Protein 8EIZ (pdb70)

B-factor: mean 82.41, std 32.96, range [21.06, 171.72]

Structure (mmCIF, N/CA/C/O backbone):
data_8EIZ
#
_entry.id   8EIZ
#
_cell.length_a   1.00
_cell.length_b   1.00
_cell.length_c   1.00
_cell.angle_alpha   90.00
_cell.angle_beta   90.00
_cell.angle_gamma   90.00
#
_symmetry.space_group_name_H-M   'P 1'
#
loop_
_entity.id
_entity.type
_entity.pdbx_description
1 polymer 'Squid sensory receptor CRB1'
2 branched beta-D-mannopyranose-(1-4)-2-acetamido-2-deoxy-beta-D-glucopyranose-(1-4)-2-acetamido-2-deoxy-beta-D-glucopyranose
3 non-polymer N-benzyl-2-(2,6-dimethylanilino)-N,N-diethyl-2-oxoethan-1-aminium
4 water water
#
loop_
_atom_site.group_PDB
_atom_site.id
_atom_site.type_symbol
_atom_site.label_atom_id
_atom_site.label_alt_id
_atom_site.label_comp_id
_atom_site.label_asym_id
_atom_site.label_entity_id
_atom_site.label_seq_id
_atom_site.pdbx_PDB_ins_code
_atom_site.Cartn_x
_atom_site.Cartn_y
_atom_site.Cartn_z
_atom_site.occupancy
_atom_site.B_iso_or_equiv
_atom_site.auth_seq_id
_atom_site.auth_comp_id
_atom_site.auth_asym_id
_atom_site.auth_atom_id
_atom_site.pdbx_PDB_model_num
ATOM 1 N N . CYS A 1 1 ? 103.052 146.874 195.797 1.00 86.70 1 CYS A N 1
ATOM 2 C CA . CYS A 1 1 ? 103.732 148.202 195.810 1.00 88.92 1 CYS A CA 1
ATOM 3 C C . CYS A 1 1 ? 105.055 148.117 196.556 1.00 83.20 1 CYS A C 1
ATOM 4 O O . CYS A 1 1 ? 105.400 149.010 197.328 1.00 81.20 1 CYS A O 1
ATOM 14 N N . TRP A 1 2 ? 105.799 147.041 196.319 1.00 63.47 2 TRP A N 1
ATOM 15 C CA . TRP A 1 2 ? 107.002 146.797 197.096 1.00 62.80 2 TRP A CA 1
ATOM 16 C C . TRP A 1 2 ? 107.985 147.943 196.920 1.00 65.64 2 TRP A C 1
ATOM 17 O O . TRP A 1 2 ? 108.226 148.407 195.804 1.00 68.57 2 TRP A O 1
ATOM 38 N N . THR A 1 3 ? 108.537 148.409 198.034 1.00 68.05 3 THR A N 1
ATOM 39 C CA . THR A 1 3 ? 109.431 149.552 198.041 1.00 66.65 3 THR A CA 1
ATOM 40 C C . THR A 1 3 ? 110.867 149.099 197.803 1.00 65.48 3 THR A C 1
ATOM 41 O O . THR A 1 3 ? 111.160 147.911 197.665 1.00 73.34 3 THR A O 1
ATOM 52 N N . TYR A 1 4 ? 111.780 150.066 197.755 1.00 58.85 4 TYR A N 1
ATOM 53 C CA . TYR A 1 4 ? 113.186 149.742 197.550 1.00 50.93 4 TYR A CA 1
ATOM 54 C C . TYR A 1 4 ? 113.748 148.949 198.719 1.00 56.01 4 TYR A C 1
ATOM 55 O O . TYR A 1 4 ? 114.514 148.003 198.519 1.00 64.04 4 TYR A O 1
ATOM 73 N N . GLU A 1 5 ? 113.390 149.324 199.947 1.00 62.33 5 GLU A N 1
ATOM 74 C CA . GLU A 1 5 ? 113.988 148.687 201.112 1.00 65.55 5 GLU A CA 1
ATOM 75 C C . GLU A 1 5 ? 113.619 147.219 201.233 1.00 62.99 5 GLU A C 1
ATOM 76 O O . GLU A 1 5 ? 114.492 146.401 201.536 1.00 61.68 5 GLU A O 1
ATOM 88 N N . GLU A 1 6 ? 112.364 146.851 200.994 1.00 66.80 6 GLU A N 1
ATOM 89 C CA . GLU A 1 6 ? 112.001 145.448 201.111 1.00 68.57 6 GLU A CA 1
ATOM 90 C C . GLU A 1 6 ? 112.497 144.610 199.947 1.00 65.87 6 GLU A C 1
ATOM 91 O O . GLU A 1 6 ? 112.788 143.430 200.141 1.00 71.61 6 GLU A O 1
ATOM 103 N N . GLU A 1 7 ? 112.655 145.180 198.753 1.00 52.15 7 GLU A N 1
ATOM 104 C CA . GLU A 1 7 ? 113.322 144.429 197.697 1.00 49.07 7 GLU A CA 1
ATOM 105 C C . GLU A 1 7 ? 114.800 144.247 198.009 1.00 60.95 7 GLU A C 1
ATOM 106 O O . GLU A 1 7 ? 115.376 143.195 197.718 1.00 75.39 7 GLU A O 1
ATOM 118 N N . TYR A 1 8 ? 115.434 145.259 198.599 1.00 60.52 8 TYR A N 1
ATOM 119 C CA . TYR A 1 8 ? 116.813 145.106 199.051 1.00 55.46 8 TYR A CA 1
ATOM 120 C C . TYR A 1 8 ? 116.919 143.975 200.064 1.00 60.54 8 TYR A C 1
ATOM 121 O O . TYR A 1 8 ? 117.781 143.092 199.955 1.00 65.14 8 TYR A O 1
ATOM 139 N N . TYR A 1 9 ? 116.014 143.968 201.042 1.00 65.96 9 TYR A N 1
ATOM 140 C CA . TYR A 1 9 ? 116.029 142.928 202.061 1.00 65.26 9 TYR A CA 1
ATOM 141 C C . TYR A 1 9 ? 115.781 141.557 201.447 1.00 61.04 9 TYR A C 1
ATOM 142 O O . TYR A 1 9 ? 116.425 140.574 201.826 1.00 71.99 9 TYR A O 1
ATOM 160 N N . PHE A 1 10 ? 114.851 141.468 200.497 1.00 50.11 10 PHE A N 1
ATOM 161 C CA . PHE A 1 10 ? 114.587 140.194 199.842 1.00 54.37 10 PHE A CA 1
ATOM 162 C C . PHE A 1 10 ? 115.816 139.698 199.101 1.00 53.89 10 PHE A C 1
ATOM 163 O O . PHE A 1 10 ? 116.264 138.567 199.310 1.00 66.04 10 PHE A O 1
ATOM 180 N N . ARG A 1 11 ? 116.387 140.539 198.240 1.00 46.52 11 ARG A N 1
ATOM 181 C CA . ARG A 1 11 ? 117.567 140.133 197.490 1.00 49.07 11 ARG A CA 1
ATOM 182 C C . ARG A 1 11 ? 118.682 139.687 198.417 1.00 53.99 11 ARG A C 1
ATOM 183 O O . ARG A 1 11 ? 119.459 138.793 198.067 1.00 48.49 11 ARG A O 1
ATOM 204 N N . SER A 1 12 ? 118.779 140.289 199.600 1.00 64.21 12 SER A N 1
ATOM 205 C CA . SER A 1 12 ? 119.834 139.890 200.521 1.00 62.21 12 SER A CA 1
ATOM 206 C C . SER A 1 12 ? 119.621 138.492 201.088 1.00 69.87 12 SER A C 1
ATOM 207 O O . SER A 1 12 ? 120.600 137.790 201.359 1.00 72.70 12 SER A O 1
ATOM 215 N N . ASN A 1 13 ? 118.374 138.066 201.278 1.00 66.78 13 ASN A N 1
ATOM 216 C CA . ASN A 1 13 ? 118.060 136.845 202.019 1.00 62.22 13 ASN A CA 1
ATOM 217 C C . ASN A 1 13 ? 117.123 135.945 201.230 1.00 66.61 13 ASN A C 1
ATOM 218 O O . ASN A 1 13 ? 116.114 135.465 201.746 1.00 72.89 13 ASN A O 1
ATOM 229 N N . PHE A 1 14 ? 117.436 135.697 199.960 1.00 59.05 14 PHE A N 1
ATOM 230 C CA . PHE A 1 14 ? 116.669 134.742 199.175 1.00 55.93 14 PHE A CA 1
ATOM 231 C C . PHE A 1 14 ? 117.544 133.720 198.469 1.00 59.40 14 PHE A C 1
ATOM 232 O O . PHE A 1 14 ? 117.024 132.928 197.677 1.00 63.62 14 PHE A O 1
ATOM 249 N N . LEU A 1 15 ? 118.844 133.703 198.741 1.00 57.78 15 LEU A N 1
ATOM 250 C CA . LEU A 1 15 ? 119.757 132.672 198.269 1.00 53.82 15 LEU A CA 1
ATOM 251 C C . LEU A 1 15 ? 120.610 132.179 199.424 1.00 58.47 15 LEU A C 1
ATOM 252 O O . LEU A 1 15 ? 121.820 131.983 199.292 1.00 60.94 15 LEU A O 1
ATOM 268 N N . GLN A 1 16 ? 119.984 131.982 200.584 1.00 75.28 16 GLN A N 1
ATOM 269 C CA . GLN A 1 16 ? 120.744 131.708 201.798 1.00 80.91 16 GLN A CA 1
ATOM 270 C C . GLN A 1 16 ? 121.456 130.365 201.717 1.00 80.01 16 GLN A C 1
ATOM 271 O O . GLN A 1 16 ? 122.667 130.278 201.953 1.00 77.60 16 GLN A O 1
ATOM 285 N N . GLN A 1 17 ? 120.726 129.311 201.376 1.00 71.86 17 GLN A N 1
ATOM 286 C CA . GLN A 1 17 ? 121.260 127.959 201.310 1.00 70.67 17 GLN A CA 1
ATOM 287 C C . GLN A 1 17 ? 121.222 127.447 199.881 1.00 72.48 17 GLN A C 1
ATOM 288 O O . GLN A 1 17 ? 120.785 126.329 199.610 1.00 74.48 17 GLN A O 1
ATOM 302 N N . TYR A 1 18 ? 121.669 128.280 198.950 1.00 55.38 18 TYR A N 1
ATOM 303 C CA . TYR A 1 18 ? 121.561 128.014 197.528 1.00 47.36 18 TYR A CA 1
ATOM 304 C C . TYR A 1 18 ? 122.948 127.994 196.910 1.00 50.45 18 TYR A C 1
ATOM 305 O O . TYR A 1 18 ? 123.713 128.950 197.065 1.00 59.38 18 TYR A O 1
ATOM 323 N N . ASN A 1 19 ? 123.266 126.910 196.214 1.00 53.32 19 ASN A N 1
ATOM 324 C CA . ASN A 1 19 ? 124.495 126.791 195.444 1.00 50.09 19 ASN A CA 1
ATOM 325 C C . ASN A 1 19 ? 124.120 126.765 193.974 1.00 51.82 19 ASN A C 1
ATOM 326 O O . ASN A 1 19 ? 123.333 125.914 193.550 1.00 59.60 19 ASN A O 1
ATOM 337 N N . LYS A 1 20 ? 124.671 127.695 193.198 1.00 46.48 20 LYS A N 1
ATOM 338 C CA . LYS A 1 20 ? 124.322 127.767 191.788 1.00 49.15 20 LYS A CA 1
ATOM 339 C C . LYS A 1 20 ? 124.931 126.634 190.978 1.00 58.95 20 LYS A C 1
ATOM 340 O O . LYS A 1 20 ? 124.586 126.483 189.804 1.00 61.08 20 LYS A O 1
ATOM 359 N N . ASP A 1 21 ? 125.828 125.850 191.564 1.00 53.28 21 ASP A N 1
ATOM 360 C CA . ASP A 1 21 ? 126.456 124.740 190.866 1.00 46.22 21 ASP A CA 1
ATOM 361 C C . ASP A 1 21 ? 125.680 123.439 190.996 1.00 50.72 21 ASP A C 1
ATOM 362 O O . ASP A 1 21 ? 126.107 122.431 190.428 1.00 56.37 21 ASP A O 1
ATOM 371 N N . ILE A 1 22 ? 124.559 123.437 191.711 1.00 55.54 22 ILE A N 1
ATOM 372 C CA . ILE A 1 22 ? 123.733 122.254 191.911 1.00 50.74 22 ILE A CA 1
ATOM 373 C C . ILE A 1 22 ? 122.420 122.477 191.182 1.00 50.42 22 ILE A C 1
ATOM 374 O O . ILE A 1 22 ? 121.841 123.564 191.265 1.00 57.40 22 ILE A O 1
ATOM 390 N N . ARG A 1 23 ? 121.950 121.459 190.477 1.00 37.48 23 ARG A N 1
ATOM 391 C CA . ARG A 1 23 ? 120.671 121.578 189.796 1.00 45.62 23 ARG A CA 1
ATOM 392 C C . ARG A 1 23 ? 119.571 121.823 190.823 1.00 55.58 23 ARG A C 1
ATOM 393 O O . ARG A 1 23 ? 119.529 121.137 191.851 1.00 56.69 23 ARG A O 1
ATOM 414 N N . PRO A 1 24 ? 118.669 122.771 190.592 1.00 50.06 24 PRO A N 1
ATOM 415 C CA . PRO A 1 24 ? 117.671 123.107 191.623 1.00 48.40 24 PRO A CA 1
ATOM 416 C C . PRO A 1 24 ? 116.521 122.109 191.712 1.00 44.57 24 PRO A C 1
ATOM 417 O O . PRO A 1 24 ? 115.399 122.346 191.284 1.00 50.31 24 PRO A O 1
ATOM 428 N N . LEU A 1 25 ? 116.804 120.954 192.302 1.00 44.98 25 LEU A N 1
ATOM 429 C CA . LEU A 1 25 ? 115.813 119.907 192.486 1.00 54.44 25 LEU A CA 1
ATOM 430 C C . LEU A 1 25 ? 115.850 119.421 193.924 1.00 58.95 25 LEU A C 1
ATOM 431 O O . LEU A 1 25 ? 116.895 119.439 194.573 1.00 64.20 25 LEU A O 1
ATOM 447 N N . ASN A 1 26 ? 114.694 118.987 194.418 1.00 61.67 26 ASN A N 1
ATOM 448 C CA . ASN A 1 26 ? 114.633 118.361 195.730 1.00 60.81 26 ASN A CA 1
ATOM 449 C C . ASN A 1 26 ? 115.032 116.894 195.697 1.00 68.33 26 ASN A C 1
ATOM 450 O O . ASN A 1 26 ? 115.311 116.320 196.754 1.00 75.19 26 ASN A O 1
ATOM 461 N N . ASP A 1 27 ? 115.068 116.280 194.518 1.00 63.45 27 ASP A N 1
ATOM 462 C CA . ASP A 1 27 ? 115.501 114.894 194.372 1.00 59.64 27 ASP A CA 1
ATOM 463 C C . ASP A 1 27 ? 116.376 114.844 193.132 1.00 60.68 27 ASP A C 1
ATOM 464 O O . ASP A 1 27 ? 115.862 114.844 192.012 1.00 63.47 27 ASP A O 1
ATOM 473 N N . LEU A 1 28 ? 117.686 114.788 193.332 1.00 53.71 28 LEU A N 1
ATOM 474 C CA . LEU A 1 28 ? 118.629 115.004 192.247 1.00 51.46 28 LEU A CA 1
ATOM 475 C C . LEU A 1 28 ? 118.912 113.750 191.434 1.00 59.21 28 LEU A C 1
ATOM 476 O O . LEU A 1 28 ? 119.720 113.813 190.504 1.00 63.97 28 LEU A O 1
ATOM 492 N N . SER A 1 29 ? 118.287 112.620 191.754 1.00 63.39 29 SER A N 1
ATOM 493 C CA . SER A 1 29 ? 118.455 111.423 190.942 1.00 59.67 29 SER A CA 1
ATOM 494 C C . SER A 1 29 ? 117.707 111.490 189.620 1.00 61.72 29 SER A C 1
ATOM 495 O O . SER A 1 29 ? 118.003 110.696 188.723 1.00 65.34 29 SER A O 1
ATOM 503 N N . LYS A 1 30 ? 116.760 112.405 189.473 1.00 63.06 30 LYS A N 1
ATOM 504 C CA . LYS A 1 30 ? 115.952 112.527 188.274 1.00 61.60 30 LYS A CA 1
ATOM 505 C C . LYS A 1 30 ? 116.413 113.722 187.454 1.00 62.51 30 LYS A C 1
ATOM 506 O O . LYS A 1 30 ? 117.005 114.664 187.992 1.00 65.75 30 LYS A O 1
ATOM 525 N N . PRO A 1 31 ? 116.162 113.720 186.149 1.00 53.25 31 PRO A N 1
ATOM 526 C CA . PRO A 1 31 ? 116.594 114.844 185.319 1.00 45.40 31 PRO A CA 1
ATOM 527 C C . PRO A 1 31 ? 115.793 116.099 185.611 1.00 48.86 31 PRO A C 1
ATOM 528 O O . PRO A 1 31 ? 114.692 116.060 186.161 1.00 57.39 31 PRO A O 1
ATOM 539 N N . ILE A 1 32 ? 116.373 117.229 185.235 1.00 48.05 32 ILE A N 1
ATOM 540 C CA . ILE A 1 32 ? 115.677 118.507 185.267 1.00 49.87 32 ILE A CA 1
ATOM 541 C C . ILE A 1 32 ? 115.128 118.779 183.876 1.00 46.51 32 ILE A C 1
ATOM 542 O O . ILE A 1 32 ? 115.840 118.633 182.876 1.00 49.48 32 ILE A O 1
ATOM 558 N N . SER A 1 33 ? 113.858 119.154 183.807 1.00 43.41 33 SER A N 1
ATOM 559 C CA . SER A 1 33 ? 113.181 119.368 182.537 1.00 44.42 33 SER A CA 1
ATOM 560 C C . SER A 1 33 ? 113.314 120.827 182.131 1.00 43.51 33 SER A C 1
ATOM 561 O O . SER A 1 33 ? 112.785 121.713 182.808 1.00 45.46 33 SER A O 1
ATOM 569 N N . VAL A 1 34 ? 114.009 121.076 181.025 1.00 44.07 34 VAL A N 1
ATOM 570 C CA . VAL A 1 34 ? 114.167 122.414 180.472 1.00 40.34 34 VAL A CA 1
ATOM 571 C C . VAL A 1 34 ? 113.379 122.481 179.175 1.00 46.76 34 VAL A C 1
ATOM 572 O O . VAL A 1 34 ? 113.470 121.574 178.344 1.00 60.50 34 VAL A O 1
ATOM 585 N N . GLY A 1 35 ? 112.580 123.525 179.019 1.00 44.28 35 GLY A N 1
ATOM 586 C CA . GLY A 1 35 ? 111.817 123.737 177.808 1.00 45.64 35 GLY A CA 1
ATOM 587 C C . GLY A 1 35 ? 112.429 124.860 176.996 1.00 49.36 35 GLY A C 1
ATOM 588 O O . GLY A 1 35 ? 112.930 125.832 177.545 1.00 64.15 35 GLY A O 1
ATOM 592 N N . ILE A 1 36 ? 112.387 124.716 175.677 1.00 38.61 36 ILE A N 1
ATOM 593 C CA . ILE A 1 36 ? 113.025 125.664 174.776 1.00 42.57 36 ILE A CA 1
ATOM 594 C C . ILE A 1 36 ? 112.011 126.129 173.746 1.00 46.40 36 ILE A C 1
ATOM 595 O O . ILE A 1 36 ? 111.173 125.349 173.284 1.00 61.88 36 ILE A O 1
ATOM 611 N N . HIS A 1 37 ? 112.086 127.408 173.397 1.00 42.51 37 HIS A N 1
ATOM 612 C CA . HIS A 1 37 ? 111.262 127.996 172.349 1.00 45.71 37 HIS A CA 1
ATOM 613 C C . HIS A 1 37 ? 112.188 128.854 171.505 1.00 43.98 37 HIS A C 1
ATOM 614 O O . HIS A 1 37 ? 112.742 129.837 172.000 1.00 57.26 37 HIS A O 1
ATOM 628 N N . LEU A 1 38 ? 112.361 128.484 170.245 1.00 40.17 38 LEU A N 1
ATOM 629 C CA . LEU A 1 38 ? 113.366 129.074 169.379 1.00 39.90 38 LEU A CA 1
ATOM 630 C C . LEU A 1 38 ? 112.708 129.881 168.271 1.00 49.35 38 LEU A C 1
ATOM 631 O O . LEU A 1 38 ? 111.600 129.572 167.833 1.00 67.99 38 LEU A O 1
ATOM 647 N N . GLU A 1 39 ? 113.393 130.933 167.829 1.00 49.24 39 GLU A N 1
ATOM 648 C CA . GLU A 1 39 ? 112.962 131.729 166.686 1.00 51.00 39 GLU A CA 1
ATOM 649 C C . GLU A 1 39 ? 114.162 131.999 165.798 1.00 52.84 39 GLU A C 1
ATOM 650 O O . GLU A 1 39 ? 115.115 132.654 166.226 1.00 60.81 39 GLU A O 1
ATOM 662 N N . ILE A 1 40 ? 114.112 131.511 164.563 1.00 53.48 40 ILE A N 1
ATOM 663 C CA . ILE A 1 40 ? 115.135 131.835 163.576 1.00 49.59 40 ILE A CA 1
ATOM 664 C C . ILE A 1 40 ? 114.877 133.262 163.110 1.00 54.09 40 ILE A C 1
ATOM 665 O O . ILE A 1 40 ? 113.853 133.545 162.488 1.00 64.69 40 ILE A O 1
ATOM 681 N N . ALA A 1 41 ? 115.802 134.166 163.415 1.00 53.34 41 ALA A N 1
ATOM 682 C CA . ALA A 1 41 ? 115.603 135.573 163.102 1.00 56.80 41 ALA A CA 1
ATOM 683 C C . ALA A 1 41 ? 116.178 135.962 161.748 1.00 63.57 41 ALA A C 1
ATOM 684 O O . ALA A 1 41 ? 115.480 136.586 160.945 1.00 71.82 41 ALA A O 1
ATOM 691 N N . LYS A 1 42 ? 117.431 135.613 161.467 1.00 59.25 42 LYS A N 1
ATOM 692 C CA . LYS A 1 42 ? 118.077 136.075 160.249 1.00 58.51 42 LYS A CA 1
ATOM 693 C C . LYS A 1 42 ? 119.032 135.010 159.735 1.00 60.27 42 LYS A C 1
ATOM 694 O O . LYS A 1 42 ? 119.479 134.136 160.481 1.00 68.16 42 LYS A O 1
ATOM 713 N N . MET A 1 43 ? 119.350 135.110 158.444 1.00 61.79 43 MET A N 1
ATOM 714 C CA . MET A 1 43 ? 120.345 134.270 157.796 1.00 59.26 43 MET A CA 1
ATOM 715 C C . MET A 1 43 ? 121.321 135.156 157.035 1.00 58.95 43 MET A C 1
ATOM 716 O O . MET A 1 43 ? 120.968 136.256 156.607 1.00 68.36 43 MET A O 1
ATOM 730 N N . ASN A 1 44 ? 122.550 134.670 156.857 1.00 57.77 44 ASN A N 1
ATOM 731 C CA . ASN A 1 44 ? 123.591 135.470 156.217 1.00 61.64 44 ASN A CA 1
ATOM 732 C C . ASN A 1 44 ? 123.768 135.125 154.743 1.00 73.78 44 ASN A C 1
ATOM 733 O O . ASN A 1 44 ? 123.867 136.023 153.903 1.00 81.65 44 ASN A O 1
ATOM 744 N N . ASP A 1 45 ? 123.849 133.837 154.417 1.00 76.41 45 ASP A N 1
ATOM 745 C CA . ASP A 1 45 ? 123.825 133.315 153.055 1.00 71.24 45 ASP A CA 1
ATOM 746 C C . ASP A 1 45 ? 125.171 133.524 152.359 1.00 71.03 45 ASP A C 1
ATOM 747 O O . ASP A 1 45 ? 125.413 132.909 151.324 1.00 71.99 45 ASP A O 1
ATOM 756 N N . PHE A 1 46 ? 126.092 134.292 152.939 1.00 75.20 46 PHE A N 1
ATOM 757 C CA . PHE A 1 46 ? 127.283 134.702 152.200 1.00 72.80 46 PHE A CA 1
ATOM 758 C C . PHE A 1 46 ? 128.106 133.496 151.751 1.00 75.29 46 PHE A C 1
ATOM 759 O O . PHE A 1 46 ? 128.485 133.397 150.580 1.00 73.90 46 PHE A O 1
ATOM 776 N N . ASN A 1 47 ? 128.380 132.557 152.659 1.00 80.81 47 ASN A N 1
ATOM 777 C CA . ASN A 1 47 ? 129.158 131.368 152.331 1.00 78.36 47 ASN A CA 1
ATOM 778 C C . ASN A 1 47 ? 128.288 130.190 151.921 1.00 78.74 47 ASN A C 1
ATOM 779 O O . ASN A 1 47 ? 128.777 129.057 151.875 1.00 79.72 47 ASN A O 1
ATOM 790 N N . LEU A 1 48 ? 127.016 130.423 151.612 1.00 76.13 48 LEU A N 1
ATOM 791 C CA . LEU A 1 48 ? 126.137 129.300 151.325 1.00 72.70 48 LEU A CA 1
ATOM 792 C C . LEU A 1 48 ? 126.639 128.471 150.157 1.00 73.89 48 LEU A C 1
ATOM 793 O O . LEU A 1 48 ? 126.251 127.307 150.028 1.00 78.44 48 LEU A O 1
ATOM 809 N N . ALA A 1 49 ? 127.482 129.046 149.298 1.00 80.05 49 ALA A N 1
ATOM 810 C CA . ALA A 1 49 ? 128.113 128.259 148.244 1.00 76.94 49 ALA A CA 1
ATOM 811 C C . ALA A 1 49 ? 129.086 127.241 148.825 1.00 80.77 49 ALA A C 1
ATOM 812 O O . ALA A 1 49 ? 129.171 126.109 148.337 1.00 82.49 49 ALA A O 1
ATOM 819 N N . GLU A 1 50 ? 129.825 127.622 149.866 1.00 88.49 50 GLU A N 1
ATOM 820 C CA . GLU A 1 50 ? 130.773 126.719 150.507 1.00 83.87 50 GLU A CA 1
ATOM 821 C C . GLU A 1 50 ? 130.110 125.706 151.425 1.00 82.50 50 GLU A C 1
ATOM 822 O O . GLU A 1 50 ? 130.798 124.816 151.931 1.00 85.99 50 GLU A O 1
ATOM 834 N N . GLY A 1 51 ? 128.815 125.819 151.663 1.00 76.17 51 GLY A N 1
ATOM 835 C CA . GLY A 1 51 ? 128.100 124.883 152.492 1.00 75.71 51 GLY A CA 1
ATOM 836 C C . GLY A 1 51 ? 127.860 125.320 153.920 1.00 78.45 51 GLY A C 1
ATOM 837 O O . GLY A 1 51 ? 127.499 124.475 154.746 1.00 81.30 51 GLY A O 1
ATOM 841 N N . ARG A 1 52 ? 128.040 126.599 154.237 1.00 72.73 52 ARG A N 1
ATOM 842 C CA . ARG A 1 52 ? 127.824 127.114 155.580 1.00 68.26 52 ARG A CA 1
ATOM 843 C C . ARG A 1 52 ? 126.835 128.262 155.517 1.00 67.01 52 ARG A C 1
ATOM 844 O O . ARG A 1 52 ? 127.069 129.247 154.812 1.00 74.35 52 ARG A O 1
ATOM 865 N N . LEU A 1 53 ? 125.741 128.140 156.258 1.00 58.19 53 LEU A N 1
ATOM 866 C CA . LEU A 1 53 ? 124.738 129.188 156.373 1.00 57.11 53 LEU A CA 1
ATOM 867 C C . LEU A 1 53 ? 124.806 129.740 157.787 1.00 63.69 53 LEU A C 1
ATOM 868 O O . LEU A 1 53 ? 124.680 128.987 158.751 1.00 76.33 53 LEU A O 1
ATOM 884 N N . LYS A 1 54 ? 125.014 131.042 157.912 1.00 52.90 54 LYS A N 1
ATOM 885 C CA . LYS A 1 54 ? 125.172 131.671 159.217 1.00 53.08 54 LYS A CA 1
ATOM 886 C C . LYS A 1 54 ? 123.820 132.221 159.645 1.00 49.73 54 LYS A C 1
ATOM 887 O O . LYS A 1 54 ? 123.331 133.191 159.061 1.00 61.19 54 LYS A O 1
ATOM 906 N N . ILE A 1 55 ? 123.214 131.612 160.663 1.00 47.25 55 ILE A N 1
ATOM 907 C CA . ILE A 1 55 ? 121.884 132.011 161.104 1.00 48.56 55 ILE A CA 1
ATOM 908 C C . ILE A 1 55 ? 121.953 132.521 162.534 1.00 47.95 55 ILE A C 1
ATOM 909 O O . ILE A 1 55 ? 122.854 132.170 163.303 1.00 56.58 55 ILE A O 1
ATOM 925 N N . GLN A 1 56 ? 120.972 133.349 162.886 1.00 39.28 56 GLN A N 1
ATOM 926 C CA . GLN A 1 56 ? 120.809 133.860 164.239 1.00 35.73 56 GLN A CA 1
ATOM 927 C C . GLN A 1 56 ? 119.483 133.377 164.798 1.00 42.18 56 GLN A C 1
ATOM 928 O O . GLN A 1 56 ? 118.451 133.481 164.131 1.00 51.59 56 GLN A O 1
ATOM 942 N N . THR A 1 57 ? 119.511 132.865 166.026 1.00 42.14 57 THR A N 1
ATOM 943 C CA . THR A 1 57 ? 118.334 132.311 166.674 1.00 40.90 57 THR A CA 1
ATOM 944 C C . THR A 1 57 ? 118.186 132.882 168.074 1.00 40.19 57 THR A C 1
ATOM 945 O O . THR A 1 57 ? 119.173 133.129 168.769 1.00 54.52 57 THR A O 1
ATOM 956 N N . TYR A 1 58 ? 116.935 133.080 168.480 1.00 38.49 58 TYR A N 1
ATOM 957 C CA . TYR A 1 58 ? 116.588 133.580 169.802 1.00 42.80 58 TYR A CA 1
ATOM 958 C C . TYR A 1 58 ? 115.900 132.475 170.586 1.00 46.20 58 TYR A C 1
ATOM 959 O O . TYR A 1 58 ? 114.887 131.935 170.138 1.00 59.99 58 TYR A O 1
ATOM 977 N N . LEU A 1 59 ? 116.436 132.156 171.758 1.00 40.57 59 LEU A N 1
ATOM 978 C CA . LEU A 1 59 ? 115.938 131.079 172.598 1.00 39.47 59 LEU A CA 1
ATOM 979 C C . LEU A 1 59 ? 115.351 131.640 173.881 1.00 45.26 59 LEU A C 1
ATOM 980 O O . LEU A 1 59 ? 115.917 132.556 174.482 1.00 64.54 59 LEU A O 1
ATOM 996 N N . ILE A 1 60 ? 114.230 131.072 174.305 1.00 34.32 60 ILE A N 1
ATOM 997 C CA . ILE A 1 60 ? 113.620 131.380 175.595 1.00 29.42 60 ILE A CA 1
ATOM 998 C C . ILE A 1 60 ? 113.567 130.071 176.370 1.00 39.70 60 ILE A C 1
ATOM 999 O O . ILE A 1 60 ? 112.597 129.316 176.286 1.00 51.10 60 ILE A O 1
ATOM 1015 N N . LEU A 1 61 ? 114.605 129.803 177.152 1.00 38.92 61 LEU A N 1
ATOM 1016 C CA . LEU A 1 61 ? 114.620 128.621 177.996 1.00 35.01 61 LEU A CA 1
ATOM 1017 C C . LEU A 1 61 ? 113.709 128.832 179.191 1.00 31.36 61 LEU A C 1
ATOM 1018 O O . LEU A 1 61 ? 113.657 129.920 179.759 1.00 47.58 61 LEU A O 1
ATOM 1034 N N . GLN A 1 62 ? 112.982 127.790 179.566 1.00 21.06 62 GLN A N 1
ATOM 1035 C CA . GLN A 1 62 ? 112.063 127.849 180.690 1.00 25.51 62 GLN A CA 1
ATOM 1036 C C . GLN A 1 62 ? 112.245 126.606 181.535 1.00 36.77 62 GLN A C 1
ATOM 1037 O O . GLN A 1 62 ? 112.242 125.494 181.006 1.00 61.14 62 GLN A O 1
ATOM 1051 N N . TRP A 1 63 ? 112.399 126.788 182.840 1.00 31.32 63 TRP A N 1
ATOM 1052 C CA . TRP A 1 63 ? 112.470 125.640 183.735 1.00 38.14 63 TRP A CA 1
ATOM 1053 C C . TRP A 1 63 ? 111.885 126.043 185.078 1.00 42.09 63 TRP A C 1
ATOM 1054 O O . TRP A 1 63 ? 111.382 127.156 185.245 1.00 45.33 63 TRP A O 1
ATOM 1075 N N . TYR A 1 64 ? 111.921 125.120 186.033 1.00 46.51 64 TYR A N 1
ATOM 1076 C CA . TYR A 1 64 ? 111.360 125.342 187.357 1.00 44.01 64 TYR A CA 1
ATOM 1077 C C . TYR A 1 64 ? 112.452 125.177 188.397 1.00 41.75 64 TYR A C 1
ATOM 1078 O O . TYR A 1 64 ? 113.037 124.098 188.524 1.00 53.18 64 TYR A O 1
ATOM 1096 N N . ASP A 1 65 ? 112.716 126.245 189.135 1.00 44.40 65 ASP A N 1
ATOM 1097 C CA . ASP A 1 65 ? 113.661 126.227 190.241 1.00 45.91 65 ASP A CA 1
ATOM 1098 C C . ASP A 1 65 ? 112.890 125.873 191.503 1.00 53.02 65 ASP A C 1
ATOM 1099 O O . ASP A 1 65 ? 112.004 126.619 191.926 1.00 56.70 65 ASP A O 1
ATOM 1108 N N . GLU A 1 66 ? 113.214 124.732 192.096 1.00 58.74 66 GLU A N 1
ATOM 1109 C CA . GLU A 1 66 ? 112.465 124.204 193.223 1.00 55.27 66 GLU A CA 1
ATOM 1110 C C . GLU A 1 66 ? 113.002 124.682 194.560 1.00 57.93 66 GLU A C 1
ATOM 1111 O O . GLU A 1 66 ? 112.547 124.202 195.602 1.00 64.85 66 GLU A O 1
ATOM 1123 N N . LYS A 1 67 ? 113.956 125.609 194.556 1.00 52.28 67 LYS A N 1
ATOM 1124 C CA . LYS A 1 67 ? 114.565 126.100 195.779 1.00 55.71 67 LYS A CA 1
ATOM 1125 C C . LYS A 1 67 ? 114.412 127.599 195.983 1.00 59.85 67 LYS A C 1
ATOM 1126 O O . LYS A 1 67 ? 114.786 128.096 197.050 1.00 66.61 67 LYS A O 1
ATOM 1145 N N . ILE A 1 68 ? 113.871 128.332 195.012 1.00 56.36 68 ILE A N 1
ATOM 1146 C CA . ILE A 1 68 ? 113.773 129.783 195.117 1.00 55.44 68 ILE A CA 1
ATOM 1147 C C . ILE A 1 68 ? 112.302 130.176 195.067 1.00 57.59 68 ILE A C 1
ATOM 1148 O O . ILE A 1 68 ? 111.938 131.219 194.519 1.00 65.79 68 ILE A O 1
ATOM 1164 N N . PHE A 1 69 ? 111.440 129.338 195.625 1.00 58.80 69 PHE A N 1
ATOM 1165 C CA . PHE A 1 69 ? 110.020 129.647 195.709 1.00 60.97 69 PHE A CA 1
ATOM 1166 C C . PHE A 1 69 ? 109.749 130.504 196.939 1.00 55.47 69 PHE A C 1
ATOM 1167 O O . PHE A 1 69 ? 110.299 130.251 198.013 1.00 59.26 69 PHE A O 1
ATOM 1184 N N . TRP A 1 70 ? 108.907 131.521 196.776 1.00 46.94 70 TRP A N 1
ATOM 1185 C CA . TRP A 1 70 ? 108.457 132.354 197.882 1.00 50.35 70 TRP A CA 1
ATOM 1186 C C . TRP A 1 70 ? 106.999 132.729 197.657 1.00 61.19 70 TRP A C 1
ATOM 1187 O O . TRP A 1 70 ? 106.395 132.374 196.642 1.00 64.88 70 TRP A O 1
ATOM 1208 N N . ASN A 1 71 ? 106.424 133.447 198.621 1.00 75.84 71 ASN A N 1
ATOM 1209 C CA . ASN A 1 71 ? 105.048 133.914 198.526 1.00 78.01 71 ASN A CA 1
ATOM 1210 C C . ASN A 1 71 ? 104.966 135.369 198.965 1.00 78.76 71 ASN A C 1
ATOM 1211 O O . ASN A 1 71 ? 105.777 135.839 199.766 1.00 81.64 71 ASN A O 1
ATOM 1220 N N . GLU A 1 72 ? 103.960 136.074 198.443 1.00 79.32 72 GLU A N 1
ATOM 1221 C CA . GLU A 1 72 ? 103.872 137.514 198.650 1.00 80.21 72 GLU A CA 1
ATOM 1222 C C . GLU A 1 72 ? 103.484 137.883 200.073 1.00 83.59 72 GLU A C 1
ATOM 1223 O O . GLU A 1 72 ? 103.536 139.065 200.428 1.00 82.39 72 GLU A O 1
ATOM 1235 N N . SER A 1 73 ? 103.086 136.912 200.895 1.00 92.96 73 SER A N 1
ATOM 1236 C CA . SER A 1 73 ? 102.740 137.228 202.276 1.00 94.46 73 SER A CA 1
ATOM 1237 C C . SER A 1 73 ? 103.938 137.796 203.026 1.00 91.57 73 SER A C 1
ATOM 1238 O O . SER A 1 73 ? 103.794 138.721 203.831 1.00 91.53 73 SER A O 1
ATOM 1246 N N . THR A 1 74 ? 105.128 137.253 202.776 1.00 80.59 74 THR A N 1
ATOM 1247 C CA . THR A 1 74 ? 106.342 137.736 203.421 1.00 81.57 74 THR A CA 1
ATOM 1248 C C . THR A 1 74 ? 107.183 138.636 202.528 1.00 82.71 74 THR A C 1
ATOM 1249 O O . THR A 1 74 ? 107.894 139.505 203.043 1.00 84.66 74 THR A O 1
ATOM 1260 N N . TYR A 1 75 ? 107.130 138.453 201.211 1.00 74.40 75 TYR A N 1
ATOM 1261 C CA . TYR A 1 75 ? 107.900 139.263 200.266 1.00 72.66 75 TYR A CA 1
ATOM 1262 C C . TYR A 1 75 ? 106.964 139.770 199.177 1.00 74.24 75 TYR A C 1
ATOM 1263 O O . TYR A 1 75 ? 106.738 139.066 198.178 1.00 80.41 75 TYR A O 1
ATOM 1281 N N . PRO A 1 76 ? 106.420 140.978 199.306 1.00 71.96 76 PRO A N 1
ATOM 1282 C CA . PRO A 1 76 ? 105.402 141.427 198.345 1.00 71.28 76 PRO A CA 1
ATOM 1283 C C . PRO A 1 76 ? 105.935 141.706 196.948 1.00 71.46 76 PRO A C 1
ATOM 1284 O O . PRO A 1 76 ? 105.666 142.772 196.390 1.00 72.80 76 PRO A O 1
ATOM 1295 N N . ILE A 1 77 ? 106.654 140.757 196.357 1.00 71.80 77 ILE A N 1
ATOM 1296 C CA . ILE A 1 77 ? 107.224 140.899 195.024 1.00 64.40 77 ILE A CA 1
ATOM 1297 C C . ILE A 1 77 ? 106.685 139.761 194.171 1.00 63.29 77 ILE A C 1
ATOM 1298 O O . ILE A 1 77 ? 106.863 138.597 194.532 1.00 67.23 77 ILE A O 1
ATOM 1314 N N . PRO A 1 78 ? 106.034 140.033 193.036 1.00 59.27 78 PRO A N 1
ATOM 1315 C CA . PRO A 1 78 ? 105.521 138.932 192.215 1.00 59.56 78 PRO A CA 1
ATOM 1316 C C . PRO A 1 78 ? 106.567 138.268 191.340 1.00 61.06 78 PRO A C 1
ATOM 1317 O O . PRO A 1 78 ? 106.407 137.085 191.016 1.00 65.85 78 PRO A O 1
ATOM 1328 N N . LYS A 1 79 ? 107.618 138.975 190.943 1.00 53.03 79 LYS A N 1
ATOM 1329 C CA . LYS A 1 79 ? 108.651 138.393 190.098 1.00 48.71 79 LYS A CA 1
ATOM 1330 C C . LYS A 1 79 ? 109.878 139.289 190.144 1.00 47.35 79 LYS A C 1
ATOM 1331 O O . LYS A 1 79 ? 109.782 140.479 190.449 1.00 57.13 79 LYS A O 1
ATOM 1350 N N . LEU A 1 80 ? 111.030 138.706 189.823 1.00 46.65 80 LEU A N 1
ATOM 1351 C CA . LEU A 1 80 ? 112.296 139.416 189.902 1.00 43.85 80 LEU A CA 1
ATOM 1352 C C . LEU A 1 80 ? 113.148 139.127 188.681 1.00 56.01 80 LEU A C 1
ATOM 1353 O O . LEU A 1 80 ? 112.973 138.121 187.992 1.00 67.76 80 LEU A O 1
ATOM 1369 N N . MET A 1 81 ? 114.088 140.032 188.439 1.00 43.17 81 MET A N 1
ATOM 1370 C CA . MET A 1 81 ? 115.125 139.860 187.436 1.00 36.29 81 MET A CA 1
ATOM 1371 C C . MET A 1 81 ? 116.443 139.654 188.168 1.00 40.59 81 MET A C 1
ATOM 1372 O O . MET A 1 81 ? 116.914 140.559 188.860 1.00 52.88 81 MET A O 1
ATOM 1386 N N . VAL A 1 82 ? 117.029 138.472 188.022 1.00 46.82 82 VAL A N 1
ATOM 1387 C CA . VAL A 1 82 ? 118.214 138.076 188.771 1.00 39.28 82 VAL A CA 1
ATOM 1388 C C . VAL A 1 82 ? 119.289 137.642 187.786 1.00 43.89 82 VAL A C 1
ATOM 1389 O O . VAL A 1 82 ? 118.998 136.961 186.799 1.00 63.92 82 VAL A O 1
ATOM 1402 N N . SER A 1 83 ? 120.531 138.031 188.058 1.00 44.57 83 SER A N 1
ATOM 1403 C CA . SER A 1 83 ? 121.597 137.865 187.081 1.00 47.84 83 SER A CA 1
ATOM 1404 C C . SER A 1 83 ? 121.955 136.395 186.902 1.00 49.90 83 SER A C 1
ATOM 1405 O O . SER A 1 83 ? 121.696 135.549 187.758 1.00 47.48 83 SER A O 1
ATOM 1413 N N . SER A 1 84 ? 122.582 136.105 185.762 1.00 57.72 84 SER A N 1
ATOM 1414 C CA . SER A 1 84 ? 122.849 134.729 185.367 1.00 49.58 84 SER A CA 1
ATOM 1415 C C . SER A 1 84 ? 123.895 134.054 186.239 1.00 53.74 84 SER A C 1
ATOM 1416 O O . SER A 1 84 ? 124.004 132.826 186.211 1.00 55.87 84 SER A O 1
ATOM 1424 N N . LYS A 1 85 ? 124.662 134.820 187.007 1.00 57.41 85 LYS A N 1
ATOM 1425 C CA . LYS A 1 85 ? 125.703 134.275 187.863 1.00 49.79 85 LYS A CA 1
ATOM 1426 C C . LYS A 1 85 ? 125.303 134.266 189.328 1.00 53.38 85 LYS A C 1
ATOM 1427 O O . LYS A 1 85 ? 126.175 134.215 190.196 1.00 55.97 85 LYS A O 1
ATOM 1446 N N . LYS A 1 86 ? 124.008 134.331 189.621 1.00 55.78 86 LYS A N 1
ATOM 1447 C CA . LYS A 1 86 ? 123.508 134.174 190.977 1.00 53.07 86 LYS A CA 1
ATOM 1448 C C . LYS A 1 86 ? 122.794 132.852 191.191 1.00 58.12 86 LYS A C 1
ATOM 1449 O O . LYS A 1 86 ? 122.859 132.301 192.292 1.00 56.20 86 LYS A O 1
ATOM 1468 N N . ILE A 1 87 ? 122.127 132.325 190.163 1.00 45.59 87 ILE A N 1
ATOM 1469 C CA . ILE A 1 87 ? 121.339 131.105 190.271 1.00 44.39 87 ILE A CA 1
ATOM 1470 C C . ILE A 1 87 ? 121.729 130.157 189.143 1.00 49.91 87 ILE A C 1
ATOM 1471 O O . ILE A 1 87 ? 122.404 130.532 188.186 1.00 54.90 87 ILE A O 1
ATOM 1487 N N . TRP A 1 88 ? 121.285 128.911 189.272 1.00 40.40 88 TRP A N 1
ATOM 1488 C CA . TRP A 1 88 ? 121.632 127.875 188.311 1.00 39.51 88 TRP A CA 1
ATOM 1489 C C . TRP A 1 88 ? 120.915 128.100 186.991 1.00 39.55 88 TRP A C 1
ATOM 1490 O O . TRP A 1 88 ? 119.696 128.279 186.960 1.00 49.53 88 TRP A O 1
ATOM 1511 N N . SER A 1 89 ? 121.670 128.075 185.899 1.00 38.49 89 SER A N 1
ATOM 1512 C CA . SER A 1 89 ? 121.109 128.063 184.560 1.00 39.46 89 SER A CA 1
ATOM 1513 C C . SER A 1 89 ? 121.857 127.029 183.737 1.00 44.59 89 SER A C 1
ATOM 1514 O O . SER A 1 89 ? 123.047 126.793 183.972 1.00 52.17 89 SER A O 1
ATOM 1522 N N . PRO A 1 90 ? 121.195 126.399 182.773 1.00 36.74 90 PRO A N 1
ATOM 1523 C CA . PRO A 1 90 ? 121.867 125.395 181.951 1.00 29.69 90 PRO A CA 1
ATOM 1524 C C . PRO A 1 90 ? 122.633 126.021 180.801 1.00 45.69 90 PRO A C 1
ATOM 1525 O O . PRO A 1 90 ? 122.216 127.010 180.200 1.00 57.30 90 PRO A O 1
ATOM 1536 N N . ALA A 1 91 ? 123.775 125.419 180.500 1.00 46.36 91 ALA A N 1
ATOM 1537 C CA . ALA A 1 91 ? 124.618 125.851 179.397 1.00 43.76 91 ALA A CA 1
ATOM 1538 C C . ALA A 1 91 ? 124.263 125.026 178.171 1.00 48.13 91 ALA A C 1
ATOM 1539 O O . ALA A 1 91 ? 124.315 123.794 178.214 1.00 55.19 91 ALA A O 1
ATOM 1546 N N . ILE A 1 92 ? 123.896 125.702 177.090 1.00 44.18 92 ILE A N 1
ATOM 1547 C CA . ILE A 1 92 ? 123.484 125.055 175.854 1.00 38.74 92 ILE A CA 1
ATOM 1548 C C . ILE A 1 92 ? 124.512 125.364 174.781 1.00 47.21 92 ILE A C 1
ATOM 1549 O O . ILE A 1 92 ? 125.105 126.445 174.758 1.00 49.72 92 ILE A O 1
ATOM 1565 N N . SER A 1 93 ? 124.721 124.406 173.883 1.00 46.48 93 SER A N 1
ATOM 1566 C CA . SER A 1 93 ? 125.614 124.631 172.756 1.00 42.21 93 SER A CA 1
ATOM 1567 C C . SER A 1 93 ? 125.108 123.830 171.569 1.00 44.28 93 SER A C 1
ATOM 1568 O O . SER A 1 93 ? 124.227 122.983 171.707 1.00 50.44 93 SER A O 1
ATOM 1576 N N . VAL A 1 94 ? 125.655 124.128 170.395 1.00 45.92 94 VAL A N 1
ATOM 1577 C CA . VAL A 1 94 ? 125.247 123.472 169.162 1.00 43.69 94 VAL A CA 1
ATOM 1578 C C . VAL A 1 94 ? 126.449 122.764 168.559 1.00 47.16 94 VAL A C 1
ATOM 1579 O O . VAL A 1 94 ? 127.599 123.136 168.800 1.00 57.15 94 VAL A O 1
ATOM 1592 N N . TYR A 1 95 ? 126.171 121.738 167.760 1.00 47.12 95 TYR A N 1
ATOM 1593 C CA . TYR A 1 95 ? 127.232 120.942 167.165 1.00 48.64 95 TYR A CA 1
ATOM 1594 C C . TYR A 1 95 ? 128.086 121.777 166.225 1.00 60.00 95 TYR A C 1
ATOM 1595 O O . TYR A 1 95 ? 127.581 122.626 165.489 1.00 64.76 95 TYR A O 1
ATOM 1613 N N . TYR A 1 96 ? 129.388 121.511 166.239 1.00 58.70 96 TYR A N 1
ATOM 1614 C CA . TYR A 1 96 ? 130.325 122.018 165.242 1.00 51.90 96 TYR A CA 1
ATOM 1615 C C . TYR A 1 96 ? 130.471 123.530 165.285 1.00 54.54 96 TYR A C 1
ATOM 1616 O O . TYR A 1 96 ? 130.928 124.132 164.312 1.00 59.72 96 TYR A O 1
ATOM 1634 N N . THR A 1 97 ? 130.089 124.174 166.388 1.00 47.98 97 THR A N 1
ATOM 1635 C CA . THR A 1 97 ? 130.317 125.608 166.513 1.00 46.39 97 THR A CA 1
ATOM 1636 C C . THR A 1 97 ? 130.753 125.999 167.917 1.00 53.45 97 THR A C 1
ATOM 1637 O O . THR A 1 97 ? 130.570 127.155 168.308 1.00 56.02 97 THR A O 1
ATOM 1648 N N . GLU A 1 98 ? 131.314 125.071 168.691 1.00 57.27 98 GLU A N 1
ATOM 1649 C CA . GLU A 1 98 ? 131.666 125.390 170.069 1.00 53.90 98 GLU A CA 1
ATOM 1650 C C . GLU A 1 98 ? 132.755 126.447 170.130 1.00 65.06 98 GLU A C 1
ATOM 1651 O O . GLU A 1 98 ? 132.760 127.289 171.033 1.00 72.26 98 GLU A O 1
ATOM 1663 N N . ASN A 1 99 ? 133.686 126.420 169.187 1.00 63.20 99 ASN A N 1
ATOM 1664 C CA . ASN A 1 99 ? 134.856 127.281 169.239 1.00 55.55 99 ASN A CA 1
ATOM 1665 C C . ASN A 1 99 ? 134.680 128.587 168.484 1.00 62.38 99 ASN A C 1
ATOM 1666 O O . ASN A 1 99 ? 135.550 129.456 168.581 1.00 69.56 99 ASN A O 1
ATOM 1677 N N . GLU A 1 100 ? 133.589 128.755 167.746 1.00 68.70 100 GLU A N 1
ATOM 1678 C CA . GLU A 1 100 ? 133.337 129.966 166.974 1.00 67.68 100 GLU A CA 1
ATOM 1679 C C . GLU A 1 100 ? 131.980 130.541 167.340 1.00 63.53 100 GLU A C 1
ATOM 1680 O O . GLU A 1 100 ? 131.193 130.956 166.489 1.00 70.71 100 GLU A O 1
ATOM 1692 N N . MET A 1 101 ? 131.691 130.559 168.636 1.00 58.09 101 MET A N 1
ATOM 1693 C CA . MET A 1 101 ? 130.470 131.164 169.157 1.00 66.07 101 MET A CA 1
ATOM 1694 C C . MET A 1 101 ? 130.841 131.851 170.458 1.00 72.34 101 MET A C 1
ATOM 1695 O O . MET A 1 101 ? 131.251 131.188 171.414 1.00 74.17 101 MET A O 1
ATOM 1709 N N . ASP A 1 102 ? 130.699 133.176 170.487 1.00 88.73 102 ASP A N 1
ATOM 1710 C CA . ASP A 1 102 ? 131.150 133.952 171.638 1.00 89.88 102 ASP A CA 1
ATOM 1711 C C . ASP A 1 102 ? 130.466 133.503 172.922 1.00 89.25 102 ASP A C 1
ATOM 1712 O O . ASP A 1 102 ? 131.131 133.259 173.935 1.00 86.85 102 ASP A O 1
ATOM 1721 N N . SER A 1 103 ? 129.138 133.393 172.903 1.00 84.62 103 SER A N 1
ATOM 1722 C CA . SER A 1 103 ? 128.370 132.963 174.069 1.00 85.92 103 SER A CA 1
ATOM 1723 C C . SER A 1 103 ? 128.642 133.876 175.268 1.00 86.17 103 SER A C 1
ATOM 1724 O O . SER A 1 103 ? 129.218 133.472 176.280 1.00 84.83 103 SER A O 1
ATOM 1732 N N . LYS A 1 104 ? 128.231 135.131 175.122 1.00 80.06 104 LYS A N 1
ATOM 1733 C CA . LYS A 1 104 ? 128.285 136.112 176.197 1.00 74.63 104 LYS A CA 1
ATOM 1734 C C . LYS A 1 104 ? 126.903 136.198 176.829 1.00 76.13 104 LYS A C 1
ATOM 1735 O O . LYS A 1 104 ? 125.909 136.384 176.121 1.00 83.15 104 LYS A O 1
ATOM 1754 N N . ASP A 1 105 ? 126.835 136.046 178.147 1.00 72.07 105 ASP A N 1
ATOM 1755 C CA . ASP A 1 105 ? 125.565 136.183 178.847 1.00 70.93 105 ASP A CA 1
ATOM 1756 C C . ASP A 1 105 ? 125.344 137.653 179.178 1.00 71.38 105 ASP A C 1
ATOM 1757 O O . ASP A 1 105 ? 126.147 138.269 179.886 1.00 75.77 105 ASP A O 1
ATOM 1766 N N . GLN A 1 106 ? 124.276 138.222 178.635 1.00 52.47 106 GLN A N 1
ATOM 1767 C CA . GLN A 1 106 ? 123.942 139.618 178.863 1.00 45.61 106 GLN A CA 1
ATOM 1768 C C . GLN A 1 106 ? 122.507 139.831 179.291 1.00 46.96 106 GLN A C 1
ATOM 1769 O O . GLN A 1 106 ? 122.179 140.931 179.746 1.00 49.69 106 GLN A O 1
ATOM 1783 N N . PHE A 1 107 ? 121.645 138.832 179.162 1.00 46.82 107 PHE A N 1
ATOM 1784 C CA . PHE A 1 107 ? 120.253 138.941 179.558 1.00 47.58 107 PHE A CA 1
ATOM 1785 C C . PHE A 1 107 ? 120.079 138.259 180.907 1.00 48.66 107 PHE A C 1
ATOM 1786 O O . PHE A 1 107 ? 120.503 137.114 181.087 1.00 47.87 107 PHE A O 1
ATOM 1803 N N . GLN A 1 108 ? 119.470 138.964 181.853 1.00 53.07 108 GLN A N 1
ATOM 1804 C CA . GLN A 1 108 ? 119.199 138.385 183.155 1.00 41.33 108 GLN A CA 1
ATOM 1805 C C . GLN A 1 108 ? 118.069 137.367 183.062 1.00 44.28 108 GLN A C 1
ATOM 1806 O O . GLN A 1 108 ? 117.358 137.273 182.061 1.00 42.69 108 GLN A O 1
ATOM 1820 N N . MET A 1 109 ? 117.923 136.589 184.126 1.00 44.25 109 MET A N 1
ATOM 1821 C CA . MET A 1 109 ? 116.848 135.617 184.219 1.00 36.46 109 MET A CA 1
ATOM 1822 C C . MET A 1 109 ? 115.657 136.224 184.937 1.00 41.02 109 MET A C 1
ATOM 1823 O O . MET A 1 109 ? 115.806 137.084 185.802 1.00 54.04 109 MET A O 1
ATOM 1837 N N . GLU A 1 110 ? 114.463 135.765 184.577 1.00 48.64 110 GLU A N 1
ATOM 1838 C CA . GLU A 1 110 ? 113.232 136.235 185.196 1.00 40.66 110 GLU A CA 1
ATOM 1839 C C . GLU A 1 110 ? 112.645 135.103 186.018 1.00 45.45 110 GLU A C 1
ATOM 1840 O O . GLU A 1 110 ? 112.256 134.073 185.464 1.00 65.25 110 GLU A O 1
ATOM 1852 N N . ILE A 1 111 ? 112.570 135.302 187.330 1.00 34.55 111 ILE A N 1
ATOM 1853 C CA . ILE A 1 111 ? 112.148 134.269 188.265 1.00 40.84 111 ILE A CA 1
ATOM 1854 C C . ILE A 1 111 ? 110.852 134.712 188.921 1.00 45.36 111 ILE A C 1
ATOM 1855 O O . ILE A 1 111 ? 110.758 135.835 189.425 1.00 62.97 111 ILE A O 1
ATOM 1871 N N . TYR A 1 112 ? 109.854 133.833 188.910 1.00 48.09 112 TYR A N 1
ATOM 1872 C CA . TYR A 1 112 ? 108.546 134.128 189.468 1.00 48.03 112 TYR A CA 1
ATOM 1873 C C . TYR A 1 112 ? 108.464 133.625 190.905 1.00 56.10 112 TYR A C 1
ATOM 1874 O O . TYR A 1 112 ? 109.381 132.987 191.422 1.00 58.43 112 TYR A O 1
ATOM 1892 N N . LYS A 1 113 ? 107.339 133.914 191.561 1.00 59.87 113 LYS A N 1
ATOM 1893 C CA . LYS A 1 113 ? 107.220 133.597 192.979 1.00 56.25 113 LYS A CA 1
ATOM 1894 C C . LYS A 1 113 ? 107.309 132.097 193.220 1.00 59.07 113 LYS A C 1
ATOM 1895 O O . LYS A 1 113 ? 107.828 131.656 194.250 1.00 66.53 113 LYS A O 1
ATOM 1914 N N . ASN A 1 114 ? 106.804 131.296 192.289 1.00 49.41 114 ASN A N 1
ATOM 1915 C CA . ASN A 1 114 ? 106.744 129.855 192.463 1.00 49.65 114 ASN A CA 1
ATOM 1916 C C . ASN A 1 114 ? 107.931 129.137 191.849 1.00 58.03 114 ASN A C 1
ATOM 1917 O O . ASN A 1 114 ? 107.943 127.904 191.817 1.00 61.77 114 ASN A O 1
ATOM 1927 N N . GLY A 1 115 ? 108.917 129.870 191.351 1.00 62.03 115 GLY A N 1
ATOM 1928 C CA . GLY A 1 115 ? 110.147 129.285 190.874 1.00 56.79 115 GLY A CA 1
ATOM 1929 C C . GLY A 1 115 ? 110.312 129.275 189.373 1.00 53.24 115 GLY A C 1
ATOM 1930 O O . GLY A 1 115 ? 111.446 129.169 188.902 1.00 58.99 115 GLY A O 1
ATOM 1934 N N . SER A 1 116 ? 109.233 129.385 188.610 1.00 49.35 116 SER A N 1
ATOM 1935 C CA . SER A 1 116 ? 109.360 129.387 187.161 1.00 45.98 116 SER A CA 1
ATOM 1936 C C . SER A 1 116 ? 110.404 130.409 186.737 1.00 42.67 116 SER A C 1
ATOM 1937 O O . SER A 1 116 ? 110.297 131.593 187.065 1.00 61.43 116 SER A O 1
ATOM 1945 N N . VAL A 1 117 ? 111.425 129.944 186.020 1.00 30.57 117 VAL A N 1
ATOM 1946 C CA . VAL A 1 117 ? 112.521 130.782 185.552 1.00 31.75 117 VAL A CA 1
ATOM 1947 C C . VAL A 1 117 ? 112.510 130.785 184.035 1.00 38.16 117 VAL A C 1
ATOM 1948 O O . VAL A 1 117 ? 112.388 129.726 183.407 1.00 64.38 117 VAL A O 1
ATOM 1961 N N . HIS A 1 118 ? 112.632 131.975 183.457 1.00 36.97 118 HIS A N 1
ATOM 1962 C CA . HIS A 1 118 ? 112.764 132.169 182.021 1.00 37.05 118 HIS A CA 1
ATOM 1963 C C . HIS A 1 118 ? 114.101 132.837 181.746 1.00 41.61 118 HIS A C 1
ATOM 1964 O O . HIS A 1 118 ? 114.481 133.778 182.447 1.00 56.08 118 HIS A O 1
ATOM 1978 N N . GLN A 1 119 ? 114.809 132.357 180.732 1.00 36.62 119 GLN A N 1
ATOM 1979 C CA . GLN A 1 119 ? 116.087 132.928 180.340 1.00 38.36 119 GLN A CA 1
ATOM 1980 C C . GLN A 1 119 ? 116.087 133.192 178.847 1.00 42.90 119 GLN A C 1
ATOM 1981 O O . GLN A 1 119 ? 115.526 132.412 178.076 1.00 53.64 119 GLN A O 1
ATOM 1995 N N . TRP A 1 120 ? 116.719 134.289 178.452 1.00 48.44 120 TRP A N 1
ATOM 1996 C CA . TRP A 1 120 ? 116.853 134.661 177.056 1.00 38.59 120 TRP A CA 1
ATOM 1997 C C . TRP A 1 120 ? 118.270 134.360 176.594 1.00 39.20 120 TRP A C 1
ATOM 1998 O O . TRP A 1 120 ? 119.230 134.616 177.324 1.00 42.05 120 TRP A O 1
ATOM 2019 N N . LYS A 1 121 ? 118.400 133.821 175.387 1.00 37.15 121 LYS A N 1
ATOM 2020 C CA . LYS A 1 121 ? 119.708 133.594 174.794 1.00 36.60 121 LYS A CA 1
ATOM 2021 C C . LYS A 1 121 ? 119.625 133.896 173.309 1.00 36.93 121 LYS A C 1
ATOM 2022 O O . LYS A 1 121 ? 118.558 133.816 172.706 1.00 47.90 121 LYS A O 1
ATOM 2041 N N . SER A 1 122 ? 120.758 134.256 172.719 1.00 38.75 122 SER A N 1
ATOM 2042 C CA . SER A 1 122 ? 120.815 134.491 171.284 1.00 40.89 122 SER A CA 1
ATOM 2043 C C . SER A 1 122 ? 122.078 133.858 170.735 1.00 43.23 122 SER A C 1
ATOM 2044 O O . SER A 1 122 ? 123.180 134.182 171.181 1.00 50.97 122 SER A O 1
ATOM 2052 N N . PHE A 1 123 ? 121.906 132.923 169.790 1.00 39.66 123 PHE A N 1
ATOM 2053 C CA . PHE A 1 123 ? 123.024 132.255 169.145 1.00 37.96 123 PHE A CA 1
ATOM 2054 C C . PHE A 1 123 ? 123.173 132.794 167.732 1.00 41.73 123 PHE A C 1
ATOM 2055 O O . PHE A 1 123 ? 122.184 133.116 167.077 1.00 52.97 123 PHE A O 1
ATOM 2072 N N . TYR A 1 124 ? 124.417 132.898 167.273 1.00 38.81 124 TYR A N 1
ATOM 2073 C CA . TYR A 1 124 ? 124.748 133.363 165.925 1.00 42.63 124 TYR A CA 1
ATOM 2074 C C . TYR A 1 124 ? 125.800 132.412 165.367 1.00 53.94 124 TYR A C 1
ATOM 2075 O O . TYR A 1 124 ? 127.002 132.662 165.462 1.00 62.09 124 TYR A O 1
ATOM 2093 N N . PHE A 1 125 ? 125.426 131.294 164.793 1.00 48.16 125 PHE A N 1
ATOM 2094 C CA . PHE A 1 125 ? 126.306 130.182 164.486 1.00 46.36 125 PHE A CA 1
ATOM 2095 C C . PHE A 1 125 ? 126.147 129.749 163.038 1.00 53.94 125 PHE A C 1
ATOM 2096 O O . PHE A 1 125 ? 125.153 130.057 162.380 1.00 54.53 125 PHE A O 1
ATOM 2113 N N . ASN A 1 126 ? 127.157 129.035 162.548 1.00 62.28 126 ASN A N 1
ATOM 2114 C CA . ASN A 1 126 ? 127.115 128.424 161.228 1.00 53.80 126 ASN A CA 1
ATOM 2115 C C . ASN A 1 126 ? 126.460 127.057 161.322 1.00 58.56 126 ASN A C 1
ATOM 2116 O O . ASN A 1 126 ? 126.735 126.286 162.244 1.00 61.34 126 ASN A O 1
ATOM 2127 N N . ILE A 1 127 ? 125.603 126.753 160.358 1.00 55.02 127 ILE A N 1
ATOM 2128 C CA . ILE A 1 127 ? 124.899 125.482 160.308 1.00 54.00 127 ILE A CA 1
ATOM 2129 C C . ILE A 1 127 ? 125.256 124.886 158.957 1.00 56.03 127 ILE A C 1
ATOM 2130 O O . ILE A 1 127 ? 124.898 125.444 157.914 1.00 63.99 127 ILE A O 1
ATOM 2146 N N . LEU A 1 128 ? 125.981 123.772 158.967 1.00 58.03 128 LEU A N 1
ATOM 2147 C CA . LEU A 1 128 ? 126.461 123.199 157.720 1.00 55.51 128 LEU A CA 1
ATOM 2148 C C . LEU A 1 128 ? 125.294 122.711 156.878 1.00 60.60 128 LEU A C 1
ATOM 2149 O O . LEU A 1 128 ? 124.325 122.152 157.394 1.00 62.94 128 LEU A O 1
ATOM 2165 N N . CYS A 1 129 ? 125.405 122.899 155.568 1.00 71.43 129 CYS A N 1
ATOM 2166 C CA . CYS A 1 129 ? 124.336 122.565 154.644 1.00 73.64 129 CYS A CA 1
ATOM 2167 C C . CYS A 1 129 ? 124.851 121.695 153.511 1.00 77.21 129 CYS A C 1
ATOM 2168 O O . CYS A 1 129 ? 126.037 121.722 153.177 1.00 79.13 129 CYS A O 1
ATOM 2175 N N . ASP A 1 130 ? 123.945 120.919 152.926 1.00 78.18 130 ASP A N 1
ATOM 2176 C CA . ASP A 1 130 ? 124.262 120.073 151.790 1.00 75.22 130 ASP A CA 1
ATOM 2177 C C . ASP A 1 130 ? 123.532 120.654 150.594 1.00 77.44 130 ASP A C 1
ATOM 2178 O O . ASP A 1 130 ? 122.343 120.973 150.680 1.00 80.60 130 ASP A O 1
ATOM 2187 N N . VAL A 1 131 ? 124.230 120.770 149.484 1.00 81.46 131 VAL A N 1
ATOM 2188 C CA . VAL A 1 131 ? 123.698 121.427 148.299 1.00 82.21 131 VAL A CA 1
ATOM 2189 C C . VAL A 1 131 ? 123.300 120.397 147.260 1.00 86.15 131 VAL A C 1
ATOM 2190 O O . VAL A 1 131 ? 124.032 119.433 147.007 1.00 88.78 131 VAL A O 1
ATOM 2203 N N . ASN A 1 132 ? 122.125 120.587 146.674 1.00 90.81 132 ASN A N 1
ATOM 2204 C CA . ASN A 1 132 ? 121.681 119.795 145.538 1.00 91.80 132 ASN A CA 1
ATOM 2205 C C . ASN A 1 132 ? 121.529 120.794 144.406 1.00 89.63 132 ASN A C 1
ATOM 2206 O O . ASN A 1 132 ? 120.698 121.703 144.488 1.00 93.01 132 ASN A O 1
ATOM 2217 N N . ALA A 1 133 ? 122.316 120.622 143.348 1.00 91.09 133 ALA A N 1
ATOM 2218 C CA . ALA A 1 133 ? 122.303 121.558 142.232 1.00 91.16 133 ALA A CA 1
ATOM 2219 C C . ALA A 1 133 ? 121.846 120.914 140.935 1.00 97.42 133 ALA A C 1
ATOM 2220 O O . ALA A 1 133 ? 122.197 121.400 139.858 1.00 100.74 133 ALA A O 1
ATOM 2227 N N . ARG A 1 134 ? 121.080 119.828 141.001 1.00 101.64 134 ARG A N 1
ATOM 2228 C CA . ARG A 1 134 ? 120.706 119.171 139.759 1.00 99.74 134 ARG A CA 1
ATOM 2229 C C . ARG A 1 134 ? 119.919 120.137 138.888 1.00 100.47 134 ARG A C 1
ATOM 2230 O O . ARG A 1 134 ? 120.143 120.217 137.676 1.00 103.94 134 ARG A O 1
ATOM 2251 N N . ALA A 1 135 ? 119.002 120.885 139.491 1.00 102.95 135 ALA A N 1
ATOM 2252 C CA . ALA A 1 135 ? 118.259 121.922 138.798 1.00 106.30 135 ALA A CA 1
ATOM 2253 C C . ALA A 1 135 ? 118.978 123.236 139.072 1.00 104.73 135 ALA A C 1
ATOM 2254 O O . ALA A 1 135 ? 119.038 123.684 140.220 1.00 108.85 135 ALA A O 1
ATOM 2261 N N . PHE A 1 136 ? 119.496 123.860 138.023 1.00 97.02 136 PHE A N 1
ATOM 2262 C CA . PHE A 1 136 ? 120.209 125.120 138.133 1.00 97.44 136 PHE A CA 1
ATOM 2263 C C . PHE A 1 136 ? 119.567 126.114 137.174 1.00 102.95 136 PHE A C 1
ATOM 2264 O O . PHE A 1 136 ? 119.340 125.776 135.999 1.00 107.05 136 PHE A O 1
ATOM 2281 N N . PRO A 1 137 ? 119.239 127.335 137.616 1.00 104.51 137 PRO A N 1
ATOM 2282 C CA . PRO A 1 137 ? 119.703 128.008 138.835 1.00 101.06 137 PRO A CA 1
ATOM 2283 C C . PRO A 1 137 ? 118.911 127.732 140.106 1.00 101.99 137 PRO A C 1
ATOM 2284 O O . PRO A 1 137 ? 119.309 128.245 141.148 1.00 103.78 137 PRO A O 1
ATOM 2295 N N . PHE A 1 138 ? 117.834 126.951 140.051 1.00 107.35 138 PHE A N 1
ATOM 2296 C CA . PHE A 1 138 ? 116.989 126.756 141.228 1.00 107.05 138 PHE A CA 1
ATOM 2297 C C . PHE A 1 138 ? 117.557 125.665 142.138 1.00 107.75 138 PHE A C 1
ATOM 2298 O O . PHE A 1 138 ? 116.956 124.618 142.372 1.00 106.24 138 PHE A O 1
ATOM 2315 N N . ASP A 1 139 ? 118.748 125.943 142.656 1.00 99.81 139 ASP A N 1
ATOM 2316 C CA . ASP A 1 139 ? 119.430 125.020 143.551 1.00 95.32 139 ASP A CA 1
ATOM 2317 C C . ASP A 1 139 ? 118.719 124.951 144.902 1.00 95.16 139 ASP A C 1
ATOM 2318 O O . ASP A 1 139 ? 118.043 125.893 145.321 1.00 97.24 139 ASP A O 1
ATOM 2327 N N . LYS A 1 140 ? 118.877 123.815 145.581 1.00 90.53 140 LYS A N 1
ATOM 2328 C CA . LYS A 1 140 ? 118.219 123.545 146.853 1.00 85.00 140 LYS A CA 1
ATOM 2329 C C . LYS A 1 140 ? 119.241 123.092 147.886 1.00 84.61 140 LYS A C 1
ATOM 2330 O O . LYS A 1 140 ? 120.219 122.417 147.556 1.00 90.70 140 LYS A O 1
ATOM 2349 N N . TYR A 1 141 ? 118.997 123.455 149.148 1.00 71.92 141 TYR A N 1
ATOM 2350 C CA . TYR A 1 141 ? 119.909 123.155 150.243 1.00 71.01 141 TYR A CA 1
ATOM 2351 C C . TYR A 1 141 ? 119.152 122.582 151.430 1.00 72.24 141 TYR A C 1
ATOM 2352 O O . TYR A 1 141 ? 117.999 122.935 151.682 1.00 77.39 141 TYR A O 1
ATOM 2370 N N . THR A 1 142 ? 119.820 121.693 152.160 1.00 69.39 142 THR A N 1
ATOM 2371 C CA . THR A 1 142 ? 119.300 121.125 153.396 1.00 65.78 142 THR A CA 1
ATOM 2372 C C . THR A 1 142 ? 120.358 121.256 154.480 1.00 68.38 142 THR A C 1
ATOM 2373 O O . THR A 1 142 ? 121.525 120.930 154.248 1.00 73.69 142 THR A O 1
ATOM 2384 N N . CYS A 1 143 ? 119.953 121.729 155.657 1.00 64.21 143 CYS A N 1
ATOM 2385 C CA . CYS A 1 143 ? 120.876 121.975 156.754 1.00 61.56 143 CYS A CA 1
ATOM 2386 C C . CYS A 1 143 ? 120.337 121.328 158.020 1.00 60.47 143 CYS A C 1
ATOM 2387 O O . CYS A 1 143 ? 119.127 121.151 158.171 1.00 67.53 143 CYS A O 1
ATOM 2394 N N . GLU A 1 144 ? 121.236 120.971 158.935 1.00 52.98 144 GLU A N 1
ATOM 2395 C CA . GLU A 1 144 ? 120.798 120.426 160.211 1.00 55.24 144 GLU A CA 1
ATOM 2396 C C . GLU A 1 144 ? 121.831 120.710 161.291 1.00 59.88 144 GLU A C 1
ATOM 2397 O O . GLU A 1 144 ? 123.027 120.818 161.014 1.00 67.79 144 GLU A O 1
ATOM 2409 N N . THR A 1 145 ? 121.352 120.807 162.529 1.00 51.43 145 THR A N 1
ATOM 2410 C CA . THR A 1 145 ? 122.207 121.000 163.692 1.00 52.41 145 THR A CA 1
ATOM 2411 C C . THR A 1 145 ? 121.480 120.436 164.903 1.00 59.62 145 THR A C 1
ATOM 2412 O O . THR A 1 145 ? 120.288 120.137 164.843 1.00 72.36 145 THR A O 1
ATOM 2423 N N . MET A 1 146 ? 122.203 120.290 166.013 1.00 48.52 146 MET A N 1
ATOM 2424 C CA . MET A 1 146 ? 121.598 119.829 167.255 1.00 46.02 146 MET A CA 1
ATOM 2425 C C . MET A 1 146 ? 122.071 120.663 168.434 1.00 40.40 146 MET A C 1
ATOM 2426 O O . MET A 1 146 ? 123.250 121.006 168.526 1.00 48.18 146 MET A O 1
ATOM 2440 N N . PHE A 1 147 ? 121.145 120.983 169.333 1.00 36.87 147 PHE A N 1
ATOM 2441 C CA . PHE A 1 147 ? 121.452 121.656 170.588 1.00 38.47 147 PHE A CA 1
ATOM 2442 C C . PHE A 1 147 ? 121.577 120.623 171.697 1.00 43.84 147 PHE A C 1
ATOM 2443 O O . PHE A 1 147 ? 120.787 119.680 171.765 1.00 58.19 147 PHE A O 1
ATOM 2460 N N . TYR A 1 148 ? 122.544 120.828 172.585 1.00 43.59 148 TYR A N 1
ATOM 2461 C CA . TYR A 1 148 ? 122.786 119.885 173.663 1.00 41.35 148 TYR A CA 1
ATOM 2462 C C . TYR A 1 148 ? 123.295 120.628 174.886 1.00 44.86 148 TYR A C 1
ATOM 2463 O O . TYR A 1 148 ? 123.842 121.730 174.790 1.00 46.30 148 TYR A O 1
ATOM 2481 N N . PHE A 1 149 ? 123.102 120.002 176.043 1.00 46.37 149 PHE A N 1
ATOM 2482 C CA . PHE A 1 149 ? 123.607 120.539 177.296 1.00 39.46 149 PHE A CA 1
ATOM 2483 C C . PHE A 1 149 ? 125.118 120.393 177.356 1.00 35.91 149 PHE A C 1
ATOM 2484 O O . PHE A 1 149 ? 125.670 119.345 177.015 1.00 51.03 149 PHE A O 1
ATOM 2501 N N . ASN A 1 150 ? 125.790 121.446 177.809 1.00 38.12 150 ASN A N 1
ATOM 2502 C CA . ASN A 1 150 ? 127.235 121.380 177.947 1.00 42.55 150 ASN A CA 1
ATOM 2503 C C . ASN A 1 150 ? 127.665 120.372 178.998 1.00 49.50 150 ASN A C 1
ATOM 2504 O O . ASN A 1 150 ? 128.741 119.784 178.866 1.00 59.22 150 ASN A O 1
ATOM 2515 N N . ASP A 1 151 ? 126.852 120.147 180.031 1.00 43.70 151 ASP A N 1
ATOM 2516 C CA . ASP A 1 151 ? 127.329 119.464 181.222 1.00 36.79 151 ASP A CA 1
ATOM 2517 C C . ASP A 1 151 ? 126.447 118.328 181.715 1.00 49.71 151 ASP A C 1
ATOM 2518 O O . ASP A 1 151 ? 126.767 117.750 182.755 1.00 59.19 151 ASP A O 1
ATOM 2527 N N . TYR A 1 152 ? 125.362 117.985 181.029 1.00 47.63 152 TYR A N 1
ATOM 2528 C CA . TYR A 1 152 ? 124.389 117.043 181.565 1.00 45.61 152 TYR A CA 1
ATOM 2529 C C . TYR A 1 152 ? 124.021 115.995 180.529 1.00 46.10 152 TYR A C 1
ATOM 2530 O O . TYR A 1 152 ? 124.004 116.271 179.328 1.00 44.95 152 TYR A O 1
ATOM 2548 N N . ASP A 1 153 ? 123.730 114.792 181.007 1.00 58.14 153 ASP A N 1
ATOM 2549 C CA . ASP A 1 153 ? 123.304 113.684 180.175 1.00 50.59 153 ASP A CA 1
ATOM 2550 C C . ASP A 1 153 ? 121.811 113.443 180.376 1.00 51.53 153 ASP A C 1
ATOM 2551 O O . ASP A 1 153 ? 121.137 114.164 181.113 1.00 58.49 153 ASP A O 1
ATOM 2560 N N . ILE A 1 154 ? 121.279 112.415 179.716 1.00 53.75 154 ILE A N 1
ATOM 2561 C CA . ILE A 1 154 ? 119.836 112.197 179.734 1.00 53.51 154 ILE A CA 1
ATOM 2562 C C . ILE A 1 154 ? 119.344 111.927 181.144 1.00 57.41 154 ILE A C 1
ATOM 2563 O O . ILE A 1 154 ? 118.167 1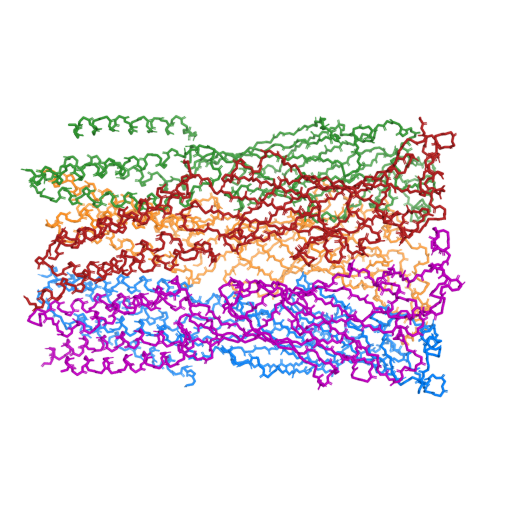12.147 181.449 1.00 62.76 154 ILE A O 1
ATOM 2579 N N . GLN A 1 155 ? 120.214 111.440 182.018 1.00 61.24 155 GLN A N 1
ATOM 2580 C CA . GLN A 1 155 ? 119.849 111.125 183.390 1.00 61.66 155 GLN A CA 1
ATOM 2581 C C . GLN A 1 155 ? 120.082 112.289 184.342 1.00 64.77 155 GLN A C 1
ATOM 2582 O O . GLN A 1 155 ? 119.951 112.113 185.556 1.00 66.91 155 GLN A O 1
ATOM 2596 N N . THR A 1 156 ? 120.433 113.454 183.829 1.00 59.59 156 THR A N 1
ATOM 2597 C CA . THR A 1 156 ? 120.689 114.626 184.655 1.00 46.08 156 THR A CA 1
ATOM 2598 C C . THR A 1 156 ? 119.953 115.864 184.172 1.00 45.89 156 THR A C 1
ATOM 2599 O O . THR A 1 156 ? 119.727 116.777 184.964 1.00 56.86 156 THR A O 1
ATOM 2610 N N . ALA A 1 157 ? 119.576 115.921 182.897 1.00 46.49 157 ALA A N 1
ATOM 2611 C CA . ALA A 1 157 ? 118.797 117.038 182.385 1.00 42.01 157 ALA A CA 1
ATOM 2612 C C . ALA A 1 157 ? 118.271 116.674 181.007 1.00 39.79 157 ALA A C 1
ATOM 2613 O O . ALA A 1 157 ? 118.994 116.081 180.208 1.00 53.68 157 ALA A O 1
ATOM 2620 N N . ILE A 1 158 ? 117.021 117.039 180.731 1.00 36.99 158 ILE A N 1
ATOM 2621 C CA . ILE A 1 158 ? 116.360 116.663 179.487 1.00 40.96 158 ILE A CA 1
ATOM 2622 C C . ILE A 1 158 ? 115.604 117.858 178.927 1.00 46.91 158 ILE A C 1
ATOM 2623 O O . ILE A 1 158 ? 115.124 118.712 179.679 1.00 54.56 158 ILE A O 1
ATOM 2639 N N . PHE A 1 159 ? 115.491 117.902 177.601 1.00 46.80 159 PHE A N 1
ATOM 2640 C CA . PHE A 1 159 ? 114.642 118.872 176.924 1.00 39.24 159 PHE A CA 1
ATOM 2641 C C . PHE A 1 159 ? 113.211 118.357 176.914 1.00 46.79 159 PHE A C 1
ATOM 2642 O O . PHE A 1 159 ? 112.908 117.370 176.238 1.00 55.62 159 PHE A O 1
ATOM 2659 N N . SER A 1 160 ? 112.332 119.020 177.654 1.00 46.21 160 SER A N 1
ATOM 2660 C CA . SER A 1 160 ? 110.938 118.607 177.692 1.00 46.04 160 SER A CA 1
ATOM 2661 C C . SER A 1 160 ? 110.172 119.030 176.450 1.00 53.42 160 SER A C 1
ATOM 2662 O O . SER A 1 160 ? 109.098 118.483 176.185 1.00 59.73 160 SER A O 1
ATOM 2670 N N . SER A 1 161 ? 110.690 119.988 175.690 1.00 54.25 161 SER A N 1
ATOM 2671 C CA . SER A 1 161 ? 110.047 120.409 174.457 1.00 53.56 161 SER A CA 1
ATOM 2672 C C . SER A 1 161 ? 111.056 121.186 173.632 1.00 53.99 161 SER A C 1
ATOM 2673 O O . SER A 1 161 ? 112.075 121.650 174.144 1.00 60.72 161 SER A O 1
ATOM 2681 N N . PHE A 1 162 ? 110.799 121.272 172.314 1.00 51.15 162 PHE A N 1
ATOM 2682 C CA . PHE A 1 162 ? 111.673 122.028 171.420 1.00 46.73 162 PHE A CA 1
ATOM 2683 C C . PHE A 1 162 ? 110.806 122.538 170.274 1.00 56.15 162 PHE A C 1
ATOM 2684 O O . PHE A 1 162 ? 110.566 121.811 169.308 1.00 66.90 162 PHE A O 1
ATOM 2701 N N . ARG A 1 163 ? 110.389 123.814 170.407 1.00 53.97 163 ARG A N 1
ATOM 2702 C CA . ARG A 1 163 ? 109.518 124.431 169.422 1.00 55.31 163 ARG A CA 1
ATOM 2703 C C . ARG A 1 163 ? 110.280 125.503 168.659 1.00 55.28 163 ARG A C 1
ATOM 2704 O O . ARG A 1 163 ? 111.224 126.101 169.177 1.00 63.61 163 ARG A O 1
ATOM 2714 N N . CYS A 1 164 ? 109.829 125.712 167.400 1.00 60.34 164 CYS A N 1
ATOM 2715 C CA . CYS A 1 164 ? 110.497 126.690 166.558 1.00 62.85 164 CYS A CA 1
ATOM 2716 C C . CYS A 1 164 ? 109.472 127.516 165.800 1.00 62.85 164 CYS A C 1
ATOM 2717 O O . CYS A 1 164 ? 108.355 127.065 165.538 1.00 66.66 164 CYS A O 1
ATOM 2724 N N . ILE A 1 165 ? 109.863 128.743 165.466 1.00 58.57 165 ILE A N 1
ATOM 2725 C CA . ILE A 1 165 ? 109.053 129.658 164.674 1.00 61.17 165 ILE A CA 1
ATOM 2726 C C . ILE A 1 165 ? 110.005 130.467 163.802 1.00 61.66 165 ILE A C 1
ATOM 2727 O O . ILE A 1 165 ? 111.223 130.412 163.965 1.00 66.12 165 ILE A O 1
ATOM 2743 N N . SER A 1 166 ? 109.446 131.220 162.863 1.00 70.02 166 SER A N 1
ATOM 2744 C CA . SER A 1 166 ? 110.222 132.087 161.989 1.00 66.86 166 SER A CA 1
ATOM 2745 C C . SER A 1 166 ? 109.917 133.547 162.293 1.00 68.99 166 SER A C 1
ATOM 2746 O O . SER A 1 166 ? 109.042 133.875 163.096 1.00 73.50 166 SER A O 1
ATOM 2754 N N . SER A 1 167 ? 110.659 134.427 161.633 1.00 69.94 167 SER A N 1
ATOM 2755 C CA . SER A 1 167 ? 110.572 135.857 161.884 1.00 74.52 167 SER A CA 1
ATOM 2756 C C . SER A 1 167 ? 109.556 136.559 160.994 1.00 82.70 167 SER A C 1
ATOM 2757 O O . SER A 1 167 ? 109.342 137.763 161.162 1.00 80.60 167 SER A O 1
ATOM 2765 N N . THR A 1 168 ? 108.931 135.849 160.057 1.00 94.45 168 THR A N 1
ATOM 2766 C CA . THR A 1 168 ? 107.950 136.372 159.108 1.00 93.79 168 THR A CA 1
ATOM 2767 C C . THR A 1 168 ? 108.596 137.241 158.039 1.00 87.24 168 THR A C 1
ATOM 2768 O O . THR A 1 168 ? 107.896 137.713 157.138 1.00 86.03 168 THR A O 1
ATOM 2779 N N . ASP A 1 169 ? 109.904 137.471 158.110 1.00 88.13 169 ASP A N 1
ATOM 2780 C CA . ASP A 1 169 ? 110.653 138.180 157.082 1.00 91.14 169 ASP A CA 1
ATOM 2781 C C . ASP A 1 169 ? 111.901 137.390 156.723 1.00 92.55 169 ASP A C 1
ATOM 2782 O O . ASP A 1 169 ? 112.935 137.962 156.371 1.00 88.83 169 ASP A O 1
ATOM 2791 N N . LEU A 1 170 ? 111.805 136.066 156.824 1.00 81.75 170 LEU A N 1
ATOM 2792 C CA . LEU A 1 170 ? 112.932 135.165 156.623 1.00 78.16 170 LEU A CA 1
ATOM 2793 C C . LEU A 1 170 ? 112.986 134.680 155.178 1.00 80.23 170 LEU A C 1
ATOM 2794 O O . LEU A 1 170 ? 113.983 134.890 154.480 1.00 76.70 170 LEU A O 1
ATOM 2810 N N . SER A 1 171 ? 111.910 134.045 154.715 1.00 84.99 171 SER A N 1
ATOM 2811 C CA . SER A 1 171 ? 111.791 133.591 153.337 1.00 87.18 171 SER A CA 1
ATOM 2812 C C . SER A 1 171 ? 111.272 134.681 152.412 1.00 88.45 171 SER A C 1
ATOM 2813 O O . SER A 1 171 ? 110.751 134.373 151.335 1.00 88.89 171 SER A O 1
ATOM 2821 N N . ARG A 1 172 ? 111.394 135.945 152.810 1.00 90.14 172 ARG A N 1
ATOM 2822 C CA . ARG A 1 172 ? 110.892 137.048 152.008 1.00 87.21 172 ARG A CA 1
ATOM 2823 C C . ARG A 1 172 ? 111.839 137.441 150.885 1.00 89.45 172 ARG A C 1
ATOM 2824 O O . ARG A 1 172 ? 111.479 138.293 150.068 1.00 91.04 172 ARG A O 1
ATOM 2845 N N . LYS A 1 173 ? 113.029 136.851 150.813 1.00 92.89 173 LYS A N 1
ATOM 2846 C CA . LYS A 1 173 ? 114.000 137.253 149.799 1.00 96.65 173 LYS A CA 1
ATOM 2847 C C . LYS A 1 173 ? 114.829 136.046 149.381 1.00 97.18 173 LYS A C 1
ATOM 2848 O O . LYS A 1 173 ? 115.640 135.541 150.159 1.00 98.87 173 LYS A O 1
ATOM 2867 N N . ALA A 1 174 ? 114.606 135.578 148.155 1.00 90.15 174 ALA A N 1
ATOM 2868 C CA . ALA A 1 174 ? 115.479 134.652 147.442 1.00 87.17 174 ALA A CA 1
ATOM 2869 C C . ALA A 1 174 ? 115.517 133.251 148.032 1.00 89.53 174 ALA A C 1
ATOM 2870 O O . ALA A 1 174 ? 116.349 132.445 147.608 1.00 92.63 174 ALA A O 1
ATOM 2877 N N . TRP A 1 175 ? 114.650 132.921 148.985 1.00 81.32 175 TRP A N 1
ATOM 2878 C CA . TRP A 1 175 ? 114.665 131.581 149.554 1.00 74.95 175 TRP A CA 1
ATOM 2879 C C . TRP A 1 175 ? 113.273 131.206 150.029 1.00 75.82 175 TRP A C 1
ATOM 2880 O O . TRP A 1 175 ? 112.531 132.051 150.532 1.00 85.56 175 TRP A O 1
ATOM 2901 N N . TYR A 1 176 ? 112.931 129.934 149.863 1.00 76.12 176 TYR A N 1
ATOM 2902 C CA . TYR A 1 176 ? 111.740 129.341 150.465 1.00 80.82 176 TYR A CA 1
ATOM 2903 C C . TYR A 1 176 ? 112.216 128.562 151.683 1.00 82.12 176 TYR A C 1
ATOM 2904 O O . TYR A 1 176 ? 112.490 127.366 151.608 1.00 85.64 176 TYR A O 1
ATOM 2922 N N . VAL A 1 177 ? 112.310 129.243 152.814 1.00 73.60 177 VAL A N 1
ATOM 2923 C CA . VAL A 1 177 ? 112.885 128.641 154.009 1.00 70.15 177 VAL A CA 1
ATOM 2924 C C . VAL A 1 177 ? 111.819 127.816 154.712 1.00 68.84 177 VAL A C 1
ATOM 2925 O O . VAL A 1 177 ? 110.722 128.308 154.999 1.00 72.10 177 VAL A O 1
ATOM 2938 N N . SER A 1 178 ? 112.140 126.560 154.990 1.00 67.34 178 SER A N 1
ATOM 2939 C CA . SER A 1 178 ? 111.283 125.683 155.772 1.00 68.13 178 SER A CA 1
ATOM 2940 C C . SER A 1 178 ? 112.095 125.133 156.931 1.00 74.12 178 SER A C 1
ATOM 2941 O O . SER A 1 178 ? 113.310 124.980 156.827 1.00 77.63 178 SER A O 1
ATOM 2949 N N . PHE A 1 179 ? 111.423 124.846 158.042 1.00 77.29 179 PHE A N 1
ATOM 2950 C CA . PHE A 1 179 ? 112.115 124.437 159.253 1.00 71.60 179 PHE A CA 1
ATOM 2951 C C . PHE A 1 179 ? 111.367 123.299 159.931 1.00 74.16 179 PHE A C 1
ATOM 2952 O O . PHE A 1 179 ? 110.172 123.092 159.716 1.00 80.90 179 PHE A O 1
ATOM 2969 N N . SER A 1 180 ? 112.100 122.564 160.759 1.00 72.01 180 SER A N 1
ATOM 2970 C CA . SER A 1 180 ? 111.537 121.492 161.564 1.00 72.77 180 SER A CA 1
ATOM 2971 C C . SER A 1 180 ? 112.373 121.354 162.826 1.00 71.13 180 SER A C 1
ATOM 2972 O O . SER A 1 180 ? 113.574 121.631 162.819 1.00 69.45 180 SER A O 1
ATOM 2980 N N . CYS A 1 181 ? 111.733 120.928 163.911 1.00 66.48 181 CYS A N 1
ATOM 2981 C CA . CYS A 1 181 ? 112.400 120.889 165.205 1.00 61.68 181 CYS A CA 1
ATOM 2982 C C . CYS A 1 181 ? 111.828 119.765 166.049 1.00 62.31 181 CYS A C 1
ATOM 2983 O O . CYS A 1 181 ? 110.606 119.624 166.140 1.00 72.19 181 CYS A O 1
ATOM 2990 N N . ASP A 1 182 ? 112.703 118.981 166.674 1.00 57.61 182 ASP A N 1
ATOM 2991 C CA . ASP A 1 182 ? 112.221 117.883 167.509 1.00 59.69 182 ASP A CA 1
ATOM 2992 C C . ASP A 1 182 ? 113.283 117.496 168.525 1.00 61.94 182 ASP A C 1
ATOM 2993 O O . ASP A 1 182 ? 114.464 117.760 168.337 1.00 69.41 182 ASP A O 1
ATOM 3002 N N . THR A 1 183 ? 112.858 116.831 169.594 1.00 56.72 183 THR A N 1
ATOM 3003 C CA . THR A 1 183 ? 113.774 116.404 170.649 1.00 59.31 183 THR A CA 1
ATOM 3004 C C . THR A 1 183 ? 114.168 114.949 170.426 1.00 64.70 183 THR A C 1
ATOM 3005 O O . THR A 1 183 ? 113.375 114.039 170.679 1.00 71.85 183 THR A O 1
ATOM 3016 N N . LYS A 1 184 ? 115.396 114.735 169.964 1.00 62.34 184 LYS A N 1
ATOM 3017 C CA . LYS A 1 184 ? 115.948 113.400 169.838 1.00 58.21 184 LYS A CA 1
ATOM 3018 C C . LYS A 1 184 ? 116.613 112.978 171.146 1.00 59.88 184 LYS A C 1
ATOM 3019 O O . LYS A 1 184 ? 116.750 113.758 172.094 1.00 59.58 184 LYS A O 1
ATOM 3038 N N . ILE A 1 185 ? 117.146 111.759 171.147 1.00 63.94 185 ILE A N 1
ATOM 3039 C CA . ILE A 1 185 ? 117.841 111.215 172.306 1.00 63.35 185 ILE A CA 1
ATOM 3040 C C . ILE A 1 185 ? 119.104 110.493 171.855 1.00 63.25 185 ILE A C 1
ATOM 3041 O O . ILE A 1 185 ? 119.057 109.338 171.424 1.00 69.84 185 ILE A O 1
ATOM 3057 N N . GLY A 1 186 ? 120.242 111.173 171.951 1.00 59.64 186 GLY A N 1
ATOM 3058 C CA . GLY A 1 186 ? 121.502 110.638 171.486 1.00 63.67 186 GLY A CA 1
ATOM 3059 C C . GLY A 1 186 ? 122.224 109.874 172.575 1.00 68.40 186 GLY A C 1
ATOM 3060 O O . GLY A 1 186 ? 121.678 109.573 173.637 1.00 68.97 186 GLY A O 1
ATOM 3064 N N . GLU A 1 187 ? 123.486 109.555 172.297 1.00 76.33 187 GLU A N 1
ATOM 3065 C CA . GLU A 1 187 ? 124.277 108.782 173.243 1.00 77.04 187 GLU A CA 1
ATOM 3066 C C . GLU A 1 187 ? 124.872 109.640 174.349 1.00 81.93 187 GLU A C 1
ATOM 3067 O O . GLU A 1 187 ? 125.321 109.092 175.360 1.00 81.06 187 GLU A O 1
ATOM 3079 N N . GLU A 1 188 ? 124.882 110.958 174.186 1.00 76.47 188 GLU A N 1
ATOM 3080 C CA . GLU A 1 188 ? 125.352 111.892 175.199 1.00 73.80 188 GLU A CA 1
ATOM 3081 C C . GLU A 1 188 ? 124.209 112.776 175.682 1.00 69.03 188 GLU A C 1
ATOM 3082 O O . GLU A 1 188 ? 124.356 113.988 175.849 1.00 69.15 188 GLU A O 1
ATOM 3094 N N . GLY A 1 189 ? 123.053 112.169 175.905 1.00 57.96 189 GLY A N 1
ATOM 3095 C CA . GLY A 1 189 ? 121.919 112.834 176.508 1.00 61.42 189 GLY A CA 1
ATOM 3096 C C . GLY A 1 189 ? 120.931 113.364 175.491 1.00 61.10 189 GLY A C 1
ATOM 3097 O O . GLY A 1 189 ? 120.987 113.072 174.295 1.00 62.32 189 GLY A O 1
ATOM 3101 N N . SER A 1 190 ? 120.006 114.171 175.998 1.00 54.39 190 SER A N 1
ATOM 3102 C CA . SER A 1 190 ? 118.926 114.692 175.175 1.00 51.10 190 SER A CA 1
ATOM 3103 C C . SER A 1 190 ? 119.471 115.670 174.148 1.00 54.58 190 SER A C 1
ATOM 3104 O O . SER A 1 190 ? 120.427 116.402 174.408 1.00 51.10 190 SER A O 1
ATOM 3112 N N . LEU A 1 191 ? 118.850 115.691 172.970 1.00 57.44 191 LEU A N 1
ATOM 3113 C CA . LEU A 1 191 ? 119.324 116.523 171.877 1.00 43.87 191 LEU A CA 1
ATOM 3114 C C . LEU A 1 191 ? 118.151 117.244 171.247 1.00 42.66 191 LEU A C 1
ATOM 3115 O O . LEU A 1 191 ? 117.051 116.701 171.179 1.00 51.47 191 LEU A O 1
ATOM 3131 N N . GLY A 1 192 ? 118.378 118.472 170.809 1.00 43.77 192 GLY A N 1
ATOM 3132 C CA . GLY A 1 192 ? 117.331 119.202 170.131 1.00 50.79 192 GLY A CA 1
ATOM 3133 C C . GLY A 1 192 ? 117.702 119.409 168.684 1.00 55.48 192 GLY A C 1
ATOM 3134 O O . GLY A 1 192 ? 118.629 120.155 168.389 1.00 64.12 192 GLY A O 1
ATOM 3138 N N . GLN A 1 193 ? 116.978 118.779 167.773 1.00 50.45 193 GLN A N 1
ATOM 3139 C CA . GLN A 1 193 ? 117.316 118.780 166.365 1.00 48.82 193 GLN A CA 1
ATOM 3140 C C . GLN A 1 193 ? 116.610 119.932 165.680 1.00 53.82 193 GLN A C 1
ATOM 3141 O O . GLN A 1 193 ? 115.393 120.098 165.836 1.00 63.91 193 GLN A O 1
ATOM 3155 N N . LEU A 1 194 ? 117.376 120.701 164.907 1.00 52.33 194 LEU A N 1
ATOM 3156 C CA . LEU A 1 194 ? 116.863 121.773 164.070 1.00 51.35 194 LEU A CA 1
ATOM 3157 C C . LEU A 1 194 ? 117.251 121.480 162.631 1.00 54.92 194 LEU A C 1
ATOM 3158 O O . LEU A 1 194 ? 118.428 121.238 162.340 1.00 60.01 194 LEU A O 1
ATOM 3174 N N . SER A 1 195 ? 116.273 121.448 161.718 1.00 60.83 195 SER A N 1
ATOM 3175 C CA . SER A 1 195 ? 116.500 121.170 160.309 1.00 64.28 195 SER A CA 1
ATOM 3176 C C . SER A 1 195 ? 115.933 122.309 159.479 1.00 62.40 195 SER A C 1
ATOM 3177 O O . SER A 1 195 ? 114.808 122.756 159.723 1.00 68.08 195 SER A O 1
ATOM 3185 N N . LEU A 1 196 ? 116.706 122.764 158.500 1.00 61.58 196 LEU A N 1
ATOM 3186 C CA . LEU A 1 196 ? 116.316 123.825 157.591 1.00 61.60 196 LEU A CA 1
ATOM 3187 C C . LEU A 1 196 ? 116.373 123.313 156.160 1.00 65.57 196 LEU A C 1
ATOM 3188 O O . LEU A 1 196 ? 117.197 122.463 155.817 1.00 72.09 196 LEU A O 1
ATOM 3204 N N . LYS A 1 197 ? 115.496 123.854 155.317 1.00 70.90 197 LYS A N 1
ATOM 3205 C CA . LYS A 1 197 ? 115.475 123.534 153.889 1.00 68.49 197 LYS A CA 1
ATOM 3206 C C . LYS A 1 197 ? 115.323 124.857 153.147 1.00 66.83 197 LYS A C 1
ATOM 3207 O O . LYS A 1 197 ? 114.288 125.522 153.250 1.00 75.77 197 LYS A O 1
ATOM 3226 N N . LEU A 1 198 ? 116.375 125.241 152.435 1.00 62.73 198 LEU A N 1
ATOM 3227 C CA . LEU A 1 198 ? 116.366 126.441 151.618 1.00 65.67 198 LEU A CA 1
ATOM 3228 C C . LEU A 1 198 ? 116.209 126.074 150.150 1.00 73.82 198 LEU A C 1
ATOM 3229 O O . LEU A 1 198 ? 116.827 125.130 149.657 1.00 82.16 198 LEU A O 1
ATOM 3245 N N . VAL A 1 199 ? 115.382 126.842 149.469 1.00 86.63 199 VAL A N 1
ATOM 3246 C CA . VAL A 1 199 ? 115.163 126.673 148.038 1.00 85.07 199 VAL A CA 1
ATOM 3247 C C . VAL A 1 199 ? 115.228 128.048 147.398 1.00 87.13 199 VAL A C 1
ATOM 3248 O O . VAL A 1 199 ? 114.456 128.938 147.764 1.00 92.52 199 VAL A O 1
ATOM 3261 N N . ARG A 1 200 ? 116.132 128.221 146.440 1.00 90.20 200 ARG A N 1
ATOM 3262 C CA . ARG A 1 200 ? 116.296 129.523 145.811 1.00 90.56 200 ARG A CA 1
ATOM 3263 C C . ARG A 1 200 ? 115.019 129.927 145.086 1.00 88.74 200 ARG A C 1
ATOM 3264 O O . ARG A 1 200 ? 114.285 129.089 144.559 1.00 90.46 200 ARG A O 1
ATOM 3285 N N . LYS A 1 201 ? 114.755 131.229 145.071 1.00 87.88 201 LYS A N 1
ATOM 3286 C CA . LYS A 1 201 ? 113.567 131.767 144.425 1.00 88.24 201 LYS A CA 1
ATOM 3287 C C . LYS A 1 201 ? 113.802 131.829 142.916 1.00 93.90 201 LYS A C 1
ATOM 3288 O O . LYS A 1 201 ? 114.814 131.348 142.400 1.00 97.19 201 LYS A O 1
ATOM 3307 N N . VAL A 1 202 ? 112.868 132.435 142.187 1.00 107.18 202 VAL A N 1
ATOM 3308 C CA . VAL A 1 202 ? 112.896 132.429 140.729 1.00 106.57 202 VAL A CA 1
ATOM 3309 C C . VAL A 1 202 ? 113.297 133.804 140.218 1.00 104.97 202 VAL A C 1
ATOM 3310 O O . VAL A 1 202 ? 112.897 134.210 139.122 1.00 104.56 202 VAL A O 1
ATOM 3323 N N . SER A 1 203 ? 114.086 134.526 141.006 1.00 110.77 203 SER A N 1
ATOM 3324 C CA . SER A 1 203 ? 114.517 135.867 140.639 1.00 112.41 203 SER A CA 1
ATOM 3325 C C . SER A 1 203 ? 114.956 135.916 139.184 1.00 110.92 203 SER A C 1
ATOM 3326 O O . SER A 1 203 ? 115.842 135.166 138.763 1.00 112.76 203 SER A O 1
ATOM 3334 N N . LEU A 1 204 ? 114.329 136.807 138.414 1.00 110.82 204 LEU A N 1
ATOM 3335 C CA . LEU A 1 204 ? 114.581 136.855 136.978 1.00 111.86 204 LEU A CA 1
ATOM 3336 C C . LEU A 1 204 ? 116.054 137.079 136.669 1.00 111.30 204 LEU A C 1
ATOM 3337 O O . LEU A 1 204 ? 116.542 136.636 135.623 1.00 111.81 204 LEU A O 1
ATOM 3353 N N . GLN A 1 205 ? 116.784 137.724 137.527 1.00 108.47 205 GLN A N 1
ATOM 3354 C CA . GLN A 1 205 ? 118.217 137.900 137.329 1.00 107.34 205 GLN A CA 1
ATOM 3355 C C . GLN A 1 205 ? 118.915 136.554 137.201 1.00 110.29 205 GLN A C 1
ATOM 3356 O O . GLN A 1 205 ? 119.864 136.411 136.423 1.00 110.02 205 GLN A O 1
ATOM 3370 N N . CYS A 1 206 ? 118.463 135.578 137.990 1.00 113.92 206 CYS A N 1
ATOM 3371 C CA . CYS A 1 206 ? 119.038 134.245 137.851 1.00 114.90 206 CYS A CA 1
ATOM 3372 C C . CYS A 1 206 ? 118.676 133.632 136.504 1.00 111.29 206 CYS A C 1
ATOM 3373 O O . CYS A 1 206 ? 119.515 132.983 135.862 1.00 112.31 206 CYS A O 1
ATOM 3381 N N . LEU A 1 207 ? 117.467 133.908 136.011 1.00 109.03 207 LEU A N 1
ATOM 3382 C CA . LEU A 1 207 ? 117.057 133.327 134.741 1.00 110.68 207 LEU A CA 1
ATOM 3383 C C . LEU A 1 207 ? 117.900 133.845 133.589 1.00 110.63 207 LEU A C 1
ATOM 3384 O O . LEU A 1 207 ? 117.864 133.260 132.500 1.00 111.23 207 LEU A O 1
ATOM 3400 N N . SER A 1 208 ? 118.686 134.898 133.818 1.00 108.48 208 SER A N 1
ATOM 3401 C CA . SER A 1 208 ? 119.575 135.386 132.776 1.00 110.17 208 SER A CA 1
ATOM 3402 C C . SER A 1 208 ? 120.502 134.280 132.307 1.00 110.45 208 SER A C 1
ATOM 3403 O O . SER A 1 208 ? 120.905 134.259 131.139 1.00 110.20 208 SER A O 1
ATOM 3411 N N . VAL A 1 209 ? 120.819 133.331 133.191 1.00 110.68 209 VAL A N 1
ATOM 3412 C CA . VAL A 1 209 ? 121.753 132.278 132.815 1.00 109.01 209 VAL A CA 1
ATOM 3413 C C . VAL A 1 209 ? 121.209 131.501 131.629 1.00 106.16 209 VAL A C 1
ATOM 3414 O O . VAL A 1 209 ? 121.973 131.023 130.783 1.00 106.79 209 VAL A O 1
ATOM 3427 N N . LEU A 1 210 ? 119.888 131.358 131.549 1.00 107.78 210 LEU A N 1
ATOM 3428 C CA . LEU A 1 210 ? 119.284 130.603 130.461 1.00 109.71 210 LEU A CA 1
ATOM 3429 C C . LEU A 1 210 ? 119.438 131.272 129.108 1.00 110.48 210 LEU A C 1
ATOM 3430 O O . LEU A 1 210 ? 119.308 130.593 128.084 1.00 109.16 210 LEU A O 1
ATOM 3446 N N . LEU A 1 211 ? 119.702 132.572 129.065 1.00 111.86 211 LEU A N 1
ATOM 3447 C CA . LEU A 1 211 ? 119.853 133.219 127.765 1.00 111.37 211 LEU A CA 1
ATOM 3448 C C . LEU A 1 211 ? 120.984 132.604 126.955 1.00 110.94 211 LEU A C 1
ATOM 3449 O O . LEU A 1 211 ? 120.748 132.223 125.795 1.00 112.31 211 LEU A O 1
ATOM 3465 N N . PRO A 1 212 ? 122.202 132.470 127.475 1.00 101.71 212 PRO A N 1
ATOM 3466 C CA . PRO A 1 212 ? 123.247 131.776 126.708 1.00 99.36 212 PRO A CA 1
ATOM 3467 C C . PRO A 1 212 ? 122.852 130.400 126.201 1.00 104.19 212 PRO A C 1
ATOM 3468 O O . PRO A 1 212 ? 123.034 130.111 125.010 1.00 107.80 212 PRO A O 1
ATOM 3479 N N . LEU A 1 213 ? 122.157 129.615 127.030 1.00 109.31 213 LEU A N 1
ATOM 3480 C CA . LEU A 1 213 ? 121.679 128.303 126.602 1.00 109.90 213 LEU A CA 1
ATOM 3481 C C . LEU A 1 213 ? 120.856 128.369 125.334 1.00 110.05 213 LEU A C 1
ATOM 3482 O O . LEU A 1 213 ? 120.869 127.418 124.546 1.00 112.57 213 LEU A O 1
ATOM 3498 N N . PHE A 1 214 ? 120.140 129.457 125.106 1.00 114.34 214 PHE A N 1
ATOM 3499 C CA . PHE A 1 214 ? 119.417 129.515 123.850 1.00 116.10 214 PHE A CA 1
ATOM 3500 C C . PHE A 1 214 ? 120.277 130.059 122.719 1.00 114.79 214 PHE A C 1
ATOM 3501 O O . PHE A 1 214 ? 120.309 129.463 121.635 1.00 116.55 214 PHE A O 1
ATOM 3518 N N . ILE A 1 215 ? 121.103 131.098 123.074 1.00 110.78 215 ILE A N 1
ATOM 3519 C CA . ILE A 1 215 ? 121.979 131.694 122.068 1.00 111.32 215 ILE A CA 1
ATOM 3520 C C . ILE A 1 215 ? 122.813 130.607 121.409 1.00 111.24 215 ILE A C 1
ATOM 3521 O O . ILE A 1 215 ? 122.716 130.362 120.201 1.00 111.67 215 ILE A O 1
ATOM 3537 N N . PHE A 1 216 ? 123.624 129.915 122.208 1.00 112.51 216 PHE A N 1
ATOM 3538 C CA . PHE A 1 216 ? 124.467 128.867 121.654 1.00 111.95 216 PHE A CA 1
ATOM 3539 C C . PHE A 1 216 ? 123.632 127.778 121.007 1.00 114.89 216 PHE A C 1
ATOM 3540 O O . PHE A 1 216 ? 124.099 127.110 120.082 1.00 119.10 216 PHE A O 1
ATOM 3557 N N . PHE A 1 217 ? 122.398 127.583 121.468 1.00 119.03 217 PHE A N 1
ATOM 3558 C CA . PHE A 1 217 ? 121.477 126.732 120.727 1.00 118.68 217 PHE A CA 1
ATOM 3559 C C . PHE A 1 217 ? 121.202 127.334 119.355 1.00 120.90 217 PHE A C 1
ATOM 3560 O O . PHE A 1 217 ? 121.541 126.748 118.320 1.00 120.73 217 PHE A O 1
ATOM 3577 N N . ILE A 1 218 ? 120.672 128.553 119.276 1.00 125.20 218 ILE A N 1
ATOM 3578 C CA . ILE A 1 218 ? 120.445 129.216 117.991 1.00 124.16 218 ILE A CA 1
ATOM 3579 C C . ILE A 1 218 ? 121.671 129.100 117.100 1.00 124.29 218 ILE A C 1
ATOM 3580 O O . ILE A 1 218 ? 121.538 128.768 115.935 1.00 123.32 218 ILE A O 1
ATOM 3596 N N . LEU A 1 219 ? 122.859 129.354 117.640 1.00 122.04 219 LEU A N 1
ATOM 3597 C CA . LEU A 1 219 ? 124.070 129.341 116.823 1.00 120.71 219 LEU A CA 1
ATOM 3598 C C . LEU A 1 219 ? 124.335 127.971 116.211 1.00 122.98 219 LEU A C 1
ATOM 3599 O O . LEU A 1 219 ? 124.702 127.882 115.044 1.00 122.65 219 LEU A O 1
ATOM 3615 N N . ASN A 1 220 ? 124.142 126.907 116.986 1.00 128.90 220 ASN A N 1
ATOM 3616 C CA . ASN A 1 220 ? 124.339 125.552 116.459 1.00 129.60 220 ASN A CA 1
ATOM 3617 C C . ASN A 1 220 ? 123.369 125.234 115.335 1.00 130.66 220 ASN A C 1
ATOM 3618 O O . ASN A 1 220 ? 123.769 124.677 114.313 1.00 130.87 220 ASN A O 1
ATOM 3629 N N . ILE A 1 221 ? 122.101 125.589 115.513 1.00 133.62 221 ILE A N 1
ATOM 3630 C CA . ILE A 1 221 ? 121.098 125.369 114.467 1.00 134.53 221 ILE A CA 1
ATOM 3631 C C . ILE A 1 221 ? 121.461 126.235 113.282 1.00 134.17 221 ILE A C 1
ATOM 3632 O O . ILE A 1 221 ? 121.368 125.798 112.135 1.00 133.52 221 ILE A O 1
ATOM 3648 N N . MET A 1 222 ? 121.913 127.451 113.557 1.00 133.30 222 MET A N 1
ATOM 3649 C CA . MET A 1 222 ? 122.242 128.400 112.500 1.00 133.38 222 MET A CA 1
ATOM 3650 C C . MET A 1 222 ? 123.373 127.931 111.616 1.00 134.21 222 MET A C 1
ATOM 3651 O O . MET A 1 222 ? 123.376 128.273 110.451 1.00 135.01 222 MET A O 1
ATOM 3665 N N . ILE A 1 223 ? 124.287 127.103 112.116 1.00 138.51 223 ILE A N 1
ATOM 3666 C CA . ILE A 1 223 ? 125.463 126.747 111.315 1.00 140.53 223 ILE A CA 1
ATOM 3667 C C . ILE A 1 223 ? 125.017 126.170 109.972 1.00 140.83 223 ILE A C 1
ATOM 3668 O O . ILE A 1 223 ? 125.530 126.575 108.946 1.00 140.26 223 ILE A O 1
ATOM 3684 N N . GLY A 1 224 ? 124.022 125.299 109.951 1.00 138.71 224 GLY A N 1
ATOM 3685 C CA . GLY A 1 224 ? 123.609 124.703 108.698 1.00 138.42 224 GLY A CA 1
ATOM 3686 C C . GLY A 1 224 ? 123.027 125.675 107.681 1.00 141.04 224 GLY A C 1
ATOM 3687 O O . GLY A 1 224 ? 123.343 125.547 106.508 1.00 140.78 224 GLY A O 1
ATOM 3691 N N . TYR A 1 225 ? 122.212 126.645 108.098 1.00 144.68 225 TYR A N 1
ATOM 3692 C CA . TYR A 1 225 ? 121.518 127.542 107.176 1.00 143.41 225 TYR A CA 1
ATOM 3693 C C . TYR A 1 225 ? 122.362 128.790 106.907 1.00 142.75 225 TYR A C 1
ATOM 3694 O O . TYR A 1 225 ? 122.035 129.908 107.303 1.00 142.95 225 TYR A O 1
ATOM 3712 N N . LEU A 1 226 ? 123.472 128.569 106.211 1.00 141.50 226 LEU A N 1
ATOM 3713 C CA . LEU A 1 226 ? 124.436 129.615 105.897 1.00 143.89 226 LEU A CA 1
ATOM 3714 C C . LEU A 1 226 ? 124.973 129.396 104.489 1.00 143.97 226 LEU A C 1
ATOM 3715 O O . LEU A 1 226 ? 124.652 128.380 103.859 1.00 140.98 226 LEU A O 1
ATOM 3731 N N . PRO A 1 227 ? 125.788 130.310 103.954 1.00 146.45 227 PRO A N 1
ATOM 3732 C CA . PRO A 1 227 ? 126.403 130.046 102.648 1.00 144.51 227 PRO A CA 1
ATOM 3733 C C . PRO A 1 227 ? 127.411 128.913 102.730 1.00 143.82 227 PRO A C 1
ATOM 3734 O O . PRO A 1 227 ? 128.622 129.137 102.815 1.00 141.36 227 PRO A O 1
ATOM 3745 N N . ILE A 1 228 ? 126.900 127.678 102.712 1.00 151.37 228 ILE A N 1
ATOM 3746 C CA . ILE A 1 228 ? 127.757 126.505 102.815 1.00 152.86 228 ILE A CA 1
ATOM 3747 C C . ILE A 1 228 ? 128.759 126.462 101.674 1.00 152.89 228 ILE A C 1
ATOM 3748 O O . ILE A 1 228 ? 129.809 125.822 101.797 1.00 152.22 228 ILE A O 1
ATOM 3764 N N . GLU A 1 229 ? 128.461 127.131 100.557 1.00 153.41 229 GLU A N 1
ATOM 3765 C CA . GLU A 1 229 ? 129.426 127.210 99.467 1.00 153.75 229 GLU A CA 1
ATOM 3766 C C . GLU A 1 229 ? 130.778 127.678 99.981 1.00 154.36 229 GLU A C 1
ATOM 3767 O O . GLU A 1 229 ? 131.824 127.157 99.575 1.00 152.58 229 GLU A O 1
ATOM 3779 N N . SER A 1 230 ? 130.777 128.659 100.876 1.00 150.24 230 SER A N 1
ATOM 3780 C CA . SER A 1 230 ? 132.015 129.096 101.499 1.00 150.32 230 SER A CA 1
ATOM 3781 C C . SER A 1 230 ? 132.475 128.057 102.512 1.00 150.93 230 SER A C 1
ATOM 3782 O O . SER A 1 230 ? 131.697 127.617 103.364 1.00 148.40 230 SER A O 1
ATOM 3790 N N . GLY A 1 231 ? 133.743 127.662 102.419 1.00 150.74 231 GLY A N 1
ATOM 3791 C CA . GLY A 1 231 ? 134.315 126.795 103.429 1.00 148.20 231 GLY A CA 1
ATOM 3792 C C . GLY A 1 231 ? 134.437 127.441 104.790 1.00 148.06 231 GLY A C 1
ATOM 3793 O O . GLY A 1 231 ? 134.743 126.744 105.764 1.00 147.62 231 GLY A O 1
ATOM 3797 N N . GLU A 1 232 ? 134.200 128.752 104.878 1.00 146.42 232 GLU A N 1
ATOM 3798 C CA . GLU A 1 232 ? 134.248 129.448 106.157 1.00 147.09 232 GLU A CA 1
ATOM 3799 C C . GLU A 1 232 ? 133.363 128.784 107.201 1.00 147.15 232 GLU A C 1
ATOM 3800 O O . GLU A 1 232 ? 133.565 129.008 108.399 1.00 144.45 232 GLU A O 1
ATOM 3812 N N . LYS A 1 233 ? 132.392 127.972 106.778 1.00 145.16 233 LYS A N 1
ATOM 3813 C CA . LYS A 1 233 ? 131.554 127.225 107.708 1.00 144.56 233 LYS A CA 1
ATOM 3814 C C . LYS A 1 233 ? 132.404 126.573 108.789 1.00 143.58 233 LYS A C 1
ATOM 3815 O O . LYS A 1 233 ? 132.014 126.547 109.960 1.00 141.61 233 LYS A O 1
ATOM 3834 N N . VAL A 1 234 ? 133.561 126.035 108.404 1.00 140.81 234 VAL A N 1
ATOM 3835 C CA . VAL A 1 234 ? 134.480 125.486 109.394 1.00 139.92 234 VAL A CA 1
ATOM 3836 C C . VAL A 1 234 ? 134.880 126.565 110.387 1.00 138.65 234 VAL A C 1
ATOM 3837 O O . VAL A 1 234 ? 134.901 126.334 111.601 1.00 139.11 234 VAL A O 1
ATOM 3850 N N . THR A 1 235 ? 135.206 127.757 109.889 1.00 133.31 235 THR A N 1
ATOM 3851 C CA . THR A 1 235 ? 135.611 128.838 110.779 1.00 133.61 235 THR A CA 1
ATOM 3852 C C . THR A 1 235 ? 134.493 129.197 111.748 1.00 135.84 235 THR A C 1
ATOM 3853 O O . THR A 1 235 ? 134.732 129.376 112.947 1.00 136.75 235 THR A O 1
ATOM 3864 N N . PHE A 1 236 ? 133.261 129.295 111.249 1.00 133.49 236 PHE A N 1
ATOM 3865 C CA . PHE A 1 236 ? 132.155 129.687 112.115 1.00 133.74 236 PHE A CA 1
ATOM 3866 C C . PHE A 1 236 ? 131.864 128.609 113.149 1.00 133.22 236 PHE A C 1
ATOM 3867 O O . PHE A 1 236 ? 131.621 128.915 114.323 1.00 131.28 236 PHE A O 1
ATOM 3884 N N . ALA A 1 237 ? 131.869 127.343 112.731 1.00 131.74 237 ALA A N 1
ATOM 3885 C CA . ALA A 1 237 ? 131.643 126.260 113.679 1.00 131.90 237 ALA A CA 1
ATOM 3886 C C . ALA A 1 237 ? 132.736 126.229 114.735 1.00 131.13 237 ALA A C 1
ATOM 3887 O O . ALA A 1 237 ? 132.459 126.012 115.919 1.00 131.69 237 ALA A O 1
ATOM 3894 N N . THR A 1 238 ? 133.985 126.453 114.334 1.00 127.88 238 THR A N 1
ATOM 3895 C CA . THR A 1 238 ? 135.056 126.529 115.315 1.00 128.03 238 THR A CA 1
ATOM 3896 C C . THR A 1 238 ? 134.832 127.692 116.266 1.00 126.39 238 THR A C 1
ATOM 3897 O O . THR A 1 238 ? 135.098 127.581 117.466 1.00 125.20 238 THR A O 1
ATOM 3908 N N . THR A 1 239 ? 134.352 128.822 115.748 1.00 124.40 239 THR A N 1
ATOM 3909 C CA . THR A 1 239 ? 134.098 129.970 116.610 1.00 125.70 239 THR A CA 1
ATOM 3910 C C . THR A 1 239 ? 133.040 129.646 117.654 1.00 127.25 239 THR A C 1
ATOM 3911 O O . THR A 1 239 ? 133.217 129.942 118.843 1.00 129.19 239 THR A O 1
ATOM 3922 N N . VAL A 1 240 ? 131.932 129.036 117.233 1.00 124.07 240 VAL A N 1
ATOM 3923 C CA . VAL A 1 240 ? 130.888 128.711 118.200 1.00 125.07 240 VAL A CA 1
ATOM 3924 C C . VAL A 1 240 ? 131.390 127.658 119.180 1.00 125.13 240 VAL A C 1
ATOM 3925 O O . VAL A 1 240 ? 131.049 127.688 120.364 1.00 124.89 240 VAL A O 1
ATOM 3938 N N . PHE A 1 241 ? 132.217 126.722 118.712 1.00 115.15 241 PHE A N 1
ATOM 3939 C CA . PHE A 1 241 ? 132.801 125.733 119.612 1.00 112.23 241 PHE A CA 1
ATOM 3940 C C . PHE A 1 241 ? 133.652 126.397 120.686 1.00 111.37 241 PHE A C 1
ATOM 3941 O O . PHE A 1 241 ? 133.500 126.115 121.881 1.00 115.55 241 PHE A O 1
ATOM 3958 N N . LEU A 1 242 ? 134.568 127.272 120.275 1.00 102.25 242 LEU A N 1
ATOM 3959 C CA . LEU A 1 242 ? 135.423 127.943 121.245 1.00 102.39 242 LEU A CA 1
ATOM 3960 C C . LEU A 1 242 ? 134.596 128.764 122.219 1.00 106.34 242 LEU A C 1
ATOM 3961 O O . LEU A 1 242 ? 134.849 128.743 123.428 1.00 108.84 242 LEU A O 1
ATOM 3977 N N . SER A 1 243 ? 133.604 129.498 121.715 1.00 106.88 243 SER A N 1
ATOM 3978 C CA . SER A 1 243 ? 132.775 130.302 122.603 1.00 106.06 243 SER A CA 1
ATOM 3979 C C . SER A 1 243 ? 132.010 129.423 123.580 1.00 108.72 243 SER A C 1
ATOM 3980 O O . SER A 1 243 ? 131.888 129.758 124.761 1.00 111.70 243 SER A O 1
ATOM 3988 N N . ASN A 1 244 ? 131.491 128.290 123.108 1.00 106.14 244 ASN A N 1
ATOM 3989 C CA . ASN A 1 244 ? 130.734 127.405 123.983 1.00 107.06 244 ASN A CA 1
ATOM 3990 C C . ASN A 1 244 ? 131.615 126.823 125.076 1.00 106.57 244 ASN A C 1
ATOM 3991 O O . ASN A 1 244 ? 131.196 126.733 126.232 1.00 110.57 244 ASN A O 1
ATOM 4002 N N . VAL A 1 245 ? 132.837 126.416 124.736 1.00 96.46 245 VAL A N 1
ATOM 4003 C CA . VAL A 1 245 ? 133.716 125.857 125.760 1.00 95.24 245 VAL A CA 1
ATOM 4004 C C . VAL A 1 245 ? 134.159 126.939 126.738 1.00 95.20 245 VAL A C 1
ATOM 4005 O O . VAL A 1 245 ? 134.235 126.705 127.953 1.00 99.68 245 VAL A O 1
ATOM 4018 N N . ILE A 1 246 ? 134.455 128.139 126.237 1.00 89.62 246 ILE A N 1
ATOM 4019 C CA . ILE A 1 246 ? 134.795 129.236 127.134 1.00 92.30 246 ILE A CA 1
ATOM 4020 C C . ILE A 1 246 ? 133.644 129.500 128.092 1.00 98.06 246 ILE A C 1
ATOM 4021 O O . ILE A 1 246 ? 133.846 129.694 129.300 1.00 98.57 246 ILE A O 1
ATOM 4037 N N . TYR A 1 247 ? 132.416 129.506 127.576 1.00 100.65 247 TYR A N 1
ATOM 4038 C CA . TYR A 1 247 ? 131.270 129.665 128.456 1.00 98.43 247 TYR A CA 1
ATOM 4039 C C . TYR A 1 247 ? 131.234 128.545 129.482 1.00 104.33 247 TYR A C 1
ATOM 4040 O O . TYR A 1 247 ? 131.280 128.800 130.683 1.00 107.61 247 TYR A O 1
ATOM 4058 N N . ILE A 1 248 ? 131.261 127.292 129.023 1.00 99.84 248 ILE A N 1
ATOM 4059 C CA . ILE A 1 248 ? 131.236 126.155 129.941 1.00 95.00 248 ILE A CA 1
ATOM 4060 C C . ILE A 1 248 ? 132.191 126.395 131.099 1.00 96.97 248 ILE A C 1
ATOM 4061 O O . ILE A 1 248 ? 131.844 126.187 132.265 1.00 99.69 248 ILE A O 1
ATOM 4077 N N . ASP A 1 249 ? 133.409 126.836 130.796 1.00 97.06 249 ASP A N 1
ATOM 4078 C CA . ASP A 1 249 ? 134.364 127.114 131.865 1.00 98.28 249 ASP A CA 1
ATOM 4079 C C . ASP A 1 249 ? 133.844 128.212 132.790 1.00 101.88 249 ASP A C 1
ATOM 4080 O O . ASP A 1 249 ? 133.838 128.063 134.022 1.00 104.27 249 ASP A O 1
ATOM 4089 N N . ASN A 1 250 ? 133.388 129.323 132.208 1.00 98.59 250 ASN A N 1
ATOM 4090 C CA . ASN A 1 250 ? 132.941 130.449 133.024 1.00 97.08 250 ASN A CA 1
ATOM 4091 C C . ASN A 1 250 ? 131.774 130.051 133.920 1.00 99.56 250 ASN A C 1
ATOM 4092 O O . ASN A 1 250 ? 131.732 130.413 135.101 1.00 101.42 250 ASN A O 1
ATOM 4103 N N . LEU A 1 251 ? 130.818 129.308 133.369 1.00 98.10 251 LEU A N 1
ATOM 4104 C CA . LEU A 1 251 ? 129.676 128.836 134.141 1.00 98.48 251 LEU A CA 1
ATOM 4105 C C . LEU A 1 251 ? 130.113 127.870 135.230 1.00 97.53 251 LEU A C 1
ATOM 4106 O O . LEU A 1 251 ? 129.696 127.996 136.386 1.00 101.40 251 LEU A O 1
ATOM 4122 N N . SER A 1 252 ? 130.966 126.902 134.888 1.00 92.81 252 SER A N 1
ATOM 4123 C CA . SER A 1 252 ? 131.457 125.974 135.895 1.00 94.40 252 SER A CA 1
ATOM 4124 C C . SER A 1 252 ? 132.064 126.717 137.064 1.00 93.75 252 SER A C 1
ATOM 4125 O O . SER A 1 252 ? 131.965 126.267 138.210 1.00 94.75 252 SER A O 1
ATOM 4133 N N . LYS A 1 253 ? 132.690 127.862 136.801 1.00 90.78 253 LYS A N 1
ATOM 4134 C CA . LYS A 1 253 ? 133.192 128.664 137.908 1.00 91.68 253 LYS A CA 1
ATOM 4135 C C . LYS A 1 253 ? 132.066 129.155 138.813 1.00 93.52 253 LYS A C 1
ATOM 4136 O O . LYS A 1 253 ? 132.339 129.593 139.935 1.00 92.37 253 LYS A O 1
ATOM 4155 N N . GLN A 1 254 ? 130.813 129.090 138.359 1.00 94.73 254 GLN A N 1
ATOM 4156 C CA . GLN A 1 254 ? 129.673 129.551 139.146 1.00 95.07 254 GLN A CA 1
ATOM 4157 C C . GLN A 1 254 ? 128.956 128.440 139.898 1.00 94.88 254 GLN A C 1
ATOM 4158 O O . GLN A 1 254 ? 128.283 128.721 140.894 1.00 92.50 254 GLN A O 1
ATOM 4172 N N . LEU A 1 255 ? 129.065 127.196 139.451 1.00 95.26 255 LEU A N 1
ATOM 4173 C CA . LEU A 1 255 ? 128.279 126.130 140.047 1.00 95.25 255 LEU A CA 1
ATOM 4174 C C . LEU A 1 255 ? 128.713 125.878 141.490 1.00 97.73 255 LEU A C 1
ATOM 4175 O O . LEU A 1 255 ? 129.877 126.086 141.842 1.00 98.19 255 LEU A O 1
ATOM 4191 N N . PRO A 1 256 ? 127.794 125.435 142.347 1.00 92.94 256 PRO A N 1
ATOM 4192 C CA . PRO A 1 256 ? 128.155 125.200 143.747 1.00 92.78 256 PRO A CA 1
ATOM 4193 C C . PRO A 1 256 ? 129.060 123.992 143.899 1.00 91.88 256 PRO A C 1
ATOM 4194 O O . PRO A 1 256 ? 128.964 123.013 143.157 1.00 89.97 256 PRO A O 1
ATOM 4205 N N . LYS A 1 257 ? 129.943 124.071 144.886 1.00 91.87 257 LYS A N 1
ATOM 4206 C CA . LYS A 1 257 ? 130.863 122.987 145.169 1.00 88.66 257 LYS A CA 1
ATOM 4207 C C . LYS A 1 257 ? 130.146 121.867 145.917 1.00 89.68 257 LYS A C 1
ATOM 4208 O O . LYS A 1 257 ? 129.039 122.034 146.433 1.00 91.16 257 LYS A O 1
ATOM 4227 N N . GLU A 1 258 ? 130.791 120.703 145.958 1.00 90.28 258 GLU A N 1
ATOM 4228 C CA . GLU A 1 258 ? 130.302 119.560 146.729 1.00 92.76 258 GLU A CA 1
ATOM 4229 C C . GLU A 1 258 ? 128.847 119.234 146.401 1.00 92.14 258 GLU A C 1
ATOM 4230 O O . GLU A 1 258 ? 128.125 118.662 147.218 1.00 93.11 258 GLU A O 1
ATOM 4242 N N . SER A 1 259 ? 128.412 119.567 145.191 1.00 86.55 259 SER A N 1
ATOM 4243 C CA . SER A 1 259 ? 127.028 119.325 144.816 1.00 88.80 259 SER A CA 1
ATOM 4244 C C . SER A 1 259 ? 126.722 117.834 144.838 1.00 89.33 259 SER A C 1
ATOM 4245 O O . SER A 1 259 ? 127.598 116.992 144.624 1.00 90.77 259 SER A O 1
ATOM 4253 N N . SER A 1 260 ? 125.458 117.509 145.110 1.00 90.72 260 SER A N 1
ATOM 4254 C CA . SER A 1 260 ? 125.058 116.109 145.169 1.00 96.21 260 SER A CA 1
ATOM 4255 C C . SER A 1 260 ? 125.231 115.427 143.820 1.00 98.25 260 SER A C 1
ATOM 4256 O O . SER A 1 260 ? 125.716 114.293 143.747 1.00 95.01 260 SER A O 1
ATOM 4264 N N . GLU A 1 261 ? 124.842 116.101 142.739 1.00 100.80 261 GLU A N 1
ATOM 4265 C CA . GLU A 1 261 ? 124.962 115.540 141.402 1.00 100.21 261 GLU A CA 1
ATOM 4266 C C . GLU A 1 261 ? 125.242 116.662 140.416 1.00 99.68 261 GLU A C 1
ATOM 4267 O O . GLU A 1 261 ? 125.003 117.837 140.698 1.00 101.81 261 GLU A O 1
ATOM 4279 N N . ILE A 1 262 ? 125.745 116.283 139.251 1.00 95.61 262 ILE A N 1
ATOM 4280 C CA . ILE A 1 262 ? 126.178 117.283 138.270 1.00 93.30 262 ILE A CA 1
ATOM 4281 C C . ILE A 1 262 ? 124.955 118.019 137.734 1.00 92.03 262 ILE A C 1
ATOM 4282 O O . ILE A 1 262 ? 123.977 117.371 137.325 1.00 93.23 262 ILE A O 1
ATOM 4298 N N . PRO A 1 263 ? 124.954 119.351 137.711 1.00 92.41 263 PRO A N 1
ATOM 4299 C CA . PRO A 1 263 ? 123.751 120.076 137.293 1.00 93.24 263 PRO A CA 1
ATOM 4300 C C . PRO A 1 263 ? 123.397 119.827 135.835 1.00 97.01 263 PRO A C 1
ATOM 4301 O O . PRO A 1 263 ? 124.257 119.555 134.997 1.00 97.97 263 PRO A O 1
ATOM 4312 N N . LEU A 1 264 ? 122.098 119.926 135.544 1.00 109.52 264 LEU A N 1
ATOM 4313 C CA . LEU A 1 264 ? 121.607 119.632 134.202 1.00 107.62 264 LEU A CA 1
ATOM 4314 C C . LEU A 1 264 ? 122.145 120.619 133.178 1.00 106.00 264 LEU A C 1
ATOM 4315 O O . LEU A 1 264 ? 122.538 120.223 132.076 1.00 108.09 264 LEU A O 1
ATOM 4331 N N . ILE A 1 265 ? 122.160 121.909 133.513 1.00 100.59 265 ILE A N 1
ATOM 4332 C CA . ILE A 1 265 ? 122.586 122.915 132.545 1.00 102.78 265 ILE A CA 1
ATOM 4333 C C . ILE A 1 265 ? 124.005 122.629 132.081 1.00 103.27 265 ILE A C 1
ATOM 4334 O O . ILE A 1 265 ? 124.356 122.854 130.915 1.00 107.09 265 ILE A O 1
ATOM 4350 N N . PHE A 1 266 ? 124.845 122.138 132.988 1.00 93.90 266 PHE A N 1
ATOM 4351 C CA . PHE A 1 266 ? 126.201 121.770 132.609 1.00 95.33 266 PHE A CA 1
ATOM 4352 C C . PHE A 1 266 ? 126.186 120.702 131.526 1.00 102.36 266 PHE A C 1
ATOM 4353 O O . PHE A 1 266 ? 126.917 120.795 130.535 1.00 106.60 266 PHE A O 1
ATOM 4370 N N . LEU A 1 267 ? 125.349 119.678 131.693 1.00 110.30 267 LEU A N 1
ATOM 4371 C CA . LEU A 1 267 ? 125.259 118.634 130.680 1.00 109.87 267 LEU A CA 1
ATOM 4372 C C . LEU A 1 267 ? 124.711 119.189 129.373 1.00 111.73 267 LEU A C 1
ATOM 4373 O O . LEU A 1 267 ? 125.169 118.813 128.288 1.00 111.43 267 LEU A O 1
ATOM 4389 N N . CYS A 1 268 ? 123.723 120.079 129.455 1.00 113.36 268 CYS A N 1
ATOM 4390 C CA . CYS A 1 268 ? 123.180 120.694 128.250 1.00 110.39 268 CYS A CA 1
ATOM 4391 C C . CYS A 1 268 ? 124.279 121.384 127.458 1.00 110.48 268 CYS A C 1
ATOM 4392 O O . CYS A 1 268 ? 124.431 121.162 126.251 1.00 112.93 268 CYS A O 1
ATOM 4400 N N . HIS A 1 269 ? 125.058 122.230 128.128 1.00 104.48 269 HIS A N 1
ATOM 4401 C CA . HIS A 1 269 ? 126.097 122.965 127.421 1.00 103.83 269 HIS A CA 1
ATOM 4402 C C . HIS A 1 269 ? 127.213 122.043 126.954 1.00 104.24 269 HIS A C 1
ATOM 4403 O O . HIS A 1 269 ? 127.794 122.273 125.889 1.00 106.90 269 HIS A O 1
ATOM 4417 N N . ILE A 1 270 ? 127.519 120.991 127.714 1.00 105.46 270 ILE A N 1
ATOM 4418 C CA . ILE A 1 270 ? 128.521 120.032 127.262 1.00 108.37 270 ILE A CA 1
ATOM 4419 C C . ILE A 1 270 ? 128.071 119.374 125.966 1.00 108.55 270 ILE A C 1
ATOM 4420 O O . ILE A 1 270 ? 128.857 119.213 125.026 1.00 111.03 270 ILE A O 1
ATOM 4436 N N . PHE A 1 271 ? 126.798 118.988 125.892 1.00 113.90 271 PHE A N 1
ATOM 4437 C CA . PHE A 1 271 ? 126.302 118.339 124.684 1.00 112.99 271 PHE A CA 1
ATOM 4438 C C . PHE A 1 271 ? 126.240 119.317 123.519 1.00 113.89 271 PHE A C 1
ATOM 4439 O O . PHE A 1 271 ? 126.499 118.939 122.372 1.00 115.62 271 PHE A O 1
ATOM 4456 N N . LEU A 1 272 ? 125.893 120.575 123.788 1.00 114.80 272 LEU A N 1
ATOM 4457 C CA . LEU A 1 272 ? 125.938 121.580 122.731 1.00 116.40 272 LEU A CA 1
ATOM 4458 C C . LEU A 1 272 ? 127.355 121.744 122.199 1.00 115.67 272 LEU A C 1
ATOM 4459 O O . LEU A 1 272 ? 127.567 121.847 120.984 1.00 113.19 272 LEU A O 1
ATOM 4475 N N . ALA A 1 273 ? 128.340 121.776 123.098 1.00 114.81 273 ALA A N 1
ATOM 4476 C CA . ALA A 1 273 ? 129.731 121.825 122.668 1.00 115.56 273 ALA A CA 1
ATOM 4477 C C . ALA A 1 273 ? 130.073 120.618 121.813 1.00 118.80 273 ALA A C 1
ATOM 4478 O O . ALA A 1 273 ? 130.736 120.745 120.779 1.00 123.26 273 ALA A O 1
ATOM 4485 N N . PHE A 1 274 ? 129.640 119.433 122.241 1.00 124.29 274 PHE A N 1
ATOM 4486 C CA . PHE A 1 274 ? 129.939 118.227 121.479 1.00 123.74 274 PHE A CA 1
ATOM 4487 C C . PHE A 1 274 ? 129.344 118.312 120.083 1.00 123.62 274 PHE A C 1
ATOM 4488 O O . PHE A 1 274 ? 129.997 117.955 119.098 1.00 124.26 274 PHE A O 1
ATOM 4505 N N . LEU A 1 275 ? 128.107 118.795 119.979 1.00 130.81 275 LEU A N 1
ATOM 4506 C CA . LEU A 1 275 ? 127.471 118.926 118.674 1.00 131.34 275 LEU A CA 1
ATOM 4507 C C . LEU A 1 275 ? 128.232 119.911 117.799 1.00 131.68 275 LEU A C 1
ATOM 4508 O O . LEU A 1 275 ? 128.461 119.659 116.611 1.00 134.08 275 LEU A O 1
ATOM 4524 N N . SER A 1 276 ? 128.610 121.056 118.367 1.00 123.78 276 SER A N 1
ATOM 4525 C CA . SER A 1 276 ? 129.335 122.056 117.592 1.00 123.75 276 SER A CA 1
ATOM 4526 C C . SER A 1 276 ? 130.655 121.496 117.085 1.00 123.88 276 SER A C 1
ATOM 4527 O O . SER A 1 276 ? 131.014 121.675 115.915 1.00 125.12 276 SER A O 1
ATOM 4535 N N . GLY A 1 277 ? 131.394 120.813 117.957 1.00 125.86 277 GLY A N 1
ATOM 4536 C CA . GLY A 1 277 ? 132.652 120.223 117.539 1.00 126.29 277 GLY A CA 1
ATOM 4537 C C . GLY A 1 277 ? 132.462 119.155 116.481 1.00 128.78 277 GLY A C 1
ATOM 4538 O O . GLY A 1 277 ? 133.254 119.049 115.540 1.00 130.99 277 GLY A O 1
ATOM 4542 N N . LEU A 1 278 ? 131.413 118.345 116.622 1.00 132.39 278 LEU A N 1
ATOM 4543 C CA . LEU A 1 278 ? 131.139 117.321 115.626 1.00 132.31 278 LEU A CA 1
ATOM 4544 C C . LEU A 1 278 ? 130.835 117.952 114.277 1.00 130.70 278 LEU A C 1
ATOM 4545 O O . LEU A 1 278 ? 131.321 117.489 113.240 1.00 131.03 278 LEU A O 1
ATOM 4561 N N . SER A 1 279 ? 130.042 119.023 114.273 1.00 130.51 279 SER A N 1
ATOM 4562 C CA . SER A 1 279 ? 129.751 119.720 113.027 1.00 131.35 279 SER A CA 1
ATOM 4563 C C . SER A 1 279 ? 131.017 120.307 112.420 1.00 133.61 279 SER A C 1
ATOM 4564 O O . SER A 1 279 ? 131.222 120.242 111.203 1.00 135.34 279 SER A O 1
ATOM 4572 N N . ALA A 1 280 ? 131.879 120.889 113.255 1.00 137.66 280 ALA A N 1
ATOM 4573 C CA . ALA A 1 280 ? 133.111 121.482 112.748 1.00 137.65 280 ALA A CA 1
ATOM 4574 C C . ALA A 1 280 ? 134.006 120.426 112.113 1.00 137.28 280 ALA A C 1
ATOM 4575 O O . ALA A 1 280 ? 134.537 120.623 111.013 1.00 138.94 280 ALA A O 1
ATOM 4582 N N . VAL A 1 281 ? 134.184 119.292 112.790 1.00 133.67 281 VAL A N 1
ATOM 4583 C CA . VAL A 1 281 ? 135.040 118.247 112.239 1.00 133.29 281 VAL A CA 1
ATOM 4584 C C . VAL A 1 281 ? 134.413 117.654 110.984 1.00 135.35 281 VAL A C 1
ATOM 4585 O O . VAL A 1 281 ? 135.117 117.296 110.034 1.00 134.82 281 VAL A O 1
ATOM 4598 N N . GLY A 1 282 ? 133.084 117.538 110.953 1.00 137.70 282 GLY A N 1
ATOM 4599 C CA . GLY A 1 282 ? 132.429 117.056 109.750 1.00 136.39 282 GLY A CA 1
ATOM 4600 C C . GLY A 1 282 ? 132.641 117.983 108.570 1.00 137.12 282 GLY A C 1
ATOM 4601 O O . GLY A 1 282 ? 132.884 117.534 107.448 1.00 136.59 282 GLY A O 1
ATOM 4605 N N . THR A 1 283 ? 132.559 119.292 108.806 1.00 143.21 283 THR A N 1
ATOM 4606 C CA . THR A 1 283 ? 132.815 120.246 107.732 1.00 143.21 283 THR A CA 1
ATOM 4607 C C . THR A 1 283 ? 134.275 120.203 107.299 1.00 144.16 283 THR A C 1
ATOM 4608 O O . THR A 1 283 ? 134.583 120.365 106.112 1.00 144.29 283 THR A O 1
ATOM 4619 N N . ILE A 1 284 ? 135.192 119.991 108.245 1.00 145.02 284 ILE A N 1
ATOM 4620 C CA . ILE A 1 284 ? 136.598 119.836 107.881 1.00 144.22 284 ILE A CA 1
ATOM 4621 C C . ILE A 1 284 ? 136.780 118.609 106.999 1.00 144.48 284 ILE A C 1
ATOM 4622 O O . ILE A 1 284 ? 137.532 118.634 106.018 1.00 144.95 284 ILE A O 1
ATOM 4638 N N . ILE A 1 285 ? 136.098 117.513 107.334 1.00 144.60 285 ILE A N 1
ATOM 4639 C CA . ILE A 1 285 ? 136.155 116.319 106.496 1.00 146.03 285 ILE A CA 1
ATOM 4640 C C . ILE A 1 285 ? 135.586 116.618 105.115 1.00 145.92 285 ILE A C 1
ATOM 4641 O O . ILE A 1 285 ? 136.119 116.166 104.095 1.00 145.21 285 ILE A O 1
ATOM 4657 N N . THR A 1 286 ? 134.492 117.377 105.062 1.00 146.39 286 THR A N 1
ATOM 4658 C CA . THR A 1 286 ? 133.905 117.737 103.775 1.00 145.00 286 THR A CA 1
ATOM 4659 C C . THR A 1 286 ? 134.893 118.530 102.928 1.00 145.11 286 THR A C 1
ATOM 4660 O O . THR A 1 286 ? 135.017 118.297 101.720 1.00 145.49 286 THR A O 1
ATOM 4671 N N . SER A 1 287 ? 135.602 119.475 103.546 1.00 146.54 287 SER A N 1
ATOM 4672 C CA . SER A 1 287 ? 136.644 120.202 102.827 1.00 147.24 287 SER A CA 1
ATOM 4673 C C . SER A 1 287 ? 137.746 119.256 102.368 1.00 148.18 287 SER A C 1
ATOM 4674 O O . SER A 1 287 ? 138.286 119.404 101.265 1.00 145.48 287 SER A O 1
ATOM 4682 N N . LYS A 1 288 ? 138.098 118.279 103.207 1.00 151.06 288 LYS A N 1
ATOM 4683 C CA . LYS A 1 288 ? 139.083 117.278 102.811 1.00 149.33 288 LYS A CA 1
ATOM 4684 C C . LYS A 1 288 ? 138.634 116.539 101.558 1.00 148.98 288 LYS A C 1
ATOM 4685 O O . LYS A 1 288 ? 139.449 116.233 100.681 1.00 148.21 288 LYS A O 1
ATOM 4704 N N . ILE A 1 289 ? 137.338 116.237 101.459 1.00 145.59 289 ILE A N 1
ATOM 4705 C CA . ILE A 1 289 ? 136.815 115.632 100.238 1.00 145.71 289 ILE A CA 1
ATOM 4706 C C . ILE A 1 289 ? 137.059 116.553 99.051 1.00 144.01 289 ILE A C 1
ATOM 4707 O O . ILE A 1 289 ? 137.447 116.104 97.965 1.00 143.03 289 ILE A O 1
ATOM 4723 N N . ILE A 1 367 ? 125.723 111.337 108.022 1.00 163.68 367 ILE A N 1
ATOM 4724 C CA . ILE A 1 367 ? 126.189 111.612 109.375 1.00 166.27 367 ILE A CA 1
ATOM 4725 C C . ILE A 1 367 ? 125.650 112.959 109.843 1.00 167.27 367 ILE A C 1
ATOM 4726 O O . ILE A 1 367 ? 125.460 113.179 111.038 1.00 168.02 367 ILE A O 1
ATOM 4741 N N . LEU A 1 368 ? 125.407 113.861 108.890 1.00 170.47 368 LEU A N 1
ATOM 4742 C CA . LEU A 1 368 ? 124.871 115.175 109.228 1.00 171.24 368 LEU A CA 1
ATOM 4743 C C . LEU A 1 368 ? 123.519 115.046 109.920 1.00 171.72 368 LEU A C 1
ATOM 4744 O O . LEU A 1 368 ? 123.352 115.450 111.078 1.00 171.52 368 LEU A O 1
ATOM 4760 N N . TYR A 1 369 ? 122.539 114.473 109.219 1.00 170.87 369 TYR A N 1
ATOM 4761 C CA . TYR A 1 369 ? 121.197 114.367 109.777 1.00 169.74 369 TYR A CA 1
ATOM 4762 C C . TYR A 1 369 ? 121.195 113.529 111.048 1.00 169.78 369 TYR A C 1
ATOM 4763 O O . TYR A 1 369 ? 120.444 113.814 111.986 1.00 169.83 369 TYR A O 1
ATOM 4781 N N . ILE A 1 370 ? 122.034 112.492 111.101 1.00 171.08 370 ILE A N 1
ATOM 4782 C CA . ILE A 1 370 ? 122.138 111.689 112.315 1.00 170.50 370 ILE A CA 1
ATOM 4783 C C . ILE A 1 370 ? 122.610 112.549 113.480 1.00 169.21 370 ILE A C 1
ATOM 4784 O O . ILE A 1 370 ? 122.073 112.465 114.592 1.00 168.66 370 ILE A O 1
ATOM 4800 N N . MET A 1 371 ? 123.626 113.384 113.247 1.00 164.87 371 MET A N 1
ATOM 4801 C CA . MET A 1 371 ? 124.122 114.248 114.312 1.00 164.23 371 MET A CA 1
ATOM 4802 C C . MET A 1 371 ? 123.043 115.224 114.760 1.00 164.95 371 MET A C 1
ATOM 4803 O O . MET A 1 371 ? 122.860 115.448 115.963 1.00 165.89 371 MET A O 1
ATOM 4817 N N . THR A 1 372 ? 122.318 115.815 113.807 1.00 166.51 372 THR A N 1
ATOM 4818 C CA . THR A 1 372 ? 121.256 116.745 114.179 1.00 166.07 372 THR A CA 1
ATOM 4819 C C . THR A 1 372 ? 120.190 116.049 115.014 1.00 165.99 372 THR A C 1
ATOM 4820 O O . THR A 1 372 ? 119.725 116.596 116.021 1.00 164.98 372 THR A O 1
ATOM 4831 N N . PHE A 1 373 ? 119.792 114.839 114.616 1.00 169.41 373 PHE A N 1
ATOM 4832 C CA . PHE A 1 373 ? 118.777 114.110 115.369 1.00 168.53 373 PHE A CA 1
ATOM 4833 C C . PHE A 1 373 ? 119.266 113.791 116.776 1.00 168.01 373 PHE A C 1
ATOM 4834 O O . PHE A 1 373 ? 118.531 113.962 117.755 1.00 166.99 373 PHE A O 1
ATOM 4851 N N . ILE A 1 374 ? 120.512 113.326 116.896 1.00 163.52 374 ILE A N 1
ATOM 4852 C CA . ILE A 1 374 ? 121.054 112.988 118.210 1.00 162.47 374 ILE A CA 1
ATOM 4853 C C . ILE A 1 374 ? 121.052 114.217 119.106 1.00 161.63 374 ILE A C 1
ATOM 4854 O O . ILE A 1 374 ? 120.626 114.169 120.269 1.00 160.54 374 ILE A O 1
ATOM 4870 N N . SER A 1 375 ? 121.539 115.339 118.574 1.00 159.95 375 SER A N 1
ATOM 4871 C CA . SER A 1 375 ? 121.622 116.554 119.370 1.00 158.55 375 SER A CA 1
ATOM 4872 C C . SER A 1 375 ? 120.241 117.032 119.787 1.00 158.69 375 SER A C 1
ATOM 4873 O O . SER A 1 375 ? 120.029 117.405 120.946 1.00 159.83 375 SER A O 1
ATOM 4881 N N . ILE A 1 376 ? 119.288 117.033 118.853 1.00 158.26 376 ILE A N 1
ATOM 4882 C CA . ILE A 1 376 ? 117.940 117.474 119.186 1.00 157.71 376 ILE A CA 1
ATOM 4883 C C . ILE A 1 376 ? 117.356 116.585 120.271 1.00 157.00 376 ILE A C 1
ATOM 4884 O O . ILE A 1 376 ? 116.763 117.072 121.239 1.00 155.98 376 ILE A O 1
ATOM 4900 N N . LEU A 1 377 ? 117.529 115.269 120.140 1.00 160.08 377 LEU A N 1
ATOM 4901 C CA . LEU A 1 377 ? 116.982 114.349 121.130 1.00 160.78 377 LEU A CA 1
ATOM 4902 C C . LEU A 1 377 ? 117.558 114.626 122.512 1.00 161.07 377 LEU A C 1
ATOM 4903 O O . LEU A 1 377 ? 116.814 114.787 123.488 1.00 160.32 377 LEU A O 1
ATOM 4919 N N . CYS A 1 378 ? 118.888 114.684 122.618 1.00 156.88 378 CYS A N 1
ATOM 4920 C CA . CYS A 1 378 ? 119.505 114.878 123.927 1.00 154.81 378 CYS A CA 1
ATOM 4921 C C . CYS A 1 378 ? 119.123 116.226 124.527 1.00 153.50 378 CYS A C 1
ATOM 4922 O O . CYS A 1 378 ? 118.778 116.314 125.715 1.00 151.38 378 CYS A O 1
ATOM 4930 N N . ALA A 1 379 ? 119.178 117.293 123.725 1.00 154.96 379 ALA A N 1
ATOM 4931 C CA . ALA A 1 379 ? 118.853 118.616 124.240 1.00 153.98 379 ALA A CA 1
ATOM 4932 C C . ALA A 1 379 ? 117.402 118.688 124.688 1.00 153.77 379 ALA A C 1
ATOM 4933 O O . ALA A 1 379 ? 117.098 119.274 125.733 1.00 152.98 379 ALA A O 1
ATOM 4940 N N . LEU A 1 380 ? 116.488 118.101 123.913 1.00 154.64 380 LEU A N 1
ATOM 4941 C CA . LEU A 1 380 ? 115.083 118.130 124.291 1.00 153.72 380 LEU A CA 1
ATOM 4942 C C . LEU A 1 380 ? 114.836 117.314 125.552 1.00 151.58 380 LEU A C 1
ATOM 4943 O O . LEU A 1 380 ? 114.029 117.707 126.397 1.00 149.73 380 LEU A O 1
ATOM 4959 N N . VAL A 1 381 ? 115.525 116.182 125.705 1.00 145.50 381 VAL A N 1
ATOM 4960 C CA . VAL A 1 381 ? 115.376 115.389 126.923 1.00 145.01 381 VAL A CA 1
ATOM 4961 C C . VAL A 1 381 ? 115.838 116.193 128.132 1.00 145.41 381 VAL A C 1
ATOM 4962 O O . VAL A 1 381 ? 115.170 116.231 129.176 1.00 144.58 381 VAL A O 1
ATOM 4975 N N . PHE A 1 382 ? 116.994 116.847 128.010 1.00 142.89 382 PHE A N 1
ATOM 4976 C CA . PHE A 1 382 ? 117.509 117.626 129.130 1.00 142.06 382 PHE A CA 1
ATOM 4977 C C . PHE A 1 382 ? 116.590 118.797 129.456 1.00 140.95 382 PHE A C 1
ATOM 4978 O O . PHE A 1 382 ? 116.326 119.081 130.630 1.00 139.45 382 PHE A O 1
ATOM 4995 N N . THR A 1 383 ? 116.094 119.493 128.431 1.00 150.75 383 THR A N 1
ATOM 4996 C CA . THR A 1 383 ? 115.168 120.592 128.676 1.00 150.92 383 THR A CA 1
ATOM 4997 C C . THR A 1 383 ? 113.867 120.096 129.290 1.00 151.09 383 THR A C 1
ATOM 4998 O O . THR A 1 383 ? 113.272 120.793 130.115 1.00 149.80 383 THR A O 1
ATOM 5009 N N . SER A 1 384 ? 113.387 118.936 128.872 1.00 148.38 384 SER A N 1
ATOM 5010 C CA . SER A 1 384 ? 112.141 118.471 129.416 1.00 146.29 384 SER A CA 1
ATOM 5011 C C . SER A 1 384 ? 112.415 118.264 130.880 1.00 146.47 384 SER A C 1
ATOM 5012 O O . SER A 1 384 ? 111.640 118.685 131.719 1.00 145.18 384 SER A O 1
ATOM 5020 N N . LEU A 1 385 ? 113.537 117.641 131.192 1.00 143.27 385 LEU A N 1
ATOM 5021 C CA . LEU A 1 385 ? 113.856 117.359 132.573 1.00 142.96 385 LEU A CA 1
ATOM 5022 C C . LEU A 1 385 ? 114.014 118.634 133.352 1.00 141.51 385 LEU A C 1
ATOM 5023 O O . LEU A 1 385 ? 113.574 118.738 134.495 1.00 140.24 385 LEU A O 1
ATOM 5039 N N . PHE A 1 386 ? 114.665 119.607 132.749 1.00 133.58 386 PHE A N 1
ATOM 5040 C CA . PHE A 1 386 ? 114.930 120.827 133.469 1.00 134.21 386 PHE A CA 1
ATOM 5041 C C . PHE A 1 386 ? 113.612 121.465 133.811 1.00 136.19 386 PHE A C 1
ATOM 5042 O O . PHE A 1 386 ? 113.400 121.876 134.954 1.00 135.28 386 PHE A O 1
ATOM 5059 N N . PHE A 1 387 ? 112.708 121.512 132.835 1.00 148.14 387 PHE A N 1
ATOM 5060 C CA . PHE A 1 387 ? 111.407 122.129 133.045 1.00 147.17 387 PHE A CA 1
ATOM 5061 C C . PHE A 1 387 ? 110.537 121.282 133.958 1.00 147.39 387 PHE A C 1
ATOM 5062 O O . PHE A 1 387 ? 109.594 121.782 134.557 1.00 147.25 387 PHE A O 1
ATOM 5079 N N . GLU A 1 388 ? 110.805 119.988 134.035 1.00 147.13 388 GLU A N 1
ATOM 5080 C CA . GLU A 1 388 ? 110.068 119.143 134.956 1.00 147.76 388 GLU A CA 1
ATOM 5081 C C . GLU A 1 388 ? 110.364 119.598 136.375 1.00 146.92 388 GLU A C 1
ATOM 5082 O O . GLU A 1 388 ? 109.449 119.750 137.180 1.00 144.61 388 GLU A O 1
ATOM 5094 N N . SER A 1 389 ? 111.633 119.864 136.672 1.00 138.25 389 SER A N 1
ATOM 5095 C CA . SER A 1 389 ? 112.031 120.275 138.027 1.00 137.00 389 SER A CA 1
ATOM 5096 C C . SER A 1 389 ? 111.850 121.753 138.234 1.00 135.49 389 SER A C 1
ATOM 5097 O O . SER A 1 389 ? 111.967 122.237 139.352 1.00 132.44 389 SER A O 1
ATOM 5105 N N . PHE A 1 390 ? 111.553 122.469 137.158 1.00 136.78 390 PHE A N 1
ATOM 5106 C CA . PHE A 1 390 ? 111.392 123.910 137.241 1.00 136.18 390 PHE A CA 1
ATOM 5107 C C . PHE A 1 390 ? 110.322 124.231 138.266 1.00 136.05 390 PHE A C 1
ATOM 5108 O O . PHE A 1 390 ? 109.205 123.716 138.194 1.00 134.44 390 PHE A O 1
ATOM 5125 N N . LEU A 1 391 ? 110.656 125.109 139.198 1.00 130.91 391 LEU A N 1
ATOM 5126 C CA . LEU A 1 391 ? 109.741 125.480 140.251 1.00 129.87 391 LEU A CA 1
ATOM 5127 C C . LEU A 1 391 ? 108.918 126.620 139.722 1.00 131.11 391 LEU A C 1
ATOM 5128 O O . LEU A 1 391 ? 109.340 127.296 138.793 1.00 130.83 391 LEU A O 1
ATOM 5144 N N . ASP A 1 392 ? 107.756 126.857 140.307 1.00 139.03 392 ASP A N 1
ATOM 5145 C CA . ASP A 1 392 ? 106.871 127.896 139.812 1.00 138.88 392 ASP A CA 1
ATOM 5146 C C . ASP A 1 392 ? 106.637 127.707 138.316 1.00 135.85 392 ASP A C 1
ATOM 5147 O O . ASP A 1 392 ? 106.319 126.605 137.858 1.00 134.14 392 ASP A O 1
ATOM 5156 N N . CYS B 1 1 ? 119.332 108.557 195.707 1.00 84.21 1 CYS B N 1
ATOM 5157 C CA . CYS B 1 1 ? 118.232 109.554 195.847 1.00 86.46 1 CYS B CA 1
ATOM 5158 C C . CYS B 1 1 ? 118.706 110.770 196.629 1.00 79.72 1 CYS B C 1
ATOM 5159 O O . CYS B 1 1 ? 117.950 111.348 197.407 1.00 79.29 1 CYS B O 1
ATOM 5169 N N . TRP B 1 2 ? 119.959 111.159 196.419 1.00 64.46 2 TRP B N 1
ATOM 5170 C CA . TRP B 1 2 ? 120.532 112.227 197.222 1.00 64.56 2 TRP B CA 1
ATOM 5171 C C . TRP B 1 2 ? 119.743 113.512 197.028 1.00 64.14 2 TRP B C 1
ATOM 5172 O O . TRP B 1 2 ? 119.344 113.853 195.913 1.00 63.72 2 TRP B O 1
ATOM 5193 N N . THR B 1 3 ? 119.497 114.210 198.130 1.00 66.42 3 THR B N 1
ATOM 5194 C CA . THR B 1 3 ? 118.708 115.427 198.107 1.00 63.33 3 THR B CA 1
ATOM 5195 C C . THR B 1 3 ? 119.616 116.635 197.912 1.00 60.45 3 THR B C 1
ATOM 5196 O O . THR B 1 3 ? 120.842 116.532 197.900 1.00 63.62 3 THR B O 1
ATOM 5207 N N . TYR B 1 4 ? 118.992 117.802 197.762 1.00 58.23 4 TYR B N 1
ATOM 5208 C CA . TYR B 1 4 ? 119.763 119.017 197.530 1.00 57.34 4 TYR B CA 1
ATOM 5209 C C . TYR B 1 4 ? 120.667 119.335 198.709 1.00 64.03 4 TYR B C 1
ATOM 5210 O O . TYR B 1 4 ? 121.814 119.748 198.524 1.00 72.80 4 TYR B O 1
ATOM 5228 N N . GLU B 1 5 ? 120.166 119.167 199.930 1.00 60.77 5 GLU B N 1
ATOM 5229 C CA . GLU B 1 5 ? 120.943 119.564 201.098 1.00 61.81 5 GLU B CA 1
ATOM 5230 C C . GLU B 1 5 ? 122.195 118.714 201.266 1.00 60.70 5 GLU B C 1
ATOM 5231 O O . GLU B 1 5 ? 123.254 119.235 201.628 1.00 65.24 5 GLU B O 1
ATOM 5243 N N . GLU B 1 6 ? 122.112 117.412 201.001 1.00 63.34 6 GLU B N 1
ATOM 5244 C CA . GLU B 1 6 ? 123.309 116.590 201.141 1.00 66.87 6 GLU B CA 1
ATOM 5245 C C . GLU B 1 6 ? 124.297 116.788 199.998 1.00 72.19 6 GLU B C 1
ATOM 5246 O O . GLU B 1 6 ? 125.507 116.724 200.229 1.00 74.15 6 GLU B O 1
ATOM 5258 N N . GLU B 1 7 ? 123.833 117.079 198.783 1.00 60.78 7 GLU B N 1
ATOM 5259 C CA . GLU B 1 7 ? 124.779 117.472 197.744 1.00 53.53 7 GLU B CA 1
ATOM 5260 C C . GLU B 1 7 ? 125.434 118.805 198.076 1.00 53.93 7 GLU B C 1
ATOM 5261 O O . GLU B 1 7 ? 126.622 119.000 197.810 1.00 66.17 7 GLU B O 1
ATOM 5273 N N . TYR B 1 8 ? 124.677 119.732 198.657 1.00 56.48 8 TYR B N 1
ATOM 5274 C CA . TYR B 1 8 ? 125.248 120.998 199.102 1.00 56.91 8 TYR B CA 1
ATOM 5275 C C . TYR B 1 8 ? 126.329 120.764 200.147 1.00 62.21 8 TYR B C 1
ATOM 5276 O O . TYR B 1 8 ? 127.446 121.290 200.044 1.00 68.50 8 TYR B O 1
ATOM 5294 N N . TYR B 1 9 ? 126.018 119.948 201.152 1.00 69.09 9 TYR B N 1
ATOM 5295 C CA . TYR B 1 9 ? 126.983 119.662 202.205 1.00 68.06 9 TYR B CA 1
ATOM 5296 C C . TYR B 1 9 ? 128.223 118.988 201.638 1.00 64.47 9 TYR B C 1
ATOM 5297 O O . TYR B 1 9 ? 129.347 119.302 202.041 1.00 67.59 9 TYR B O 1
ATOM 5315 N N . PHE B 1 10 ? 128.042 118.063 200.695 1.00 56.74 10 PHE B N 1
ATOM 5316 C CA . PHE B 1 10 ? 129.190 117.427 200.062 1.00 62.24 10 PHE B CA 1
ATOM 5317 C C . PHE B 1 10 ? 130.042 118.445 199.319 1.00 61.48 10 PHE B C 1
ATOM 5318 O O . PHE B 1 10 ? 131.253 118.534 199.538 1.00 68.06 10 PHE B O 1
ATOM 5335 N N . ARG B 1 11 ? 129.423 119.237 198.443 1.00 52.88 11 ARG B N 1
ATOM 5336 C CA . ARG B 1 11 ? 130.184 120.209 197.670 1.00 49.59 11 ARG B CA 1
ATOM 5337 C C . ARG B 1 11 ? 130.921 121.181 198.572 1.00 49.70 11 ARG B C 1
ATOM 5338 O O . ARG B 1 11 ? 131.943 121.744 198.169 1.00 51.58 11 ARG B O 1
ATOM 5359 N N . SER B 1 12 ? 130.421 121.403 199.787 1.00 63.76 12 SER B N 1
ATOM 5360 C CA . SER B 1 12 ? 131.128 122.292 200.702 1.00 64.12 12 SER B CA 1
ATOM 5361 C C . SER B 1 12 ? 132.372 121.650 201.304 1.00 69.18 12 SER B C 1
ATOM 5362 O O . SER B 1 12 ? 133.340 122.358 201.596 1.00 70.49 12 SER B O 1
ATOM 5370 N N . ASN B 1 13 ? 132.376 120.334 201.503 1.00 67.81 13 ASN B N 1
ATOM 5371 C CA . ASN B 1 13 ? 133.410 119.655 202.281 1.00 65.68 13 ASN B CA 1
ATOM 5372 C C . ASN B 1 13 ? 133.974 118.462 201.528 1.00 67.93 13 ASN B C 1
ATOM 5373 O O . ASN B 1 13 ? 134.067 117.357 202.064 1.00 72.72 13 ASN B O 1
ATOM 5384 N N . PHE B 1 14 ? 134.359 118.654 200.269 1.00 63.37 14 PHE B N 1
ATOM 5385 C CA . PHE B 1 14 ? 135.048 117.602 199.536 1.00 62.76 14 PHE B CA 1
ATOM 5386 C C . PHE B 1 14 ? 136.318 118.079 198.851 1.00 60.34 14 PHE B C 1
ATOM 5387 O O . PHE B 1 14 ? 136.975 117.275 198.184 1.00 63.81 14 PHE B O 1
ATOM 5404 N N . LEU B 1 15 ? 136.691 119.343 199.009 1.00 57.01 15 LEU B N 1
ATOM 5405 C CA . LEU B 1 15 ? 137.988 119.860 198.590 1.00 55.62 15 LEU B CA 1
ATOM 5406 C C . LEU B 1 15 ? 138.672 120.541 199.763 1.00 64.24 15 LEU B C 1
ATOM 5407 O O . LEU B 1 15 ? 139.209 121.644 199.654 1.00 65.24 15 LEU B O 1
ATOM 5423 N N . GLN B 1 16 ? 138.646 119.879 200.919 1.00 78.61 16 GLN B N 1
ATOM 5424 C CA . GLN B 1 16 ? 139.119 120.513 202.144 1.00 81.47 16 GLN B CA 1
ATOM 5425 C C . GLN B 1 16 ? 140.611 120.806 202.075 1.00 78.58 16 GLN B C 1
ATOM 5426 O O . GLN B 1 16 ? 141.041 121.945 202.289 1.00 80.04 16 GLN B O 1
ATOM 5440 N N . GLN B 1 17 ? 141.415 119.796 201.763 1.00 69.18 17 GLN B N 1
ATOM 5441 C CA . GLN B 1 17 ? 142.869 119.907 201.744 1.00 72.20 17 GLN B CA 1
ATOM 5442 C C . GLN B 1 17 ? 143.403 119.727 200.330 1.00 74.16 17 GLN B C 1
ATOM 5443 O O . GLN B 1 17 ? 144.401 119.045 200.103 1.00 76.49 17 GLN B O 1
ATOM 5457 N N . TYR B 1 18 ? 142.734 120.347 199.365 1.00 55.13 18 TYR B N 1
ATOM 5458 C CA . TYR B 1 18 ? 143.016 120.154 197.954 1.00 50.04 18 TYR B CA 1
ATOM 5459 C C . TYR B 1 18 ? 143.491 121.464 197.348 1.00 54.04 18 TYR B C 1
ATOM 5460 O O . TYR B 1 18 ? 142.872 122.511 197.558 1.00 59.10 18 TYR B O 1
ATOM 5478 N N . ASN B 1 19 ? 144.592 121.400 196.608 1.00 53.76 19 ASN B N 1
ATOM 5479 C CA . ASN B 1 19 ? 145.127 122.532 195.867 1.00 50.05 19 ASN B CA 1
ATOM 5480 C C . ASN B 1 19 ? 145.115 122.166 194.394 1.00 57.00 19 ASN B C 1
ATOM 5481 O O . ASN B 1 19 ? 145.764 121.198 193.989 1.00 63.14 19 ASN B O 1
ATOM 5492 N N . LYS B 1 20 ? 144.382 122.936 193.593 1.00 50.22 20 LYS B N 1
ATOM 5493 C CA . LYS B 1 20 ? 144.236 122.594 192.186 1.00 51.27 20 LYS B CA 1
ATOM 5494 C C . LYS B 1 20 ? 145.518 122.796 191.396 1.00 59.53 20 LYS B C 1
ATOM 5495 O O . LYS B 1 20 ? 145.573 122.389 190.232 1.00 66.50 20 LYS B O 1
ATOM 5514 N N . ASP B 1 21 ? 146.539 123.406 191.986 1.00 54.41 21 ASP B N 1
ATOM 5515 C CA . ASP B 1 21 ? 147.811 123.622 191.317 1.00 53.08 21 ASP B CA 1
ATOM 5516 C C . ASP B 1 21 ? 148.755 122.438 191.436 1.00 54.95 21 ASP B C 1
ATOM 5517 O O . ASP B 1 21 ? 149.830 122.462 190.831 1.00 62.71 21 ASP B O 1
ATOM 5526 N N . ILE B 1 22 ? 148.385 121.409 192.190 1.00 58.92 22 ILE B N 1
ATOM 5527 C CA . ILE B 1 22 ? 149.229 120.247 192.430 1.00 53.95 22 ILE B CA 1
ATOM 5528 C C . ILE B 1 22 ? 148.620 119.060 191.705 1.00 54.86 22 ILE B C 1
ATOM 5529 O O . ILE B 1 22 ? 147.400 118.871 191.727 1.00 65.83 22 ILE B O 1
ATOM 5545 N N . ARG B 1 23 ? 149.462 118.264 191.066 1.00 41.06 23 ARG B N 1
ATOM 5546 C CA . ARG B 1 23 ? 148.973 117.059 190.419 1.00 50.53 23 ARG B CA 1
ATOM 5547 C C . ARG B 1 23 ? 148.348 116.146 191.467 1.00 50.42 23 ARG B C 1
ATOM 5548 O O . ARG B 1 23 ? 148.929 115.961 192.542 1.00 59.51 23 ARG B O 1
ATOM 5569 N N . PRO B 1 24 ? 147.186 115.571 191.211 1.00 38.26 24 PRO B N 1
ATOM 5570 C CA . PRO B 1 24 ? 146.513 114.790 192.262 1.00 48.45 24 PRO B CA 1
ATOM 5571 C C . PRO B 1 24 ? 147.102 113.395 192.425 1.00 54.43 24 PRO B C 1
ATOM 5572 O O . PRO B 1 24 ? 146.487 112.377 192.111 1.00 59.86 24 PRO B O 1
ATOM 5583 N N . LEU B 1 25 ? 148.327 113.334 192.940 1.00 50.30 25 LEU B N 1
ATOM 5584 C CA . LEU B 1 25 ? 149.015 112.073 193.162 1.00 52.27 25 LEU B CA 1
ATOM 5585 C C . LEU B 1 25 ? 149.473 111.987 194.607 1.00 63.15 25 LEU B C 1
ATOM 5586 O O . LEU B 1 25 ? 149.791 112.997 195.236 1.00 68.48 25 LEU B O 1
ATOM 5602 N N . ASN B 1 26 ? 149.498 110.762 195.130 1.00 62.89 26 ASN B N 1
ATOM 5603 C CA . ASN B 1 26 ? 150.037 110.527 196.461 1.00 60.19 26 ASN B CA 1
ATOM 5604 C C . ASN B 1 26 ? 151.556 110.484 196.476 1.00 67.46 26 ASN B C 1
ATOM 5605 O O . ASN B 1 26 ? 152.155 110.615 197.547 1.00 72.53 26 ASN B O 1
ATOM 5616 N N . ASP B 1 27 ? 152.188 110.309 195.318 1.00 70.86 27 ASP B N 1
ATOM 5617 C CA . ASP B 1 27 ? 153.646 110.305 195.201 1.00 70.17 27 ASP B CA 1
ATOM 5618 C C . ASP B 1 27 ? 153.976 111.088 193.938 1.00 67.12 27 ASP B C 1
ATOM 5619 O O . ASP B 1 27 ? 153.864 110.560 192.830 1.00 68.39 27 ASP B O 1
ATOM 5628 N N . LEU B 1 28 ? 154.394 112.337 194.109 1.00 54.70 28 LEU B N 1
ATOM 5629 C CA . LEU B 1 28 ? 154.498 113.263 192.992 1.00 54.88 28 LEU B CA 1
ATOM 5630 C C . LEU B 1 28 ? 155.792 113.115 192.203 1.00 66.20 28 LEU B C 1
ATOM 5631 O O . LEU B 1 28 ? 155.989 113.853 191.233 1.00 68.14 28 LEU B O 1
ATOM 5647 N N . SER B 1 29 ? 156.674 112.193 192.582 1.00 71.70 29 SER B N 1
ATOM 5648 C CA . SER B 1 29 ? 157.880 111.958 191.800 1.00 66.39 29 SER B CA 1
ATOM 5649 C C . SER B 1 29 ? 157.610 111.208 190.505 1.00 66.98 29 SER B C 1
ATOM 5650 O O . SER B 1 29 ? 158.490 111.176 189.641 1.00 74.66 29 SER B O 1
ATOM 5658 N N . LYS B 1 30 ? 156.439 110.608 190.349 1.00 64.91 30 LYS B N 1
ATOM 5659 C CA . LYS B 1 30 ? 156.111 109.815 189.179 1.00 64.95 30 LYS B CA 1
ATOM 5660 C C . LYS B 1 30 ? 155.113 110.549 188.298 1.00 69.58 30 LYS B C 1
ATOM 5661 O O . LYS B 1 30 ? 154.379 111.423 188.769 1.00 74.17 30 LYS B O 1
ATOM 5680 N N . PRO B 1 31 ? 155.059 110.226 187.010 1.00 62.25 31 PRO B N 1
ATOM 5681 C CA . PRO B 1 31 ? 154.150 110.940 186.112 1.00 56.15 31 PRO B CA 1
ATOM 5682 C C . PRO B 1 31 ? 152.696 110.617 186.407 1.00 53.12 31 PRO B C 1
ATOM 5683 O O . PRO B 1 31 ? 152.360 109.575 186.971 1.00 61.55 31 PRO B O 1
ATOM 5694 N N . ILE B 1 32 ? 151.823 111.535 186.008 1.00 46.41 32 ILE B N 1
ATOM 5695 C CA . ILE B 1 32 ? 150.383 111.313 186.031 1.00 51.65 32 ILE B CA 1
ATOM 5696 C C . ILE B 1 32 ? 149.946 110.900 184.636 1.00 49.47 32 ILE B C 1
ATOM 5697 O O . ILE B 1 32 ? 150.217 111.604 183.658 1.00 57.16 32 ILE B O 1
ATOM 5713 N N . SER B 1 33 ? 149.280 109.757 184.540 1.00 44.06 33 SER B N 1
ATOM 5714 C CA . SER B 1 33 ? 148.875 109.220 183.250 1.00 46.25 33 SER B CA 1
ATOM 5715 C C . SER B 1 33 ? 147.560 109.854 182.826 1.00 45.32 33 SER B C 1
ATOM 5716 O O . SER B 1 33 ? 146.568 109.784 183.557 1.00 55.39 33 SER B O 1
ATOM 5724 N N . VAL B 1 34 ? 147.551 110.470 181.650 1.00 38.48 34 VAL B N 1
ATOM 5725 C CA . VAL B 1 34 ? 146.358 111.076 181.077 1.00 37.79 34 VAL B CA 1
ATOM 5726 C C . VAL B 1 34 ? 146.083 110.378 179.757 1.00 42.75 34 VAL B C 1
ATOM 5727 O O . VAL B 1 34 ? 146.951 110.336 178.881 1.00 58.64 34 VAL B O 1
ATOM 5740 N N . GLY B 1 35 ? 144.884 109.830 179.614 1.00 38.50 35 GLY B N 1
ATOM 5741 C CA . GLY B 1 35 ? 144.466 109.197 178.377 1.00 40.83 35 GLY B CA 1
ATOM 5742 C C . GLY B 1 35 ? 143.613 110.153 177.565 1.00 42.35 35 GLY B C 1
ATOM 5743 O O . GLY B 1 35 ? 142.822 110.914 178.118 1.00 61.13 35 GLY B O 1
ATOM 5747 N N . ILE B 1 36 ? 143.780 110.107 176.250 1.00 35.33 36 ILE B N 1
ATOM 5748 C CA . ILE B 1 36 ? 143.068 110.988 175.338 1.00 41.10 36 ILE B CA 1
ATOM 5749 C C . ILE B 1 36 ? 142.314 110.140 174.331 1.00 46.92 36 ILE B C 1
ATOM 5750 O O . ILE B 1 36 ? 142.819 109.114 173.867 1.00 63.50 36 ILE B O 1
ATOM 5766 N N . HIS B 1 37 ? 141.101 110.567 174.002 1.00 47.27 37 HIS B N 1
ATOM 5767 C CA . HIS B 1 37 ? 140.301 109.945 172.956 1.00 51.33 37 HIS B CA 1
ATOM 5768 C C . HIS B 1 37 ? 139.793 111.069 172.069 1.00 55.18 37 HIS B C 1
ATOM 5769 O O . HIS B 1 37 ? 138.971 111.879 172.502 1.00 70.03 37 HIS B O 1
ATOM 5783 N N . LEU B 1 38 ? 140.276 111.119 170.838 1.00 47.22 38 LEU B N 1
ATOM 5784 C CA . LEU B 1 38 ? 140.058 112.255 169.962 1.00 42.81 38 LEU B CA 1
ATOM 5785 C C . LEU B 1 38 ? 139.111 111.874 168.836 1.00 45.14 38 LEU B C 1
ATOM 5786 O O . LEU B 1 38 ? 138.964 110.702 168.489 1.00 62.19 38 LEU B O 1
ATOM 5802 N N . GLU B 1 39 ? 138.450 112.883 168.278 1.00 49.55 39 GLU B N 1
ATOM 5803 C CA . GLU B 1 39 ? 137.560 112.693 167.141 1.00 45.52 39 GLU B CA 1
ATOM 5804 C C . GLU B 1 39 ? 137.666 113.907 166.240 1.00 51.51 39 GLU B C 1
ATOM 5805 O O . GLU B 1 39 ? 137.412 115.027 166.684 1.00 60.72 39 GLU B O 1
ATOM 5817 N N . ILE B 1 40 ? 138.028 113.689 164.982 1.00 55.99 40 ILE B N 1
ATOM 5818 C CA . ILE B 1 40 ? 138.064 114.769 164.003 1.00 52.46 40 ILE B CA 1
ATOM 5819 C C . ILE B 1 40 ? 136.645 114.990 163.503 1.00 52.07 40 ILE B C 1
ATOM 5820 O O . ILE B 1 40 ? 136.044 114.098 162.899 1.00 66.55 40 ILE B O 1
ATOM 5836 N N . ALA B 1 41 ? 136.106 116.180 163.749 1.00 51.60 41 ALA B N 1
ATOM 5837 C CA . ALA B 1 41 ? 134.699 116.437 163.479 1.00 55.24 41 ALA B CA 1
ATOM 5838 C C . ALA B 1 41 ? 134.471 117.041 162.101 1.00 61.47 41 ALA B C 1
ATOM 5839 O O . ALA B 1 41 ? 133.588 116.590 161.367 1.00 68.13 41 ALA B O 1
ATOM 5846 N N . LYS B 1 42 ? 135.243 118.058 161.734 1.00 60.63 42 LYS B N 1
ATOM 5847 C CA . LYS B 1 42 ? 135.020 118.754 160.477 1.00 59.99 42 LYS B CA 1
ATOM 5848 C C . LYS B 1 42 ? 136.324 119.364 159.993 1.00 57.70 42 LYS B C 1
ATOM 5849 O O . LYS B 1 42 ? 137.240 119.620 160.773 1.00 63.90 42 LYS B O 1
ATOM 5868 N N . MET B 1 43 ? 136.384 119.605 158.688 1.00 63.24 43 MET B N 1
ATOM 5869 C CA . MET B 1 43 ? 137.519 120.241 158.040 1.00 55.90 43 MET B CA 1
ATOM 5870 C C . MET B 1 43 ? 137.039 121.473 157.293 1.00 61.56 43 MET B C 1
ATOM 5871 O O . MET B 1 43 ? 135.912 121.512 156.795 1.00 70.61 43 MET B O 1
ATOM 5885 N N . ASN B 1 44 ? 137.901 122.482 157.206 1.00 60.41 44 ASN B N 1
ATOM 5886 C CA . ASN B 1 44 ? 137.539 123.700 156.493 1.00 63.60 44 ASN B CA 1
ATOM 5887 C C . ASN B 1 44 ? 137.960 123.635 155.029 1.00 71.16 44 ASN B C 1
ATOM 5888 O O . ASN B 1 44 ? 137.120 123.757 154.135 1.00 80.87 44 ASN B O 1
ATOM 5899 N N . ASP B 1 45 ? 139.253 123.444 154.775 1.00 70.66 45 ASP B N 1
ATOM 5900 C CA . ASP B 1 45 ? 139.865 123.302 153.455 1.00 68.22 45 ASP B CA 1
ATOM 5901 C C . ASP B 1 45 ? 139.923 124.610 152.684 1.00 60.43 45 ASP B C 1
ATOM 5902 O O . ASP B 1 45 ? 140.356 124.605 151.531 1.00 60.34 45 ASP B O 1
ATOM 5911 N N . PHE B 1 46 ? 139.489 125.726 153.266 1.00 60.01 46 PHE B N 1
ATOM 5912 C CA . PHE B 1 46 ? 139.461 126.977 152.518 1.00 67.06 46 PHE B CA 1
ATOM 5913 C C . PHE B 1 46 ? 140.850 127.362 152.037 1.00 69.58 46 PHE B C 1
ATOM 5914 O O . PHE B 1 46 ? 141.062 127.610 150.846 1.00 74.92 46 PHE B O 1
ATOM 5931 N N . ASN B 1 47 ? 141.815 127.409 152.951 1.00 70.74 47 ASN B N 1
ATOM 5932 C CA . ASN B 1 47 ? 143.162 127.862 152.644 1.00 70.62 47 ASN B CA 1
ATOM 5933 C C . ASN B 1 47 ? 144.104 126.702 152.372 1.00 71.25 47 ASN B C 1
ATOM 5934 O O . ASN B 1 47 ? 145.324 126.872 152.430 1.00 77.88 47 ASN B O 1
ATOM 5945 N N . LEU B 1 48 ? 143.558 125.527 152.066 1.00 68.22 48 LEU B N 1
ATOM 5946 C CA . LEU B 1 48 ? 144.398 124.360 151.839 1.00 65.20 48 LEU B CA 1
ATOM 5947 C C . LEU B 1 48 ? 145.390 124.594 150.713 1.00 71.26 48 LEU B C 1
ATOM 5948 O O . LEU B 1 48 ? 146.453 123.966 150.685 1.00 70.01 48 LEU B O 1
ATOM 5964 N N . ALA B 1 49 ? 145.069 125.489 149.779 1.00 75.24 49 ALA B N 1
ATOM 5965 C CA . ALA B 1 49 ? 146.022 125.814 148.724 1.00 74.78 49 ALA B CA 1
ATOM 5966 C C . ALA B 1 49 ? 147.266 126.476 149.298 1.00 76.95 49 ALA B C 1
ATOM 5967 O O . ALA B 1 49 ? 148.383 126.216 148.841 1.00 77.50 49 ALA B O 1
ATOM 5974 N N . GLU B 1 50 ? 147.094 127.335 150.300 1.00 77.01 50 GLU B N 1
ATOM 5975 C CA . GLU B 1 50 ? 148.221 128.004 150.932 1.00 71.83 50 GLU B CA 1
ATOM 5976 C C . GLU B 1 50 ? 148.984 127.105 151.890 1.00 76.87 50 GLU B C 1
ATOM 5977 O O . GLU B 1 50 ? 150.041 127.511 152.379 1.00 79.01 50 GLU B O 1
ATOM 5989 N N . GLY B 1 51 ? 148.479 125.915 152.179 1.00 75.33 51 GLY B N 1
ATOM 5990 C CA . GLY B 1 51 ? 149.158 124.984 153.044 1.00 74.91 51 GLY B CA 1
ATOM 5991 C C . GLY B 1 51 ? 148.678 124.960 154.474 1.00 74.13 51 GLY B C 1
ATOM 5992 O O . GLY B 1 51 ? 149.488 124.711 155.372 1.00 75.28 51 GLY B O 1
ATOM 5996 N N . ARG B 1 52 ? 147.398 125.220 154.720 1.00 65.05 52 ARG B N 1
ATOM 5997 C CA . ARG B 1 52 ? 146.838 125.172 156.061 1.00 60.18 52 ARG B CA 1
ATOM 5998 C C . ARG B 1 52 ? 145.443 124.579 155.990 1.00 65.71 52 ARG B C 1
ATOM 5999 O O . ARG B 1 52 ? 144.598 125.071 155.240 1.00 71.10 52 ARG B O 1
ATOM 6020 N N . LEU B 1 53 ? 145.206 123.528 156.764 1.00 58.15 53 LEU B N 1
ATOM 6021 C CA . LEU B 1 53 ? 143.892 122.917 156.880 1.00 51.20 53 LEU B CA 1
ATOM 6022 C C . LEU B 1 53 ? 143.363 123.195 158.275 1.00 64.51 53 LEU B C 1
ATOM 6023 O O . LEU B 1 53 ? 144.051 122.935 159.265 1.00 70.12 53 LEU B O 1
ATOM 6039 N N . LYS B 1 54 ? 142.156 123.734 158.350 1.00 61.08 54 LYS B N 1
ATOM 6040 C CA . LYS B 1 54 ? 141.536 124.115 159.610 1.00 57.22 54 LYS B CA 1
ATOM 6041 C C . LYS B 1 54 ? 140.557 123.017 160.004 1.00 55.21 54 LYS B C 1
ATOM 6042 O O . LYS B 1 54 ? 139.534 122.830 159.342 1.00 70.06 54 LYS B O 1
ATOM 6061 N N . ILE B 1 55 ? 140.868 122.291 161.075 1.00 48.06 55 ILE B N 1
ATOM 6062 C CA . ILE B 1 55 ? 140.063 121.154 161.501 1.00 48.45 55 ILE B CA 1
ATOM 6063 C C . ILE B 1 55 ? 139.580 121.380 162.923 1.00 49.90 55 ILE B C 1
ATOM 6064 O O . ILE B 1 55 ? 140.210 122.094 163.708 1.00 64.42 55 ILE B O 1
ATOM 6080 N N . GLN B 1 56 ? 138.456 120.753 163.255 1.00 44.27 56 GLN B N 1
ATOM 6081 C CA . GLN B 1 56 ? 137.901 120.773 164.600 1.00 42.44 56 GLN B CA 1
ATOM 6082 C C . GLN B 1 56 ? 137.895 119.363 165.157 1.00 49.62 56 GLN B C 1
ATOM 6083 O O . GLN B 1 56 ? 137.354 118.450 164.531 1.00 58.96 56 GLN B O 1
ATOM 6097 N N . THR B 1 57 ? 138.461 119.198 166.344 1.00 45.98 57 THR B N 1
ATOM 6098 C CA . THR B 1 57 ? 138.568 117.905 166.993 1.00 40.47 57 THR B CA 1
ATOM 6099 C C . THR B 1 57 ? 137.915 117.963 168.363 1.00 45.57 57 THR B C 1
ATOM 6100 O O . THR B 1 57 ? 137.906 119.005 169.018 1.00 57.69 57 THR B O 1
ATOM 6111 N N . TYR B 1 58 ? 137.363 116.832 168.785 1.00 41.89 58 TYR B N 1
ATOM 6112 C CA . TYR B 1 58 ? 136.768 116.681 170.103 1.00 36.71 58 TYR B CA 1
ATOM 6113 C C . TYR B 1 58 ? 137.631 115.744 170.930 1.00 40.18 58 TYR B C 1
ATOM 6114 O O . TYR B 1 58 ? 137.956 114.643 170.482 1.00 58.24 58 TYR B O 1
ATOM 6132 N N . LEU B 1 59 ? 137.994 116.176 172.130 1.00 37.75 59 LEU B N 1
ATOM 6133 C CA . LEU B 1 59 ? 138.841 115.399 173.017 1.00 37.55 59 LEU B CA 1
ATOM 6134 C C . LEU B 1 59 ? 138.056 114.972 174.247 1.00 44.73 59 LEU B C 1
ATOM 6135 O O . LEU B 1 59 ? 137.178 115.692 174.722 1.00 68.25 59 LEU B O 1
ATOM 6151 N N . ILE B 1 60 ? 138.377 113.787 174.752 1.00 34.38 60 ILE B N 1
ATOM 6152 C CA . ILE B 1 60 ? 137.870 113.308 176.036 1.00 35.39 60 ILE B CA 1
ATOM 6153 C C . ILE B 1 60 ? 139.090 112.876 176.841 1.00 39.04 60 ILE B C 1
ATOM 6154 O O . ILE B 1 60 ? 139.569 111.747 176.715 1.00 47.68 60 ILE B O 1
ATOM 6170 N N . LEU B 1 61 ? 139.602 113.776 177.669 1.00 35.72 61 LEU B N 1
ATOM 6171 C CA . LEU B 1 61 ? 140.714 113.455 178.546 1.00 37.17 61 LEU B CA 1
ATOM 6172 C C . LEU B 1 61 ? 140.216 112.689 179.760 1.00 32.98 61 LEU B C 1
ATOM 6173 O O . LEU B 1 61 ? 139.183 113.024 180.338 1.00 49.72 61 LEU B O 1
ATOM 6189 N N . GLN B 1 62 ? 140.961 111.660 180.148 1.00 27.33 62 GLN B N 1
ATOM 6190 C CA . GLN B 1 62 ? 140.564 110.797 181.250 1.00 31.89 62 GLN B CA 1
ATOM 6191 C C . GLN B 1 62 ? 141.783 110.490 182.100 1.00 41.03 62 GLN B C 1
ATOM 6192 O O . GLN B 1 62 ? 142.761 109.931 181.599 1.00 59.01 62 GLN B O 1
ATOM 6206 N N . TRP B 1 63 ? 141.721 110.840 183.380 1.00 30.63 63 TRP B N 1
ATOM 6207 C CA . TRP B 1 63 ? 142.785 110.546 184.324 1.00 35.30 63 TRP B CA 1
ATOM 6208 C C . TRP B 1 63 ? 142.145 110.195 185.658 1.00 42.78 63 TRP B C 1
ATOM 6209 O O . TRP B 1 63 ? 140.922 110.106 185.772 1.00 46.46 63 TRP B O 1
ATOM 6230 N N . TYR B 1 64 ? 142.976 109.978 186.672 1.00 50.32 64 TYR B N 1
ATOM 6231 C CA . TYR B 1 64 ? 142.513 109.573 187.993 1.00 40.32 64 TYR B CA 1
ATOM 6232 C C . TYR B 1 64 ? 142.948 110.601 189.023 1.00 46.35 64 TYR B C 1
ATOM 6233 O O . TYR B 1 64 ? 144.141 110.879 189.161 1.00 58.19 64 TYR B O 1
ATOM 6251 N N . ASP B 1 65 ? 141.982 111.151 189.747 1.00 52.93 65 ASP B N 1
ATOM 6252 C CA . ASP B 1 65 ? 142.255 112.062 190.850 1.00 57.05 65 ASP B CA 1
ATOM 6253 C C . ASP B 1 65 ? 142.403 111.226 192.113 1.00 57.69 65 ASP B C 1
ATOM 6254 O O . ASP B 1 65 ? 141.426 110.662 192.610 1.00 66.66 65 ASP B O 1
ATOM 6263 N N . GLU B 1 66 ? 143.620 111.142 192.630 1.00 57.95 66 GLU B N 1
ATOM 6264 C CA . GLU B 1 66 ? 143.910 110.294 193.776 1.00 63.68 66 GLU B CA 1
ATOM 6265 C C . GLU B 1 66 ? 143.610 110.972 195.102 1.00 67.06 66 GLU B C 1
ATOM 6266 O O . GLU B 1 66 ? 144.045 110.473 196.144 1.00 67.70 66 GLU B O 1
ATOM 6278 N N . LYS B 1 67 ? 142.885 112.090 195.091 1.00 60.72 67 LYS B N 1
ATOM 6279 C CA . LYS B 1 67 ? 142.595 112.836 196.303 1.00 65.90 67 LYS B CA 1
ATOM 6280 C C . LYS B 1 67 ? 141.123 113.177 196.489 1.00 68.85 67 LYS B C 1
ATOM 6281 O O . LYS B 1 67 ? 140.776 113.770 197.515 1.00 72.77 67 LYS B O 1
ATOM 6300 N N . ILE B 1 68 ? 140.252 112.827 195.544 1.00 61.05 68 ILE B N 1
ATOM 6301 C CA . ILE B 1 68 ? 138.840 113.182 195.639 1.00 62.32 68 ILE B CA 1
ATOM 6302 C C . ILE B 1 68 ? 138.008 111.904 195.603 1.00 61.43 68 ILE B C 1
ATOM 6303 O O . ILE B 1 68 ? 136.897 111.879 195.068 1.00 68.36 68 ILE B O 1
ATOM 6319 N N . PHE B 1 69 ? 138.541 110.828 196.164 1.00 61.37 69 PHE B N 1
ATOM 6320 C CA . PHE B 1 69 ? 137.783 109.592 196.274 1.00 65.89 69 PHE B CA 1
ATOM 6321 C C . PHE B 1 69 ? 136.888 109.634 197.505 1.00 64.97 69 PHE B C 1
ATOM 6322 O O . PHE B 1 69 ? 137.302 110.088 198.573 1.00 74.46 69 PHE B O 1
ATOM 6339 N N . TRP B 1 70 ? 135.650 109.173 197.346 1.00 49.81 70 TRP B N 1
ATOM 6340 C CA . TRP B 1 70 ? 134.715 109.041 198.455 1.00 52.53 70 TRP B CA 1
ATOM 6341 C C . TRP B 1 70 ? 133.884 107.786 198.234 1.00 62.77 70 TRP B C 1
ATOM 6342 O O . TRP B 1 70 ? 134.037 107.086 197.229 1.00 67.70 70 TRP B O 1
ATOM 6363 N N . ASN B 1 71 ? 133.002 107.491 199.187 1.00 76.76 71 ASN B N 1
ATOM 6364 C CA . ASN B 1 71 ? 132.160 106.305 199.128 1.00 78.25 71 ASN B CA 1
ATOM 6365 C C . ASN B 1 71 ? 130.727 106.663 199.486 1.00 76.90 71 ASN B C 1
ATOM 6366 O O . ASN B 1 71 ? 130.478 107.543 200.313 1.00 77.25 71 ASN B O 1
ATOM 6376 N N . GLU B 1 72 ? 129.782 105.951 198.867 1.00 79.64 72 GLU B N 1
ATOM 6377 C CA . GLU B 1 72 ? 128.371 106.272 199.051 1.00 82.54 72 GLU B CA 1
ATOM 6378 C C . GLU B 1 72 ? 127.908 106.052 200.482 1.00 83.97 72 GLU B C 1
ATOM 6379 O O . GLU B 1 72 ? 126.847 106.557 200.861 1.00 83.79 72 GLU B O 1
ATOM 6391 N N . SER B 1 73 ? 128.667 105.306 201.284 1.00 93.61 73 SER B N 1
ATOM 6392 C CA . SER B 1 73 ? 128.252 105.067 202.660 1.00 94.10 73 SER B CA 1
ATOM 6393 C C . SER B 1 73 ? 128.013 106.381 203.391 1.00 93.82 73 SER B C 1
ATOM 6394 O O . SER B 1 73 ? 127.102 106.482 204.220 1.00 93.50 73 SER B O 1
ATOM 6402 N N . THR B 1 74 ? 128.820 107.398 203.096 1.00 85.53 74 THR B N 1
ATOM 6403 C CA . THR B 1 74 ? 128.691 108.704 203.728 1.00 85.77 74 THR B CA 1
ATOM 6404 C C . THR B 1 74 ? 128.087 109.766 202.824 1.00 84.78 74 THR B C 1
ATOM 6405 O O . THR B 1 74 ? 127.377 110.642 203.319 1.00 85.15 74 THR B O 1
ATOM 6416 N N . TYR B 1 75 ? 128.344 109.710 201.520 1.00 76.30 75 TYR B N 1
ATOM 6417 C CA . TYR B 1 75 ? 127.835 110.694 200.564 1.00 75.36 75 TYR B CA 1
ATOM 6418 C C . TYR B 1 75 ? 127.107 109.962 199.445 1.00 78.10 75 TYR B C 1
ATOM 6419 O O . TYR B 1 75 ? 127.750 109.497 198.488 1.00 80.77 75 TYR B O 1
ATOM 6437 N N . PRO B 1 76 ? 125.783 109.839 199.511 1.00 74.64 76 PRO B N 1
ATOM 6438 C CA . PRO B 1 76 ? 125.081 109.010 198.522 1.00 72.07 76 PRO B CA 1
ATOM 6439 C C . PRO B 1 76 ? 125.069 109.594 197.118 1.00 70.62 76 PRO B C 1
ATOM 6440 O O . PRO B 1 76 ? 124.004 109.708 196.505 1.00 71.97 76 PRO B O 1
ATOM 6451 N N . ILE B 1 77 ? 126.237 109.940 196.587 1.00 63.26 77 ILE B N 1
ATOM 6452 C CA . ILE B 1 77 ? 126.379 110.464 195.236 1.00 64.18 77 ILE B CA 1
ATOM 6453 C C . ILE B 1 77 ? 127.287 109.512 194.471 1.00 64.68 77 ILE B C 1
ATOM 6454 O O . ILE B 1 77 ? 128.390 109.223 194.935 1.00 70.03 77 ILE B O 1
ATOM 6470 N N . PRO B 1 78 ? 126.876 108.998 193.311 1.00 56.41 78 PRO B N 1
ATOM 6471 C CA . PRO B 1 78 ? 127.788 108.168 192.518 1.00 58.56 78 PRO B CA 1
ATOM 6472 C C . PRO B 1 78 ? 128.760 108.969 191.669 1.00 59.14 78 PRO B C 1
ATOM 6473 O O . PRO B 1 78 ? 129.847 108.481 191.351 1.00 61.45 78 PRO B O 1
ATOM 6484 N N . LYS B 1 79 ? 128.388 110.188 191.288 1.00 51.90 79 LYS B N 1
ATOM 6485 C CA . LYS B 1 79 ? 129.259 111.020 190.469 1.00 47.59 79 LYS B CA 1
ATOM 6486 C C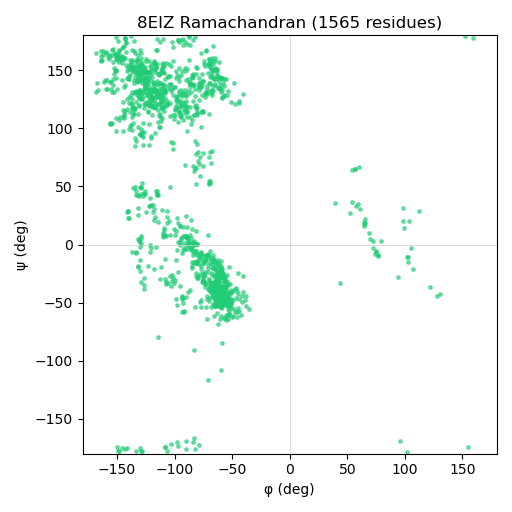 . LYS B 1 79 ? 128.769 112.456 190.535 1.00 50.76 79 LYS B C 1
ATOM 6487 O O . LYS B 1 79 ? 127.660 112.735 190.991 1.00 64.24 79 LYS B O 1
ATOM 6506 N N . LEU B 1 80 ? 129.615 113.368 190.065 1.00 51.24 80 LEU B N 1
ATOM 6507 C CA . LEU B 1 80 ? 129.346 114.793 190.140 1.00 45.86 80 LEU B CA 1
ATOM 6508 C C . LEU B 1 80 ? 129.894 115.485 188.907 1.00 48.36 80 LEU B C 1
ATOM 6509 O O . LEU B 1 80 ? 130.769 114.968 188.215 1.00 64.17 80 LEU B O 1
ATOM 6525 N N . MET B 1 81 ? 129.368 116.673 188.645 1.00 33.92 81 MET B N 1
ATOM 6526 C CA . MET B 1 81 ? 129.924 117.584 187.658 1.00 37.23 81 MET B CA 1
ATOM 6527 C C . MET B 1 81 ? 130.540 118.753 188.410 1.00 37.96 81 MET B C 1
ATOM 6528 O O . MET B 1 81 ? 129.841 119.456 189.144 1.00 45.07 81 MET B O 1
ATOM 6542 N N . VAL B 1 82 ? 131.842 118.953 188.240 1.00 45.38 82 VAL B N 1
ATOM 6543 C CA . VAL B 1 82 ? 132.591 119.962 188.978 1.00 43.25 82 VAL B CA 1
ATOM 6544 C C . VAL B 1 82 ? 133.310 120.850 187.976 1.00 49.13 82 VAL B C 1
ATOM 6545 O O . VAL B 1 82 ? 133.916 120.350 187.024 1.00 59.68 82 VAL B O 1
ATOM 6558 N N . SER B 1 83 ? 133.242 122.161 188.185 1.00 46.02 83 SER B N 1
ATOM 6559 C CA . SER B 1 83 ? 133.755 123.099 187.199 1.00 52.05 83 SER B CA 1
ATOM 6560 C C . SER B 1 83 ? 135.263 122.954 187.045 1.00 54.87 83 SER B C 1
ATOM 6561 O O . SER B 1 83 ? 135.965 122.462 187.929 1.00 53.58 83 SER B O 1
ATOM 6569 N N . SER B 1 84 ? 135.760 123.408 185.894 1.00 64.71 84 SER B N 1
ATOM 6570 C CA . SER B 1 84 ? 137.157 123.200 185.536 1.00 63.62 84 SER B CA 1
ATOM 6571 C C . SER B 1 84 ? 138.118 123.938 186.456 1.00 64.27 84 SER B C 1
ATOM 6572 O O . SER B 1 84 ? 139.294 123.570 186.523 1.00 52.47 84 SER B O 1
ATOM 6580 N N . LYS B 1 85 ? 137.651 124.962 187.164 1.00 67.16 85 LYS B N 1
ATOM 6581 C CA . LYS B 1 85 ? 138.507 125.786 188.003 1.00 61.18 85 LYS B CA 1
ATOM 6582 C C . LYS B 1 85 ? 138.443 125.391 189.469 1.00 57.93 85 LYS B C 1
ATOM 6583 O O . LYS B 1 85 ? 138.945 126.130 190.320 1.00 59.58 85 LYS B O 1
ATOM 6602 N N . LYS B 1 86 ? 137.836 124.249 189.784 1.00 57.72 86 LYS B N 1
ATOM 6603 C CA . LYS B 1 86 ? 137.786 123.739 191.147 1.00 59.29 86 LYS B CA 1
ATOM 6604 C C . LYS B 1 86 ? 138.807 122.646 191.410 1.00 64.90 86 LYS B C 1
ATOM 6605 O O . LYS B 1 86 ? 139.318 122.554 192.529 1.00 66.03 86 LYS B O 1
ATOM 6624 N N . ILE B 1 87 ? 139.120 121.821 190.411 1.00 50.43 87 ILE B N 1
ATOM 6625 C CA . ILE B 1 87 ? 140.024 120.694 190.579 1.00 40.14 87 ILE B CA 1
ATOM 6626 C C . ILE B 1 87 ? 141.088 120.741 189.492 1.00 46.97 87 ILE B C 1
ATOM 6627 O O . ILE B 1 87 ? 140.964 121.453 188.495 1.00 55.20 87 ILE B O 1
ATOM 6643 N N . TRP B 1 88 ? 142.149 119.969 189.704 1.00 48.34 88 TRP B N 1
ATOM 6644 C CA . TRP B 1 88 ? 143.276 119.971 188.785 1.00 48.30 88 TRP B CA 1
ATOM 6645 C C . TRP B 1 88 ? 142.874 119.381 187.444 1.00 42.33 88 TRP B C 1
ATOM 6646 O O . TRP B 1 88 ? 142.246 118.323 187.383 1.00 49.26 88 TRP B O 1
ATOM 6667 N N . SER B 1 89 ? 143.246 120.064 186.370 1.00 40.32 89 SER B N 1
ATOM 6668 C CA . SER B 1 89 ? 143.094 119.554 185.021 1.00 38.36 89 SER B CA 1
ATOM 6669 C C . SER B 1 89 ? 144.370 119.848 184.254 1.00 42.94 89 SER B C 1
ATOM 6670 O O . SER B 1 89 ? 145.053 120.836 184.541 1.00 49.77 89 SER B O 1
ATOM 6678 N N . PRO B 1 90 ? 144.718 119.016 183.277 1.00 37.99 90 PRO B N 1
ATOM 6679 C CA . PRO B 1 90 ? 145.896 119.306 182.464 1.00 40.26 90 PRO B CA 1
ATOM 6680 C C . PRO B 1 90 ? 145.553 120.246 181.326 1.00 46.84 90 PRO B C 1
ATOM 6681 O O . PRO B 1 90 ? 144.470 120.182 180.742 1.00 51.97 90 PRO B O 1
ATOM 6692 N N . ALA B 1 91 ? 146.490 121.128 181.015 1.00 42.82 91 ALA B N 1
ATOM 6693 C CA . ALA B 1 91 ? 146.347 122.063 179.913 1.00 41.79 91 ALA B CA 1
ATOM 6694 C C . ALA B 1 91 ? 147.025 121.465 178.691 1.00 48.69 91 ALA B C 1
ATOM 6695 O O . ALA B 1 91 ? 148.219 121.158 178.730 1.00 55.77 91 ALA B O 1
ATOM 6702 N N . ILE B 1 92 ? 146.264 121.288 177.619 1.00 45.97 92 ILE B N 1
ATOM 6703 C CA . ILE B 1 92 ? 146.768 120.706 176.385 1.00 39.78 92 ILE B CA 1
ATOM 6704 C C . ILE B 1 92 ? 146.805 121.783 175.316 1.00 47.19 92 ILE B C 1
ATOM 6705 O O . ILE B 1 92 ? 145.982 122.703 175.301 1.00 53.72 92 ILE B O 1
ATOM 6721 N N . SER B 1 93 ? 147.773 121.662 174.416 1.00 41.00 93 SER B N 1
ATOM 6722 C CA . SER B 1 93 ? 147.873 122.552 173.273 1.00 38.99 93 SER B CA 1
ATOM 6723 C C . SER B 1 93 ? 148.590 121.810 172.161 1.00 39.70 93 SER B C 1
ATOM 6724 O O . SER B 1 93 ? 149.153 120.735 172.370 1.00 51.32 93 SER B O 1
ATOM 6732 N N . VAL B 1 94 ? 148.556 122.387 170.965 1.00 39.46 94 VAL B N 1
ATOM 6733 C CA . VAL B 1 94 ? 149.111 121.753 169.782 1.00 33.45 94 VAL B CA 1
ATOM 6734 C C . VAL B 1 94 ? 150.162 122.675 169.180 1.00 43.94 94 VAL B C 1
ATOM 6735 O O . VAL B 1 94 ? 150.165 123.885 169.405 1.00 60.68 94 VAL B O 1
ATOM 6748 N N . TYR B 1 95 ? 151.063 122.083 168.404 1.00 41.36 95 TYR B N 1
ATOM 6749 C CA . TYR B 1 95 ? 152.152 122.847 167.815 1.00 43.55 95 TYR B CA 1
ATOM 6750 C C . TYR B 1 95 ? 151.622 123.901 166.855 1.00 51.30 95 TYR B C 1
ATOM 6751 O O . TYR B 1 95 ? 150.627 123.697 166.159 1.00 61.80 95 TYR B O 1
ATOM 6769 N N . TYR B 1 96 ? 152.305 125.041 166.823 1.00 46.70 96 TYR B N 1
ATOM 6770 C CA . TYR B 1 96 ? 152.141 126.052 165.783 1.00 46.29 96 TYR B CA 1
ATOM 6771 C C . TYR B 1 96 ? 150.755 126.677 165.776 1.00 51.17 96 TYR B C 1
ATOM 6772 O O . TYR B 1 96 ? 150.369 127.308 164.791 1.00 52.73 96 TYR B O 1
ATOM 6790 N N . THR B 1 97 ? 149.986 126.516 166.852 1.00 50.71 97 THR B N 1
ATOM 6791 C CA . THR B 1 97 ? 148.700 127.189 166.971 1.00 45.67 97 THR B CA 1
ATOM 6792 C C . THR B 1 97 ? 148.453 127.678 168.387 1.00 45.66 97 THR B C 1
ATOM 6793 O O . THR B 1 97 ? 147.301 127.753 168.823 1.00 57.72 97 THR B O 1
ATOM 6804 N N . GLU B 1 98 ? 149.511 127.988 169.134 1.00 49.49 98 GLU B N 1
ATOM 6805 C CA . GLU B 1 98 ? 149.316 128.421 170.511 1.00 55.78 98 GLU B CA 1
ATOM 6806 C C . GLU B 1 98 ? 148.677 129.798 170.579 1.00 58.40 98 GLU B C 1
ATOM 6807 O O . GLU B 1 98 ? 147.961 130.101 171.538 1.00 59.62 98 GLU B O 1
ATOM 6819 N N . ASN B 1 99 ? 148.924 130.641 169.583 1.00 61.60 99 ASN B N 1
ATOM 6820 C CA . ASN B 1 99 ? 148.514 132.034 169.615 1.00 59.04 99 ASN B CA 1
ATOM 6821 C C . ASN B 1 99 ? 147.217 132.304 168.870 1.00 56.94 99 ASN B C 1
ATOM 6822 O O . ASN B 1 99 ? 146.728 133.436 168.903 1.00 63.02 99 ASN B O 1
ATOM 6833 N N . GLU B 1 100 ? 146.648 131.309 168.203 1.00 58.75 100 GLU B N 1
ATOM 6834 C CA . GLU B 1 100 ? 145.427 131.484 167.429 1.00 63.35 100 GLU B CA 1
ATOM 6835 C C . GLU B 1 100 ? 144.421 130.403 167.775 1.00 62.83 100 GLU B C 1
ATOM 6836 O O . GLU B 1 100 ? 143.738 129.857 166.907 1.00 64.20 100 GLU B O 1
ATOM 6848 N N . MET B 1 101 ? 144.267 130.055 169.077 1.00 63.20 101 MET B N 1
ATOM 6849 C CA . MET B 1 101 ? 143.300 129.074 169.555 1.00 64.57 101 MET B CA 1
ATOM 6850 C C . MET B 1 101 ? 142.780 129.564 170.899 1.00 69.26 101 MET B C 1
ATOM 6851 O O . MET B 1 101 ? 143.525 129.581 171.882 1.00 65.04 101 MET B O 1
ATOM 6865 N N . ASP B 1 102 ? 141.505 129.953 170.947 1.00 94.77 102 ASP B N 1
ATOM 6866 C CA . ASP B 1 102 ? 140.944 130.602 172.129 1.00 94.65 102 ASP B CA 1
ATOM 6867 C C . ASP B 1 102 ? 140.521 129.550 173.145 1.00 95.27 102 ASP B C 1
ATOM 6868 O O . ASP B 1 102 ? 139.555 128.815 172.925 1.00 98.04 102 ASP B O 1
ATOM 6877 N N . SER B 1 103 ? 141.236 129.492 174.264 1.00 87.60 103 SER B N 1
ATOM 6878 C CA . SER B 1 103 ? 141.035 128.465 175.284 1.00 86.61 103 SER B CA 1
ATOM 6879 C C . SER B 1 103 ? 139.850 128.856 176.157 1.00 86.82 103 SER B C 1
ATOM 6880 O O . SER B 1 103 ? 140.013 129.484 177.203 1.00 89.04 103 SER B O 1
ATOM 6888 N N . LYS B 1 104 ? 138.640 128.491 175.738 1.00 81.16 104 LYS B N 1
ATOM 6889 C CA . LYS B 1 104 ? 137.447 128.729 176.546 1.00 73.96 104 LYS B CA 1
ATOM 6890 C C . LYS B 1 104 ? 137.072 127.416 177.218 1.00 78.54 104 LYS B C 1
ATOM 6891 O O . LYS B 1 104 ? 136.681 126.459 176.544 1.00 87.73 104 LYS B O 1
ATOM 6910 N N . ASP B 1 105 ? 137.214 127.353 178.536 1.00 80.73 105 ASP B N 1
ATOM 6911 C CA . ASP B 1 105 ? 136.831 126.163 179.283 1.00 79.67 105 ASP B CA 1
ATOM 6912 C C . ASP B 1 105 ? 135.349 126.332 179.602 1.00 82.04 105 ASP B C 1
ATOM 6913 O O . ASP B 1 105 ? 134.964 127.228 180.359 1.00 87.21 105 ASP B O 1
ATOM 6922 N N . GLN B 1 106 ? 134.511 125.524 178.959 1.00 63.00 106 GLN B N 1
ATOM 6923 C CA . GLN B 1 106 ? 133.073 125.608 179.137 1.00 60.10 106 GLN B CA 1
ATOM 6924 C C . GLN B 1 106 ? 132.430 124.317 179.602 1.00 57.17 106 GLN B C 1
ATOM 6925 O O . GLN B 1 106 ? 131.299 124.359 180.096 1.00 58.60 106 GLN B O 1
ATOM 6939 N N . PHE B 1 107 ? 133.090 123.175 179.446 1.00 50.67 107 PHE B N 1
ATOM 6940 C CA . PHE B 1 107 ? 132.534 121.890 179.832 1.00 48.67 107 PHE B CA 1
ATOM 6941 C C . PHE B 1 107 ? 133.067 121.515 181.205 1.00 52.85 107 PHE B C 1
ATOM 6942 O O . PHE B 1 107 ? 134.280 121.536 181.430 1.00 50.77 107 PHE B O 1
ATOM 6959 N N . GLN B 1 108 ? 132.164 121.184 182.118 1.00 47.63 108 GLN B N 1
ATOM 6960 C CA . GLN B 1 108 ? 132.581 120.797 183.451 1.00 40.82 108 GLN B CA 1
ATOM 6961 C C . GLN B 1 108 ? 133.169 119.392 183.438 1.00 44.05 108 GLN B C 1
ATOM 6962 O O . GLN B 1 108 ? 132.878 118.573 182.566 1.00 49.19 108 GLN B O 1
ATOM 6976 N N . MET B 1 109 ? 134.021 119.126 184.419 1.00 46.09 109 MET B N 1
ATOM 6977 C CA . MET B 1 109 ? 134.600 117.806 184.580 1.00 39.10 109 MET B CA 1
ATOM 6978 C C . MET B 1 109 ? 133.618 116.896 185.296 1.00 44.04 109 MET B C 1
ATOM 6979 O O . MET B 1 109 ? 132.863 117.332 186.164 1.00 64.19 109 MET B O 1
ATOM 6993 N N . GLU B 1 110 ? 133.642 115.620 184.937 1.00 35.73 110 GLU B N 1
ATOM 6994 C CA . GLU B 1 110 ? 132.780 114.617 185.544 1.00 35.15 110 GLU B CA 1
ATOM 6995 C C . GLU B 1 110 ? 133.640 113.695 186.391 1.00 41.69 110 GLU B C 1
ATOM 6996 O O . GLU B 1 110 ? 134.522 113.014 185.865 1.00 64.85 110 GLU B O 1
ATOM 7008 N N . ILE B 1 111 ? 133.378 113.665 187.692 1.00 37.92 111 ILE B N 1
ATOM 7009 C CA . ILE B 1 111 ? 134.218 112.958 188.649 1.00 41.56 111 ILE B CA 1
ATOM 7010 C C . ILE B 1 111 ? 133.384 111.887 189.338 1.00 48.54 111 ILE B C 1
ATOM 7011 O O . ILE B 1 111 ? 132.314 112.179 189.880 1.00 58.28 111 ILE B O 1
ATOM 7027 N N . TYR B 1 112 ? 133.877 110.653 189.314 1.00 49.50 112 TYR B N 1
ATOM 7028 C CA . TYR B 1 112 ? 133.190 109.515 189.899 1.00 44.52 112 TYR B CA 1
ATOM 7029 C C . TYR B 1 112 ? 133.648 109.301 191.336 1.00 48.58 112 TYR B C 1
ATOM 7030 O O . TYR B 1 112 ? 134.531 109.992 191.843 1.00 60.66 112 TYR B O 1
ATOM 7048 N N . LYS B 1 113 ? 133.046 108.319 192.006 1.00 51.71 113 LYS B N 1
ATOM 7049 C CA . LYS B 1 113 ? 133.352 108.104 193.414 1.00 54.06 113 LYS B CA 1
ATOM 7050 C C . LYS B 1 113 ? 134.793 107.657 193.611 1.00 61.09 113 LYS B C 1
ATOM 7051 O O . LYS B 1 113 ? 135.397 107.969 194.641 1.00 69.04 113 LYS B O 1
ATOM 7070 N N . ASN B 1 114 ? 135.356 106.925 192.654 1.00 57.27 114 ASN B N 1
ATOM 7071 C CA . ASN B 1 114 ? 136.685 106.352 192.803 1.00 53.25 114 ASN B CA 1
ATOM 7072 C C . ASN B 1 114 ? 137.780 107.244 192.239 1.00 56.88 114 ASN B C 1
ATOM 7073 O O . ASN B 1 114 ? 138.935 106.816 192.175 1.00 61.81 114 ASN B O 1
ATOM 7083 N N . GLY B 1 115 ? 137.451 108.466 191.831 1.00 53.99 115 GLY B N 1
ATOM 7084 C CA . GLY B 1 115 ? 138.424 109.422 191.364 1.00 49.32 115 GLY B CA 1
ATOM 7085 C C . GLY B 1 115 ? 138.483 109.596 189.862 1.00 56.95 115 GLY B C 1
ATOM 7086 O O . GLY B 1 115 ? 139.067 110.574 189.394 1.00 65.17 115 GLY B O 1
ATOM 7090 N N . SER B 1 116 ? 137.896 108.685 189.096 1.00 50.69 116 SER B N 1
ATOM 7091 C CA . SER B 1 116 ? 137.956 108.793 187.646 1.00 48.37 116 SER B CA 1
ATOM 7092 C C . SER B 1 116 ? 137.383 110.126 187.193 1.00 46.87 116 SER B C 1
ATOM 7093 O O . SER B 1 116 ? 136.262 110.485 187.556 1.00 60.30 116 SER B O 1
ATOM 7101 N N . VAL B 1 117 ? 138.150 110.857 186.390 1.00 33.48 117 VAL B N 1
ATOM 7102 C CA . VAL B 1 117 ? 137.762 112.175 185.902 1.00 23.46 117 VAL B CA 1
ATOM 7103 C C . VAL B 1 117 ? 137.745 112.152 184.385 1.00 33.31 117 VAL B C 1
ATOM 7104 O O . VAL B 1 117 ? 138.690 111.667 183.758 1.00 58.21 117 VAL B O 1
ATOM 7117 N N . HIS B 1 118 ? 136.671 112.665 183.802 1.00 37.80 118 HIS B N 1
ATOM 7118 C CA . HIS B 1 118 ? 136.557 112.862 182.367 1.00 39.39 118 HIS B CA 1
ATOM 7119 C C . HIS B 1 118 ? 136.371 114.342 182.096 1.00 39.04 118 HIS B C 1
ATOM 7120 O O . HIS B 1 118 ? 135.637 115.021 182.816 1.00 58.50 118 HIS B O 1
ATOM 7134 N N . GLN B 1 119 ? 137.033 114.844 181.066 1.00 30.68 119 GLN B N 1
ATOM 7135 C CA . GLN B 1 119 ? 136.899 116.235 180.673 1.00 35.20 119 GLN B CA 1
ATOM 7136 C C . GLN B 1 119 ? 136.677 116.313 179.176 1.00 40.98 119 GLN B C 1
ATOM 7137 O O . GLN B 1 119 ? 137.265 115.544 178.415 1.00 50.28 119 GLN B O 1
ATOM 7151 N N . TRP B 1 120 ? 135.822 117.237 178.760 1.00 45.23 120 TRP B N 1
ATOM 7152 C CA . TRP B 1 120 ? 135.528 117.459 177.355 1.00 39.96 120 TRP B CA 1
ATOM 7153 C C . TRP B 1 120 ? 136.248 118.710 176.878 1.00 44.51 120 TRP B C 1
ATOM 7154 O O . TRP B 1 120 ? 136.192 119.751 177.536 1.00 49.91 120 TRP B O 1
ATOM 7175 N N . LYS B 1 121 ? 136.916 118.607 175.736 1.00 37.75 121 LYS B N 1
ATOM 7176 C CA . LYS B 1 121 ? 137.558 119.750 175.113 1.00 36.79 121 LYS B CA 1
ATOM 7177 C C . LYS B 1 121 ? 137.275 119.703 173.623 1.00 40.55 121 LYS B C 1
ATOM 7178 O O . LYS B 1 121 ? 137.045 118.633 173.060 1.00 51.39 121 LYS B O 1
ATOM 7197 N N . SER B 1 122 ? 137.277 120.870 172.990 1.00 41.16 122 SER B N 1
ATOM 7198 C CA . SER B 1 122 ? 137.131 120.960 171.544 1.00 38.85 122 SER B CA 1
ATOM 7199 C C . SER B 1 122 ? 138.122 121.987 171.035 1.00 41.64 122 SER B C 1
ATOM 7200 O O . SER B 1 122 ? 138.117 123.133 171.491 1.00 51.71 122 SER B O 1
ATOM 7208 N N . PHE B 1 123 ? 138.961 121.582 170.090 1.00 42.15 123 PHE B N 1
ATOM 7209 C CA . PHE B 1 123 ? 139.976 122.446 169.518 1.00 46.37 123 PHE B CA 1
ATOM 7210 C C . PHE B 1 123 ? 139.597 122.771 168.081 1.00 53.28 123 PHE B C 1
ATOM 7211 O O . PHE B 1 123 ? 138.968 121.967 167.392 1.00 56.98 123 PHE B O 1
ATOM 7228 N N . TYR B 1 124 ? 139.976 123.965 167.640 1.00 48.11 124 TYR B N 1
ATOM 7229 C CA . TYR B 1 124 ? 139.695 124.429 166.283 1.00 41.84 124 TYR B CA 1
ATOM 7230 C C . TYR B 1 124 ? 140.940 125.159 165.799 1.00 52.44 124 TYR B C 1
ATOM 7231 O O . TYR B 1 124 ? 141.150 126.322 166.147 1.00 64.31 124 TYR B O 1
ATOM 7249 N N . PHE B 1 125 ? 141.758 124.495 165.009 1.00 45.96 125 PHE B N 1
ATOM 7250 C CA . PHE B 1 125 ? 143.104 124.975 164.752 1.00 51.35 125 PHE B CA 1
ATOM 7251 C C . PHE B 1 125 ? 143.510 124.645 163.328 1.00 52.36 125 PHE B C 1
ATOM 7252 O O . PHE B 1 125 ? 142.917 123.789 162.673 1.00 49.18 125 PHE B O 1
ATOM 7269 N N . ASN B 1 126 ? 144.525 125.356 162.854 1.00 58.10 126 ASN B N 1
ATOM 7270 C CA . ASN B 1 126 ? 145.121 125.081 161.560 1.00 52.25 126 ASN B CA 1
ATOM 7271 C C . ASN B 1 126 ? 146.188 124.013 161.724 1.00 52.58 126 ASN B C 1
ATOM 7272 O O . ASN B 1 126 ? 146.961 124.033 162.684 1.00 51.89 126 ASN B O 1
ATOM 7283 N N . ILE B 1 127 ? 146.246 123.098 160.768 1.00 48.91 127 ILE B N 1
ATOM 7284 C CA . ILE B 1 127 ? 147.273 122.071 160.727 1.00 50.51 127 ILE B CA 1
ATOM 7285 C C . ILE B 1 127 ? 147.958 122.195 159.377 1.00 55.48 127 ILE B C 1
ATOM 7286 O O . ILE B 1 127 ? 147.300 122.116 158.334 1.00 58.68 127 ILE B O 1
ATOM 7302 N N . LEU B 1 128 ? 149.268 122.408 159.392 1.00 60.08 128 LEU B N 1
ATOM 7303 C CA . LEU B 1 128 ? 149.980 122.693 158.160 1.00 54.18 128 LEU B CA 1
ATOM 7304 C C . LEU B 1 128 ? 150.164 121.415 157.361 1.00 58.47 128 LEU B C 1
ATOM 7305 O O . LEU B 1 128 ? 150.343 120.331 157.920 1.00 56.01 128 LEU B O 1
ATOM 7321 N N . CYS B 1 129 ? 150.141 121.553 156.039 1.00 61.42 129 CYS B N 1
ATOM 7322 C CA . CYS B 1 129 ? 150.198 120.411 155.146 1.00 60.73 129 CYS B CA 1
ATOM 7323 C C . CYS B 1 129 ? 151.258 120.598 154.074 1.00 62.27 129 CYS B C 1
ATOM 7324 O O . CYS B 1 129 ? 151.630 121.719 153.723 1.00 71.20 129 CYS B O 1
ATOM 7331 N N . ASP B 1 130 ? 151.742 119.472 153.559 1.00 65.51 130 ASP B N 1
ATOM 7332 C CA . ASP B 1 130 ? 152.717 119.440 152.480 1.00 70.38 130 ASP B CA 1
ATOM 7333 C C . ASP B 1 130 ? 151.967 118.942 151.260 1.00 71.25 130 ASP B C 1
ATOM 7334 O O . ASP B 1 130 ? 151.249 117.941 151.340 1.00 75.30 130 ASP B O 1
ATOM 7343 N N . VAL B 1 131 ? 152.143 119.616 150.134 1.00 72.10 131 VAL B N 1
ATOM 7344 C CA . VAL B 1 131 ? 151.364 119.331 148.940 1.00 72.11 131 VAL B CA 1
ATOM 7345 C C . VAL B 1 131 ? 152.217 118.660 147.884 1.00 75.92 131 VAL B C 1
ATOM 7346 O O . VAL B 1 131 ? 153.395 118.989 147.713 1.00 78.86 131 VAL B O 1
ATOM 7359 N N . ASN B 1 132 ? 151.613 117.715 147.177 1.00 85.64 132 ASN B N 1
ATOM 7360 C CA . ASN B 1 132 ? 152.222 117.112 146.006 1.00 88.63 132 ASN B CA 1
ATOM 7361 C C . ASN B 1 132 ? 151.234 117.388 144.890 1.00 88.27 132 ASN B C 1
ATOM 7362 O O . ASN B 1 132 ? 150.083 116.944 144.954 1.00 87.31 132 ASN B O 1
ATOM 7373 N N . ALA B 1 133 ? 151.684 118.096 143.864 1.00 84.86 133 ALA B N 1
ATOM 7374 C CA . ALA B 1 133 ? 150.823 118.480 142.757 1.00 84.84 133 ALA B CA 1
ATOM 7375 C C . ALA B 1 133 ? 151.296 117.889 141.444 1.00 92.37 133 ALA B C 1
ATOM 7376 O O . ALA B 1 133 ? 150.932 118.398 140.382 1.00 95.21 133 ALA B O 1
ATOM 7383 N N . ARG B 1 134 ? 152.084 116.815 141.483 1.00 101.25 134 ARG B N 1
ATOM 7384 C CA . ARG B 1 134 ? 152.630 116.314 140.234 1.00 101.19 134 ARG B CA 1
ATOM 7385 C C . ARG B 1 134 ? 151.476 116.015 139.295 1.00 98.41 134 ARG B C 1
ATOM 7386 O O . ARG B 1 134 ? 151.523 116.344 138.106 1.00 100.95 134 ARG B O 1
ATOM 7407 N N . ALA B 1 135 ? 150.416 115.423 139.829 1.00 97.95 135 ALA B N 1
ATOM 7408 C CA . ALA B 1 135 ? 149.171 115.227 139.110 1.00 100.70 135 ALA B CA 1
ATOM 7409 C C . ALA B 1 135 ? 148.265 116.350 139.591 1.00 99.41 135 ALA B C 1
ATOM 7410 O O . ALA B 1 135 ? 147.901 116.388 140.769 1.00 106.44 135 ALA B O 1
ATOM 7417 N N . PHE B 1 136 ? 147.893 117.250 138.691 1.00 90.31 136 PHE B N 1
ATOM 7418 C CA . PHE B 1 136 ? 146.987 118.334 139.025 1.00 89.58 136 PHE B CA 1
ATOM 7419 C C . PHE B 1 136 ? 145.887 118.387 137.975 1.00 97.00 136 PHE B C 1
ATOM 7420 O O . PHE B 1 136 ? 146.181 118.338 136.769 1.00 102.06 136 PHE B O 1
ATOM 7437 N N . PRO B 1 137 ? 144.615 118.488 138.378 1.00 97.73 137 PRO B N 1
ATOM 7438 C CA . PRO B 1 137 ? 144.049 119.009 139.623 1.00 91.38 137 PRO B CA 1
ATOM 7439 C C . PRO B 1 137 ? 143.974 118.008 140.775 1.00 92.64 137 PRO B C 1
ATOM 7440 O O . PRO B 1 137 ? 143.549 118.403 141.857 1.00 93.41 137 PRO B O 1
ATOM 7451 N N . PHE B 1 138 ? 144.352 116.746 140.563 1.00 95.02 138 PHE B N 1
ATOM 7452 C CA . PHE B 1 138 ? 144.207 115.728 141.606 1.00 94.04 138 PHE B CA 1
ATOM 7453 C C . PHE B 1 138 ? 145.406 115.791 142.552 1.00 95.10 138 PHE B C 1
ATOM 7454 O O . PHE B 1 138 ? 146.243 114.891 142.627 1.00 95.61 138 PHE B O 1
ATOM 7471 N N . ASP B 1 139 ? 145.473 116.894 143.289 1.00 90.21 139 ASP B N 1
ATOM 7472 C CA . ASP B 1 139 ? 146.550 117.122 144.240 1.00 88.87 139 ASP B CA 1
ATOM 7473 C C . ASP B 1 139 ? 146.375 116.263 145.496 1.00 86.59 139 ASP B C 1
ATOM 7474 O O . ASP B 1 139 ? 145.279 115.806 145.822 1.00 87.57 139 ASP B O 1
ATOM 7483 N N . LYS B 1 140 ? 147.489 116.037 146.197 1.00 87.67 140 LYS B N 1
ATOM 7484 C CA . LYS B 1 140 ? 147.538 115.215 147.403 1.00 84.62 140 LYS B CA 1
ATOM 7485 C C . LYS B 1 140 ? 148.164 116.020 148.531 1.00 85.00 140 LYS B C 1
ATOM 7486 O O . LYS B 1 140 ? 149.098 116.791 148.297 1.00 88.86 140 LYS B O 1
ATOM 7505 N N . TYR B 1 141 ? 147.667 115.839 149.754 1.00 69.55 141 TYR B N 1
ATOM 7506 C CA . TYR B 1 141 ? 148.170 116.582 150.901 1.00 62.33 141 TYR B CA 1
ATOM 7507 C C . TYR B 1 141 ? 148.501 115.650 152.053 1.00 64.59 141 TYR B C 1
ATOM 7508 O O . TYR B 1 141 ? 147.844 114.627 152.256 1.00 72.29 141 TYR B O 1
ATOM 7526 N N . THR B 1 142 ? 149.528 116.022 152.810 1.00 61.71 142 THR B N 1
ATOM 7527 C CA . THR B 1 142 ? 149.908 115.328 154.031 1.00 59.18 142 THR B CA 1
ATOM 7528 C C . THR B 1 142 ? 150.035 116.371 155.127 1.00 62.79 142 THR B C 1
ATOM 7529 O O . THR B 1 142 ? 150.741 117.367 154.952 1.00 71.16 142 THR B O 1
ATOM 7540 N N . CYS B 1 143 ? 149.368 116.143 156.254 1.00 55.60 143 CYS B N 1
ATOM 7541 C CA . CYS B 1 143 ? 149.335 117.109 157.339 1.00 54.69 143 CYS B CA 1
ATOM 7542 C C . CYS B 1 143 ? 149.729 116.425 158.638 1.00 59.45 143 CYS B C 1
ATOM 7543 O O . CYS B 1 143 ? 149.606 115.209 158.782 1.00 64.17 143 CYS B O 1
ATOM 7550 N N . GLU B 1 144 ? 150.212 117.219 159.591 1.00 59.64 144 GLU B N 1
ATOM 7551 C CA . GLU B 1 144 ? 150.713 116.645 160.832 1.00 55.84 144 GLU B CA 1
ATOM 7552 C C . GLU B 1 144 ? 150.929 117.654 161.953 1.00 59.72 144 GLU B C 1
ATOM 7553 O O . GLU B 1 144 ? 151.515 118.717 161.730 1.00 66.97 144 GLU B O 1
ATOM 7565 N N . THR B 1 145 ? 150.459 117.334 163.157 1.00 51.94 145 THR B N 1
ATOM 7566 C CA . THR B 1 145 ? 150.679 118.158 164.338 1.00 54.93 145 THR B CA 1
ATOM 7567 C C . THR B 1 145 ? 150.864 117.248 165.540 1.00 52.78 145 THR B C 1
ATOM 7568 O O . THR B 1 145 ? 150.651 116.037 165.466 1.00 60.85 145 THR B O 1
ATOM 7579 N N . MET B 1 146 ? 151.262 117.845 166.659 1.00 44.78 146 MET B N 1
ATOM 7580 C CA . MET B 1 146 ? 151.502 117.115 167.893 1.00 42.52 146 MET B CA 1
ATOM 7581 C C . MET B 1 146 ? 150.811 117.830 169.043 1.00 42.05 146 MET B C 1
ATOM 7582 O O . MET B 1 146 ? 150.801 119.060 169.099 1.00 54.82 146 MET B O 1
ATOM 7596 N N . PHE B 1 147 ? 150.229 117.054 169.950 1.00 38.74 147 PHE B N 1
ATOM 7597 C CA . PHE B 1 147 ? 149.685 117.574 171.194 1.00 42.75 147 PHE B CA 1
ATOM 7598 C C . PHE B 1 147 ? 150.729 117.449 172.290 1.00 46.22 147 PHE B C 1
ATOM 7599 O O . PHE B 1 147 ? 151.512 116.500 172.312 1.00 64.96 147 PHE B O 1
ATOM 7616 N N . TYR B 1 148 ? 150.744 118.411 173.207 1.00 33.96 148 TYR B N 1
ATOM 7617 C CA . TYR B 1 148 ? 151.691 118.363 174.308 1.00 38.42 148 TYR B CA 1
ATOM 7618 C C . TYR B 1 148 ? 151.091 119.051 175.520 1.00 47.27 148 TYR B C 1
ATOM 7619 O O . TYR B 1 148 ? 150.132 119.814 175.412 1.00 55.11 148 TYR B O 1
ATOM 7637 N N . PHE B 1 149 ? 151.655 118.753 176.684 1.00 44.67 149 PHE B N 1
ATOM 7638 C CA . PHE B 1 149 ? 151.245 119.416 177.910 1.00 36.62 149 PHE B CA 1
ATOM 7639 C C . PHE B 1 149 ? 151.843 120.810 177.974 1.00 35.94 149 PHE B C 1
ATOM 7640 O O . PHE B 1 149 ? 153.003 121.021 177.618 1.00 47.75 149 PHE B O 1
ATOM 7657 N N . ASN B 1 150 ? 151.044 121.767 178.437 1.00 38.12 150 ASN B N 1
ATOM 7658 C CA . ASN B 1 150 ? 151.550 123.122 178.595 1.00 42.42 150 ASN B CA 1
ATOM 7659 C C . ASN B 1 150 ? 152.625 123.204 179.666 1.00 45.66 150 ASN B C 1
ATOM 7660 O O . ASN B 1 150 ? 153.558 124.003 179.542 1.00 49.68 150 ASN B O 1
ATOM 7671 N N . ASP B 1 151 ? 152.521 122.392 180.717 1.00 45.20 151 ASP B N 1
ATOM 7672 C CA . ASP B 1 151 ? 153.298 122.613 181.923 1.00 41.29 151 ASP B CA 1
ATOM 7673 C C . ASP B 1 151 ? 154.067 121.402 182.421 1.00 48.51 151 ASP B C 1
ATOM 7674 O O . ASP B 1 151 ? 154.731 121.508 183.454 1.00 59.86 151 ASP B O 1
ATOM 7683 N N . TYR B 1 152 ? 154.000 120.263 181.745 1.00 42.38 152 TYR B N 1
ATOM 7684 C CA . TYR B 1 152 ? 154.547 119.032 182.287 1.00 34.84 152 TYR B CA 1
ATOM 7685 C C . TYR B 1 152 ? 155.411 118.334 181.251 1.00 43.78 152 TYR B C 1
ATOM 7686 O O . TYR B 1 152 ? 155.133 118.383 180.052 1.00 54.29 152 TYR B O 1
ATOM 7704 N N . ASP B 1 153 ? 156.472 117.696 181.730 1.00 55.92 153 ASP B N 1
ATOM 7705 C CA . ASP B 1 153 ? 157.390 116.931 180.906 1.00 55.92 153 ASP B CA 1
ATOM 7706 C C . ASP B 1 153 ? 157.200 115.442 181.183 1.00 57.18 153 ASP B C 1
ATOM 7707 O O . ASP B 1 153 ? 156.296 115.036 181.918 1.00 58.28 153 ASP B O 1
ATOM 7716 N N . ILE B 1 154 ? 158.062 114.617 180.586 1.00 55.82 154 ILE B N 1
ATOM 7717 C CA . ILE B 1 154 ? 157.863 113.172 180.641 1.00 53.09 154 ILE B CA 1
ATOM 7718 C C . ILE B 1 154 ? 157.927 112.665 182.070 1.00 51.92 154 ILE B C 1
ATOM 7719 O O . ILE B 1 154 ? 157.319 111.642 182.400 1.00 54.77 154 ILE B O 1
ATOM 7735 N N . GLN B 1 155 ? 158.660 113.353 182.936 1.00 58.48 155 GLN B N 1
ATOM 7736 C CA . GLN B 1 155 ? 158.805 112.941 184.324 1.00 64.21 155 GLN B CA 1
ATOM 7737 C C . GLN B 1 155 ? 157.717 113.509 185.219 1.00 66.22 155 GLN B C 1
ATOM 7738 O O . GLN B 1 155 ? 157.772 113.310 186.436 1.00 69.25 155 GLN B O 1
ATOM 7752 N N . THR B 1 156 ? 156.749 114.210 184.657 1.00 63.29 156 THR B N 1
ATOM 7753 C CA . THR B 1 156 ? 155.686 114.840 185.428 1.00 55.88 156 THR B CA 1
ATOM 7754 C C . THR B 1 156 ? 154.297 114.467 184.937 1.00 50.47 156 THR B C 1
ATOM 7755 O O . THR B 1 156 ? 153.395 114.290 185.755 1.00 53.74 156 THR B O 1
ATOM 7766 N N . ALA B 1 157 ? 154.101 114.343 183.628 1.00 50.77 157 ALA B N 1
ATOM 7767 C CA . ALA B 1 157 ? 152.826 113.911 183.078 1.00 47.32 157 ALA B CA 1
ATOM 7768 C C . ALA B 1 157 ? 153.076 113.251 181.735 1.00 47.17 157 ALA B C 1
ATOM 7769 O O . ALA B 1 157 ? 153.936 113.694 180.973 1.00 58.29 157 ALA B O 1
ATOM 7776 N N . ILE B 1 158 ? 152.320 112.197 181.448 1.00 37.53 158 ILE B N 1
ATOM 7777 C CA . ILE B 1 158 ? 152.535 111.384 180.258 1.00 39.68 158 ILE B CA 1
ATOM 7778 C C . ILE B 1 158 ? 151.182 111.000 179.681 1.00 44.10 158 ILE B C 1
ATOM 7779 O O . ILE B 1 158 ? 150.237 110.725 180.425 1.00 54.37 158 ILE B O 1
ATOM 7795 N N . PHE B 1 159 ? 151.089 110.979 178.355 1.00 48.25 159 PHE B N 1
ATOM 7796 C CA . PHE B 1 159 ? 149.908 110.462 177.675 1.00 36.74 159 PHE B CA 1
ATOM 7797 C C . PHE B 1 159 ? 149.956 108.943 177.731 1.00 47.86 159 PHE B C 1
ATOM 7798 O O . PHE B 1 159 ? 150.849 108.325 177.147 1.00 58.28 159 PHE B O 1
ATOM 7815 N N . SER B 1 160 ? 149.007 108.330 178.433 1.00 49.71 160 SER B N 1
ATOM 7816 C CA . SER B 1 160 ? 148.976 106.878 178.496 1.00 43.38 160 SER B CA 1
ATOM 7817 C C . SER B 1 160 ? 148.340 106.258 177.265 1.00 45.11 160 SER B C 1
ATOM 7818 O O . SER B 1 160 ? 148.506 105.058 177.037 1.00 56.67 160 SER B O 1
ATOM 7826 N N . SER B 1 161 ? 147.619 107.042 176.471 1.00 48.47 161 SER B N 1
ATOM 7827 C CA . SER B 1 161 ? 147.016 106.540 175.248 1.00 52.66 161 SER B CA 1
ATOM 7828 C C . SER B 1 161 ? 146.612 107.726 174.390 1.00 51.34 161 SER B C 1
ATOM 7829 O O . SER B 1 161 ? 146.454 108.844 174.880 1.00 59.31 161 SER B O 1
ATOM 7837 N N . PHE B 1 162 ? 146.452 107.466 173.097 1.00 51.14 162 PHE B N 1
ATOM 7838 C CA . PHE B 1 162 ? 146.063 108.507 172.149 1.00 52.47 162 PHE B CA 1
ATOM 7839 C C . PHE B 1 162 ? 145.364 107.813 170.985 1.00 60.18 162 PHE B C 1
ATOM 7840 O O . PHE B 1 162 ? 146.027 107.231 170.124 1.00 66.75 162 PHE B O 1
ATOM 7857 N N . ARG B 1 163 ? 144.069 107.961 171.001 1.00 47.03 163 ARG B N 1
ATOM 7858 C CA . ARG B 1 163 ? 143.241 107.282 170.020 1.00 44.98 163 ARG B CA 1
ATOM 7859 C C . ARG B 1 163 ? 142.366 108.289 169.287 1.00 43.24 163 ARG B C 1
ATOM 7860 O O . ARG B 1 163 ? 141.857 109.232 169.894 1.00 57.94 163 ARG B O 1
ATOM 7870 N N . CYS B 1 164 ? 142.207 108.087 167.938 1.00 50.91 164 CYS B N 1
ATOM 7871 C CA . CYS B 1 164 ? 141.402 108.993 167.133 1.00 56.42 164 CYS B CA 1
ATOM 7872 C C . CYS B 1 164 ? 140.364 108.211 166.347 1.00 56.62 164 CYS B C 1
ATOM 7873 O O . CYS B 1 164 ? 140.594 107.069 165.947 1.00 61.59 164 CYS B O 1
ATOM 7880 N N . ILE B 1 165 ? 139.212 108.840 166.135 1.00 58.92 165 ILE B N 1
ATOM 7881 C CA . ILE B 1 165 ? 138.177 108.328 165.258 1.00 64.99 165 ILE B CA 1
ATOM 7882 C C . ILE B 1 165 ? 137.693 109.473 164.374 1.00 64.04 165 ILE B C 1
ATOM 7883 O O . ILE B 1 165 ? 138.202 110.589 164.442 1.00 63.47 165 ILE B O 1
ATOM 7899 N N . SER B 1 166 ? 136.703 109.182 163.537 1.00 66.74 166 SER B N 1
ATOM 7900 C CA . SER B 1 166 ? 136.154 110.159 162.610 1.00 66.04 166 SER B CA 1
ATOM 7901 C C . SER B 1 166 ? 134.634 110.125 162.651 1.00 70.16 166 SER B C 1
ATOM 7902 O O . SER B 1 166 ? 134.023 109.129 163.043 1.00 71.89 166 SER B O 1
ATOM 7910 N N . SER B 1 167 ? 134.026 111.234 162.233 1.00 71.87 167 SER B N 1
ATOM 7911 C CA . SER B 1 167 ? 132.574 111.365 162.239 1.00 78.88 167 SER B CA 1
ATOM 7912 C C . SER B 1 167 ? 131.917 110.699 161.036 1.00 84.63 167 SER B C 1
ATOM 7913 O O . SER B 1 167 ? 130.690 110.755 160.910 1.00 79.50 167 SER B O 1
ATOM 7921 N N . THR B 1 168 ? 132.704 110.090 160.150 1.00 89.84 168 THR B N 1
ATOM 7922 C CA . THR B 1 168 ? 132.232 109.386 158.959 1.00 86.30 168 THR B CA 1
ATOM 7923 C C . THR B 1 168 ? 131.775 110.345 157.868 1.00 82.91 168 THR B C 1
ATOM 7924 O O . THR B 1 168 ? 131.515 109.917 156.740 1.00 86.97 168 THR B O 1
ATOM 7935 N N . ASP B 1 169 ? 131.693 111.638 158.171 1.00 84.14 169 ASP B N 1
ATOM 7936 C CA . ASP B 1 169 ? 131.294 112.627 157.184 1.00 89.10 169 ASP B CA 1
ATOM 7937 C C . ASP B 1 169 ? 132.476 113.434 156.672 1.00 94.22 169 ASP B C 1
ATOM 7938 O O . ASP B 1 169 ? 132.282 114.412 155.945 1.00 95.82 169 ASP B O 1
ATOM 7947 N N . LEU B 1 170 ? 133.697 113.048 157.043 1.00 79.16 170 LEU B N 1
ATOM 7948 C CA . LEU B 1 170 ? 134.873 113.786 156.602 1.00 73.47 170 LEU B CA 1
ATOM 7949 C C . LEU B 1 170 ? 135.110 113.598 155.111 1.00 78.99 170 LEU B C 1
ATOM 7950 O O . LEU B 1 170 ? 135.308 114.570 154.372 1.00 73.76 170 LEU B O 1
ATOM 7966 N N . SER B 1 171 ? 135.076 112.351 154.651 1.00 89.26 171 SER B N 1
ATOM 7967 C CA . SER B 1 171 ? 135.385 112.004 153.273 1.00 91.96 171 SER B CA 1
ATOM 7968 C C . SER B 1 171 ? 134.179 112.110 152.353 1.00 89.64 171 SER B C 1
ATOM 7969 O O . SER B 1 171 ? 134.259 111.687 151.197 1.00 90.43 171 SER B O 1
ATOM 7977 N N . ARG B 1 172 ? 133.068 112.652 152.838 1.00 96.34 172 ARG B N 1
ATOM 7978 C CA . ARG B 1 172 ? 131.863 112.752 152.031 1.00 99.15 172 ARG B CA 1
ATOM 7979 C C . ARG B 1 172 ? 131.904 113.903 151.036 1.00 99.03 172 ARG B C 1
ATOM 7980 O O . ARG B 1 172 ? 131.038 113.966 150.158 1.00 97.10 172 ARG B O 1
ATOM 8001 N N . LYS B 1 173 ? 132.878 114.806 151.139 1.00 98.40 173 LYS B N 1
ATOM 8002 C CA . LYS B 1 173 ? 132.910 116.022 150.325 1.00 99.58 173 LYS B CA 1
ATOM 8003 C C . LYS B 1 173 ? 134.310 116.221 149.750 1.00 100.15 173 LYS B C 1
ATOM 8004 O O . LYS B 1 173 ? 135.155 116.889 150.351 1.00 98.53 173 LYS B O 1
ATOM 8023 N N . ALA B 1 174 ? 134.548 115.643 148.577 1.00 90.28 174 ALA B N 1
ATOM 8024 C CA . ALA B 1 174 ? 135.688 116.004 147.738 1.00 88.42 174 ALA B CA 1
ATOM 8025 C C . ALA B 1 174 ? 137.028 115.761 148.423 1.00 85.15 174 ALA B C 1
ATOM 8026 O O . ALA B 1 174 ? 138.000 116.464 148.150 1.00 85.31 174 ALA B O 1
ATOM 8033 N N . TRP B 1 175 ? 137.110 114.771 149.305 1.00 78.17 175 TRP B N 1
ATOM 8034 C CA . TRP B 1 175 ? 138.394 114.398 149.881 1.00 72.24 175 TRP B CA 1
ATOM 8035 C C . TRP B 1 175 ? 138.333 112.948 150.325 1.00 77.37 175 TRP B C 1
ATOM 8036 O O . TRP B 1 175 ? 137.314 112.500 150.851 1.00 83.86 175 TRP B O 1
ATOM 8057 N N . TYR B 1 176 ? 139.421 112.221 150.100 1.00 82.89 176 TYR B N 1
ATOM 8058 C CA . TYR B 1 176 ? 139.670 110.952 150.771 1.00 81.68 176 TYR B CA 1
ATOM 8059 C C . TYR B 1 176 ? 140.571 111.244 151.961 1.00 84.44 176 TYR B C 1
ATOM 8060 O O . TYR B 1 176 ? 141.723 111.649 151.785 1.00 90.81 176 TYR B O 1
ATOM 8078 N N . VAL B 1 177 ? 140.054 111.041 153.167 1.00 73.50 177 VAL B N 1
ATOM 8079 C CA . VAL B 1 177 ? 140.760 111.383 154.394 1.00 69.74 177 VAL B CA 1
ATOM 8080 C C . VAL B 1 177 ? 141.162 110.098 155.096 1.00 69.62 177 VAL B C 1
ATOM 8081 O O . VAL B 1 177 ? 140.314 109.240 155.367 1.00 75.39 177 VAL B O 1
ATOM 8094 N N . SER B 1 178 ? 142.451 109.962 155.385 1.00 59.71 178 SER B N 1
ATOM 8095 C CA . SER B 1 178 ? 142.960 108.860 156.187 1.00 64.95 178 SER B CA 1
ATOM 8096 C C . SER B 1 178 ? 143.843 109.436 157.278 1.00 66.34 178 SER B C 1
ATOM 8097 O O . SER B 1 178 ? 144.725 110.251 156.998 1.00 67.97 178 SER B O 1
ATOM 8105 N N . PHE B 1 179 ? 143.606 109.016 158.515 1.00 68.71 179 PHE B N 1
ATOM 8106 C CA . PHE B 1 179 ? 144.300 109.550 159.672 1.00 64.05 179 PHE B CA 1
ATOM 8107 C C . PHE B 1 179 ? 144.955 108.425 160.459 1.00 62.84 179 PHE B C 1
ATOM 8108 O O . PHE B 1 179 ? 144.585 107.256 160.342 1.00 67.94 179 PHE B O 1
ATOM 8125 N N . SER B 1 180 ? 145.939 108.800 161.269 1.00 69.28 180 SER B N 1
ATOM 8126 C CA . SER B 1 180 ? 146.597 107.860 162.166 1.00 75.31 180 SER B CA 1
ATOM 8127 C C . SER B 1 180 ? 147.271 108.661 163.265 1.00 71.21 180 SER B C 1
ATOM 8128 O O . SER B 1 180 ? 147.943 109.654 162.979 1.00 70.50 180 SER B O 1
ATOM 8136 N N . CYS B 1 181 ? 147.097 108.232 164.509 1.00 63.58 181 CYS B N 1
ATOM 8137 C CA . CYS B 1 181 ? 147.625 108.967 165.644 1.00 63.66 181 CYS B CA 1
ATOM 8138 C C . CYS B 1 181 ? 148.118 107.998 166.702 1.00 64.48 181 CYS B C 1
ATOM 8139 O O . CYS B 1 181 ? 147.453 107.007 167.007 1.00 70.13 181 CYS B O 1
ATOM 8146 N N . ASP B 1 182 ? 149.283 108.305 167.264 1.00 59.22 182 ASP B N 1
ATOM 8147 C CA . ASP B 1 182 ? 149.886 107.493 168.306 1.00 63.17 182 ASP B CA 1
ATOM 8148 C C . ASP B 1 182 ? 150.742 108.392 169.180 1.00 63.32 182 ASP B C 1
ATOM 8149 O O . ASP B 1 182 ? 151.073 109.518 168.806 1.00 63.98 182 ASP B O 1
ATOM 8158 N N . THR B 1 183 ? 151.099 107.880 170.350 1.00 57.66 183 THR B N 1
ATOM 8159 C CA . THR B 1 183 ? 151.841 108.652 171.334 1.00 54.11 183 THR B CA 1
ATOM 8160 C C . THR B 1 183 ? 153.339 108.467 171.127 1.00 55.09 183 THR B C 1
ATOM 8161 O O . THR B 1 183 ? 153.825 107.337 171.040 1.00 63.44 183 THR B O 1
ATOM 8172 N N . LYS B 1 184 ? 154.060 109.579 171.045 1.00 55.06 184 LYS B N 1
ATOM 8173 C CA . LYS B 1 184 ? 155.509 109.598 170.915 1.00 58.14 184 LYS B CA 1
ATOM 8174 C C . LYS B 1 184 ? 156.130 110.121 172.204 1.00 56.67 184 LYS B C 1
ATOM 8175 O O . LYS B 1 184 ? 155.435 110.500 173.149 1.00 59.48 184 LYS B O 1
ATOM 8194 N N . ILE B 1 185 ? 157.457 110.132 172.240 1.00 56.74 185 ILE B N 1
ATOM 8195 C CA . ILE B 1 185 ? 158.218 110.647 173.372 1.00 57.57 185 ILE B CA 1
ATOM 8196 C C . ILE B 1 185 ? 159.114 111.749 172.827 1.00 61.02 185 ILE B C 1
ATOM 8197 O O . ILE B 1 185 ? 160.133 111.473 172.184 1.00 61.31 185 ILE B O 1
ATOM 8213 N N . GLY B 1 186 ? 158.744 112.999 173.079 1.00 71.83 186 GLY B N 1
ATOM 8214 C CA . GLY B 1 186 ? 159.488 114.122 172.560 1.00 68.33 186 GLY B CA 1
ATOM 8215 C C . GLY B 1 186 ? 160.667 114.498 173.425 1.00 67.25 186 GLY B C 1
ATOM 8216 O O . GLY B 1 186 ? 160.909 113.944 174.496 1.00 65.72 186 GLY B O 1
ATOM 8220 N N . GLU B 1 187 ? 161.420 115.482 172.935 1.00 85.53 187 GLU B N 1
ATOM 8221 C CA . GLU B 1 187 ? 162.560 115.986 173.688 1.00 88.58 187 GLU B CA 1
ATOM 8222 C C . GLU B 1 187 ? 162.113 116.651 174.981 1.00 91.66 187 GLU B C 1
ATOM 8223 O O . GLU B 1 187 ? 162.774 116.522 176.017 1.00 91.54 187 GLU B O 1
ATOM 8235 N N . GLU B 1 188 ? 160.993 117.370 174.940 1.00 90.61 188 GLU B N 1
ATOM 8236 C CA . GLU B 1 188 ? 160.530 118.169 176.066 1.00 84.80 188 GLU B CA 1
ATOM 8237 C C . GLU B 1 188 ? 159.309 117.580 176.760 1.00 77.84 188 GLU B C 1
ATOM 8238 O O . GLU B 1 188 ? 158.730 118.239 177.626 1.00 82.31 188 GLU B O 1
ATOM 8250 N N . GLY B 1 189 ? 158.904 116.368 176.414 1.00 56.76 189 GLY B N 1
ATOM 8251 C CA . GLY B 1 189 ? 157.789 115.745 177.093 1.00 59.69 189 GLY B CA 1
ATOM 8252 C C . GLY B 1 189 ? 157.124 114.712 176.207 1.00 62.31 189 GLY B C 1
ATOM 8253 O O . GLY B 1 189 ? 157.598 114.400 175.118 1.00 67.52 189 GLY B O 1
ATOM 8257 N N . SER B 1 190 ? 156.017 114.182 176.715 1.00 53.11 190 SER B N 1
ATOM 8258 C CA . SER B 1 190 ? 155.225 113.224 175.962 1.00 50.88 190 SER B CA 1
ATOM 8259 C C . SER B 1 190 ? 154.369 113.953 174.941 1.00 50.86 190 SER B C 1
ATOM 8260 O O . SER B 1 190 ? 153.751 114.974 175.247 1.00 50.26 190 SER B O 1
ATOM 8268 N N . LEU B 1 191 ? 154.335 113.424 173.724 1.00 48.62 191 LEU B N 1
ATOM 8269 C CA . LEU B 1 191 ? 153.620 114.044 172.624 1.00 41.83 191 LEU B CA 1
ATOM 8270 C C . LEU B 1 191 ? 152.570 113.094 172.078 1.00 45.49 191 LEU B C 1
ATOM 8271 O O . LEU B 1 191 ? 152.735 111.873 172.109 1.00 57.00 191 LEU B O 1
ATOM 8287 N N . GLY B 1 192 ? 151.487 113.671 171.577 1.00 38.32 192 GLY B N 1
ATOM 8288 C CA . GLY B 1 192 ? 150.481 112.917 170.867 1.00 48.28 192 GLY B CA 1
ATOM 8289 C C . GLY B 1 192 ? 150.461 113.313 169.410 1.00 52.07 192 GLY B C 1
ATOM 8290 O O . GLY B 1 192 ? 150.045 114.422 169.072 1.00 58.49 192 GLY B O 1
ATOM 8294 N N . GLN B 1 193 ? 150.908 112.420 168.537 1.00 52.11 193 GLN B N 1
ATOM 8295 C CA . GLN B 1 193 ? 151.022 112.722 167.121 1.00 46.45 193 GLN B CA 1
ATOM 8296 C C . GLN B 1 193 ? 149.696 112.483 166.418 1.00 51.16 193 GLN B C 1
ATOM 8297 O O . GLN B 1 193 ? 148.968 111.546 166.744 1.00 66.79 193 GLN B O 1
ATOM 8311 N N . LEU B 1 194 ? 149.392 113.338 165.446 1.00 44.57 194 LEU B N 1
ATOM 8312 C CA . LEU B 1 194 ? 148.176 113.223 164.651 1.00 52.65 194 LEU B CA 1
ATOM 8313 C C . LEU B 1 194 ? 148.544 113.472 163.200 1.00 61.55 194 LEU B C 1
ATOM 8314 O O . LEU B 1 194 ? 148.979 114.573 162.858 1.00 68.89 194 LEU B O 1
ATOM 8330 N N . SER B 1 195 ? 148.371 112.463 162.353 1.00 62.11 195 SER B N 1
ATOM 8331 C CA . SER B 1 195 ? 148.743 112.541 160.948 1.00 59.50 195 SER B CA 1
ATOM 8332 C C . SER B 1 195 ? 147.503 112.390 160.086 1.00 60.65 195 SER B C 1
ATOM 8333 O O . SER B 1 195 ? 146.683 111.500 160.324 1.00 68.77 195 SER B O 1
ATOM 8341 N N . LEU B 1 196 ? 147.367 113.263 159.093 1.00 62.77 196 LEU B N 1
ATOM 8342 C CA . LEU B 1 196 ? 146.266 113.229 158.145 1.00 61.74 196 LEU B CA 1
ATOM 8343 C C . LEU B 1 196 ? 146.818 113.068 156.738 1.00 57.17 196 LEU B C 1
ATOM 8344 O O . LEU B 1 196 ? 147.947 113.468 156.450 1.00 65.98 196 LEU B O 1
ATOM 8360 N N . LYS B 1 197 ? 146.019 112.466 155.864 1.00 58.84 197 LYS B N 1
ATOM 8361 C CA . LYS B 1 197 ? 146.378 112.325 154.456 1.00 59.03 197 LYS B CA 1
ATOM 8362 C C . LYS B 1 197 ? 145.136 112.604 153.627 1.00 61.33 197 LYS B C 1
ATOM 8363 O O . LYS B 1 197 ? 144.171 111.838 153.680 1.00 66.54 197 LYS B O 1
ATOM 8382 N N . LEU B 1 198 ? 145.160 113.688 152.861 1.00 59.61 198 LEU B N 1
ATOM 8383 C CA . LEU B 1 198 ? 144.032 114.105 152.042 1.00 61.21 198 LEU B CA 1
ATOM 8384 C C . LEU B 1 198 ? 144.353 113.866 150.576 1.00 71.61 198 LEU B C 1
ATOM 8385 O O . LEU B 1 198 ? 145.428 114.249 150.104 1.00 82.34 198 LEU B O 1
ATOM 8401 N N . VAL B 1 199 ? 143.428 113.234 149.862 1.00 77.21 199 VAL B N 1
ATOM 8402 C CA . VAL B 1 199 ? 143.550 113.016 148.427 1.00 75.01 199 VAL B CA 1
ATOM 8403 C C . VAL B 1 199 ? 142.274 113.514 147.770 1.00 76.93 199 VAL B C 1
ATOM 8404 O O . VAL B 1 199 ? 141.175 113.089 148.140 1.00 85.55 199 VAL B O 1
ATOM 8417 N N . ARG B 1 200 ? 142.418 114.406 146.799 1.00 80.15 200 ARG B N 1
ATOM 8418 C CA . ARG B 1 200 ? 141.259 115.022 146.174 1.00 83.83 200 ARG B CA 1
ATOM 8419 C C . ARG B 1 200 ? 140.467 113.992 145.379 1.00 83.94 200 ARG B C 1
ATOM 8420 O O . ARG B 1 200 ? 141.012 113.011 144.871 1.00 83.23 200 ARG B O 1
ATOM 8441 N N . LYS B 1 201 ? 139.163 114.223 145.282 1.00 84.08 201 LYS B N 1
ATOM 8442 C CA . LYS B 1 201 ? 138.278 113.340 144.537 1.00 87.01 201 LYS B CA 1
ATOM 8443 C C . LYS B 1 201 ? 138.338 113.703 143.053 1.00 91.03 201 LYS B C 1
ATOM 8444 O O . LYS B 1 201 ? 139.219 114.439 142.603 1.00 88.96 201 LYS B O 1
ATOM 8462 N N . VAL B 1 202 ? 137.395 113.184 142.271 1.00 100.49 202 VAL B N 1
ATOM 8463 C CA . VAL B 1 202 ? 137.399 113.363 140.823 1.00 98.66 202 VAL B CA 1
ATOM 8464 C C . VAL B 1 202 ? 136.243 114.265 140.415 1.00 95.08 202 VAL B C 1
ATOM 8465 O O . VAL B 1 202 ? 135.706 114.137 139.310 1.00 93.69 202 VAL B O 1
ATOM 8478 N N . SER B 1 203 ? 135.848 115.172 141.304 1.00 103.40 203 SER B N 1
ATOM 8479 C CA . SER B 1 203 ? 134.733 116.075 141.052 1.00 107.41 203 SER B CA 1
ATOM 8480 C C . SER B 1 203 ? 134.795 116.651 139.647 1.00 107.93 203 SER B C 1
ATOM 8481 O O . SER B 1 203 ? 135.776 117.301 139.271 1.00 106.97 203 SER B O 1
ATOM 8489 N N . LEU B 1 204 ? 133.737 116.417 138.868 1.00 107.67 204 LEU B N 1
ATOM 8490 C CA . LEU B 1 204 ? 133.711 116.911 137.495 1.00 105.02 204 LEU B CA 1
ATOM 8491 C C . LEU B 1 204 ? 133.804 118.428 137.448 1.00 101.92 204 LEU B C 1
ATOM 8492 O O . LEU B 1 204 ? 134.253 118.989 136.443 1.00 104.18 204 LEU B O 1
ATOM 8508 N N . GLN B 1 205 ? 133.388 119.109 138.515 1.00 97.51 205 GLN B N 1
ATOM 8509 C CA . GLN B 1 205 ? 133.585 120.552 138.574 1.00 101.88 205 GLN B CA 1
ATOM 8510 C C . GLN B 1 205 ? 135.068 120.891 138.549 1.00 104.22 205 GLN B C 1
ATOM 8511 O O . GLN B 1 205 ? 135.484 121.848 137.887 1.00 102.62 205 GLN B O 1
ATOM 8525 N N . CYS B 1 206 ? 135.882 120.121 139.270 1.00 102.06 206 CYS B N 1
ATOM 8526 C CA . CYS B 1 206 ? 137.318 120.374 139.270 1.00 103.46 206 CYS B CA 1
ATOM 8527 C C . CYS B 1 206 ? 137.908 120.176 137.881 1.00 103.69 206 CYS B C 1
ATOM 8528 O O . CYS B 1 206 ? 138.813 120.911 137.471 1.00 103.45 206 CYS B O 1
ATOM 8536 N N . LEU B 1 207 ? 137.395 119.198 137.134 1.00 100.90 207 LEU B N 1
ATOM 8537 C CA . LEU B 1 207 ? 137.947 118.895 135.819 1.00 100.21 207 LEU B CA 1
ATOM 8538 C C . LEU B 1 207 ? 137.880 120.084 134.872 1.00 100.93 207 LEU B C 1
ATOM 8539 O O . LEU B 1 207 ? 138.617 120.114 133.882 1.00 101.44 207 LEU B O 1
ATOM 8555 N N . SER B 1 208 ? 137.012 121.059 135.141 1.00 98.90 208 SER B N 1
ATOM 8556 C CA . SER B 1 208 ? 136.954 122.241 134.292 1.00 100.12 208 SER B CA 1
ATOM 8557 C C . SER B 1 208 ? 138.261 123.019 134.298 1.00 100.52 208 SER B C 1
ATOM 8558 O O . SER B 1 208 ? 138.492 123.825 133.392 1.00 99.77 208 SER B O 1
ATOM 8566 N N . VAL B 1 209 ? 139.118 122.806 135.297 1.00 99.04 209 VAL B N 1
ATOM 8567 C CA . VAL B 1 209 ? 140.427 123.450 135.295 1.00 96.52 209 VAL B CA 1
ATOM 8568 C C . VAL B 1 209 ? 141.249 122.983 134.105 1.00 95.54 209 VAL B C 1
ATOM 8569 O O . VAL B 1 209 ? 142.159 123.687 133.653 1.00 93.84 209 VAL B O 1
ATOM 8582 N N . LEU B 1 210 ? 140.961 121.789 133.589 1.00 95.65 210 LEU B N 1
ATOM 8583 C CA . LEU B 1 210 ? 141.623 121.310 132.386 1.00 94.34 210 LEU B CA 1
ATOM 8584 C C . LEU B 1 210 ? 141.011 121.880 131.117 1.00 95.67 210 LEU B C 1
ATOM 8585 O O . LEU B 1 210 ? 141.628 121.787 130.051 1.00 97.23 210 LEU B O 1
ATOM 8601 N N . LEU B 1 211 ? 139.816 122.458 131.201 1.00 96.84 211 LEU B N 1
ATOM 8602 C CA . LEU B 1 211 ? 139.167 122.987 130.004 1.00 94.90 211 LEU B CA 1
ATOM 8603 C C . LEU B 1 211 ? 139.954 124.119 129.362 1.00 95.27 211 LEU B C 1
ATOM 8604 O O . LEU B 1 211 ? 140.135 124.095 128.133 1.00 97.58 211 LEU B O 1
ATOM 8620 N N . PRO B 1 212 ? 140.440 125.120 130.098 1.00 92.43 212 PRO B N 1
ATOM 8621 C CA . PRO B 1 212 ? 141.227 126.182 129.451 1.00 92.16 212 PRO B CA 1
ATOM 8622 C C . PRO B 1 212 ? 142.382 125.665 128.620 1.00 91.73 212 PRO B C 1
ATOM 8623 O O . PRO B 1 212 ? 142.541 126.070 127.461 1.00 96.40 212 PRO B O 1
ATOM 8634 N N . LEU B 1 213 ? 143.139 124.709 129.150 1.00 90.62 213 LEU B N 1
ATOM 8635 C CA . LEU B 1 213 ? 144.220 124.114 128.378 1.00 93.66 213 LEU B CA 1
ATOM 8636 C C . LEU B 1 213 ? 143.723 123.620 127.034 1.00 91.72 213 LEU B C 1
ATOM 8637 O O . LEU B 1 213 ? 144.307 123.940 125.989 1.00 92.98 213 LEU B O 1
ATOM 8653 N N . PHE B 1 214 ? 142.541 123.020 127.019 1.00 92.96 214 PHE B N 1
ATOM 8654 C CA . PHE B 1 214 ? 142.046 122.479 125.768 1.00 93.77 214 PHE B CA 1
ATOM 8655 C C . PHE B 1 214 ? 141.764 123.602 124.784 1.00 96.54 214 PHE B C 1
ATOM 8656 O O . PHE B 1 214 ? 142.229 123.551 123.637 1.00 97.78 214 PHE B O 1
ATOM 8673 N N . ILE B 1 215 ? 141.128 124.680 125.247 1.00 95.74 215 ILE B N 1
ATOM 8674 C CA . ILE B 1 215 ? 140.922 125.851 124.403 1.00 93.04 215 ILE B CA 1
ATOM 8675 C C . ILE B 1 215 ? 142.214 126.145 123.663 1.00 94.65 215 ILE B C 1
ATOM 8676 O O . ILE B 1 215 ? 142.263 126.073 122.428 1.00 97.04 215 ILE B O 1
ATOM 8692 N N . PHE B 1 216 ? 143.304 126.347 124.404 1.00 96.21 216 PHE B N 1
ATOM 8693 C CA . PHE B 1 216 ? 144.535 126.736 123.732 1.00 95.32 216 PHE B CA 1
ATOM 8694 C C . PHE B 1 216 ? 144.980 125.656 122.772 1.00 97.36 216 PHE B C 1
ATOM 8695 O O . PHE B 1 216 ? 145.267 125.946 121.605 1.00 102.67 216 PHE B O 1
ATOM 8712 N N . PHE B 1 217 ? 145.088 124.415 123.246 1.00 98.45 217 PHE B N 1
ATOM 8713 C CA . PHE B 1 217 ? 145.546 123.365 122.351 1.00 98.03 217 PHE B CA 1
ATOM 8714 C C . PHE B 1 217 ? 144.873 123.579 121.000 1.00 102.73 217 PHE B C 1
ATOM 8715 O O . PHE B 1 217 ? 145.548 123.714 119.973 1.00 106.31 217 PHE B O 1
ATOM 8732 N N . ILE B 1 218 ? 143.547 123.763 120.999 1.00 104.84 218 ILE B N 1
ATOM 8733 C CA . ILE B 1 218 ? 142.849 123.907 119.724 1.00 104.51 218 ILE B CA 1
ATOM 8734 C C . ILE B 1 218 ? 143.391 125.123 118.996 1.00 105.79 218 ILE B C 1
ATOM 8735 O O . ILE B 1 218 ? 144.035 125.005 117.945 1.00 107.07 218 ILE B O 1
ATOM 8751 N N . LEU B 1 219 ? 143.194 126.309 119.582 1.00 105.11 219 LEU B N 1
ATOM 8752 C CA . LEU B 1 219 ? 143.655 127.519 118.923 1.00 102.81 219 LEU B CA 1
ATOM 8753 C C . LEU B 1 219 ? 145.071 127.322 118.441 1.00 106.55 219 LEU B C 1
ATOM 8754 O O . LEU B 1 219 ? 145.406 127.676 117.308 1.00 109.50 219 LEU B O 1
ATOM 8770 N N . ASN B 1 220 ? 145.868 126.611 119.232 1.00 108.62 220 ASN B N 1
ATOM 8771 C CA . ASN B 1 220 ? 147.275 126.475 118.927 1.00 106.77 220 ASN B CA 1
ATOM 8772 C C . ASN B 1 220 ? 147.316 125.753 117.593 1.00 110.01 220 ASN B C 1
ATOM 8773 O O . ASN B 1 220 ? 147.709 126.344 116.584 1.00 114.41 220 ASN B O 1
ATOM 8784 N N . ILE B 1 221 ? 146.920 124.479 117.560 1.00 114.11 221 ILE B N 1
ATOM 8785 C CA . ILE B 1 221 ? 146.995 123.747 116.303 1.00 118.53 221 ILE B CA 1
ATOM 8786 C C . ILE B 1 221 ? 146.047 124.343 115.278 1.00 118.19 221 ILE B C 1
ATOM 8787 O O . ILE B 1 221 ? 146.179 124.060 114.083 1.00 116.75 221 ILE B O 1
ATOM 8803 N N . MET B 1 222 ? 145.111 125.186 115.713 1.00 116.12 222 MET B N 1
ATOM 8804 C CA . MET B 1 222 ? 144.212 125.863 114.792 1.00 112.98 222 MET B CA 1
ATOM 8805 C C . MET B 1 222 ? 144.860 127.085 114.161 1.00 113.76 222 MET B C 1
ATOM 8806 O O . MET B 1 222 ? 144.162 127.881 113.528 1.00 116.89 222 MET B O 1
ATOM 8820 N N . ILE B 1 223 ? 146.174 127.240 114.314 1.00 115.60 223 ILE B N 1
ATOM 8821 C CA . ILE B 1 223 ? 146.901 128.330 113.673 1.00 117.98 223 ILE B CA 1
ATOM 8822 C C . ILE B 1 223 ? 147.361 127.924 112.283 1.00 120.42 223 ILE B C 1
ATOM 8823 O O . ILE B 1 223 ? 147.306 128.722 111.346 1.00 122.21 223 ILE B O 1
ATOM 8839 N N . GLY B 1 224 ? 147.830 126.689 112.130 1.00 123.69 224 GLY B N 1
ATOM 8840 C CA . GLY B 1 224 ? 148.335 126.266 110.837 1.00 125.12 224 GLY B CA 1
ATOM 8841 C C . GLY B 1 224 ? 147.254 126.217 109.773 1.00 128.08 224 GLY B C 1
ATOM 8842 O O . GLY B 1 224 ? 147.399 126.802 108.696 1.00 126.35 224 GLY B O 1
ATOM 8846 N N . TYR B 1 225 ? 146.150 125.528 110.062 1.00 138.00 225 TYR B N 1
ATOM 8847 C CA . TYR B 1 225 ? 145.054 125.369 109.103 1.00 138.12 225 TYR B CA 1
ATOM 8848 C C . TYR B 1 225 ? 144.162 126.614 109.057 1.00 136.06 225 TYR B C 1
ATOM 8849 O O . TYR B 1 225 ? 143.025 126.630 109.533 1.00 135.10 225 TYR B O 1
ATOM 8867 N N . LEU B 1 226 ? 144.703 127.679 108.466 1.00 131.98 226 LEU B N 1
ATOM 8868 C CA . LEU B 1 226 ? 144.009 128.964 108.418 1.00 134.18 226 LEU B CA 1
ATOM 8869 C C . LEU B 1 226 ? 144.247 129.635 107.066 1.00 134.14 226 LEU B C 1
ATOM 8870 O O . LEU B 1 226 ? 144.869 129.022 106.188 1.00 131.37 226 LEU B O 1
ATOM 8886 N N . PRO B 1 227 ? 143.779 130.890 106.833 1.00 141.73 227 PRO B N 1
ATOM 8887 C CA . PRO B 1 227 ? 144.126 131.551 105.570 1.00 139.80 227 PRO B CA 1
ATOM 8888 C C . PRO B 1 227 ? 145.566 132.032 105.572 1.00 139.40 227 PRO B C 1
ATOM 8889 O O . PRO B 1 227 ? 145.838 133.237 105.593 1.00 138.34 227 PRO B O 1
ATOM 8900 N N . ILE B 1 228 ? 146.493 131.070 105.573 1.00 143.87 228 ILE B N 1
ATOM 8901 C CA . ILE B 1 228 ? 147.919 131.382 105.656 1.00 145.57 228 ILE B CA 1
ATOM 8902 C C . ILE B 1 228 ? 148.281 132.480 104.666 1.00 144.89 228 ILE B C 1
ATOM 8903 O O . ILE B 1 228 ? 149.120 133.342 104.955 1.00 142.38 228 ILE B O 1
ATOM 8919 N N . GLU B 1 229 ? 147.680 132.445 103.473 1.00 156.56 229 GLU B N 1
ATOM 8920 C CA . GLU B 1 229 ? 147.871 133.484 102.466 1.00 157.25 229 GLU B CA 1
ATOM 8921 C C . GLU B 1 229 ? 147.949 134.835 103.164 1.00 157.87 229 GLU B C 1
ATOM 8922 O O . GLU B 1 229 ? 148.813 135.663 102.856 1.00 157.40 229 GLU B O 1
ATOM 8934 N N . SER B 1 230 ? 147.047 135.048 104.117 1.00 147.01 230 SER B N 1
ATOM 8935 C CA . SER B 1 230 ? 146.999 136.267 104.917 1.00 144.52 230 SER B CA 1
ATOM 8936 C C . SER B 1 230 ? 148.096 136.180 105.968 1.00 144.15 230 SER B C 1
ATOM 8937 O O . SER B 1 230 ? 147.948 135.496 106.982 1.00 144.08 230 SER B O 1
ATOM 8945 N N . GLY B 1 231 ? 149.209 136.868 105.721 1.00 132.79 231 GLY B N 1
ATOM 8946 C CA . GLY B 1 231 ? 150.301 136.925 106.673 1.00 130.95 231 GLY B CA 1
ATOM 8947 C C . GLY B 1 231 ? 149.835 137.168 108.094 1.00 131.25 231 GLY B C 1
ATOM 8948 O O . GLY B 1 231 ? 150.536 136.816 109.047 1.00 130.15 231 GLY B O 1
ATOM 8952 N N . GLU B 1 232 ? 148.656 137.772 108.249 1.00 128.32 232 GLU B N 1
ATOM 8953 C CA . GLU B 1 232 ? 148.042 137.985 109.555 1.00 126.89 232 GLU B CA 1
ATOM 8954 C C . GLU B 1 232 ? 148.207 136.778 110.467 1.00 126.67 232 GLU B C 1
ATOM 8955 O O . GLU B 1 232 ? 148.192 136.935 111.689 1.00 126.02 232 GLU B O 1
ATOM 8967 N N . LYS B 1 233 ? 148.329 135.576 109.894 1.00 124.82 233 LYS B N 1
ATOM 8968 C CA . LYS B 1 233 ? 148.615 134.385 110.684 1.00 123.53 233 LYS B CA 1
ATOM 8969 C C . LYS B 1 233 ? 149.547 134.768 111.825 1.00 122.13 233 LYS B C 1
ATOM 8970 O O . LYS B 1 233 ? 149.301 134.425 112.984 1.00 120.10 233 LYS B O 1
ATOM 8989 N N . VAL B 1 234 ? 150.684 135.369 111.483 1.00 123.27 234 VAL B N 1
ATOM 8990 C CA . VAL B 1 234 ? 151.664 135.828 112.460 1.00 124.01 234 VAL B CA 1
ATOM 8991 C C . VAL B 1 234 ? 150.915 136.540 113.582 1.00 123.33 234 VAL B C 1
ATOM 8992 O O . VAL B 1 234 ? 151.180 136.324 114.771 1.00 124.23 234 VAL B O 1
ATOM 9005 N N . THR B 1 235 ? 149.932 137.360 113.200 1.00 117.87 235 THR B N 1
ATOM 9006 C CA . THR B 1 235 ? 149.217 138.188 114.164 1.00 118.95 235 THR B CA 1
ATOM 9007 C C . THR B 1 235 ? 148.278 137.373 115.040 1.00 118.89 235 THR B C 1
ATOM 9008 O O . THR B 1 235 ? 148.283 137.514 116.271 1.00 118.63 235 THR B O 1
ATOM 9019 N N . PHE B 1 236 ? 147.396 136.590 114.421 1.00 112.03 236 PHE B N 1
ATOM 9020 C CA . PHE B 1 236 ? 146.550 135.687 115.187 1.00 109.93 236 PHE B CA 1
ATOM 9021 C C . PHE B 1 236 ? 147.422 134.979 116.216 1.00 112.33 236 PHE B C 1
ATOM 9022 O O . PHE B 1 236 ? 147.120 134.962 117.413 1.00 112.23 236 PHE B O 1
ATOM 9039 N N . ALA B 1 237 ? 148.496 134.342 115.737 1.00 109.56 237 ALA B N 1
ATOM 9040 C CA . ALA B 1 237 ? 149.373 133.581 116.616 1.00 106.08 237 ALA B CA 1
ATOM 9041 C C . ALA B 1 237 ? 149.879 134.438 117.764 1.00 105.53 237 ALA B C 1
ATOM 9042 O O . ALA B 1 237 ? 149.986 133.963 118.898 1.00 106.54 237 ALA B O 1
ATOM 9049 N N . THR B 1 238 ? 150.281 135.679 117.480 1.00 101.70 238 THR B N 1
ATOM 9050 C CA . THR B 1 238 ? 150.826 136.495 118.556 1.00 100.93 238 THR B CA 1
ATOM 9051 C C . THR B 1 238 ? 149.755 136.737 119.606 1.00 101.25 238 THR B C 1
ATOM 9052 O O . THR B 1 238 ? 150.031 136.729 120.811 1.00 102.31 238 THR B O 1
ATOM 9063 N N . THR B 1 239 ? 148.521 136.958 119.152 1.00 97.32 239 THR B N 1
ATOM 9064 C CA . THR B 1 239 ? 147.384 137.022 120.063 1.00 96.50 239 THR B CA 1
ATOM 9065 C C . THR B 1 239 ? 147.324 135.769 120.923 1.00 97.40 239 THR B C 1
ATOM 9066 O O . THR B 1 239 ? 147.122 135.836 122.140 1.00 100.52 239 THR B O 1
ATOM 9077 N N . VAL B 1 240 ? 147.448 134.608 120.281 1.00 97.00 240 VAL B N 1
ATOM 9078 C CA . VAL B 1 240 ? 147.360 133.341 121.002 1.00 97.14 240 VAL B CA 1
ATOM 9079 C C . VAL B 1 240 ? 148.416 133.302 122.094 1.00 99.04 240 VAL B C 1
ATOM 9080 O O . VAL B 1 240 ? 148.145 132.918 123.238 1.00 100.11 240 VAL B O 1
ATOM 9093 N N . PHE B 1 241 ? 149.649 133.661 121.742 1.00 93.01 241 PHE B N 1
ATOM 9094 C CA . PHE B 1 241 ? 150.730 133.596 122.713 1.00 90.50 241 PHE B CA 1
ATOM 9095 C C . PHE B 1 241 ? 150.440 134.537 123.867 1.00 93.46 241 PHE B C 1
ATOM 9096 O O . PHE B 1 241 ? 150.660 134.194 125.035 1.00 97.32 241 PHE B O 1
ATOM 9113 N N . LEU B 1 242 ? 149.970 135.744 123.556 1.00 89.29 242 LEU B N 1
ATOM 9114 C CA . LEU B 1 242 ? 149.677 136.703 124.607 1.00 87.96 242 LEU B CA 1
ATOM 9115 C C . LEU B 1 242 ? 148.649 136.099 125.553 1.00 92.37 242 LEU B C 1
ATOM 9116 O O . LEU B 1 242 ? 148.779 136.173 126.779 1.00 95.28 242 LEU B O 1
ATOM 9132 N N . SER B 1 243 ? 147.609 135.494 124.981 1.00 90.29 243 SER B N 1
ATOM 9133 C CA . SER B 1 243 ? 146.550 134.898 125.784 1.00 84.73 243 SER B CA 1
ATOM 9134 C C . SER B 1 243 ? 147.122 133.824 126.693 1.00 86.26 243 SER B C 1
ATOM 9135 O O . SER B 1 243 ? 146.781 133.742 127.877 1.00 90.41 243 SER B O 1
ATOM 9143 N N . ASN B 1 244 ? 147.978 132.966 126.139 1.00 86.02 244 ASN B N 1
ATOM 9144 C CA . ASN B 1 244 ? 148.544 131.886 126.935 1.00 86.49 244 ASN B CA 1
ATOM 9145 C C . ASN B 1 244 ? 149.360 132.439 128.091 1.00 90.81 244 ASN B C 1
ATOM 9146 O O . ASN B 1 244 ? 149.298 131.913 129.208 1.00 93.12 244 ASN B O 1
ATOM 9157 N N . VAL B 1 245 ? 150.136 133.497 127.849 1.00 86.38 245 VAL B N 1
ATOM 9158 C CA . VAL B 1 245 ? 150.995 133.994 128.918 1.00 81.31 245 VAL B CA 1
ATOM 9159 C C . VAL B 1 245 ? 150.187 134.787 129.932 1.00 82.25 245 VAL B C 1
ATOM 9160 O O . VAL B 1 245 ? 150.630 134.951 131.074 1.00 85.00 245 VAL B O 1
ATOM 9173 N N . ILE B 1 246 ? 149.008 135.280 129.551 1.00 82.07 246 ILE B N 1
ATOM 9174 C CA . ILE B 1 246 ? 148.155 135.943 130.530 1.00 83.28 246 ILE B CA 1
ATOM 9175 C C . ILE B 1 246 ? 147.406 134.903 131.343 1.00 86.22 246 ILE B C 1
ATOM 9176 O O . ILE B 1 246 ? 147.069 135.144 132.506 1.00 87.37 246 ILE B O 1
ATOM 9192 N N . TYR B 1 247 ? 147.137 133.737 130.756 1.00 85.94 247 TYR B N 1
ATOM 9193 C CA . TYR B 1 247 ? 146.541 132.655 131.526 1.00 84.60 247 TYR B CA 1
ATOM 9194 C C . TYR B 1 247 ? 147.541 132.137 132.541 1.00 86.98 247 TYR B C 1
ATOM 9195 O O . TYR B 1 247 ? 147.245 132.050 133.737 1.00 90.11 247 TYR B O 1
ATOM 9213 N N . ILE B 1 248 ? 148.727 131.764 132.067 1.00 85.71 248 ILE B N 1
ATOM 9214 C CA . ILE B 1 248 ? 149.678 131.041 132.896 1.00 85.98 248 ILE B CA 1
ATOM 9215 C C . ILE B 1 248 ? 149.893 131.769 134.210 1.00 91.10 248 ILE B C 1
ATOM 9216 O O . ILE B 1 248 ? 150.118 131.140 135.246 1.00 95.57 248 ILE B O 1
ATOM 9232 N N . ASP B 1 249 ? 149.848 133.100 134.193 1.00 86.92 249 ASP B N 1
ATOM 9233 C CA . ASP B 1 249 ? 150.019 133.858 135.428 1.00 85.98 249 ASP B CA 1
ATOM 9234 C C . ASP B 1 249 ? 148.891 133.557 136.410 1.00 90.25 249 ASP B C 1
ATOM 9235 O O . ASP B 1 249 ? 149.132 133.259 137.588 1.00 90.84 249 ASP B O 1
ATOM 9244 N N . ASN B 1 250 ? 147.647 133.612 135.934 1.00 96.88 250 ASN B N 1
ATOM 9245 C CA . ASN B 1 250 ? 146.514 133.298 136.797 1.00 96.53 250 ASN B CA 1
ATOM 9246 C C . ASN B 1 250 ? 146.593 131.862 137.288 1.00 96.23 250 ASN B C 1
ATOM 9247 O O . ASN B 1 250 ? 146.307 131.574 138.455 1.00 96.86 250 ASN B O 1
ATOM 9258 N N . LEU B 1 251 ? 146.977 130.945 136.404 1.00 87.61 251 LEU B N 1
ATOM 9259 C CA . LEU B 1 251 ? 147.112 129.549 136.801 1.00 85.36 251 LEU B CA 1
ATOM 9260 C C . LEU B 1 251 ? 148.156 129.397 137.897 1.00 87.79 251 LEU B C 1
ATOM 9261 O O . LEU B 1 251 ? 147.929 128.695 138.888 1.00 95.50 251 LEU B O 1
ATOM 9277 N N . SER B 1 252 ? 149.301 130.059 137.743 1.00 87.15 252 SER B N 1
ATOM 9278 C CA . SER B 1 252 ? 150.323 130.030 138.780 1.00 90.04 252 SER B CA 1
ATOM 9279 C C . SER B 1 252 ? 149.768 130.561 140.090 1.00 90.76 252 SER B C 1
ATOM 9280 O O . SER B 1 252 ? 150.121 130.076 141.170 1.00 88.98 252 SER B O 1
ATOM 9288 N N . LYS B 1 253 ? 148.901 131.569 140.011 1.00 87.94 253 LYS B N 1
ATOM 9289 C CA . LYS B 1 253 ? 148.200 132.018 141.208 1.00 88.17 253 LYS B CA 1
ATOM 9290 C C . LYS B 1 253 ? 147.335 130.901 141.781 1.00 91.70 253 LYS B C 1
ATOM 9291 O O . LYS B 1 253 ? 147.229 130.751 143.003 1.00 93.41 253 LYS B O 1
ATOM 9310 N N . GLN B 1 254 ? 146.710 130.107 140.909 1.00 89.44 254 GLN B N 1
ATOM 9311 C CA . GLN B 1 254 ? 145.788 129.070 141.363 1.00 85.00 254 GLN B CA 1
ATOM 9312 C C . GLN B 1 254 ? 146.523 127.892 141.990 1.00 84.97 254 GLN B C 1
ATOM 9313 O O . GLN B 1 254 ? 146.042 127.302 142.963 1.00 86.74 254 GLN B O 1
ATOM 9327 N N . LEU B 1 255 ? 147.685 127.532 141.447 1.00 85.99 255 LEU B N 1
ATOM 9328 C CA . LEU B 1 255 ? 148.355 126.310 141.856 1.00 85.26 255 LEU B CA 1
ATOM 9329 C C . LEU B 1 255 ? 148.702 126.371 143.340 1.00 86.61 255 LEU B C 1
ATOM 9330 O O . LEU B 1 255 ? 148.814 127.454 143.916 1.00 91.92 255 LEU B O 1
ATOM 9346 N N . PRO B 1 256 ? 148.872 125.218 143.982 1.00 77.30 256 PRO B N 1
ATOM 9347 C CA . PRO B 1 256 ? 149.335 125.225 145.371 1.00 85.02 256 PRO B CA 1
ATOM 9348 C C . PRO B 1 256 ? 150.643 125.986 145.497 1.00 87.07 256 PRO B C 1
ATOM 9349 O O . PRO B 1 256 ? 151.511 125.911 144.626 1.00 85.50 256 PRO B O 1
ATOM 9360 N N . LYS B 1 257 ? 150.778 126.727 146.600 1.00 84.88 257 LYS B N 1
ATOM 9361 C CA . LYS B 1 257 ? 151.890 127.663 146.731 1.00 80.66 257 LYS B CA 1
ATOM 9362 C C . LYS B 1 257 ? 153.218 126.983 146.441 1.00 81.46 257 LYS B C 1
ATOM 9363 O O . LYS B 1 257 ? 154.106 127.574 145.817 1.00 80.11 257 LYS B O 1
ATOM 9382 N N . GLU B 1 258 ? 153.373 125.740 146.884 1.00 81.29 258 GLU B N 1
ATOM 9383 C CA . GLU B 1 258 ? 154.608 125.007 146.649 1.00 83.73 258 GLU B CA 1
ATOM 9384 C C . GLU B 1 258 ? 154.306 123.521 146.689 1.00 86.64 258 GLU B C 1
ATOM 9385 O O . GLU B 1 258 ? 153.616 123.051 147.596 1.00 89.52 258 GLU B O 1
ATOM 9397 N N . SER B 1 259 ? 154.833 122.794 145.716 1.00 86.07 259 SER B N 1
ATOM 9398 C CA . SER B 1 259 ? 154.653 121.359 145.616 1.00 83.88 259 SER B CA 1
ATOM 9399 C C . SER B 1 259 ? 156.007 120.670 145.635 1.00 83.33 259 SER B C 1
ATOM 9400 O O . SER B 1 259 ? 157.006 121.220 145.166 1.00 84.37 259 SER B O 1
ATOM 9408 N N . SER B 1 260 ? 156.040 119.461 146.191 1.00 94.46 260 SER B N 1
ATOM 9409 C CA . SER B 1 260 ? 157.262 118.674 146.127 1.00 98.52 260 SER B CA 1
ATOM 9410 C C . SER B 1 260 ? 157.687 118.394 144.692 1.00 97.19 260 SER B C 1
ATOM 9411 O O . SER B 1 260 ? 158.868 118.123 144.449 1.00 100.02 260 SER B O 1
ATOM 9419 N N . GLU B 1 261 ? 156.757 118.454 143.742 1.00 97.05 261 GLU B N 1
ATOM 9420 C CA . GLU B 1 261 ? 157.052 118.258 142.331 1.00 99.44 261 GLU B CA 1
ATOM 9421 C C . GLU B 1 261 ? 156.285 119.285 141.512 1.00 98.36 261 GLU B C 1
ATOM 9422 O O . GLU B 1 261 ? 155.219 119.751 141.915 1.00 96.40 261 GLU B O 1
ATOM 9434 N N . ILE B 1 262 ? 156.820 119.608 140.344 1.00 93.78 262 ILE B N 1
ATOM 9435 C CA . ILE B 1 262 ? 156.192 120.617 139.484 1.00 92.04 262 ILE B CA 1
ATOM 9436 C C . ILE B 1 262 ? 154.939 120.034 138.839 1.00 92.54 262 ILE B C 1
ATOM 9437 O O . ILE B 1 262 ? 155.010 118.963 138.213 1.00 93.58 262 ILE B O 1
ATOM 9453 N N . PRO B 1 263 ? 153.783 120.686 138.957 1.00 86.56 263 PRO B N 1
ATOM 9454 C CA . PRO B 1 263 ? 152.560 120.136 138.362 1.00 85.32 263 PRO B CA 1
ATOM 9455 C C . PRO B 1 263 ? 152.666 120.028 136.849 1.00 88.32 263 PRO B C 1
ATOM 9456 O O . PRO B 1 263 ? 153.275 120.870 136.189 1.00 93.17 263 PRO B O 1
ATOM 9467 N N . LEU B 1 264 ? 152.060 118.974 136.298 1.00 96.70 264 LEU B N 1
ATOM 9468 C CA . LEU B 1 264 ? 152.153 118.741 134.861 1.00 98.34 264 LEU B CA 1
ATOM 9469 C C . LEU B 1 264 ? 151.368 119.769 134.062 1.00 96.73 264 LEU B C 1
ATOM 9470 O O . LEU B 1 264 ? 151.742 120.079 132.927 1.00 97.80 264 LEU B O 1
ATOM 9486 N N . ILE B 1 265 ? 150.279 120.297 134.617 1.00 89.06 265 ILE B N 1
ATOM 9487 C CA . ILE B 1 265 ? 149.480 121.264 133.871 1.00 87.21 265 ILE B CA 1
ATOM 9488 C C . ILE B 1 265 ? 150.313 122.491 133.537 1.00 88.38 265 ILE B C 1
ATOM 9489 O O . ILE B 1 265 ? 150.254 123.017 132.419 1.00 92.81 265 ILE B O 1
ATOM 9505 N N . PHE B 1 266 ? 151.098 122.971 134.500 1.00 88.85 266 PHE B N 1
ATOM 9506 C CA . PHE B 1 266 ? 151.942 124.130 134.246 1.00 87.76 266 PHE B CA 1
ATOM 9507 C C . PHE B 1 266 ? 152.957 123.847 133.149 1.00 90.40 266 PHE B C 1
ATOM 9508 O O . PHE B 1 266 ? 153.167 124.677 132.258 1.00 94.89 266 PHE B O 1
ATOM 9525 N N . LEU B 1 267 ? 153.600 122.680 133.195 1.00 92.94 267 LEU B N 1
ATOM 9526 C CA . LEU B 1 267 ? 154.579 122.349 132.168 1.00 95.85 267 LEU B CA 1
ATOM 9527 C C . LEU B 1 267 ? 153.926 122.267 130.798 1.00 100.32 267 LEU B C 1
ATOM 9528 O O . LEU B 1 267 ? 154.478 122.756 129.806 1.00 101.99 267 LEU B O 1
ATOM 9544 N N . CYS B 1 268 ? 152.749 121.648 130.720 1.00 102.68 268 CYS B N 1
ATOM 9545 C CA . CYS B 1 268 ? 152.064 121.540 129.439 1.00 96.70 268 CYS B CA 1
ATOM 9546 C C . CYS B 1 268 ? 151.691 122.914 128.902 1.00 95.66 268 CYS B C 1
ATOM 9547 O O . CYS B 1 268 ? 151.834 123.181 127.704 1.00 102.15 268 CYS B O 1
ATOM 9555 N N . HIS B 1 269 ? 151.198 123.799 129.770 1.00 90.89 269 HIS B N 1
ATOM 9556 C CA . HIS B 1 269 ? 150.864 125.145 129.321 1.00 93.03 269 HIS B CA 1
ATOM 9557 C C . HIS B 1 269 ? 152.101 125.883 128.831 1.00 95.07 269 HIS B C 1
ATOM 9558 O O . HIS B 1 269 ? 152.053 126.592 127.820 1.00 99.82 269 HIS B O 1
ATOM 9572 N N . ILE B 1 270 ? 153.217 125.735 129.542 1.00 92.31 270 ILE B N 1
ATOM 9573 C CA . ILE B 1 270 ? 154.452 126.372 129.106 1.00 94.00 270 ILE B CA 1
ATOM 9574 C C . ILE B 1 270 ? 154.850 125.856 127.736 1.00 94.72 270 ILE B C 1
ATOM 9575 O O . ILE B 1 270 ? 155.242 126.628 126.853 1.00 97.44 270 ILE B O 1
ATOM 9591 N N . PHE B 1 271 ? 154.758 124.542 127.536 1.00 100.95 271 PHE B N 1
ATOM 9592 C CA . PHE B 1 271 ? 155.115 123.974 126.243 1.00 100.44 271 PHE B CA 1
ATOM 9593 C C . PHE B 1 271 ? 154.207 124.502 125.144 1.00 101.76 271 PHE B C 1
ATOM 9594 O O . PHE B 1 271 ? 154.673 124.807 124.042 1.00 103.35 271 PHE B O 1
ATOM 9611 N N . LEU B 1 272 ? 152.905 124.602 125.414 1.00 100.28 272 LEU B N 1
ATOM 9612 C CA . LEU B 1 272 ? 151.985 125.108 124.400 1.00 100.15 272 LEU B CA 1
ATOM 9613 C C . LEU B 1 272 ? 152.300 126.553 124.040 1.00 98.34 272 LEU B C 1
ATOM 9614 O O . LEU B 1 272 ? 152.319 126.918 122.858 1.00 100.00 272 LEU B O 1
ATOM 9630 N N . ALA B 1 273 ? 152.544 127.393 125.046 1.00 93.38 273 ALA B N 1
ATOM 9631 C CA . ALA B 1 273 ? 152.881 128.786 124.770 1.00 94.15 273 ALA B CA 1
ATOM 9632 C C . ALA B 1 273 ? 154.172 128.881 123.972 1.00 95.86 273 ALA B C 1
ATOM 9633 O O . ALA B 1 273 ? 154.277 129.668 123.022 1.00 98.51 273 ALA B O 1
ATOM 9640 N N . PHE B 1 274 ? 155.169 128.088 124.354 1.00 99.57 274 PHE B N 1
ATOM 9641 C CA . PHE B 1 274 ? 156.421 128.057 123.617 1.00 99.91 274 PHE B CA 1
ATOM 9642 C C . PHE B 1 274 ? 156.191 127.653 122.171 1.00 102.36 274 PHE B C 1
ATOM 9643 O O . PHE B 1 274 ? 156.703 128.298 121.252 1.00 106.13 274 PHE B O 1
ATOM 9660 N N . LEU B 1 275 ? 155.359 126.640 121.945 1.00 108.82 275 LEU B N 1
ATOM 9661 C CA . LEU B 1 275 ? 155.121 126.198 120.578 1.00 108.26 275 LEU B CA 1
ATOM 9662 C C . LEU B 1 275 ? 154.421 127.289 119.782 1.00 107.60 275 LEU B C 1
ATOM 9663 O O . LEU B 1 275 ? 154.718 127.484 118.603 1.00 110.72 275 LEU B O 1
ATOM 9679 N N . SER B 1 276 ? 153.476 127.996 120.400 1.00 101.19 276 SER B N 1
ATOM 9680 C CA . SER B 1 276 ? 152.804 129.087 119.700 1.00 101.50 276 SER B CA 1
ATOM 9681 C C . SER B 1 276 ? 153.794 130.180 119.306 1.00 103.60 276 SER B C 1
ATOM 9682 O O . SER B 1 276 ? 153.768 130.686 118.174 1.00 108.33 276 SER B O 1
ATOM 9690 N N . GLY B 1 277 ? 154.677 130.562 120.230 1.00 98.92 277 GLY B N 1
ATOM 9691 C CA . GLY B 1 277 ? 155.661 131.585 119.900 1.00 102.01 277 GLY B CA 1
ATOM 9692 C C . GLY B 1 277 ? 156.572 131.167 118.762 1.00 104.59 277 GLY B C 1
ATOM 9693 O O . GLY B 1 277 ? 156.815 131.936 117.825 1.00 104.36 277 GLY B O 1
ATOM 9697 N N . LEU B 1 278 ? 157.092 129.939 118.825 1.00 112.18 278 LEU B N 1
ATOM 9698 C CA . LEU B 1 278 ? 157.906 129.447 117.718 1.00 109.01 278 LEU B CA 1
ATOM 9699 C C . LEU B 1 278 ? 157.105 129.331 116.435 1.00 109.88 278 LEU B C 1
ATOM 9700 O O . LEU B 1 278 ? 157.667 129.487 115.354 1.00 111.48 278 LEU B O 1
ATOM 9716 N N . SER B 1 279 ? 155.807 129.046 116.514 1.00 112.82 279 SER B N 1
ATOM 9717 C CA . SER B 1 279 ? 155.014 129.017 115.292 1.00 112.49 279 SER B CA 1
ATOM 9718 C C . SER B 1 279 ? 154.969 130.396 114.658 1.00 111.99 279 SER B C 1
ATOM 9719 O O . SER B 1 279 ? 155.102 130.533 113.435 1.00 115.43 279 SER B O 1
ATOM 9727 N N . ALA B 1 280 ? 154.804 131.432 115.478 1.00 111.25 280 ALA B N 1
ATOM 9728 C CA . ALA B 1 280 ? 154.842 132.793 114.954 1.00 113.29 280 ALA B CA 1
ATOM 9729 C C . ALA B 1 280 ? 156.193 133.086 114.313 1.00 114.51 280 ALA B C 1
ATOM 9730 O O . ALA B 1 280 ? 156.272 133.586 113.182 1.00 113.03 280 ALA B O 1
ATOM 9737 N N . VAL B 1 281 ? 157.273 132.790 115.032 1.00 116.25 281 VAL B N 1
ATOM 9738 C CA . VAL B 1 281 ? 158.607 133.052 114.497 1.00 114.35 281 VAL B CA 1
ATOM 9739 C C . VAL B 1 281 ? 158.831 132.280 113.205 1.00 115.74 281 VAL B C 1
ATOM 9740 O O . VAL B 1 281 ? 159.455 132.782 112.262 1.00 115.99 281 VAL B O 1
ATOM 9753 N N . GLY B 1 282 ? 158.341 131.043 113.148 1.00 122.01 282 GLY B N 1
ATOM 9754 C CA . GLY B 1 282 ? 158.543 130.221 111.971 1.00 121.48 282 GLY B CA 1
ATOM 9755 C C . GLY B 1 282 ? 157.807 130.747 110.760 1.00 122.69 282 GLY B C 1
ATOM 9756 O O . GLY B 1 282 ? 158.364 130.802 109.662 1.00 125.32 282 GLY B O 1
ATOM 9760 N N . THR B 1 283 ? 156.545 131.138 110.934 1.00 125.62 283 THR B N 1
ATOM 9761 C CA . THR B 1 283 ? 155.839 131.753 109.817 1.00 126.33 283 THR B CA 1
ATOM 9762 C C . THR B 1 283 ? 156.547 133.030 109.379 1.00 127.27 283 THR B C 1
ATOM 9763 O O . THR B 1 283 ? 156.645 133.315 108.179 1.00 126.80 283 THR B O 1
ATOM 9774 N N . ILE B 1 284 ? 157.080 133.796 110.334 1.00 127.92 284 ILE B N 1
ATOM 9775 C CA . ILE B 1 284 ? 157.738 135.055 109.988 1.00 128.61 284 ILE B CA 1
ATOM 9776 C C . ILE B 1 284 ? 158.970 134.780 109.131 1.00 127.55 284 ILE B C 1
ATOM 9777 O O . ILE B 1 284 ? 159.170 135.387 108.071 1.00 125.75 284 ILE B O 1
ATOM 9793 N N . ILE B 1 285 ? 159.811 133.845 109.578 1.00 129.18 285 ILE B N 1
ATOM 9794 C CA . ILE B 1 285 ? 161.045 133.550 108.857 1.00 128.22 285 ILE B CA 1
ATOM 9795 C C . ILE B 1 285 ? 160.741 132.902 107.512 1.00 129.49 285 ILE B C 1
ATOM 9796 O O . ILE B 1 285 ? 161.459 133.122 106.531 1.00 129.41 285 ILE B O 1
ATOM 9812 N N . THR B 1 286 ? 159.692 132.080 107.440 1.00 135.42 286 THR B N 1
ATOM 9813 C CA . THR B 1 286 ? 159.318 131.491 106.159 1.00 135.46 286 THR B CA 1
ATOM 9814 C C . THR B 1 286 ? 158.880 132.565 105.174 1.00 135.26 286 THR B C 1
ATOM 9815 O O . THR B 1 286 ? 159.264 132.534 103.998 1.00 134.99 286 THR B O 1
ATOM 9826 N N . SER B 1 287 ? 158.078 133.529 105.633 1.00 137.74 287 SER B N 1
ATOM 9827 C CA . SER B 1 287 ? 157.709 134.640 104.764 1.00 138.24 287 SER B CA 1
ATOM 9828 C C . SER B 1 287 ? 158.934 135.441 104.348 1.00 137.31 287 SER B C 1
ATOM 9829 O O . SER B 1 287 ? 158.976 135.981 103.237 1.00 134.63 287 SER B O 1
ATOM 9837 N N . LYS B 1 288 ? 159.931 135.540 105.228 1.00 140.19 288 LYS B N 1
ATOM 9838 C CA . LYS B 1 288 ? 161.183 136.185 104.846 1.00 138.79 288 LYS B CA 1
ATOM 9839 C C . LYS B 1 288 ? 161.892 135.408 103.741 1.00 138.94 288 LYS B C 1
ATOM 9840 O O . LYS B 1 288 ? 162.406 136.001 102.786 1.00 137.22 288 LYS B O 1
ATOM 9859 N N . ILE B 1 289 ? 161.929 134.080 103.855 1.00 139.11 289 ILE B N 1
ATOM 9860 C CA . ILE B 1 289 ? 162.662 133.258 102.893 1.00 138.30 289 ILE B CA 1
ATOM 9861 C C . ILE B 1 289 ? 161.815 132.992 101.655 1.00 136.71 289 ILE B C 1
ATOM 9862 O O . ILE B 1 289 ? 162.179 133.381 100.539 1.00 134.09 289 ILE B O 1
ATOM 9878 N N . ILE B 1 367 ? 156.741 121.257 107.600 1.00 160.38 367 ILE B N 1
ATOM 9879 C CA . ILE B 1 367 ? 156.798 121.799 108.951 1.00 161.57 367 ILE B CA 1
ATOM 9880 C C . ILE B 1 367 ? 155.462 121.571 109.645 1.00 161.72 367 ILE B C 1
ATOM 9881 O O . ILE B 1 367 ? 155.413 121.200 110.817 1.00 161.88 367 ILE B O 1
ATOM 9896 N N . LEU B 1 368 ? 154.378 121.799 108.901 1.00 162.14 368 LEU B N 1
ATOM 9897 C CA . LEU B 1 368 ? 153.034 121.626 109.442 1.00 162.53 368 LEU B CA 1
ATOM 9898 C C . LEU B 1 368 ? 152.866 120.239 110.053 1.00 163.37 368 LEU B C 1
ATOM 9899 O O . LEU B 1 368 ? 152.594 120.095 111.252 1.00 161.85 368 LEU B O 1
ATOM 9915 N N . TYR B 1 369 ? 153.035 119.198 109.233 1.00 169.94 369 TYR B N 1
ATOM 9916 C CA . TYR B 1 369 ? 152.902 117.836 109.735 1.00 169.39 369 TYR B CA 1
ATOM 9917 C C . TYR B 1 369 ? 153.950 117.544 110.800 1.00 169.77 369 TYR B C 1
ATOM 9918 O O . TYR B 1 369 ? 153.675 116.837 111.776 1.00 170.31 369 TYR B O 1
ATOM 9936 N N . ILE B 1 370 ? 155.161 118.078 110.628 1.00 167.31 370 ILE B N 1
ATOM 9937 C CA . ILE B 1 370 ? 156.200 117.901 111.639 1.00 167.12 370 ILE B CA 1
ATOM 9938 C C . ILE B 1 370 ? 155.765 118.526 112.959 1.00 167.72 370 ILE B C 1
ATOM 9939 O O . ILE B 1 370 ? 155.944 117.936 114.033 1.00 166.41 370 ILE B O 1
ATOM 9955 N N . MET B 1 371 ? 155.197 119.733 112.901 1.00 162.33 371 MET B N 1
ATOM 9956 C CA . MET B 1 371 ? 154.723 120.384 114.117 1.00 159.87 371 MET B CA 1
ATOM 9957 C C . MET B 1 371 ? 153.630 119.561 114.785 1.00 159.32 371 MET B C 1
ATOM 9958 O O . MET B 1 371 ? 153.628 119.394 116.012 1.00 158.60 371 MET B O 1
ATOM 9972 N N . THR B 1 372 ? 152.690 119.039 113.994 1.00 161.34 372 THR B N 1
ATOM 9973 C CA . THR B 1 372 ? 151.629 118.219 114.570 1.00 161.57 372 THR B CA 1
ATOM 9974 C C . THR B 1 372 ? 152.197 116.964 115.219 1.00 162.45 372 THR B C 1
ATOM 9975 O O . THR B 1 372 ? 151.761 116.567 116.305 1.00 161.01 372 THR B O 1
ATOM 9986 N N . PHE B 1 373 ? 153.171 116.323 114.568 1.00 168.25 373 PHE B N 1
ATOM 9987 C CA . PHE B 1 373 ? 153.774 115.124 115.142 1.00 166.48 373 PHE B CA 1
ATOM 9988 C C . PHE B 1 373 ? 154.478 115.436 116.455 1.00 166.21 373 PHE B C 1
ATOM 9989 O O . PHE B 1 373 ? 154.363 114.675 117.422 1.00 166.20 373 PHE B O 1
ATOM 10006 N N . ILE B 1 374 ? 155.218 116.545 116.509 1.00 162.58 374 ILE B N 1
ATOM 10007 C CA . ILE B 1 374 ? 155.914 116.909 117.742 1.00 162.72 374 ILE B CA 1
ATOM 10008 C C . ILE B 1 374 ? 154.909 117.176 118.856 1.00 162.30 374 ILE B C 1
ATOM 10009 O O . ILE B 1 374 ? 155.074 116.717 119.996 1.00 162.01 374 ILE B O 1
ATOM 10025 N N . SER B 1 375 ? 153.852 117.930 118.542 1.00 151.68 375 SER B N 1
ATOM 10026 C CA . SER B 1 375 ? 152.830 118.217 119.542 1.00 149.83 375 SER B CA 1
ATOM 10027 C C . SER B 1 375 ? 152.202 116.929 120.055 1.00 150.91 375 SER B C 1
ATOM 10028 O O . SER B 1 375 ? 152.042 116.739 121.267 1.00 149.38 375 SER B O 1
ATOM 10036 N N . ILE B 1 376 ? 151.848 116.025 119.140 1.00 161.16 376 ILE B N 1
ATOM 10037 C CA . ILE B 1 376 ? 151.216 114.771 119.536 1.00 159.83 376 ILE B CA 1
ATOM 10038 C C . ILE B 1 376 ? 152.155 113.961 120.416 1.00 161.05 376 ILE B C 1
ATOM 10039 O O . ILE B 1 376 ? 151.742 113.414 121.444 1.00 161.19 376 ILE B O 1
ATOM 10055 N N . LEU B 1 377 ? 153.430 113.870 120.033 1.00 165.35 377 LEU B N 1
ATOM 10056 C CA . LEU B 1 377 ? 154.379 113.077 120.807 1.00 164.34 377 LEU B CA 1
ATOM 10057 C C . LEU B 1 377 ? 154.523 113.620 122.223 1.00 163.38 377 LEU B C 1
ATOM 10058 O O . LEU B 1 377 ? 154.425 112.869 123.201 1.00 164.16 377 LEU B O 1
ATOM 10074 N N . CYS B 1 378 ? 154.756 114.929 122.356 1.00 155.15 378 CYS B N 1
ATOM 10075 C CA . CYS B 1 378 ? 154.941 115.502 123.687 1.00 155.07 378 CYS B CA 1
ATOM 10076 C C . CYS B 1 378 ? 153.678 115.354 124.529 1.00 155.01 378 CYS B C 1
ATOM 10077 O O . CYS B 1 378 ? 153.740 114.966 125.706 1.00 153.41 378 CYS B O 1
ATOM 10085 N N . ALA B 1 379 ? 152.517 115.656 123.943 1.00 154.72 379 ALA B N 1
ATOM 10086 C CA . ALA B 1 379 ? 151.273 115.563 124.696 1.00 152.72 379 ALA B CA 1
ATOM 10087 C C . ALA B 1 379 ? 151.008 114.132 125.138 1.00 152.87 379 ALA B C 1
ATOM 10088 O O . ALA B 1 379 ? 150.587 113.897 126.276 1.00 151.84 379 ALA B O 1
ATOM 10095 N N . LEU B 1 380 ? 151.245 113.160 124.254 1.00 158.78 380 LEU B N 1
ATOM 10096 C CA . LEU B 1 380 ? 151.016 111.767 124.614 1.00 158.74 380 LEU B CA 1
ATOM 10097 C C . LEU B 1 380 ? 151.988 111.309 125.692 1.00 158.96 380 LEU B C 1
ATOM 10098 O O . LEU B 1 380 ? 151.608 110.550 126.586 1.00 159.51 380 LEU B O 1
ATOM 10114 N N . VAL B 1 381 ? 153.243 111.759 125.634 1.00 153.75 381 VAL B N 1
ATOM 10115 C CA . VAL B 1 381 ? 154.196 111.399 126.683 1.00 152.64 381 VAL B CA 1
ATOM 10116 C C . VAL B 1 381 ? 153.719 111.928 128.030 1.00 152.38 381 VAL B C 1
ATOM 10117 O O . VAL B 1 381 ? 153.708 111.207 129.039 1.00 151.46 381 VAL B O 1
ATOM 10130 N N . PHE B 1 382 ? 153.309 113.199 128.066 1.00 143.22 382 PHE B N 1
ATOM 10131 C CA . PHE B 1 382 ? 152.861 113.780 129.328 1.00 141.25 382 PHE B CA 1
ATOM 10132 C C . PHE B 1 382 ? 151.599 113.095 129.838 1.00 141.68 382 PHE B C 1
ATOM 10133 O O . PHE B 1 382 ? 151.479 112.812 131.035 1.00 140.13 382 PHE B O 1
ATOM 10150 N N . THR B 1 383 ? 150.646 112.817 128.947 1.00 152.36 383 THR B N 1
ATOM 10151 C CA . THR B 1 383 ? 149.422 112.146 129.371 1.00 152.14 383 THR B CA 1
ATOM 10152 C C . THR B 1 383 ? 149.706 110.725 129.840 1.00 152.80 383 THR B C 1
ATOM 10153 O O . THR B 1 383 ? 149.049 110.232 130.760 1.00 151.19 383 THR B O 1
ATOM 10164 N N . SER B 1 384 ? 150.668 110.044 129.213 1.00 155.23 384 SER B N 1
ATOM 10165 C CA . SER B 1 384 ? 151.042 108.709 129.664 1.00 153.77 384 SER B CA 1
ATOM 10166 C C . SER B 1 384 ? 151.647 108.753 131.060 1.00 153.92 384 SER B C 1
ATOM 10167 O O . SER B 1 384 ? 151.341 107.904 131.903 1.00 153.44 384 SER B O 1
ATOM 10175 N N . LEU B 1 385 ? 152.509 109.738 131.324 1.00 148.02 385 LEU B N 1
ATOM 10176 C CA . LEU B 1 385 ? 153.031 109.900 132.679 1.00 146.46 385 LEU B CA 1
ATOM 10177 C C . LEU B 1 385 ? 151.901 110.182 133.664 1.00 146.74 385 LEU B C 1
ATOM 10178 O O . LEU B 1 385 ? 151.873 109.634 134.776 1.00 146.85 385 LEU B O 1
ATOM 10194 N N . PHE B 1 386 ? 150.957 111.036 133.265 1.00 140.85 386 PHE B N 1
ATOM 10195 C CA . PHE B 1 386 ? 149.816 111.342 134.119 1.00 140.51 386 PHE B CA 1
ATOM 10196 C C . PHE B 1 386 ? 149.001 110.090 134.420 1.00 140.91 386 PHE B C 1
ATOM 10197 O O . PHE B 1 386 ? 148.586 109.871 135.561 1.00 139.56 386 PHE B O 1
ATOM 10214 N N . PHE B 1 387 ? 148.762 109.257 133.409 1.00 148.23 387 PHE B N 1
ATOM 10215 C CA . PHE B 1 387 ? 148.009 108.026 133.622 1.00 148.38 387 PHE B CA 1
ATOM 10216 C C . PHE B 1 387 ? 148.783 107.042 134.487 1.00 148.68 387 PHE B C 1
ATOM 10217 O O . PHE B 1 387 ? 148.181 106.305 135.276 1.00 148.16 387 PHE B O 1
ATOM 10234 N N . GLU B 1 388 ? 150.110 107.008 134.350 1.00 148.15 388 GLU B N 1
ATOM 10235 C CA . GLU B 1 388 ? 150.921 106.176 135.231 1.00 148.07 388 GLU B CA 1
ATOM 10236 C C . GLU B 1 388 ? 150.760 106.611 136.681 1.00 149.47 388 GLU B C 1
ATOM 10237 O O . GLU B 1 388 ? 150.621 105.772 137.579 1.00 147.40 388 GLU B O 1
ATOM 10249 N N . SER B 1 389 ? 150.776 107.922 136.928 1.00 149.20 389 SER B N 1
ATOM 10250 C CA . SER B 1 389 ? 150.589 108.423 138.285 1.00 146.16 389 SER B CA 1
ATOM 10251 C C . SER B 1 389 ? 149.137 108.351 138.743 1.00 145.65 389 SER B C 1
ATOM 10252 O O . SER B 1 389 ? 148.875 108.473 139.943 1.00 143.53 389 SER B O 1
ATOM 10260 N N . PHE B 1 390 ? 148.202 108.167 137.814 1.00 148.38 390 PHE B N 1
ATOM 10261 C CA . PHE B 1 390 ? 146.780 108.135 138.137 1.00 147.99 390 PHE B CA 1
ATOM 10262 C C . PHE B 1 390 ? 146.492 107.220 139.319 1.00 147.01 390 PHE B C 1
ATOM 10263 O O . PHE B 1 390 ? 147.055 106.129 139.437 1.00 145.35 390 PHE B O 1
ATOM 10280 N N . LEU B 1 391 ? 145.595 107.678 140.192 1.00 143.99 391 LEU B N 1
ATOM 10281 C CA . LEU B 1 391 ? 145.068 106.889 141.297 1.00 144.49 391 LEU B CA 1
ATOM 10282 C C . LEU B 1 391 ? 143.550 106.871 141.205 1.00 141.82 391 LEU B C 1
ATOM 10283 O O . LEU B 1 391 ? 142.923 107.923 141.041 1.00 140.89 391 LEU B O 1
ATOM 10299 N N . ASP B 1 392 ? 142.969 105.679 141.311 1.00 140.62 392 ASP B N 1
ATOM 10300 C CA . ASP B 1 392 ? 141.518 105.513 141.344 1.00 141.50 392 ASP B CA 1
ATOM 10301 C C . ASP B 1 392 ? 140.812 106.396 140.318 1.00 140.73 392 ASP B C 1
ATOM 10302 O O . ASP B 1 392 ? 140.994 106.233 139.112 1.00 141.15 392 ASP B O 1
ATOM 10311 N N . CYS C 1 1 ? 161.051 112.060 197.055 1.00 89.37 1 CYS C N 1
ATOM 10312 C CA . CYS C 1 1 ? 159.774 111.294 196.991 1.00 91.67 1 CYS C CA 1
ATOM 10313 C C . CYS C 1 1 ? 158.655 112.084 197.654 1.00 86.87 1 CYS C C 1
ATOM 10314 O O . CYS C 1 1 ? 157.840 111.524 198.385 1.00 86.00 1 CYS C O 1
ATOM 10324 N N . TRP C 1 2 ? 158.611 113.386 197.391 1.00 71.48 2 TRP C N 1
ATOM 10325 C CA . TRP C 1 2 ? 157.725 114.253 198.150 1.00 71.25 2 TRP C CA 1
ATOM 10326 C C . TRP C 1 2 ? 156.271 113.862 197.937 1.00 72.80 2 TRP C C 1
ATOM 10327 O O . TRP C 1 2 ? 155.838 113.609 196.811 1.00 70.91 2 TRP C O 1
ATOM 10348 N N . THR C 1 3 ? 155.528 113.799 199.034 1.00 75.23 3 THR C N 1
ATOM 10349 C CA . THR C 1 3 ? 154.128 113.416 199.018 1.00 69.29 3 THR C CA 1
ATOM 10350 C C . THR C 1 3 ? 153.254 114.648 198.816 1.00 68.00 3 THR C C 1
ATOM 10351 O O . THR C 1 3 ? 153.721 115.786 198.833 1.00 73.09 3 THR C O 1
ATOM 10362 N N . TYR C 1 4 ? 151.958 114.410 198.630 1.00 56.14 4 TYR C N 1
ATOM 10363 C CA . TYR C 1 4 ? 151.049 115.512 198.340 1.00 50.78 4 TYR C CA 1
ATOM 10364 C C . TYR C 1 4 ? 150.979 116.497 199.496 1.00 57.63 4 TYR C C 1
ATOM 10365 O O . TYR C 1 4 ? 150.929 117.711 199.281 1.00 68.38 4 TYR C O 1
ATOM 10383 N N . GLU C 1 5 ? 150.958 115.996 200.729 1.00 64.53 5 GLU C N 1
ATOM 10384 C CA . GLU C 1 5 ? 150.795 116.881 201.877 1.00 63.93 5 GLU C CA 1
ATOM 10385 C C . GLU C 1 5 ? 151.954 117.858 202.018 1.00 63.17 5 GLU C C 1
ATOM 10386 O O . GLU C 1 5 ? 151.740 119.045 202.291 1.00 68.06 5 GLU C O 1
ATOM 10398 N N . GLU C 1 6 ? 153.190 117.393 201.833 1.00 65.05 6 GLU C N 1
ATOM 10399 C CA . GLU C 1 6 ? 154.315 118.306 202.000 1.00 71.20 6 GLU C CA 1
ATOM 10400 C C . GLU C 1 6 ? 154.437 119.298 200.851 1.00 74.49 6 GLU C C 1
ATOM 10401 O O . GLU C 1 6 ? 154.836 120.445 201.079 1.00 76.36 6 GLU C O 1
ATOM 10413 N N . GLU C 1 7 ? 154.070 118.917 199.627 1.00 68.54 7 GLU C N 1
ATOM 10414 C CA . GLU C 1 7 ? 154.025 119.920 198.566 1.00 62.00 7 GLU C CA 1
ATOM 10415 C C . GLU C 1 7 ? 152.904 120.922 198.802 1.00 60.72 7 GLU C C 1
ATOM 10416 O O . GLU C 1 7 ? 153.054 122.110 198.498 1.00 68.08 7 GLU C O 1
ATOM 10428 N N . TYR C 1 8 ? 151.774 120.468 199.339 1.00 58.00 8 TYR C N 1
ATOM 10429 C CA . TYR C 1 8 ? 150.710 121.394 199.704 1.00 61.37 8 TYR C CA 1
ATOM 10430 C C . TYR C 1 8 ? 151.207 122.402 200.729 1.00 69.67 8 TYR C C 1
ATOM 10431 O O . TYR C 1 8 ? 151.006 123.614 200.581 1.00 75.27 8 TYR C O 1
ATOM 10449 N N . TYR C 1 9 ? 151.885 121.917 201.767 1.00 70.47 9 TYR C N 1
ATOM 10450 C CA . TYR C 1 9 ? 152.418 122.820 202.778 1.00 70.47 9 TYR C CA 1
ATOM 10451 C C . TYR C 1 9 ? 153.427 123.786 202.173 1.00 72.22 9 TYR C C 1
ATOM 10452 O O . TYR C 1 9 ? 153.414 124.985 202.479 1.00 77.40 9 TYR C O 1
ATOM 10470 N N . PHE C 1 10 ? 154.307 123.288 201.304 1.00 62.55 10 PHE C N 1
ATOM 10471 C CA . PHE C 1 10 ? 155.300 124.164 200.697 1.00 64.28 10 PHE C CA 1
ATOM 10472 C C . PHE C 1 10 ? 154.628 125.272 199.903 1.00 66.29 10 PHE C C 1
ATOM 10473 O O . PHE C 1 10 ? 154.915 126.456 200.103 1.00 75.73 10 PHE C O 1
ATOM 10490 N N . ARG C 1 11 ? 153.717 124.908 199.002 1.00 50.64 11 ARG C N 1
ATOM 10491 C CA . ARG C 1 11 ? 152.999 125.923 198.243 1.00 50.25 11 ARG C CA 1
ATOM 10492 C C . ARG C 1 11 ? 152.310 126.913 199.168 1.00 55.82 11 ARG C C 1
ATOM 10493 O O . ARG C 1 11 ? 152.220 128.105 198.857 1.00 56.43 11 ARG C O 1
ATOM 10514 N N . SER C 1 12 ? 151.819 126.441 200.313 1.00 63.24 12 SER C N 1
ATOM 10515 C CA . SER C 1 12 ? 151.195 127.354 201.263 1.00 65.43 12 SER C CA 1
ATOM 10516 C C . SER C 1 12 ? 152.200 128.342 201.838 1.00 61.98 12 SER C C 1
ATOM 10517 O O . SER C 1 12 ? 151.863 129.508 202.070 1.00 63.76 12 SER C O 1
ATOM 10525 N N . ASN C 1 13 ? 153.437 127.910 202.063 1.00 66.64 13 ASN C N 1
ATOM 10526 C CA . ASN C 1 13 ? 154.399 128.695 202.831 1.00 68.52 13 ASN C CA 1
ATOM 10527 C C . ASN C 1 13 ? 155.713 128.854 202.081 1.00 72.30 13 ASN C C 1
ATOM 10528 O O . ASN C 1 13 ? 156.789 128.555 202.602 1.00 73.49 13 ASN C O 1
ATOM 10539 N N . PHE C 1 14 ? 155.650 129.320 200.835 1.00 62.17 14 PHE C N 1
ATOM 10540 C CA . PHE C 1 14 ? 156.859 129.662 200.102 1.00 57.30 14 PHE C CA 1
ATOM 10541 C C . PHE C 1 14 ? 156.792 131.026 199.433 1.00 59.20 14 PHE C C 1
ATOM 10542 O O . PHE C 1 14 ? 157.733 131.391 198.725 1.00 63.54 14 PHE C O 1
ATOM 10559 N N . LEU C 1 15 ? 155.725 131.791 199.643 1.00 56.52 15 LEU C N 1
ATOM 10560 C CA . LEU C 1 15 ? 155.624 133.170 199.184 1.00 58.88 15 LEU C CA 1
ATOM 10561 C C . LEU C 1 15 ? 155.193 134.072 200.327 1.00 63.80 15 LEU C C 1
ATOM 10562 O O . LEU C 1 15 ? 154.335 134.943 200.168 1.00 67.59 15 LEU C O 1
ATOM 10578 N N . GLN C 1 16 ? 155.778 133.872 201.507 1.00 72.93 16 GLN C N 1
ATOM 10579 C CA . GLN C 1 16 ? 155.299 134.574 202.693 1.00 75.27 16 GLN C CA 1
ATOM 10580 C C . GLN C 1 16 ? 155.517 136.078 202.579 1.00 74.58 16 GLN C C 1
ATOM 10581 O O . GLN C 1 16 ? 154.582 136.865 202.755 1.00 75.97 16 GLN C O 1
ATOM 10595 N N . GLN C 1 17 ? 156.744 136.494 202.276 1.00 69.00 17 GLN C N 1
ATOM 10596 C CA . GLN C 1 17 ? 157.092 137.909 202.246 1.00 70.40 17 GLN C CA 1
ATOM 10597 C C . GLN C 1 17 ? 157.492 138.331 200.843 1.00 70.61 17 GLN C C 1
ATOM 10598 O O . GLN C 1 17 ? 158.504 139.011 200.654 1.00 69.74 17 GLN C O 1
ATOM 10612 N N . TYR C 1 18 ? 156.701 137.925 199.858 1.00 56.39 18 TYR C N 1
ATOM 10613 C CA . TYR C 1 18 ? 157.019 138.106 198.453 1.00 49.15 18 TYR C CA 1
ATOM 10614 C C . TYR C 1 18 ? 155.917 138.911 197.784 1.00 57.47 18 TYR C C 1
ATOM 10615 O O . TYR C 1 18 ? 154.732 138.605 197.946 1.00 62.94 18 TYR C O 1
ATOM 10633 N N . ASN C 1 19 ? 156.310 139.945 197.045 1.00 55.59 19 ASN C N 1
ATOM 10634 C CA . ASN C 1 19 ? 155.397 140.767 196.262 1.00 48.47 19 ASN C CA 1
ATOM 10635 C C . ASN C 1 19 ? 155.780 140.631 194.799 1.00 54.91 19 ASN C C 1
ATOM 10636 O O . ASN C 1 19 ? 156.894 140.994 194.413 1.00 60.78 19 ASN C O 1
ATOM 10647 N N . LYS C 1 20 ? 154.860 140.118 193.983 1.00 44.66 20 LYS C N 1
ATOM 10648 C CA . LYS C 1 20 ? 155.179 139.875 192.585 1.00 40.87 20 LYS C CA 1
ATOM 10649 C C . LYS C 1 20 ? 155.405 141.159 191.809 1.00 51.19 20 LYS C C 1
ATOM 10650 O O . LYS C 1 20 ? 155.887 141.097 190.676 1.00 64.24 20 LYS C O 1
ATOM 10669 N N . ASP C 1 21 ? 155.068 142.311 192.380 1.00 47.40 21 ASP C N 1
ATOM 10670 C CA . ASP C 1 21 ? 155.272 143.580 191.702 1.00 48.58 21 ASP C CA 1
ATOM 10671 C C . ASP C 1 21 ? 156.697 144.092 191.823 1.00 51.31 21 ASP C C 1
ATOM 10672 O O . ASP C 1 21 ? 157.028 145.098 191.191 1.00 58.07 21 ASP C O 1
ATOM 10681 N N . ILE C 1 22 ? 157.545 143.424 192.598 1.00 43.11 22 ILE C N 1
ATOM 10682 C CA . ILE C 1 22 ? 158.906 143.867 192.863 1.00 44.93 22 ILE C CA 1
ATOM 10683 C C . ILE C 1 22 ? 159.857 142.915 192.162 1.00 48.62 22 ILE C C 1
ATOM 10684 O O . ILE C 1 22 ? 159.706 141.693 192.266 1.00 58.33 22 ILE C O 1
ATOM 10700 N N . ARG C 1 23 ? 160.834 143.466 191.453 1.00 41.80 23 ARG C N 1
ATOM 10701 C CA . ARG C 1 23 ? 161.843 142.622 190.840 1.00 43.06 23 ARG C CA 1
ATOM 10702 C C . ARG C 1 23 ? 162.522 141.787 191.919 1.00 49.72 23 ARG C C 1
ATOM 10703 O O . ARG C 1 23 ? 162.842 142.307 192.991 1.00 56.26 23 ARG C O 1
ATOM 10724 N N . PRO C 1 24 ? 162.749 140.503 191.683 1.00 46.76 24 PRO C N 1
ATOM 10725 C CA . PRO C 1 24 ? 163.299 139.656 192.753 1.00 51.59 24 PRO C CA 1
ATOM 10726 C C . PRO C 1 24 ? 164.812 139.785 192.906 1.00 53.11 24 PRO C C 1
ATOM 10727 O O . PRO C 1 24 ? 165.601 138.953 192.478 1.00 60.55 24 PRO C O 1
ATOM 10738 N N . LEU C 1 25 ? 165.229 140.874 193.539 1.00 47.25 25 LEU C N 1
ATOM 10739 C CA . LEU C 1 25 ? 166.632 141.135 193.809 1.00 52.99 25 LEU C CA 1
ATOM 10740 C C . LEU C 1 25 ? 166.783 141.574 195.254 1.00 58.89 25 LEU C C 1
ATOM 10741 O O . LEU C 1 25 ? 165.860 142.133 195.847 1.00 65.06 25 LEU C O 1
ATOM 10757 N N . ASN C 1 26 ? 167.958 141.312 195.820 1.00 58.85 26 ASN C N 1
ATOM 10758 C CA . ASN C 1 26 ? 168.268 141.806 197.153 1.00 55.35 26 ASN C CA 1
ATOM 10759 C C . ASN C 1 26 ? 168.784 143.236 197.143 1.00 66.29 26 ASN C C 1
ATOM 10760 O O . ASN C 1 26 ? 168.800 143.882 198.196 1.00 67.83 26 ASN C O 1
ATOM 10771 N N . ASP C 1 27 ? 169.201 143.743 195.987 1.00 75.15 27 ASP C N 1
ATOM 10772 C CA . ASP C 1 27 ? 169.622 145.133 195.838 1.00 71.30 27 ASP C CA 1
ATOM 10773 C C . ASP C 1 27 ? 169.014 145.632 194.540 1.00 67.78 27 ASP C C 1
ATOM 10774 O O . ASP C 1 27 ? 169.426 145.207 193.458 1.00 68.84 27 ASP C O 1
ATOM 10783 N N . LEU C 1 28 ? 168.041 146.524 194.644 1.00 53.01 28 LEU C N 1
ATOM 10784 C CA . LEU C 1 28 ? 167.224 146.904 193.507 1.00 53.88 28 LEU C CA 1
ATOM 10785 C C . LEU C 1 28 ? 167.803 148.060 192.706 1.00 60.39 28 LEU C C 1
ATOM 10786 O O . LEU C 1 28 ? 167.178 148.492 191.734 1.00 60.93 28 LEU C O 1
ATOM 10802 N N . SER C 1 29 ? 168.972 148.570 193.079 1.00 68.80 29 SER C N 1
ATOM 10803 C CA . SER C 1 29 ? 169.599 149.635 192.311 1.00 68.22 29 SER C CA 1
ATOM 10804 C C . SER C 1 29 ? 170.269 149.136 191.040 1.00 71.19 29 SER C C 1
ATOM 10805 O O . SER C 1 29 ? 170.732 149.959 190.245 1.00 74.71 29 SER C O 1
ATOM 10813 N N . LYS C 1 30 ? 170.341 147.824 190.832 1.00 70.83 30 LYS C N 1
ATOM 10814 C CA . LYS C 1 30 ? 170.997 147.246 189.675 1.00 59.71 30 LYS C CA 1
ATOM 10815 C C . LYS C 1 30 ? 169.989 146.501 188.809 1.00 62.10 30 LYS C C 1
ATOM 10816 O O . LYS C 1 30 ? 168.974 146.015 189.313 1.00 67.72 30 LYS C O 1
ATOM 10835 N N . PRO C 1 31 ? 170.237 146.394 187.507 1.00 56.15 31 PRO C N 1
ATOM 10836 C CA . PRO C 1 31 ? 169.278 145.712 186.634 1.00 49.99 31 PRO C CA 1
ATOM 10837 C C . PRO C 1 31 ? 169.221 144.222 186.915 1.00 52.41 31 PRO C C 1
ATOM 10838 O O . PRO C 1 31 ? 170.200 143.606 187.339 1.00 57.28 31 PRO C O 1
ATOM 10849 N N . ILE C 1 32 ? 168.056 143.644 186.659 1.00 48.65 32 ILE C N 1
ATOM 10850 C CA . ILE C 1 32 ? 167.886 142.199 186.684 1.00 44.37 32 ILE C CA 1
ATOM 10851 C C . ILE C 1 32 ? 168.207 141.665 185.300 1.00 47.71 32 ILE C C 1
ATOM 10852 O O . ILE C 1 32 ? 167.732 142.198 184.291 1.00 54.45 32 ILE C O 1
ATOM 10868 N N . SER C 1 33 ? 169.030 140.627 185.247 1.00 40.71 33 SER C N 1
ATOM 10869 C CA . SER C 1 33 ? 169.482 140.061 183.987 1.00 43.77 33 SER C CA 1
ATOM 10870 C C . SER C 1 33 ? 168.519 138.971 183.548 1.00 48.93 33 SER C C 1
ATOM 10871 O O . SER C 1 33 ? 168.357 137.962 184.242 1.00 51.62 33 SER C O 1
ATOM 10879 N N . VAL C 1 34 ? 167.887 139.171 182.399 1.00 44.00 34 VAL C N 1
ATOM 10880 C CA . VAL C 1 34 ? 167.008 138.185 181.790 1.00 38.13 34 VAL C CA 1
ATOM 10881 C C . VAL C 1 34 ? 167.676 137.710 180.512 1.00 42.02 34 VAL C C 1
ATOM 10882 O O . VAL C 1 34 ? 168.123 138.526 179.703 1.00 60.67 34 VAL C O 1
ATOM 10895 N N . GLY C 1 35 ? 167.791 136.399 180.349 1.00 37.35 35 GLY C N 1
ATOM 10896 C CA . GLY C 1 35 ? 168.327 135.813 179.135 1.00 32.27 35 GLY C CA 1
ATOM 10897 C C . GLY C 1 35 ? 167.185 135.251 178.310 1.00 40.80 35 GLY C C 1
ATOM 10898 O O . GLY C 1 35 ? 166.204 134.758 178.853 1.00 61.50 35 GLY C O 1
ATOM 10902 N N . ILE C 1 36 ? 167.310 135.346 176.997 1.00 41.01 36 ILE C N 1
ATOM 10903 C CA . ILE C 1 36 ? 166.266 134.900 176.089 1.00 42.25 36 ILE C CA 1
ATOM 10904 C C . ILE C 1 36 ? 166.867 133.920 175.102 1.00 42.98 36 ILE C C 1
ATOM 10905 O O . ILE C 1 36 ? 167.964 134.144 174.583 1.00 55.93 36 ILE C O 1
ATOM 10921 N N . HIS C 1 37 ? 166.153 132.827 174.849 1.00 50.66 37 HIS C N 1
ATOM 10922 C CA . HIS C 1 37 ? 166.549 131.871 173.823 1.00 52.01 37 HIS C CA 1
ATOM 10923 C C . HIS C 1 37 ? 165.358 131.691 172.901 1.00 50.73 37 HIS C C 1
ATOM 10924 O O . HIS C 1 37 ? 164.302 131.231 173.337 1.00 66.24 37 HIS C O 1
ATOM 10938 N N . LEU C 1 38 ? 165.522 132.053 171.635 1.00 43.57 38 LEU C N 1
ATOM 10939 C CA . LEU C 1 38 ? 164.410 132.175 170.708 1.00 41.72 38 LEU C CA 1
ATOM 10940 C C . LEU C 1 38 ? 164.536 131.166 169.576 1.00 50.99 38 LEU C C 1
ATOM 10941 O O . LEU C 1 38 ? 165.636 130.743 169.220 1.00 67.53 38 LEU C O 1
ATOM 10957 N N . GLU C 1 39 ? 163.391 130.775 169.021 1.00 45.53 39 GLU C N 1
ATOM 10958 C CA . GLU C 1 39 ? 163.338 129.871 167.877 1.00 48.35 39 GLU C CA 1
ATOM 10959 C C . GLU C 1 39 ? 162.254 130.347 166.929 1.00 50.22 39 GLU C C 1
ATOM 10960 O O . GLU C 1 39 ? 161.088 130.430 167.320 1.00 63.09 39 GLU C O 1
ATOM 10972 N N . ILE C 1 40 ? 162.626 130.638 165.687 1.00 44.80 40 ILE C N 1
ATOM 10973 C CA . ILE C 1 40 ? 161.655 131.017 164.667 1.00 48.89 40 ILE C CA 1
ATOM 10974 C C . ILE C 1 40 ? 161.037 129.729 164.142 1.00 57.03 40 ILE C C 1
ATOM 10975 O O . ILE C 1 40 ? 161.718 128.911 163.524 1.00 70.19 40 ILE C O 1
ATOM 10991 N N . ALA C 1 41 ? 159.744 129.542 164.389 1.00 47.59 41 ALA C N 1
ATOM 10992 C CA . ALA C 1 41 ? 159.110 128.264 164.105 1.00 47.26 41 ALA C CA 1
ATOM 10993 C C . ALA C 1 41 ? 158.487 128.206 162.717 1.00 55.29 41 ALA C C 1
ATOM 10994 O O . ALA C 1 41 ? 158.670 127.220 162.000 1.00 63.39 41 ALA C O 1
ATOM 11001 N N . LYS C 1 42 ? 157.749 129.236 162.317 1.00 57.55 42 LYS C N 1
ATOM 11002 C CA . LYS C 1 42 ? 157.025 129.188 161.056 1.00 58.52 42 LYS C CA 1
ATOM 11003 C C . LYS C 1 42 ? 156.938 130.583 160.461 1.00 59.04 42 LYS C C 1
ATOM 11004 O O . LYS C 1 42 ? 157.215 131.585 161.122 1.00 66.59 42 LYS C O 1
ATOM 11023 N N . MET C 1 43 ? 156.553 130.630 159.190 1.00 67.01 43 MET C N 1
ATOM 11024 C CA . MET C 1 43 ? 156.284 131.868 158.478 1.00 60.27 43 MET C CA 1
ATOM 11025 C C . MET C 1 43 ? 154.957 131.733 157.750 1.00 65.71 43 MET C C 1
ATOM 11026 O O . MET C 1 43 ? 154.514 130.629 157.435 1.00 71.55 43 MET C O 1
ATOM 11040 N N . ASN C 1 44 ? 154.316 132.868 157.487 1.00 67.29 44 ASN C N 1
ATOM 11041 C CA . ASN C 1 44 ? 153.046 132.867 156.775 1.00 68.66 44 ASN C CA 1
ATOM 11042 C C . ASN C 1 44 ? 153.216 133.168 155.295 1.00 77.75 44 ASN C C 1
ATOM 11043 O O . ASN C 1 44 ? 152.721 132.413 154.455 1.00 85.61 44 ASN C O 1
ATOM 11054 N N . ASP C 1 45 ? 153.895 134.260 154.953 1.00 78.07 45 ASP C N 1
ATOM 11055 C CA . ASP C 1 45 ? 154.280 134.628 153.599 1.00 75.53 45 ASP C CA 1
ATOM 11056 C C . ASP C 1 45 ? 153.081 135.195 152.837 1.00 72.00 45 ASP C C 1
ATOM 11057 O O . ASP C 1 45 ? 153.265 135.763 151.767 1.00 74.35 45 ASP C O 1
ATOM 11066 N N . PHE C 1 46 ? 151.866 135.118 153.378 1.00 68.46 46 PHE C N 1
ATOM 11067 C CA . PHE C 1 46 ? 150.694 135.513 152.605 1.00 69.15 46 PHE C CA 1
ATOM 11068 C C . PHE C 1 46 ? 150.794 136.958 152.138 1.00 73.78 46 PHE C C 1
ATOM 11069 O O . PHE C 1 46 ? 150.633 137.250 150.949 1.00 76.57 46 PHE C O 1
ATOM 11086 N N . ASN C 1 47 ? 151.067 137.879 153.060 1.00 74.05 47 ASN C N 1
ATOM 11087 C CA . ASN C 1 47 ? 151.097 139.301 152.754 1.00 72.19 47 ASN C CA 1
ATOM 11088 C C . ASN C 1 47 ? 152.498 139.806 152.457 1.00 68.64 47 ASN C C 1
ATOM 11089 O O . ASN C 1 47 ? 152.727 141.018 152.468 1.00 70.17 47 ASN C O 1
ATOM 11100 N N . LEU C 1 48 ? 153.441 138.910 152.180 1.00 65.71 48 LEU C N 1
ATOM 11101 C CA . LEU C 1 48 ? 154.799 139.359 151.927 1.00 66.33 48 LEU C CA 1
ATOM 11102 C C . LEU C 1 48 ? 154.853 140.304 150.740 1.00 69.23 48 LEU C C 1
ATOM 11103 O O . LEU C 1 48 ? 155.805 141.081 150.619 1.00 67.12 48 LEU C O 1
ATOM 11119 N N . ALA C 1 49 ? 153.851 140.251 149.862 1.00 78.13 49 ALA C N 1
ATOM 11120 C CA . ALA C 1 49 ? 153.792 141.183 148.744 1.00 74.76 49 ALA C CA 1
ATOM 11121 C C . ALA C 1 49 ? 153.552 142.604 149.231 1.00 72.46 49 ALA C C 1
ATOM 11122 O O . ALA C 1 49 ? 154.130 143.555 148.694 1.00 70.61 49 ALA C O 1
ATOM 11129 N N . GLU C 1 50 ? 152.696 142.775 150.240 1.00 74.78 50 GLU C N 1
ATOM 11130 C CA . GLU C 1 50 ? 152.448 144.109 150.763 1.00 76.33 50 GLU C CA 1
ATOM 11131 C C . GLU C 1 50 ? 153.616 144.621 151.589 1.00 78.87 50 GLU C C 1
ATOM 11132 O O . GLU C 1 50 ? 153.788 145.838 151.709 1.00 80.12 50 GLU C O 1
ATOM 11144 N N . GLY C 1 51 ? 154.437 143.731 152.133 1.00 76.30 51 GLY C N 1
ATOM 11145 C CA . GLY C 1 51 ? 155.542 144.147 152.968 1.00 72.75 51 GLY C CA 1
ATOM 11146 C C . GLY C 1 51 ? 155.383 143.759 154.419 1.00 72.40 51 GLY C C 1
ATOM 11147 O O . GLY C 1 51 ? 155.893 144.451 155.302 1.00 73.57 51 GLY C O 1
ATOM 11151 N N . ARG C 1 52 ? 154.667 142.670 154.685 1.00 66.70 52 ARG C N 1
ATOM 11152 C CA . ARG C 1 52 ? 154.524 142.146 156.034 1.00 59.46 52 ARG C CA 1
ATOM 11153 C C . ARG C 1 52 ? 154.743 140.646 156.006 1.00 62.69 52 ARG C C 1
ATOM 11154 O O . ARG C 1 52 ? 154.170 139.951 155.165 1.00 71.32 52 ARG C O 1
ATOM 11175 N N . LEU C 1 53 ? 155.570 140.152 156.919 1.00 58.94 53 LEU C N 1
ATOM 11176 C CA . LEU C 1 53 ? 155.784 138.726 157.104 1.00 55.74 53 LEU C CA 1
ATOM 11177 C C . LEU C 1 53 ? 155.310 138.344 158.496 1.00 65.24 53 LEU C C 1
ATOM 11178 O O . LEU C 1 53 ? 155.726 138.955 159.484 1.00 78.99 53 LEU C O 1
ATOM 11194 N N . LYS C 1 54 ? 154.434 137.351 158.571 1.00 56.83 54 LYS C N 1
ATOM 11195 C CA . LYS C 1 54 ? 153.832 136.918 159.825 1.00 52.76 54 LYS C CA 1
ATOM 11196 C C . LYS C 1 54 ? 154.551 135.662 160.302 1.00 52.24 54 LYS C C 1
ATOM 11197 O O . LYS C 1 54 ? 154.380 134.588 159.722 1.00 65.62 54 LYS C O 1
ATOM 11216 N N . ILE C 1 55 ? 155.348 135.793 161.361 1.00 44.42 55 ILE C N 1
ATOM 11217 C CA . ILE C 1 55 ? 156.186 134.707 161.850 1.00 48.38 55 ILE C CA 1
ATOM 11218 C C . ILE C 1 55 ? 155.763 134.349 163.265 1.00 44.93 55 ILE C C 1
ATOM 11219 O O . ILE C 1 55 ? 155.184 135.158 163.990 1.00 60.23 55 ILE C O 1
ATOM 11235 N N . GLN C 1 56 ? 156.068 133.115 163.657 1.00 39.10 56 GLN C N 1
ATOM 11236 C CA . GLN C 1 56 ? 155.827 132.636 165.009 1.00 35.32 56 GLN C CA 1
ATOM 11237 C C . GLN C 1 56 ? 157.155 132.274 165.650 1.00 45.88 56 GLN C C 1
ATOM 11238 O O . GLN C 1 56 ? 157.971 131.579 165.041 1.00 54.53 56 GLN C O 1
ATOM 11252 N N . THR C 1 57 ? 157.359 132.733 166.880 1.00 45.84 57 THR C N 1
ATOM 11253 C CA . THR C 1 57 ? 158.596 132.508 167.604 1.00 42.46 57 THR C CA 1
ATOM 11254 C C . THR C 1 57 ? 158.293 131.943 168.981 1.00 42.17 57 THR C C 1
ATOM 11255 O O . THR C 1 57 ? 157.288 132.289 169.606 1.00 54.22 57 THR C O 1
ATOM 11266 N N . TYR C 1 58 ? 159.185 131.076 169.448 1.00 39.18 58 TYR C N 1
ATOM 11267 C CA . TYR C 1 58 ? 159.114 130.486 170.775 1.00 36.88 58 TYR C CA 1
ATOM 11268 C C . TYR C 1 58 ? 160.273 131.011 171.606 1.00 41.52 58 TYR C C 1
ATOM 11269 O O . TYR C 1 58 ? 161.430 130.903 171.192 1.00 63.58 58 TYR C O 1
ATOM 11287 N N . LEU C 1 59 ? 159.968 131.560 172.774 1.00 32.93 59 LEU C N 1
ATOM 11288 C CA . LEU C 1 59 ? 160.961 132.159 173.646 1.00 32.28 59 LEU C CA 1
ATOM 11289 C C . LEU C 1 59 ? 161.063 131.374 174.938 1.00 42.37 59 LEU C C 1
ATOM 11290 O O . LEU C 1 59 ? 160.048 130.982 175.518 1.00 67.20 59 LEU C O 1
ATOM 11306 N N . ILE C 1 60 ? 162.294 131.173 175.388 1.00 37.00 60 ILE C N 1
ATOM 11307 C CA . ILE C 1 60 ? 162.595 130.596 176.688 1.00 36.83 60 ILE C CA 1
ATOM 11308 C C . ILE C 1 60 ? 163.327 131.671 177.474 1.00 42.67 60 ILE C C 1
ATOM 11309 O O . ILE C 1 60 ? 164.514 131.924 177.227 1.00 54.50 60 ILE C O 1
ATOM 11325 N N . LEU C 1 61 ? 162.581 132.414 178.286 1.00 29.16 61 LEU C N 1
ATOM 11326 C CA . LEU C 1 61 ? 163.171 133.401 179.173 1.00 32.29 61 LEU C CA 1
ATOM 11327 C C . LEU C 1 61 ? 163.743 132.701 180.394 1.00 40.03 61 LEU C C 1
ATOM 11328 O O . LEU C 1 61 ? 163.114 131.806 180.956 1.00 56.22 61 LEU C O 1
ATOM 11344 N N . GLN C 1 62 ? 164.935 133.107 180.805 1.00 37.60 62 GLN C N 1
ATOM 11345 C CA . GLN C 1 6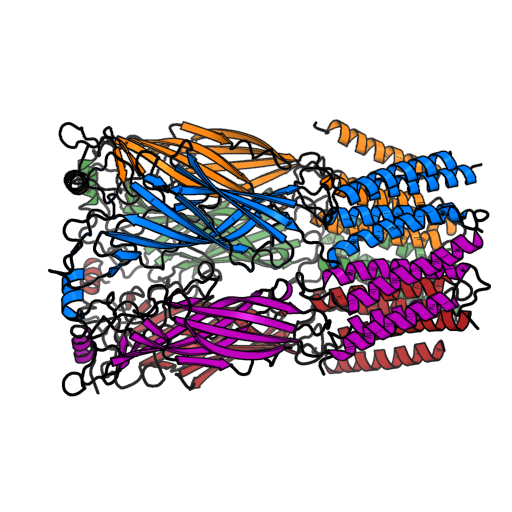2 ? 165.598 132.530 181.963 1.00 26.84 62 GLN C CA 1
ATOM 11346 C C . GLN C 1 62 ? 166.113 133.656 182.838 1.00 29.46 62 GLN C C 1
ATOM 11347 O O . GLN C 1 62 ? 166.801 134.554 182.349 1.00 58.10 62 GLN C O 1
ATOM 11361 N N . TRP C 1 63 ? 165.784 133.619 184.123 1.00 32.45 63 TRP C N 1
ATOM 11362 C CA . TRP C 1 63 ? 166.364 134.580 185.052 1.00 40.33 63 TRP C CA 1
ATOM 11363 C C . TRP C 1 63 ? 166.550 133.893 186.395 1.00 40.47 63 TRP C C 1
ATOM 11364 O O . TRP C 1 63 ? 166.341 132.686 186.528 1.00 47.62 63 TRP C O 1
ATOM 11385 N N . TYR C 1 64 ? 166.974 134.662 187.391 1.00 38.69 64 TYR C N 1
ATOM 11386 C CA . TYR C 1 64 ? 167.224 134.146 188.727 1.00 42.66 64 TYR C CA 1
ATOM 11387 C C . TYR C 1 64 ? 166.375 134.917 189.719 1.00 45.94 64 TYR C C 1
ATOM 11388 O O . TYR C 1 64 ? 166.506 136.137 189.840 1.00 55.06 64 TYR C O 1
ATOM 11406 N N . ASP C 1 65 ? 165.512 134.203 190.427 1.00 41.42 65 ASP C N 1
ATOM 11407 C CA . ASP C 1 65 ? 164.720 134.783 191.497 1.00 44.89 65 ASP C CA 1
ATOM 11408 C C . ASP C 1 65 ? 165.515 134.653 192.786 1.00 48.97 65 ASP C C 1
ATOM 11409 O O . ASP C 1 65 ? 165.831 133.539 193.214 1.00 59.26 65 ASP C O 1
ATOM 11418 N N . GLU C 1 66 ? 165.855 135.782 193.393 1.00 47.76 66 GLU C N 1
ATOM 11419 C CA . GLU C 1 66 ? 166.705 135.795 194.572 1.00 54.86 66 GLU C CA 1
ATOM 11420 C C . GLU C 1 66 ? 165.918 135.708 195.867 1.00 59.87 66 GLU C C 1
ATOM 11421 O O . GLU C 1 66 ? 166.506 135.844 196.943 1.00 64.90 66 GLU C O 1
ATOM 11433 N N . LYS C 1 67 ? 164.610 135.485 195.793 1.00 51.20 67 LYS C N 1
ATOM 11434 C CA . LYS C 1 67 ? 163.771 135.419 196.978 1.00 58.77 67 LYS C CA 1
ATOM 11435 C C . LYS C 1 67 ? 163.038 134.097 197.132 1.00 61.26 67 LYS C C 1
ATOM 11436 O O . LYS C 1 67 ? 162.311 133.930 198.116 1.00 68.91 67 LYS C O 1
ATOM 11455 N N . ILE C 1 68 ? 163.209 133.153 196.210 1.00 53.41 68 ILE C N 1
ATOM 11456 C CA . ILE C 1 68 ? 162.448 131.911 196.251 1.00 53.43 68 ILE C CA 1
ATOM 11457 C C . ILE C 1 68 ? 163.429 130.742 196.253 1.00 60.93 68 ILE C C 1
ATOM 11458 O O . ILE C 1 68 ? 163.113 129.632 195.817 1.00 71.32 68 ILE C O 1
ATOM 11474 N N . PHE C 1 69 ? 164.625 130.973 196.774 1.00 59.68 69 PHE C N 1
ATOM 11475 C CA . PHE C 1 69 ? 165.584 129.895 196.956 1.00 56.67 69 PHE C CA 1
ATOM 11476 C C . PHE C 1 69 ? 165.215 129.076 198.184 1.00 57.68 69 PHE C C 1
ATOM 11477 O O . PHE C 1 69 ? 164.862 129.626 199.229 1.00 66.44 69 PHE C O 1
ATOM 11494 N N . TRP C 1 70 ? 165.281 127.755 198.051 1.00 58.19 70 TRP C N 1
ATOM 11495 C CA . TRP C 1 70 ? 165.077 126.845 199.170 1.00 56.05 70 TRP C CA 1
ATOM 11496 C C . TRP C 1 70 ? 166.022 125.661 199.010 1.00 63.25 70 TRP C C 1
ATOM 11497 O O . TRP C 1 70 ? 166.772 125.569 198.034 1.00 68.57 70 TRP C O 1
ATOM 11518 N N . ASN C 1 71 ? 165.997 124.748 199.981 1.00 74.19 71 ASN C N 1
ATOM 11519 C CA . ASN C 1 71 ? 166.860 123.576 199.947 1.00 79.41 71 ASN C CA 1
ATOM 11520 C C . ASN C 1 71 ? 166.068 122.342 200.349 1.00 79.23 71 ASN C C 1
ATOM 11521 O O . ASN C 1 71 ? 165.102 122.426 201.110 1.00 78.48 71 ASN C O 1
ATOM 11531 N N . GLU C 1 72 ? 166.509 121.188 199.845 1.00 81.36 72 GLU C N 1
ATOM 11532 C CA . GLU C 1 72 ? 165.755 119.950 199.996 1.00 84.09 72 GLU C CA 1
ATOM 11533 C C . GLU C 1 72 ? 165.748 119.422 201.424 1.00 82.47 72 GLU C C 1
ATOM 11534 O O . GLU C 1 72 ? 164.978 118.503 201.718 1.00 82.63 72 GLU C O 1
ATOM 11546 N N . SER C 1 73 ? 166.581 119.963 202.312 1.00 85.09 73 SER C N 1
ATOM 11547 C CA . SER C 1 73 ? 166.601 119.472 203.685 1.00 86.26 73 SER C CA 1
ATOM 11548 C C . SER C 1 73 ? 165.248 119.666 204.353 1.00 86.92 73 SER C C 1
ATOM 11549 O O . SER C 1 73 ? 164.777 118.788 205.085 1.00 85.07 73 SER C O 1
ATOM 11557 N N . THR C 1 74 ? 164.607 120.808 204.112 1.00 87.76 74 THR C N 1
ATOM 11558 C CA . THR C 1 74 ? 163.309 121.103 204.703 1.00 87.47 74 THR C CA 1
ATOM 11559 C C . THR C 1 74 ? 162.152 120.908 203.736 1.00 86.55 74 THR C C 1
ATOM 11560 O O . THR C 1 74 ? 161.032 120.643 204.182 1.00 89.61 74 THR C O 1
ATOM 11571 N N . TYR C 1 75 ? 162.384 121.038 202.432 1.00 77.80 75 TYR C N 1
ATOM 11572 C CA . TYR C 1 75 ? 161.339 120.851 201.426 1.00 75.48 75 TYR C CA 1
ATOM 11573 C C . TYR C 1 75 ? 161.841 119.909 200.340 1.00 75.97 75 TYR C C 1
ATOM 11574 O O . TYR C 1 75 ? 162.503 120.358 199.389 1.00 77.39 75 TYR C O 1
ATOM 11592 N N . PRO C 1 76 ? 161.546 118.613 200.426 1.00 76.43 76 PRO C N 1
ATOM 11593 C CA . PRO C 1 76 ? 162.116 117.668 199.455 1.00 75.56 76 PRO C CA 1
ATOM 11594 C C . PRO C 1 76 ? 161.542 117.808 198.055 1.00 76.78 76 PRO C C 1
ATOM 11595 O O . PRO C 1 76 ? 161.096 116.819 197.471 1.00 77.94 76 PRO C O 1
ATOM 11606 N N . ILE C 1 77 ? 161.568 119.012 197.495 1.00 71.78 77 ILE C N 1
ATOM 11607 C CA . ILE C 1 77 ? 161.088 119.275 196.145 1.00 68.58 77 ILE C CA 1
ATOM 11608 C C . ILE C 1 77 ? 162.252 119.872 195.361 1.00 68.42 77 ILE C C 1
ATOM 11609 O O . ILE C 1 77 ? 162.765 120.929 195.734 1.00 71.71 77 ILE C O 1
ATOM 11625 N N . PRO C 1 78 ? 162.702 119.250 194.272 1.00 64.82 78 PRO C N 1
ATOM 11626 C CA . PRO C 1 78 ? 163.832 119.814 193.527 1.00 68.30 78 PRO C CA 1
ATOM 11627 C C . PRO C 1 78 ? 163.447 120.957 192.606 1.00 65.74 78 PRO C C 1
ATOM 11628 O O . PRO C 1 78 ? 164.266 121.836 192.328 1.00 70.05 78 PRO C O 1
ATOM 11639 N N . LYS C 1 79 ? 162.211 120.955 192.120 1.00 51.02 79 LYS C N 1
ATOM 11640 C CA . LYS C 1 79 ? 161.739 122.026 191.254 1.00 50.30 79 LYS C CA 1
ATOM 11641 C C . LYS C 1 79 ? 160.221 122.028 191.278 1.00 53.91 79 LYS C C 1
ATOM 11642 O O . LYS C 1 79 ? 159.586 121.072 191.723 1.00 70.16 79 LYS C O 1
ATOM 11661 N N . LEU C 1 80 ? 159.645 123.121 190.787 1.00 50.79 80 LEU C N 1
ATOM 11662 C CA . LEU C 1 80 ? 158.206 123.312 190.833 1.00 50.97 80 LEU C CA 1
ATOM 11663 C C . LEU C 1 80 ? 157.734 124.036 189.587 1.00 56.67 80 LEU C C 1
ATOM 11664 O O . LEU C 1 80 ? 158.509 124.697 188.895 1.00 72.40 80 LEU C O 1
ATOM 11680 N N . MET C 1 81 ? 156.442 123.904 189.316 1.00 39.28 81 MET C N 1
ATOM 11681 C CA . MET C 1 81 ? 155.750 124.693 188.309 1.00 43.35 81 MET C CA 1
ATOM 11682 C C . MET C 1 81 ? 154.783 125.620 189.028 1.00 45.04 81 MET C C 1
ATOM 11683 O O . MET C 1 81 ? 153.869 125.154 189.713 1.00 43.20 81 MET C O 1
ATOM 11697 N N . VAL C 1 82 ? 154.982 126.922 188.867 1.00 46.50 82 VAL C N 1
ATOM 11698 C CA . VAL C 1 82 ? 154.198 127.932 189.562 1.00 43.37 82 VAL C CA 1
ATOM 11699 C C . VAL C 1 82 ? 153.609 128.886 188.536 1.00 49.39 82 VAL C C 1
ATOM 11700 O O . VAL C 1 82 ? 154.280 129.266 187.572 1.00 60.41 82 VAL C O 1
ATOM 11713 N N . SER C 1 83 ? 152.357 129.274 188.747 1.00 42.97 83 SER C N 1
ATOM 11714 C CA . SER C 1 83 ? 151.618 130.023 187.746 1.00 41.52 83 SER C CA 1
ATOM 11715 C C . SER C 1 83 ? 152.215 131.409 187.541 1.00 44.25 83 SER C C 1
ATOM 11716 O O . SER C 1 83 ? 152.866 131.977 188.419 1.00 44.54 83 SER C O 1
ATOM 11724 N N . SER C 1 84 ? 151.974 131.957 186.351 1.00 55.97 84 SER C N 1
ATOM 11725 C CA . SER C 1 84 ? 152.594 133.211 185.949 1.00 56.88 84 SER C CA 1
ATOM 11726 C C . SER C 1 84 ? 152.142 134.392 186.789 1.00 59.82 84 SER C C 1
ATOM 11727 O O . SER C 1 84 ? 152.776 135.449 186.724 1.00 57.93 84 SER C O 1
ATOM 11735 N N . LYS C 1 85 ? 151.068 134.247 187.561 1.00 65.86 85 LYS C N 1
ATOM 11736 C CA . LYS C 1 85 ? 150.517 135.333 188.357 1.00 63.02 85 LYS C CA 1
ATOM 11737 C C . LYS C 1 85 ? 150.807 135.171 189.843 1.00 59.50 85 LYS C C 1
ATOM 11738 O O . LYS C 1 85 ? 150.124 135.776 190.671 1.00 62.29 85 LYS C O 1
ATOM 11757 N N . LYS C 1 86 ? 151.789 134.347 190.201 1.00 46.45 86 LYS C N 1
ATOM 11758 C CA . LYS C 1 86 ? 152.199 134.196 191.588 1.00 46.58 86 LYS C CA 1
ATOM 11759 C C . LYS C 1 86 ? 153.551 134.815 191.878 1.00 56.13 86 LYS C C 1
ATOM 11760 O O . LYS C 1 86 ? 153.781 135.257 193.003 1.00 63.55 86 LYS C O 1
ATOM 11779 N N . ILE C 1 87 ? 154.445 134.863 190.891 1.00 49.09 87 ILE C N 1
ATOM 11780 C CA . ILE C 1 87 ? 155.793 135.376 191.075 1.00 40.80 87 ILE C CA 1
ATOM 11781 C C . ILE C 1 87 ? 156.108 136.357 189.955 1.00 37.47 87 ILE C C 1
ATOM 11782 O O . ILE C 1 87 ? 155.436 136.400 188.924 1.00 47.54 87 ILE C O 1
ATOM 11798 N N . TRP C 1 88 ? 157.144 137.157 190.178 1.00 40.14 88 TRP C N 1
ATOM 11799 C CA . TRP C 1 88 ? 157.517 138.188 189.222 1.00 42.24 88 TRP C CA 1
ATOM 11800 C C . TRP C 1 88 ? 158.020 137.566 187.931 1.00 44.41 88 TRP C C 1
ATOM 11801 O O . TRP C 1 88 ? 158.855 136.660 187.951 1.00 53.21 88 TRP C O 1
ATOM 11822 N N . SER C 1 89 ? 157.514 138.058 186.808 1.00 36.09 89 SER C N 1
ATOM 11823 C CA . SER C 1 89 ? 158.018 137.711 185.494 1.00 27.77 89 SER C CA 1
ATOM 11824 C C . SER C 1 89 ? 158.051 138.975 184.656 1.00 39.13 89 SER C C 1
ATOM 11825 O O . SER C 1 89 ? 157.244 139.884 184.875 1.00 53.25 89 SER C O 1
ATOM 11833 N N . PRO C 1 90 ? 158.964 139.064 183.692 1.00 37.24 90 PRO C N 1
ATOM 11834 C CA . PRO C 1 90 ? 159.032 140.262 182.858 1.00 39.42 90 PRO C CA 1
ATOM 11835 C C . PRO C 1 90 ? 158.113 140.174 181.654 1.00 47.02 90 PRO C C 1
ATOM 11836 O O . PRO C 1 90 ? 157.994 139.139 180.998 1.00 54.06 90 PRO C O 1
ATOM 11847 N N . ALA C 1 91 ? 157.462 141.291 181.360 1.00 46.99 91 ALA C N 1
ATOM 11848 C CA . ALA C 1 91 ? 156.588 141.394 180.203 1.00 43.31 91 ALA C CA 1
ATOM 11849 C C . ALA C 1 91 ? 157.406 141.897 179.024 1.00 48.51 91 ALA C C 1
ATOM 11850 O O . ALA C 1 91 ? 158.010 142.971 179.095 1.00 55.47 91 ALA C O 1
ATOM 11857 N N . ILE C 1 92 ? 157.433 141.117 177.952 1.00 46.24 92 ILE C N 1
ATOM 11858 C CA . ILE C 1 92 ? 158.197 141.435 176.756 1.00 33.99 92 ILE C CA 1
ATOM 11859 C C . ILE C 1 92 ? 157.223 141.773 175.641 1.00 47.61 92 ILE C C 1
ATOM 11860 O O . ILE C 1 92 ? 156.109 141.242 175.580 1.00 51.88 92 ILE C O 1
ATOM 11876 N N . SER C 1 93 ? 157.651 142.658 174.749 1.00 47.98 93 SER C N 1
ATOM 11877 C CA . SER C 1 93 ? 156.845 143.010 173.592 1.00 43.89 93 SER C CA 1
ATOM 11878 C C . SER C 1 93 ? 157.778 143.286 172.428 1.00 35.72 93 SER C C 1
ATOM 11879 O O . SER C 1 93 ? 158.993 143.369 172.593 1.00 47.62 93 SER C O 1
ATOM 11887 N N . VAL C 1 94 ? 157.200 143.402 171.238 1.00 30.58 94 VAL C N 1
ATOM 11888 C CA . VAL C 1 94 ? 157.966 143.649 170.026 1.00 34.70 94 VAL C CA 1
ATOM 11889 C C . VAL C 1 94 ? 157.422 144.892 169.342 1.00 40.98 94 VAL C C 1
ATOM 11890 O O . VAL C 1 94 ? 156.225 145.185 169.404 1.00 54.91 94 VAL C O 1
ATOM 11903 N N . TYR C 1 95 ? 158.311 145.613 168.667 1.00 41.33 95 TYR C N 1
ATOM 11904 C CA . TYR C 1 95 ? 157.933 146.861 168.024 1.00 47.44 95 TYR C CA 1
ATOM 11905 C C . TYR C 1 95 ? 156.801 146.647 167.031 1.00 55.16 95 TYR C C 1
ATOM 11906 O O . TYR C 1 95 ? 156.748 145.635 166.331 1.00 64.39 95 TYR C O 1
ATOM 11924 N N . TYR C 1 96 ? 155.893 147.616 166.975 1.00 46.71 96 TYR C N 1
ATOM 11925 C CA . TYR C 1 96 ? 154.894 147.725 165.917 1.00 46.14 96 TYR C CA 1
ATOM 11926 C C . TYR C 1 96 ? 153.908 146.571 165.910 1.00 51.53 96 TYR C C 1
ATOM 11927 O O . TYR C 1 96 ? 153.225 146.351 164.910 1.00 55.77 96 TYR C O 1
ATOM 11945 N N . THR C 1 97 ? 153.811 145.815 167.002 1.00 54.00 97 THR C N 1
ATOM 11946 C CA . THR C 1 97 ? 152.755 144.818 167.123 1.00 50.81 97 THR C CA 1
ATOM 11947 C C . THR C 1 97 ? 152.185 144.781 168.533 1.00 50.52 97 THR C C 1
ATOM 11948 O O . THR C 1 97 ? 151.720 143.733 168.987 1.00 58.41 97 THR C O 1
ATOM 11959 N N . GLU C 1 98 ? 152.220 145.906 169.244 1.00 51.54 98 GLU C N 1
ATOM 11960 C CA . GLU C 1 98 ? 151.684 145.929 170.599 1.00 52.57 98 GLU C CA 1
ATOM 11961 C C . GLU C 1 98 ? 150.180 145.701 170.608 1.00 60.71 98 GLU C C 1
ATOM 11962 O O . GLU C 1 98 ? 149.654 145.036 171.506 1.00 65.52 98 GLU C O 1
ATOM 11974 N N . ASN C 1 99 ? 149.471 146.248 169.628 1.00 56.31 99 ASN C N 1
ATOM 11975 C CA . ASN C 1 99 ? 148.017 146.261 169.631 1.00 46.85 99 ASN C CA 1
ATOM 11976 C C . ASN C 1 99 ? 147.392 145.116 168.855 1.00 57.50 99 ASN C C 1
ATOM 11977 O O . ASN C 1 99 ? 146.163 145.031 168.799 1.00 57.17 99 ASN C O 1
ATOM 11988 N N . GLU C 1 100 ? 148.191 144.241 168.253 1.00 70.74 100 GLU C N 1
ATOM 11989 C CA . GLU C 1 100 ? 147.684 143.098 167.503 1.00 67.72 100 GLU C CA 1
ATOM 11990 C C . GLU C 1 100 ? 148.451 141.846 167.883 1.00 66.97 100 GLU C C 1
ATOM 11991 O O . GLU C 1 100 ? 148.885 141.062 167.040 1.00 76.04 100 GLU C O 1
ATOM 12003 N N . MET C 1 101 ? 148.636 141.650 169.182 1.00 61.27 101 MET C N 1
ATOM 12004 C CA . MET C 1 101 ? 149.321 140.473 169.701 1.00 70.55 101 MET C CA 1
ATOM 12005 C C . MET C 1 101 ? 148.618 140.098 170.995 1.00 77.64 101 MET C C 1
ATOM 12006 O O . MET C 1 101 ? 148.741 140.807 171.997 1.00 82.05 101 MET C O 1
ATOM 12020 N N . ASP C 1 102 ? 147.881 138.988 170.969 1.00 92.15 102 ASP C N 1
ATOM 12021 C CA . ASP C 1 102 ? 146.953 138.693 172.055 1.00 92.32 102 ASP C CA 1
ATOM 12022 C C . ASP C 1 102 ? 147.677 138.575 173.387 1.00 91.81 102 ASP C C 1
ATOM 12023 O O . ASP C 1 102 ? 147.195 139.078 174.408 1.00 89.49 102 ASP C O 1
ATOM 12032 N N . SER C 1 103 ? 148.831 137.916 173.402 1.00 93.61 103 SER C N 1
ATOM 12033 C CA . SER C 1 103 ? 149.640 137.787 174.609 1.00 95.18 103 SER C CA 1
ATOM 12034 C C . SER C 1 103 ? 148.813 137.205 175.755 1.00 93.01 103 SER C C 1
ATOM 12035 O O . SER C 1 103 ? 148.569 137.843 176.780 1.00 84.80 103 SER C O 1
ATOM 12043 N N . LYS C 1 104 ? 148.377 135.967 175.553 1.00 83.65 104 LYS C N 1
ATOM 12044 C CA . LYS C 1 104 ? 147.681 135.209 176.582 1.00 73.20 104 LYS C CA 1
ATOM 12045 C C . LYS C 1 104 ? 148.702 134.350 177.314 1.00 77.43 104 LYS C C 1
ATOM 12046 O O . LYS C 1 104 ? 149.373 133.518 176.696 1.00 84.35 104 LYS C O 1
ATOM 12065 N N . ASP C 1 105 ? 148.833 134.556 178.620 1.00 72.04 105 ASP C N 1
ATOM 12066 C CA . ASP C 1 105 ? 149.762 133.758 179.408 1.00 76.22 105 ASP C CA 1
ATOM 12067 C C . ASP C 1 105 ? 149.103 132.427 179.738 1.00 73.39 105 ASP C C 1
ATOM 12068 O O . ASP C 1 105 ? 148.058 132.386 180.395 1.00 77.61 105 ASP C O 1
ATOM 12077 N N . GLN C 1 106 ? 149.696 131.341 179.255 1.00 54.10 106 GLN C N 1
ATOM 12078 C CA . GLN C 1 106 ? 149.148 130.011 179.457 1.00 58.08 106 GLN C CA 1
ATOM 12079 C C . GLN C 1 106 ? 150.167 128.999 179.934 1.00 61.44 106 GLN C C 1
ATOM 12080 O O . GLN C 1 106 ? 149.765 127.955 180.460 1.00 61.88 106 GLN C O 1
ATOM 12094 N N . PHE C 1 107 ? 151.457 129.259 179.774 1.00 52.08 107 PHE C N 1
ATOM 12095 C CA . PHE C 1 107 ? 152.492 128.367 180.265 1.00 49.46 107 PHE C CA 1
ATOM 12096 C C . PHE C 1 107 ? 152.941 128.843 181.637 1.00 49.59 107 PHE C C 1
ATOM 12097 O O . PHE C 1 107 ? 153.265 130.020 181.815 1.00 54.01 107 PHE C O 1
ATOM 12114 N N . GLN C 1 108 ? 152.953 127.934 182.604 1.00 54.36 108 GLN C N 1
ATOM 12115 C CA . GLN C 1 108 ? 153.453 128.274 183.922 1.00 45.44 108 GLN C CA 1
ATOM 12116 C C . GLN C 1 108 ? 154.971 128.416 183.890 1.00 45.93 108 GLN C C 1
ATOM 12117 O O . GLN C 1 108 ? 155.643 128.031 182.931 1.00 51.13 108 GLN C O 1
ATOM 12131 N N . MET C 1 109 ? 155.511 128.994 184.953 1.00 45.49 109 MET C N 1
ATOM 12132 C CA . MET C 1 109 ? 156.947 129.124 185.116 1.00 41.47 109 MET C CA 1
ATOM 12133 C C . MET C 1 109 ? 157.496 127.916 185.853 1.00 42.49 109 MET C C 1
ATOM 12134 O O . MET C 1 109 ? 156.798 127.286 186.645 1.00 59.05 109 MET C O 1
ATOM 12148 N N . GLU C 1 110 ? 158.758 127.598 185.592 1.00 46.04 110 GLU C N 1
ATOM 12149 C CA . GLU C 1 110 ? 159.437 126.485 186.241 1.00 40.50 110 GLU C CA 1
ATOM 12150 C C . GLU C 1 110 ? 160.558 127.040 187.099 1.00 37.68 110 GLU C C 1
ATOM 12151 O O . GLU C 1 110 ? 161.469 127.690 186.581 1.00 57.16 110 GLU C O 1
ATOM 12163 N N . ILE C 1 111 ? 160.509 126.758 188.396 1.00 33.91 111 ILE C N 1
ATOM 12164 C CA . ILE C 1 111 ? 161.419 127.359 189.362 1.00 46.60 111 ILE C CA 1
ATOM 12165 C C . ILE C 1 111 ? 162.169 126.254 190.092 1.00 48.92 111 ILE C C 1
ATOM 12166 O O . ILE C 1 111 ? 161.557 125.301 190.584 1.00 61.25 111 ILE C O 1
ATOM 12182 N N . TYR C 1 112 ? 163.490 126.386 190.157 1.00 46.29 112 TYR C N 1
ATOM 12183 C CA . TYR C 1 112 ? 164.363 125.407 190.786 1.00 51.69 112 TYR C CA 1
ATOM 12184 C C . TYR C 1 112 ? 164.676 125.808 192.222 1.00 57.27 112 TYR C C 1
ATOM 12185 O O . TYR C 1 112 ? 164.329 126.894 192.682 1.00 63.24 112 TYR C O 1
ATOM 12203 N N . LYS C 1 113 ? 165.367 124.911 192.929 1.00 62.37 113 LYS C N 1
ATOM 12204 C CA . LYS C 1 113 ? 165.587 125.114 194.356 1.00 59.98 113 LYS C CA 1
ATOM 12205 C C . LYS C 1 113 ? 166.415 126.359 194.627 1.00 62.13 113 LYS C C 1
ATOM 12206 O O . LYS C 1 113 ? 166.284 126.966 195.694 1.00 72.88 113 LYS C O 1
ATOM 12225 N N . ASN C 1 114 ? 167.279 126.748 193.695 1.00 52.77 114 ASN C N 1
ATOM 12226 C CA . ASN C 1 114 ? 168.196 127.856 193.907 1.00 57.67 114 ASN C CA 1
ATOM 12227 C C . ASN C 1 114 ? 167.718 129.150 193.269 1.00 62.59 114 ASN C C 1
ATOM 12228 O O . ASN C 1 114 ? 168.477 130.121 193.228 1.00 64.93 114 ASN C O 1
ATOM 12238 N N . GLY C 1 115 ? 166.490 129.186 192.763 1.00 59.49 115 GLY C N 1
ATOM 12239 C CA . GLY C 1 115 ? 165.907 130.397 192.236 1.00 56.09 115 GLY C CA 1
ATOM 12240 C C . GLY C 1 115 ? 165.892 130.498 190.728 1.00 54.49 115 GLY C C 1
ATOM 12241 O O . GLY C 1 115 ? 165.236 131.398 190.198 1.00 62.85 115 GLY C O 1
ATOM 12245 N N . SER C 1 116 ? 166.590 129.618 190.021 1.00 44.23 116 SER C N 1
ATOM 12246 C CA . SER C 1 116 ? 166.558 129.653 188.567 1.00 46.15 116 SER C CA 1
ATOM 12247 C C . SER C 1 116 ? 165.130 129.489 188.072 1.00 47.90 116 SER C C 1
ATOM 12248 O O . SER C 1 116 ? 164.443 128.533 188.437 1.00 63.64 116 SER C O 1
ATOM 12256 N N . VAL C 1 117 ? 164.680 130.418 187.231 1.00 35.86 117 VAL C N 1
ATOM 12257 C CA . VAL C 1 117 ? 163.316 130.431 186.719 1.00 29.50 117 VAL C CA 1
ATOM 12258 C C . VAL C 1 117 ? 163.363 130.424 185.202 1.00 37.43 117 VAL C C 1
ATOM 12259 O O . VAL C 1 117 ? 164.050 131.253 184.594 1.00 58.60 117 VAL C O 1
ATOM 12272 N N . HIS C 1 118 ? 162.622 129.499 184.600 1.00 40.20 118 HIS C N 1
ATOM 12273 C CA . HIS C 1 118 ? 162.446 129.416 183.159 1.00 41.09 118 HIS C CA 1
ATOM 12274 C C . HIS C 1 118 ? 160.982 129.642 182.825 1.00 40.89 118 HIS C C 1
ATOM 12275 O O . HIS C 1 118 ? 160.095 129.122 183.504 1.00 57.68 118 HIS C O 1
ATOM 12289 N N . GLN C 1 119 ? 160.732 130.418 181.780 1.00 40.29 119 GLN C N 1
ATOM 12290 C CA . GLN C 1 119 ? 159.381 130.703 181.329 1.00 36.09 119 GLN C CA 1
ATOM 12291 C C . GLN C 1 119 ? 159.293 130.524 179.824 1.00 41.25 119 GLN C C 1
ATOM 12292 O O . GLN C 1 119 ? 160.204 130.908 179.089 1.00 59.27 119 GLN C O 1
ATOM 12306 N N . TRP C 1 120 ? 158.190 129.941 179.376 1.00 41.83 120 TRP C N 1
ATOM 12307 C CA . TRP C 1 120 ? 157.915 129.734 177.964 1.00 36.07 120 TRP C CA 1
ATOM 12308 C C . TRP C 1 120 ? 156.948 130.798 177.471 1.00 36.22 120 TRP C C 1
ATOM 12309 O O . TRP C 1 120 ? 155.955 131.101 178.135 1.00 41.75 120 TRP C O 1
ATOM 12330 N N . LYS C 1 121 ? 157.237 131.361 176.306 1.00 26.01 121 LYS C N 1
ATOM 12331 C CA . LYS C 1 121 ? 156.330 132.302 175.671 1.00 30.03 121 LYS C CA 1
ATOM 12332 C C . LYS C 1 121 ? 156.295 132.005 174.186 1.00 36.89 121 LYS C C 1
ATOM 12333 O O . LYS C 1 121 ? 157.242 131.448 173.635 1.00 51.67 121 LYS C O 1
ATOM 12352 N N . SER C 1 122 ? 155.196 132.364 173.538 1.00 40.15 122 SER C N 1
ATOM 12353 C CA . SER C 1 122 ? 155.091 132.239 172.094 1.00 42.46 122 SER C CA 1
ATOM 12354 C C . SER C 1 122 ? 154.506 133.524 171.544 1.00 46.26 122 SER C C 1
ATOM 12355 O O . SER C 1 122 ? 153.503 134.022 172.060 1.00 57.51 122 SER C O 1
ATOM 12363 N N . PHE C 1 123 ? 155.142 134.062 170.510 1.00 44.47 123 PHE C N 1
ATOM 12364 C CA . PHE C 1 123 ? 154.695 135.282 169.861 1.00 41.45 123 PHE C CA 1
ATOM 12365 C C . PHE C 1 123 ? 154.337 134.971 168.419 1.00 41.41 123 PHE C C 1
ATOM 12366 O O . PHE C 1 123 ? 155.028 134.200 167.755 1.00 48.40 123 PHE C O 1
ATOM 12383 N N . TYR C 1 124 ? 153.252 135.570 167.943 1.00 44.63 124 TYR C N 1
ATOM 12384 C CA . TYR C 1 124 ? 152.812 135.442 166.556 1.00 43.30 124 TYR C CA 1
ATOM 12385 C C . TYR C 1 124 ? 152.529 136.853 166.067 1.00 51.24 124 TYR C C 1
ATOM 12386 O O . TYR C 1 124 ? 151.480 137.418 166.384 1.00 63.64 124 TYR C O 1
ATOM 12404 N N . PHE C 1 125 ? 153.477 137.448 165.287 1.00 44.01 125 PHE C N 1
ATOM 12405 C CA . PHE C 1 125 ? 153.429 138.869 164.995 1.00 49.72 125 PHE C CA 1
ATOM 12406 C C . PHE C 1 125 ? 153.859 139.133 163.561 1.00 51.50 125 PHE C C 1
ATOM 12407 O O . PHE C 1 125 ? 154.422 138.272 162.886 1.00 54.38 125 PHE C O 1
ATOM 12424 N N . ASN C 1 126 ? 153.568 140.347 163.100 1.00 53.54 126 ASN C N 1
ATOM 12425 C CA . ASN C 1 126 ? 153.917 140.805 161.760 1.00 50.84 126 ASN C CA 1
ATOM 12426 C C . ASN C 1 126 ? 155.232 141.567 161.825 1.00 54.74 126 ASN C C 1
ATOM 12427 O O . ASN C 1 126 ? 155.301 142.640 162.431 1.00 68.03 126 ASN C O 1
ATOM 12438 N N . ILE C 1 127 ? 156.272 141.020 161.214 1.00 47.39 127 ILE C N 1
ATOM 12439 C CA . ILE C 1 127 ? 157.568 141.681 161.128 1.00 50.65 127 ILE C CA 1
ATOM 12440 C C . ILE C 1 127 ? 157.613 142.386 159.777 1.00 51.89 127 ILE C C 1
ATOM 12441 O O . ILE C 1 127 ? 157.577 141.734 158.730 1.00 61.05 127 ILE C O 1
ATOM 12457 N N . LEU C 1 128 ? 157.656 143.716 159.779 1.00 56.20 128 LEU C N 1
ATOM 12458 C CA . LEU C 1 128 ? 157.610 144.455 158.524 1.00 58.43 128 LEU C CA 1
ATOM 12459 C C . LEU C 1 128 ? 158.865 144.184 157.708 1.00 60.21 128 LEU C C 1
ATOM 12460 O O . LEU C 1 128 ? 159.968 144.094 158.251 1.00 58.96 128 LEU C O 1
ATOM 12476 N N . CYS C 1 129 ? 158.701 144.088 156.391 1.00 70.61 129 CYS C N 1
ATOM 12477 C CA . CYS C 1 129 ? 159.799 143.750 155.501 1.00 67.86 129 CYS C CA 1
ATOM 12478 C C . CYS C 1 129 ? 159.932 144.741 154.354 1.00 73.75 129 CYS C C 1
ATOM 12479 O O . CYS C 1 129 ? 158.944 145.315 153.888 1.00 74.96 129 CYS C O 1
ATOM 12486 N N . ASP C 1 130 ? 161.169 144.930 153.902 1.00 73.25 130 ASP C N 1
ATOM 12487 C CA . ASP C 1 130 ? 161.488 145.813 152.793 1.00 70.09 130 ASP C CA 1
ATOM 12488 C C . ASP C 1 130 ? 161.895 144.924 151.631 1.00 70.14 130 ASP C C 1
ATOM 12489 O O . ASP C 1 130 ? 162.652 143.965 151.812 1.00 75.95 130 ASP C O 1
ATOM 12498 N N . VAL C 1 131 ? 161.407 145.252 150.443 1.00 69.21 131 VAL C N 1
ATOM 12499 C CA . VAL C 1 131 ? 161.588 144.420 149.263 1.00 70.92 131 VAL C CA 1
ATOM 12500 C C . VAL C 1 131 ? 162.534 145.068 148.268 1.00 71.18 131 VAL C C 1
ATOM 12501 O O . VAL C 1 131 ? 162.478 146.278 148.030 1.00 76.57 131 VAL C O 1
ATOM 12514 N N . ASN C 1 132 ? 163.423 144.254 147.715 1.00 76.04 132 ASN C N 1
ATOM 12515 C CA . ASN C 1 132 ? 164.306 144.631 146.626 1.00 79.06 132 ASN C CA 1
ATOM 12516 C C . ASN C 1 132 ? 163.939 143.670 145.511 1.00 78.47 132 ASN C C 1
ATOM 12517 O O . ASN C 1 132 ? 164.064 142.452 145.679 1.00 81.11 132 ASN C O 1
ATOM 12528 N N . ALA C 1 133 ? 163.490 144.203 144.382 1.00 80.37 133 ALA C N 1
ATOM 12529 C CA . ALA C 1 133 ? 163.028 143.367 143.283 1.00 83.35 133 ALA C CA 1
ATOM 12530 C C . ALA C 1 133 ? 163.854 143.578 142.025 1.00 88.88 133 ALA C C 1
ATOM 12531 O O . ALA C 1 133 ? 163.360 143.388 140.915 1.00 93.61 133 ALA C O 1
ATOM 12538 N N . ARG C 1 134 ? 165.118 143.963 142.180 1.00 93.12 134 ARG C N 1
ATOM 12539 C CA . ARG C 1 134 ? 165.930 144.232 141.005 1.00 88.04 134 ARG C CA 1
ATOM 12540 C C . ARG C 1 134 ? 166.053 142.983 140.152 1.00 88.53 134 ARG C C 1
ATOM 12541 O O . ARG C 1 134 ? 166.029 143.054 138.919 1.00 94.52 134 ARG C O 1
ATOM 12562 N N . ALA C 1 135 ? 166.177 141.826 140.795 1.00 85.22 135 ALA C N 1
ATOM 12563 C CA . ALA C 1 135 ? 166.360 140.555 140.114 1.00 87.79 135 ALA C CA 1
ATOM 12564 C C . ALA C 1 135 ? 165.056 139.796 139.907 1.00 86.75 135 ALA C C 1
ATOM 12565 O O . ALA C 1 135 ? 165.092 138.593 139.637 1.00 90.40 135 ALA C O 1
ATOM 12572 N N . PHE C 1 136 ? 163.910 140.454 140.046 1.00 73.00 136 PHE C N 1
ATOM 12573 C CA . PHE C 1 136 ? 162.647 139.745 139.933 1.00 76.25 136 PHE C CA 1
ATOM 12574 C C . PHE C 1 136 ? 162.617 138.990 138.606 1.00 83.25 136 PHE C C 1
ATOM 12575 O O . PHE C 1 136 ? 162.942 139.576 137.565 1.00 90.60 136 PHE C O 1
ATOM 12592 N N . PRO C 1 137 ? 162.246 137.699 138.590 1.00 82.84 137 PRO C N 1
ATOM 12593 C CA . PRO C 1 137 ? 161.441 136.874 139.501 1.00 79.13 137 PRO C CA 1
ATOM 12594 C C . PRO C 1 137 ? 162.029 136.721 140.893 1.00 81.15 137 PRO C C 1
ATOM 12595 O O . PRO C 1 137 ? 161.265 136.674 141.852 1.00 80.65 137 PRO C O 1
ATOM 12606 N N . PHE C 1 138 ? 163.347 136.620 141.017 1.00 86.93 138 PHE C N 1
ATOM 12607 C CA . PHE C 1 138 ? 163.941 136.444 142.331 1.00 84.47 138 PHE C CA 1
ATOM 12608 C C . PHE C 1 138 ? 163.983 137.790 143.039 1.00 86.54 138 PHE C C 1
ATOM 12609 O O . PHE C 1 138 ? 164.541 138.757 142.516 1.00 91.66 138 PHE C O 1
ATOM 12626 N N . ASP C 1 139 ? 163.395 137.846 144.230 1.00 82.76 139 ASP C N 1
ATOM 12627 C CA . ASP C 1 139 ? 163.361 139.046 145.048 1.00 78.92 139 ASP C CA 1
ATOM 12628 C C . ASP C 1 139 ? 164.085 138.797 146.362 1.00 81.49 139 ASP C C 1
ATOM 12629 O O . ASP C 1 139 ? 164.244 137.656 146.798 1.00 86.17 139 ASP C O 1
ATOM 12638 N N . LYS C 1 140 ? 164.530 139.880 146.989 1.00 72.10 140 LYS C N 1
ATOM 12639 C CA . LYS C 1 140 ? 165.196 139.820 148.281 1.00 67.05 140 LYS C CA 1
ATOM 12640 C C . LYS C 1 140 ? 164.416 140.655 149.283 1.00 71.28 140 LYS C C 1
ATOM 12641 O O . LYS C 1 140 ? 164.028 141.784 148.984 1.00 80.73 140 LYS C O 1
ATOM 12660 N N . TYR C 1 141 ? 164.179 140.106 150.466 1.00 62.20 141 TYR C N 1
ATOM 12661 C CA . TYR C 1 141 ? 163.424 140.788 151.501 1.00 57.15 141 TYR C CA 1
ATOM 12662 C C . TYR C 1 141 ? 164.273 140.884 152.753 1.00 59.06 141 TYR C C 1
ATOM 12663 O O . TYR C 1 141 ? 164.927 139.914 153.140 1.00 67.94 141 TYR C O 1
ATOM 12681 N N . THR C 1 142 ? 164.246 142.046 153.394 1.00 60.37 142 THR C N 1
ATOM 12682 C CA . THR C 1 142 ? 164.924 142.248 154.666 1.00 56.55 142 THR C CA 1
ATOM 12683 C C . THR C 1 142 ? 163.898 142.674 155.700 1.00 64.96 142 THR C C 1
ATOM 12684 O O . THR C 1 142 ? 163.149 143.624 155.472 1.00 70.25 142 THR C O 1
ATOM 12695 N N . CYS C 1 143 ? 163.881 141.996 156.840 1.00 65.17 143 CYS C N 1
ATOM 12696 C CA . CYS C 1 143 ? 162.900 142.264 157.876 1.00 60.94 143 CYS C CA 1
ATOM 12697 C C . CYS C 1 143 ? 163.623 142.486 159.193 1.00 62.22 143 CYS C C 1
ATOM 12698 O O . CYS C 1 143 ? 164.686 141.913 159.432 1.00 68.30 143 CYS C O 1
ATOM 12705 N N . GLU C 1 144 ? 163.027 143.298 160.061 1.00 61.49 144 GLU C N 1
ATOM 12706 C CA . GLU C 1 144 ? 163.650 143.589 161.340 1.00 51.83 144 GLU C CA 1
ATOM 12707 C C . GLU C 1 144 ? 162.593 143.896 162.389 1.00 59.30 144 GLU C C 1
ATOM 12708 O O . GLU C 1 144 ? 161.520 144.418 162.080 1.00 66.93 144 GLU C O 1
ATOM 12720 N N . THR C 1 145 ? 162.921 143.579 163.637 1.00 57.58 145 THR C N 1
ATOM 12721 C CA . THR C 1 145 ? 162.047 143.846 164.770 1.00 59.13 145 THR C CA 1
ATOM 12722 C C . THR C 1 145 ? 162.919 143.871 166.012 1.00 54.83 145 THR C C 1
ATOM 12723 O O . THR C 1 145 ? 164.037 143.356 166.006 1.00 71.28 145 THR C O 1
ATOM 12734 N N . MET C 1 146 ? 162.402 144.464 167.080 1.00 41.93 146 MET C N 1
ATOM 12735 C CA . MET C 1 146 ? 163.116 144.495 168.345 1.00 46.58 146 MET C CA 1
ATOM 12736 C C . MET C 1 146 ? 162.200 144.092 169.486 1.00 39.19 146 MET C C 1
ATOM 12737 O O . MET C 1 146 ? 161.026 144.462 169.511 1.00 54.40 146 MET C O 1
ATOM 12751 N N . PHE C 1 147 ? 162.748 143.333 170.427 1.00 28.62 147 PHE C N 1
ATOM 12752 C CA . PHE C 1 147 ? 162.061 142.974 171.655 1.00 33.23 147 PHE C CA 1
ATOM 12753 C C . PHE C 1 147 ? 162.479 143.932 172.758 1.00 36.87 147 PHE C C 1
ATOM 12754 O O . PHE C 1 147 ? 163.633 144.359 172.814 1.00 59.97 147 PHE C O 1
ATOM 12771 N N . TYR C 1 148 ? 161.547 144.264 173.623 1.00 32.67 148 TYR C N 1
ATOM 12772 C CA . TYR C 1 148 ? 161.837 145.183 174.711 1.00 35.13 148 TYR C CA 1
ATOM 12773 C C . TYR C 1 148 ? 160.944 144.874 175.901 1.00 42.33 148 TYR C C 1
ATOM 12774 O O . TYR C 1 148 ? 159.904 144.225 175.773 1.00 50.55 148 TYR C O 1
ATOM 12792 N N . PHE C 1 149 ? 161.374 145.336 177.072 1.00 40.59 149 PHE C N 1
ATOM 12793 C CA . PHE C 1 149 ? 160.580 145.194 178.282 1.00 32.03 149 PHE C CA 1
ATOM 12794 C C . PHE C 1 149 ? 159.451 146.211 178.289 1.00 33.21 149 PHE C C 1
ATOM 12795 O O . PHE C 1 149 ? 159.650 147.386 177.978 1.00 52.73 149 PHE C O 1
ATOM 12812 N N . ASN C 1 150 ? 158.260 145.756 178.664 1.00 34.25 150 ASN C N 1
ATOM 12813 C CA . ASN C 1 150 ? 157.126 146.665 178.744 1.00 43.08 150 ASN C CA 1
ATOM 12814 C C . ASN C 1 150 ? 157.352 147.760 179.775 1.00 46.47 150 ASN C C 1
ATOM 12815 O O . ASN C 1 150 ? 156.813 148.862 179.632 1.00 52.84 150 ASN C O 1
ATOM 12826 N N . ASP C 1 151 ? 158.147 147.490 180.811 1.00 41.61 151 ASP C N 1
ATOM 12827 C CA . ASP C 1 151 ? 158.122 148.301 182.018 1.00 36.79 151 ASP C CA 1
ATOM 12828 C C . ASP C 1 151 ? 159.484 148.707 182.554 1.00 47.42 151 ASP C C 1
ATOM 12829 O O . ASP C 1 151 ? 159.528 149.503 183.495 1.00 55.33 151 ASP C O 1
ATOM 12838 N N . TYR C 1 152 ? 160.582 148.202 182.007 1.00 39.07 152 TYR C N 1
ATOM 12839 C CA . TYR C 1 152 ? 161.894 148.381 182.609 1.00 35.36 152 TYR C CA 1
ATOM 12840 C C . TYR C 1 152 ? 162.866 148.943 181.589 1.00 41.85 152 TYR C C 1
ATOM 12841 O O . TYR C 1 152 ? 162.817 148.590 180.409 1.00 45.45 152 TYR C O 1
ATOM 12859 N N . ASP C 1 153 ? 163.736 149.827 182.047 1.00 52.57 153 ASP C N 1
ATOM 12860 C CA . ASP C 1 153 ? 164.758 150.431 181.214 1.00 53.39 153 ASP C CA 1
ATOM 12861 C C . ASP C 1 153 ? 166.101 149.766 181.505 1.00 56.66 153 ASP C C 1
ATOM 12862 O O . ASP C 1 153 ? 166.182 148.765 182.219 1.00 61.00 153 ASP C O 1
ATOM 12871 N N . ILE C 1 154 ? 167.174 150.322 180.942 1.00 53.14 154 ILE C N 1
ATOM 12872 C CA . ILE C 1 154 ? 168.487 149.704 181.065 1.00 48.64 154 ILE C CA 1
ATOM 12873 C C . ILE C 1 154 ? 168.946 149.660 182.509 1.00 49.56 154 ILE C C 1
ATOM 12874 O O . ILE C 1 154 ? 169.782 148.825 182.865 1.00 51.07 154 ILE C O 1
ATOM 12890 N N . GLN C 1 155 ? 168.439 150.551 183.350 1.00 62.16 155 GLN C N 1
ATOM 12891 C CA . GLN C 1 155 ? 168.850 150.631 184.742 1.00 64.80 155 GLN C CA 1
ATOM 12892 C C . GLN C 1 155 ? 167.983 149.788 185.663 1.00 66.15 155 GLN C C 1
ATOM 12893 O O . GLN C 1 155 ? 168.217 149.785 186.875 1.00 66.71 155 GLN C O 1
ATOM 12907 N N . THR C 1 156 ? 166.995 149.075 185.126 1.00 55.09 156 THR C N 1
ATOM 12908 C CA . THR C 1 156 ? 166.083 148.299 185.953 1.00 41.76 156 THR C CA 1
ATOM 12909 C C . THR C 1 156 ? 166.014 146.846 185.504 1.00 43.84 156 THR C C 1
ATOM 12910 O O . THR C 1 156 ? 165.751 145.959 186.319 1.00 55.39 156 THR C O 1
ATOM 12921 N N . ALA C 1 157 ? 166.236 146.586 184.218 1.00 49.45 157 ALA C N 1
ATOM 12922 C CA . ALA C 1 157 ? 166.255 145.221 183.711 1.00 46.02 157 ALA C CA 1
ATOM 12923 C C . ALA C 1 157 ? 166.959 145.206 182.366 1.00 40.67 157 ALA C C 1
ATOM 12924 O O . ALA C 1 157 ? 166.762 146.108 181.553 1.00 49.97 157 ALA C O 1
ATOM 12931 N N . ILE C 1 158 ? 167.775 144.178 182.138 1.00 39.99 158 ILE C N 1
ATOM 12932 C CA . ILE C 1 158 ? 168.647 144.125 180.972 1.00 44.51 158 ILE C CA 1
ATOM 12933 C C . ILE C 1 158 ? 168.652 142.714 180.401 1.00 50.07 158 ILE C C 1
ATOM 12934 O O . ILE C 1 158 ? 168.566 141.726 181.135 1.00 51.81 158 ILE C O 1
ATOM 12950 N N . PHE C 1 159 ? 168.761 142.627 179.075 1.00 44.23 159 PHE C N 1
ATOM 12951 C CA . PHE C 1 159 ? 168.922 141.348 178.390 1.00 37.86 159 PHE C CA 1
ATOM 12952 C C . PHE C 1 159 ? 170.379 140.919 178.468 1.00 48.23 159 PHE C C 1
ATOM 12953 O O . PHE C 1 159 ? 171.254 141.553 177.873 1.00 53.71 159 PHE C O 1
ATOM 12970 N N . SER C 1 160 ? 170.642 139.837 179.190 1.00 47.71 160 SER C N 1
ATOM 12971 C CA . SER C 1 160 ? 172.000 139.334 179.312 1.00 44.48 160 SER C CA 1
ATOM 12972 C C . SER C 1 160 ? 172.425 138.500 178.115 1.00 47.44 160 SER C C 1
ATOM 12973 O O . SER C 1 160 ? 173.623 138.254 177.945 1.00 56.86 160 SER C O 1
ATOM 12981 N N . SER C 1 161 ? 171.483 138.059 177.289 1.00 46.64 161 SER C N 1
ATOM 12982 C CA . SER C 1 161 ? 171.819 137.309 176.089 1.00 52.81 161 SER C CA 1
ATOM 12983 C C . SER C 1 161 ? 170.619 137.326 175.160 1.00 47.97 161 SER C C 1
ATOM 12984 O O . SER C 1 161 ? 169.500 137.633 175.570 1.00 54.41 161 SER C O 1
ATOM 12992 N N . PHE C 1 162 ? 170.871 136.999 173.895 1.00 52.57 162 PHE C N 1
ATOM 12993 C CA . PHE C 1 162 ? 169.797 136.926 172.909 1.00 53.79 162 PHE C CA 1
ATOM 12994 C C . PHE C 1 162 ? 170.280 135.992 171.801 1.00 51.19 162 PHE C C 1
ATOM 12995 O O . PHE C 1 162 ? 171.109 136.389 170.980 1.00 56.31 162 PHE C O 1
ATOM 13012 N N . ARG C 1 163 ? 169.749 134.761 171.797 1.00 39.78 163 ARG C N 1
ATOM 13013 C CA . ARG C 1 163 ? 170.150 133.759 170.823 1.00 48.92 163 ARG C CA 1
ATOM 13014 C C . ARG C 1 163 ? 168.931 133.276 170.056 1.00 55.51 163 ARG C C 1
ATOM 13015 O O . ARG C 1 163 ? 167.835 133.183 170.613 1.00 61.64 163 ARG C O 1
ATOM 13025 N N . CYS C 1 164 ? 169.143 132.975 168.786 1.00 61.13 164 CYS C N 1
ATOM 13026 C CA . CYS C 1 164 ? 168.075 132.504 167.920 1.00 55.90 164 CYS C CA 1
ATOM 13027 C C . CYS C 1 164 ? 168.522 131.264 167.165 1.00 62.28 164 CYS C C 1
ATOM 13028 O O . CYS C 1 164 ? 169.679 131.163 166.753 1.00 72.00 164 CYS C O 1
ATOM 13035 N N . ILE C 1 165 ? 167.601 130.321 167.001 1.00 57.80 165 ILE C N 1
ATOM 13036 C CA . ILE C 1 165 ? 167.784 129.154 166.160 1.00 58.05 165 ILE C CA 1
ATOM 13037 C C . ILE C 1 165 ? 166.566 129.035 165.251 1.00 66.37 165 ILE C C 1
ATOM 13038 O O . ILE C 1 165 ? 165.693 129.899 165.244 1.00 73.57 165 ILE C O 1
ATOM 13054 N N . SER C 1 166 ? 166.516 127.958 164.472 1.00 69.13 166 SER C N 1
ATOM 13055 C CA . SER C 1 166 ? 165.402 127.725 163.566 1.00 66.58 166 SER C CA 1
ATOM 13056 C C . SER C 1 166 ? 164.976 126.267 163.630 1.00 69.76 166 SER C C 1
ATOM 13057 O O . SER C 1 166 ? 165.669 125.413 164.186 1.00 69.98 166 SER C O 1
ATOM 13065 N N . SER C 1 167 ? 163.812 125.994 163.049 1.00 75.31 167 SER C N 1
ATOM 13066 C CA . SER C 1 167 ? 163.224 124.664 163.049 1.00 80.76 167 SER C CA 1
ATOM 13067 C C . SER C 1 167 ? 163.709 123.793 161.897 1.00 86.96 167 SER C C 1
ATOM 13068 O O . SER C 1 167 ? 163.256 122.652 161.769 1.00 79.78 167 SER C O 1
ATOM 13076 N N . THR C 1 168 ? 164.610 124.298 161.057 1.00 90.92 168 THR C N 1
ATOM 13077 C CA . THR C 1 168 ? 165.144 123.606 159.890 1.00 85.11 168 THR C CA 1
ATOM 13078 C C . THR C 1 168 ? 164.107 123.448 158.788 1.00 79.38 168 THR C C 1
ATOM 13079 O O . THR C 1 168 ? 164.444 122.948 157.713 1.00 81.13 168 THR C O 1
ATOM 13090 N N . ASP C 1 169 ? 162.907 124.008 158.932 1.00 80.97 169 ASP C N 1
ATOM 13091 C CA . ASP C 1 169 ? 161.855 123.954 157.906 1.00 85.87 169 ASP C CA 1
ATOM 13092 C C . ASP C 1 169 ? 161.624 125.306 157.207 1.00 84.43 169 ASP C C 1
ATOM 13093 O O . ASP C 1 169 ? 160.955 125.359 156.175 1.00 87.30 169 ASP C O 1
ATOM 13102 N N . LEU C 1 170 ? 162.170 126.395 157.750 1.00 74.37 170 LEU C N 1
ATOM 13103 C CA . LEU C 1 170 ? 161.994 127.720 157.151 1.00 76.23 170 LEU C CA 1
ATOM 13104 C C . LEU C 1 170 ? 162.628 127.711 155.773 1.00 82.66 170 LEU C C 1
ATOM 13105 O O . LEU C 1 170 ? 162.083 128.289 154.831 1.00 79.15 170 LEU C O 1
ATOM 13121 N N . SER C 1 171 ? 163.780 127.061 155.653 1.00 93.47 171 SER C N 1
ATOM 13122 C CA . SER C 1 171 ? 164.473 126.959 154.371 1.00 92.72 171 SER C CA 1
ATOM 13123 C C . SER C 1 171 ? 163.667 126.194 153.332 1.00 95.78 171 SER C C 1
ATOM 13124 O O . SER C 1 171 ? 163.682 126.546 152.159 1.00 94.41 171 SER C O 1
ATOM 13132 N N . ARG C 1 172 ? 162.946 125.161 153.750 1.00 94.52 172 ARG C N 1
ATOM 13133 C CA . ARG C 1 172 ? 162.227 124.302 152.801 1.00 91.96 172 ARG C CA 1
ATOM 13134 C C . ARG C 1 172 ? 161.191 125.010 151.939 1.00 90.45 172 ARG C C 1
ATOM 13135 O O . ARG C 1 172 ? 161.082 124.697 150.752 1.00 84.05 172 ARG C O 1
ATOM 13156 N N . LYS C 1 173 ? 160.458 125.972 152.490 1.00 87.94 173 LYS C N 1
ATOM 13157 C CA . LYS C 1 173 ? 159.340 126.584 151.743 1.00 94.86 173 LYS C CA 1
ATOM 13158 C C . LYS C 1 173 ? 159.658 127.694 150.720 1.00 97.50 173 LYS C C 1
ATOM 13159 O O . LYS C 1 173 ? 159.185 128.798 150.863 1.00 93.54 173 LYS C O 1
ATOM 13178 N N . ALA C 1 174 ? 160.370 127.384 149.637 1.00 89.43 174 ALA C N 1
ATOM 13179 C CA . ALA C 1 174 ? 160.645 128.377 148.575 1.00 84.93 174 ALA C CA 1
ATOM 13180 C C . ALA C 1 174 ? 161.286 129.673 149.091 1.00 84.83 174 ALA C C 1
ATOM 13181 O O . ALA C 1 174 ? 161.002 130.746 148.554 1.00 84.71 174 ALA C O 1
ATOM 13188 N N . TRP C 1 175 ? 162.168 129.578 150.087 1.00 79.06 175 TRP C N 1
ATOM 13189 C CA . TRP C 1 175 ? 162.837 130.734 150.670 1.00 72.22 175 TRP C CA 1
ATOM 13190 C C . TRP C 1 175 ? 164.183 130.315 151.233 1.00 73.81 175 TRP C C 1
ATOM 13191 O O . TRP C 1 175 ? 164.271 129.327 151.964 1.00 81.77 175 TRP C O 1
ATOM 13212 N N . TYR C 1 176 ? 165.223 131.062 150.884 1.00 70.71 176 TYR C N 1
ATOM 13213 C CA . TYR C 1 176 ? 166.485 131.043 151.610 1.00 74.19 176 TYR C CA 1
ATOM 13214 C C . TYR C 1 176 ? 166.349 132.021 152.767 1.00 74.98 176 TYR C C 1
ATOM 13215 O O . TYR C 1 176 ? 166.345 133.237 152.552 1.00 76.11 176 TYR C O 1
ATOM 13233 N N . VAL C 1 177 ? 166.231 131.501 153.984 1.00 70.46 177 VAL C N 1
ATOM 13234 C CA . VAL C 1 177 ? 166.004 132.309 155.176 1.00 66.23 177 VAL C CA 1
ATOM 13235 C C . VAL C 1 177 ? 167.295 132.346 155.978 1.00 64.47 177 VAL C C 1
ATOM 13236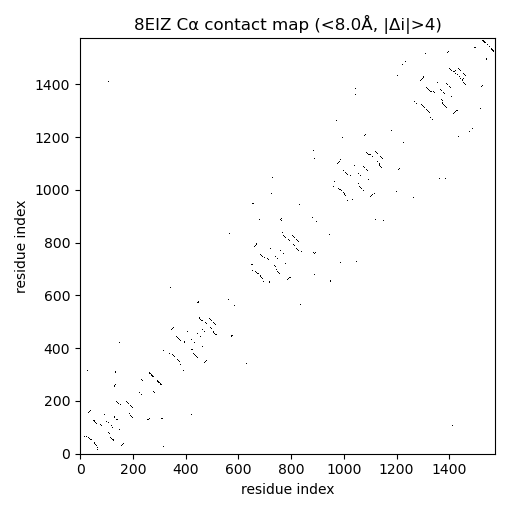 O O . VAL C 1 177 ? 167.831 131.296 156.348 1.00 72.07 177 VAL C O 1
ATOM 13249 N N . SER C 1 178 ? 167.796 133.547 156.250 1.00 57.72 178 SER C N 1
ATOM 13250 C CA . SER C 1 178 ? 168.977 133.718 157.086 1.00 58.58 178 SER C CA 1
ATOM 13251 C C . SER C 1 178 ? 168.692 134.785 158.129 1.00 66.21 178 SER C C 1
ATOM 13252 O O . SER C 1 178 ? 168.241 135.879 157.789 1.00 73.02 178 SER C O 1
ATOM 13260 N N . PHE C 1 179 ? 168.967 134.476 159.391 1.00 67.88 179 PHE C N 1
ATOM 13261 C CA . PHE C 1 179 ? 168.594 135.342 160.496 1.00 62.58 179 PHE C CA 1
ATOM 13262 C C . PHE C 1 179 ? 169.819 135.668 161.332 1.00 67.11 179 PHE C C 1
ATOM 13263 O O . PHE C 1 179 ? 170.817 134.946 161.322 1.00 71.75 179 PHE C O 1
ATOM 13280 N N . SER C 1 180 ? 169.725 136.773 162.059 1.00 65.20 180 SER C N 1
ATOM 13281 C CA . SER C 1 180 ? 170.778 137.169 162.982 1.00 65.32 180 SER C CA 1
ATOM 13282 C C . SER C 1 180 ? 170.164 138.038 164.063 1.00 62.96 180 SER C C 1
ATOM 13283 O O . SER C 1 180 ? 169.424 138.973 163.757 1.00 67.41 180 SER C O 1
ATOM 13291 N N . CYS C 1 181 ? 170.464 137.732 165.320 1.00 59.26 181 CYS C N 1
ATOM 13292 C CA . CYS C 1 181 ? 169.882 138.472 166.425 1.00 60.45 181 CYS C CA 1
ATOM 13293 C C . CYS C 1 181 ? 170.920 138.705 167.504 1.00 60.72 181 CYS C C 1
ATOM 13294 O O . CYS C 1 181 ? 171.777 137.854 167.754 1.00 59.83 181 CYS C O 1
ATOM 13301 N N . ASP C 1 182 ? 170.824 139.864 168.146 1.00 64.59 182 ASP C N 1
ATOM 13302 C CA . ASP C 1 182 ? 171.730 140.198 169.236 1.00 58.53 182 ASP C CA 1
ATOM 13303 C C . ASP C 1 182 ? 171.101 141.288 170.085 1.00 57.08 182 ASP C C 1
ATOM 13304 O O . ASP C 1 182 ? 170.153 141.952 169.672 1.00 63.88 182 ASP C O 1
ATOM 13313 N N . THR C 1 183 ? 171.654 141.473 171.276 1.00 48.61 183 THR C N 1
ATOM 13314 C CA . THR C 1 183 ? 171.132 142.448 172.220 1.00 51.63 183 THR C CA 1
ATOM 13315 C C . THR C 1 183 ? 171.777 143.806 171.975 1.00 59.29 183 THR C C 1
ATOM 13316 O O . THR C 1 183 ? 173.003 143.912 171.885 1.00 70.00 183 THR C O 1
ATOM 13327 N N . LYS C 1 184 ? 170.946 144.834 171.858 1.00 52.48 184 LYS C N 1
ATOM 13328 C CA . LYS C 1 184 ? 171.373 146.211 171.673 1.00 53.02 184 LYS C CA 1
ATOM 13329 C C . LYS C 1 184 ? 170.973 147.044 172.882 1.00 53.56 184 LYS C C 1
ATOM 13330 O O . LYS C 1 184 ? 170.172 146.628 173.721 1.00 60.58 184 LYS C O 1
ATOM 13349 N N . ILE C 1 185 ? 171.531 148.245 172.952 1.00 55.22 185 ILE C N 1
ATOM 13350 C CA . ILE C 1 185 ? 171.213 149.207 173.998 1.00 60.97 185 ILE C CA 1
ATOM 13351 C C . ILE C 1 185 ? 170.514 150.376 173.319 1.00 61.24 185 ILE C C 1
ATOM 13352 O O . ILE C 1 185 ? 171.161 151.235 172.712 1.00 63.22 185 ILE C O 1
ATOM 13368 N N . GLY C 1 186 ? 169.191 150.414 173.421 1.00 66.53 186 GLY C N 1
ATOM 13369 C CA . GLY C 1 186 ? 168.419 151.481 172.833 1.00 65.25 186 GLY C CA 1
ATOM 13370 C C . GLY C 1 186 ? 168.387 152.713 173.701 1.00 66.59 186 GLY C C 1
ATOM 13371 O O . GLY C 1 186 ? 169.017 152.796 174.754 1.00 72.59 186 GLY C O 1
ATOM 13375 N N . GLU C 1 187 ? 167.622 153.698 173.238 1.00 84.85 187 GLU C N 1
ATOM 13376 C CA . GLU C 1 187 ? 167.494 154.942 173.986 1.00 87.19 187 GLU C CA 1
ATOM 13377 C C . GLU C 1 187 ? 166.649 154.762 175.237 1.00 87.05 187 GLU C C 1
ATOM 13378 O O . GLU C 1 187 ? 166.904 155.418 176.253 1.00 88.64 187 GLU C O 1
ATOM 13390 N N . GLU C 1 188 ? 165.642 153.893 175.186 1.00 85.48 188 GLU C N 1
ATOM 13391 C CA . GLU C 1 188 ? 164.693 153.736 176.280 1.00 84.85 188 GLU C CA 1
ATOM 13392 C C . GLU C 1 188 ? 164.831 152.405 177.012 1.00 78.76 188 GLU C C 1
ATOM 13393 O O . GLU C 1 188 ? 163.990 152.092 177.860 1.00 80.38 188 GLU C O 1
ATOM 13405 N N . GLY C 1 189 ? 165.860 151.628 176.725 1.00 59.50 189 GLY C N 1
ATOM 13406 C CA . GLY C 1 189 ? 166.096 150.399 177.458 1.00 63.95 189 GLY C CA 1
ATOM 13407 C C . GLY C 1 189 ? 166.827 149.384 176.605 1.00 63.22 189 GLY C C 1
ATOM 13408 O O . GLY C 1 189 ? 167.153 149.626 175.449 1.00 66.60 189 GLY C O 1
ATOM 13412 N N . SER C 1 190 ? 167.082 148.232 177.216 1.00 47.52 190 SER C N 1
ATOM 13413 C CA . SER C 1 190 ? 167.726 147.136 176.509 1.00 48.96 190 SER C CA 1
ATOM 13414 C C . SER C 1 190 ? 166.786 146.563 175.461 1.00 53.90 190 SER C C 1
ATOM 13415 O O . SER C 1 190 ? 165.588 146.403 175.706 1.00 60.28 190 SER C O 1
ATOM 13423 N N . LEU C 1 191 ? 167.330 146.255 174.286 1.00 50.24 191 LEU C N 1
ATOM 13424 C CA . LEU C 1 191 ? 166.543 145.748 173.176 1.00 41.49 191 LEU C CA 1
ATOM 13425 C C . LEU C 1 191 ? 167.131 144.438 172.683 1.00 42.59 191 LEU C C 1
ATOM 13426 O O . LEU C 1 191 ? 168.326 144.190 172.824 1.00 55.00 191 LEU C O 1
ATOM 13442 N N . GLY C 1 192 ? 166.281 143.599 172.109 1.00 30.53 192 GLY C N 1
ATOM 13443 C CA . GLY C 1 192 ? 166.756 142.425 171.414 1.00 42.89 192 GLY C CA 1
ATOM 13444 C C . GLY C 1 192 ? 166.453 142.525 169.937 1.00 46.76 192 GLY C C 1
ATOM 13445 O O . GLY C 1 192 ? 165.303 142.365 169.530 1.00 48.68 192 GLY C O 1
ATOM 13449 N N . GLN C 1 193 ? 167.467 142.787 169.123 1.00 54.16 193 GLN C N 1
ATOM 13450 C CA . GLN C 1 193 ? 167.274 142.930 167.692 1.00 50.18 193 GLN C CA 1
ATOM 13451 C C . GLN C 1 193 ? 167.250 141.566 167.026 1.00 49.78 193 GLN C C 1
ATOM 13452 O O . GLN C 1 193 ? 168.105 140.718 167.302 1.00 64.12 193 GLN C O 1
ATOM 13466 N N . LEU C 1 194 ? 166.274 141.370 166.142 1.00 45.20 194 LEU C N 1
ATOM 13467 C CA . LEU C 1 194 ? 166.137 140.170 165.330 1.00 54.09 194 LEU C CA 1
ATOM 13468 C C . LEU C 1 194 ? 166.015 140.604 163.879 1.00 56.07 194 LEU C C 1
ATOM 13469 O O . LEU C 1 194 ? 165.165 141.437 163.555 1.00 61.11 194 LEU C O 1
ATOM 13485 N N . SER C 1 195 ? 166.853 140.044 163.008 1.00 59.57 195 SER C N 1
ATOM 13486 C CA . SER C 1 195 ? 166.879 140.409 161.600 1.00 59.08 195 SER C CA 1
ATOM 13487 C C . SER C 1 195 ? 166.714 139.161 160.753 1.00 60.95 195 SER C C 1
ATOM 13488 O O . SER C 1 195 ? 167.368 138.147 161.011 1.00 68.91 195 SER C O 1
ATOM 13496 N N . LEU C 1 196 ? 165.849 139.243 159.746 1.00 60.28 196 LEU C N 1
ATOM 13497 C CA . LEU C 1 196 ? 165.599 138.166 158.804 1.00 58.82 196 LEU C CA 1
ATOM 13498 C C . LEU C 1 196 ? 165.923 138.634 157.394 1.00 57.71 196 LEU C C 1
ATOM 13499 O O . LEU C 1 196 ? 165.718 139.800 157.050 1.00 69.60 196 LEU C O 1
ATOM 13515 N N . LYS C 1 197 ? 166.410 137.709 156.572 1.00 54.94 197 LYS C N 1
ATOM 13516 C CA . LYS C 1 197 ? 166.686 137.977 155.167 1.00 56.15 197 LYS C CA 1
ATOM 13517 C C . LYS C 1 197 ? 166.182 136.794 154.364 1.00 58.96 197 LYS C C 1
ATOM 13518 O O . LYS C 1 197 ? 166.654 135.668 154.554 1.00 70.42 197 LYS C O 1
ATOM 13537 N N . LEU C 1 198 ? 165.222 137.048 153.485 1.00 53.94 198 LEU C N 1
A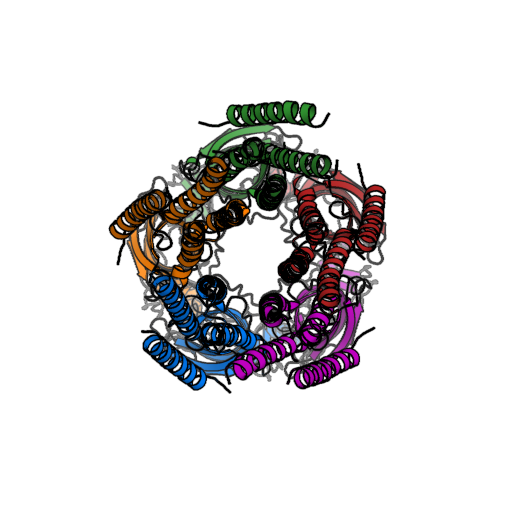TOM 13538 C CA . LEU C 1 198 ? 164.583 136.021 152.677 1.00 56.19 198 LEU C CA 1
ATOM 13539 C C . LEU C 1 198 ? 164.924 136.255 151.216 1.00 62.60 198 LEU C C 1
ATOM 13540 O O . LEU C 1 198 ? 164.532 137.274 150.644 1.00 72.34 198 LEU C O 1
ATOM 13556 N N . VAL C 1 199 ? 165.645 135.325 150.616 1.00 67.96 199 VAL C N 1
ATOM 13557 C CA . VAL C 1 199 ? 165.797 135.301 149.174 1.00 69.72 199 VAL C CA 1
ATOM 13558 C C . VAL C 1 199 ? 164.848 134.241 148.639 1.00 72.69 199 VAL C C 1
ATOM 13559 O O . VAL C 1 199 ? 164.430 133.333 149.354 1.00 80.75 199 VAL C O 1
ATOM 13572 N N . ARG C 1 200 ? 164.493 134.351 147.367 1.00 72.10 200 ARG C N 1
ATOM 13573 C CA . ARG C 1 200 ? 163.569 133.412 146.748 1.00 74.80 200 ARG C CA 1
ATOM 13574 C C . ARG C 1 200 ? 164.357 132.335 146.017 1.00 76.64 200 ARG C C 1
ATOM 13575 O O . ARG C 1 200 ? 165.265 132.643 145.241 1.00 76.60 200 ARG C O 1
ATOM 13596 N N . LYS C 1 201 ? 164.007 131.076 146.267 1.00 80.77 201 LYS C N 1
ATOM 13597 C CA . LYS C 1 201 ? 164.685 129.965 145.620 1.00 79.61 201 LYS C CA 1
ATOM 13598 C C . LYS C 1 201 ? 164.383 129.945 144.127 1.00 85.20 201 LYS C C 1
ATOM 13599 O O . LYS C 1 201 ? 163.405 130.525 143.653 1.00 86.03 201 LYS C O 1
ATOM 13617 N N . VAL C 1 202 ? 165.238 129.253 143.386 1.00 97.57 202 VAL C N 1
ATOM 13618 C CA . VAL C 1 202 ? 165.049 129.103 141.949 1.00 96.67 202 VAL C CA 1
ATOM 13619 C C . VAL C 1 202 ? 163.949 128.085 141.702 1.00 94.56 202 VAL C C 1
ATOM 13620 O O . VAL C 1 202 ? 163.978 126.973 142.241 1.00 93.03 202 VAL C O 1
ATOM 13633 N N . SER C 1 203 ? 162.977 128.464 140.883 1.00 90.66 203 SER C N 1
ATOM 13634 C CA . SER C 1 203 ? 161.847 127.615 140.554 1.00 89.47 203 SER C CA 1
ATOM 13635 C C . SER C 1 203 ? 161.680 127.542 139.047 1.00 91.34 203 SER C C 1
ATOM 13636 O O . SER C 1 203 ? 161.841 128.545 138.347 1.00 95.28 203 SER C O 1
ATOM 13644 N N . LEU C 1 204 ? 161.350 126.351 138.551 1.00 95.15 204 LEU C N 1
ATOM 13645 C CA . LEU C 1 204 ? 160.916 126.235 137.166 1.00 96.94 204 LEU C CA 1
ATOM 13646 C C . LEU C 1 204 ? 159.644 127.024 136.917 1.00 96.81 204 LEU C C 1
ATOM 13647 O O . LEU C 1 204 ? 159.283 127.244 135.757 1.00 95.41 204 LEU C O 1
ATOM 13663 N N . GLN C 1 205 ? 158.967 127.457 137.974 1.00 92.62 205 GLN C N 1
ATOM 13664 C CA . GLN C 1 205 ? 157.817 128.341 137.899 1.00 89.73 205 GLN C CA 1
ATOM 13665 C C . GLN C 1 205 ? 158.187 129.752 137.492 1.00 88.37 205 GLN C C 1
ATOM 13666 O O . GLN C 1 205 ? 157.319 130.628 137.552 1.00 90.20 205 GLN C O 1
ATOM 13680 N N . CYS C 1 206 ? 159.432 130.014 137.098 1.00 87.54 206 CYS C N 1
ATOM 13681 C CA . CYS C 1 206 ? 159.834 131.322 136.602 1.00 88.81 206 CYS C CA 1
ATOM 13682 C C . CYS C 1 206 ? 160.130 131.264 135.113 1.00 92.73 206 CYS C C 1
ATOM 13683 O O . CYS C 1 206 ? 160.543 132.267 134.510 1.00 94.48 206 CYS C O 1
ATOM 13691 N N . LEU C 1 207 ? 159.796 130.146 134.473 1.00 93.86 207 LEU C N 1
ATOM 13692 C CA . LEU C 1 207 ? 159.666 130.190 133.033 1.00 92.84 207 LEU C CA 1
ATOM 13693 C C . LEU C 1 207 ? 158.472 131.036 132.645 1.00 95.65 207 LEU C C 1
ATOM 13694 O O . LEU C 1 207 ? 158.456 131.592 131.548 1.00 97.13 207 LEU C O 1
ATOM 13710 N N . SER C 1 208 ? 157.488 131.175 133.537 1.00 93.00 208 SER C N 1
ATOM 13711 C CA . SER C 1 208 ? 156.371 132.055 133.237 1.00 91.92 208 SER C CA 1
ATOM 13712 C C . SER C 1 208 ? 156.860 133.474 133.003 1.00 90.03 208 SER C C 1
ATOM 13713 O O . SER C 1 208 ? 156.232 134.237 132.261 1.00 91.30 208 SER C O 1
ATOM 13721 N N . VAL C 1 209 ? 157.980 133.846 133.631 1.00 87.35 209 VAL C N 1
ATOM 13722 C CA . VAL C 1 209 ? 158.544 135.181 133.479 1.00 87.98 209 VAL C CA 1
ATOM 13723 C C . VAL C 1 209 ? 159.681 135.204 132.475 1.00 86.34 209 VAL C C 1
ATOM 13724 O O . VAL C 1 209 ? 160.090 136.294 132.046 1.00 86.66 209 VAL C O 1
ATOM 13737 N N . LEU C 1 210 ? 160.199 134.044 132.078 1.00 88.29 210 LEU C N 1
ATOM 13738 C CA . LEU C 1 210 ? 161.284 134.035 131.104 1.00 90.58 210 LEU C CA 1
ATOM 13739 C C . LEU C 1 210 ? 160.760 133.890 129.681 1.00 90.40 210 LEU C C 1
ATOM 13740 O O . LEU C 1 210 ? 161.206 134.606 128.779 1.00 89.90 210 LEU C O 1
ATOM 13756 N N . LEU C 1 211 ? 159.812 132.984 129.468 1.00 91.95 211 LEU C N 1
ATOM 13757 C CA . LEU C 1 211 ? 159.273 132.719 128.137 1.00 92.66 211 LEU C CA 1
ATOM 13758 C C . LEU C 1 211 ? 158.762 133.965 127.431 1.00 92.72 211 LEU C C 1
ATOM 13759 O O . LEU C 1 211 ? 159.153 134.198 126.275 1.00 93.97 211 LEU C O 1
ATOM 13775 N N . PRO C 1 212 ? 157.905 134.788 128.037 1.00 89.28 212 PRO C N 1
ATOM 13776 C CA . PRO C 1 212 ? 157.441 135.992 127.333 1.00 89.23 212 PRO C CA 1
ATOM 13777 C C . PRO C 1 212 ? 158.574 136.872 126.856 1.00 90.53 212 PRO C C 1
ATOM 13778 O O . PRO C 1 212 ? 158.540 137.351 125.718 1.00 97.01 212 PRO C O 1
ATOM 13789 N N . LEU C 1 213 ? 159.592 137.088 127.686 1.00 91.01 213 LEU C N 1
ATOM 13790 C CA . LEU C 1 213 ? 160.691 137.953 127.278 1.00 92.51 213 LEU C CA 1
ATOM 13791 C C . LEU C 1 213 ? 161.436 137.368 126.089 1.00 93.56 213 LEU C C 1
ATOM 13792 O O . LEU C 1 213 ? 161.735 138.081 125.128 1.00 96.19 213 LEU C O 1
ATOM 13808 N N . PHE C 1 214 ? 161.725 136.068 126.119 1.00 96.40 214 PHE C N 1
ATOM 13809 C CA . PHE C 1 214 ? 162.443 135.451 125.009 1.00 98.32 214 PHE C CA 1
ATOM 13810 C C . PHE C 1 214 ? 161.636 135.556 123.721 1.00 99.87 214 PHE C C 1
ATOM 13811 O O . PHE C 1 214 ? 162.149 135.988 122.678 1.00 101.77 214 PHE C O 1
ATOM 13828 N N . ILE C 1 215 ? 160.361 135.168 123.778 1.00 97.16 215 ILE C N 1
ATOM 13829 C CA . ILE C 1 215 ? 159.542 135.154 122.571 1.00 97.51 215 ILE C CA 1
ATOM 13830 C C . ILE C 1 215 ? 159.382 136.563 122.022 1.00 97.46 215 ILE C C 1
ATOM 13831 O O . ILE C 1 215 ? 159.456 136.781 120.807 1.00 99.95 215 ILE C O 1
ATOM 13847 N N . PHE C 1 216 ? 159.149 137.541 122.896 1.00 96.19 216 PHE C N 1
ATOM 13848 C CA . PHE C 1 216 ? 158.958 138.901 122.417 1.00 94.58 216 PHE C CA 1
ATOM 13849 C C . PHE C 1 216 ? 160.254 139.467 121.866 1.00 95.73 216 PHE C C 1
ATOM 13850 O O . PHE C 1 216 ? 160.239 140.214 120.886 1.00 99.28 216 PHE C O 1
ATOM 13867 N N . PHE C 1 217 ? 161.387 139.114 122.470 1.00 100.03 217 PHE C N 1
ATOM 13868 C CA . PHE C 1 217 ? 162.672 139.530 121.929 1.00 101.19 217 PHE C CA 1
ATOM 13869 C C . PHE C 1 217 ? 162.819 139.027 120.500 1.00 102.55 217 PHE C C 1
ATOM 13870 O O . PHE C 1 217 ? 163.148 139.793 119.584 1.00 101.73 217 PHE C O 1
ATOM 13887 N N . ILE C 1 218 ? 162.561 137.737 120.291 1.00 104.89 218 ILE C N 1
ATOM 13888 C CA . ILE C 1 218 ? 162.721 137.168 118.956 1.00 106.18 218 ILE C CA 1
ATOM 13889 C C . ILE C 1 218 ? 161.763 137.835 117.980 1.00 107.55 218 ILE C C 1
ATOM 13890 O O . ILE C 1 218 ? 162.158 138.256 116.888 1.00 109.50 218 ILE C O 1
ATOM 13906 N N . LEU C 1 219 ? 160.488 137.941 118.355 1.00 106.32 219 LEU C N 1
ATOM 13907 C CA . LEU C 1 219 ? 159.515 138.559 117.462 1.00 103.07 219 LEU C CA 1
ATOM 13908 C C . LEU C 1 219 ? 159.944 139.969 117.096 1.00 105.72 219 LEU C C 1
ATOM 13909 O O . LEU C 1 219 ? 159.930 140.353 115.922 1.00 109.77 219 LEU C O 1
ATOM 13925 N N . ASN C 1 220 ? 160.353 140.750 118.093 1.00 106.87 220 ASN C N 1
ATOM 13926 C CA . ASN C 1 220 ? 160.722 142.137 117.858 1.00 107.17 220 ASN C CA 1
ATOM 13927 C C . ASN C 1 220 ? 161.896 142.229 116.897 1.00 109.42 220 ASN C C 1
ATOM 13928 O O . ASN C 1 220 ? 161.865 143.002 115.933 1.00 110.67 220 ASN C O 1
ATOM 13939 N N . ILE C 1 221 ? 162.945 141.445 117.142 1.00 110.14 221 ILE C N 1
ATOM 13940 C CA . ILE C 1 221 ? 164.109 141.521 116.267 1.00 111.92 221 ILE C CA 1
ATOM 13941 C C . ILE C 1 221 ? 163.783 140.991 114.879 1.00 113.17 221 ILE C C 1
ATOM 13942 O O . ILE C 1 221 ? 164.408 141.396 113.892 1.00 111.93 221 ILE C O 1
ATOM 13958 N N . MET C 1 222 ? 162.807 140.096 114.768 1.00 120.71 222 MET C N 1
ATOM 13959 C CA . MET C 1 222 ? 162.451 139.545 113.470 1.00 120.59 222 MET C CA 1
ATOM 13960 C C . MET C 1 222 ? 161.629 140.506 112.625 1.00 121.26 222 MET C C 1
ATOM 13961 O O . MET C 1 222 ? 161.415 140.231 111.440 1.00 124.01 222 MET C O 1
ATOM 13975 N N . ILE C 1 223 ? 161.171 141.623 113.191 1.00 121.28 223 ILE C N 1
ATOM 13976 C CA . ILE C 1 223 ? 160.423 142.587 112.393 1.00 121.49 223 ILE C CA 1
ATOM 13977 C C . ILE C 1 223 ? 161.306 143.201 111.316 1.00 125.13 223 ILE C C 1
ATOM 13978 O O . ILE C 1 223 ? 160.808 143.631 110.269 1.00 127.73 223 ILE C O 1
ATOM 13994 N N . GLY C 1 224 ? 162.618 143.260 111.541 1.00 125.05 224 GLY C N 1
ATOM 13995 C CA . GLY C 1 224 ? 163.499 143.813 110.525 1.00 124.34 224 GLY C CA 1
ATOM 13996 C C . GLY C 1 224 ? 163.514 142.988 109.252 1.00 125.77 224 GLY C C 1
ATOM 13997 O O . GLY C 1 224 ? 163.580 143.533 108.148 1.00 123.33 224 GLY C O 1
ATOM 14001 N N . TYR C 1 225 ? 163.453 141.665 109.388 1.00 134.41 225 TYR C N 1
ATOM 14002 C CA . TYR C 1 225 ? 163.552 140.738 108.260 1.00 134.60 225 TYR C CA 1
ATOM 14003 C C . TYR C 1 225 ? 162.154 140.227 107.928 1.00 135.42 225 TYR C C 1
ATOM 14004 O O . TYR C 1 225 ? 161.714 139.194 108.432 1.00 135.36 225 TYR C O 1
ATOM 14022 N N . LEU C 1 226 ? 161.453 140.958 107.063 1.00 140.35 226 LEU C N 1
ATOM 14023 C CA . LEU C 1 226 ? 160.069 140.636 106.742 1.00 141.80 226 LEU C CA 1
ATOM 14024 C C . LEU C 1 226 ? 159.835 140.720 105.240 1.00 142.91 226 LEU C C 1
ATOM 14025 O O . LEU C 1 226 ? 160.742 141.107 104.492 1.00 141.00 226 LEU C O 1
ATOM 14041 N N . PRO C 1 227 ? 158.641 140.362 104.755 1.00 150.70 227 PRO C N 1
ATOM 14042 C CA . PRO C 1 227 ? 158.268 140.756 103.392 1.00 148.09 227 PRO C CA 1
ATOM 14043 C C . PRO C 1 227 ? 158.071 142.260 103.322 1.00 146.89 227 PRO C C 1
ATOM 14044 O O . PRO C 1 227 ? 156.949 142.754 103.175 1.00 146.56 227 PRO C O 1
ATOM 14055 N N . ILE C 1 228 ? 159.181 142.993 103.438 1.00 143.03 228 ILE C N 1
ATOM 14056 C CA . ILE C 1 228 ? 159.112 144.446 103.554 1.00 143.27 228 ILE C CA 1
ATOM 14057 C C . ILE C 1 228 ? 158.396 145.043 102.354 1.00 144.66 228 ILE C C 1
ATOM 14058 O O . ILE C 1 228 ? 157.827 146.139 102.442 1.00 141.97 228 ILE C O 1
ATOM 14074 N N . GLU C 1 229 ? 158.412 144.344 101.218 1.00 160.34 229 GLU C N 1
ATOM 14075 C CA . GLU C 1 229 ? 157.587 144.749 100.086 1.00 160.34 229 GLU C CA 1
ATOM 14076 C C . GLU C 1 229 ? 156.131 144.888 100.509 1.00 161.16 229 GLU C C 1
ATOM 14077 O O . GLU C 1 229 ? 155.464 145.875 100.179 1.00 159.30 229 GLU C O 1
ATOM 14089 N N . SER C 1 230 ? 155.623 143.903 101.244 1.00 156.76 230 SER C N 1
ATOM 14090 C CA . SER C 1 230 ? 154.266 143.984 101.758 1.00 154.84 230 SER C CA 1
ATOM 14091 C C . SER C 1 230 ? 154.179 145.046 102.846 1.00 153.14 230 SER C C 1
ATOM 14092 O O . SER C 1 230 ? 155.067 145.165 103.695 1.00 150.84 230 SER C O 1
ATOM 14100 N N . GLY C 1 231 ? 153.095 145.818 102.820 1.00 145.21 231 GLY C N 1
ATOM 14101 C CA . GLY C 1 231 ? 152.819 146.742 103.901 1.00 143.60 231 GLY C CA 1
ATOM 14102 C C . GLY C 1 231 ? 152.445 146.077 105.206 1.00 143.59 231 GLY C C 1
ATOM 14103 O O . GLY C 1 231 ? 152.293 146.774 106.214 1.00 145.51 231 GLY C O 1
ATOM 14107 N N . GLU C 1 232 ? 152.292 144.752 105.214 1.00 138.18 232 GLU C N 1
ATOM 14108 C CA . GLU C 1 232 ? 151.973 144.050 106.449 1.00 138.90 232 GLU C CA 1
ATOM 14109 C C . GLU C 1 232 ? 153.062 144.203 107.501 1.00 138.07 232 GLU C C 1
ATOM 14110 O O . GLU C 1 232 ? 152.787 144.005 108.690 1.00 137.60 232 GLU C O 1
ATOM 14122 N N . LYS C 1 233 ? 154.285 144.556 107.101 1.00 132.98 233 LYS C N 1
ATOM 14123 C CA . LYS C 1 233 ? 155.355 144.734 108.077 1.00 132.80 233 LYS C CA 1
ATOM 14124 C C . LYS C 1 233 ? 154.930 145.677 109.193 1.00 132.55 233 LYS C C 1
ATOM 14125 O O . LYS C 1 233 ? 155.069 145.358 110.379 1.00 134.66 233 LYS C O 1
ATOM 14144 N N . VAL C 1 234 ? 154.407 146.849 108.833 1.00 126.54 234 VAL C N 1
ATOM 14145 C CA . VAL C 1 234 ? 153.935 147.764 109.864 1.00 127.40 234 VAL C CA 1
ATOM 14146 C C . VAL C 1 234 ? 152.812 147.116 110.658 1.00 127.55 234 VAL C C 1
ATOM 14147 O O . VAL C 1 234 ? 152.641 147.399 111.849 1.00 129.51 234 VAL C O 1
ATOM 14160 N N . THR C 1 235 ? 152.031 146.239 110.026 1.00 121.17 235 THR C N 1
ATOM 14161 C CA . THR C 1 235 ? 150.982 145.540 110.759 1.00 122.23 235 THR C CA 1
ATOM 14162 C C . THR C 1 235 ? 151.579 144.642 111.837 1.00 122.48 235 THR C C 1
ATOM 14163 O O . THR C 1 235 ? 151.115 144.633 112.985 1.00 122.25 235 THR C O 1
ATOM 14174 N N . PHE C 1 236 ? 152.618 143.877 111.486 1.00 122.33 236 PHE C N 1
ATOM 14175 C CA . PHE C 1 236 ? 153.287 143.062 112.493 1.00 122.39 236 PHE C CA 1
ATOM 14176 C C . PHE C 1 236 ? 153.884 143.931 113.586 1.00 122.67 236 PHE C C 1
ATOM 14177 O O . PHE C 1 236 ? 153.811 143.589 114.772 1.00 124.34 236 PHE C O 1
ATOM 14194 N N . ALA C 1 237 ? 154.476 145.062 113.212 1.00 115.14 237 ALA C N 1
ATOM 14195 C CA . ALA C 1 237 ? 155.080 145.928 114.215 1.00 114.63 237 ALA C CA 1
ATOM 14196 C C . ALA C 1 237 ? 154.030 146.436 115.191 1.00 115.02 237 ALA C C 1
ATOM 14197 O O . ALA C 1 237 ? 154.228 146.399 116.410 1.00 115.95 237 ALA C O 1
ATOM 14204 N N . THR C 1 238 ? 152.888 146.893 114.676 1.00 115.36 238 THR C N 1
ATOM 14205 C CA . THR C 1 238 ? 151.832 147.383 115.558 1.00 117.01 238 THR C CA 1
ATOM 14206 C C . THR C 1 238 ? 151.294 146.276 116.454 1.00 116.93 238 THR C C 1
ATOM 14207 O O . THR C 1 238 ? 151.102 146.482 117.656 1.00 117.12 238 THR C O 1
ATOM 14218 N N . THR C 1 239 ? 151.024 145.094 115.893 1.00 110.94 239 THR C N 1
ATOM 14219 C CA . THR C 1 239 ? 150.459 144.040 116.731 1.00 112.40 239 THR C CA 1
ATOM 14220 C C . THR C 1 239 ? 151.444 143.615 117.808 1.00 113.46 239 THR C C 1
ATOM 14221 O O . THR C 1 239 ? 151.053 143.367 118.954 1.00 115.82 239 THR C O 1
ATOM 14232 N N . VAL C 1 240 ? 152.730 143.539 117.468 1.00 104.46 240 VAL C N 1
ATOM 14233 C CA . VAL C 1 240 ? 153.730 143.196 118.470 1.00 103.92 240 VAL C CA 1
ATOM 14234 C C . VAL C 1 240 ? 153.792 144.281 119.531 1.00 103.60 240 VAL C C 1
ATOM 14235 O O . VAL C 1 240 ? 153.932 143.995 120.723 1.00 106.31 240 VAL C O 1
ATOM 14248 N N . PHE C 1 241 ? 153.699 145.544 119.117 1.00 98.69 241 PHE C N 1
ATOM 14249 C CA . PHE C 1 241 ? 153.736 146.637 120.078 1.00 98.57 241 PHE C CA 1
ATOM 14250 C C . PHE C 1 241 ? 152.573 146.544 121.057 1.00 100.25 241 PHE C C 1
ATOM 14251 O O . PHE C 1 241 ? 152.756 146.668 122.274 1.00 104.55 241 PHE C O 1
ATOM 14268 N N . LEU C 1 242 ? 151.362 146.327 120.542 1.00 95.84 242 LEU C N 1
ATOM 14269 C CA . LEU C 1 242 ? 150.215 146.189 121.434 1.00 95.36 242 LEU C CA 1
ATOM 14270 C C . LEU C 1 242 ? 150.367 144.981 122.343 1.00 98.19 242 LEU C C 1
ATOM 14271 O O . LEU C 1 242 ? 150.063 145.056 123.537 1.00 103.90 242 LEU C O 1
ATOM 14287 N N . SER C 1 243 ? 150.826 143.852 121.804 1.00 89.77 243 SER C N 1
ATOM 14288 C CA . SER C 1 243 ? 151.013 142.684 122.652 1.00 90.35 243 SER C CA 1
ATOM 14289 C C . SER C 1 243 ? 151.990 142.992 123.773 1.00 91.39 243 SER C C 1
ATOM 14290 O O . SER C 1 243 ? 151.754 142.635 124.933 1.00 94.02 243 SER C O 1
ATOM 14298 N N . ASN C 1 244 ? 153.083 143.676 123.449 1.00 92.64 244 ASN C N 1
ATOM 14299 C CA . ASN C 1 244 ? 154.069 144.013 124.464 1.00 90.54 244 ASN C CA 1
ATOM 14300 C C . ASN C 1 244 ? 153.479 144.922 125.526 1.00 92.44 244 ASN C C 1
ATOM 14301 O O . ASN C 1 244 ? 153.721 144.726 126.719 1.00 95.75 244 ASN C O 1
ATOM 14312 N N . VAL C 1 245 ? 152.712 145.932 125.120 1.00 87.82 245 VAL C N 1
ATOM 14313 C CA . VAL C 1 245 ? 152.198 146.865 126.115 1.00 84.90 245 VAL C CA 1
ATOM 14314 C C . VAL C 1 245 ? 151.162 146.180 126.999 1.00 86.60 245 VAL C C 1
ATOM 14315 O O . VAL C 1 245 ? 151.101 146.425 128.209 1.00 91.96 245 VAL C O 1
ATOM 14328 N N . ILE C 1 246 ? 150.326 145.320 126.416 1.00 81.69 246 ILE C N 1
ATOM 14329 C CA . ILE C 1 246 ? 149.383 144.561 127.233 1.00 82.26 246 ILE C CA 1
ATOM 14330 C C . ILE C 1 246 ? 150.136 143.668 128.207 1.00 87.66 246 ILE C C 1
ATOM 14331 O O . ILE C 1 246 ? 149.728 143.499 129.365 1.00 90.66 246 ILE C O 1
ATOM 14347 N N . TYR C 1 247 ? 151.241 143.072 127.759 1.00 88.84 247 TYR C N 1
ATOM 14348 C CA . TYR C 1 247 ? 152.032 142.266 128.677 1.00 87.66 247 TYR C CA 1
ATOM 14349 C C . TYR C 1 247 ? 152.603 143.122 129.794 1.00 87.67 247 TYR C C 1
ATOM 14350 O O . TYR C 1 247 ? 152.682 142.678 130.940 1.00 92.28 247 TYR C O 1
ATOM 14368 N N . ILE C 1 248 ? 153.031 144.343 129.478 1.00 82.02 248 ILE C N 1
ATOM 14369 C CA . ILE C 1 248 ? 153.504 145.246 130.523 1.00 80.79 248 ILE C CA 1
ATOM 14370 C C . ILE C 1 248 ? 152.400 145.476 131.540 1.00 85.05 248 ILE C C 1
ATOM 14371 O O . ILE C 1 248 ? 152.622 145.429 132.756 1.00 88.91 248 ILE C O 1
ATOM 14387 N N . ASP C 1 249 ? 151.197 145.762 131.050 1.00 84.62 249 ASP C N 1
ATOM 14388 C CA . ASP C 1 249 ? 150.078 146.021 131.946 1.00 86.86 249 ASP C CA 1
ATOM 14389 C C . ASP C 1 249 ? 149.856 144.839 132.875 1.00 90.29 249 ASP C C 1
ATOM 14390 O O . ASP C 1 249 ? 149.730 145.004 134.093 1.00 93.36 249 ASP C O 1
ATOM 14399 N N . ASN C 1 250 ? 149.815 143.630 132.315 1.00 86.70 250 ASN C N 1
ATOM 14400 C CA . ASN C 1 250 ? 149.602 142.447 133.142 1.00 82.45 250 ASN C CA 1
ATOM 14401 C C . ASN C 1 250 ? 150.742 142.259 134.134 1.00 86.09 250 ASN C C 1
ATOM 14402 O O . ASN C 1 250 ? 150.515 142.002 135.321 1.00 88.29 250 ASN C O 1
ATOM 14413 N N . LEU C 1 251 ? 151.980 142.398 133.664 1.00 83.82 251 LEU C N 1
ATOM 14414 C CA . LEU C 1 251 ? 153.139 142.109 134.497 1.00 78.44 251 LEU C CA 1
ATOM 14415 C C . LEU C 1 251 ? 153.221 143.061 135.676 1.00 78.42 251 LEU C C 1
ATOM 14416 O O . LEU C 1 251 ? 153.519 142.644 136.800 1.00 83.96 251 LEU C O 1
ATOM 14432 N N . SER C 1 252 ? 152.946 144.344 135.448 1.00 81.69 252 SER C N 1
ATOM 14433 C CA . SER C 1 252 ? 153.137 145.328 136.502 1.00 83.22 252 SER C CA 1
ATOM 14434 C C . SER C 1 252 ? 152.296 145.017 137.729 1.00 85.33 252 SER C C 1
ATOM 14435 O O . SER C 1 252 ? 152.588 145.532 138.812 1.00 86.31 252 SER C O 1
ATOM 14443 N N . LYS C 1 253 ? 151.259 144.194 137.587 1.00 80.67 253 LYS C N 1
ATOM 14444 C CA . LYS C 1 253 ? 150.418 143.845 138.721 1.00 84.55 253 LYS C CA 1
ATOM 14445 C C . LYS C 1 253 ? 151.028 142.776 139.617 1.00 86.90 253 LYS C C 1
ATOM 14446 O O . LYS C 1 253 ? 150.539 142.586 140.735 1.00 86.93 253 LYS C O 1
ATOM 14465 N N . GLN C 1 254 ? 152.070 142.075 139.170 1.00 80.32 254 GLN C N 1
ATOM 14466 C CA . GLN C 1 254 ? 152.704 141.041 139.979 1.00 76.61 254 GLN C CA 1
ATOM 14467 C C . GLN C 1 254 ? 154.089 141.441 140.468 1.00 73.48 254 GLN C C 1
ATOM 14468 O O . GLN C 1 254 ? 154.830 140.584 140.958 1.00 75.42 254 GLN C O 1
ATOM 14482 N N . LEU C 1 255 ? 154.451 142.683 140.347 1.00 71.02 255 LEU C N 1
ATOM 14483 C CA . LEU C 1 255 ? 155.682 143.130 140.975 1.00 74.92 255 LEU C CA 1
ATOM 14484 C C . LEU C 1 255 ? 155.405 143.611 142.396 1.00 77.94 255 LEU C C 1
ATOM 14485 O O . LEU C 1 255 ? 154.305 144.081 142.694 1.00 82.91 255 LEU C O 1
ATOM 14501 N N . PRO C 1 256 ? 156.373 143.506 143.302 1.00 72.57 256 PRO C N 1
ATOM 14502 C CA . PRO C 1 256 ? 156.160 144.028 144.655 1.00 74.23 256 PRO C CA 1
ATOM 14503 C C . PRO C 1 256 ? 155.965 145.535 144.642 1.00 79.05 256 PRO C C 1
ATOM 14504 O O . PRO C 1 256 ? 156.519 146.249 143.805 1.00 79.34 256 PRO C O 1
ATOM 14515 N N . LYS C 1 257 ? 155.170 146.019 145.596 1.00 78.66 257 LYS C N 1
ATOM 14516 C CA . LYS C 1 257 ? 154.817 147.434 145.623 1.00 79.23 257 LYS C CA 1
ATOM 14517 C C . LYS C 1 257 ? 156.002 148.292 146.048 1.00 77.60 257 LYS C C 1
ATOM 14518 O O . LYS C 1 257 ? 156.509 149.107 145.269 1.00 75.65 257 LYS C O 1
ATOM 14537 N N . GLU C 1 258 ? 156.463 148.115 147.281 1.00 89.13 258 GLU C N 1
ATOM 14538 C CA . GLU C 1 258 ? 157.493 148.976 147.846 1.00 89.61 258 GLU C CA 1
ATOM 14539 C C . GLU C 1 258 ? 158.876 148.546 147.379 1.00 91.99 258 GLU C C 1
ATOM 14540 O O . GLU C 1 258 ? 159.779 148.348 148.197 1.00 97.47 258 GLU C O 1
ATOM 14552 N N . SER C 1 259 ? 159.059 148.402 146.073 1.00 82.41 259 SER C N 1
ATOM 14553 C CA . SER C 1 259 ? 160.342 147.953 145.554 1.00 82.33 259 SER C CA 1
ATOM 14554 C C . SER C 1 259 ? 161.375 149.060 145.690 1.00 83.65 259 SER C C 1
ATOM 14555 O O . SER C 1 259 ? 161.108 150.219 145.363 1.00 86.95 259 SER C O 1
ATOM 14563 N N . SER C 1 260 ? 162.558 148.703 146.187 1.00 84.71 260 SER C N 1
ATOM 14564 C CA . SER C 1 260 ? 163.610 149.696 146.372 1.00 87.26 260 SER C CA 1
ATOM 14565 C C . SER C 1 260 ? 164.087 150.248 145.033 1.00 91.08 260 SER C C 1
ATOM 14566 O O . SER C 1 260 ? 164.245 151.464 144.875 1.00 89.09 260 SER C O 1
ATOM 14574 N N . GLU C 1 261 ? 164.327 149.373 144.058 1.00 94.92 261 GLU C N 1
ATOM 14575 C CA . GLU C 1 261 ? 164.672 149.787 142.705 1.00 91.24 261 GLU C CA 1
ATOM 14576 C C . GLU C 1 261 ? 163.792 149.050 141.707 1.00 92.06 261 GLU C C 1
ATOM 14577 O O . GLU C 1 261 ? 163.254 147.979 141.991 1.00 96.72 261 GLU C O 1
ATOM 14589 N N . ILE C 1 262 ? 163.662 149.640 140.524 1.00 87.83 262 ILE C N 1
ATOM 14590 C CA . ILE C 1 262 ? 162.751 149.083 139.520 1.00 87.16 262 ILE C CA 1
ATOM 14591 C C . ILE C 1 262 ? 163.256 147.713 139.091 1.00 88.37 262 ILE C C 1
ATOM 14592 O O . ILE C 1 262 ? 164.471 147.546 138.867 1.00 92.26 262 ILE C O 1
ATOM 14608 N N . PRO C 1 263 ? 162.399 146.705 138.956 1.00 80.53 263 PRO C N 1
ATOM 14609 C CA . PRO C 1 263 ? 162.879 145.395 138.508 1.00 84.44 263 PRO C CA 1
ATOM 14610 C C . PRO C 1 263 ? 163.403 145.453 137.084 1.00 86.40 263 PRO C C 1
ATOM 14611 O O . PRO C 1 263 ? 162.964 146.264 136.267 1.00 88.36 263 PRO C O 1
ATOM 14622 N N . LEU C 1 264 ? 164.363 144.575 136.793 1.00 97.13 264 LEU C N 1
ATOM 14623 C CA . LEU C 1 264 ? 165.004 144.596 135.483 1.00 93.02 264 LEU C CA 1
ATOM 14624 C C . LEU C 1 264 ? 164.093 144.056 134.391 1.00 94.95 264 LEU C C 1
ATOM 14625 O O . LEU C 1 264 ? 164.160 144.522 133.249 1.00 99.74 264 LEU C O 1
ATOM 14641 N N . ILE C 1 265 ? 163.250 143.074 134.708 1.00 85.35 265 ILE C N 1
ATOM 14642 C CA . ILE C 1 265 ? 162.342 142.534 133.701 1.00 85.40 265 ILE C CA 1
ATOM 14643 C C . ILE C 1 265 ? 161.435 143.631 133.171 1.00 86.95 265 ILE C C 1
ATOM 14644 O O . ILE C 1 265 ? 161.166 143.712 131.965 1.00 92.96 265 ILE C O 1
ATOM 14660 N N . PHE C 1 266 ? 160.931 144.479 134.064 1.00 80.12 266 PHE C N 1
ATOM 14661 C CA . PHE C 1 266 ? 160.071 145.571 133.638 1.00 79.55 266 PHE C CA 1
ATOM 14662 C C . PHE C 1 266 ? 160.795 146.477 132.657 1.00 86.57 266 PHE C C 1
ATOM 14663 O O . PHE C 1 266 ? 160.240 146.865 131.626 1.00 92.50 266 PHE C O 1
ATOM 14680 N N . LEU C 1 267 ? 162.043 146.831 132.964 1.00 93.62 267 LEU C N 1
ATOM 14681 C CA . LEU C 1 267 ? 162.793 147.697 132.064 1.00 95.25 267 LEU C CA 1
ATOM 14682 C C . LEU C 1 267 ? 163.020 147.022 130.720 1.00 95.18 267 LEU C C 1
ATOM 14683 O O . LEU C 1 267 ? 162.847 147.645 129.668 1.00 96.18 267 LEU C O 1
ATOM 14699 N N . CYS C 1 268 ? 163.397 145.745 130.731 1.00 96.53 268 CYS C N 1
ATOM 14700 C CA . CYS C 1 268 ? 163.605 145.039 129.473 1.00 94.25 268 CYS C CA 1
ATOM 14701 C C . CYS C 1 268 ? 162.349 145.078 128.617 1.00 95.32 268 CYS C C 1
ATOM 14702 O O . CYS C 1 268 ? 162.392 145.461 127.442 1.00 98.96 268 CYS C O 1
ATOM 14710 N N . HIS C 1 269 ? 161.210 144.701 129.196 1.00 91.50 269 HIS C N 1
ATOM 14711 C CA . HIS C 1 269 ? 159.992 144.610 128.399 1.00 89.72 269 HIS C CA 1
ATOM 14712 C C . HIS C 1 269 ? 159.518 145.983 127.942 1.00 94.40 269 HIS C C 1
ATOM 14713 O O . HIS C 1 269 ? 159.076 146.140 126.799 1.00 100.56 269 HIS C O 1
ATOM 14727 N N . ILE C 1 270 ? 159.585 146.990 128.816 1.00 96.77 270 ILE C N 1
ATOM 14728 C CA . ILE C 1 270 ? 159.122 148.315 128.425 1.00 96.98 270 ILE C CA 1
ATOM 14729 C C . ILE C 1 270 ? 160.007 148.873 127.324 1.00 95.78 270 ILE C C 1
ATOM 14730 O O . ILE C 1 270 ? 159.525 149.518 126.384 1.00 99.68 270 ILE C O 1
ATOM 14746 N N . PHE C 1 271 ? 161.311 148.617 127.400 1.00 104.57 271 PHE C N 1
ATOM 14747 C CA . PHE C 1 271 ? 162.180 149.052 126.321 1.00 106.81 271 PHE C CA 1
ATOM 14748 C C . PHE C 1 271 ? 161.861 148.318 125.027 1.00 104.44 271 PHE C C 1
ATOM 14749 O O . PHE C 1 271 ? 161.929 148.906 123.944 1.00 107.14 271 PHE C O 1
ATOM 14766 N N . LEU C 1 272 ? 161.569 147.020 125.107 1.00 93.56 272 LEU C N 1
ATOM 14767 C CA . LEU C 1 272 ? 161.207 146.286 123.899 1.00 95.59 272 LEU C CA 1
ATOM 14768 C C . LEU C 1 272 ? 159.954 146.873 123.270 1.00 97.93 272 LEU C C 1
ATOM 14769 O O . LEU C 1 272 ? 159.855 146.990 122.042 1.00 100.07 272 LEU C O 1
ATOM 14785 N N . ALA C 1 273 ? 158.977 147.233 124.100 1.00 103.43 273 ALA C N 1
ATOM 14786 C CA . ALA C 1 273 ? 157.779 147.882 123.586 1.00 104.47 273 ALA C CA 1
ATOM 14787 C C . ALA C 1 273 ? 158.130 149.198 122.910 1.00 105.97 273 ALA C C 1
ATOM 14788 O O . ALA C 1 273 ? 157.602 149.517 121.838 1.00 107.34 273 ALA C O 1
ATOM 14795 N N . PHE C 1 274 ? 159.019 149.977 123.526 1.00 114.73 274 PHE C N 1
ATOM 14796 C CA . PHE C 1 274 ? 159.464 151.220 122.907 1.00 114.41 274 PHE C CA 1
ATOM 14797 C C . PHE C 1 274 ? 160.090 150.956 121.546 1.00 113.10 274 PHE C C 1
ATOM 14798 O O . PHE C 1 274 ? 159.813 151.668 120.573 1.00 115.25 274 PHE C O 1
ATOM 14815 N N . LEU C 1 275 ? 160.933 149.931 121.460 1.00 111.43 275 LEU C N 1
ATOM 14816 C CA . LEU C 1 275 ? 161.586 149.599 120.200 1.00 112.92 275 LEU C CA 1
ATOM 14817 C C . LEU C 1 275 ? 160.563 149.249 119.130 1.00 111.75 275 LEU C C 1
ATOM 14818 O O . LEU C 1 275 ? 160.632 149.742 117.999 1.00 113.73 275 LEU C O 1
ATOM 14834 N N . SER C 1 276 ? 159.615 148.377 119.467 1.00 107.34 276 SER C N 1
ATOM 14835 C CA . SER C 1 276 ? 158.628 147.956 118.479 1.00 106.77 276 SER C CA 1
ATOM 14836 C C . SER C 1 276 ? 157.770 149.130 118.030 1.00 110.03 276 SER C C 1
ATOM 14837 O O . SER C 1 276 ? 157.476 149.276 116.837 1.00 111.30 276 SER C O 1
ATOM 14845 N N . GLY C 1 277 ? 157.354 149.976 118.973 1.00 116.14 277 GLY C N 1
ATOM 14846 C CA . GLY C 1 277 ? 156.569 151.140 118.604 1.00 116.19 277 GLY C CA 1
ATOM 14847 C C . GLY C 1 277 ? 157.331 152.085 117.699 1.00 117.74 277 GLY C C 1
ATOM 14848 O O . GLY C 1 277 ? 156.777 152.621 116.737 1.00 119.66 277 GLY C O 1
ATOM 14852 N N . LEU C 1 278 ? 158.614 152.305 117.994 1.00 123.05 278 LEU C N 1
ATOM 14853 C CA . LEU C 1 278 ? 159.423 153.159 117.134 1.00 122.36 278 LEU C CA 1
ATOM 14854 C C . LEU C 1 278 ? 159.561 152.553 115.747 1.00 121.58 278 LEU C C 1
ATOM 14855 O O . LEU C 1 278 ? 159.521 153.268 114.741 1.00 122.66 278 LEU C O 1
ATOM 14871 N N . SER C 1 279 ? 159.728 151.233 115.673 1.00 115.62 279 SER C N 1
ATOM 14872 C CA . SER C 1 279 ? 159.819 150.578 114.374 1.00 114.91 279 SER C CA 1
ATOM 14873 C C . SER C 1 279 ? 158.539 150.780 113.576 1.00 114.67 279 SER C C 1
ATOM 14874 O O . SER C 1 279 ? 158.579 151.097 112.382 1.00 116.83 279 SER C O 1
ATOM 14882 N N . ALA C 1 280 ? 157.387 150.604 114.224 1.00 117.66 280 ALA C N 1
ATOM 14883 C CA . ALA C 1 280 ? 156.116 150.791 113.529 1.00 121.16 280 ALA C CA 1
ATOM 14884 C C . ALA C 1 280 ? 155.946 152.233 113.069 1.00 121.84 280 ALA C C 1
ATOM 14885 O O . ALA C 1 280 ? 155.488 152.489 111.947 1.00 122.83 280 ALA C O 1
ATOM 14892 N N . VAL C 1 281 ? 156.295 153.192 113.928 1.00 127.85 281 VAL C N 1
ATOM 14893 C CA . VAL C 1 281 ? 156.154 154.598 113.566 1.00 127.69 281 VAL C CA 1
ATOM 14894 C C . VAL C 1 281 ? 157.052 154.930 112.384 1.00 127.34 281 VAL C C 1
ATOM 14895 O O . VAL C 1 281 ? 156.643 155.627 111.449 1.00 128.09 281 VAL C O 1
ATOM 14908 N N . GLY C 1 282 ? 158.291 154.441 112.406 1.00 131.61 282 GLY C N 1
ATOM 14909 C CA . GLY C 1 282 ? 159.177 154.666 111.279 1.00 132.52 282 GLY C CA 1
ATOM 14910 C C . GLY C 1 282 ? 158.654 154.035 110.004 1.00 132.71 282 GLY C C 1
ATOM 14911 O O . GLY C 1 282 ? 158.737 154.628 108.927 1.00 132.83 282 GLY C O 1
ATOM 14915 N N . THR C 1 283 ? 158.103 152.827 110.108 1.00 133.78 283 THR C N 1
ATOM 14916 C CA . THR C 1 283 ? 157.562 152.172 108.924 1.00 134.59 283 THR C CA 1
ATOM 14917 C C . THR C 1 283 ? 156.415 152.976 108.329 1.00 135.56 283 THR C C 1
ATOM 14918 O O . THR C 1 283 ? 156.352 153.170 107.111 1.00 135.76 283 THR C O 1
ATOM 14929 N N . ILE C 1 284 ? 155.502 153.465 109.171 1.00 136.94 284 ILE C N 1
ATOM 14930 C CA . ILE C 1 284 ? 154.364 154.217 108.648 1.00 135.99 284 ILE C CA 1
ATOM 14931 C C . ILE C 1 284 ? 154.823 155.556 108.078 1.00 135.51 284 ILE C C 1
ATOM 14932 O O . ILE C 1 284 ? 154.303 156.019 107.054 1.00 135.11 284 ILE C O 1
ATOM 14948 N N . ILE C 1 285 ? 155.798 156.202 108.722 1.00 138.98 285 ILE C N 1
ATOM 14949 C CA . ILE C 1 285 ? 156.280 157.477 108.204 1.00 139.16 285 ILE C CA 1
ATOM 14950 C C . ILE C 1 285 ? 156.958 157.275 106.855 1.00 138.66 285 ILE C C 1
ATOM 14951 O O . ILE C 1 285 ? 156.795 158.084 105.936 1.00 138.54 285 ILE C O 1
ATOM 14967 N N . THR C 1 286 ? 157.719 156.187 106.708 1.00 139.05 286 THR C N 1
ATOM 14968 C CA . THR C 1 286 ? 158.326 155.883 105.418 1.00 139.34 286 THR C CA 1
ATOM 14969 C C . THR C 1 286 ? 157.264 155.570 104.372 1.00 139.56 286 THR C C 1
ATOM 14970 O O . THR C 1 286 ? 157.382 155.989 103.215 1.00 139.46 286 THR C O 1
ATOM 14981 N N . SER C 1 287 ? 156.223 154.830 104.759 1.00 140.78 287 SER C N 1
ATOM 14982 C CA . SER C 1 287 ? 155.165 154.489 103.814 1.00 141.61 287 SER C CA 1
ATOM 14983 C C . SER C 1 287 ? 154.473 155.741 103.294 1.00 141.52 287 SER C C 1
ATOM 14984 O O . SER C 1 287 ? 154.257 155.889 102.086 1.00 138.54 287 SER C O 1
ATOM 14992 N N . LYS C 1 288 ? 154.117 156.661 104.194 1.00 147.34 288 LYS C N 1
ATOM 14993 C CA . LYS C 1 288 ? 153.486 157.898 103.743 1.00 146.80 288 LYS C CA 1
ATOM 14994 C C . LYS C 1 288 ? 154.461 158.760 102.952 1.00 146.76 288 LYS C C 1
ATOM 14995 O O . LYS C 1 288 ? 154.052 159.453 102.013 1.00 144.85 288 LYS C O 1
ATOM 15014 N N . ILE C 1 289 ? 155.744 158.739 103.317 1.00 146.06 289 ILE C N 1
ATOM 15015 C CA . ILE C 1 289 ? 156.754 159.433 102.525 1.00 145.03 289 ILE C CA 1
ATOM 15016 C C . ILE C 1 289 ? 156.981 158.713 101.202 1.00 143.26 289 ILE C C 1
ATOM 15017 O O . ILE C 1 289 ? 157.082 159.347 100.145 1.00 140.14 289 ILE C O 1
ATOM 15033 N N . ILE C 1 367 ? 167.759 160.073 111.629 1.00 153.25 367 ILE C N 1
ATOM 15034 C CA . ILE C 1 367 ? 167.813 159.856 113.070 1.00 155.02 367 ILE C CA 1
ATOM 15035 C C . ILE C 1 367 ? 167.111 158.576 113.514 1.00 156.21 367 ILE C C 1
ATOM 15036 O O . ILE C 1 367 ? 167.580 157.931 114.441 1.00 156.95 367 ILE C O 1
ATOM 15051 N N . LEU C 1 368 ? 166.035 158.152 112.847 1.00 154.83 368 LEU C N 1
ATOM 15052 C CA . LEU C 1 368 ? 165.332 156.972 113.342 1.00 154.22 368 LEU C CA 1
ATOM 15053 C C . LEU C 1 368 ? 166.263 155.765 113.365 1.00 154.55 368 LEU C C 1
ATOM 15054 O O . LEU C 1 368 ? 166.322 155.030 114.363 1.00 154.43 368 LEU C O 1
ATOM 15070 N N . TYR C 1 369 ? 167.038 155.572 112.299 1.00 155.36 369 TYR C N 1
ATOM 15071 C CA . TYR C 1 369 ? 167.893 154.394 112.234 1.00 154.11 369 TYR C CA 1
ATOM 15072 C C . TYR C 1 369 ? 168.972 154.452 113.312 1.00 155.38 369 TYR C C 1
ATOM 15073 O O . TYR C 1 369 ? 169.275 153.434 113.950 1.00 154.97 369 TYR C O 1
ATOM 15091 N N . ILE C 1 370 ? 169.561 155.632 113.537 1.00 155.25 370 ILE C N 1
ATOM 15092 C CA . ILE C 1 370 ? 170.615 155.733 114.543 1.00 154.42 370 ILE C CA 1
ATOM 15093 C C . ILE C 1 370 ? 170.048 155.379 115.910 1.00 153.28 370 ILE C C 1
ATOM 15094 O O . ILE C 1 370 ? 170.676 154.655 116.697 1.00 153.30 370 ILE C O 1
ATOM 15110 N N . MET C 1 371 ? 168.851 155.892 116.220 1.00 145.41 371 MET C N 1
ATOM 15111 C CA . MET C 1 371 ? 168.260 155.608 117.521 1.00 143.68 371 MET C CA 1
ATOM 15112 C C . MET C 1 371 ? 168.019 154.117 117.661 1.00 144.19 371 MET C C 1
ATOM 15113 O O . MET C 1 371 ? 168.230 153.555 118.737 1.00 144.34 371 MET C O 1
ATOM 15127 N N . THR C 1 372 ? 167.528 153.465 116.604 1.00 147.06 372 THR C N 1
ATOM 15128 C CA . THR C 1 372 ? 167.248 152.037 116.729 1.00 146.65 372 THR C CA 1
ATOM 15129 C C . THR C 1 372 ? 168.548 151.280 116.984 1.00 148.14 372 THR C C 1
ATOM 15130 O O . THR C 1 372 ? 168.591 150.331 117.789 1.00 147.43 372 THR C O 1
ATOM 15141 N N . PHE C 1 373 ? 169.626 151.695 116.309 1.00 150.44 373 PHE C N 1
ATOM 15142 C CA . PHE C 1 373 ? 170.898 151.010 116.492 1.00 148.94 373 PHE C CA 1
ATOM 15143 C C . PHE C 1 373 ? 171.344 151.154 117.938 1.00 149.48 373 PHE C C 1
ATOM 15144 O O . PHE C 1 373 ? 171.826 150.196 118.553 1.00 148.47 373 PHE C O 1
ATOM 15161 N N . ILE C 1 374 ? 171.185 152.358 118.495 1.00 149.21 374 ILE C N 1
ATOM 15162 C CA . ILE C 1 374 ? 171.534 152.596 119.894 1.00 148.05 374 ILE C CA 1
ATOM 15163 C C . ILE C 1 374 ? 170.640 151.757 120.798 1.00 146.72 374 ILE C C 1
ATOM 15164 O O . ILE C 1 374 ? 171.071 151.250 121.846 1.00 145.54 374 ILE C O 1
ATOM 15180 N N . SER C 1 375 ? 169.369 151.628 120.420 1.00 139.39 375 SER C N 1
ATOM 15181 C CA . SER C 1 375 ? 168.416 150.914 121.253 1.00 137.69 375 SER C CA 1
ATOM 15182 C C . SER C 1 375 ? 168.849 149.473 121.430 1.00 137.83 375 SER C C 1
ATOM 15183 O O . SER C 1 375 ? 168.765 148.924 122.535 1.00 139.35 375 SER C O 1
ATOM 15191 N N . ILE C 1 376 ? 169.295 148.827 120.352 1.00 139.94 376 ILE C N 1
ATOM 15192 C CA . ILE C 1 376 ? 169.645 147.419 120.514 1.00 141.19 376 ILE C CA 1
ATOM 15193 C C . ILE C 1 376 ? 170.743 147.301 121.566 1.00 141.52 376 ILE C C 1
ATOM 15194 O O . ILE C 1 376 ? 170.749 146.375 122.388 1.00 140.08 376 ILE C O 1
ATOM 15210 N N . LEU C 1 377 ? 171.681 148.253 121.564 1.00 144.11 377 LEU C N 1
ATOM 15211 C CA . LEU C 1 377 ? 172.745 148.250 122.562 1.00 141.74 377 LEU C CA 1
ATOM 15212 C C . LEU C 1 377 ? 172.166 148.436 123.958 1.00 141.20 377 LEU C C 1
ATOM 15213 O O . LEU C 1 377 ? 172.648 147.843 124.930 1.00 139.27 377 LEU C O 1
ATOM 15229 N N . CYS C 1 378 ? 171.145 149.288 124.075 1.00 140.64 378 CYS C N 1
ATOM 15230 C CA . CYS C 1 378 ? 170.503 149.486 125.372 1.00 138.89 378 CYS C CA 1
ATOM 15231 C C . CYS C 1 378 ? 169.895 148.186 125.881 1.00 137.63 378 CYS C C 1
ATOM 15232 O O . CYS C 1 378 ? 169.987 147.864 127.074 1.00 136.11 378 CYS C O 1
ATOM 15240 N N . ALA C 1 379 ? 169.258 147.429 124.988 1.00 133.67 379 ALA C N 1
ATOM 15241 C CA . ALA C 1 379 ? 168.724 146.132 125.387 1.00 132.34 379 ALA C CA 1
ATOM 15242 C C . ALA C 1 379 ? 169.842 145.197 125.814 1.00 134.12 379 ALA C C 1
ATOM 15243 O O . ALA C 1 379 ? 169.685 144.420 126.760 1.00 133.36 379 ALA C O 1
ATOM 15250 N N . LEU C 1 380 ? 170.960 145.218 125.090 1.00 135.60 380 LEU C N 1
ATOM 15251 C CA . LEU C 1 380 ? 172.109 144.417 125.499 1.00 135.05 380 LEU C CA 1
ATOM 15252 C C . LEU C 1 380 ? 172.574 144.783 126.905 1.00 134.44 380 LEU C C 1
ATOM 15253 O O . LEU C 1 380 ? 172.902 143.903 127.709 1.00 131.92 380 LEU C O 1
ATOM 15269 N N . VAL C 1 381 ? 172.567 146.078 127.231 1.00 134.97 381 VAL C N 1
ATOM 15270 C CA . VAL C 1 381 ? 172.934 146.524 128.576 1.00 135.67 381 VAL C CA 1
ATOM 15271 C C . VAL C 1 381 ? 171.962 145.977 129.615 1.00 134.38 381 VAL C C 1
ATOM 15272 O O . VAL C 1 381 ? 172.369 145.454 130.662 1.00 133.16 381 VAL C O 1
ATOM 15285 N N . PHE C 1 382 ? 170.662 146.095 129.346 1.00 126.75 382 PHE C N 1
ATOM 15286 C CA . PHE C 1 382 ? 169.680 145.610 130.313 1.00 125.30 382 PHE C CA 1
ATOM 15287 C C . PHE C 1 382 ? 169.791 144.102 130.498 1.00 124.47 382 PHE C C 1
ATOM 15288 O O . PHE C 1 382 ? 169.711 143.600 131.623 1.00 122.81 382 PHE C O 1
ATOM 15305 N N . THR C 1 383 ? 169.975 143.363 129.406 1.00 125.84 383 THR C N 1
ATOM 15306 C CA . THR C 1 383 ? 170.116 141.915 129.506 1.00 126.01 383 THR C CA 1
ATOM 15307 C C . THR C 1 383 ? 171.373 141.537 130.280 1.00 126.42 383 THR C C 1
ATOM 15308 O O . THR C 1 383 ? 171.359 140.592 131.079 1.00 126.68 383 THR C O 1
ATOM 15319 N N . SER C 1 384 ? 172.473 142.236 130.124 1.00 126.36 384 SER C N 1
ATOM 15320 C CA . SER C 1 384 ? 173.694 141.954 130.868 1.00 126.91 384 SER C CA 1
ATOM 15321 C C . SER C 1 384 ? 173.492 142.199 132.355 1.00 126.83 384 SER C C 1
ATOM 15322 O O . SER C 1 384 ? 173.954 141.414 133.189 1.00 127.04 384 SER C O 1
ATOM 15330 N N . LEU C 1 385 ? 172.808 143.287 132.707 1.00 121.21 385 LEU C N 1
ATOM 15331 C CA . LEU C 1 385 ? 172.509 143.539 134.111 1.00 122.19 385 LEU C CA 1
ATOM 15332 C C . LEU C 1 385 ? 171.626 142.436 134.682 1.00 123.39 385 LEU C C 1
ATOM 15333 O O . LEU C 1 385 ? 171.831 141.986 135.815 1.00 124.57 385 LEU C O 1
ATOM 15349 N N . PHE C 1 386 ? 170.642 141.984 133.902 1.00 119.26 386 PHE C N 1
ATOM 15350 C CA . PHE C 1 386 ? 169.747 140.923 134.353 1.00 118.61 386 PHE C CA 1
ATOM 15351 C C . PHE C 1 386 ? 170.513 139.638 134.632 1.00 117.98 386 PHE C C 1
ATOM 15352 O O . PHE C 1 386 ? 170.260 138.957 135.633 1.00 117.80 386 PHE C O 1
ATOM 15369 N N . PHE C 1 387 ? 171.456 139.292 133.758 1.00 124.08 387 PHE C N 1
ATOM 15370 C CA . PHE C 1 387 ? 172.222 138.066 133.953 1.00 123.84 387 PHE C CA 1
ATOM 15371 C C . PHE C 1 387 ? 173.248 138.213 135.070 1.00 122.49 387 PHE C C 1
ATOM 15372 O 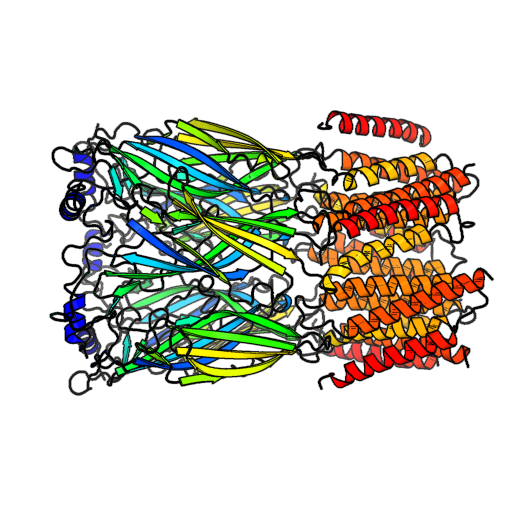O . PHE C 1 387 ? 173.545 137.237 135.768 1.00 121.33 387 PHE C O 1
ATOM 15389 N N . GLU C 1 388 ? 173.799 139.414 135.257 1.00 123.52 388 GLU C N 1
ATOM 15390 C CA . GLU C 1 388 ? 174.745 139.625 136.347 1.00 126.25 388 GLU C CA 1
ATOM 15391 C C . GLU C 1 388 ? 174.075 139.408 137.696 1.00 128.30 388 GLU C C 1
ATOM 15392 O O . GLU C 1 388 ? 174.694 138.884 138.629 1.00 126.40 388 GLU C O 1
ATOM 15404 N N . SER C 1 389 ? 172.812 139.809 137.820 1.00 124.71 389 SER C N 1
ATOM 15405 C CA . SER C 1 389 ? 172.056 139.613 139.049 1.00 122.17 389 SER C CA 1
ATOM 15406 C C . SER C 1 389 ? 171.447 138.221 139.149 1.00 122.16 389 SER C C 1
ATOM 15407 O O . SER C 1 389 ? 170.786 137.924 140.148 1.00 120.81 389 SER C O 1
ATOM 15415 N N . PHE C 1 390 ? 171.648 137.372 138.145 1.00 126.22 390 PHE C N 1
ATOM 15416 C CA . PHE C 1 390 ? 171.141 136.007 138.193 1.00 126.76 390 PHE C CA 1
ATOM 15417 C C . PHE C 1 390 ? 171.699 135.276 139.410 1.00 124.59 390 PHE C C 1
ATOM 15418 O O . PHE C 1 390 ? 172.874 135.418 139.758 1.00 121.90 390 PHE C O 1
ATOM 15435 N N . LEU C 1 391 ? 170.844 134.492 140.062 1.00 117.59 391 LEU C N 1
ATOM 15436 C CA . LEU C 1 391 ? 171.230 133.679 141.209 1.00 118.88 391 LEU C CA 1
ATOM 15437 C C . LEU C 1 391 ? 171.237 132.212 140.799 1.00 120.41 391 LEU C C 1
ATOM 15438 O O . LEU C 1 391 ? 170.209 131.682 140.363 1.00 119.83 391 LEU C O 1
ATOM 15453 N N . ASP C 1 392 ? 172.389 131.564 140.952 1.00 122.89 392 ASP C N 1
ATOM 15454 C CA . ASP C 1 392 ? 172.548 130.155 140.605 1.00 123.38 392 ASP C CA 1
ATOM 15455 C C . ASP C 1 392 ? 171.927 129.837 139.250 1.00 121.49 392 ASP C C 1
ATOM 15456 O O . ASP C 1 392 ? 170.933 129.116 139.166 1.00 119.85 392 ASP C O 1
ATOM 15465 N N . CYS D 1 1 ? 170.431 152.546 197.324 1.00 88.67 1 CYS D N 1
ATOM 15466 C CA . CYS D 1 1 ? 170.604 151.067 197.422 1.00 90.13 1 CYS D CA 1
ATOM 15467 C C . CYS D 1 1 ? 169.473 150.451 198.230 1.00 87.38 1 CYS D C 1
ATOM 15468 O O . CYS D 1 1 ? 169.714 149.751 199.212 1.00 88.14 1 CYS D O 1
ATOM 15478 N N . TRP D 1 2 ? 168.237 150.713 197.818 1.00 64.57 2 TRP D N 1
ATOM 15479 C CA . TRP D 1 2 ? 167.097 150.226 198.576 1.00 62.93 2 TRP D CA 1
ATOM 15480 C C . TRP D 1 2 ? 166.948 148.726 198.388 1.00 59.83 2 TRP D C 1
ATOM 15481 O O . TRP D 1 2 ? 166.984 148.224 197.263 1.00 64.23 2 TRP D O 1
ATOM 15502 N N . THR D 1 3 ? 166.787 148.014 199.493 1.00 62.08 3 THR D N 1
ATOM 15503 C CA . THR D 1 3 ? 166.700 146.566 199.470 1.00 65.06 3 THR D CA 1
ATOM 15504 C C . THR D 1 3 ? 165.259 146.129 199.238 1.00 66.08 3 THR D C 1
ATOM 15505 O O . THR D 1 3 ? 164.325 146.930 199.262 1.00 74.08 3 THR D O 1
ATOM 15516 N N . TYR D 1 4 ? 165.083 144.828 199.026 1.00 52.05 4 TYR D N 1
ATOM 15517 C CA . TYR D 1 4 ? 163.753 144.302 198.749 1.00 43.29 4 TYR D CA 1
ATOM 15518 C C . TYR D 1 4 ? 162.798 144.586 199.894 1.00 47.23 4 TYR D C 1
ATOM 15519 O O . TYR D 1 4 ? 161.639 144.945 199.670 1.00 65.00 4 TYR D O 1
ATOM 15537 N N . GLU D 1 5 ? 163.262 144.428 201.131 1.00 58.80 5 GLU D N 1
ATOM 15538 C CA . GLU D 1 5 ? 162.363 144.557 202.271 1.00 64.43 5 GLU D CA 1
ATOM 15539 C C . GLU D 1 5 ? 161.779 145.960 202.377 1.00 65.39 5 GLU D C 1
ATOM 15540 O O . GLU D 1 5 ? 160.586 146.119 202.657 1.00 67.08 5 GLU D O 1
ATOM 15552 N N . GLU D 1 6 ? 162.590 146.993 202.152 1.00 62.31 6 GLU D N 1
ATOM 15553 C CA . GLU D 1 6 ? 162.054 148.343 202.280 1.00 66.84 6 GLU D CA 1
ATOM 15554 C C . GLU D 1 6 ? 161.197 148.758 201.092 1.00 68.61 6 GLU D C 1
ATOM 15555 O O . GLU D 1 6 ? 160.228 149.497 201.278 1.00 74.43 6 GLU D O 1
ATOM 15567 N N . GLU D 1 7 ? 161.488 148.286 199.880 1.00 57.84 7 GLU D N 1
ATOM 15568 C CA . GLU D 1 7 ? 160.546 148.528 198.791 1.00 55.47 7 GLU D CA 1
ATOM 15569 C C . GLU D 1 7 ? 159.227 147.813 199.040 1.00 55.34 7 GLU D C 1
ATOM 15570 O O . GLU D 1 7 ? 158.159 148.339 198.714 1.00 65.18 7 GLU D O 1
ATOM 15582 N N . TYR D 1 8 ? 159.278 146.613 199.613 1.00 54.69 8 TYR D N 1
ATOM 15583 C CA . TYR D 1 8 ? 158.056 145.915 199.994 1.00 54.02 8 TYR D CA 1
ATOM 15584 C C . TYR D 1 8 ? 157.266 146.724 201.015 1.00 60.75 8 TYR D C 1
ATOM 15585 O O . TYR D 1 8 ? 156.062 146.967 200.848 1.00 68.03 8 TYR D O 1
ATOM 15603 N N . TYR D 1 9 ? 157.940 147.166 202.076 1.00 62.70 9 TYR D N 1
ATOM 15604 C CA . TYR D 1 9 ? 157.274 147.961 203.100 1.00 65.99 9 TYR D CA 1
ATOM 15605 C C . TYR D 1 9 ? 156.690 149.235 202.511 1.00 65.30 9 TYR D C 1
ATOM 15606 O O . TYR D 1 9 ? 155.614 149.680 202.923 1.00 70.83 9 TYR D O 1
ATOM 15624 N N . PHE D 1 10 ? 157.386 149.843 201.551 1.00 54.70 10 PHE D N 1
ATOM 15625 C CA . PHE D 1 10 ? 156.855 151.041 200.914 1.00 59.35 10 PHE D CA 1
ATOM 15626 C C . PHE D 1 10 ? 155.600 150.726 200.118 1.00 62.14 10 PHE D C 1
ATOM 15627 O O . PHE D 1 10 ? 154.561 151.369 200.296 1.00 70.59 10 PHE D O 1
ATOM 15644 N N . ARG D 1 11 ? 155.670 149.725 199.242 1.00 51.28 11 ARG D N 1
ATOM 15645 C CA . ARG D 1 11 ? 154.516 149.389 198.420 1.00 53.83 11 ARG D CA 1
ATOM 15646 C C . ARG D 1 11 ? 153.317 149.020 199.275 1.00 56.63 11 ARG D C 1
ATOM 15647 O O . ARG D 1 11 ? 152.173 149.153 198.829 1.00 55.11 11 ARG D O 1
ATOM 15668 N N . SER D 1 12 ? 153.550 148.550 200.499 1.00 61.55 12 SER D N 1
ATOM 15669 C CA . SER D 1 12 ? 152.426 148.268 201.381 1.00 64.43 12 SER D CA 1
ATOM 15670 C C . SER D 1 12 ? 151.805 149.534 201.958 1.00 67.99 12 SER D C 1
ATOM 15671 O O . SER D 1 12 ? 150.614 149.534 202.284 1.00 67.74 12 SER D O 1
ATOM 15679 N N . ASN D 1 13 ? 152.574 150.613 202.090 1.00 69.21 13 ASN D N 1
ATOM 15680 C CA . ASN D 1 13 ? 152.149 151.800 202.827 1.00 64.57 13 ASN D CA 1
ATOM 15681 C C . ASN D 1 13 ? 152.454 153.074 202.054 1.00 66.04 13 ASN D C 1
ATOM 15682 O O . ASN D 1 13 ? 153.041 154.017 202.586 1.00 70.50 13 ASN D O 1
ATOM 15693 N N . PHE D 1 14 ? 152.069 153.129 200.780 1.00 62.42 14 PHE D N 1
ATOM 15694 C CA . PHE D 1 14 ? 152.154 154.374 200.031 1.00 64.19 14 PHE D CA 1
ATOM 15695 C C . PHE D 1 14 ? 150.870 154.710 199.290 1.00 61.71 14 PHE D C 1
ATOM 15696 O O . PHE D 1 14 ? 150.838 155.711 198.569 1.00 66.77 14 PHE D O 1
ATOM 15713 N N . LEU D 1 15 ? 149.816 153.920 199.459 1.00 58.43 15 LEU D N 1
ATOM 15714 C CA . LEU D 1 15 ? 148.478 154.241 198.982 1.00 59.57 15 LEU D CA 1
ATOM 15715 C C . LEU D 1 15 ? 147.487 154.134 200.127 1.00 67.13 15 LEU D C 1
ATOM 15716 O O . LEU D 1 15 ? 146.400 153.569 199.986 1.00 66.65 15 LEU D O 1
ATOM 15732 N N . GLN D 1 16 ? 147.857 154.677 201.287 1.00 78.28 16 GLN D N 1
ATOM 15733 C CA . GLN D 1 16 ? 147.069 154.459 202.495 1.00 81.16 16 GLN D CA 1
ATOM 15734 C C . GLN D 1 16 ? 145.684 155.084 202.383 1.00 83.22 16 GLN D C 1
ATOM 15735 O O . GLN D 1 16 ? 144.670 154.409 202.590 1.00 87.06 16 GLN D O 1
ATOM 15749 N N . GLN D 1 17 ? 145.619 156.368 202.050 1.00 73.98 17 GLN D N 1
ATOM 15750 C CA . GLN D 1 17 ? 144.366 157.109 201.988 1.00 74.58 17 GLN D CA 1
ATOM 15751 C C . GLN D 1 17 ? 144.087 157.559 200.564 1.00 74.44 17 GLN D C 1
ATOM 15752 O O . GLN D 1 17 ? 143.670 158.690 200.317 1.00 77.86 17 GLN D O 1
ATOM 15766 N N . TYR D 1 18 ? 144.317 156.665 199.611 1.00 54.72 18 TYR D N 1
ATOM 15767 C CA . TYR D 1 18 ? 144.278 156.982 198.194 1.00 53.58 18 TYR D CA 1
ATOM 15768 C C . TYR D 1 18 ? 143.140 156.214 197.544 1.00 59.91 18 TYR D C 1
ATOM 15769 O O . TYR D 1 18 ? 142.995 155.009 197.765 1.00 60.77 18 TYR D O 1
ATOM 15787 N N . ASN D 1 19 ? 142.330 156.916 196.758 1.00 60.07 19 ASN D N 1
ATOM 15788 C CA . ASN D 1 19 ? 141.252 156.312 195.988 1.00 52.16 19 ASN D CA 1
ATOM 15789 C C . ASN D 1 19 ? 141.522 156.587 194.519 1.00 53.69 19 ASN D C 1
ATOM 15790 O O . ASN D 1 19 ? 141.569 157.748 194.103 1.00 58.51 19 ASN D O 1
ATOM 15801 N N . LYS D 1 20 ? 141.704 155.525 193.737 1.00 49.28 20 LYS D N 1
ATOM 15802 C CA . LYS D 1 20 ? 142.058 155.702 192.337 1.00 50.79 20 LYS D CA 1
ATOM 15803 C C . LYS D 1 20 ? 140.909 156.251 191.510 1.00 54.25 20 LYS D C 1
ATOM 15804 O O . LYS D 1 20 ? 141.115 156.583 190.340 1.00 59.84 20 LYS D O 1
ATOM 15823 N N . ASP D 1 21 ? 139.713 156.344 192.075 1.00 47.09 21 ASP D N 1
ATOM 15824 C CA . ASP D 1 21 ? 138.574 156.908 191.369 1.00 49.42 21 ASP D CA 1
ATOM 15825 C C . ASP D 1 21 ? 138.526 158.425 191.446 1.00 53.18 21 ASP D C 1
ATOM 15826 O O . ASP D 1 21 ? 137.656 159.029 190.815 1.00 59.19 21 ASP D O 1
ATOM 15835 N N . ILE D 1 22 ? 139.429 159.049 192.195 1.00 53.06 22 ILE D N 1
ATOM 15836 C CA . ILE D 1 22 ? 139.410 160.483 192.450 1.00 51.39 22 ILE D CA 1
ATOM 15837 C C . ILE D 1 22 ? 140.629 161.098 191.784 1.00 58.83 22 ILE D C 1
ATOM 15838 O O . ILE D 1 22 ? 141.744 160.584 191.929 1.00 63.72 22 ILE D O 1
ATOM 15854 N N . ARG D 1 23 ? 140.426 162.193 191.067 1.00 52.65 23 ARG D N 1
ATOM 15855 C CA . ARG D 1 23 ? 141.546 162.874 190.439 1.00 47.92 23 ARG D CA 1
ATOM 15856 C C . ARG D 1 23 ? 142.540 163.305 191.511 1.00 52.75 23 ARG D C 1
ATOM 15857 O O . ARG D 1 23 ? 142.136 163.905 192.514 1.00 60.44 23 ARG D O 1
ATOM 15878 N N . PRO D 1 24 ? 143.828 163.033 191.344 1.00 44.13 24 PRO D N 1
ATOM 15879 C CA . PRO D 1 24 ? 144.791 163.317 192.420 1.00 46.37 24 PRO D CA 1
ATOM 15880 C C . PRO D 1 24 ? 145.127 164.798 192.552 1.00 49.45 24 PRO D C 1
ATOM 15881 O O . PRO D 1 24 ? 146.157 165.291 192.109 1.00 56.99 24 PRO D O 1
ATOM 15892 N N . LEU D 1 25 ? 144.228 165.538 193.188 1.00 47.98 25 LEU D N 1
ATOM 15893 C CA . LEU D 1 25 ? 144.409 166.962 193.413 1.00 51.67 25 LEU D CA 1
ATOM 15894 C C . LEU D 1 25 ? 144.072 167.297 194.855 1.00 58.12 25 LEU D C 1
ATOM 15895 O O . LEU D 1 25 ? 143.232 166.648 195.477 1.00 63.22 25 LEU D O 1
ATOM 15911 N N . ASN D 1 26 ? 144.737 168.322 195.379 1.00 60.79 26 ASN D N 1
ATOM 15912 C CA . ASN D 1 26 ? 144.387 168.860 196.685 1.00 59.30 26 ASN D CA 1
ATOM 15913 C C . ASN D 1 26 ? 143.214 169.826 196.619 1.00 65.35 26 ASN D C 1
ATOM 15914 O O . ASN D 1 26 ? 142.731 170.261 197.668 1.00 72.93 26 ASN D O 1
ATOM 15925 N N . ASP D 1 27 ? 142.760 170.175 195.419 1.00 67.63 27 ASP D N 1
ATOM 15926 C CA . ASP D 1 27 ? 141.612 171.058 195.236 1.00 63.63 27 ASP D CA 1
ATOM 15927 C C . ASP D 1 27 ? 140.921 170.615 193.958 1.00 64.92 27 ASP D C 1
ATOM 15928 O O . ASP D 1 27 ? 141.429 170.868 192.863 1.00 67.75 27 ASP D O 1
ATOM 15937 N N . LEU D 1 28 ? 139.768 169.972 194.092 1.00 58.80 28 LEU D N 1
ATOM 15938 C CA . LEU D 1 28 ? 139.137 169.283 192.978 1.00 57.47 28 LEU D CA 1
ATOM 15939 C C . LEU D 1 28 ? 138.228 170.176 192.147 1.00 64.35 28 LEU D C 1
ATOM 15940 O O . LEU D 1 28 ? 137.616 169.688 191.193 1.00 62.32 28 LEU D O 1
ATOM 15956 N N . SER D 1 29 ? 138.120 171.461 192.471 1.00 67.65 29 SER D N 1
ATOM 15957 C CA . SER D 1 29 ? 137.325 172.369 191.657 1.00 64.57 29 SER D CA 1
ATOM 15958 C C . SER D 1 29 ? 138.039 172.811 190.389 1.00 63.52 29 SER D C 1
ATOM 15959 O O . SER D 1 29 ? 137.397 173.397 189.513 1.00 67.94 29 SER D O 1
ATOM 15967 N N . LYS D 1 30 ? 139.332 172.550 190.267 1.00 59.98 30 LYS D N 1
ATOM 15968 C CA . LYS D 1 30 ? 140.119 172.960 189.119 1.00 58.62 30 LYS D CA 1
ATOM 15969 C C . LYS D 1 30 ? 140.525 171.749 188.293 1.00 63.65 30 LYS D C 1
ATOM 15970 O O . LYS D 1 30 ? 140.601 170.631 188.809 1.00 70.62 30 LYS D O 1
ATOM 15989 N N . PRO D 1 31 ? 140.792 171.929 187.004 1.00 53.28 31 PRO D N 1
ATOM 15990 C CA . PRO D 1 31 ? 141.138 170.782 186.163 1.00 46.66 31 PRO D CA 1
ATOM 15991 C C . PRO D 1 31 ? 142.512 170.227 186.496 1.00 49.98 31 PRO D C 1
ATOM 15992 O O . PRO D 1 31 ? 143.390 170.919 187.014 1.00 53.87 31 PRO D O 1
ATOM 16003 N N . ILE D 1 32 ? 142.688 168.949 186.183 1.00 48.69 32 ILE D N 1
ATOM 16004 C CA . ILE D 1 32 ? 143.995 168.308 186.228 1.00 41.19 32 ILE D CA 1
ATOM 16005 C C . ILE D 1 32 ? 144.617 168.422 184.846 1.00 48.01 32 ILE D C 1
ATOM 16006 O O . ILE D 1 32 ? 143.971 168.119 183.835 1.00 51.39 32 ILE D O 1
ATOM 16022 N N . SER D 1 33 ? 145.858 168.886 184.795 1.00 38.95 33 SER D N 1
ATOM 16023 C CA . SER D 1 33 ? 146.532 169.153 183.534 1.00 40.82 33 SER D CA 1
ATOM 16024 C C . SER D 1 33 ? 147.338 167.931 183.120 1.00 44.50 33 SER D C 1
ATOM 16025 O O . SER D 1 33 ? 148.256 167.518 183.833 1.00 45.54 33 SER D O 1
ATOM 16033 N N . VAL D 1 34 ? 146.998 167.364 181.968 1.00 51.15 34 VAL D N 1
ATOM 16034 C CA . VAL D 1 34 ? 147.659 166.186 181.427 1.00 39.25 34 VAL D CA 1
ATOM 16035 C C . VAL D 1 34 ? 148.357 166.592 180.141 1.00 40.84 34 VAL D C 1
ATOM 16036 O O . VAL D 1 34 ? 147.749 167.228 179.278 1.00 57.06 34 VAL D O 1
ATOM 16049 N N . GLY D 1 35 ? 149.632 166.255 180.021 1.00 38.01 35 GLY D N 1
ATOM 16050 C CA . GLY D 1 35 ? 150.377 166.491 178.803 1.00 45.00 35 GLY D CA 1
ATOM 16051 C C . GLY D 1 35 ? 150.441 165.222 177.978 1.00 48.97 35 GLY D C 1
ATOM 16052 O O . GLY D 1 35 ? 150.423 164.122 178.513 1.00 66.58 35 GLY D O 1
ATOM 16056 N N . ILE D 1 36 ? 150.505 165.382 176.662 1.00 34.86 36 ILE D N 1
ATOM 16057 C CA . ILE D 1 36 ? 150.598 164.255 175.746 1.00 35.49 36 ILE D CA 1
ATOM 16058 C C . ILE D 1 36 ? 151.722 164.514 174.759 1.00 43.65 36 ILE D C 1
ATOM 16059 O O . ILE D 1 36 ? 151.933 165.650 174.323 1.00 61.51 36 ILE D O 1
ATOM 16075 N N . HIS D 1 37 ? 152.445 163.455 174.415 1.00 39.86 37 HIS D N 1
ATOM 16076 C CA . HIS D 1 37 ? 153.516 163.507 173.427 1.00 43.70 37 HIS D CA 1
ATOM 16077 C C . HIS D 1 37 ? 153.356 162.279 172.547 1.00 40.61 37 HIS D C 1
ATOM 16078 O O . HIS D 1 37 ? 153.552 161.155 173.012 1.00 57.25 37 HIS D O 1
ATOM 16092 N N . LEU D 1 38 ? 153.003 162.489 171.286 1.00 37.66 38 LEU D N 1
ATOM 16093 C CA . LEU D 1 38 ? 152.545 161.428 170.405 1.00 43.59 38 LEU D CA 1
ATOM 16094 C C . LEU D 1 38 ? 153.550 161.186 169.288 1.00 49.70 38 LEU D C 1
ATOM 16095 O O . LEU D 1 38 ? 154.234 162.105 168.839 1.00 65.46 38 LEU D O 1
ATOM 16111 N N . GLU D 1 39 ? 153.643 159.932 168.851 1.00 46.62 39 GLU D N 1
ATOM 16112 C CA . GLU D 1 39 ? 154.515 159.553 167.745 1.00 47.29 39 GLU D CA 1
ATOM 16113 C C . GLU D 1 39 ? 153.752 158.631 166.813 1.00 53.04 39 GLU D C 1
ATOM 16114 O O . GLU D 1 39 ? 153.356 157.536 167.218 1.00 67.66 39 GLU D O 1
ATOM 16126 N N . ILE D 1 40 ? 153.558 159.058 165.571 1.00 52.55 40 ILE D N 1
ATOM 16127 C CA . ILE D 1 40 ? 152.941 158.207 164.561 1.00 54.28 40 ILE D CA 1
ATOM 16128 C C . ILE D 1 40 ? 154.002 157.220 164.092 1.00 59.64 40 ILE D C 1
ATOM 16129 O O . ILE D 1 40 ? 154.997 157.611 163.481 1.00 70.35 40 ILE D O 1
ATOM 16145 N N . ALA D 1 41 ? 153.798 155.937 164.382 1.00 52.12 41 ALA D N 1
ATOM 16146 C CA . ALA D 1 41 ? 154.813 154.932 164.098 1.00 48.52 41 ALA D CA 1
ATOM 16147 C C . ALA D 1 41 ? 154.619 154.261 162.745 1.00 59.43 41 ALA D C 1
ATOM 16148 O O . ALA D 1 41 ? 155.589 154.092 162.001 1.00 66.40 41 ALA D O 1
ATOM 16155 N N . LYS D 1 42 ? 153.395 153.871 162.403 1.00 63.99 42 LYS D N 1
ATOM 16156 C CA . LYS D 1 42 ? 153.162 153.137 161.169 1.00 59.49 42 LYS D CA 1
ATOM 16157 C C . LYS D 1 42 ? 151.772 153.439 160.636 1.00 59.78 42 LYS D C 1
ATOM 16158 O O . LYS D 1 42 ? 150.877 153.865 161.370 1.00 65.76 42 LYS D O 1
ATOM 16177 N N . MET D 1 43 ? 151.609 153.191 159.337 1.00 64.50 43 MET D N 1
ATOM 16178 C CA . MET D 1 43 ? 150.335 153.283 158.641 1.00 57.90 43 MET D CA 1
ATOM 16179 C C . MET D 1 43 ? 150.093 151.983 157.896 1.00 60.19 43 MET D C 1
ATOM 16180 O O . MET D 1 43 ? 151.038 151.317 157.469 1.00 65.47 43 MET D O 1
ATOM 16194 N N . ASN D 1 44 ? 148.823 151.627 157.724 1.00 61.45 44 ASN D N 1
ATOM 16195 C CA . ASN D 1 44 ? 148.495 150.401 157.005 1.00 64.39 44 ASN D CA 1
ATOM 16196 C C . ASN D 1 44 ? 148.288 150.668 155.518 1.00 75.20 44 ASN D C 1
ATOM 16197 O O . ASN D 1 44 ? 148.966 150.070 154.678 1.00 82.16 44 ASN D O 1
ATOM 16208 N N . ASP D 1 45 ? 147.357 151.555 155.180 1.00 71.92 45 ASP D N 1
ATOM 16209 C CA . ASP D 1 45 ? 147.084 152.006 153.819 1.00 69.57 45 ASP D CA 1
ATOM 16210 C C . ASP D 1 45 ? 146.240 151.019 153.021 1.00 65.81 45 ASP D C 1
ATOM 16211 O O . ASP D 1 45 ? 145.995 151.267 151.839 1.00 68.93 45 ASP D O 1
ATOM 16220 N N . PHE D 1 46 ? 145.787 149.915 153.612 1.00 66.50 46 PHE D N 1
ATOM 16221 C CA . PHE D 1 46 ? 145.053 148.923 152.836 1.00 67.50 46 PHE D CA 1
ATOM 16222 C C . PHE D 1 46 ? 143.751 149.500 152.293 1.00 72.97 46 PHE D C 1
ATOM 16223 O O . PHE D 1 46 ? 143.480 149.423 151.091 1.00 73.45 46 PHE D O 1
ATOM 16240 N N . ASN D 1 47 ? 142.935 150.092 153.165 1.00 77.85 47 ASN D N 1
ATOM 16241 C CA . ASN D 1 47 ? 141.617 150.589 152.795 1.00 69.26 47 ASN D CA 1
ATOM 16242 C C . ASN D 1 47 ? 141.615 152.081 152.510 1.00 70.01 47 ASN D C 1
ATOM 16243 O O . ASN D 1 47 ? 140.563 152.720 152.602 1.00 77.14 47 ASN D O 1
ATOM 16254 N N . LEU D 1 48 ? 142.764 152.656 152.165 1.00 62.63 48 LEU D N 1
ATOM 16255 C CA . LEU D 1 48 ? 142.800 154.090 151.919 1.00 63.24 48 LEU D CA 1
ATOM 16256 C C . LEU D 1 48 ? 141.957 154.477 150.718 1.00 67.35 48 LEU D C 1
ATOM 16257 O O . LEU D 1 48 ? 141.568 155.641 150.597 1.00 71.41 48 LEU D O 1
ATOM 16273 N N . ALA D 1 49 ? 141.670 153.530 149.825 1.00 76.54 49 ALA D N 1
ATOM 16274 C CA . ALA D 1 49 ? 140.770 153.817 148.716 1.00 75.72 49 ALA D CA 1
ATOM 16275 C C . ALA D 1 49 ? 139.352 154.053 149.212 1.00 77.62 49 ALA D C 1
ATOM 16276 O O . ALA D 1 49 ? 138.643 154.919 148.691 1.00 83.88 49 ALA D O 1
ATOM 16283 N N . GLU D 1 50 ? 138.918 153.291 150.214 1.00 78.36 50 GLU D N 1
ATOM 16284 C CA . GLU D 1 50 ? 137.591 153.466 150.785 1.00 73.51 50 GLU D CA 1
ATOM 16285 C C . GLU D 1 50 ? 137.516 154.630 151.759 1.00 75.94 50 GLU D C 1
ATOM 16286 O O . GLU D 1 50 ? 136.417 154.969 152.205 1.00 81.90 50 GLU D O 1
ATOM 16298 N N . GLY D 1 51 ? 138.643 155.237 152.105 1.00 73.15 51 GLY D N 1
ATOM 16299 C CA . GLY D 1 51 ? 138.653 156.424 152.930 1.00 71.09 51 GLY D CA 1
ATOM 16300 C C . GLY D 1 51 ? 139.058 156.221 154.370 1.00 72.80 51 GLY D C 1
ATOM 16301 O O . GLY D 1 51 ? 138.732 157.072 155.202 1.00 72.57 51 GLY D O 1
ATOM 16305 N N . ARG D 1 52 ? 139.754 155.134 154.691 1.00 67.55 52 ARG D N 1
ATOM 16306 C CA . ARG D 1 52 ? 140.172 154.843 156.055 1.00 60.01 52 ARG D CA 1
ATOM 16307 C C . ARG D 1 52 ? 141.648 154.490 156.062 1.00 59.68 52 ARG D C 1
ATOM 16308 O O . ARG D 1 52 ? 142.073 153.591 155.333 1.00 66.37 52 ARG D O 1
ATOM 16329 N N . LEU D 1 53 ? 142.423 155.185 156.887 1.00 48.79 53 LEU D N 1
ATOM 16330 C CA . LEU D 1 53 ? 143.845 154.924 157.041 1.00 44.15 53 LEU D CA 1
ATOM 16331 C C . LEU D 1 53 ? 144.071 154.384 158.442 1.00 58.84 53 LEU D C 1
ATOM 16332 O O . LEU D 1 53 ? 143.750 155.055 159.422 1.00 70.69 53 LEU D O 1
ATOM 16348 N N . LYS D 1 54 ? 144.615 153.182 158.541 1.00 57.31 54 LYS D N 1
ATOM 16349 C CA . LYS D 1 54 ? 144.802 152.524 159.827 1.00 49.19 54 LYS D CA 1
ATOM 16350 C C . LYS D 1 54 ? 146.202 152.851 160.327 1.00 48.05 54 LYS D C 1
ATOM 16351 O O . LYS D 1 54 ? 147.188 152.336 159.795 1.00 66.69 54 LYS D O 1
ATOM 16370 N N . ILE D 1 55 ? 146.296 153.703 161.346 1.00 39.84 55 ILE D N 1
ATOM 16371 C CA . ILE D 1 55 ? 147.588 154.159 161.838 1.00 50.49 55 ILE D CA 1
ATOM 16372 C C . ILE D 1 55 ? 147.785 153.709 163.276 1.00 49.63 55 ILE D C 1
ATOM 16373 O O . ILE D 1 55 ? 146.826 153.493 164.027 1.00 60.68 55 ILE D O 1
ATOM 16389 N N . GLN D 1 56 ? 149.056 153.578 163.654 1.00 37.35 56 GLN D N 1
ATOM 16390 C CA . GLN D 1 56 ? 149.461 153.249 165.013 1.00 37.02 56 GLN D CA 1
ATOM 16391 C C . GLN D 1 56 ? 150.253 154.408 165.593 1.00 41.89 56 GLN D C 1
ATOM 16392 O O . GLN D 1 56 ? 151.164 154.927 164.944 1.00 41.57 56 GLN D O 1
ATOM 16406 N N . THR D 1 57 ? 149.914 154.798 166.819 1.00 48.17 57 THR D N 1
ATOM 16407 C CA . THR D 1 57 ? 150.561 155.904 167.504 1.00 39.25 57 THR D CA 1
ATOM 16408 C C . THR D 1 57 ? 150.983 155.472 168.898 1.00 44.60 57 THR D C 1
ATOM 16409 O O . THR D 1 57 ? 150.354 154.612 169.517 1.00 56.36 57 THR D O 1
ATOM 16420 N N . TYR D 1 58 ? 152.054 156.090 169.384 1.00 40.17 58 TYR D N 1
ATOM 16421 C CA . TYR D 1 58 ? 152.566 155.882 170.729 1.00 35.78 58 TYR D CA 1
ATOM 16422 C C . TYR D 1 58 ? 152.416 157.171 171.523 1.00 47.12 58 TYR D C 1
ATOM 16423 O O . TYR D 1 58 ? 152.867 158.228 171.077 1.00 62.89 58 TYR D O 1
ATOM 16441 N N . LEU D 1 59 ? 151.798 157.081 172.694 1.00 37.00 59 LEU D N 1
ATOM 16442 C CA . LEU D 1 59 ? 151.540 158.229 173.548 1.00 32.09 59 LEU D CA 1
ATOM 16443 C C . LEU D 1 59 ? 152.315 158.098 174.847 1.00 43.04 59 LEU D C 1
ATOM 16444 O O . LEU D 1 59 ? 152.415 157.004 175.411 1.00 66.36 59 LEU D O 1
ATOM 16460 N N . ILE D 1 60 ? 152.844 159.216 175.325 1.00 34.69 60 ILE D N 1
ATOM 16461 C CA . ILE D 1 60 ? 153.462 159.300 176.644 1.00 35.57 60 ILE D CA 1
ATOM 16462 C C . ILE D 1 60 ? 152.684 160.361 177.410 1.00 42.37 60 ILE D C 1
ATOM 16463 O O . ILE D 1 60 ? 152.988 161.552 177.335 1.00 51.18 60 ILE D O 1
ATOM 16479 N N . LEU D 1 61 ? 151.676 159.938 178.163 1.00 38.67 61 LEU D N 1
ATOM 16480 C CA . LEU D 1 61 ? 150.930 160.865 178.996 1.00 35.93 61 LEU D CA 1
ATOM 16481 C C . LEU D 1 61 ? 151.736 161.209 180.235 1.00 38.97 61 LEU D C 1
ATOM 16482 O O . LEU D 1 61 ? 152.346 160.337 180.852 1.00 55.16 61 LEU D O 1
ATOM 16498 N N . GLN D 1 62 ? 151.736 162.483 180.602 1.00 30.75 62 GLN D N 1
ATOM 16499 C CA . GLN D 1 62 ? 152.481 162.955 181.758 1.00 34.85 62 GLN D CA 1
ATOM 16500 C C . GLN D 1 62 ? 151.578 163.844 182.591 1.00 38.92 62 GLN D C 1
ATOM 16501 O O . GLN D 1 62 ? 150.930 164.744 182.052 1.00 58.94 62 GLN D O 1
ATOM 16515 N N . TRP D 1 63 ? 151.528 163.596 183.895 1.00 35.29 63 TRP D N 1
ATOM 16516 C CA . TRP D 1 63 ? 150.788 164.482 184.788 1.00 38.47 63 TRP D CA 1
ATOM 16517 C C . TRP D 1 63 ? 151.449 164.449 186.158 1.00 41.89 63 TRP D C 1
ATOM 16518 O O . TRP D 1 63 ? 152.513 163.853 186.336 1.00 52.62 63 TRP D O 1
ATOM 16539 N N . TYR D 1 64 ? 150.831 165.115 187.127 1.00 47.75 64 TYR D N 1
ATOM 16540 C CA . TYR D 1 64 ? 151.367 165.214 188.478 1.00 47.96 64 TYR D CA 1
ATOM 16541 C C . TYR D 1 64 ? 150.343 164.671 189.456 1.00 49.53 64 TYR D C 1
ATOM 16542 O O . TYR D 1 64 ? 149.223 165.182 189.532 1.00 59.78 64 TYR D O 1
ATOM 16560 N N . ASP D 1 65 ? 150.729 163.648 190.206 1.00 46.76 65 ASP D N 1
ATOM 16561 C CA . ASP D 1 65 ? 149.897 163.105 191.268 1.00 48.17 65 ASP D CA 1
ATOM 16562 C C . ASP D 1 65 ? 150.261 163.830 192.554 1.00 52.14 65 ASP D C 1
ATOM 16563 O O . ASP D 1 65 ? 151.378 163.690 193.059 1.00 59.74 65 ASP D O 1
ATOM 16572 N N . GLU D 1 66 ? 149.326 164.609 193.080 1.00 56.38 66 GLU D N 1
ATOM 16573 C CA . GLU D 1 66 ? 149.583 165.455 194.232 1.00 57.36 66 GLU D CA 1
ATOM 16574 C C . GLU D 1 66 ? 149.405 164.722 195.550 1.00 65.01 66 GLU D C 1
ATOM 16575 O O . GLU D 1 66 ? 149.495 165.349 196.608 1.00 65.04 66 GLU D O 1
ATOM 16587 N N . LYS D 1 67 ? 149.161 163.415 195.511 1.00 59.74 67 LYS D N 1
ATOM 16588 C CA . LYS D 1 67 ? 148.924 162.632 196.711 1.00 55.14 67 LYS D CA 1
ATOM 16589 C C . LYS D 1 67 ? 149.915 161.496 196.907 1.00 60.15 67 LYS D C 1
ATOM 16590 O O . LYS D 1 67 ? 149.844 160.813 197.933 1.00 62.92 67 LYS D O 1
ATOM 16609 N N . ILE D 1 68 ? 150.836 161.277 195.971 1.00 57.34 68 ILE D N 1
ATOM 16610 C CA . ILE D 1 68 ? 151.763 160.155 196.056 1.00 57.72 68 ILE D CA 1
ATOM 16611 C C . ILE D 1 68 ? 153.185 160.702 196.067 1.00 61.34 68 ILE D C 1
ATOM 16612 O O . ILE D 1 68 ? 154.108 160.091 195.522 1.00 68.88 68 ILE D O 1
ATOM 16628 N N . PHE D 1 69 ? 153.373 161.862 196.681 1.00 62.30 69 PHE D N 1
ATOM 16629 C CA . PHE D 1 69 ? 154.701 162.437 196.836 1.00 62.24 69 PHE D CA 1
ATOM 16630 C C . PHE D 1 69 ? 155.361 161.890 198.092 1.00 59.45 69 PHE D C 1
ATOM 16631 O O . PHE D 1 69 ? 154.730 161.793 199.146 1.00 64.01 69 PHE D O 1
ATOM 16648 N N . TRP D 1 70 ? 156.634 161.525 197.973 1.00 52.29 70 TRP D N 1
ATOM 16649 C CA . TRP D 1 70 ? 157.426 161.098 199.116 1.00 58.85 70 TRP D CA 1
ATOM 16650 C C . TRP D 1 70 ? 158.845 161.622 198.950 1.00 65.78 70 TRP D C 1
ATOM 16651 O O . TRP D 1 70 ? 159.198 162.207 197.924 1.00 63.95 70 TRP D O 1
ATOM 16672 N N . ASN D 1 71 ? 159.662 161.424 199.984 1.00 77.82 71 ASN D N 1
ATOM 16673 C CA . ASN D 1 71 ? 161.045 161.878 199.979 1.00 78.57 71 ASN D CA 1
ATOM 16674 C C . ASN D 1 71 ? 161.966 160.746 200.409 1.00 75.41 71 ASN D C 1
ATOM 16675 O O . ASN D 1 71 ? 161.586 159.881 201.198 1.00 73.00 71 ASN D O 1
ATOM 16685 N N . GLU D 1 72 ? 163.194 160.773 199.885 1.00 82.65 72 GLU D N 1
ATOM 16686 C CA . GLU D 1 72 ? 164.121 159.665 200.085 1.00 86.81 72 GLU D CA 1
ATOM 16687 C C . GLU D 1 72 ? 164.578 159.531 201.529 1.00 87.25 72 GLU D C 1
ATOM 16688 O O . GLU D 1 72 ? 165.110 158.480 201.897 1.00 86.17 72 GLU D O 1
ATOM 16700 N N . SER D 1 73 ? 164.403 160.565 202.350 1.00 88.70 73 SER D N 1
ATOM 16701 C CA . SER D 1 73 ? 164.831 160.466 203.740 1.00 90.85 73 SER D CA 1
ATOM 16702 C C . SER D 1 73 ? 164.176 159.278 204.429 1.00 88.22 73 SER D C 1
ATOM 16703 O O . SER D 1 73 ? 164.822 158.571 205.210 1.00 86.76 73 SER D O 1
ATOM 16711 N N . THR D 1 74 ? 162.896 159.040 204.152 1.00 83.97 74 THR D N 1
ATOM 16712 C CA . THR D 1 74 ? 162.169 157.932 204.760 1.00 85.71 74 THR D CA 1
ATOM 16713 C C . THR D 1 74 ? 162.042 156.718 203.850 1.00 85.81 74 THR D C 1
ATOM 16714 O O . THR D 1 74 ? 161.980 155.592 204.352 1.00 86.11 74 THR D O 1
ATOM 16725 N N . TYR D 1 75 ? 161.997 156.911 202.533 1.00 76.36 75 TYR D N 1
ATOM 16726 C CA . TYR D 1 75 ? 161.901 155.813 201.572 1.00 71.79 75 TYR D CA 1
ATOM 16727 C C . TYR D 1 75 ? 162.974 155.995 200.508 1.00 76.26 75 TYR D C 1
ATOM 16728 O O . TYR D 1 75 ? 162.758 156.702 199.516 1.00 82.11 75 TYR D O 1
ATOM 16746 N N . PRO D 1 76 ? 164.133 155.360 200.662 1.00 72.86 76 PRO D N 1
ATOM 16747 C CA . PRO D 1 76 ? 165.234 155.620 199.724 1.00 69.94 76 PRO D CA 1
ATOM 16748 C C . PRO D 1 76 ? 164.994 155.078 198.322 1.00 75.24 76 PRO D C 1
ATOM 16749 O O . PRO D 1 76 ? 165.828 154.338 197.795 1.00 78.06 76 PRO D O 1
ATOM 16760 N N . ILE D 1 77 ? 163.881 155.451 197.699 1.00 65.81 77 ILE D N 1
ATOM 16761 C CA . ILE D 1 77 ? 163.548 155.042 196.341 1.00 60.77 77 ILE D CA 1
ATOM 16762 C C . ILE D 1 77 ? 163.359 156.305 195.512 1.00 65.28 77 ILE D C 1
ATOM 16763 O O . ILE D 1 77 ? 162.575 157.171 195.900 1.00 69.48 77 ILE D O 1
ATOM 16779 N N . PRO D 1 78 ? 164.042 156.457 194.374 1.00 59.46 78 PRO D N 1
ATOM 16780 C CA . PRO D 1 78 ? 163.861 157.671 193.570 1.00 59.40 78 PRO D CA 1
ATOM 16781 C C . PRO D 1 78 ? 162.684 157.605 192.612 1.00 60.41 78 PRO D C 1
ATOM 16782 O O . PRO D 1 78 ? 162.204 158.644 192.153 1.00 68.24 78 PRO D O 1
ATOM 16793 N N . LYS D 1 79 ? 162.218 156.404 192.289 1.00 52.54 79 LYS D N 1
ATOM 16794 C CA . LYS D 1 79 ? 161.071 156.247 191.406 1.00 50.60 79 LYS D CA 1
ATOM 16795 C C . LYS D 1 79 ? 160.613 154.800 191.464 1.00 56.10 79 LYS D C 1
ATOM 16796 O O . LYS D 1 79 ? 161.339 153.923 191.937 1.00 64.72 79 LYS D O 1
ATOM 16815 N N . LEU D 1 80 ? 159.401 154.559 190.974 1.00 58.83 80 LEU D N 1
ATOM 16816 C CA . LEU D 1 80 ? 158.847 153.214 190.946 1.00 55.09 80 LEU D CA 1
ATOM 16817 C C . LEU D 1 80 ? 158.028 153.000 189.690 1.00 55.44 80 LEU D C 1
ATOM 16818 O O . LEU D 1 80 ? 157.587 153.945 189.035 1.00 71.77 80 LEU D O 1
ATOM 16834 N N . MET D 1 81 ? 157.823 151.727 189.380 1.00 33.84 81 MET D N 1
ATOM 16835 C CA . MET D 1 81 ? 156.856 151.292 188.387 1.00 37.68 81 MET D CA 1
ATOM 16836 C C . MET D 1 81 ? 155.654 150.729 189.131 1.00 46.60 81 MET D C 1
ATOM 16837 O O . MET D 1 81 ? 155.793 149.784 189.911 1.00 58.67 81 MET D O 1
ATOM 16851 N N . VAL D 1 82 ? 154.484 151.308 188.893 1.00 48.26 82 VAL D N 1
ATOM 16852 C CA . VAL D 1 82 ? 153.254 150.914 189.564 1.00 45.02 82 VAL D CA 1
ATOM 16853 C C . VAL D 1 82 ? 152.210 150.587 188.507 1.00 47.40 82 VAL D C 1
ATOM 16854 O O . VAL D 1 82 ? 152.092 151.293 187.502 1.00 56.02 82 VAL D O 1
ATOM 16867 N N . SER D 1 83 ? 151.455 149.516 188.731 1.00 48.08 83 SER D N 1
ATOM 16868 C CA . SER D 1 83 ? 150.516 149.046 187.726 1.00 50.95 83 SER D CA 1
ATOM 16869 C C . SER D 1 83 ? 149.418 150.075 187.492 1.00 55.96 83 SER D C 1
ATOM 16870 O O . SER D 1 83 ? 149.168 150.958 188.312 1.00 56.74 83 SER D O 1
ATOM 16878 N N . SER D 1 84 ? 148.754 149.944 186.343 1.00 62.42 84 SER D N 1
ATOM 16879 C CA . SER D 1 84 ? 147.779 150.940 185.921 1.00 54.73 84 SER D CA 1
ATOM 16880 C C . SER D 1 84 ? 146.509 150.913 186.755 1.00 56.87 84 SER D C 1
ATOM 16881 O O . SER D 1 84 ? 145.746 151.881 186.725 1.00 58.18 84 SER D O 1
ATOM 16889 N N . LYS D 1 85 ? 146.262 149.834 187.489 1.00 65.07 85 LYS D N 1
ATOM 16890 C CA . LYS D 1 85 ? 145.043 149.678 188.265 1.00 61.67 85 LYS D CA 1
ATOM 16891 C C . LYS D 1 85 ? 145.246 149.982 189.740 1.00 62.87 85 LYS D C 1
ATOM 16892 O O . LYS D 1 85 ? 144.374 149.660 190.550 1.00 62.14 85 LYS D O 1
ATOM 16911 N N . LYS D 1 86 ? 146.372 150.588 190.107 1.00 53.82 86 LYS D N 1
ATOM 16912 C CA . LYS D 1 86 ? 146.639 150.939 191.494 1.00 49.11 86 LYS D CA 1
ATOM 16913 C C . LYS D 1 86 ? 146.461 152.418 191.778 1.00 50.66 86 LYS D C 1
ATOM 16914 O O . LYS D 1 86 ? 146.169 152.781 192.920 1.00 55.91 86 LYS D O 1
ATOM 16933 N N . ILE D 1 87 ? 146.637 153.280 190.778 1.00 46.54 87 ILE D N 1
ATOM 16934 C CA . ILE D 1 87 ? 146.550 154.720 190.958 1.00 47.21 87 ILE D CA 1
ATOM 16935 C C . ILE D 1 87 ? 145.720 155.315 189.827 1.00 53.24 87 ILE D C 1
ATOM 16936 O O . ILE D 1 87 ? 145.429 154.662 188.827 1.00 60.02 87 ILE D O 1
ATOM 16952 N N . TRP D 1 88 ? 145.331 156.573 190.007 1.00 43.79 88 TRP D N 1
ATOM 16953 C CA . TRP D 1 88 ? 144.494 157.247 189.025 1.00 44.35 88 TRP D CA 1
ATOM 16954 C C . TRP D 1 88 ? 145.263 157.466 187.732 1.00 47.00 88 TRP D C 1
ATOM 16955 O O . TRP D 1 88 ? 146.406 157.929 187.748 1.00 47.95 88 TRP D O 1
ATOM 16976 N N . SER D 1 89 ? 144.630 157.142 186.613 1.00 43.10 89 SER D N 1
ATOM 16977 C CA . SER D 1 89 ? 145.149 157.436 185.291 1.00 35.51 89 SER D CA 1
ATOM 16978 C C . SER D 1 89 ? 143.984 157.856 184.413 1.00 44.84 89 SER D C 1
ATOM 16979 O O . SER D 1 89 ? 142.858 157.389 184.614 1.00 50.42 89 SER D O 1
ATOM 16987 N N . PRO D 1 90 ? 144.216 158.726 183.435 1.00 43.56 90 PRO D N 1
ATOM 16988 C CA . PRO D 1 90 ? 143.122 159.183 182.582 1.00 40.95 90 PRO D CA 1
ATOM 16989 C C . PRO D 1 90 ? 142.868 158.236 181.424 1.00 50.19 90 PRO D C 1
ATOM 16990 O O . PRO D 1 90 ? 143.779 157.621 180.869 1.00 62.86 90 PRO D O 1
ATOM 17001 N N . ALA D 1 91 ? 141.599 158.127 181.059 1.00 44.59 91 ALA D N 1
ATOM 17002 C CA . ALA D 1 91 ? 141.182 157.300 179.938 1.00 44.76 91 ALA D CA 1
ATOM 17003 C C . ALA D 1 91 ? 140.996 158.193 178.722 1.00 49.65 91 ALA D C 1
ATOM 17004 O O . ALA D 1 91 ? 140.166 159.106 178.741 1.00 58.21 91 ALA D O 1
ATOM 17011 N N . ILE D 1 92 ? 141.766 157.927 177.673 1.00 39.46 92 ILE D N 1
ATOM 17012 C CA . ILE D 1 92 ? 141.751 158.717 176.450 1.00 37.20 92 ILE D CA 1
ATOM 17013 C C . ILE D 1 92 ? 141.149 157.870 175.343 1.00 46.26 92 ILE D C 1
ATOM 17014 O O . ILE D 1 92 ? 141.246 156.640 175.358 1.00 54.42 92 ILE D O 1
ATOM 17030 N N . SER D 1 93 ? 140.517 158.533 174.378 1.00 44.91 93 SER D N 1
ATOM 17031 C CA . SER D 1 93 ? 139.963 157.832 173.230 1.00 39.39 93 SER D CA 1
ATOM 17032 C C . SER D 1 93 ? 139.896 158.784 172.050 1.00 35.97 93 SER D C 1
ATOM 17033 O O . SER D 1 93 ? 139.983 159.999 172.208 1.00 49.95 93 SER D O 1
ATOM 17041 N N . VAL D 1 94 ? 139.744 158.220 170.856 1.00 40.14 94 VAL D N 1
ATOM 17042 C CA . VAL D 1 94 ? 139.731 159.006 169.630 1.00 45.12 94 VAL D CA 1
ATOM 17043 C C . VAL D 1 94 ? 138.374 158.856 168.960 1.00 48.78 94 VAL D C 1
ATOM 17044 O O . VAL D 1 94 ? 137.715 157.819 169.076 1.00 58.90 94 VAL D O 1
ATOM 17057 N N . TYR D 1 95 ? 137.967 159.896 168.238 1.00 42.27 95 TYR D N 1
ATOM 17058 C CA . TYR D 1 95 ? 136.653 159.910 167.611 1.00 44.25 95 TYR D CA 1
ATOM 17059 C C . TYR D 1 95 ? 136.484 158.741 166.654 1.00 52.76 95 TYR D C 1
ATOM 17060 O O . TYR D 1 95 ? 137.418 158.347 165.954 1.00 60.49 95 TYR D O 1
ATOM 17078 N N . TYR D 1 96 ? 135.274 158.193 166.621 1.00 51.60 96 TYR D N 1
ATOM 17079 C CA . TYR D 1 96 ? 134.845 157.240 165.603 1.00 50.44 96 TYR D CA 1
ATOM 17080 C C . TYR D 1 96 ? 135.626 155.935 165.642 1.00 53.93 96 TYR D C 1
ATOM 17081 O O . TYR D 1 96 ? 135.639 155.196 164.657 1.00 56.10 96 TYR D O 1
ATOM 17099 N N . THR D 1 97 ? 136.290 155.623 166.754 1.00 52.98 97 THR D N 1
ATOM 17100 C CA . THR D 1 97 ? 136.929 154.319 166.887 1.00 50.49 97 THR D CA 1
ATOM 17101 C C . THR D 1 97 ? 136.752 153.744 168.284 1.00 53.73 97 THR D C 1
ATOM 17102 O O . THR D 1 97 ? 137.548 152.898 168.699 1.00 60.63 97 THR D O 1
ATOM 17113 N N . GLU D 1 98 ? 135.733 154.180 169.020 1.00 53.74 98 GLU D N 1
ATOM 17114 C CA . GLU D 1 98 ? 135.560 153.701 170.384 1.00 57.70 98 GLU D CA 1
ATOM 17115 C C . GLU D 1 98 ? 135.302 152.205 170.410 1.00 62.78 98 GLU D C 1
ATOM 17116 O O . GLU D 1 98 ? 135.762 151.503 171.315 1.00 66.50 98 GLU D O 1
ATOM 17128 N N . ASN D 1 99 ? 134.563 151.700 169.431 1.00 63.57 99 ASN D N 1
ATOM 17129 C CA . ASN D 1 99 ? 134.127 150.315 169.436 1.00 60.95 99 ASN D CA 1
ATOM 17130 C C . ASN D 1 99 ? 135.071 149.383 168.695 1.00 64.92 99 ASN D C 1
ATOM 17131 O O . ASN D 1 99 ? 134.857 148.168 168.718 1.00 67.30 99 ASN D O 1
ATOM 17142 N N . GLU D 1 100 ? 136.104 149.910 168.050 1.00 68.23 100 GLU D N 1
ATOM 17143 C CA . GLU D 1 100 ? 137.063 149.112 167.297 1.00 68.02 100 GLU D CA 1
ATOM 17144 C C . GLU D 1 100 ? 138.483 149.469 167.712 1.00 67.96 100 GLU D C 1
ATOM 17145 O O . GLU D 1 100 ? 139.360 149.727 166.888 1.00 72.78 100 GLU D O 1
ATOM 17157 N N . MET D 1 101 ? 138.720 149.490 169.019 1.00 63.74 101 MET D N 1
ATOM 17158 C CA . MET D 1 101 ? 140.039 149.802 169.558 1.00 67.36 101 MET D CA 1
ATOM 17159 C C . MET D 1 101 ? 140.160 149.074 170.888 1.00 75.94 101 MET D C 1
ATOM 17160 O O . MET D 1 101 ? 139.520 149.464 171.867 1.00 70.44 101 MET D O 1
ATOM 17174 N N . ASP D 1 102 ? 140.990 148.028 170.917 1.00 95.74 102 ASP D N 1
ATOM 17175 C CA . ASP D 1 102 ? 140.971 147.083 172.031 1.00 93.44 102 ASP D CA 1
ATOM 17176 C C . ASP D 1 102 ? 141.291 147.769 173.352 1.00 91.70 102 ASP D C 1
ATOM 17177 O O . ASP D 1 102 ? 140.618 147.536 174.362 1.00 91.86 102 ASP D O 1
ATOM 17186 N N . SER D 1 103 ? 142.317 148.615 173.369 1.00 90.10 103 SER D N 1
ATOM 17187 C CA . SER D 1 103 ? 142.678 149.385 174.558 1.00 90.47 103 SER D CA 1
ATOM 17188 C C . SER D 1 103 ? 142.940 148.461 175.749 1.00 87.16 103 SER D C 1
ATOM 17189 O O . SER D 1 103 ? 142.222 148.467 176.751 1.00 82.43 103 SER D O 1
ATOM 17197 N N . LYS D 1 104 ? 143.985 147.652 175.613 1.00 78.54 104 LYS D N 1
ATOM 17198 C CA . LYS D 1 104 ? 144.452 146.777 176.680 1.00 70.26 104 LYS D CA 1
ATOM 17199 C C . LYS D 1 104 ? 145.614 147.464 177.384 1.00 73.52 104 LYS D C 1
ATOM 17200 O O . LYS D 1 104 ? 146.610 147.812 176.744 1.00 80.80 104 LYS D O 1
ATOM 17219 N N . ASP D 1 105 ? 145.485 147.671 178.690 1.00 74.70 105 ASP D N 1
ATOM 17220 C CA . ASP D 1 105 ? 146.544 148.325 179.448 1.00 75.80 105 ASP D CA 1
ATOM 17221 C C . ASP D 1 105 ? 147.604 147.293 179.809 1.00 78.46 105 ASP D C 1
ATOM 17222 O O . ASP D 1 105 ? 147.315 146.303 180.487 1.00 83.71 105 ASP D O 1
ATOM 17231 N N . GLN D 1 106 ? 148.823 147.512 179.331 1.00 50.54 106 GLN D N 1
ATOM 17232 C CA . GLN D 1 106 ? 149.926 146.601 179.585 1.00 45.13 106 GLN D CA 1
ATOM 17233 C C . GLN D 1 106 ? 151.192 147.293 180.046 1.00 59.14 106 GLN D C 1
ATOM 17234 O O . GLN D 1 106 ? 152.052 146.628 180.633 1.00 59.55 106 GLN D O 1
ATOM 17248 N N . PHE D 1 107 ? 151.338 148.592 179.810 1.00 50.74 107 PHE D N 1
ATOM 17249 C CA . PHE D 1 107 ? 152.518 149.332 180.224 1.00 45.72 107 PHE D CA 1
ATOM 17250 C C . PHE D 1 107 ? 152.249 149.976 181.575 1.00 50.56 107 PHE D C 1
ATOM 17251 O O . PHE D 1 107 ? 151.336 150.795 181.706 1.00 54.76 107 PHE D O 1
ATOM 17268 N N . GLN D 1 108 ? 153.043 149.613 182.575 1.00 51.32 108 GLN D N 1
ATOM 17269 C CA . GLN D 1 108 ? 152.866 150.180 183.897 1.00 44.34 108 GLN D CA 1
ATOM 17270 C C . GLN D 1 108 ? 153.198 151.666 183.885 1.00 47.24 108 GLN D C 1
ATOM 17271 O O . GLN D 1 108 ? 153.893 152.170 183.001 1.00 50.03 108 GLN D O 1
ATOM 17285 N N . MET D 1 109 ? 152.678 152.369 184.882 1.00 47.82 109 MET D N 1
ATOM 17286 C CA . MET D 1 109 ? 153.011 153.768 185.078 1.00 42.65 109 MET D CA 1
ATOM 17287 C C . MET D 1 109 ? 154.335 153.893 185.811 1.00 37.60 109 MET D C 1
ATOM 17288 O O . MET D 1 109 ? 154.732 153.009 186.568 1.00 50.82 109 MET D O 1
ATOM 17302 N N . GLU D 1 110 ? 155.019 155.007 185.582 1.00 39.74 110 GLU D N 1
ATOM 17303 C CA . GLU D 1 110 ? 156.263 155.322 186.267 1.00 43.19 110 GLU D CA 1
ATOM 17304 C C . GLU D 1 110 ? 156.042 156.575 187.092 1.00 49.54 110 GLU D C 1
ATOM 17305 O O . GLU D 1 110 ? 155.692 157.624 186.543 1.00 64.43 110 GLU D O 1
ATOM 17317 N N . ILE D 1 111 ? 156.255 156.472 188.399 1.00 44.59 111 ILE D N 1
ATOM 17318 C CA . ILE D 1 111 ? 155.954 157.547 189.334 1.00 45.16 111 ILE D CA 1
ATOM 17319 C C . ILE D 1 111 ? 157.232 157.941 190.057 1.00 48.79 111 ILE D C 1
ATOM 17320 O O . ILE D 1 111 ? 157.955 157.077 190.565 1.00 59.85 111 ILE D O 1
ATOM 17336 N N . TYR D 1 112 ? 157.510 159.242 190.093 1.00 50.15 112 TYR D N 1
ATOM 17337 C CA . TYR D 1 112 ? 158.703 159.780 190.723 1.00 50.03 112 TYR D CA 1
ATOM 17338 C C . TYR D 1 112 ? 158.390 160.248 192.140 1.00 54.98 112 TYR D C 1
ATOM 17339 O O . TYR D 1 112 ? 157.247 160.227 192.594 1.00 63.11 112 TYR D O 1
ATOM 17357 N N . LYS D 1 113 ? 159.431 160.685 192.849 1.00 60.45 113 LYS D N 1
ATOM 17358 C CA . LYS D 1 113 ? 159.264 161.045 194.252 1.00 63.38 113 LYS D CA 1
ATOM 17359 C C . LYS D 1 113 ? 158.347 162.250 194.411 1.00 62.38 113 LYS D C 1
ATOM 17360 O O . LYS D 1 113 ? 157.590 162.334 195.382 1.00 66.28 113 LYS D O 1
ATOM 17379 N N . ASN D 1 114 ? 158.406 163.195 193.481 1.00 55.20 114 ASN D N 1
ATOM 17380 C CA . ASN D 1 114 ? 157.643 164.428 193.590 1.00 57.93 114 ASN D CA 1
ATOM 17381 C C . ASN D 1 114 ? 156.260 164.317 192.970 1.00 66.15 114 ASN D C 1
ATOM 17382 O O . ASN D 1 114 ? 155.552 165.323 192.884 1.00 70.92 114 ASN D O 1
ATOM 17392 N N . GLY D 1 115 ? 155.861 163.127 192.538 1.00 60.34 115 GLY D N 1
ATOM 17393 C CA . GLY D 1 115 ? 154.531 162.898 192.029 1.00 50.01 115 GLY D CA 1
ATOM 17394 C C . GLY D 1 115 ? 154.426 162.826 190.525 1.00 50.90 115 GLY D C 1
ATOM 17395 O O . GLY D 1 115 ? 153.372 162.434 190.019 1.00 68.62 115 GLY D O 1
ATOM 17399 N N . SER D 1 116 ? 155.472 163.189 189.794 1.00 46.25 116 SER D N 1
ATOM 17400 C CA . SER D 1 116 ? 155.412 163.131 188.342 1.00 48.21 116 SER D CA 1
ATOM 17401 C C . SER D 1 116 ? 155.121 161.710 187.885 1.00 48.97 116 SER D C 1
ATOM 17402 O O . SER D 1 116 ? 155.831 160.772 188.253 1.00 63.23 116 SER D O 1
ATOM 17410 N N . VAL D 1 117 ? 154.083 161.552 187.067 1.00 30.87 117 VAL D N 1
ATOM 17411 C CA . VAL D 1 117 ? 153.634 160.252 186.589 1.00 30.13 117 VAL D CA 1
ATOM 17412 C C . VAL D 1 117 ? 153.690 160.248 185.073 1.00 35.66 117 VAL D C 1
ATOM 17413 O O . VAL D 1 117 ? 153.164 161.162 184.426 1.00 64.22 117 VAL D O 1
ATOM 17426 N N . HIS D 1 118 ? 154.323 159.220 184.515 1.00 31.26 118 HIS D N 1
ATOM 17427 C CA . HIS D 1 118 ? 154.385 158.987 183.079 1.00 37.74 118 HIS D CA 1
ATOM 17428 C C . HIS D 1 118 ? 153.705 157.665 182.772 1.00 41.62 118 HIS D C 1
ATOM 17429 O O . HIS D 1 118 ? 153.956 156.666 183.448 1.00 58.86 118 HIS D O 1
ATOM 17443 N N . GLN D 1 119 ? 152.850 157.656 181.755 1.00 30.45 119 GLN D N 1
ATOM 17444 C CA . GLN D 1 119 ? 152.147 156.451 181.344 1.00 28.04 119 GLN D CA 1
ATOM 17445 C C . GLN D 1 119 ? 152.313 156.256 179.848 1.00 37.82 119 GLN D C 1
ATOM 17446 O O . GLN D 1 119 ? 152.099 157.187 179.069 1.00 51.49 119 GLN D O 1
ATOM 17460 N N . TRP D 1 120 ? 152.685 155.044 179.455 1.00 43.60 120 TRP D N 1
ATOM 17461 C CA . TRP D 1 120 ? 152.861 154.691 178.056 1.00 37.30 120 TRP D CA 1
ATOM 17462 C C . TRP D 1 120 ? 151.577 154.075 177.523 1.00 38.33 120 TRP D C 1
ATOM 17463 O O . TRP D 1 120 ? 150.993 153.202 178.168 1.00 48.58 120 TRP D O 1
ATOM 17484 N N . LYS D 1 121 ? 151.142 154.524 176.351 1.00 34.30 121 LYS D N 1
ATOM 17485 C CA . LYS D 1 121 ? 149.997 153.923 175.686 1.00 36.26 121 LYS D CA 1
ATOM 17486 C C . LYS D 1 121 ? 150.306 153.779 174.208 1.00 41.82 121 LYS D C 1
ATOM 17487 O O . LYS D 1 121 ? 151.159 154.477 173.666 1.00 58.58 121 LYS D O 1
ATOM 17506 N N . SER D 1 122 ? 149.615 152.853 173.557 1.00 41.40 122 SER D N 1
ATOM 17507 C CA . SER D 1 122 ? 149.710 152.715 172.113 1.00 43.06 122 SER D CA 1
ATOM 17508 C C . SER D 1 122 ? 148.318 152.491 171.556 1.00 41.51 122 SER D C 1
ATOM 17509 O O . SER D 1 122 ? 147.577 151.642 172.056 1.00 56.03 122 SER D O 1
ATOM 17517 N N . PHE D 1 123 ? 147.974 153.250 170.525 1.00 36.79 123 PHE D N 1
ATOM 17518 C CA . PHE D 1 123 ? 146.683 153.153 169.864 1.00 37.86 123 PHE D CA 1
ATOM 17519 C C . PHE D 1 123 ? 146.888 152.637 168.449 1.00 40.38 123 PHE D C 1
ATOM 17520 O O . PHE D 1 123 ? 147.844 153.020 167.775 1.00 51.64 123 PHE D O 1
ATOM 17537 N N . TYR D 1 124 ? 146.000 151.752 168.014 1.00 40.43 124 TYR D N 1
ATOM 17538 C CA . TYR D 1 124 ? 145.959 151.266 166.639 1.00 42.92 124 TYR D CA 1
ATOM 17539 C C . TYR D 1 124 ? 144.538 151.462 166.139 1.00 48.37 124 TYR D C 1
ATOM 17540 O O . TYR D 1 124 ? 143.638 150.714 166.529 1.00 62.76 124 TYR D O 1
ATOM 17558 N N . PHE D 1 125 ? 144.245 152.459 165.281 1.00 38.79 125 PHE D N 1
ATOM 17559 C CA . PHE D 1 125 ? 142.886 152.848 164.932 1.00 42.62 125 PHE D CA 1
ATOM 17560 C C . PHE D 1 125 ? 142.829 153.377 163.508 1.00 50.50 125 PHE D C 1
ATOM 17561 O O . PHE D 1 125 ? 143.850 153.708 162.906 1.00 52.73 125 PHE D O 1
ATOM 17578 N N . ASN D 1 126 ? 141.608 153.454 162.977 1.00 50.92 126 ASN D N 1
ATOM 17579 C CA . ASN D 1 126 ? 141.364 154.027 161.659 1.00 45.71 126 ASN D CA 1
ATOM 17580 C C . ASN D 1 126 ? 141.086 155.517 161.768 1.00 48.87 126 ASN D C 1
ATOM 17581 O O . ASN D 1 126 ? 140.220 155.937 162.540 1.00 56.49 126 ASN D O 1
ATOM 17592 N N . ILE D 1 127 ? 141.811 156.313 160.993 1.00 50.31 127 ILE D N 1
ATOM 17593 C CA . ILE D 1 127 ? 141.593 157.751 160.921 1.00 52.31 127 ILE D CA 1
ATOM 17594 C C . ILE D 1 127 ? 140.943 158.007 159.570 1.00 51.44 127 ILE D C 1
ATOM 17595 O O . ILE D 1 127 ? 141.530 157.693 158.530 1.00 57.75 127 ILE D O 1
ATOM 17611 N N . LEU D 1 128 ? 139.730 158.551 159.574 1.00 59.90 128 LEU D N 1
ATOM 17612 C CA . LEU D 1 128 ? 139.016 158.728 158.317 1.00 58.40 128 LEU D CA 1
ATOM 17613 C C . LEU D 1 128 ? 139.691 159.806 157.485 1.00 62.96 128 LEU D C 1
ATOM 17614 O O . LEU D 1 128 ? 140.182 160.806 158.012 1.00 64.18 128 LEU D O 1
ATOM 17630 N N . CYS D 1 129 ? 139.688 159.611 156.172 1.00 66.48 129 CYS D N 1
ATOM 17631 C CA . CYS D 1 129 ? 140.364 160.506 155.250 1.00 62.11 129 CYS D CA 1
ATOM 17632 C C . CYS D 1 129 ? 139.435 160.940 154.129 1.00 64.76 129 CYS D C 1
ATOM 17633 O O . CYS D 1 129 ? 138.545 160.194 153.716 1.00 73.47 129 CYS D O 1
ATOM 17640 N N . ASP D 1 130 ? 139.650 162.156 153.640 1.00 63.18 130 ASP D N 1
ATOM 17641 C CA . ASP D 1 130 ? 138.877 162.708 152.538 1.00 66.22 130 ASP D CA 1
ATOM 17642 C C . ASP D 1 130 ? 139.797 162.702 151.332 1.00 69.66 130 ASP D C 1
ATOM 17643 O O . ASP D 1 130 ? 140.954 163.120 151.434 1.00 75.81 130 ASP D O 1
ATOM 17652 N N . VAL D 1 131 ? 139.292 162.246 150.192 1.00 72.78 131 VAL D N 1
ATOM 17653 C CA . VAL D 1 131 ? 140.116 162.048 149.010 1.00 73.51 131 VAL D CA 1
ATOM 17654 C C . VAL D 1 131 ? 139.813 163.089 147.952 1.00 77.27 131 VAL D C 1
ATOM 17655 O O . VAL D 1 131 ? 138.647 163.352 147.640 1.00 83.64 131 VAL D O 1
ATOM 17668 N N . ASN D 1 132 ? 140.866 163.681 147.412 1.00 81.84 132 ASN D N 1
ATOM 17669 C CA . ASN D 1 132 ? 140.787 164.560 146.257 1.00 81.38 132 ASN D CA 1
ATOM 17670 C C . ASN D 1 132 ? 141.486 163.756 145.175 1.00 78.52 132 ASN D C 1
ATOM 17671 O O . ASN D 1 132 ? 142.714 163.634 145.189 1.00 81.42 132 ASN D O 1
ATOM 17682 N N . ALA D 1 133 ? 140.721 163.217 144.235 1.00 82.06 133 ALA D N 1
ATOM 17683 C CA . ALA D 1 133 ? 141.291 162.367 143.200 1.00 81.52 133 ALA D CA 1
ATOM 17684 C C . ALA D 1 133 ? 141.109 162.941 141.807 1.00 88.65 133 ALA D C 1
ATOM 17685 O O . ALA D 1 133 ? 141.015 162.187 140.838 1.00 93.04 133 ALA D O 1
ATOM 17692 N N . ARG D 1 134 ? 141.069 164.265 141.668 1.00 100.68 134 ARG D N 1
ATOM 17693 C CA . ARG D 1 134 ? 140.859 164.806 140.333 1.00 101.52 134 ARG D CA 1
ATOM 17694 C C . ARG D 1 134 ? 141.993 164.347 139.437 1.00 97.43 134 ARG D C 1
ATOM 17695 O O . ARG D 1 134 ? 141.773 163.957 138.286 1.00 97.96 134 ARG D O 1
ATOM 17716 N N . ALA D 1 135 ? 143.212 164.376 139.956 1.00 94.55 135 ALA D N 1
ATOM 17717 C CA . ALA D 1 135 ? 144.369 163.843 139.262 1.00 95.93 135 ALA D CA 1
ATOM 17718 C C . ALA D 1 135 ? 144.607 162.470 139.872 1.00 95.83 135 ALA D C 1
ATOM 17719 O O . ALA D 1 135 ? 144.906 162.364 141.065 1.00 102.57 135 ALA D O 1
ATOM 17726 N N . PHE D 1 136 ? 144.481 161.429 139.061 1.00 84.49 136 PHE D N 1
ATOM 17727 C CA . PHE D 1 136 ? 144.724 160.066 139.497 1.00 87.03 136 PHE D CA 1
ATOM 17728 C C . PHE D 1 136 ? 145.727 159.470 138.520 1.00 89.87 136 PHE D C 1
ATOM 17729 O O . PHE D 1 136 ? 145.551 159.616 137.300 1.00 98.11 136 PHE D O 1
ATOM 17746 N N . PRO D 1 137 ? 146.776 158.789 138.988 1.00 89.68 137 PRO D N 1
ATOM 17747 C CA . PRO D 1 137 ? 147.238 158.315 140.297 1.00 91.66 137 PRO D CA 1
ATOM 17748 C C . PRO D 1 137 ? 147.560 159.338 141.385 1.00 93.45 137 PRO D C 1
ATOM 17749 O O . PRO D 1 137 ? 147.498 158.948 142.543 1.00 93.15 137 PRO D O 1
ATOM 17760 N N . PHE D 1 138 ? 147.912 160.584 141.072 1.00 99.37 138 PHE D N 1
ATOM 17761 C CA . PHE D 1 138 ? 148.402 161.491 142.110 1.00 99.98 138 PHE D CA 1
ATOM 17762 C C . PHE D 1 138 ? 147.264 162.059 142.964 1.00 101.92 138 PHE D C 1
ATOM 17763 O O . PHE D 1 138 ? 147.048 163.266 143.051 1.00 103.75 138 PHE D O 1
ATOM 17780 N N . ASP D 1 139 ? 146.526 161.153 143.600 1.00 89.18 139 ASP D N 1
ATOM 17781 C CA . ASP D 1 139 ? 145.470 161.546 144.522 1.00 87.52 139 ASP D CA 1
ATOM 17782 C C . ASP D 1 139 ? 146.065 162.155 145.793 1.00 83.25 139 ASP D C 1
ATOM 17783 O O . ASP D 1 139 ? 147.205 161.876 146.170 1.00 81.57 139 ASP D O 1
ATOM 17792 N N . LYS D 1 140 ? 145.272 162.993 146.461 1.00 77.94 140 LYS D N 1
ATOM 17793 C CA . LYS D 1 140 ? 145.668 163.647 147.702 1.00 74.97 140 LYS D CA 1
ATOM 17794 C C . LYS D 1 140 ? 144.640 163.366 148.789 1.00 77.55 140 LYS D C 1
ATOM 17795 O O . LYS D 1 140 ? 143.435 163.468 148.545 1.00 84.44 140 LYS D O 1
ATOM 17814 N N . TYR D 1 141 ? 145.110 163.026 149.989 1.00 64.61 141 TYR D N 1
ATOM 17815 C CA . TYR D 1 141 ? 144.237 162.690 151.106 1.00 58.88 141 TYR D CA 1
ATOM 17816 C C . TYR D 1 141 ? 144.475 163.627 152.277 1.00 62.84 141 TYR D C 1
ATOM 17817 O O . TYR D 1 141 ? 145.617 163.993 152.564 1.00 72.99 141 TYR D O 1
ATOM 17835 N N . THR D 1 142 ? 143.398 164.012 152.952 1.00 59.73 142 THR D N 1
ATOM 17836 C CA . THR D 1 142 ? 143.477 164.792 154.178 1.00 56.79 142 THR D CA 1
ATOM 17837 C C . THR D 1 142 ? 142.726 164.031 155.256 1.00 64.79 142 THR D C 1
ATOM 17838 O O . THR D 1 142 ? 141.571 163.647 155.050 1.00 77.91 142 THR D O 1
ATOM 17849 N N . CYS D 1 143 ? 143.363 163.827 156.405 1.00 58.39 143 CYS D N 1
ATOM 17850 C CA . CYS D 1 143 ? 142.778 163.027 157.469 1.00 56.41 143 CYS D CA 1
ATOM 17851 C C . CYS D 1 143 ? 142.791 163.824 158.763 1.00 61.28 143 CYS D C 1
ATOM 17852 O O . CYS D 1 143 ? 143.642 164.692 158.960 1.00 71.00 143 CYS D O 1
ATOM 17859 N N . GLU D 1 144 ? 141.846 163.523 159.650 1.00 61.59 144 GLU D N 1
ATOM 17860 C CA . GLU D 1 144 ? 141.779 164.220 160.924 1.00 56.00 144 GLU D CA 1
ATOM 17861 C C . GLU D 1 144 ? 141.132 163.331 161.977 1.00 65.18 144 GLU D C 1
ATOM 17862 O O . GLU D 1 144 ? 140.245 162.531 161.672 1.00 72.78 144 GLU D O 1
ATOM 17874 N N . THR D 1 145 ? 141.580 163.486 163.222 1.00 57.03 145 THR D N 1
ATOM 17875 C CA . THR D 1 145 ? 141.002 162.781 164.359 1.00 51.79 145 THR D CA 1
ATOM 17876 C C . THR D 1 145 ? 141.171 163.669 165.580 1.00 50.75 145 THR D C 1
ATOM 17877 O O . THR D 1 145 ? 142.015 164.566 165.595 1.00 65.36 145 THR D O 1
ATOM 17888 N N . MET D 1 146 ? 140.370 163.418 166.612 1.00 45.82 146 MET D N 1
ATOM 17889 C CA . MET D 1 146 ? 140.480 164.166 167.857 1.00 42.22 146 MET D CA 1
ATOM 17890 C C . MET D 1 146 ? 140.534 163.239 169.061 1.00 44.84 146 MET D C 1
ATOM 17891 O O . MET D 1 146 ? 139.718 162.323 169.176 1.00 53.09 146 MET D O 1
ATOM 17905 N N . PHE D 1 147 ? 141.517 163.459 169.934 1.00 36.12 147 PHE D N 1
ATOM 17906 C CA . PHE D 1 147 ? 141.646 162.708 171.176 1.00 36.67 147 PHE D CA 1
ATOM 17907 C C . PHE D 1 147 ? 140.878 163.437 172.269 1.00 40.56 147 PHE D C 1
ATOM 17908 O O . PHE D 1 147 ? 140.899 164.667 172.330 1.00 52.63 147 PHE D O 1
ATOM 17925 N N . TYR D 1 148 ? 140.212 162.691 173.156 1.00 33.62 148 TYR D N 1
ATOM 17926 C CA . TYR D 1 148 ? 139.431 163.300 174.218 1.00 36.73 148 TYR D CA 1
ATOM 17927 C C . TYR D 1 148 ? 139.427 162.387 175.433 1.00 41.25 148 TYR D C 1
ATOM 17928 O O . TYR D 1 148 ? 139.766 161.204 175.350 1.00 46.75 148 TYR D O 1
ATOM 17946 N N . PHE D 1 149 ? 139.058 162.964 176.573 1.00 42.47 149 PHE D N 1
ATOM 17947 C CA . PHE D 1 149 ? 138.944 162.216 177.815 1.00 39.69 149 PHE D CA 1
ATOM 17948 C C . PHE D 1 149 ? 137.646 161.427 177.838 1.00 35.12 149 PHE D C 1
ATOM 17949 O O . PHE D 1 149 ? 136.595 161.926 177.434 1.00 46.32 149 PHE D O 1
ATOM 17966 N N . ASN D 1 150 ? 137.716 160.196 178.337 1.00 31.58 150 ASN D N 1
ATOM 17967 C CA . ASN D 1 150 ? 136.519 159.373 178.413 1.00 38.98 150 ASN D CA 1
ATOM 17968 C C . ASN D 1 150 ? 135.548 159.856 179.478 1.00 42.93 150 ASN D C 1
ATOM 17969 O O . ASN D 1 150 ? 134.365 159.516 179.410 1.00 53.01 150 ASN D O 1
ATOM 17980 N N . ASP D 1 151 ? 136.010 160.631 180.458 1.00 36.96 151 ASP D N 1
ATOM 17981 C CA . ASP D 1 151 ? 135.187 160.922 181.625 1.00 35.63 151 ASP D CA 1
ATOM 17982 C C . ASP D 1 151 ? 135.203 162.366 182.093 1.00 48.63 151 ASP D C 1
ATOM 17983 O O . ASP D 1 151 ? 134.433 162.687 182.999 1.00 57.63 151 ASP D O 1
ATOM 17992 N N . TYR D 1 152 ? 136.033 163.242 181.540 1.00 41.19 152 TYR D N 1
ATOM 17993 C CA . TYR D 1 152 ? 136.267 164.555 182.123 1.00 35.83 152 TYR D CA 1
ATOM 17994 C C . TYR D 1 152 ? 136.080 165.644 181.081 1.00 43.80 152 TYR D C 1
ATOM 17995 O O . TYR D 1 152 ? 136.495 165.495 179.931 1.00 42.87 152 TYR D O 1
ATOM 18013 N N . ASP D 1 153 ? 135.454 166.737 181.493 1.00 49.63 153 ASP D N 1
ATOM 18014 C CA . ASP D 1 153 ? 135.215 167.883 180.635 1.00 45.11 153 ASP D CA 1
ATOM 18015 C C . ASP D 1 153 ? 136.286 168.943 180.879 1.00 50.36 153 ASP D C 1
ATOM 18016 O O . ASP D 1 153 ? 137.286 168.704 181.557 1.00 56.91 153 ASP D O 1
ATOM 18025 N N . ILE D 1 154 ? 136.081 170.134 180.315 1.00 55.00 154 ILE D N 1
ATOM 18026 C CA . ILE D 1 154 ? 137.099 171.176 180.394 1.00 53.41 154 ILE D CA 1
ATOM 18027 C C . ILE D 1 154 ? 137.299 171.638 181.826 1.00 53.25 154 ILE D C 1
ATOM 18028 O O . ILE D 1 154 ? 138.383 172.110 182.186 1.00 57.45 154 ILE D O 1
ATOM 18044 N N . GLN D 1 155 ? 136.274 171.529 182.660 1.00 56.26 155 GLN D N 1
ATOM 18045 C CA . GLN D 1 155 ? 136.346 171.966 184.045 1.00 58.68 155 GLN D CA 1
ATOM 18046 C C . GLN D 1 155 ? 136.830 170.871 184.982 1.00 60.73 155 GLN D C 1
ATOM 18047 O O . GLN D 1 155 ? 136.828 171.071 186.199 1.00 63.11 155 GLN D O 1
ATOM 18061 N N . THR D 1 156 ? 137.237 169.723 184.448 1.00 58.05 156 THR D N 1
ATOM 18062 C CA . THR D 1 156 ? 137.659 168.607 185.280 1.00 47.73 156 THR D CA 1
ATOM 18063 C C . THR D 1 156 ? 139.041 168.092 184.900 1.00 45.69 156 THR D C 1
ATOM 18064 O O . THR D 1 156 ? 139.802 167.660 185.769 1.00 56.73 156 THR D O 1
ATOM 18075 N N . ALA D 1 157 ? 139.378 168.130 183.615 1.00 43.14 157 ALA D N 1
ATOM 18076 C CA . ALA D 1 157 ? 140.696 167.714 183.161 1.00 41.10 157 ALA D CA 1
ATOM 18077 C C . ALA D 1 157 ? 140.963 168.335 181.802 1.00 43.29 157 ALA D C 1
ATOM 18078 O O . ALA D 1 157 ? 140.059 168.419 180.972 1.00 48.23 157 ALA D O 1
ATOM 18085 N N . ILE D 1 158 ? 142.204 168.762 181.579 1.00 44.12 158 ILE D N 1
ATOM 18086 C CA . ILE D 1 158 ? 142.555 169.526 180.387 1.00 43.04 158 ILE D CA 1
ATOM 18087 C C . ILE D 1 158 ? 143.901 169.060 179.849 1.00 48.95 158 ILE D C 1
ATOM 18088 O O . ILE D 1 158 ? 144.816 168.752 180.618 1.00 49.54 158 ILE D O 1
ATOM 18104 N N . PHE D 1 159 ? 144.020 169.021 178.522 1.00 45.74 159 PHE D N 1
ATOM 18105 C CA . PHE D 1 159 ? 145.297 168.785 177.857 1.00 37.78 159 PHE D CA 1
ATOM 18106 C C . PHE D 1 159 ? 146.136 170.050 177.945 1.00 47.87 159 PHE D C 1
ATOM 18107 O O . PHE D 1 159 ? 145.778 171.081 177.369 1.00 57.19 159 PHE D O 1
ATOM 18124 N N . SER D 1 160 ? 147.253 169.980 178.656 1.00 40.04 160 SER D N 1
ATOM 18125 C CA . SER D 1 160 ? 148.149 171.122 178.757 1.00 38.80 160 SER D CA 1
ATOM 18126 C C . SER D 1 160 ? 149.085 171.237 177.567 1.00 41.96 160 SER D C 1
ATOM 18127 O O . SER D 1 160 ? 149.700 172.290 177.383 1.00 54.89 160 SER D O 1
ATOM 18135 N N . SER D 1 161 ? 149.211 170.188 176.764 1.00 47.07 161 SER D N 1
ATOM 18136 C CA . SER D 1 161 ? 150.028 170.243 175.564 1.00 54.24 161 SER D CA 1
ATOM 18137 C C . SER D 1 161 ? 149.662 169.063 174.684 1.00 51.25 161 SER D C 1
ATOM 18138 O O . SER D 1 161 ? 149.049 168.094 175.135 1.00 55.99 161 SER D O 1
ATOM 18146 N N . PHE D 1 162 ? 150.040 169.163 173.414 1.00 50.99 162 PHE D N 1
ATOM 18147 C CA . PHE D 1 162 ? 149.788 168.086 172.463 1.00 49.07 162 PHE D CA 1
ATOM 18148 C C . PHE D 1 162 ? 150.818 168.236 171.346 1.00 56.44 162 PHE D C 1
ATOM 18149 O O . PHE D 1 162 ? 150.679 169.115 170.494 1.00 65.33 162 PHE D O 1
ATOM 18166 N N . ARG D 1 163 ? 151.829 167.373 171.372 1.00 46.10 163 ARG D N 1
ATOM 18167 C CA . ARG D 1 163 ? 152.908 167.413 170.402 1.00 44.39 163 ARG D CA 1
ATOM 18168 C C . ARG D 1 163 ? 153.004 166.074 169.695 1.00 49.06 163 ARG D C 1
ATOM 18169 O O . ARG D 1 163 ? 152.850 165.024 170.322 1.00 63.63 163 ARG D O 1
ATOM 18179 N N . CYS D 1 164 ? 153.264 166.120 168.392 1.00 53.67 164 CYS D N 1
ATOM 18180 C CA . CYS D 1 164 ? 153.417 164.907 167.607 1.00 51.73 164 CYS D CA 1
ATOM 18181 C C . CYS D 1 164 ? 154.744 164.932 166.873 1.00 53.26 164 CYS D C 1
ATOM 18182 O O . CYS D 1 164 ? 155.197 165.986 166.421 1.00 56.30 164 CYS D O 1
ATOM 18189 N N . ILE D 1 165 ? 155.361 163.764 166.764 1.00 56.59 165 ILE D N 1
ATOM 18190 C CA . ILE D 1 165 ? 156.547 163.560 165.962 1.00 61.40 165 ILE D CA 1
ATOM 18191 C C . ILE D 1 165 ? 156.296 162.362 165.054 1.00 63.81 165 ILE D C 1
ATOM 18192 O O . ILE D 1 165 ? 155.214 161.779 165.052 1.00 63.23 165 ILE D O 1
ATOM 18208 N N . SER D 1 166 ? 157.307 162.000 164.275 1.00 72.66 166 SER D N 1
ATOM 18209 C CA . SER D 1 166 ? 157.208 160.874 163.365 1.00 69.53 166 SER D CA 1
ATOM 18210 C C . SER D 1 166 ? 158.437 159.994 163.509 1.00 67.78 166 SER D C 1
ATOM 18211 O O . SER D 1 166 ? 159.490 160.429 163.978 1.00 70.37 166 SER D O 1
ATOM 18219 N N . SER D 1 167 ? 158.287 158.742 163.094 1.00 68.69 167 SER D N 1
ATOM 18220 C CA . SER D 1 167 ? 159.363 157.770 163.198 1.00 75.57 167 SER D CA 1
ATOM 18221 C C . SER D 1 167 ? 160.376 157.888 162.069 1.00 82.96 167 SER D C 1
ATOM 18222 O O . SER D 1 167 ? 161.333 157.107 162.033 1.00 79.47 167 SER D O 1
ATOM 18230 N N . THR D 1 168 ? 160.191 158.834 161.151 1.00 89.05 168 THR D N 1
ATOM 18231 C CA . THR D 1 168 ? 161.055 159.125 160.015 1.00 87.51 168 THR D CA 1
ATOM 18232 C C . THR D 1 168 ? 160.900 158.090 158.907 1.00 82.04 168 THR D C 1
ATOM 18233 O O . THR D 1 168 ? 161.481 158.268 157.839 1.00 84.22 168 THR D O 1
ATOM 18244 N N . ASP D 1 169 ? 160.134 157.021 159.116 1.00 84.71 169 ASP D N 1
ATOM 18245 C CA . ASP D 1 169 ? 159.900 156.008 158.098 1.00 86.51 169 ASP D CA 1
ATOM 18246 C C . ASP D 1 169 ? 158.442 155.976 157.658 1.00 87.06 169 ASP D C 1
ATOM 18247 O O . ASP D 1 169 ? 157.987 154.976 157.094 1.00 89.80 169 ASP D O 1
ATOM 18256 N N . LEU D 1 170 ? 157.696 157.049 157.918 1.00 75.50 170 LEU D N 1
ATOM 18257 C CA . LEU D 1 170 ? 156.335 157.140 157.406 1.00 75.27 170 LEU D CA 1
ATOM 18258 C C . LEU D 1 170 ? 156.333 157.381 155.902 1.00 81.08 170 LEU D C 1
ATOM 18259 O O . LEU D 1 170 ? 155.612 156.710 155.154 1.00 78.24 170 LEU D O 1
ATOM 18275 N N . SER D 1 171 ? 157.143 158.329 155.442 1.00 86.13 171 SER D N 1
ATOM 18276 C CA . SER D 1 171 ? 157.144 158.751 154.051 1.00 85.15 171 SER D CA 1
ATOM 18277 C C . SER D 1 171 ? 158.120 157.957 153.196 1.00 85.03 171 SER D C 1
ATOM 18278 O O . SER D 1 171 ? 158.311 158.291 152.023 1.00 88.04 171 SER D O 1
ATOM 18286 N N . ARG D 1 172 ? 158.742 156.919 153.753 1.00 89.18 172 ARG D N 1
ATOM 18287 C CA . ARG D 1 172 ? 159.702 156.128 152.999 1.00 90.34 172 ARG D CA 1
ATOM 18288 C C . ARG D 1 172 ? 159.055 155.239 151.949 1.00 91.89 172 ARG D C 1
ATOM 18289 O O . ARG D 1 172 ? 159.771 154.702 151.099 1.00 92.11 172 ARG D O 1
ATOM 18310 N N . LYS D 1 173 ? 157.735 155.075 151.969 1.00 94.34 173 LYS D N 1
ATOM 18311 C CA . LYS D 1 173 ? 157.052 154.149 151.067 1.00 94.97 173 LYS D CA 1
ATOM 18312 C C . LYS D 1 173 ? 155.822 154.814 150.454 1.00 93.90 173 LYS D C 1
ATOM 18313 O O . LYS D 1 173 ? 154.722 154.757 151.007 1.00 94.77 173 LYS D O 1
ATOM 18332 N N . ALA D 1 174 ? 156.023 155.433 149.294 1.00 84.20 174 ALA D N 1
ATOM 18333 C CA . ALA D 1 174 ? 154.936 155.813 148.393 1.00 84.10 174 ALA D CA 1
ATOM 18334 C C . ALA D 1 174 ? 153.925 156.753 149.044 1.00 84.32 174 ALA D C 1
ATOM 18335 O O . ALA D 1 174 ? 152.731 156.686 148.758 1.00 84.51 174 ALA D O 1
ATOM 18342 N N . TRP D 1 175 ? 154.397 157.645 149.915 1.00 79.49 175 TRP D N 1
ATOM 18343 C CA . TRP D 1 175 ? 153.532 158.673 150.483 1.00 69.08 175 TRP D CA 1
ATOM 18344 C C . TRP D 1 175 ? 154.385 159.823 150.993 1.00 70.62 175 TRP D C 1
ATOM 18345 O O . TRP D 1 175 ? 155.393 159.593 151.664 1.00 78.50 175 TRP D O 1
ATOM 18366 N N . TYR D 1 176 ? 153.985 161.049 150.675 1.00 73.84 176 TYR D N 1
ATOM 18367 C CA . TYR D 1 176 ? 154.436 162.226 151.401 1.00 73.94 176 TYR D CA 1
ATOM 18368 C C . TYR D 1 176 ? 153.463 162.441 152.548 1.00 76.85 176 TYR D C 1
ATOM 18369 O O . TYR D 1 176 ? 152.282 162.712 152.311 1.00 80.58 176 TYR D O 1
ATOM 18387 N N . VAL D 1 177 ? 153.947 162.309 153.777 1.00 70.40 177 VAL D N 1
ATOM 18388 C CA . VAL D 1 177 ? 153.117 162.417 154.968 1.00 64.23 177 VAL D CA 1
ATOM 18389 C C . VAL D 1 177 ? 153.526 163.675 155.712 1.00 66.52 177 VAL D C 1
ATOM 18390 O O . VAL D 1 177 ? 154.696 163.838 156.074 1.00 72.42 177 VAL D O 1
ATOM 18403 N N . SER D 1 178 ? 152.567 164.567 155.936 1.00 65.84 178 SER D N 1
ATOM 18404 C CA . SER D 1 178 ? 152.799 165.765 156.730 1.00 68.05 178 SER D CA 1
ATOM 18405 C C . SER D 1 178 ? 151.716 165.863 157.789 1.00 72.21 178 SER D C 1
ATOM 18406 O O . SER D 1 178 ? 150.528 165.852 157.463 1.00 76.17 178 SER D O 1
ATOM 18414 N N . PHE D 1 179 ? 152.120 165.976 159.048 1.00 70.88 179 PHE D N 1
ATOM 18415 C CA . PHE D 1 179 ? 151.192 165.963 160.166 1.00 68.31 179 PHE D CA 1
ATOM 18416 C C . PHE D 1 179 ? 151.256 167.280 160.924 1.00 67.17 179 PHE D C 1
ATOM 18417 O O . PHE D 1 179 ? 152.255 168.001 160.881 1.00 73.47 179 PHE D O 1
ATOM 18434 N N . SER D 1 180 ? 150.167 167.585 161.622 1.00 64.06 180 SER D N 1
ATOM 18435 C CA . SER D 1 180 ? 150.128 168.732 162.517 1.00 67.66 180 SER D CA 1
ATOM 18436 C C . SER D 1 180 ? 149.106 168.461 163.607 1.00 64.68 180 SER D C 1
ATOM 18437 O O . SER D 1 180 ? 148.016 167.957 163.330 1.00 64.90 180 SER D O 1
ATOM 18445 N N . CYS D 1 181 ? 149.454 168.804 164.842 1.00 60.41 181 CYS D N 1
ATOM 18446 C CA . CYS D 1 181 ? 148.546 168.566 165.952 1.00 60.67 181 CYS D CA 1
ATOM 18447 C C . CYS D 1 181 ? 148.674 169.671 166.983 1.00 62.61 181 CYS D C 1
ATOM 18448 O O . CYS D 1 181 ? 149.775 170.147 167.267 1.00 65.01 181 CYS D O 1
ATOM 18455 N N . ASP D 1 182 ? 147.535 170.059 167.545 1.00 57.00 182 ASP D N 1
ATOM 18456 C CA . ASP D 1 182 ? 147.477 171.072 168.583 1.00 60.19 182 ASP D CA 1
ATOM 18457 C C . ASP D 1 182 ? 146.190 170.862 169.360 1.00 60.65 182 ASP D C 1
ATOM 18458 O O . ASP D 1 182 ? 145.277 170.175 168.901 1.00 60.51 182 ASP D O 1
ATOM 18467 N N . THR D 1 183 ? 146.129 171.458 170.543 1.00 52.70 183 THR D N 1
ATOM 18468 C CA . THR D 1 183 ? 145.009 171.250 171.448 1.00 57.09 183 THR D CA 1
ATOM 18469 C C . THR D 1 183 ? 143.924 172.289 171.195 1.00 60.14 183 THR D C 1
ATOM 18470 O O . THR D 1 183 ? 144.211 173.485 171.084 1.00 63.21 183 THR D O 1
ATOM 18481 N N . LYS D 1 184 ? 142.682 171.824 171.099 1.00 59.36 184 LYS D N 1
ATOM 18482 C CA . LYS D 1 184 ? 141.505 172.651 170.899 1.00 55.99 184 LYS D CA 1
ATOM 18483 C C . LYS D 1 184 ? 140.591 172.535 172.112 1.00 54.18 184 LYS D C 1
ATOM 18484 O O . LYS D 1 184 ? 140.748 171.651 172.959 1.00 58.67 184 LYS D O 1
ATOM 18503 N N . ILE D 1 185 ? 139.610 173.427 172.178 1.00 57.27 185 ILE D N 1
ATOM 18504 C CA . ILE D 1 185 ? 138.605 173.424 173.235 1.00 59.44 185 ILE D CA 1
ATOM 18505 C C . ILE D 1 185 ? 137.276 173.078 172.579 1.00 61.83 185 ILE D C 1
ATOM 18506 O O . ILE D 1 185 ? 136.630 173.934 171.968 1.00 70.77 185 ILE D O 1
ATOM 18522 N N . GLY D 1 186 ? 136.858 171.825 172.710 1.00 61.96 186 GLY D N 1
ATOM 18523 C CA . GLY D 1 186 ? 135.617 171.378 172.125 1.00 61.52 186 GLY D CA 1
ATOM 18524 C C . GLY D 1 186 ? 134.422 171.716 172.983 1.00 66.88 186 GLY D C 1
ATOM 18525 O O . GLY D 1 186 ? 134.527 172.279 174.070 1.00 72.13 186 GLY D O 1
ATOM 18529 N N . GLU D 1 187 ? 133.249 171.353 172.468 1.00 87.19 187 GLU D N 1
ATOM 18530 C CA . GLU D 1 187 ? 132.015 171.640 173.187 1.00 88.38 187 GLU D CA 1
ATOM 18531 C C . GLU D 1 187 ? 131.947 170.871 174.498 1.00 85.43 187 GLU D C 1
ATOM 18532 O O . GLU D 1 187 ? 131.506 171.412 175.518 1.00 87.73 187 GLU D O 1
ATOM 18544 N N . GLU D 1 188 ? 132.375 169.610 174.495 1.00 78.44 188 GLU D N 1
ATOM 18545 C CA . GLU D 1 188 ? 132.226 168.737 175.650 1.00 82.87 188 GLU D CA 1
ATOM 18546 C C . GLU D 1 188 ? 133.542 168.470 176.374 1.00 80.79 188 GLU D C 1
ATOM 18547 O O . GLU D 1 188 ? 133.573 167.639 177.286 1.00 84.83 188 GLU D O 1
ATOM 18559 N N . GLY D 1 189 ? 134.620 169.144 176.006 1.00 62.31 189 GLY D N 1
ATOM 18560 C CA . GLY D 1 189 ? 135.862 168.991 176.732 1.00 66.40 189 GLY D CA 1
ATOM 18561 C C . GLY D 1 189 ? 137.053 169.416 175.903 1.00 66.62 189 GLY D C 1
ATOM 18562 O O . GLY D 1 189 ? 136.932 169.809 174.746 1.00 66.51 189 GLY D O 1
ATOM 18566 N N . SER D 1 190 ? 138.219 169.333 176.539 1.00 52.22 190 SER D N 1
ATOM 18567 C CA . SER D 1 190 ? 139.473 169.621 175.860 1.00 50.86 190 SER D CA 1
ATOM 18568 C C . SER D 1 190 ? 139.794 168.507 174.878 1.00 53.14 190 SER D C 1
ATOM 18569 O O . SER D 1 190 ? 139.747 167.328 175.234 1.00 56.75 190 SER D O 1
ATOM 18577 N N . LEU D 1 191 ? 140.126 168.875 173.645 1.00 51.87 191 LEU D N 1
ATOM 18578 C CA . LEU D 1 191 ? 140.425 167.915 172.598 1.00 38.44 191 LEU D CA 1
ATOM 18579 C C . LEU D 1 191 ? 141.855 168.105 172.125 1.00 43.38 191 LEU D C 1
ATOM 18580 O O . LEU D 1 191 ? 142.404 169.203 172.189 1.00 57.05 191 LEU D O 1
ATOM 18596 N N . GLY D 1 192 ? 142.457 167.024 171.658 1.00 44.14 192 GLY D N 1
ATOM 18597 C CA . GLY D 1 192 ? 143.737 167.110 170.994 1.00 42.56 192 GLY D CA 1
ATOM 18598 C C . GLY D 1 192 ? 143.587 166.737 169.539 1.00 51.57 192 GLY D C 1
ATOM 18599 O O . GLY D 1 192 ? 143.301 165.584 169.225 1.00 59.14 192 GLY D O 1
ATOM 18603 N N . GLN D 1 193 ? 143.748 167.698 168.643 1.00 51.97 193 GLN D N 1
ATOM 18604 C CA . GLN D 1 193 ? 143.559 167.438 167.227 1.00 46.47 193 GLN D CA 1
ATOM 18605 C C . GLN D 1 193 ? 144.797 166.783 166.631 1.00 51.50 193 GLN D C 1
ATOM 18606 O O . GLN D 1 193 ? 145.915 166.980 167.106 1.00 65.64 193 GLN D O 1
ATOM 18620 N N . LEU D 1 194 ? 144.588 165.991 165.584 1.00 46.17 194 LEU D N 1
ATOM 18621 C CA . LEU D 1 194 ? 145.681 165.385 164.834 1.00 56.10 194 LEU D CA 1
ATOM 18622 C C . LEU D 1 194 ? 145.264 165.327 163.377 1.00 61.73 194 LEU D C 1
ATOM 18623 O O . LEU D 1 194 ? 144.303 164.627 163.040 1.00 62.62 194 LEU D O 1
ATOM 18639 N N . SER D 1 195 ? 145.979 166.052 162.520 1.00 63.27 195 SER D N 1
ATOM 18640 C CA . SER D 1 195 ? 145.662 166.151 161.105 1.00 58.62 195 SER D CA 1
ATOM 18641 C C . SER D 1 195 ? 146.827 165.606 160.298 1.00 55.75 195 SER D C 1
ATOM 18642 O O . SER D 1 195 ? 147.980 165.974 160.540 1.00 59.76 195 SER D O 1
ATOM 18650 N N . LEU D 1 196 ? 146.519 164.735 159.345 1.00 58.13 196 LEU D N 1
ATOM 18651 C CA . LEU D 1 196 ? 147.498 164.150 158.446 1.00 63.12 196 LEU D CA 1
ATOM 18652 C C . LEU D 1 196 ? 147.183 164.563 157.018 1.00 61.42 196 LEU D C 1
ATOM 18653 O O . LEU D 1 196 ? 146.022 164.755 156.654 1.00 69.79 196 LEU D O 1
ATOM 18669 N N . LYS D 1 197 ? 148.228 164.691 156.209 1.00 57.12 197 LYS D N 1
ATOM 18670 C CA . LYS D 1 197 ? 148.088 164.938 154.783 1.00 60.80 197 LYS D CA 1
ATOM 18671 C C . LYS D 1 197 ? 148.978 163.950 154.055 1.00 64.39 197 LYS D C 1
ATOM 18672 O O . LYS D 1 197 ? 150.195 163.935 154.272 1.00 73.54 197 LYS D O 1
ATOM 18691 N N . LEU D 1 198 ? 148.370 163.121 153.216 1.00 60.13 198 LEU D N 1
ATOM 18692 C CA . LEU D 1 198 ? 149.071 162.115 152.435 1.00 61.98 198 LEU D CA 1
ATOM 18693 C C . LEU D 1 198 ? 149.008 162.508 150.969 1.00 64.86 198 LEU D C 1
ATOM 18694 O O . LEU D 1 198 ? 147.934 162.831 150.456 1.00 76.25 198 LEU D O 1
ATOM 18710 N N . VAL D 1 199 ? 150.154 162.494 150.303 1.00 71.61 199 VAL D N 1
ATOM 18711 C CA . VAL D 1 199 ? 150.221 162.763 148.872 1.00 72.98 199 VAL D CA 1
ATOM 18712 C C . VAL D 1 199 ? 150.932 161.593 148.214 1.00 74.66 199 VAL D C 1
ATOM 18713 O O . VAL D 1 199 ? 152.084 161.300 148.548 1.00 83.39 199 VAL D O 1
ATOM 18726 N N . ARG D 1 200 ? 150.258 160.927 147.284 1.00 79.01 200 ARG D N 1
ATOM 18727 C CA . ARG D 1 200 ? 150.851 159.757 146.657 1.00 80.54 200 ARG D CA 1
ATOM 18728 C C . ARG D 1 200 ? 152.101 160.147 145.881 1.00 81.85 200 ARG D C 1
ATOM 18729 O O . ARG D 1 200 ? 152.205 161.247 145.337 1.00 83.61 200 ARG D O 1
ATOM 18750 N N . LYS D 1 201 ? 153.072 159.191 145.787 1.00 84.57 201 LYS D N 1
ATOM 18751 C CA . LYS D 1 201 ? 154.317 159.398 145.070 1.00 85.60 201 LYS D CA 1
ATOM 18752 C C . LYS D 1 201 ? 154.150 158.962 143.613 1.00 92.88 201 LYS D C 1
ATOM 18753 O O . LYS D 1 201 ? 153.065 158.579 143.173 1.00 95.03 201 LYS D O 1
ATOM 18772 N N . VAL D 1 202 ? 155.240 159.015 142.851 1.00 100.17 202 VAL D N 1
ATOM 18773 C CA . VAL D 1 202 ? 155.197 158.711 141.423 1.00 97.73 202 VAL D CA 1
ATOM 18774 C C . VAL D 1 202 ? 155.767 157.331 141.115 1.00 98.28 202 VAL D C 1
ATOM 18775 O O . VAL D 1 202 ? 156.609 157.183 140.224 1.00 98.16 202 VAL D O 1
ATOM 18788 N N . SER D 1 203 ? 155.315 156.315 141.840 1.00 103.96 203 SER D N 1
ATOM 18789 C CA . SER D 1 203 ? 155.840 154.969 141.655 1.00 104.20 203 SER D CA 1
ATOM 18790 C C . SER D 1 203 ? 155.454 154.402 140.291 1.00 103.31 203 SER D C 1
ATOM 18791 O O . SER D 1 203 ? 154.409 154.733 139.728 1.00 106.45 203 SER D O 1
ATOM 18799 N N . LEU D 1 204 ? 156.316 153.528 139.763 1.00 100.15 204 LEU D N 1
ATOM 18800 C CA . LEU D 1 204 ? 156.041 152.894 138.476 1.00 101.85 204 LEU D CA 1
ATOM 18801 C C . LEU D 1 204 ? 154.770 152.062 138.538 1.00 97.18 204 LEU D C 1
ATOM 18802 O O . LEU D 1 204 ? 153.971 152.063 137.596 1.00 99.09 204 LEU D O 1
ATOM 18818 N N . GLN D 1 205 ? 154.556 151.354 139.643 1.00 95.78 205 GLN D N 1
ATOM 18819 C CA . GLN D 1 205 ? 153.375 150.507 139.748 1.00 103.67 205 GLN D CA 1
ATOM 18820 C C . GLN D 1 205 ? 152.105 151.341 139.687 1.00 106.40 205 GLN D C 1
ATOM 18821 O O . GLN D 1 205 ? 151.124 150.948 139.044 1.00 106.67 205 GLN D O 1
ATOM 18835 N N . CYS D 1 206 ? 152.105 152.499 140.344 1.00 106.12 206 CYS D N 1
ATOM 18836 C CA . CYS D 1 206 ? 150.942 153.374 140.288 1.00 104.63 206 CYS D CA 1
ATOM 18837 C C . CYS D 1 206 ? 150.699 153.881 138.873 1.00 103.87 206 CYS D C 1
ATOM 18838 O O . CYS D 1 206 ? 149.552 153.941 138.417 1.00 104.56 206 CYS D O 1
ATOM 18846 N N . LEU D 1 207 ? 151.765 154.233 138.155 1.00 97.22 207 LEU D N 1
ATOM 18847 C CA . LEU D 1 207 ? 151.617 154.751 136.800 1.00 96.05 207 LEU D CA 1
ATOM 18848 C C . LEU D 1 207 ? 151.239 153.674 135.793 1.00 96.50 207 LEU D C 1
ATOM 18849 O O . LEU D 1 207 ? 150.821 154.011 134.680 1.00 94.15 207 LEU D O 1
ATOM 18865 N N . SER D 1 208 ? 151.329 152.397 136.163 1.00 96.59 208 SER D N 1
ATOM 18866 C CA . SER D 1 208 ? 150.928 151.339 135.243 1.00 94.48 208 SER D CA 1
ATOM 18867 C C . SER D 1 208 ? 149.453 151.442 134.899 1.00 95.69 208 SER D C 1
ATOM 18868 O O . SER D 1 208 ? 149.042 151.046 133.804 1.00 94.50 208 SER D O 1
ATOM 18876 N N . VAL D 1 209 ? 148.641 151.972 135.814 1.00 91.14 209 VAL D N 1
ATOM 18877 C CA . VAL D 1 209 ? 147.224 152.152 135.551 1.00 88.76 209 VAL D CA 1
ATOM 18878 C C . VAL D 1 209 ? 146.975 153.063 134.362 1.00 91.12 209 VAL D C 1
ATOM 18879 O O . VAL D 1 209 ? 145.853 153.112 133.856 1.00 92.12 209 VAL D O 1
ATOM 18892 N N . LEU D 1 210 ? 147.990 153.798 133.909 1.00 91.19 210 LEU D N 1
ATOM 18893 C CA . LEU D 1 210 ? 147.812 154.633 132.728 1.00 89.86 210 LEU D CA 1
ATOM 18894 C C . LEU D 1 210 ? 147.875 153.819 131.446 1.00 87.83 210 LEU D C 1
ATOM 18895 O O . LEU D 1 210 ? 147.294 154.223 130.434 1.00 91.50 210 LEU D O 1
ATOM 18911 N N . LEU D 1 211 ? 148.542 152.701 131.438 1.00 83.46 211 LEU D N 1
ATOM 18912 C CA . LEU D 1 211 ? 148.719 151.925 130.213 1.00 88.22 211 LEU D CA 1
ATOM 18913 C C . LEU D 1 211 ? 147.396 151.570 129.555 1.00 89.82 211 LEU D C 1
ATOM 18914 O O . LEU D 1 211 ? 147.269 151.764 128.334 1.00 89.56 211 LEU D O 1
ATOM 18930 N N . PRO D 1 212 ? 146.392 151.056 130.265 1.00 89.87 212 PRO D N 1
ATOM 18931 C CA . PRO D 1 212 ? 145.093 150.844 129.610 1.00 87.79 212 PRO D CA 1
ATOM 18932 C C . PRO D 1 212 ? 144.626 152.073 128.854 1.00 90.76 212 PRO D C 1
ATOM 18933 O O . PRO D 1 212 ? 144.251 151.976 127.679 1.00 93.37 212 PRO D O 1
ATOM 18944 N N . LEU D 1 213 ? 144.689 153.245 129.487 1.00 94.11 213 LEU D N 1
ATOM 18945 C CA . LEU D 1 213 ? 144.347 154.480 128.796 1.00 93.76 213 LEU D CA 1
ATOM 18946 C C . LEU D 1 213 ? 145.209 154.680 127.563 1.00 93.03 213 LEU D C 1
ATOM 18947 O O . LEU D 1 213 ? 144.801 155.386 126.638 1.00 97.99 213 LEU D O 1
ATOM 18963 N N . PHE D 1 214 ? 146.397 154.082 127.533 1.00 87.20 214 PHE D N 1
ATOM 18964 C CA . PHE D 1 214 ? 147.197 154.111 126.318 1.00 85.28 214 PHE D CA 1
ATOM 18965 C C . PHE D 1 214 ? 146.667 153.102 125.308 1.00 88.22 214 PHE D C 1
ATOM 18966 O O . PHE D 1 214 ? 146.402 153.452 124.153 1.00 88.04 214 PHE D O 1
ATOM 18983 N N . ILE D 1 215 ? 146.454 151.857 125.745 1.00 92.73 215 ILE D N 1
ATOM 18984 C CA . ILE D 1 215 ? 146.050 150.799 124.819 1.00 90.61 215 ILE D CA 1
ATOM 18985 C C . ILE D 1 215 ? 144.877 151.262 123.974 1.00 93.90 215 ILE D C 1
ATOM 18986 O O . ILE D 1 215 ? 144.977 151.387 122.748 1.00 97.34 215 ILE D O 1
ATOM 19002 N N . PHE D 1 216 ? 143.756 151.558 124.625 1.00 92.35 216 PHE D N 1
ATOM 19003 C CA . PHE D 1 216 ? 142.569 151.926 123.872 1.00 92.82 216 PHE D CA 1
ATOM 19004 C C . PHE D 1 216 ? 142.870 153.090 122.947 1.00 93.09 216 PHE D C 1
ATOM 19005 O O . PHE D 1 216 ? 142.485 153.072 121.772 1.00 94.58 216 PHE D O 1
ATOM 19022 N N . PHE D 1 217 ? 143.612 154.084 123.438 1.00 92.81 217 PHE D N 1
ATOM 19023 C CA . PHE D 1 217 ? 143.983 155.202 122.585 1.00 94.78 217 PHE D CA 1
ATOM 19024 C C . PHE D 1 217 ? 144.522 154.685 121.259 1.00 98.41 217 PHE D C 1
ATOM 19025 O O . PHE D 1 217 ? 143.961 154.963 120.192 1.00 100.45 217 PHE D O 1
ATOM 19042 N N . ILE D 1 218 ? 145.575 153.867 121.316 1.00 99.68 218 ILE D N 1
ATOM 19043 C CA . ILE D 1 218 ? 146.105 153.270 120.093 1.00 98.90 218 ILE D CA 1
ATOM 19044 C C . ILE D 1 218 ? 144.973 152.592 119.344 1.00 100.94 218 ILE D C 1
ATOM 19045 O O . ILE D 1 218 ? 144.613 152.985 118.228 1.00 103.97 218 ILE D O 1
ATOM 19061 N N . LEU D 1 219 ? 144.338 151.615 119.993 1.00 97.15 219 LEU D N 1
ATOM 19062 C CA . LEU D 1 219 ? 143.293 150.863 119.320 1.00 96.32 219 LEU D CA 1
ATOM 19063 C C . LEU D 1 219 ? 142.313 151.822 118.673 1.00 100.03 219 LEU D C 1
ATOM 19064 O O . LEU D 1 219 ? 141.897 151.619 117.529 1.00 102.82 219 LEU D O 1
ATOM 19080 N N . ASN D 1 220 ? 141.996 152.916 119.365 1.00 102.26 220 ASN D N 1
ATOM 19081 C CA . ASN D 1 220 ? 141.037 153.876 118.843 1.00 101.97 220 ASN D CA 1
ATOM 19082 C C . ASN D 1 220 ? 141.477 154.379 117.476 1.00 104.75 220 ASN D C 1
ATOM 19083 O O . ASN D 1 220 ? 140.795 154.161 116.468 1.00 108.86 220 ASN D O 1
ATOM 19094 N N . ILE D 1 221 ? 142.626 155.052 117.411 1.00 103.29 221 ILE D N 1
ATOM 19095 C CA . ILE D 1 221 ? 143.051 155.546 116.107 1.00 103.16 221 ILE D CA 1
ATOM 19096 C C . ILE D 1 221 ? 143.252 154.375 115.162 1.00 102.77 221 ILE D C 1
ATOM 19097 O O . ILE D 1 221 ? 143.111 154.512 113.940 1.00 102.04 221 ILE D O 1
ATOM 19113 N N . MET D 1 222 ? 143.537 153.194 115.710 1.00 107.12 222 MET D N 1
ATOM 19114 C CA . MET D 1 222 ? 143.777 152.022 114.883 1.00 107.39 222 MET D CA 1
ATOM 19115 C C . MET D 1 222 ? 142.509 151.475 114.240 1.00 109.68 222 MET D C 1
ATOM 19116 O O . MET D 1 222 ? 142.621 150.653 113.328 1.00 112.73 222 MET D O 1
ATOM 19130 N N . ILE D 1 223 ? 141.313 151.889 114.674 1.00 111.08 223 ILE D N 1
ATOM 19131 C CA . ILE D 1 223 ? 140.146 151.554 113.860 1.00 112.42 223 ILE D CA 1
ATOM 19132 C C . ILE D 1 223 ? 140.195 152.311 112.541 1.00 113.98 223 ILE D C 1
ATOM 19133 O O . ILE D 1 223 ? 139.731 151.805 111.514 1.00 115.98 223 ILE D O 1
ATOM 19149 N N . GLY D 1 224 ? 140.741 153.527 112.538 1.00 115.51 224 GLY D N 1
ATOM 19150 C CA . GLY D 1 224 ? 140.667 154.344 111.340 1.00 116.81 224 GLY D CA 1
ATOM 19151 C C . GLY D 1 224 ? 141.372 153.716 110.152 1.00 117.58 224 GLY D C 1
ATOM 19152 O O . GLY D 1 224 ? 140.849 153.716 109.035 1.00 116.03 224 GLY D O 1
ATOM 19156 N N . TYR D 1 225 ? 142.550 153.204 110.348 1.00 121.02 225 TYR D N 1
ATOM 19157 C CA . TYR D 1 225 ? 143.407 152.748 109.251 1.00 120.31 225 TYR D CA 1
ATOM 19158 C C . TYR D 1 225 ? 143.327 151.228 109.135 1.00 120.81 225 TYR D C 1
ATOM 19159 O O . TYR D 1 225 ? 144.176 150.488 109.629 1.00 120.13 225 TYR D O 1
ATOM 19177 N N . LEU D 1 226 ? 142.279 150.764 108.455 1.00 123.11 226 LEU D N 1
ATOM 19178 C CA . LEU D 1 226 ? 141.981 149.341 108.344 1.00 125.72 226 LEU D CA 1
ATOM 19179 C C . LEU D 1 226 ? 141.263 149.053 107.033 1.00 126.62 226 LEU D C 1
ATOM 19180 O O . LEU D 1 226 ? 140.993 149.978 106.257 1.00 123.57 226 LEU D O 1
ATOM 19196 N N . PRO D 1 227 ? 140.939 147.788 106.744 1.00 137.95 227 PRO D N 1
ATOM 19197 C CA . PRO D 1 227 ? 140.266 147.480 105.477 1.00 137.87 227 PRO D CA 1
ATOM 19198 C C . PRO D 1 227 ? 138.841 148.003 105.449 1.00 137.32 227 PRO D C 1
ATOM 19199 O O . PRO D 1 227 ? 137.880 147.261 105.677 1.00 134.15 227 PRO D O 1
ATOM 19210 N N . ILE D 1 228 ? 138.707 149.304 105.177 1.00 138.84 228 ILE D N 1
ATOM 19211 C CA . ILE D 1 228 ? 137.389 149.925 105.097 1.00 137.59 228 ILE D CA 1
ATOM 19212 C C . ILE D 1 228 ? 136.533 149.219 104.058 1.00 138.11 228 ILE D C 1
ATOM 19213 O O . ILE D 1 228 ? 135.304 149.152 104.191 1.00 136.34 228 ILE D O 1
ATOM 19229 N N . GLU D 1 229 ? 137.161 148.681 103.011 1.00 147.58 229 GLU D N 1
ATOM 19230 C CA . GLU D 1 229 ? 136.445 147.825 102.073 1.00 147.88 229 GLU D CA 1
ATOM 19231 C C . GLU D 1 229 ? 135.763 146.671 102.796 1.00 148.41 229 GLU D C 1
ATOM 19232 O O . GLU D 1 229 ? 134.599 146.357 102.523 1.00 146.72 229 GLU D O 1
ATOM 19244 N N . SER D 1 230 ? 136.469 146.030 103.724 1.00 142.08 230 SER D N 1
ATOM 19245 C CA . SER D 1 230 ? 135.874 144.971 104.525 1.00 140.11 230 SER D CA 1
ATOM 19246 C C . SER D 1 230 ? 135.025 145.561 105.643 1.00 138.79 230 SER D C 1
ATOM 19247 O O . SER D 1 230 ? 135.369 146.591 106.230 1.00 136.51 230 SER D O 1
ATOM 19255 N N . GLY D 1 231 ? 133.906 144.899 105.932 1.00 129.56 231 GLY D N 1
ATOM 19256 C CA . GLY D 1 231 ? 133.077 145.286 107.058 1.00 126.74 231 GLY D CA 1
ATOM 19257 C C . GLY D 1 231 ? 133.659 144.933 108.409 1.00 126.94 231 GLY D C 1
ATOM 19258 O O . GLY D 1 231 ? 133.159 145.430 109.423 1.00 124.98 231 GLY D O 1
ATOM 19262 N N . GLU D 1 232 ? 134.697 144.092 108.443 1.00 126.04 232 GLU D N 1
ATOM 19263 C CA . GLU D 1 232 ? 135.363 143.708 109.682 1.00 124.95 232 GLU D CA 1
ATOM 19264 C C . GLU D 1 232 ? 135.504 144.921 110.589 1.00 126.69 232 GLU D C 1
ATOM 19265 O O . GLU D 1 232 ? 135.285 144.835 111.802 1.00 128.37 232 GLU D O 1
ATOM 19277 N N . LYS D 1 233 ? 135.850 146.061 109.987 1.00 123.78 233 LYS D N 1
ATOM 19278 C CA . LYS D 1 233 ? 136.049 147.299 110.723 1.00 123.06 233 LYS D CA 1
ATOM 19279 C C . LYS D 1 233 ? 134.966 147.469 111.781 1.00 122.96 233 LYS D C 1
ATOM 19280 O O . LYS D 1 233 ? 135.255 147.491 112.984 1.00 121.24 233 LYS D O 1
ATOM 19299 N N . VAL D 1 234 ? 133.704 147.537 111.351 1.00 121.61 234 VAL D N 1
ATOM 19300 C CA . VAL D 1 234 ? 132.634 147.833 112.296 1.00 120.44 234 VAL D CA 1
ATOM 19301 C C . VAL D 1 234 ? 132.689 146.834 113.441 1.00 119.06 234 VAL D C 1
ATOM 19302 O O . VAL D 1 234 ? 132.775 147.212 114.616 1.00 122.63 234 VAL D O 1
ATOM 19315 N N . THR D 1 235 ? 132.769 145.547 113.108 1.00 114.44 235 THR D N 1
ATOM 19316 C CA . THR D 1 235 ? 132.838 144.517 114.134 1.00 115.20 235 THR D CA 1
ATOM 19317 C C . THR D 1 235 ? 134.001 144.779 115.072 1.00 115.60 235 THR D C 1
ATOM 19318 O O . THR D 1 235 ? 133.830 144.856 116.294 1.00 116.42 235 THR D O 1
ATOM 19329 N N . PHE D 1 236 ? 135.191 144.975 114.504 1.00 110.64 236 PHE D N 1
ATOM 19330 C CA . PHE D 1 236 ? 136.357 145.237 115.333 1.00 109.78 236 PHE D CA 1
ATOM 19331 C C . PHE D 1 236 ? 136.056 146.391 116.273 1.00 109.45 236 PHE D C 1
ATOM 19332 O O . PHE D 1 236 ? 136.230 146.280 117.492 1.00 107.80 236 PHE D O 1
ATOM 19349 N N . ALA D 1 237 ? 135.566 147.531 115.727 1.00 107.14 237 ALA D N 1
ATOM 19350 C CA . ALA D 1 237 ? 135.241 148.671 116.572 1.00 107.78 237 ALA D CA 1
ATOM 19351 C C . ALA D 1 237 ? 134.333 148.244 117.711 1.00 107.51 237 ALA D C 1
ATOM 19352 O O . ALA D 1 237 ? 134.638 148.472 118.887 1.00 107.89 237 ALA D O 1
ATOM 19359 N N . THR D 1 238 ? 133.232 147.567 117.379 1.00 105.02 238 THR D N 1
ATOM 19360 C CA . THR D 1 238 ? 132.324 147.105 118.418 1.00 102.30 238 THR D CA 1
ATOM 19361 C C . THR D 1 238 ? 133.089 146.345 119.487 1.00 103.35 238 THR D C 1
ATOM 19362 O O . THR D 1 238 ? 132.983 146.648 120.681 1.00 104.58 238 THR D O 1
ATOM 19373 N N . THR D 1 239 ? 133.924 145.394 119.067 1.00 99.99 239 THR D N 1
ATOM 19374 C CA . THR D 1 239 ? 134.690 144.627 120.037 1.00 100.64 239 THR D CA 1
ATOM 19375 C C . THR D 1 239 ? 135.432 145.562 120.974 1.00 101.66 239 THR D C 1
ATOM 19376 O O . THR D 1 239 ? 135.258 145.503 122.197 1.00 102.05 239 THR D O 1
ATOM 19387 N N . VAL D 1 240 ? 136.198 146.497 120.410 1.00 95.45 240 VAL D N 1
ATOM 19388 C CA . VAL D 1 240 ? 136.955 147.417 121.250 1.00 94.30 240 VAL D CA 1
ATOM 19389 C C . VAL D 1 240 ? 136.012 148.102 122.219 1.00 96.32 240 VAL D C 1
ATOM 19390 O O . VAL D 1 240 ? 136.223 148.088 123.439 1.00 102.21 240 VAL D O 1
ATOM 19403 N N . PHE D 1 241 ? 134.910 148.640 121.696 1.00 94.88 241 PHE D N 1
ATOM 19404 C CA . PHE D 1 241 ? 133.972 149.345 122.553 1.00 94.00 241 PHE D CA 1
ATOM 19405 C C . PHE D 1 241 ? 133.618 148.481 123.748 1.00 94.42 241 PHE D C 1
ATOM 19406 O O . PHE D 1 241 ? 133.778 148.895 124.902 1.00 95.60 241 PHE D O 1
ATOM 19423 N N . LEU D 1 242 ? 133.222 147.236 123.488 1.00 95.27 242 LEU D N 1
ATOM 19424 C CA . LEU D 1 242 ? 132.839 146.360 124.583 1.00 95.58 242 LEU D CA 1
ATOM 19425 C C . LEU D 1 242 ? 133.952 146.296 125.613 1.00 96.43 242 LEU D C 1
ATOM 19426 O O . LEU D 1 242 ? 133.758 146.644 126.784 1.00 100.08 242 LEU D O 1
ATOM 19442 N N . SER D 1 243 ? 135.156 145.932 125.172 1.00 91.90 243 SER D N 1
ATOM 19443 C CA . SER D 1 243 ? 136.260 145.835 126.113 1.00 86.29 243 SER D CA 1
ATOM 19444 C C . SER D 1 243 ? 136.352 147.112 126.925 1.00 87.50 243 SER D C 1
ATOM 19445 O O . SER D 1 243 ? 136.339 147.084 128.162 1.00 92.50 243 SER D O 1
ATOM 19453 N N . ASN D 1 244 ? 136.342 148.253 126.238 1.00 89.00 244 ASN D N 1
ATOM 19454 C CA . ASN D 1 244 ? 136.498 149.518 126.936 1.00 84.18 244 ASN D CA 1
ATOM 19455 C C . ASN D 1 244 ? 135.478 149.634 128.053 1.00 88.59 244 ASN D C 1
ATOM 19456 O O . ASN D 1 244 ? 135.840 149.836 129.217 1.00 96.15 244 ASN D O 1
ATOM 19467 N N . VAL D 1 245 ? 134.196 149.437 127.736 1.00 87.52 245 VAL D N 1
ATOM 19468 C CA . VAL D 1 245 ? 133.184 149.630 128.768 1.00 86.49 245 VAL D CA 1
ATOM 19469 C C . VAL D 1 245 ? 133.426 148.658 129.910 1.00 86.74 245 VAL D C 1
ATOM 19470 O O . VAL D 1 245 ? 133.401 149.042 131.086 1.00 86.63 245 VAL D O 1
ATOM 19483 N N . ILE D 1 246 ? 133.733 147.401 129.588 1.00 86.17 246 ILE D N 1
ATOM 19484 C CA . ILE D 1 246 ? 134.011 146.440 130.647 1.00 83.77 246 ILE D CA 1
ATOM 19485 C C . ILE D 1 246 ? 135.154 146.951 131.507 1.00 86.07 246 ILE D C 1
ATOM 19486 O O . ILE D 1 246 ? 135.073 146.959 132.740 1.00 88.99 246 ILE D O 1
ATOM 19502 N N . TYR D 1 247 ? 136.220 147.434 130.869 1.00 86.25 247 TYR D N 1
ATOM 19503 C CA . TYR D 1 247 ? 137.343 147.933 131.648 1.00 83.27 247 TYR D CA 1
ATOM 19504 C C . TYR D 1 247 ? 136.892 149.033 132.590 1.00 83.29 247 TYR D C 1
ATOM 19505 O O . TYR D 1 247 ? 137.301 149.067 133.756 1.00 88.75 247 TYR D O 1
ATOM 19523 N N . ILE D 1 248 ? 136.024 149.928 132.117 1.00 79.24 248 ILE D N 1
ATOM 19524 C CA . ILE D 1 248 ? 135.571 151.009 132.982 1.00 80.02 248 ILE D CA 1
ATOM 19525 C C . ILE D 1 248 ? 134.975 150.433 134.255 1.00 85.58 248 ILE D C 1
ATOM 19526 O O . ILE D 1 248 ? 135.267 150.903 135.361 1.00 85.92 248 ILE D O 1
ATOM 19542 N N . ASP D 1 249 ? 134.154 149.391 134.127 1.00 88.98 249 ASP D N 1
ATOM 19543 C CA . ASP D 1 249 ? 133.671 148.702 135.315 1.00 85.57 249 ASP D CA 1
ATOM 19544 C C . ASP D 1 249 ? 134.834 148.375 136.238 1.00 87.56 249 ASP D C 1
ATOM 19545 O O . ASP D 1 249 ? 134.914 148.879 137.361 1.00 89.74 249 ASP D O 1
ATOM 19554 N N . ASN D 1 250 ? 135.781 147.571 135.750 1.00 91.69 250 ASN D N 1
ATOM 19555 C CA . ASN D 1 250 ? 136.933 147.219 136.570 1.00 89.93 250 ASN D CA 1
ATOM 19556 C C . ASN D 1 250 ? 137.648 148.460 137.076 1.00 89.42 250 ASN D C 1
ATOM 19557 O O . ASN D 1 250 ? 138.170 148.463 138.196 1.00 90.47 250 ASN D O 1
ATOM 19568 N N . LEU D 1 251 ? 137.683 149.522 136.271 1.00 85.50 251 LEU D N 1
ATOM 19569 C CA . LEU D 1 251 ? 138.362 150.737 136.698 1.00 85.53 251 LEU D CA 1
ATOM 19570 C C . LEU D 1 251 ? 137.664 151.362 137.896 1.00 86.14 251 LEU D C 1
ATOM 19571 O O . LEU D 1 251 ? 138.322 151.820 138.835 1.00 89.86 251 LEU D O 1
ATOM 19587 N N . SER D 1 252 ? 136.331 151.383 137.888 1.00 87.41 252 SER D N 1
ATOM 19588 C CA . SER D 1 252 ? 135.602 152.025 138.973 1.00 89.54 252 SER D CA 1
ATOM 19589 C C . SER D 1 252 ? 135.844 151.343 140.310 1.00 91.06 252 SER D C 1
ATOM 19590 O O . SER D 1 252 ? 135.682 151.978 141.357 1.00 91.45 252 SER D O 1
ATOM 19598 N N . LYS D 1 253 ? 136.228 150.069 140.305 1.00 89.71 253 LYS D N 1
ATOM 19599 C CA . LYS D 1 253 ? 136.491 149.360 141.549 1.00 89.40 253 LYS D CA 1
ATOM 19600 C C . LYS D 1 253 ? 137.834 149.721 142.162 1.00 88.81 253 LYS D C 1
ATOM 19601 O O . LYS D 1 253 ? 138.098 149.326 143.302 1.00 92.90 253 LYS D O 1
ATOM 19620 N N . GLN D 1 254 ? 138.683 150.454 141.446 1.00 84.49 254 GLN D N 1
ATOM 19621 C CA . GLN D 1 254 ? 139.957 150.911 141.984 1.00 86.66 254 GLN D CA 1
ATOM 19622 C C . GLN D 1 254 ? 139.947 152.380 142.372 1.00 87.29 254 GLN D C 1
ATOM 19623 O O . GLN D 1 254 ? 140.588 152.755 143.356 1.00 90.35 254 GLN D O 1
ATOM 19637 N N . LEU D 1 255 ? 139.241 153.220 141.624 1.00 86.36 255 LEU D N 1
ATOM 19638 C CA . LEU D 1 255 ? 139.275 154.646 141.897 1.00 86.88 255 LEU D CA 1
ATOM 19639 C C . LEU D 1 255 ? 138.776 154.915 143.313 1.00 86.42 255 LEU D C 1
ATOM 19640 O O . LEU D 1 255 ? 137.860 154.235 143.783 1.00 85.42 255 LEU D O 1
ATOM 19656 N N . PRO D 1 256 ? 139.354 155.883 144.020 1.00 80.79 256 PRO D N 1
ATOM 19657 C CA . PRO D 1 256 ? 138.806 156.258 145.327 1.00 83.56 256 PRO D CA 1
ATOM 19658 C C . PRO D 1 256 ? 137.304 156.453 145.262 1.00 85.40 256 PRO D C 1
ATOM 19659 O O . PRO D 1 256 ? 136.812 157.284 144.495 1.00 81.93 256 PRO D O 1
ATOM 19670 N N . LYS D 1 257 ? 136.567 155.687 146.063 1.00 93.06 257 LYS D N 1
ATOM 19671 C CA . LYS D 1 257 ? 135.142 155.518 145.810 1.00 94.72 257 LYS D CA 1
ATOM 19672 C C . LYS D 1 257 ? 134.393 156.840 145.840 1.00 93.72 257 LYS D C 1
ATOM 19673 O O . LYS D 1 257 ? 133.344 156.970 145.199 1.00 95.10 257 LYS D O 1
ATOM 19692 N N . GLU D 1 258 ? 134.907 157.830 146.559 1.00 87.89 258 GLU D N 1
ATOM 19693 C CA . GLU D 1 258 ? 134.195 159.091 146.749 1.00 89.98 258 GLU D CA 1
ATOM 19694 C C . GLU D 1 258 ? 135.224 160.213 146.793 1.00 92.79 258 GLU D C 1
ATOM 19695 O O . GLU D 1 258 ? 135.812 160.481 147.843 1.00 95.11 258 GLU D O 1
ATOM 19707 N N . SER D 1 259 ? 135.412 160.881 145.665 1.00 87.21 259 SER D N 1
ATOM 19708 C CA . SER D 1 259 ? 136.372 161.963 145.543 1.00 84.12 259 SER D CA 1
ATOM 19709 C C . SER D 1 259 ? 135.653 163.301 145.559 1.00 86.22 259 SER D C 1
ATOM 19710 O O . SER D 1 259 ? 134.482 163.401 145.187 1.00 91.32 259 SER D O 1
ATOM 19718 N N . SER D 1 260 ? 136.367 164.337 145.992 1.00 83.87 260 SER D N 1
ATOM 19719 C CA . SER D 1 260 ? 135.800 165.675 145.933 1.00 85.54 260 SER D CA 1
ATOM 19720 C C . SER D 1 260 ? 135.552 166.110 144.500 1.00 88.14 260 SER D C 1
ATOM 19721 O O . SER D 1 260 ? 134.734 167.005 144.267 1.00 87.23 260 SER D O 1
ATOM 19729 N N . GLU D 1 261 ? 136.243 165.500 143.540 1.00 95.25 261 GLU D N 1
ATOM 19730 C CA . GLU D 1 261 ? 136.068 165.811 142.131 1.00 92.97 261 GLU D CA 1
ATOM 19731 C C . GLU D 1 261 ? 136.259 164.532 141.328 1.00 92.13 261 GLU D C 1
ATOM 19732 O O . GLU D 1 261 ? 136.913 163.590 141.778 1.00 95.73 261 GLU D O 1
ATOM 19744 N N . ILE D 1 262 ? 135.680 164.505 140.136 1.00 87.52 262 ILE D N 1
ATOM 19745 C CA . ILE D 1 262 ? 135.761 163.306 139.291 1.00 86.52 262 ILE D CA 1
ATOM 19746 C C . ILE D 1 262 ? 137.168 163.176 138.718 1.00 87.50 262 ILE D C 1
ATOM 19747 O O . ILE D 1 262 ? 137.705 164.157 138.175 1.00 88.35 262 ILE D O 1
ATOM 19763 N N . PRO D 1 263 ? 137.807 162.011 138.815 1.00 82.41 263 PRO D N 1
ATOM 19764 C CA . PRO D 1 263 ? 139.157 161.867 138.264 1.00 80.52 263 PRO D CA 1
ATOM 19765 C C . PRO D 1 263 ? 139.156 161.963 136.749 1.00 85.87 263 PRO D C 1
ATOM 19766 O O . PRO D 1 263 ? 138.203 161.565 136.078 1.00 88.33 263 PRO D O 1
ATOM 19777 N N . LEU D 1 264 ? 140.255 162.493 136.208 1.00 101.48 264 LEU D N 1
ATOM 19778 C CA . LEU D 1 264 ? 140.334 162.706 134.768 1.00 100.38 264 LEU D CA 1
ATOM 19779 C C . LEU D 1 264 ? 140.511 161.401 134.005 1.00 96.67 264 LEU D C 1
ATOM 19780 O O . LEU D 1 264 ? 140.123 161.316 132.836 1.00 99.05 264 LEU D O 1
ATOM 19796 N N . ILE D 1 265 ? 141.098 160.383 134.632 1.00 84.54 265 ILE D N 1
ATOM 19797 C CA . ILE D 1 265 ? 141.276 159.108 133.946 1.00 87.29 265 ILE D CA 1
ATOM 19798 C C . ILE D 1 265 ? 139.926 158.541 133.539 1.00 88.56 265 ILE D C 1
ATOM 19799 O O . ILE D 1 265 ? 139.753 158.038 132.421 1.00 94.50 265 ILE D O 1
ATOM 19815 N N . PHE D 1 266 ? 138.950 158.608 134.441 1.00 85.54 266 PHE D N 1
ATOM 19816 C CA . PHE D 1 266 ? 137.629 158.089 134.122 1.00 85.24 266 PHE D CA 1
ATOM 19817 C C . PHE D 1 266 ? 137.005 158.857 132.968 1.00 86.90 266 PHE D C 1
ATOM 19818 O O . PHE D 1 266 ? 136.382 158.261 132.083 1.00 92.94 266 PHE D O 1
ATOM 19835 N N . LEU D 1 267 ? 137.147 160.181 132.965 1.00 87.05 267 LEU D N 1
ATOM 19836 C CA . LEU D 1 267 ? 136.597 160.969 131.869 1.00 89.38 267 LEU D CA 1
ATOM 19837 C C . LEU D 1 267 ? 137.261 160.605 130.550 1.00 92.90 267 LEU D C 1
ATOM 19838 O O . LEU D 1 267 ? 136.589 160.497 129.520 1.00 95.35 267 LEU D O 1
ATOM 19854 N N . CYS D 1 268 ? 138.580 160.415 130.558 1.00 95.52 268 CYS D N 1
ATOM 19855 C CA . CYS D 1 268 ? 139.269 160.031 129.332 1.00 90.12 268 CYS D CA 1
ATOM 19856 C C . CYS D 1 268 ? 138.766 158.690 128.820 1.00 91.24 268 CYS D C 1
ATOM 19857 O O . CYS D 1 268 ? 138.533 158.522 127.618 1.00 97.24 268 CYS D O 1
ATOM 19865 N N . HIS D 1 269 ? 138.595 157.719 129.716 1.00 87.92 269 HIS D N 1
ATOM 19866 C CA . HIS D 1 269 ? 138.112 156.413 129.281 1.00 88.15 269 HIS D CA 1
ATOM 19867 C C . HIS D 1 269 ? 136.688 156.497 128.752 1.00 90.24 269 HIS D C 1
ATOM 19868 O O . HIS D 1 269 ? 136.352 155.855 127.751 1.00 93.19 269 HIS D O 1
ATOM 19882 N N . ILE D 1 270 ? 135.833 157.276 129.414 1.00 90.50 270 ILE D N 1
ATOM 19883 C CA . ILE D 1 270 ? 134.472 157.457 128.923 1.00 88.22 270 ILE D CA 1
ATOM 19884 C C . ILE D 1 270 ? 134.497 158.073 127.535 1.00 93.72 270 ILE D C 1
ATOM 19885 O O . ILE D 1 270 ? 133.763 157.649 126.635 1.00 97.45 270 ILE D O 1
ATOM 19901 N N . PHE D 1 271 ? 135.336 159.089 127.342 1.00 106.12 271 PHE D N 1
ATOM 19902 C CA . PHE D 1 271 ? 135.434 159.724 126.037 1.00 105.88 271 PHE D CA 1
ATOM 19903 C C . PHE D 1 271 ? 135.881 158.727 124.980 1.00 105.08 271 PHE D C 1
ATOM 19904 O O . PHE D 1 271 ? 135.323 158.688 123.879 1.00 105.00 271 PHE D O 1
ATOM 19921 N N . LEU D 1 272 ? 136.884 157.908 125.295 1.00 95.48 272 LEU D N 1
ATOM 19922 C CA . LEU D 1 272 ? 137.363 156.934 124.321 1.00 94.02 272 LEU D CA 1
ATOM 19923 C C . LEU D 1 272 ? 136.277 155.929 123.968 1.00 96.08 272 LEU D C 1
ATOM 19924 O O . LEU D 1 272 ? 136.085 155.603 122.793 1.00 101.60 272 LEU D O 1
ATOM 19940 N N . ALA D 1 273 ? 135.562 155.418 124.970 1.00 95.85 273 ALA D N 1
ATOM 19941 C CA . ALA D 1 273 ? 134.515 154.439 124.694 1.00 96.92 273 ALA D CA 1
ATOM 19942 C C . ALA D 1 273 ? 133.414 155.050 123.840 1.00 99.27 273 ALA D C 1
ATOM 19943 O O . ALA D 1 273 ? 132.946 154.442 122.868 1.00 101.79 273 ALA D O 1
ATOM 19950 N N . PHE D 1 274 ? 132.988 156.262 124.192 1.00 105.74 274 PHE D N 1
ATOM 19951 C CA . PHE D 1 274 ? 131.950 156.934 123.425 1.00 106.88 274 PHE D CA 1
ATOM 19952 C C . PHE D 1 274 ? 132.404 157.159 121.992 1.00 108.58 274 PHE D C 1
ATOM 19953 O O . PHE D 1 274 ? 131.640 156.935 121.045 1.00 112.02 274 PHE D O 1
ATOM 19970 N N . LEU D 1 275 ? 133.654 157.584 121.814 1.00 104.69 275 LEU D N 1
ATOM 19971 C CA . LEU D 1 275 ? 134.164 157.835 120.475 1.00 103.99 275 LEU D CA 1
ATOM 19972 C C . LEU D 1 275 ? 134.228 156.552 119.662 1.00 104.29 275 LEU D C 1
ATOM 19973 O O . LEU D 1 275 ? 133.898 156.550 118.475 1.00 105.64 275 LEU D O 1
ATOM 19989 N N . SER D 1 276 ? 134.659 155.452 120.277 1.00 103.10 276 SER D N 1
ATOM 19990 C CA . SER D 1 276 ? 134.724 154.189 119.549 1.00 103.53 276 SER D CA 1
ATOM 19991 C C . SER D 1 276 ? 133.336 153.725 119.130 1.00 104.98 276 SER D C 1
ATOM 19992 O O . SER D 1 276 ? 133.135 153.275 117.993 1.00 107.30 276 SER D O 1
ATOM 20000 N N . GLY D 1 277 ? 132.364 153.820 120.035 1.00 104.74 277 GLY D N 1
ATOM 20001 C CA . GLY D 1 277 ? 131.010 153.435 119.672 1.00 107.08 277 GLY D CA 1
ATOM 20002 C C . GLY D 1 277 ? 130.465 154.278 118.537 1.00 107.67 277 GLY D C 1
ATOM 20003 O O . GLY D 1 277 ? 129.897 153.758 117.569 1.00 109.15 277 GLY D O 1
ATOM 20007 N N . LEU D 1 278 ? 130.638 155.598 118.635 1.00 109.30 278 LEU D N 1
ATOM 20008 C CA . LEU D 1 278 ? 130.183 156.468 117.561 1.00 109.54 278 LEU D CA 1
ATOM 20009 C C . LEU D 1 278 ? 130.917 156.179 116.264 1.00 112.78 278 LEU D C 1
ATOM 20010 O O . LEU D 1 278 ? 130.332 156.304 115.189 1.00 114.23 278 LEU D O 1
ATOM 20026 N N . SER D 1 279 ? 132.195 155.809 116.335 1.00 112.21 279 SER D N 1
ATOM 20027 C CA . SER D 1 279 ? 132.927 155.479 115.119 1.00 111.00 279 SER D CA 1
ATOM 20028 C C . SER D 1 279 ? 132.344 154.244 114.453 1.00 111.92 279 SER D C 1
ATOM 20029 O O . SER D 1 279 ? 132.186 154.205 113.228 1.00 114.85 279 SER D O 1
ATOM 20037 N N . ALA D 1 280 ? 132.023 153.220 115.244 1.00 113.70 280 ALA D N 1
ATOM 20038 C CA . ALA D 1 280 ? 131.384 152.036 114.679 1.00 114.62 280 ALA D CA 1
ATOM 20039 C C . ALA D 1 280 ? 130.055 152.401 114.027 1.00 117.59 280 ALA D C 1
ATOM 20040 O O . ALA D 1 280 ? 129.762 151.994 112.892 1.00 118.70 280 ALA D O 1
ATOM 20047 N N . VAL D 1 281 ? 129.242 153.189 114.731 1.00 122.48 281 VAL D N 1
ATOM 20048 C CA . VAL D 1 281 ? 127.949 153.586 114.184 1.00 122.21 281 VAL D CA 1
ATOM 20049 C C . VAL D 1 281 ? 128.138 154.372 112.894 1.00 123.66 281 VAL D C 1
ATOM 20050 O O . VAL D 1 281 ? 127.419 154.165 111.912 1.00 125.12 281 VAL D O 1
ATOM 20063 N N . GLY D 1 282 ? 129.103 155.289 112.878 1.00 127.71 282 GLY D N 1
ATOM 20064 C CA . GLY D 1 282 ? 129.310 156.112 111.703 1.00 129.36 282 GLY D CA 1
ATOM 20065 C C . GLY D 1 282 ? 129.783 155.312 110.508 1.00 129.96 282 GLY D C 1
ATOM 20066 O O . GLY D 1 282 ? 129.326 155.534 109.385 1.00 131.57 282 GLY D O 1
ATOM 20070 N N . THR D 1 283 ? 130.711 154.378 110.723 1.00 126.76 283 THR D N 1
ATOM 20071 C CA . THR D 1 283 ? 131.176 153.567 109.605 1.00 126.78 283 THR D CA 1
ATOM 20072 C C . THR D 1 283 ? 130.049 152.704 109.055 1.00 127.85 283 THR D C 1
ATOM 20073 O O . THR D 1 283 ? 129.902 152.574 107.834 1.00 128.04 283 THR D O 1
ATOM 20084 N N . ILE D 1 284 ? 129.224 152.123 109.930 1.00 131.15 284 ILE D N 1
ATOM 20085 C CA . ILE D 1 284 ? 128.135 151.298 109.415 1.00 131.96 284 ILE D CA 1
ATOM 20086 C C . ILE D 1 284 ? 127.101 152.163 108.699 1.00 132.19 284 ILE D C 1
ATOM 20087 O O . ILE D 1 284 ? 126.521 151.751 107.686 1.00 130.39 284 ILE D O 1
ATOM 20103 N N . ILE D 1 285 ? 126.861 153.377 109.198 1.00 136.80 285 ILE D N 1
ATOM 20104 C CA . ILE D 1 285 ? 125.933 154.285 108.529 1.00 135.88 285 ILE D CA 1
ATOM 20105 C C . ILE D 1 285 ? 126.454 154.648 107.146 1.00 136.42 285 ILE D C 1
ATOM 20106 O O . ILE D 1 285 ? 125.708 154.650 106.160 1.00 136.74 285 ILE D O 1
ATOM 20122 N N . THR D 1 286 ? 127.744 154.970 107.052 1.00 140.86 286 THR D N 1
ATOM 20123 C CA . THR D 1 286 ? 128.335 155.262 105.752 1.00 141.88 286 THR D CA 1
ATOM 20124 C C . THR D 1 286 ? 128.208 154.064 104.823 1.00 141.79 286 THR D C 1
ATOM 20125 O O . THR D 1 286 ? 127.939 154.219 103.626 1.00 140.08 286 THR D O 1
ATOM 20136 N N . SER D 1 287 ? 128.396 152.858 105.359 1.00 147.92 287 SER D N 1
ATOM 20137 C CA . SER D 1 287 ? 128.188 151.660 104.558 1.00 149.39 287 SER D CA 1
ATOM 20138 C C . SER D 1 287 ? 126.741 151.548 104.097 1.00 150.34 287 SER D C 1
ATOM 20139 O O . SER D 1 287 ? 126.472 150.975 103.035 1.00 149.24 287 SER D O 1
ATOM 20147 N N . LYS D 1 288 ? 125.798 152.084 104.875 1.00 151.45 288 LYS D N 1
ATOM 20148 C CA . LYS D 1 288 ? 124.406 152.094 104.436 1.00 150.36 288 LYS D CA 1
ATOM 20149 C C . LYS D 1 288 ? 124.237 152.928 103.173 1.00 150.10 288 LYS D C 1
ATOM 20150 O O . LYS D 1 288 ? 123.456 152.570 102.283 1.00 148.41 288 LYS D O 1
ATOM 20169 N N . ILE D 1 289 ? 124.963 154.040 103.074 1.00 150.89 289 ILE D N 1
ATOM 20170 C CA . ILE D 1 289 ? 124.863 154.935 101.927 1.00 150.56 289 ILE D CA 1
ATOM 20171 C C . ILE D 1 289 ? 126.188 154.918 101.179 1.00 148.48 289 ILE D C 1
ATOM 20172 O O . ILE D 1 289 ? 126.596 155.923 100.587 1.00 147.77 289 ILE D O 1
ATOM 20188 N N . ILE D 1 367 ? 134.902 162.915 107.577 1.00 155.71 367 ILE D N 1
ATOM 20189 C CA . ILE D 1 367 ? 134.596 162.537 108.950 1.00 156.98 367 ILE D CA 1
ATOM 20190 C C . ILE D 1 367 ? 135.858 162.015 109.629 1.00 157.27 367 ILE D C 1
ATOM 20191 O O . ILE D 1 367 ? 136.084 162.258 110.813 1.00 157.64 367 ILE D O 1
ATOM 20206 N N . LEU D 1 368 ? 136.680 161.298 108.861 1.00 156.41 368 LEU D N 1
ATOM 20207 C CA . LEU D 1 368 ? 137.922 160.750 109.396 1.00 157.32 368 LEU D CA 1
ATOM 20208 C C . LEU D 1 368 ? 138.785 161.848 110.008 1.00 156.46 368 LEU D C 1
ATOM 20209 O O . LEU D 1 368 ? 139.091 161.827 111.207 1.00 154.81 368 LEU D O 1
ATOM 20225 N N . TYR D 1 369 ? 139.183 162.825 109.190 1.00 161.30 369 TYR D N 1
ATOM 20226 C CA . TYR D 1 369 ? 140.066 163.879 109.675 1.00 161.34 369 TYR D CA 1
ATOM 20227 C C . TYR D 1 369 ? 139.413 164.669 110.801 1.00 161.41 369 TYR D C 1
ATOM 20228 O O . TYR D 1 369 ? 140.083 165.058 111.764 1.00 162.54 369 TYR D O 1
ATOM 20246 N N . ILE D 1 370 ? 138.106 164.915 110.701 1.00 156.92 370 ILE D N 1
ATOM 20247 C CA . ILE D 1 370 ? 137.406 165.639 111.759 1.00 156.14 370 ILE D CA 1
ATOM 20248 C C . ILE D 1 370 ? 137.456 164.853 113.063 1.00 155.68 370 ILE D C 1
ATOM 20249 O O . ILE D 1 370 ? 137.684 165.419 114.141 1.00 155.68 370 ILE D O 1
ATOM 20265 N N . MET D 1 371 ? 137.233 163.538 112.991 1.00 152.69 371 MET D N 1
ATOM 20266 C CA . MET D 1 371 ? 137.296 162.714 114.193 1.00 152.68 371 MET D CA 1
ATOM 20267 C C . MET D 1 371 ? 138.692 162.737 114.802 1.00 152.37 371 MET D C 1
ATOM 20268 O O . MET D 1 371 ? 138.842 162.848 116.025 1.00 151.21 371 MET D O 1
ATOM 20282 N N . THR D 1 372 ? 139.729 162.634 113.966 1.00 155.94 372 THR D N 1
ATOM 20283 C CA . THR D 1 372 ? 141.089 162.691 114.492 1.00 154.99 372 THR D CA 1
ATOM 20284 C C . THR D 1 372 ? 141.370 164.039 115.146 1.00 156.33 372 TH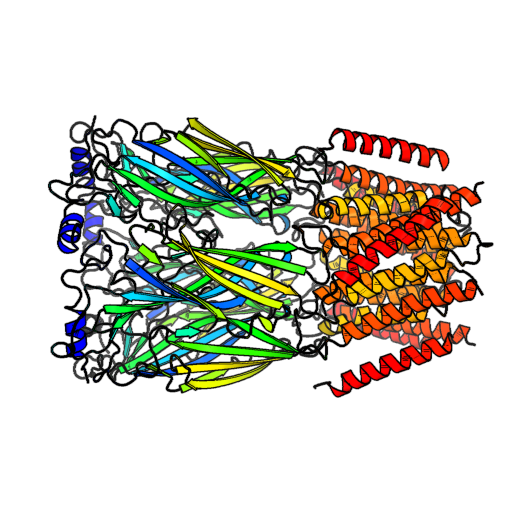R D C 1
ATOM 20285 O O . THR D 1 372 ? 142.000 164.102 116.208 1.00 156.49 372 THR D O 1
ATOM 20296 N N . PHE D 1 373 ? 140.911 165.129 114.527 1.00 159.79 373 PHE D N 1
ATOM 20297 C CA . PHE D 1 373 ? 141.124 166.451 115.109 1.00 158.24 373 PHE D CA 1
ATOM 20298 C C . PHE D 1 373 ? 140.433 166.575 116.460 1.00 157.90 373 PHE D C 1
ATOM 20299 O O . PHE D 1 373 ? 141.016 167.099 117.417 1.00 157.74 373 PHE D O 1
ATOM 20316 N N . ILE D 1 374 ? 139.186 166.109 116.557 1.00 155.02 374 ILE D N 1
ATOM 20317 C CA . ILE D 1 374 ? 138.462 166.194 117.823 1.00 153.78 374 ILE D CA 1
ATOM 20318 C C . ILE D 1 374 ? 139.165 165.364 118.889 1.00 152.77 374 ILE D C 1
ATOM 20319 O O . ILE D 1 374 ? 139.325 165.801 120.039 1.00 152.63 374 ILE D O 1
ATOM 20335 N N . SER D 1 375 ? 139.584 164.148 118.530 1.00 144.89 375 SER D N 1
ATOM 20336 C CA . SER D 1 375 ? 140.308 163.306 119.473 1.00 144.93 375 SER D CA 1
ATOM 20337 C C . SER D 1 375 ? 141.556 164.015 119.977 1.00 144.09 375 SER D C 1
ATOM 20338 O O . SER D 1 375 ? 141.815 164.063 121.185 1.00 143.20 375 SER D O 1
ATOM 20346 N N . ILE D 1 376 ? 142.344 164.573 119.056 1.00 152.26 376 ILE D N 1
ATOM 20347 C CA . ILE D 1 376 ? 143.586 165.230 119.446 1.00 152.44 376 ILE D CA 1
ATOM 20348 C C . ILE D 1 376 ? 143.291 166.403 120.369 1.00 152.31 376 ILE D C 1
ATOM 20349 O O . ILE D 1 376 ? 143.938 166.575 121.406 1.00 152.56 376 ILE D O 1
ATOM 20365 N N . LEU D 1 377 ? 142.296 167.219 120.016 1.00 155.49 377 LEU D N 1
ATOM 20366 C CA . LEU D 1 377 ? 141.985 168.392 120.827 1.00 156.07 377 LEU D CA 1
ATOM 20367 C C . LEU D 1 377 ? 141.597 167.991 122.244 1.00 155.02 377 LEU D C 1
ATOM 20368 O O . LEU D 1 377 ? 142.160 168.499 123.223 1.00 153.63 377 LEU D O 1
ATOM 20384 N N . CYS D 1 378 ? 140.635 167.073 122.377 1.00 150.71 378 CYS D N 1
ATOM 20385 C CA . CYS D 1 378 ? 140.168 166.697 123.708 1.00 150.36 378 CYS D CA 1
ATOM 20386 C C . CYS D 1 378 ? 141.274 166.027 124.516 1.00 151.04 378 CYS D C 1
ATOM 20387 O O . CYS D 1 378 ? 141.465 166.337 125.702 1.00 151.32 378 CYS D O 1
ATOM 20395 N N . ALA D 1 379 ? 142.014 165.103 123.896 1.00 148.61 379 ALA D N 1
ATOM 20396 C CA . ALA D 1 379 ? 143.073 164.409 124.618 1.00 146.62 379 ALA D CA 1
ATOM 20397 C C . ALA D 1 379 ? 144.153 165.380 125.069 1.00 147.16 379 ALA D C 1
ATOM 20398 O O . ALA D 1 379 ? 144.643 165.287 126.200 1.00 146.90 379 ALA D O 1
ATOM 20405 N N . LEU D 1 380 ? 144.540 166.320 124.203 1.00 151.69 380 LEU D N 1
ATOM 20406 C CA . LEU D 1 380 ? 145.564 167.285 124.579 1.00 152.80 380 LEU D CA 1
ATOM 20407 C C . LEU D 1 380 ? 145.072 168.204 125.688 1.00 152.27 380 LEU D C 1
ATOM 20408 O O . LEU D 1 380 ? 145.841 168.557 126.586 1.00 152.59 380 LEU D O 1
ATOM 20424 N N . VAL D 1 381 ? 143.797 168.598 125.655 1.00 145.70 381 VAL D N 1
ATOM 20425 C CA . VAL D 1 381 ? 143.265 169.443 126.723 1.00 145.01 381 VAL D CA 1
ATOM 20426 C C . VAL D 1 381 ? 143.319 168.704 128.056 1.00 143.45 381 VAL D C 1
ATOM 20427 O O . VAL D 1 381 ? 143.764 169.248 129.077 1.00 144.16 381 VAL D O 1
ATOM 20440 N N . PHE D 1 382 ? 142.873 167.446 128.066 1.00 135.62 382 PHE D N 1
ATOM 20441 C CA . PHE D 1 382 ? 142.864 166.693 129.316 1.00 135.01 382 PHE D CA 1
ATOM 20442 C C . PHE D 1 382 ? 144.281 166.426 129.814 1.00 135.46 382 PHE D C 1
ATOM 20443 O O . PHE D 1 382 ? 144.547 166.511 131.018 1.00 132.95 382 PHE D O 1
ATOM 20460 N N . THR D 1 383 ? 145.210 166.115 128.907 1.00 146.89 383 THR D N 1
ATOM 20461 C CA . THR D 1 383 ? 146.594 165.910 129.322 1.00 147.37 383 THR D CA 1
ATOM 20462 C C . THR D 1 383 ? 147.230 167.202 129.819 1.00 146.42 383 THR D C 1
ATOM 20463 O O . THR D 1 383 ? 148.059 167.167 130.733 1.00 144.65 383 THR D O 1
ATOM 20474 N N . SER D 1 384 ? 146.873 168.345 129.230 1.00 144.10 384 SER D N 1
ATOM 20475 C CA . SER D 1 384 ? 147.368 169.620 129.737 1.00 142.17 384 SER D CA 1
ATOM 20476 C C . SER D 1 384 ? 146.850 169.879 131.143 1.00 142.45 384 SER D C 1
ATOM 20477 O O . SER D 1 384 ? 147.590 170.363 132.006 1.00 140.98 384 SER D O 1
ATOM 20485 N N . LEU D 1 385 ? 145.580 169.557 131.395 1.00 138.41 385 LEU D N 1
ATOM 20486 C CA . LEU D 1 385 ? 145.054 169.672 132.753 1.00 137.48 385 LEU D CA 1
ATOM 20487 C C . LEU D 1 385 ? 145.799 168.743 133.705 1.00 137.19 385 LEU D C 1
ATOM 20488 O O . LEU D 1 385 ? 146.097 169.109 134.851 1.00 136.43 385 LEU D O 1
ATOM 20504 N N . PHE D 1 386 ? 146.099 167.527 133.246 1.00 133.47 386 PHE D N 1
ATOM 20505 C CA . PHE D 1 386 ? 146.841 166.582 134.071 1.00 133.08 386 PHE D CA 1
ATOM 20506 C C . PHE D 1 386 ? 148.234 167.110 134.395 1.00 134.35 386 PHE D C 1
ATOM 20507 O O . PHE D 1 386 ? 148.701 166.993 135.531 1.00 132.84 386 PHE D O 1
ATOM 20524 N N . PHE D 1 387 ? 148.911 167.701 133.409 1.00 142.53 387 PHE D N 1
ATOM 20525 C CA . PHE D 1 387 ? 150.209 168.317 133.669 1.00 142.47 387 PHE D CA 1
ATOM 20526 C C . PHE D 1 387 ? 150.075 169.478 134.645 1.00 140.33 387 PHE D C 1
ATOM 20527 O O . PHE D 1 387 ? 150.929 169.672 135.518 1.00 138.97 387 PHE D O 1
ATOM 20544 N N . GLU D 1 388 ? 149.004 170.262 134.509 1.00 136.05 388 GLU D N 1
ATOM 20545 C CA . GLU D 1 388 ? 148.768 171.375 135.421 1.00 135.80 388 GLU D CA 1
ATOM 20546 C C . GLU D 1 388 ? 148.635 170.886 136.857 1.00 138.14 388 GLU D C 1
ATOM 20547 O O . GLU D 1 388 ? 149.156 171.514 137.786 1.00 136.63 388 GLU D O 1
ATOM 20559 N N . SER D 1 389 ? 147.941 169.770 137.058 1.00 136.73 389 SER D N 1
ATOM 20560 C CA . SER D 1 389 ? 147.780 169.199 138.391 1.00 134.62 389 SER D CA 1
ATOM 20561 C C . SER D 1 389 ? 148.939 168.292 138.793 1.00 132.80 389 SER D C 1
ATOM 20562 O O . SER D 1 389 ? 148.951 167.786 139.919 1.00 131.99 389 SER D O 1
ATOM 20570 N N . PHE D 1 390 ? 149.901 168.075 137.900 1.00 131.03 390 PHE D N 1
ATOM 20571 C CA . PHE D 1 390 ? 151.035 167.209 138.193 1.00 130.63 390 PHE D CA 1
ATOM 20572 C C . PHE D 1 390 ? 151.827 167.738 139.384 1.00 130.96 390 PHE D C 1
ATOM 20573 O O . PHE D 1 390 ? 151.969 168.950 139.569 1.00 130.33 390 PHE D O 1
ATOM 20590 N N . LEU D 1 391 ? 152.349 166.817 140.194 1.00 128.88 391 LEU D N 1
ATOM 20591 C CA . LEU D 1 391 ? 153.218 167.141 141.322 1.00 128.91 391 LEU D CA 1
ATOM 20592 C C . LEU D 1 391 ? 154.565 166.468 141.095 1.00 127.02 391 LEU D C 1
ATOM 20593 O O . LEU D 1 391 ? 154.668 165.238 141.166 1.00 125.11 391 LEU D O 1
ATOM 20609 N N . ASP D 1 392 ? 155.594 167.271 140.839 1.00 134.59 392 ASP D N 1
ATOM 20610 C CA . ASP D 1 392 ? 156.939 166.757 140.591 1.00 137.16 392 ASP D CA 1
ATOM 20611 C C . ASP D 1 392 ? 156.919 165.583 139.617 1.00 135.68 392 ASP D C 1
ATOM 20612 O O . ASP D 1 392 ? 157.811 164.734 139.635 1.00 134.20 392 ASP D O 1
ATOM 20621 N N . CYS E 1 1 ? 134.547 174.253 196.662 1.00 96.59 1 CYS E N 1
ATOM 20622 C CA . CYS E 1 1 ? 136.020 174.021 196.713 1.00 101.44 1 CYS E CA 1
ATOM 20623 C C . CYS E 1 1 ? 136.344 172.762 197.507 1.00 97.76 1 CYS E C 1
ATOM 20624 O O . CYS E 1 1 ? 137.177 172.786 198.412 1.00 96.09 1 CYS E O 1
ATOM 20634 N N . TRP E 1 2 ? 135.687 171.659 197.162 1.00 70.27 2 TRP E N 1
ATOM 20635 C CA . TRP E 1 2 ? 135.854 170.438 197.931 1.00 67.08 2 TRP E CA 1
ATOM 20636 C C . TRP E 1 2 ? 137.261 169.887 197.759 1.00 70.91 2 TRP E C 1
ATOM 20637 O O . TRP E 1 2 ? 137.815 169.884 196.660 1.00 71.72 2 TRP E O 1
ATOM 20658 N N . THR E 1 3 ? 137.845 169.443 198.866 1.00 74.16 3 THR E N 1
ATOM 20659 C CA . THR E 1 3 ? 139.198 168.917 198.876 1.00 66.21 3 THR E CA 1
ATOM 20660 C C . THR E 1 3 ? 139.174 167.406 198.686 1.00 62.40 3 THR E C 1
ATOM 20661 O O . THR E 1 3 ? 138.126 166.764 198.712 1.00 70.91 3 THR E O 1
ATOM 20672 N N . TYR E 1 4 ? 140.362 166.834 198.508 1.00 53.83 4 TYR E N 1
ATOM 20673 C CA . TYR E 1 4 ? 140.455 165.407 198.230 1.00 55.14 4 TYR E CA 1
ATOM 20674 C C . TYR E 1 4 ? 139.887 164.579 199.371 1.00 61.84 4 TYR E C 1
ATOM 20675 O O . TYR E 1 4 ? 139.230 163.560 199.140 1.00 67.55 4 TYR E O 1
ATOM 20693 N N . GLU E 1 5 ? 140.144 164.990 200.611 1.00 67.54 5 GLU E N 1
ATOM 20694 C CA . GLU E 1 5 ? 139.725 164.189 201.756 1.00 67.05 5 GLU E CA 1
ATOM 20695 C C . GLU E 1 5 ? 138.209 164.083 201.851 1.00 63.85 5 GLU E C 1
ATOM 20696 O O . GLU E 1 5 ? 137.675 163.004 202.129 1.00 66.84 5 GLU E O 1
ATOM 20708 N N . GLU E 1 6 ? 137.491 165.179 201.612 1.00 64.54 6 GLU E N 1
ATOM 20709 C CA . GLU E 1 6 ? 136.038 165.106 201.709 1.00 69.93 6 GLU E CA 1
ATOM 20710 C C . GLU E 1 6 ? 135.401 164.395 200.523 1.00 71.11 6 GLU E C 1
ATOM 20711 O O . GLU E 1 6 ? 134.373 163.738 200.696 1.00 74.69 6 GLU E O 1
ATOM 20723 N N . GLU E 1 7 ? 135.991 164.460 199.330 1.00 60.17 7 GLU E N 1
ATOM 20724 C CA . GLU E 1 7 ? 135.483 163.622 198.248 1.00 59.69 7 GLU E CA 1
ATOM 20725 C C . GLU E 1 7 ? 135.763 162.147 198.510 1.00 59.07 7 GLU E C 1
ATOM 20726 O O . GLU E 1 7 ? 134.950 161.286 198.162 1.00 58.42 7 GLU E O 1
ATOM 20738 N N . TYR E 1 8 ? 136.909 161.833 199.108 1.00 61.64 8 TYR E N 1
ATOM 20739 C CA . TYR E 1 8 ? 137.175 160.460 199.525 1.00 60.20 8 TYR E CA 1
ATOM 20740 C C . TYR E 1 8 ? 136.123 159.991 200.519 1.00 66.54 8 TYR E C 1
ATOM 20741 O O . TYR E 1 8 ? 135.543 158.906 200.375 1.00 75.09 8 TYR E O 1
ATOM 20759 N N . TYR E 1 9 ? 135.846 160.818 201.525 1.00 69.78 9 TYR E N 1
ATOM 20760 C CA . TYR E 1 9 ? 134.848 160.464 202.524 1.00 67.30 9 TYR E CA 1
ATOM 20761 C C . TYR E 1 9 ? 133.479 160.283 201.885 1.00 65.62 9 TYR E C 1
ATOM 20762 O O . TYR E 1 9 ? 132.745 159.352 202.229 1.00 72.75 9 TYR E O 1
ATOM 20780 N N . PHE E 1 10 ? 133.121 161.155 200.942 1.00 52.98 10 PHE E N 1
ATOM 20781 C CA . PHE E 1 10 ? 131.839 161.024 200.260 1.00 62.56 10 PHE E CA 1
ATOM 20782 C C . PHE E 1 10 ? 131.759 159.723 199.475 1.00 61.13 10 PHE E C 1
ATOM 20783 O O . PHE E 1 10 ? 130.811 158.949 199.632 1.00 67.14 10 PHE E O 1
ATOM 20800 N N . ARG E 1 11 ? 132.751 159.461 198.623 1.00 55.69 11 ARG E N 1
ATOM 20801 C CA . ARG E 1 11 ? 132.735 158.226 197.850 1.00 58.48 11 ARG E CA 1
ATOM 20802 C C . ARG E 1 11 ? 132.673 157.008 198.755 1.00 62.40 11 ARG E C 1
ATOM 20803 O O . ARG E 1 11 ? 132.161 155.960 198.350 1.00 60.67 11 ARG E O 1
ATOM 20824 N N . SER E 1 12 ? 133.194 157.118 199.976 1.00 63.80 12 SER E N 1
ATOM 20825 C CA . SER E 1 12 ? 133.138 155.990 200.893 1.00 64.13 12 SER E CA 1
ATOM 20826 C C . SER E 1 12 ? 131.754 155.775 201.495 1.00 65.36 12 SER E C 1
ATOM 20827 O O . SER E 1 12 ? 131.444 154.651 201.901 1.00 60.41 12 SER E O 1
ATOM 20835 N N . ASN E 1 13 ? 130.922 156.811 201.574 1.00 63.54 13 ASN E N 1
ATOM 20836 C CA . ASN E 1 13 ? 129.661 156.739 202.311 1.00 64.33 13 ASN E CA 1
ATOM 20837 C C . ASN E 1 13 ? 128.522 157.384 201.529 1.00 67.46 13 ASN E C 1
ATOM 20838 O O . ASN E 1 13 ? 127.765 158.197 202.058 1.00 71.41 13 ASN E O 1
ATOM 20849 N N . PHE E 1 14 ? 128.381 157.034 200.250 1.00 62.91 14 PHE E N 1
ATOM 20850 C CA . PHE E 1 14 ? 127.233 157.491 199.475 1.00 63.86 14 PHE E CA 1
ATOM 20851 C C . PHE E 1 14 ? 126.524 156.352 198.755 1.00 66.78 14 PHE E C 1
ATOM 20852 O O . PHE E 1 14 ? 125.590 156.609 197.990 1.00 73.88 14 PHE E O 1
ATOM 20869 N N . LEU E 1 15 ? 126.931 155.108 198.986 1.00 58.81 15 LEU E N 1
ATOM 20870 C CA . LEU E 1 15 ? 126.236 153.926 198.495 1.00 54.13 15 LEU E CA 1
ATOM 20871 C C . LEU E 1 15 ? 125.969 152.969 199.643 1.00 61.08 15 LEU E C 1
ATOM 20872 O O . LEU E 1 15 ? 126.139 151.753 199.517 1.00 60.85 15 LEU E O 1
ATOM 20888 N N . GLN E 1 16 ? 125.557 153.507 200.792 1.00 76.48 16 GLN E N 1
ATOM 20889 C CA . GLN E 1 16 ? 125.513 152.704 202.009 1.00 81.64 16 GLN E CA 1
ATOM 20890 C C . GLN E 1 16 ? 124.493 151.578 201.901 1.00 82.28 16 GLN E C 1
ATOM 20891 O O . GLN E 1 16 ? 124.817 150.409 202.139 1.00 84.59 16 GLN E O 1
ATOM 20905 N N . GLN E 1 17 ? 123.259 151.907 201.538 1.00 70.85 17 GLN E N 1
ATOM 20906 C CA . GLN E 1 17 ? 122.167 150.944 201.469 1.00 72.41 17 GLN E CA 1
ATOM 20907 C C . GLN E 1 17 ? 121.690 150.784 200.037 1.00 72.14 17 GLN E C 1
ATOM 20908 O O . GLN E 1 17 ? 120.492 150.746 199.760 1.00 75.41 17 GLN E O 1
ATOM 20922 N N . TYR E 1 18 ? 122.634 150.685 199.110 1.00 56.72 18 TYR E N 1
ATOM 20923 C CA . TYR E 1 18 ? 122.348 150.713 197.686 1.00 52.65 18 TYR E CA 1
ATOM 20924 C C . TYR E 1 18 ? 122.731 149.379 197.066 1.00 57.62 18 TYR E C 1
ATOM 20925 O O . TYR E 1 18 ? 123.829 148.870 197.307 1.00 68.32 18 TYR E O 1
ATOM 20943 N N . ASN E 1 19 ? 121.820 148.816 196.280 1.00 53.75 19 ASN E N 1
ATOM 20944 C CA . ASN E 1 19 ? 122.058 147.599 195.517 1.00 46.49 19 ASN E CA 1
ATOM 20945 C C . ASN E 1 19 ? 121.924 147.946 194.046 1.00 56.86 19 ASN E C 1
ATOM 20946 O O . ASN E 1 19 ? 120.857 148.383 193.607 1.00 63.84 19 ASN E O 1
ATOM 20957 N N . LYS E 1 20 ? 123.002 147.765 193.285 1.00 55.59 20 LYS E N 1
ATOM 20958 C CA . LYS E 1 20 ? 122.973 148.167 191.886 1.00 52.80 20 LYS E CA 1
ATOM 20959 C C . LYS E 1 20 ? 122.118 147.250 191.032 1.00 60.42 20 LYS E C 1
ATOM 20960 O O . LYS E 1 20 ? 121.890 147.562 189.862 1.00 69.21 20 LYS E O 1
ATOM 20979 N N . ASP E 1 21 ? 121.656 146.128 191.572 1.00 55.82 21 ASP E N 1
ATOM 20980 C CA . ASP E 1 21 ? 120.766 145.244 190.838 1.00 53.48 21 ASP E CA 1
ATOM 20981 C C . ASP E 1 21 ? 119.322 145.717 190.852 1.00 58.80 21 ASP E C 1
ATOM 20982 O O . ASP E 1 21 ? 118.521 145.229 190.051 1.00 59.22 21 ASP E O 1
ATOM 20991 N N . ILE E 1 22 ? 118.979 146.660 191.718 1.00 57.12 22 ILE E N 1
ATOM 20992 C CA . ILE E 1 22 ? 117.611 147.125 191.896 1.00 52.07 22 ILE E CA 1
ATOM 20993 C C . ILE E 1 22 ? 117.448 148.428 191.136 1.00 53.04 22 ILE E C 1
ATOM 20994 O O . ILE E 1 22 ? 118.315 149.306 191.200 1.00 61.71 22 ILE E O 1
ATOM 21010 N N . ARG E 1 23 ? 116.346 148.558 190.414 1.00 39.23 23 ARG E N 1
ATOM 21011 C CA . ARG E 1 23 ? 116.047 149.825 189.771 1.00 44.82 23 ARG E CA 1
ATOM 21012 C C . ARG E 1 23 ? 115.951 150.908 190.837 1.00 48.31 23 ARG E C 1
ATOM 21013 O O . ARG E 1 23 ? 115.294 150.699 191.863 1.00 57.30 23 ARG E O 1
ATOM 21034 N N . PRO E 1 24 ? 116.578 152.060 190.647 1.00 36.29 24 PRO E N 1
ATOM 21035 C CA . PRO E 1 24 ? 116.570 153.070 191.717 1.00 42.52 24 PRO E CA 1
ATOM 21036 C C . PRO E 1 24 ? 115.272 153.869 191.784 1.00 47.67 24 PRO E C 1
ATOM 21037 O O . PRO E 1 24 ? 115.158 154.999 191.326 1.00 56.41 24 PRO E O 1
ATOM 21048 N N . LEU E 1 25 ? 114.258 153.255 192.384 1.00 49.66 25 LEU E N 1
ATOM 21049 C CA . LEU E 1 25 ? 112.958 153.875 192.573 1.00 51.87 25 LEU E CA 1
ATOM 21050 C C . LEU E 1 25 ? 112.517 153.675 194.011 1.00 60.97 25 LEU E C 1
ATOM 21051 O O . LEU E 1 25 ? 112.921 152.717 194.670 1.00 68.28 25 LEU E O 1
ATOM 21067 N N . ASN E 1 26 ? 111.685 154.592 194.497 1.00 60.42 26 ASN E N 1
ATOM 21068 C CA . ASN E 1 26 ? 111.103 154.439 195.822 1.00 52.92 26 ASN E CA 1
ATOM 21069 C C . ASN E 1 26 ? 109.852 153.576 195.816 1.00 59.74 26 ASN E C 1
ATOM 21070 O O . ASN E 1 26 ? 109.458 153.076 196.873 1.00 67.94 26 ASN E O 1
ATOM 21081 N N . ASP E 1 27 ? 109.228 153.383 194.656 1.00 66.41 27 ASP E N 1
ATOM 21082 C CA . ASP E 1 27 ? 108.073 152.497 194.515 1.00 66.95 27 ASP E CA 1
ATOM 21083 C C . ASP E 1 27 ? 108.300 151.701 193.237 1.00 61.61 27 ASP E C 1
ATOM 21084 O O . ASP E 1 27 ? 108.130 152.226 192.135 1.00 61.09 27 ASP E O 1
ATOM 21093 N N . LEU E 1 28 ? 108.671 150.438 193.390 1.00 50.71 28 LEU E N 1
ATOM 21094 C CA . LEU E 1 28 ? 109.185 149.660 192.277 1.00 55.83 28 LEU E CA 1
ATOM 21095 C C . LEU E 1 28 ? 108.094 149.055 191.406 1.00 64.23 28 LEU E C 1
ATOM 21096 O O . LEU E 1 28 ? 108.417 148.332 190.460 1.00 62.23 28 LEU E O 1
ATOM 21112 N N . SER E 1 29 ? 106.822 149.323 191.691 1.00 66.87 29 SER E N 1
ATOM 21113 C CA . SER E 1 29 ? 105.746 148.799 190.862 1.00 66.35 29 SER E CA 1
ATOM 21114 C C . SER E 1 29 ? 105.515 149.610 189.596 1.00 63.70 29 SER E C 1
ATOM 21115 O O . SER E 1 29 ? 104.745 149.174 188.737 1.00 63.63 29 SER E O 1
ATOM 21123 N N . LYS E 1 30 ? 106.146 150.765 189.462 1.00 64.87 30 LYS E N 1
ATOM 21124 C CA . LYS E 1 30 ? 106.001 151.594 188.284 1.00 62.72 30 LYS E CA 1
ATOM 21125 C C . LYS E 1 30 ? 107.294 151.575 187.478 1.00 65.86 30 LYS E C 1
ATOM 21126 O O . LYS E 1 30 ? 108.371 151.355 188.037 1.00 70.39 30 LYS E O 1
ATOM 21145 N N . PRO E 1 31 ? 107.233 151.797 186.171 1.00 57.35 31 PRO E N 1
ATOM 21146 C CA . PRO E 1 31 ? 108.451 151.732 185.365 1.00 55.98 31 PRO E CA 1
ATOM 21147 C C . PRO E 1 31 ? 109.392 152.877 185.690 1.00 56.93 31 PRO E C 1
ATOM 21148 O O . PRO E 1 31 ? 108.991 153.933 186.182 1.00 61.41 31 PRO E O 1
ATOM 21159 N N . ILE E 1 32 ? 110.668 152.650 185.409 1.00 45.78 32 ILE E N 1
ATOM 21160 C CA . ILE E 1 32 ? 111.679 153.693 185.493 1.00 44.74 32 ILE E CA 1
ATOM 21161 C C . ILE E 1 32 ? 111.830 154.312 184.116 1.00 47.34 32 ILE E C 1
ATOM 21162 O O . ILE E 1 32 ? 112.027 153.604 183.125 1.00 57.42 32 ILE E O 1
ATOM 21178 N N . SER E 1 33 ? 111.733 155.632 184.050 1.00 44.49 33 SER E N 1
ATOM 21179 C CA . SER E 1 33 ? 111.738 156.343 182.782 1.00 46.73 33 SER E CA 1
ATOM 21180 C C . SER E 1 33 ? 113.169 156.695 182.408 1.00 47.73 33 SER E C 1
ATOM 21181 O O . SER E 1 33 ? 113.845 157.422 183.140 1.00 51.28 33 SER E O 1
ATOM 21189 N N . VAL E 1 34 ? 113.623 156.182 181.270 1.00 43.68 34 VAL E N 1
ATOM 21190 C CA . VAL E 1 34 ? 114.965 156.425 180.759 1.00 36.87 34 VAL E CA 1
ATOM 21191 C C . VAL E 1 34 ? 114.826 157.143 179.429 1.00 44.87 34 VAL E C 1
ATOM 21192 O O . VAL E 1 34 ? 114.166 156.638 178.516 1.00 62.94 34 VAL E O 1
ATOM 21205 N N . GLY E 1 35 ? 115.444 158.309 179.314 1.00 45.49 35 GLY E N 1
ATOM 21206 C CA . GLY E 1 35 ? 115.431 159.071 178.083 1.00 45.67 35 GLY E CA 1
ATOM 21207 C C . GLY E 1 35 ? 116.681 158.795 177.271 1.00 49.52 35 GLY E C 1
ATOM 21208 O O . GLY E 1 35 ? 117.727 158.471 177.817 1.00 69.20 35 GLY E O 1
ATOM 21212 N N . ILE E 1 36 ? 116.565 158.923 175.954 1.00 36.09 36 ILE E N 1
ATOM 21213 C CA . ILE E 1 36 ? 117.682 158.654 175.062 1.00 44.31 36 ILE E CA 1
ATOM 21214 C C . ILE E 1 36 ? 117.821 159.793 174.066 1.00 51.24 36 ILE E C 1
ATOM 21215 O O . ILE E 1 36 ? 116.849 160.472 173.725 1.00 63.97 36 ILE E O 1
ATOM 21231 N N . HIS E 1 37 ? 119.052 160.007 173.612 1.00 45.86 37 HIS E N 1
ATOM 21232 C CA . HIS E 1 37 ? 119.378 161.046 172.643 1.00 47.91 37 HIS E CA 1
ATOM 21233 C C . HIS E 1 37 ? 120.481 160.491 171.757 1.00 52.25 37 HIS E C 1
ATOM 21234 O O . HIS E 1 37 ? 121.617 160.334 172.209 1.00 62.45 37 HIS E O 1
ATOM 21248 N N . LEU E 1 38 ? 120.157 160.210 170.503 1.00 50.79 38 LEU E N 1
ATOM 21249 C CA . LEU E 1 38 ? 121.027 159.458 169.614 1.00 43.67 38 LEU E CA 1
ATOM 21250 C C . LEU E 1 38 ? 121.587 160.360 168.525 1.00 47.35 38 LEU E C 1
ATOM 21251 O O . LEU E 1 38 ? 120.984 161.373 168.165 1.00 65.46 38 LEU E O 1
ATOM 21267 N N . GLU E 1 39 ? 122.761 159.995 168.011 1.00 43.12 39 GLU E N 1
ATOM 21268 C CA . GLU E 1 39 ? 123.388 160.711 166.903 1.00 46.74 39 GLU E CA 1
ATOM 21269 C C . GLU E 1 39 ? 124.093 159.716 165.996 1.00 52.09 39 GLU E C 1
ATOM 21270 O O . GLU E 1 39 ? 125.099 159.128 166.394 1.00 64.07 39 GLU E O 1
ATOM 21282 N N . ILE E 1 40 ? 123.591 159.544 164.778 1.00 44.72 40 ILE E N 1
ATOM 21283 C CA . ILE E 1 40 ? 124.282 158.706 163.805 1.00 45.15 40 ILE E CA 1
ATOM 21284 C C . ILE E 1 40 ? 125.552 159.441 163.389 1.00 54.85 40 ILE E C 1
ATOM 21285 O O . ILE E 1 40 ? 125.486 160.485 162.739 1.00 68.33 40 ILE E O 1
ATOM 21301 N N . ALA E 1 41 ? 126.712 158.900 163.757 1.00 56.92 41 ALA E N 1
ATOM 21302 C CA . ALA E 1 41 ? 127.975 159.589 163.524 1.00 53.10 41 ALA E CA 1
ATOM 21303 C C . ALA E 1 41 ? 128.592 159.252 162.175 1.00 59.59 41 ALA E C 1
ATOM 21304 O O . ALA E 1 41 ? 129.057 160.151 161.471 1.00 61.89 41 ALA E O 1
ATOM 21311 N N . LYS E 1 42 ? 128.612 157.975 161.802 1.00 65.76 42 LYS E N 1
ATOM 21312 C CA . LYS E 1 42 ? 129.231 157.549 160.557 1.00 66.03 42 LYS E CA 1
ATOM 21313 C C . LYS E 1 42 ? 128.504 156.322 160.039 1.00 64.85 42 LYS E C 1
ATOM 21314 O O . LYS E 1 42 ? 127.771 155.657 160.771 1.00 69.11 42 LYS E O 1
ATOM 21333 N N . MET E 1 43 ? 128.709 156.036 158.757 1.00 66.49 43 MET E N 1
ATOM 21334 C CA . MET E 1 43 ? 128.220 154.814 158.142 1.00 61.87 43 MET E CA 1
ATOM 21335 C C . MET E 1 43 ? 129.267 154.286 157.172 1.00 60.94 43 MET E C 1
ATOM 21336 O O . MET E 1 43 ? 130.051 155.051 156.607 1.00 67.92 43 MET E O 1
ATOM 21350 N N . ASN E 1 44 ? 129.277 152.967 156.986 1.00 52.92 44 ASN E N 1
ATOM 21351 C CA . ASN E 1 44 ? 130.315 152.301 156.211 1.00 57.43 44 ASN E CA 1
ATOM 21352 C C . ASN E 1 44 ? 129.860 151.795 154.855 1.00 68.83 44 ASN E C 1
ATOM 21353 O O . ASN E 1 44 ? 130.661 151.792 153.921 1.00 80.12 44 ASN E O 1
ATOM 21364 N N . ASP E 1 45 ? 128.612 151.356 154.727 1.00 69.54 45 ASP E N 1
ATOM 21365 C CA . ASP E 1 45 ? 128.019 150.970 153.449 1.00 72.30 45 ASP E CA 1
ATOM 21366 C C . ASP E 1 45 ? 128.982 150.210 152.546 1.00 70.09 45 ASP E C 1
ATOM 21367 O O . ASP E 1 45 ? 128.940 150.366 151.323 1.00 63.60 45 ASP E O 1
ATOM 21376 N N . PHE E 1 46 ? 129.849 149.383 153.126 1.00 68.51 46 PHE E N 1
ATOM 21377 C CA . PHE E 1 46 ? 130.709 148.541 152.305 1.00 62.87 46 PHE E CA 1
ATOM 21378 C C . PHE E 1 46 ? 129.933 147.353 151.759 1.00 65.43 46 PHE E C 1
ATOM 21379 O O . PHE E 1 46 ? 129.996 147.052 150.563 1.00 65.55 46 PHE E O 1
ATOM 21396 N N . ASN E 1 47 ? 129.187 146.674 152.625 1.00 70.46 47 ASN E N 1
ATOM 21397 C CA . ASN E 1 47 ? 128.351 145.549 152.244 1.00 71.16 47 ASN E CA 1
ATOM 21398 C C . ASN E 1 47 ? 126.949 145.983 151.847 1.00 67.13 47 ASN E C 1
ATOM 21399 O O . ASN E 1 47 ? 126.056 145.138 151.757 1.00 68.25 47 ASN E O 1
ATOM 21410 N N . LEU E 1 48 ? 126.738 147.276 151.598 1.00 60.25 48 LEU E N 1
ATOM 21411 C CA . LEU E 1 48 ? 125.393 147.756 151.313 1.00 58.50 48 LEU E CA 1
ATOM 21412 C C . LEU E 1 48 ? 124.775 147.010 150.146 1.00 66.35 48 LEU E C 1
ATOM 21413 O O . LEU E 1 48 ? 123.549 146.879 150.074 1.00 75.47 48 LEU E O 1
ATOM 21429 N N . ALA E 1 49 ? 125.596 146.510 149.224 1.00 76.48 49 ALA E N 1
ATOM 21430 C CA . ALA E 1 49 ? 125.057 145.708 148.136 1.00 74.56 49 ALA E CA 1
ATOM 21431 C C . ALA E 1 49 ? 124.399 144.448 148.677 1.00 75.85 49 ALA E C 1
ATOM 21432 O O . ALA E 1 49 ? 123.345 144.029 148.188 1.00 77.69 49 ALA E O 1
ATOM 21439 N N . GLU E 1 50 ? 125.005 143.830 149.693 1.00 79.67 50 GLU E N 1
ATOM 21440 C CA . GLU E 1 50 ? 124.409 142.661 150.325 1.00 76.58 50 GLU E CA 1
ATOM 21441 C C . GLU E 1 50 ? 123.220 143.008 151.206 1.00 76.47 50 GLU E C 1
ATOM 21442 O O . GLU E 1 50 ? 122.517 142.095 151.649 1.00 80.97 50 GLU E O 1
ATOM 21454 N N . GLY E 1 51 ? 122.981 144.284 151.476 1.00 72.64 51 GLY E N 1
ATOM 21455 C CA . GLY E 1 51 ? 121.861 144.693 152.290 1.00 70.16 51 GLY E CA 1
ATOM 21456 C C . GLY E 1 51 ? 122.177 144.972 153.740 1.00 69.98 51 GLY E C 1
ATOM 21457 O O . GLY E 1 51 ? 121.256 144.949 154.563 1.00 74.09 51 GLY E O 1
ATOM 21461 N N . ARG E 1 52 ? 123.436 145.231 154.083 1.00 67.07 52 ARG E N 1
ATOM 21462 C CA . ARG E 1 52 ? 123.830 145.530 155.454 1.00 63.97 52 ARG E CA 1
ATOM 21463 C C . ARG E 1 52 ? 124.595 146.841 155.479 1.00 66.23 52 ARG E C 1
ATOM 21464 O O . ARG E 1 52 ? 125.633 146.968 154.827 1.00 71.30 52 ARG E O 1
ATOM 21485 N N . LEU E 1 53 ? 124.090 147.804 156.239 1.00 55.66 53 LEU E N 1
ATOM 21486 C CA . LEU E 1 53 ? 124.748 149.084 156.442 1.00 52.11 53 LEU E CA 1
ATOM 21487 C C . LEU E 1 53 ? 125.281 149.123 157.864 1.00 62.52 53 LEU E C 1
ATOM 21488 O O . LEU E 1 53 ? 124.552 148.816 158.810 1.00 72.44 53 LEU E O 1
ATOM 21504 N N . LYS E 1 54 ? 126.549 149.482 158.010 1.00 60.14 54 LYS E N 1
ATOM 21505 C CA . LYS E 1 54 ? 127.221 149.497 159.302 1.00 53.61 54 LYS E CA 1
ATOM 21506 C C . LYS E 1 54 ? 127.334 150.945 159.761 1.00 48.22 54 LYS E C 1
ATOM 21507 O O . LYS E 1 54 ? 128.095 151.724 159.184 1.00 59.84 54 LYS E O 1
ATOM 21526 N N . ILE E 1 55 ? 126.581 151.305 160.799 1.00 44.59 55 ILE E N 1
ATOM 21527 C CA . ILE E 1 55 ? 126.526 152.677 161.283 1.00 48.36 55 ILE E CA 1
ATOM 21528 C C . ILE E 1 55 ? 127.063 152.728 162.702 1.00 40.30 55 ILE E C 1
ATOM 21529 O O . ILE E 1 55 ? 127.038 151.743 163.438 1.00 55.45 55 ILE E O 1
ATOM 21545 N N . GLN E 1 56 ? 127.549 153.904 163.083 1.00 43.37 56 GLN E N 1
ATOM 21546 C CA . GLN E 1 56 ? 128.019 154.167 164.434 1.00 44.93 56 GLN E CA 1
ATOM 21547 C C . GLN E 1 56 ? 127.178 155.278 165.035 1.00 46.79 56 GLN E C 1
ATOM 21548 O O . GLN E 1 56 ? 127.065 156.357 164.449 1.00 53.60 56 GLN E O 1
ATOM 21562 N N . THR E 1 57 ? 126.618 155.025 166.211 1.00 42.30 57 THR E N 1
ATOM 21563 C CA . THR E 1 57 ? 125.740 155.972 166.874 1.00 42.01 57 THR E CA 1
ATOM 21564 C C . THR E 1 57 ? 126.260 156.266 168.272 1.00 43.01 57 THR E C 1
ATOM 21565 O O . THR E 1 57 ? 126.891 155.419 168.905 1.00 57.19 57 THR E O 1
ATOM 21576 N N . TYR E 1 58 ? 125.993 157.480 168.741 1.00 43.96 58 TYR E N 1
ATOM 21577 C CA . TYR E 1 58 ? 126.354 157.920 170.080 1.00 42.43 58 TYR E CA 1
ATOM 21578 C C . TYR E 1 58 ? 125.087 158.200 170.869 1.00 43.43 58 TYR E C 1
ATOM 21579 O O . TYR E 1 58 ? 124.221 158.946 170.407 1.00 60.68 58 TYR E O 1
ATOM 21597 N N . LEU E 1 59 ? 124.986 157.613 172.054 1.00 38.54 59 LEU E N 1
ATOM 21598 C CA . LEU E 1 59 ? 123.804 157.723 172.892 1.00 41.65 59 LEU E CA 1
ATOM 21599 C C . LEU E 1 59 ? 124.127 158.484 174.167 1.00 44.27 59 LEU E C 1
ATOM 21600 O O . LEU E 1 59 ? 125.235 158.394 174.696 1.00 62.60 59 LEU E O 1
ATOM 21616 N N . ILE E 1 60 ? 123.148 159.234 174.660 1.00 40.84 60 ILE E N 1
ATOM 21617 C CA . ILE E 1 60 ? 123.225 159.876 175.971 1.00 37.78 60 ILE E CA 1
ATOM 21618 C C . ILE E 1 60 ? 121.960 159.472 176.719 1.00 46.07 60 ILE E C 1
ATOM 21619 O O . ILE E 1 60 ? 120.922 160.129 176.612 1.00 56.46 60 ILE E O 1
ATOM 21635 N N . LEU E 1 61 ? 122.040 158.391 177.483 1.00 37.91 61 LEU E N 1
ATOM 21636 C CA . LEU E 1 61 ? 120.926 157.973 178.315 1.00 40.17 61 LEU E CA 1
ATOM 21637 C C . LEU E 1 61 ? 120.829 158.877 179.532 1.00 35.84 61 LEU E C 1
ATOM 21638 O O . LEU E 1 61 ? 121.843 159.272 180.108 1.00 55.12 61 LEU E O 1
ATOM 21654 N N . GLN E 1 62 ? 119.604 159.216 179.913 1.00 29.46 62 GLN E N 1
ATOM 21655 C CA . GLN E 1 62 ? 119.365 160.099 181.044 1.00 26.99 62 GLN E CA 1
ATOM 21656 C C . GLN E 1 62 ? 118.209 159.554 181.859 1.00 37.61 62 GLN E C 1
ATOM 21657 O O . GLN E 1 62 ? 117.145 159.267 181.309 1.00 64.08 62 GLN E O 1
ATOM 21671 N N . TRP E 1 63 ? 118.412 159.415 183.164 1.00 30.26 63 TRP E N 1
ATOM 21672 C CA . TRP E 1 63 ? 117.355 158.969 184.056 1.00 36.73 63 TRP E CA 1
ATOM 21673 C C . TRP E 1 63 ? 117.567 159.620 185.413 1.00 37.86 63 TRP E C 1
ATOM 21674 O O . TRP E 1 63 ? 118.481 160.423 185.600 1.00 48.98 63 TRP E O 1
ATOM 21695 N N . TYR E 1 64 ? 116.704 159.278 186.364 1.00 42.31 64 TYR E N 1
ATOM 21696 C CA . TYR E 1 64 ? 116.757 159.835 187.709 1.00 46.74 64 TYR E CA 1
ATOM 21697 C C . TYR E 1 64 ? 116.951 158.714 188.714 1.00 50.30 64 TYR E C 1
ATOM 21698 O O . TYR E 1 64 ? 116.120 157.807 188.807 1.00 57.74 64 TYR E O 1
ATOM 21716 N N . ASP E 1 65 ? 118.040 158.785 189.469 1.00 53.83 65 ASP E N 1
ATOM 21717 C CA . ASP E 1 65 ? 118.282 157.874 190.579 1.00 54.21 65 ASP E CA 1
ATOM 21718 C C . ASP E 1 65 ? 117.661 158.488 191.825 1.00 55.42 65 ASP E C 1
ATOM 21719 O O . ASP E 1 65 ? 118.108 159.536 192.297 1.00 68.54 65 ASP E O 1
ATOM 21728 N N . GLU E 1 66 ? 116.631 157.846 192.355 1.00 55.65 66 GLU E N 1
ATOM 21729 C CA . GLU E 1 66 ? 115.916 158.385 193.500 1.00 55.03 66 GLU E CA 1
ATOM 21730 C C . GLU E 1 66 ? 116.577 158.036 194.822 1.00 62.39 66 GLU E C 1
ATOM 21731 O O . GLU E 1 66 ? 116.051 158.411 195.874 1.00 66.78 66 GLU E O 1
ATOM 21743 N N . LYS E 1 67 ? 117.709 157.338 194.795 1.00 57.97 67 LYS E N 1
ATOM 21744 C CA . LYS E 1 67 ? 118.384 156.896 196.003 1.00 58.08 67 LYS E CA 1
ATOM 21745 C C . LYS E 1 67 ? 119.765 157.501 196.198 1.00 60.56 67 LYS E C 1
ATOM 21746 O O . LYS E 1 67 ? 120.404 157.216 197.216 1.00 64.37 67 LYS E O 1
ATOM 21765 N N . ILE E 1 68 ? 120.249 158.319 195.268 1.00 55.41 68 ILE E N 1
ATOM 21766 C CA . ILE E 1 68 ? 121.600 158.856 195.364 1.00 55.11 68 ILE E CA 1
ATOM 21767 C C . ILE E 1 68 ? 121.524 160.378 195.369 1.00 62.00 68 ILE E C 1
ATOM 21768 O O . ILE E 1 68 ? 122.404 161.064 194.844 1.00 70.60 68 ILE E O 1
ATOM 21784 N N . PHE E 1 69 ? 120.463 160.919 195.953 1.00 64.11 69 PHE E N 1
ATOM 21785 C CA . PHE E 1 69 ? 120.313 162.360 196.096 1.00 63.17 69 PHE E CA 1
ATOM 21786 C C . PHE E 1 69 ? 121.016 162.830 197.363 1.00 60.51 69 PHE E C 1
ATOM 21787 O O . PHE E 1 69 ? 120.843 162.240 198.432 1.00 68.19 69 PHE E O 1
ATOM 21804 N N . TRP E 1 70 ? 121.821 163.881 197.234 1.00 56.68 70 TRP E N 1
ATOM 21805 C CA . TRP E 1 70 ? 122.463 164.537 198.365 1.00 58.94 70 TRP E CA 1
ATOM 21806 C C . TRP E 1 70 ? 122.383 166.043 198.150 1.00 65.33 70 TRP E C 1
ATOM 21807 O O . TRP E 1 70 ? 121.832 166.514 197.151 1.00 65.64 70 TRP E O 1
ATOM 21828 N N . ASN E 1 71 ? 122.922 166.810 199.096 1.00 77.48 71 ASN E N 1
ATOM 21829 C CA . ASN E 1 71 ? 122.935 168.262 198.978 1.00 80.98 71 ASN E CA 1
ATOM 21830 C C . ASN E 1 71 ? 124.278 168.803 199.443 1.00 75.62 71 ASN E C 1
ATOM 21831 O O . ASN E 1 71 ? 124.974 168.187 200.252 1.00 75.17 71 ASN E O 1
ATOM 21841 N N . GLU E 1 72 ? 124.623 169.986 198.931 1.00 80.86 72 GLU E N 1
ATOM 21842 C CA . GLU E 1 72 ? 125.944 170.551 199.171 1.00 85.12 72 GLU E CA 1
ATOM 21843 C C . GLU E 1 72 ? 126.176 170.914 200.631 1.00 87.66 72 GLU E C 1
ATOM 21844 O O . GLU E 1 72 ? 127.331 171.060 201.040 1.00 83.38 72 GLU E O 1
ATOM 21856 N N . SER E 1 73 ? 125.115 171.069 201.423 1.00 98.53 73 SER E N 1
ATOM 21857 C CA . SER E 1 73 ? 125.296 171.477 202.812 1.00 98.32 73 SER E CA 1
ATOM 21858 C C . SER E 1 73 ? 126.190 170.497 203.562 1.00 97.02 73 SER E C 1
ATOM 21859 O O . SER E 1 73 ? 126.995 170.905 204.407 1.00 95.02 73 SER E O 1
ATOM 21867 N N . THR E 1 74 ? 126.065 169.204 203.270 1.00 87.25 74 THR E N 1
ATOM 21868 C CA . THR E 1 74 ? 126.882 168.187 203.920 1.00 87.54 74 THR E CA 1
ATOM 21869 C C . THR E 1 74 ? 128.025 167.683 203.051 1.00 87.74 74 THR E C 1
ATOM 21870 O O . THR E 1 74 ? 129.073 167.311 203.588 1.00 87.71 74 THR E O 1
ATOM 21881 N N . TYR E 1 75 ? 127.854 167.658 201.732 1.00 79.65 75 TYR E N 1
ATOM 21882 C CA . TYR E 1 75 ? 128.889 167.204 200.803 1.00 75.60 75 TYR E CA 1
ATOM 21883 C C . TYR E 1 75 ? 129.082 168.263 199.728 1.00 80.13 75 TYR E C 1
ATOM 21884 O O . TYR E 1 75 ? 128.335 168.281 198.734 1.00 82.60 75 TYR E O 1
ATOM 21902 N N . PRO E 1 76 ? 130.066 169.150 199.869 1.00 78.87 76 PRO E N 1
ATOM 21903 C CA . PRO E 1 76 ? 130.199 170.250 198.904 1.00 73.37 76 PRO E CA 1
ATOM 21904 C C . PRO E 1 76 ? 130.626 169.796 197.518 1.00 76.08 76 PRO E C 1
ATOM 21905 O O . PRO E 1 76 ? 131.607 170.307 196.972 1.00 77.07 76 PRO E O 1
ATOM 21916 N N . ILE E 1 77 ? 129.893 168.858 196.929 1.00 76.37 77 ILE E N 1
ATOM 21917 C CA . ILE E 1 77 ? 130.162 168.362 195.587 1.00 69.48 77 ILE E CA 1
ATOM 21918 C C . ILE E 1 77 ? 128.907 168.595 194.754 1.00 68.56 77 ILE E C 1
ATOM 21919 O O . ILE E 1 77 ? 127.836 168.096 195.106 1.00 79.82 77 ILE E O 1
ATOM 21935 N N . PRO E 1 78 ? 128.978 169.337 193.645 1.00 57.31 78 PRO E N 1
ATOM 21936 C CA . PRO E 1 78 ? 127.777 169.534 192.825 1.00 62.38 78 PRO E CA 1
ATOM 21937 C C . PRO E 1 78 ? 127.482 168.384 191.885 1.00 61.49 78 PRO E C 1
ATOM 21938 O O . PRO E 1 78 ? 126.323 168.217 191.488 1.00 64.30 78 PRO E O 1
ATOM 21949 N N . LYS E 1 79 ? 128.485 167.598 191.510 1.00 51.53 79 LYS E N 1
ATOM 21950 C CA . LYS E 1 79 ? 128.280 166.442 190.651 1.00 51.19 79 LYS E CA 1
ATOM 21951 C C . LYS E 1 79 ? 129.500 165.547 190.774 1.00 52.83 79 LYS E C 1
ATOM 21952 O O . LYS E 1 79 ? 130.538 165.947 191.301 1.00 60.29 79 LYS E O 1
ATOM 21971 N N . LEU E 1 80 ? 129.363 164.324 190.275 1.00 50.69 80 LEU E N 1
ATOM 21972 C CA . LEU E 1 80 ? 130.424 163.339 190.393 1.00 50.37 80 LEU E CA 1
ATOM 21973 C C . LEU E 1 80 ? 130.424 162.452 189.164 1.00 56.06 80 LEU E C 1
ATOM 21974 O O . LEU E 1 80 ? 129.430 162.355 188.444 1.00 66.45 80 LEU E O 1
ATOM 21990 N N . MET E 1 81 ? 131.560 161.808 188.931 1.00 39.70 81 MET E N 1
ATOM 21991 C CA . MET E 1 81 ? 131.699 160.781 187.911 1.00 36.80 81 MET E CA 1
ATOM 21992 C C . MET E 1 81 ? 131.899 159.452 188.619 1.00 41.69 81 MET E C 1
ATOM 21993 O O . MET E 1 81 ? 132.877 159.281 189.351 1.00 52.01 81 MET E O 1
ATOM 22007 N N . VAL E 1 82 ? 130.980 158.517 188.406 1.00 46.65 82 VAL E N 1
ATOM 22008 C CA . VAL E 1 82 ? 130.981 157.241 189.109 1.00 44.22 82 VAL E CA 1
ATOM 22009 C C . VAL E 1 82 ? 130.973 156.121 188.080 1.00 48.72 82 VAL E C 1
ATOM 22010 O O . VAL E 1 82 ? 130.315 156.226 187.041 1.00 59.57 82 VAL E O 1
ATOM 22023 N N . SER E 1 83 ? 131.710 155.052 188.363 1.00 45.18 83 SER E N 1
ATOM 22024 C CA . SER E 1 83 ? 131.896 153.989 187.390 1.00 40.48 83 SER E CA 1
ATOM 22025 C C . SER E 1 83 ? 130.601 153.222 187.159 1.00 46.00 83 SER E C 1
ATOM 22026 O O . SER E 1 83 ? 129.695 153.205 187.992 1.00 44.48 83 SER E O 1
ATOM 22034 N N . SER E 1 84 ? 130.532 152.565 186.001 1.00 62.68 84 SER E N 1
ATOM 22035 C CA . SER E 1 84 ? 129.322 151.867 185.586 1.00 56.10 84 SER E CA 1
ATOM 22036 C C . SER E 1 84 ? 129.016 150.646 186.436 1.00 53.28 84 SER E C 1
ATOM 22037 O O . SER E 1 84 ? 127.909 150.111 186.338 1.00 55.45 84 SER E O 1
ATOM 22045 N N . LYS E 1 85 ? 129.960 150.189 187.255 1.00 58.11 85 LYS E N 1
ATOM 22046 C CA . LYS E 1 85 ? 129.760 149.028 188.110 1.00 52.35 85 LYS E CA 1
ATOM 22047 C C . LYS E 1 85 ? 129.599 149.410 189.575 1.00 50.08 85 LYS E C 1
ATOM 22048 O O . LYS E 1 85 ? 129.866 148.591 190.457 1.00 49.57 85 LYS E O 1
ATOM 22067 N N . LYS E 1 86 ? 129.186 150.643 189.851 1.00 46.64 86 LYS E N 1
ATOM 22068 C CA . LYS E 1 86 ? 128.883 151.079 191.204 1.00 46.27 86 LYS E CA 1
ATOM 22069 C C . LYS E 1 86 ? 127.413 151.374 191.420 1.00 54.06 86 LYS E C 1
ATOM 22070 O O . LYS E 1 86 ? 126.926 151.215 192.538 1.00 59.02 86 LYS E O 1
ATOM 22089 N N . ILE E 1 87 ? 126.695 151.799 190.382 1.00 43.22 87 ILE E N 1
ATOM 22090 C CA . ILE E 1 87 ? 125.291 152.152 190.496 1.00 37.80 87 ILE E CA 1
ATOM 22091 C C . ILE E 1 87 ? 124.529 151.523 189.338 1.00 48.34 87 ILE E C 1
ATOM 22092 O O . ILE E 1 87 ? 125.108 151.068 188.354 1.00 57.15 87 ILE E O 1
ATOM 22108 N N . TRP E 1 88 ? 123.209 151.498 189.477 1.00 46.41 88 TRP E N 1
ATOM 22109 C CA . TRP E 1 88 ? 122.359 150.866 188.480 1.00 41.56 88 TRP E CA 1
ATOM 22110 C C . TRP E 1 88 ? 122.382 151.656 187.182 1.00 37.88 88 TRP E C 1
ATOM 22111 O O . TRP E 1 88 ? 122.232 152.879 187.186 1.00 49.97 88 TRP E O 1
ATOM 22132 N N . SER E 1 89 ? 122.570 150.953 186.073 1.00 37.89 89 SER E N 1
ATOM 22133 C CA . SER E 1 89 ? 122.421 151.518 184.744 1.00 39.88 89 SER E CA 1
ATOM 22134 C C . SER E 1 89 ? 121.670 150.518 183.882 1.00 49.21 89 SER E C 1
ATOM 22135 O O . SER E 1 89 ? 121.785 149.306 184.094 1.00 60.28 89 SER E O 1
ATOM 22143 N N . PRO E 1 90 ? 120.903 150.986 182.905 1.00 35.54 90 PRO E N 1
ATOM 22144 C CA . PRO E 1 90 ? 120.155 150.062 182.059 1.00 36.51 90 PRO E CA 1
ATOM 22145 C C . PRO E 1 90 ? 121.010 149.524 180.929 1.00 46.64 90 PRO E C 1
ATOM 22146 O O . PRO E 1 90 ? 121.890 150.204 180.401 1.00 53.46 90 PRO E O 1
ATOM 22157 N N . ALA E 1 91 ? 120.738 148.279 180.561 1.00 49.24 91 ALA E N 1
ATOM 22158 C CA . ALA E 1 91 ? 121.429 147.622 179.463 1.00 40.78 91 ALA E CA 1
ATOM 22159 C C . ALA E 1 91 ? 120.562 147.724 178.219 1.00 44.69 91 ALA E C 1
ATOM 22160 O O . ALA E 1 91 ? 119.435 147.223 178.202 1.00 54.04 91 ALA E O 1
ATOM 22167 N N . ILE E 1 92 ? 121.083 148.379 177.192 1.00 46.57 92 ILE E N 1
ATOM 22168 C CA . ILE E 1 92 ? 120.374 148.573 175.938 1.00 43.24 92 ILE E CA 1
ATOM 22169 C C . ILE E 1 92 ? 121.035 147.719 174.872 1.00 54.74 92 ILE E C 1
ATOM 22170 O O . ILE E 1 92 ? 122.249 147.496 174.888 1.00 58.07 92 ILE E O 1
ATOM 22186 N N . SER E 1 93 ? 120.223 147.239 173.938 1.00 53.35 93 SER E N 1
ATOM 22187 C CA . SER E 1 93 ? 120.729 146.489 172.804 1.00 43.25 93 SER E CA 1
ATOM 22188 C C . SER E 1 93 ? 119.784 146.713 171.638 1.00 43.42 93 SER E C 1
ATOM 22189 O O . SER E 1 93 ? 118.646 147.149 171.814 1.00 49.36 93 SER E O 1
ATOM 22197 N N . VAL E 1 94 ? 120.275 146.424 170.439 1.00 40.87 94 VAL E N 1
ATOM 22198 C CA . VAL E 1 94 ? 119.523 146.652 169.218 1.00 35.10 94 VAL E CA 1
ATOM 22199 C C . VAL E 1 94 ? 119.244 145.308 168.567 1.00 39.90 94 VAL E C 1
ATOM 22200 O O . VAL E 1 94 ? 119.962 144.330 168.768 1.00 56.67 94 VAL E O 1
ATOM 22213 N N . TYR E 1 95 ? 118.184 145.274 167.771 1.00 40.47 95 TYR E N 1
ATOM 22214 C CA . TYR E 1 95 ? 117.772 144.032 167.140 1.00 46.21 95 TYR E CA 1
ATOM 22215 C C . TYR E 1 95 ? 118.862 143.497 166.223 1.00 53.39 95 TYR E C 1
ATOM 22216 O O . TYR E 1 95 ? 119.540 144.252 165.525 1.00 58.90 95 TYR E O 1
ATOM 22234 N N . TYR E 1 96 ? 119.026 142.177 166.234 1.00 49.31 96 TYR E N 1
ATOM 22235 C CA . TYR E 1 96 ? 119.785 141.440 165.230 1.00 49.64 96 TYR E CA 1
ATOM 22236 C C . TYR E 1 96 ? 121.270 141.765 165.229 1.00 48.64 96 TYR E C 1
ATOM 22237 O O . TYR E 1 96 ? 121.941 141.552 164.218 1.00 45.95 96 TYR E O 1
ATOM 22255 N N . THR E 1 97 ? 121.817 142.285 166.328 1.00 49.20 97 THR E N 1
ATOM 22256 C CA . THR E 1 97 ? 123.267 142.401 166.441 1.00 55.52 97 THR E CA 1
ATOM 22257 C C . THR E 1 97 ? 123.748 142.093 167.851 1.00 57.08 97 THR E C 1
ATOM 22258 O O . THR E 1 97 ? 124.781 142.613 168.281 1.00 61.66 97 THR E O 1
ATOM 22269 N N . GLU E 1 98 ? 123.019 141.258 168.588 1.00 54.02 98 GLU E N 1
ATOM 22270 C CA . GLU E 1 98 ? 123.415 140.979 169.961 1.00 53.48 98 GLU E CA 1
ATOM 22271 C C . GLU E 1 98 ? 124.737 140.230 170.025 1.00 59.07 98 GLU E C 1
ATOM 22272 O O . GLU E 1 98 ? 125.522 140.443 170.954 1.00 62.33 98 GLU E O 1
ATOM 22284 N N . ASN E 1 99 ? 125.005 139.359 169.057 1.00 58.93 99 ASN E N 1
ATOM 22285 C CA . ASN E 1 99 ? 126.168 138.484 169.095 1.00 57.13 99 ASN E CA 1
ATOM 22286 C C . ASN E 1 99 ? 127.343 139.015 168.291 1.00 56.07 99 ASN E C 1
ATOM 22287 O O . ASN E 1 99 ? 128.372 138.342 168.208 1.00 51.29 99 ASN E O 1
ATOM 22298 N N . GLU E 1 100 ? 127.219 140.196 167.699 1.00 65.99 100 GLU E N 1
ATOM 22299 C CA . GLU E 1 100 ? 128.297 140.831 166.957 1.00 67.43 100 GLU E CA 1
ATOM 22300 C C . GLU E 1 100 ? 128.417 142.288 167.359 1.00 66.51 100 GLU E C 1
ATOM 22301 O O . GLU E 1 100 ? 128.587 143.174 166.520 1.00 70.29 100 GLU E O 1
ATOM 22313 N N . MET E 1 101 ? 128.317 142.556 168.657 1.00 62.96 101 MET E N 1
ATOM 22314 C CA . MET E 1 101 ? 128.469 143.902 169.198 1.00 69.22 101 MET E CA 1
ATOM 22315 C C . MET E 1 101 ? 129.185 143.780 170.534 1.00 71.34 101 MET E C 1
ATOM 22316 O O . MET E 1 101 ? 128.645 143.196 171.477 1.00 73.54 101 MET E O 1
ATOM 22330 N N . ASP E 1 102 ? 130.400 144.326 170.612 1.00 89.07 102 ASP E N 1
ATOM 22331 C CA . ASP E 1 102 ? 131.253 144.098 171.775 1.00 92.28 102 ASP E CA 1
ATOM 22332 C C . ASP E 1 102 ? 130.579 144.548 173.065 1.00 94.32 102 ASP E C 1
ATOM 22333 O O . ASP E 1 102 ? 130.501 143.785 174.034 1.00 93.86 102 ASP E O 1
ATOM 22342 N N . SER E 1 103 ? 130.089 145.787 173.100 1.00 90.65 103 SER E N 1
ATOM 22343 C CA . SER E 1 103 ? 129.443 146.349 174.285 1.00 91.27 103 SER E CA 1
ATOM 22344 C C . SER E 1 103 ? 130.398 146.365 175.485 1.00 92.73 103 SER E C 1
ATOM 22345 O O . SER E 1 103 ? 130.215 145.657 176.477 1.00 87.82 103 SER E O 1
ATOM 22353 N N . LYS E 1 104 ? 131.437 147.189 175.360 1.00 82.23 104 LYS E N 1
ATOM 22354 C CA . LYS E 1 104 ? 132.372 147.439 176.451 1.00 67.92 104 LYS E CA 1
ATOM 22355 C C . LYS E 1 104 ? 131.988 148.750 177.126 1.00 72.21 104 LYS E C 1
ATOM 22356 O O . LYS E 1 104 ? 131.899 149.788 176.463 1.00 77.67 104 LYS E O 1
ATOM 22375 N N . ASP E 1 105 ? 131.753 148.704 178.434 1.00 70.00 105 ASP E N 1
ATOM 22376 C CA . ASP E 1 105 ? 131.376 149.893 179.200 1.00 71.41 105 ASP E CA 1
ATOM 22377 C C . ASP E 1 105 ? 132.647 150.615 179.622 1.00 74.01 105 ASP E C 1
ATOM 22378 O O . ASP E 1 105 ? 133.328 150.199 180.562 1.00 74.94 105 ASP E O 1
ATOM 22387 N N . GLN E 1 106 ? 132.957 151.718 178.941 1.00 61.21 106 GLN E N 1
ATOM 22388 C CA . GLN E 1 106 ? 134.187 152.457 179.177 1.00 54.72 106 GLN E CA 1
ATOM 22389 C C . GLN E 1 106 ? 133.974 153.875 179.671 1.00 55.86 106 GLN E C 1
ATOM 22390 O O . GLN E 1 106 ? 134.896 154.444 180.260 1.00 55.82 106 GLN E O 1
ATOM 22404 N N . PHE E 1 107 ? 132.802 154.457 179.452 1.00 54.03 107 PHE E N 1
ATOM 22405 C CA . PHE E 1 107 ? 132.500 155.813 179.879 1.00 46.57 107 PHE E CA 1
ATOM 22406 C C . PHE E 1 107 ? 131.761 155.757 181.206 1.00 49.25 107 PHE E C 1
ATOM 22407 O O . PHE E 1 107 ? 130.726 155.094 181.314 1.00 51.14 107 PHE E O 1
ATOM 22424 N N . GLN E 1 108 ? 132.290 156.446 182.210 1.00 49.97 108 GLN E N 1
ATOM 22425 C CA . GLN E 1 108 ? 131.632 156.476 183.501 1.00 42.84 108 GLN E CA 1
ATOM 22426 C C . GLN E 1 108 ? 130.303 157.216 183.394 1.00 40.66 108 GLN E C 1
ATOM 22427 O O . GLN E 1 108 ? 129.976 157.827 182.377 1.00 42.06 108 GLN E O 1
ATOM 22441 N N . MET E 1 109 ? 129.523 157.136 184.462 1.00 46.29 109 MET E N 1
ATOM 22442 C CA . MET E 1 109 ? 128.265 157.853 184.568 1.00 37.23 109 MET E CA 1
ATOM 22443 C C . MET E 1 109 ? 128.469 159.136 185.354 1.00 40.82 109 MET E C 1
ATOM 22444 O O . MET E 1 109 ? 129.275 159.191 186.282 1.00 54.12 109 MET E O 1
ATOM 22458 N N . GLU E 1 110 ? 127.726 160.167 184.981 1.00 40.66 110 GLU E N 1
ATOM 22459 C CA . GLU E 1 110 ? 127.767 161.452 185.662 1.00 39.80 110 GLU E CA 1
ATOM 22460 C C . GLU E 1 110 ? 126.490 161.607 186.466 1.00 42.47 110 GLU E C 1
ATOM 22461 O O . GLU E 1 110 ? 125.397 161.593 185.899 1.00 61.35 110 GLU E O 1
ATOM 22473 N N . ILE E 1 111 ? 126.627 161.772 187.776 1.00 41.40 111 ILE E N 1
ATOM 22474 C CA . ILE E 1 111 ? 125.493 161.860 188.685 1.00 48.84 111 ILE E CA 1
ATOM 22475 C C . ILE E 1 111 ? 125.530 163.220 189.362 1.00 48.46 111 ILE E C 1
ATOM 22476 O O . ILE E 1 111 ? 126.585 163.653 189.833 1.00 64.69 111 ILE E O 1
ATOM 22492 N N . TYR E 1 112 ? 124.386 163.894 189.398 1.00 44.64 112 TYR E N 1
ATOM 22493 C CA . TYR E 1 112 ? 124.272 165.215 189.993 1.00 53.18 112 TYR E CA 1
ATOM 22494 C C . TYR E 1 112 ? 123.760 165.113 191.425 1.00 58.85 112 TYR E C 1
ATOM 22495 O O . TYR E 1 112 ? 123.432 164.037 191.922 1.00 66.52 112 TYR E O 1
ATOM 22513 N N . LYS E 1 113 ? 123.689 166.262 192.099 1.00 61.44 113 LYS E N 1
ATOM 22514 C CA . LYS E 1 113 ? 123.319 166.258 193.509 1.00 62.10 113 LYS E CA 1
ATOM 22515 C C . LYS E 1 113 ? 121.905 165.738 193.715 1.00 63.66 113 LYS E C 1
ATOM 22516 O O . LYS E 1 113 ? 121.621 165.109 194.739 1.00 69.26 113 LYS E O 1
ATOM 22535 N N . ASN E 1 114 ? 121.006 165.996 192.772 1.00 59.53 114 ASN E N 1
ATOM 22536 C CA . ASN E 1 114 ? 119.599 165.674 192.942 1.00 62.39 114 ASN E CA 1
ATOM 22537 C C . ASN E 1 114 ? 119.223 164.327 192.347 1.00 66.32 114 ASN E C 1
ATOM 22538 O O . ASN E 1 114 ? 118.047 163.954 192.395 1.00 64.96 114 ASN E O 1
ATOM 22548 N N . GLY E 1 115 ? 120.181 163.591 191.789 1.00 59.66 115 GLY E N 1
ATOM 22549 C CA . GLY E 1 115 ? 119.938 162.253 191.293 1.00 55.14 115 GLY E CA 1
ATOM 22550 C C . GLY E 1 115 ? 119.871 162.120 189.790 1.00 53.14 115 GLY E C 1
ATOM 22551 O O . GLY E 1 115 ? 119.726 160.996 189.300 1.00 59.15 115 GLY E O 1
ATOM 22555 N N . SER E 1 116 ? 119.970 163.208 189.037 1.00 47.82 116 SER E N 1
ATOM 22556 C CA . SER E 1 116 ? 119.988 163.101 187.585 1.00 49.91 116 SER E CA 1
ATOM 22557 C C . SER E 1 116 ? 121.271 162.416 187.135 1.00 47.43 116 SER E C 1
ATOM 22558 O O . SER E 1 116 ? 122.366 162.816 187.532 1.00 62.40 116 SER E O 1
ATOM 22566 N N . VAL E 1 117 ? 121.140 161.384 186.306 1.00 31.72 117 VAL E N 1
ATOM 22567 C CA . VAL E 1 117 ? 122.266 160.558 185.884 1.00 28.25 117 VAL E CA 1
ATOM 22568 C C . VAL E 1 117 ? 122.335 160.545 184.366 1.00 32.26 117 VAL E C 1
ATOM 22569 O O . VAL E 1 117 ? 121.314 160.366 183.697 1.00 57.02 117 VAL E O 1
ATOM 22582 N N . HIS E 1 118 ? 123.535 160.732 183.829 1.00 39.47 118 HIS E N 1
ATOM 22583 C CA . HIS E 1 118 ? 123.796 160.645 182.400 1.00 42.52 118 HIS E CA 1
ATOM 22584 C C . HIS E 1 118 ? 124.806 159.541 182.143 1.00 40.90 118 HIS E C 1
ATOM 22585 O O . HIS E 1 118 ? 125.716 159.324 182.945 1.00 54.91 118 HIS E O 1
ATOM 22599 N N . GLN E 1 119 ? 124.639 158.836 181.033 1.00 30.47 119 GLN E N 1
ATOM 22600 C CA . GLN E 1 119 ? 125.589 157.817 180.626 1.00 34.72 119 GLN E CA 1
ATOM 22601 C C . GLN E 1 119 ? 125.874 157.956 179.142 1.00 43.96 119 GLN E C 1
ATOM 22602 O O . GLN E 1 119 ? 124.972 158.245 178.356 1.00 59.05 119 GLN E O 1
ATOM 22616 N N . TRP E 1 120 ? 127.126 157.739 178.765 1.00 40.62 120 TRP E N 1
ATOM 22617 C CA . TRP E 1 120 ? 127.545 157.770 177.374 1.00 35.64 120 TRP E CA 1
ATOM 22618 C C . TRP E 1 120 ? 127.714 156.349 176.861 1.00 42.89 120 TRP E C 1
ATOM 22619 O O . TRP E 1 120 ? 128.320 155.511 177.533 1.00 53.59 120 TRP E O 1
ATOM 22640 N N . LYS E 1 121 ? 127.181 156.081 175.675 1.00 36.83 121 LYS E N 1
ATOM 22641 C CA . LYS E 1 121 ? 127.340 154.787 175.036 1.00 39.95 121 LYS E CA 1
ATOM 22642 C C . LYS E 1 121 ? 127.564 155.002 173.550 1.00 42.91 121 LYS E C 1
ATOM 22643 O O . LYS E 1 121 ? 127.129 156.007 172.988 1.00 56.37 121 LYS E O 1
ATOM 22662 N N . SER E 1 122 ? 128.253 154.060 172.916 1.00 38.73 122 SER E N 1
ATOM 22663 C CA . SER E 1 122 ? 128.462 154.118 171.478 1.00 42.42 122 SER E CA 1
ATOM 22664 C C . SER E 1 122 ? 128.313 152.723 170.899 1.00 43.90 122 SER E C 1
ATOM 22665 O O . SER E 1 122 ? 128.978 151.790 171.352 1.00 52.68 122 SER E O 1
ATOM 22673 N N . PHE E 1 123 ? 127.455 152.590 169.894 1.00 46.63 123 PHE E N 1
ATOM 22674 C CA . PHE E 1 123 ? 127.183 151.313 169.257 1.00 45.12 123 PHE E CA 1
ATOM 22675 C C . PHE E 1 123 ? 127.722 151.332 167.835 1.00 45.67 123 PHE E C 1
ATOM 22676 O O . PHE E 1 123 ? 127.594 152.332 167.128 1.00 51.66 123 PHE E O 1
ATOM 22693 N N . TYR E 1 124 ? 128.326 150.223 167.421 1.00 44.44 124 TYR E N 1
ATOM 22694 C CA . TYR E 1 124 ? 128.828 150.056 166.059 1.00 47.97 124 TYR E CA 1
ATOM 22695 C C . TYR E 1 124 ? 128.274 148.731 165.554 1.00 54.59 124 TYR E C 1
ATOM 22696 O O . TYR E 1 124 ? 128.809 147.667 165.875 1.00 61.94 124 TYR E O 1
ATOM 22714 N N . PHE E 1 125 ? 127.196 148.795 164.755 1.00 42.31 125 PHE E N 1
ATOM 22715 C CA . PHE E 1 125 ? 126.413 147.613 164.444 1.00 51.54 125 PHE E CA 1
ATOM 22716 C C . PHE E 1 125 ? 125.919 147.681 163.010 1.00 50.56 125 PHE E C 1
ATOM 22717 O O . PHE E 1 125 ? 125.883 148.745 162.394 1.00 55.65 125 PHE E O 1
ATOM 22734 N N . ASN E 1 126 ? 125.550 146.519 162.482 1.00 51.01 126 ASN E N 1
ATOM 22735 C CA . ASN E 1 126 ? 124.939 146.418 161.167 1.00 47.30 126 ASN E CA 1
ATOM 22736 C C . ASN E 1 126 ? 123.435 146.605 161.268 1.00 54.58 126 ASN E C 1
ATOM 22737 O O . ASN E 1 126 ? 122.790 146.073 162.174 1.00 57.32 126 ASN E O 1
ATOM 22748 N N . ILE E 1 127 ? 122.877 147.358 160.329 1.00 57.07 127 ILE E N 1
ATOM 22749 C CA . ILE E 1 127 ? 121.447 147.628 160.278 1.00 51.64 127 ILE E CA 1
ATOM 22750 C C . ILE E 1 127 ? 120.982 147.156 158.911 1.00 56.86 127 ILE E C 1
ATOM 22751 O O . ILE E 1 127 ? 121.408 147.699 157.886 1.00 62.00 127 ILE E O 1
ATOM 22767 N N . LEU E 1 128 ? 120.128 146.139 158.891 1.00 63.73 128 LEU E N 1
ATOM 22768 C CA . LEU E 1 128 ? 119.726 145.536 157.629 1.00 59.55 128 LEU E CA 1
ATOM 22769 C C . LEU E 1 128 ? 118.887 146.507 156.813 1.00 64.49 128 LEU E C 1
ATOM 22770 O O . LEU E 1 128 ? 118.083 147.266 157.357 1.00 70.73 128 LEU E O 1
ATOM 22786 N N . CYS E 1 129 ? 119.067 146.466 155.495 1.00 68.91 129 CYS E N 1
ATOM 22787 C CA . CYS E 1 129 ? 118.394 147.376 154.583 1.00 66.58 129 CYS E CA 1
ATOM 22788 C C . CYS E 1 129 ? 117.727 146.615 153.449 1.00 71.75 129 CYS E C 1
ATOM 22789 O O . CYS E 1 129 ? 118.143 145.511 153.091 1.00 78.47 129 CYS E O 1
ATOM 22796 N N . ASP E 1 130 ? 116.683 147.219 152.891 1.00 70.33 130 ASP E N 1
ATOM 22797 C CA . ASP E 1 130 ? 115.945 146.660 151.767 1.00 69.61 130 ASP E CA 1
ATOM 22798 C C . ASP E 1 130 ? 116.270 147.504 150.547 1.00 71.81 130 ASP E C 1
ATOM 22799 O O . ASP E 1 130 ? 116.243 148.736 150.621 1.00 79.09 130 ASP E O 1
ATOM 22808 N N . VAL E 1 131 ? 116.564 146.852 149.430 1.00 75.84 131 VAL E N 1
ATOM 22809 C CA . VAL E 1 131 ? 117.027 147.535 148.232 1.00 76.70 131 VAL E CA 1
ATOM 22810 C C . VAL E 1 131 ? 115.927 147.594 147.191 1.00 78.68 131 VAL E C 1
ATOM 22811 O O . VAL E 1 131 ? 115.209 146.614 146.966 1.00 86.35 131 VAL E O 1
ATOM 22824 N N . ASN E 1 132 ? 115.799 148.754 146.561 1.00 86.17 132 ASN E N 1
ATOM 22825 C CA . ASN E 1 132 ? 114.914 148.961 145.426 1.00 88.99 132 ASN E CA 1
ATOM 22826 C C . ASN E 1 132 ? 115.845 149.287 144.270 1.00 90.62 132 ASN E C 1
ATOM 22827 O O . ASN E 1 132 ? 116.568 150.286 144.322 1.00 90.71 132 ASN E O 1
ATOM 22838 N N . ALA E 1 133 ? 115.826 148.464 143.229 1.00 93.58 133 ALA E N 1
ATOM 22839 C CA . ALA E 1 133 ? 116.693 148.679 142.081 1.00 91.99 133 ALA E CA 1
ATOM 22840 C C . ALA E 1 133 ? 115.958 149.136 140.832 1.00 96.68 133 ALA E C 1
ATOM 22841 O O . ALA E 1 133 ? 116.544 149.107 139.747 1.00 99.24 133 ALA E O 1
ATOM 22848 N N . ARG E 1 134 ? 114.699 149.566 140.939 1.00 104.17 134 ARG E N 1
ATOM 22849 C CA . ARG E 1 134 ? 113.984 149.917 139.721 1.00 103.75 134 ARG E CA 1
ATOM 2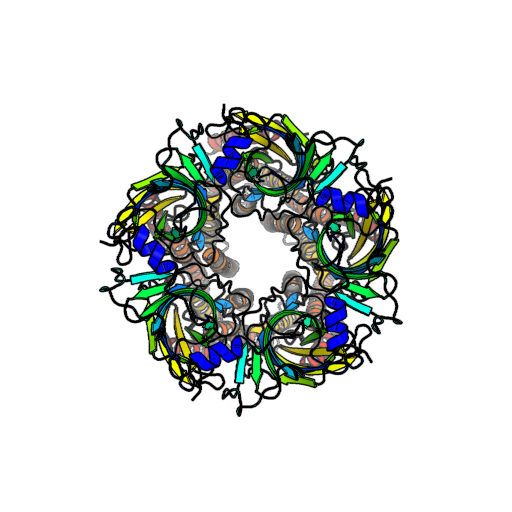2850 C C . ARG E 1 134 ? 114.715 151.020 138.983 1.00 104.62 134 ARG E C 1
ATOM 22851 O O . ARG E 1 134 ? 114.877 150.960 137.759 1.00 107.71 134 ARG E O 1
ATOM 22872 N N . ALA E 1 135 ? 115.178 152.026 139.709 1.00 105.56 135 ALA E N 1
ATOM 22873 C CA . ALA E 1 135 ? 116.005 153.077 139.138 1.00 108.75 135 ALA E CA 1
ATOM 22874 C C . ALA E 1 135 ? 117.455 152.674 139.369 1.00 105.62 135 ALA E C 1
ATOM 22875 O O . ALA E 1 135 ? 117.927 152.681 140.509 1.00 108.94 135 ALA E O 1
ATOM 22882 N N . PHE E 1 136 ? 118.169 152.338 138.303 1.00 91.57 136 PHE E N 1
ATOM 22883 C CA . PHE E 1 136 ? 119.560 151.962 138.429 1.00 90.64 136 PHE E CA 1
ATOM 22884 C C . PHE E 1 136 ? 120.357 152.925 137.565 1.00 91.42 136 PHE E C 1
ATOM 22885 O O . PHE E 1 136 ? 119.967 153.177 136.417 1.00 95.93 136 PHE E O 1
ATOM 22902 N N . PRO E 1 137 ? 121.466 153.482 138.055 1.00 91.37 137 PRO E N 1
ATOM 22903 C CA . PRO E 1 137 ? 122.147 153.242 139.326 1.00 95.52 137 PRO E CA 1
ATOM 22904 C C . PRO E 1 137 ? 121.547 153.943 140.524 1.00 95.12 137 PRO E C 1
ATOM 22905 O O . PRO E 1 137 ? 122.094 153.805 141.614 1.00 95.16 137 PRO E O 1
ATOM 22916 N N . PHE E 1 138 ? 120.466 154.700 140.353 1.00 98.70 138 PHE E N 1
ATOM 22917 C CA . PHE E 1 138 ? 119.956 155.487 141.469 1.00 99.91 138 PHE E CA 1
ATOM 22918 C C . PHE E 1 138 ? 119.082 154.611 142.371 1.00 100.63 138 PHE E C 1
ATOM 22919 O O . PHE E 1 138 ? 117.871 154.793 142.507 1.00 101.39 138 PHE E O 1
ATOM 22936 N N . ASP E 1 139 ? 119.733 153.633 142.993 1.00 92.89 139 ASP E N 1
ATOM 22937 C CA . ASP E 1 139 ? 119.049 152.711 143.891 1.00 89.44 139 ASP E CA 1
ATOM 22938 C C . ASP E 1 139 ? 118.695 153.397 145.207 1.00 90.89 139 ASP E C 1
ATOM 22939 O O . ASP E 1 139 ? 119.347 154.355 145.626 1.00 92.62 139 ASP E O 1
ATOM 22948 N N . LYS E 1 140 ? 117.645 152.903 145.858 1.00 88.43 140 LYS E N 1
ATOM 22949 C CA . LYS E 1 140 ? 117.153 153.478 147.103 1.00 85.46 140 LYS E CA 1
ATOM 22950 C C . LYS E 1 140 ? 117.096 152.381 148.153 1.00 84.82 140 LYS E C 1
ATOM 22951 O O . LYS E 1 140 ? 116.647 151.268 147.872 1.00 89.89 140 LYS E O 1
ATOM 22970 N N . TYR E 1 141 ? 117.551 152.701 149.362 1.00 67.81 141 TYR E N 1
ATOM 22971 C CA . TYR E 1 141 ? 117.609 151.752 150.464 1.00 61.85 141 TYR E CA 1
ATOM 22972 C C . TYR E 1 141 ? 116.803 152.252 151.652 1.00 63.69 141 TYR E C 1
ATOM 22973 O O . TYR E 1 141 ? 116.768 153.453 151.928 1.00 69.98 141 TYR E O 1
ATOM 22991 N N . THR E 1 142 ? 116.153 151.324 152.348 1.00 62.80 142 THR E N 1
ATOM 22992 C CA . THR E 1 142 ? 115.425 151.613 153.574 1.00 59.47 142 THR E CA 1
ATOM 22993 C C . THR E 1 142 ? 115.894 150.646 154.647 1.00 67.77 142 THR E C 1
ATOM 22994 O O . THR E 1 142 ? 115.935 149.435 154.412 1.00 76.45 142 THR E O 1
ATOM 23005 N N . CYS E 1 143 ? 116.242 151.171 155.820 1.00 61.62 143 CYS E N 1
ATOM 23006 C CA . CYS E 1 143 ? 116.803 150.365 156.894 1.00 59.12 143 CYS E CA 1
ATOM 23007 C C . CYS E 1 143 ? 116.058 150.650 158.189 1.00 62.22 143 CYS E C 1
ATOM 23008 O O . CYS E 1 143 ? 115.514 151.739 158.375 1.00 75.63 143 CYS E O 1
ATOM 23015 N N . GLU E 1 144 ? 116.023 149.665 159.085 1.00 49.30 144 GLU E N 1
ATOM 23016 C CA . GLU E 1 144 ? 115.398 149.880 160.382 1.00 51.69 144 GLU E CA 1
ATOM 23017 C C . GLU E 1 144 ? 116.028 149.007 161.459 1.00 62.07 144 GLU E C 1
ATOM 23018 O O . GLU E 1 144 ? 116.494 147.899 161.187 1.00 71.37 144 GLU E O 1
ATOM 23030 N N . THR E 1 145 ? 116.031 149.524 162.688 1.00 52.86 145 THR E N 1
ATOM 23031 C CA . THR E 1 145 ? 116.510 148.801 163.858 1.00 48.11 145 THR E CA 1
ATOM 23032 C C . THR E 1 145 ? 115.651 149.214 165.040 1.00 48.39 145 THR E C 1
ATOM 23033 O O . THR E 1 145 ? 114.963 150.233 164.995 1.00 68.14 145 THR E O 1
ATOM 23044 N N . MET E 1 146 ? 115.685 148.416 166.103 1.00 35.32 146 MET E N 1
ATOM 23045 C CA . MET E 1 146 ? 114.933 148.718 167.312 1.00 43.23 146 MET E CA 1
ATOM 23046 C C . MET E 1 146 ? 115.818 148.591 168.542 1.00 43.32 146 MET E C 1
ATOM 23047 O O . MET E 1 146 ? 116.457 147.555 168.736 1.00 63.52 146 MET E O 1
ATOM 23061 N N . PHE E 1 147 ? 115.873 149.638 169.361 1.00 35.70 147 PHE E N 1
ATOM 23062 C CA . PHE E 1 147 ? 116.588 149.577 170.628 1.00 35.10 147 PHE E CA 1
ATOM 23063 C C . PHE E 1 147 ? 115.638 149.075 171.705 1.00 43.67 147 PHE E C 1
ATOM 23064 O O . PHE E 1 147 ? 114.455 149.418 171.702 1.00 62.18 147 PHE E O 1
ATOM 23081 N N . TYR E 1 148 ? 116.124 148.265 172.635 1.00 37.12 148 TYR E N 1
ATOM 23082 C CA . TYR E 1 148 ? 115.284 147.735 173.699 1.00 40.86 148 TYR E CA 1
ATOM 23083 C C . TYR E 1 148 ? 116.130 147.466 174.931 1.00 43.73 148 TYR E C 1
ATOM 23084 O O . TYR E 1 148 ? 117.358 147.428 174.869 1.00 46.51 148 TYR E O 1
ATOM 23102 N N . PHE E 1 149 ? 115.454 147.300 176.064 1.00 40.52 149 PHE E N 1
ATOM 23103 C CA . PHE E 1 149 ? 116.130 146.953 177.305 1.00 39.98 149 PHE E CA 1
ATOM 23104 C C . PHE E 1 149 ? 116.449 145.467 177.327 1.00 39.49 149 PHE E C 1
ATOM 23105 O O . PHE E 1 149 ? 115.589 144.634 177.034 1.00 47.53 149 PHE E O 1
ATOM 23122 N N . ASN E 1 150 ? 117.681 145.135 177.702 1.00 39.67 150 ASN E N 1
ATOM 23123 C CA . ASN E 1 150 ? 118.066 143.735 177.797 1.00 35.77 150 ASN E CA 1
ATOM 23124 C C . ASN E 1 150 ? 117.201 142.975 178.789 1.00 45.16 150 ASN E C 1
ATOM 23125 O O . ASN E 1 150 ? 117.012 141.764 178.639 1.00 50.18 150 ASN E O 1
ATOM 23136 N N . ASP E 1 151 ? 116.666 143.654 179.803 1.00 53.69 151 ASP E N 1
ATOM 23137 C CA . ASP E 1 151 ? 116.128 142.966 180.966 1.00 44.76 151 ASP E CA 1
ATOM 23138 C C . ASP E 1 151 ? 114.760 143.437 181.428 1.00 50.18 151 ASP E C 1
ATOM 23139 O O . ASP E 1 151 ? 114.198 142.808 182.328 1.00 60.16 151 ASP E O 1
ATOM 23148 N N . TYR E 1 152 ? 114.203 144.499 180.861 1.00 40.18 152 TYR E N 1
ATOM 23149 C CA . TYR E 1 152 ? 113.012 145.124 181.412 1.00 37.39 152 TYR E CA 1
ATOM 23150 C C . TYR E 1 152 ? 111.923 145.209 180.357 1.00 50.17 152 TYR E C 1
ATOM 23151 O O . TYR E 1 152 ? 112.198 145.384 179.169 1.00 59.06 152 TYR E O 1
ATOM 23169 N N . ASP E 1 153 ? 110.683 145.076 180.804 1.00 53.01 153 ASP E N 1
ATOM 23170 C CA . ASP E 1 153 ? 109.514 145.164 179.948 1.00 50.94 153 ASP E CA 1
ATOM 23171 C C . ASP E 1 153 ? 108.779 146.471 180.226 1.00 56.80 153 ASP E C 1
ATOM 23172 O O . ASP E 1 153 ? 109.244 147.322 180.987 1.00 58.67 153 ASP E O 1
ATOM 23181 N N . ILE E 1 154 ? 107.615 146.632 179.595 1.00 63.89 154 ILE E N 1
ATOM 23182 C CA . ILE E 1 154 ? 106.906 147.902 179.652 1.00 54.26 154 ILE E CA 1
ATOM 23183 C C . ILE E 1 154 ? 106.432 148.227 181.058 1.00 52.61 154 ILE E C 1
ATOM 23184 O O . ILE E 1 154 ? 106.143 149.390 181.353 1.00 55.34 154 ILE E O 1
ATOM 23200 N N . GLN E 1 155 ? 106.318 147.233 181.929 1.00 61.27 155 GLN E N 1
ATOM 23201 C CA . GLN E 1 155 ? 105.886 147.445 183.302 1.00 63.28 155 GLN E CA 1
ATOM 23202 C C . GLN E 1 155 ? 107.052 147.610 184.265 1.00 68.55 155 GLN E C 1
ATOM 23203 O O . GLN E 1 155 ? 106.828 147.693 185.476 1.00 68.83 155 GLN E O 1
ATOM 23217 N N . THR E 1 156 ? 108.285 147.647 183.762 1.00 61.73 156 THR E N 1
ATOM 23218 C CA . THR E 1 156 ? 109.456 147.731 184.623 1.00 52.04 156 THR E CA 1
ATOM 23219 C C . THR E 1 156 ? 110.400 148.851 184.206 1.00 52.57 156 THR E C 1
ATOM 23220 O O . THR E 1 156 ? 111.071 149.442 185.056 1.00 63.89 156 THR E O 1
ATOM 23231 N N . ALA E 1 157 ? 110.472 149.151 182.913 1.00 48.18 157 ALA E N 1
ATOM 23232 C CA . ALA E 1 157 ? 111.311 150.242 182.440 1.00 45.95 157 ALA E CA 1
ATOM 23233 C C . ALA E 1 157 ? 110.835 150.666 181.062 1.00 47.52 157 ALA E C 1
ATOM 23234 O O . ALA E 1 157 ? 110.462 149.823 180.247 1.00 58.47 157 ALA E O 1
ATOM 23241 N N . ILE E 1 158 ? 110.862 151.971 180.806 1.00 38.76 158 ILE E N 1
ATOM 23242 C CA . ILE E 1 158 ? 110.228 152.551 179.631 1.00 40.13 158 ILE E CA 1
ATOM 23243 C C . ILE E 1 158 ? 111.109 153.664 179.081 1.00 48.18 158 ILE E C 1
ATOM 23244 O O . ILE E 1 158 ? 111.749 154.393 179.843 1.00 54.13 158 ILE E O 1
ATOM 23260 N N . PHE E 1 159 ? 111.148 153.791 177.755 1.00 46.14 159 PHE E N 1
ATOM 23261 C CA . PHE E 1 159 ? 111.812 154.922 177.114 1.00 38.67 159 PHE E CA 1
ATOM 23262 C C . PHE E 1 159 ? 110.873 156.120 177.156 1.00 46.86 159 PHE E C 1
ATOM 23263 O O . PHE E 1 159 ? 109.839 156.127 176.483 1.00 52.02 159 PHE E O 1
ATOM 23280 N N . SER E 1 160 ? 111.226 157.138 177.938 1.00 51.94 160 SER E N 1
ATOM 23281 C CA . SER E 1 160 ? 110.389 158.328 178.008 1.00 48.23 160 SER E CA 1
ATOM 23282 C C . SER E 1 160 ? 110.520 159.195 176.768 1.00 49.95 160 SER E C 1
ATOM 23283 O O . SER E 1 160 ? 109.592 159.945 176.452 1.00 61.40 160 SER E O 1
ATOM 23291 N N . SER E 1 161 ? 111.640 159.112 176.061 1.00 48.87 161 SER E N 1
ATOM 23292 C CA . SER E 1 161 ? 111.826 159.883 174.844 1.00 58.89 161 SER E CA 1
ATOM 23293 C C . SER E 1 161 ? 112.865 159.183 173.987 1.00 59.29 161 SER E C 1
ATOM 23294 O O . SER E 1 161 ? 113.625 158.342 174.468 1.00 63.82 161 SER E O 1
ATOM 23302 N N . PHE E 1 162 ? 112.880 159.534 172.703 1.00 52.63 162 PHE E N 1
ATOM 23303 C CA . PHE E 1 162 ? 113.832 158.944 171.767 1.00 52.73 162 PHE E CA 1
ATOM 23304 C C . PHE E 1 162 ? 114.013 159.935 170.619 1.00 57.82 162 PHE E C 1
ATOM 23305 O O . PHE E 1 162 ? 113.145 160.035 169.750 1.00 63.40 162 PHE E O 1
ATOM 23322 N N . ARG E 1 163 ? 115.166 160.632 170.652 1.00 51.97 163 ARG E N 1
ATOM 23323 C CA . ARG E 1 163 ? 115.452 161.658 169.662 1.00 49.83 163 ARG E CA 1
ATOM 23324 C C . ARG E 1 163 ? 116.764 161.347 168.967 1.00 52.45 163 ARG E C 1
ATOM 23325 O O . ARG E 1 163 ? 117.720 160.901 169.605 1.00 59.02 163 ARG E O 1
ATOM 23335 N N . CYS E 1 164 ? 116.795 161.615 167.655 1.00 59.75 164 CYS E N 1
ATOM 23336 C CA . CYS E 1 164 ? 118.003 161.388 166.877 1.00 59.64 164 CYS E CA 1
ATOM 23337 C C . CYS E 1 164 ? 118.385 162.651 166.130 1.00 58.98 164 CYS E C 1
ATOM 23338 O O . CYS E 1 164 ? 117.519 163.390 165.657 1.00 67.34 164 CYS E O 1
ATOM 23345 N N . ILE E 1 165 ? 119.685 162.890 166.027 1.00 55.97 165 ILE E N 1
ATOM 23346 C CA . ILE E 1 165 ? 120.238 163.930 165.186 1.00 62.65 165 ILE E CA 1
ATOM 23347 C C . ILE E 1 165 ? 121.323 163.300 164.320 1.00 68.70 165 ILE E C 1
ATOM 23348 O O . ILE E 1 165 ? 121.556 162.095 164.370 1.00 75.50 165 ILE E O 1
ATOM 23364 N N . SER E 1 166 ? 121.983 164.125 163.517 1.00 71.30 166 SER E N 1
ATOM 23365 C CA . SER E 1 166 ? 123.029 163.652 162.627 1.00 70.30 166 SER E CA 1
ATOM 23366 C C . SER E 1 166 ? 124.248 164.553 162.742 1.00 72.01 166 SER E C 1
ATOM 23367 O O . SER E 1 166 ? 124.162 165.698 163.188 1.00 72.54 166 SER E O 1
ATOM 23375 N N . SER E 1 167 ? 125.393 164.014 162.334 1.00 76.10 167 SER E N 1
ATOM 23376 C CA . SER E 1 167 ? 126.651 164.742 162.407 1.00 78.94 167 SER E CA 1
ATOM 23377 C C . SER E 1 167 ? 126.843 165.699 161.239 1.00 84.07 167 SER E C 1
ATOM 23378 O O . SER E 1 167 ? 127.883 166.362 161.167 1.00 80.14 167 SER E O 1
ATOM 23386 N N . THR E 1 168 ? 125.878 165.770 160.323 1.00 85.60 168 THR E N 1
ATOM 23387 C CA . THR E 1 168 ? 125.911 166.688 159.190 1.00 82.71 168 THR E CA 1
ATOM 23388 C C . THR E 1 168 ? 126.884 166.248 158.102 1.00 79.48 168 THR E C 1
ATOM 23389 O O . THR E 1 168 ? 126.926 166.858 157.030 1.00 77.74 168 THR E O 1
ATOM 23400 N N . ASP E 1 169 ? 127.661 165.194 158.349 1.00 84.22 169 ASP E N 1
ATOM 23401 C CA . ASP E 1 169 ? 128.615 164.701 157.365 1.00 84.77 169 ASP E CA 1
ATOM 23402 C C . ASP E 1 169 ? 128.200 163.354 156.795 1.00 88.40 169 ASP E C 1
ATOM 23403 O O . ASP E 1 169 ? 128.968 162.746 156.043 1.00 89.89 169 ASP E O 1
ATOM 23412 N N . LEU E 1 170 ? 127.010 162.866 157.144 1.00 84.26 170 LEU E N 1
ATOM 23413 C CA . LEU E 1 170 ? 126.530 161.614 156.573 1.00 82.85 170 LEU E CA 1
ATOM 23414 C C . LEU E 1 170 ? 126.309 161.758 155.072 1.00 85.80 170 LEU E C 1
ATOM 23415 O O . LEU E 1 170 ? 126.839 160.979 154.272 1.00 77.31 170 LEU E O 1
ATOM 23431 N N . SER E 1 171 ? 125.545 162.775 154.675 1.00 89.73 171 SER E N 1
ATOM 23432 C CA . SER E 1 171 ? 125.128 162.962 153.293 1.00 87.56 171 SER E CA 1
ATOM 23433 C C . SER E 1 171 ? 126.166 163.690 152.456 1.00 88.46 171 SER E C 1
ATOM 23434 O O . SER E 1 171 ? 125.945 163.887 151.257 1.00 90.42 171 SER E O 1
ATOM 23442 N N . ARG E 1 172 ? 127.284 164.092 153.056 1.00 89.50 172 ARG E N 1
ATOM 23443 C CA . ARG E 1 172 ? 128.347 164.747 152.307 1.00 90.94 172 ARG E CA 1
ATOM 23444 C C . ARG E 1 172 ? 128.947 163.833 151.252 1.00 88.51 172 ARG E C 1
ATOM 23445 O O . ARG E 1 172 ? 129.618 164.319 150.337 1.00 84.98 172 ARG E O 1
ATOM 23466 N N . LYS E 1 173 ? 128.716 162.527 151.349 1.00 97.48 173 LYS E N 1
ATOM 23467 C CA . LYS E 1 173 ? 129.434 161.545 150.542 1.00 101.99 173 LYS E CA 1
ATOM 23468 C C . LYS E 1 173 ? 128.474 160.616 149.804 1.00 103.91 173 LYS E C 1
ATOM 23469 O O . LYS E 1 173 ? 128.151 159.527 150.285 1.00 104.65 173 LYS E O 1
ATOM 23488 N N . ALA E 1 174 ? 128.026 161.050 148.627 1.00 92.10 174 ALA E N 1
ATOM 23489 C CA . ALA E 1 174 ? 127.369 160.179 147.653 1.00 89.01 174 ALA E CA 1
ATOM 23490 C C . ALA E 1 174 ? 126.133 159.486 148.218 1.00 89.67 174 ALA E C 1
ATOM 23491 O O . ALA E 1 174 ? 125.821 158.361 147.832 1.00 90.10 174 ALA E O 1
ATOM 23498 N N . TRP E 1 175 ? 125.404 160.140 149.119 1.00 80.43 175 TRP E N 1
ATOM 23499 C CA . TRP E 1 175 ? 124.175 159.568 149.649 1.00 72.03 175 TRP E CA 1
ATOM 23500 C C . TRP E 1 175 ? 123.281 160.686 150.159 1.00 76.32 175 TRP E C 1
ATOM 23501 O O . TRP E 1 175 ? 123.763 161.640 150.770 1.00 83.95 175 TRP E O 1
ATOM 23522 N N . TYR E 1 176 ? 121.982 160.561 149.905 1.00 75.44 176 TYR E N 1
ATOM 23523 C CA . TYR E 1 176 ? 120.974 161.355 150.597 1.00 76.33 176 TYR E CA 1
ATOM 23524 C C . TYR E 1 176 ? 120.464 160.534 151.773 1.00 80.34 176 TYR E C 1
ATOM 23525 O O . TYR E 1 176 ? 119.756 159.543 151.579 1.00 85.02 176 TYR E O 1
ATOM 23543 N N . VAL E 1 177 ? 120.806 160.944 152.990 1.00 72.24 177 VAL E N 1
ATOM 23544 C CA . VAL E 1 177 ? 120.433 160.215 154.195 1.00 71.12 177 VAL E CA 1
ATOM 23545 C C . VAL E 1 177 ? 119.361 161.009 154.923 1.00 69.69 177 VAL E C 1
ATOM 23546 O O . VAL E 1 177 ? 119.552 162.194 155.218 1.00 74.92 177 VAL E O 1
ATOM 23559 N N . SER E 1 178 ? 118.236 160.360 155.207 1.00 63.55 178 SER E N 1
ATOM 23560 C CA . SER E 1 178 ? 117.150 160.970 155.964 1.00 68.67 178 SER E CA 1
ATOM 23561 C C . SER E 1 178 ? 116.673 159.983 157.015 1.00 70.84 178 SER E C 1
ATOM 23562 O O . SER E 1 178 ? 116.188 158.901 156.676 1.00 67.82 178 SER E O 1
ATOM 23570 N N . PHE E 1 179 ? 116.807 160.358 158.280 1.00 75.68 179 PHE E N 1
ATOM 23571 C CA . PHE E 1 179 ? 116.494 159.492 159.404 1.00 68.10 179 PHE E CA 1
ATOM 23572 C C . PHE E 1 179 ? 115.141 159.859 160.000 1.00 66.53 179 PHE E C 1
ATOM 23573 O O . PHE E 1 179 ? 114.536 160.877 159.665 1.00 70.95 179 PHE E O 1
ATOM 23590 N N . SER E 1 180 ? 114.664 158.998 160.894 1.00 66.53 180 SER E N 1
ATOM 23591 C CA . SER E 1 180 ? 113.484 159.286 161.696 1.00 68.32 180 SER E CA 1
ATOM 23592 C C . SER E 1 180 ? 113.373 158.256 162.808 1.00 67.25 180 SER E C 1
ATOM 23593 O O . SER E 1 180 ? 113.480 157.055 162.546 1.00 68.80 180 SER E O 1
ATOM 23601 N N . CYS E 1 181 ? 113.166 158.696 164.046 1.00 62.45 181 CYS E N 1
ATOM 23602 C CA . CYS E 1 181 ? 113.091 157.771 165.164 1.00 63.15 181 CYS E CA 1
ATOM 23603 C C . CYS E 1 181 ? 112.066 158.233 166.185 1.00 57.96 181 CYS E C 1
ATOM 23604 O O . CYS E 1 181 ? 112.021 159.412 166.543 1.00 60.03 181 CYS E O 1
ATOM 23611 N N . ASP E 1 182 ? 111.257 157.289 166.658 1.00 53.46 182 ASP E N 1
ATOM 23612 C CA . ASP E 1 182 ? 110.273 157.551 167.695 1.00 54.31 182 ASP E CA 1
ATOM 23613 C C . ASP E 1 182 ? 110.058 156.273 168.490 1.00 54.19 182 ASP E C 1
ATOM 23614 O O . ASP E 1 182 ? 110.418 155.180 168.052 1.00 57.93 182 ASP E O 1
ATOM 23623 N N . THR E 1 183 ? 109.465 156.424 169.668 1.00 53.47 183 THR E N 1
ATOM 23624 C CA . THR E 1 183 ? 109.263 155.300 170.570 1.00 57.49 183 THR E CA 1
ATOM 23625 C C . THR E 1 183 ? 108.005 154.526 170.209 1.00 60.82 183 THR E C 1
ATOM 23626 O O . THR E 1 183 ? 106.961 155.110 169.911 1.00 66.06 183 THR E O 1
ATOM 23637 N N . LYS E 1 184 ? 108.109 153.205 170.251 1.00 55.20 184 LYS E N 1
ATOM 23638 C CA . LYS E 1 184 ? 107.003 152.294 170.007 1.00 55.43 184 LYS E CA 1
ATOM 23639 C C . LYS E 1 184 ? 106.703 151.517 171.283 1.00 55.72 184 LYS E C 1
ATOM 23640 O O . LYS E 1 184 ? 107.383 151.661 172.298 1.00 53.94 184 LYS E O 1
ATOM 23659 N N . ILE E 1 185 ? 105.662 150.691 171.226 1.00 56.92 185 ILE E N 1
ATOM 23660 C CA . ILE E 1 185 ? 105.271 149.831 172.343 1.00 55.33 185 ILE E CA 1
ATOM 23661 C C . ILE E 1 185 ? 105.135 148.426 171.768 1.00 63.73 185 ILE E C 1
ATOM 23662 O O . ILE E 1 185 ? 104.082 148.051 171.246 1.00 70.16 185 ILE E O 1
ATOM 23678 N N . GLY E 1 186 ? 106.197 147.638 171.867 1.00 65.58 186 GLY E N 1
ATOM 23679 C CA . GLY E 1 186 ? 106.203 146.301 171.322 1.00 63.41 186 GLY E CA 1
ATOM 23680 C C . GLY E 1 186 ? 105.579 145.307 172.277 1.00 66.75 186 GLY E C 1
ATOM 23681 O O . GLY E 1 186 ? 104.969 145.657 173.288 1.00 68.94 186 GLY E O 1
ATOM 23685 N N . GLU E 1 187 ? 105.734 144.032 171.938 1.00 83.96 187 GLU E N 1
ATOM 23686 C CA . GLU E 1 187 ? 105.194 142.966 172.765 1.00 83.89 187 GLU E CA 1
ATOM 23687 C C . GLU E 1 187 ? 106.135 142.577 173.893 1.00 84.29 187 GLU E C 1
ATOM 23688 O O . GLU E 1 187 ? 105.707 141.894 174.829 1.00 80.22 187 GLU E O 1
ATOM 23700 N N . GLU E 1 188 ? 107.394 142.996 173.826 1.00 82.45 188 GLU E N 1
ATOM 23701 C CA . GLU E 1 188 ? 108.407 142.707 174.830 1.00 77.69 188 GLU E CA 1
ATOM 23702 C C . GLU E 1 188 ? 108.972 144.002 175.397 1.00 72.94 188 GLU E C 1
ATOM 23703 O O . GLU E 1 188 ? 110.172 144.129 175.634 1.00 81.32 188 GLU E O 1
ATOM 23715 N N . GLY E 1 189 ? 108.104 144.982 175.609 1.00 54.42 189 GLY E N 1
ATOM 23716 C CA . GLY E 1 189 ? 108.470 146.214 176.280 1.00 61.88 189 GLY E CA 1
ATOM 23717 C C . GLY E 1 189 ? 108.682 147.363 175.316 1.00 59.13 189 GLY E C 1
ATOM 23718 O O . GLY E 1 189 ? 108.526 147.245 174.098 1.00 60.78 189 GLY E O 1
ATOM 23722 N N . SER E 1 190 ? 109.048 148.502 175.895 1.00 50.68 190 SER E N 1
ATOM 23723 C CA . SER E 1 190 ? 109.197 149.724 175.120 1.00 50.21 190 SER E CA 1
ATOM 23724 C C . SER E 1 190 ? 110.357 149.602 174.147 1.00 49.57 190 SER E C 1
ATOM 23725 O O . SER E 1 190 ? 111.377 148.981 174.449 1.00 48.13 190 SER E O 1
ATOM 23733 N N . LEU E 1 191 ? 110.198 150.204 172.972 1.00 51.53 191 LEU E N 1
ATOM 23734 C CA . LEU E 1 191 ? 111.179 150.101 171.906 1.00 47.26 191 LEU E CA 1
ATOM 23735 C C . LEU E 1 191 ? 111.515 151.477 171.362 1.00 47.69 191 LEU E C 1
ATOM 23736 O O . LEU E 1 191 ? 110.693 152.393 171.395 1.00 60.40 191 LEU E O 1
ATOM 23752 N N . GLY E 1 192 ? 112.737 151.613 170.868 1.00 36.94 192 GLY E N 1
ATOM 23753 C CA . GLY E 1 192 ? 113.128 152.796 170.136 1.00 44.51 192 GLY E CA 1
ATOM 23754 C C . GLY E 1 192 ? 113.338 152.465 168.677 1.00 51.70 192 GLY E C 1
ATOM 23755 O O . GLY E 1 192 ? 114.316 151.803 168.330 1.00 56.48 192 GLY E O 1
ATOM 23759 N N . GLN E 1 193 ? 112.442 152.916 167.810 1.00 53.58 193 GLN E N 1
ATOM 23760 C CA . GLN E 1 193 ? 112.498 152.573 166.397 1.00 49.62 193 GLN E CA 1
ATOM 23761 C C . GLN E 1 193 ? 113.335 153.604 165.657 1.00 50.90 193 GLN E C 1
ATOM 23762 O O . GLN E 1 193 ? 113.036 154.798 165.701 1.00 65.05 193 GLN E O 1
ATOM 23776 N N . LEU E 1 194 ? 114.376 153.141 164.976 1.00 48.46 194 LEU E N 1
ATOM 23777 C CA . LEU E 1 194 ? 115.249 153.992 164.182 1.00 53.17 194 LEU E CA 1
ATOM 23778 C C . LEU E 1 194 ? 115.106 153.606 162.719 1.00 60.46 194 LEU E C 1
ATOM 23779 O O . LEU E 1 194 ? 115.247 152.432 162.370 1.00 62.76 194 LEU E O 1
ATOM 23795 N N . SER E 1 195 ? 114.830 154.590 161.869 1.00 63.23 195 SER E N 1
ATOM 23796 C CA . SER E 1 195 ? 114.624 154.368 160.447 1.00 58.72 195 SER E CA 1
ATOM 23797 C C . SER E 1 195 ? 115.591 155.224 159.647 1.00 57.24 195 SER E C 1
ATOM 23798 O O . SER E 1 195 ? 115.812 156.393 159.970 1.00 64.55 195 SER E O 1
ATOM 23806 N N . LEU E 1 196 ? 116.163 154.635 158.604 1.00 55.66 196 LEU E N 1
ATOM 23807 C CA . LEU E 1 196 ? 117.067 155.331 157.706 1.00 57.60 196 LEU E CA 1
ATOM 23808 C C . LEU E 1 196 ? 116.590 155.163 156.274 1.00 60.63 196 LEU E C 1
ATOM 23809 O O . LEU E 1 196 ? 115.963 154.161 155.925 1.00 68.03 196 LEU E O 1
ATOM 23825 N N . LYS E 1 197 ? 116.889 156.161 155.449 1.00 64.04 197 LYS E N 1
ATOM 23826 C CA . LYS E 1 197 ? 116.579 156.126 154.028 1.00 65.66 197 LYS E CA 1
ATOM 23827 C C . LYS E 1 197 ? 117.786 156.650 153.273 1.00 64.07 197 LYS E C 1
ATOM 23828 O O . LYS E 1 197 ? 118.176 157.804 153.459 1.00 72.45 197 LYS E O 1
ATOM 23847 N N . LEU E 1 198 ? 118.376 155.811 152.432 1.00 60.58 198 LEU E N 1
ATOM 23848 C CA . LEU E 1 198 ? 119.524 156.183 151.619 1.00 63.52 198 LEU E CA 1
ATOM 23849 C C . LEU E 1 198 ? 119.119 156.206 150.155 1.00 70.64 198 LEU E C 1
ATOM 23850 O O . LEU E 1 198 ? 118.506 155.255 149.663 1.00 81.67 198 LEU E O 1
ATOM 23866 N N . VAL E 1 199 ? 119.453 157.292 149.468 1.00 79.96 199 VAL E N 1
ATOM 23867 C CA . VAL E 1 199 ? 119.185 157.444 148.045 1.00 82.23 199 VAL E CA 1
ATOM 23868 C C . VAL E 1 199 ? 120.474 157.910 147.387 1.00 83.16 199 VAL E C 1
ATOM 23869 O O . VAL E 1 199 ? 120.993 158.978 147.725 1.00 87.38 199 VAL E O 1
ATOM 23882 N N . ARG E 1 200 ? 120.990 157.116 146.455 1.00 84.28 200 ARG E N 1
ATOM 23883 C CA . ARG E 1 200 ? 122.280 157.426 145.855 1.00 86.88 200 ARG E CA 1
ATOM 23884 C C . ARG E 1 200 ? 122.215 158.728 145.068 1.00 84.47 200 ARG E C 1
ATOM 23885 O O . ARG E 1 200 ? 121.247 158.990 144.351 1.00 83.33 200 ARG E O 1
ATOM 23906 N N . LYS E 1 201 ? 123.257 159.545 145.211 1.00 83.90 201 LYS E N 1
ATOM 23907 C CA . LYS E 1 201 ? 123.367 160.795 144.472 1.00 86.69 201 LYS E CA 1
ATOM 23908 C C . LYS E 1 201 ? 123.633 160.546 142.989 1.00 91.26 201 LYS E C 1
ATOM 23909 O O . LYS E 1 201 ? 124.164 159.506 142.588 1.00 88.15 201 LYS E O 1
ATOM 23927 N N . VAL E 1 202 ? 123.248 161.525 142.173 1.00 103.46 202 VAL E N 1
ATOM 23928 C CA . VAL E 1 202 ? 123.428 161.460 140.731 1.00 100.88 202 VAL E CA 1
ATOM 23929 C C . VAL E 1 202 ? 124.798 162.047 140.399 1.00 104.55 202 VAL E C 1
ATOM 23930 O O . VAL E 1 202 ? 124.992 163.260 140.366 1.00 107.57 202 VAL E O 1
ATOM 23943 N N . SER E 1 203 ? 125.779 161.164 140.230 1.00 96.34 203 SER E N 1
ATOM 23944 C CA . SER E 1 203 ? 127.120 161.556 139.839 1.00 96.58 203 SER E CA 1
ATOM 23945 C C . SER E 1 203 ? 127.275 161.393 138.332 1.00 93.41 203 SER E C 1
ATOM 23946 O O . SER E 1 203 ? 126.313 161.119 137.608 1.00 93.00 203 SER E O 1
ATOM 23954 N N . LEU E 1 204 ? 128.500 161.578 137.841 1.00 91.69 204 LEU E N 1
ATOM 23955 C CA . LEU E 1 204 ? 128.834 161.197 136.475 1.00 94.55 204 LEU E CA 1
ATOM 23956 C C . LEU E 1 204 ? 129.451 159.807 136.422 1.00 94.58 204 LEU E C 1
ATOM 23957 O O . LEU E 1 204 ? 129.201 159.052 135.477 1.00 93.72 204 LEU E O 1
ATOM 23973 N N . GLN E 1 205 ? 130.248 159.454 137.433 1.00 98.23 205 GLN E N 1
ATOM 23974 C CA . GLN E 1 205 ? 130.768 158.097 137.522 1.00 97.42 205 GLN E CA 1
ATOM 23975 C C . GLN E 1 205 ? 129.642 157.078 137.524 1.00 94.61 205 GLN E C 1
ATOM 23976 O O . GLN E 1 205 ? 129.810 155.961 137.023 1.00 91.50 205 GLN E O 1
ATOM 23990 N N . CYS E 1 206 ? 128.489 157.447 138.071 1.00 102.30 206 CYS E N 1
ATOM 23991 C CA . CYS E 1 206 ? 127.309 156.600 138.067 1.00 105.20 206 CYS E CA 1
ATOM 23992 C C . CYS E 1 206 ? 126.446 156.840 136.837 1.00 101.08 206 CYS E C 1
ATOM 23993 O O . CYS E 1 206 ? 125.236 156.594 136.876 1.00 102.36 206 CYS E O 1
ATOM 24001 N N . LEU E 1 207 ? 127.044 157.327 135.752 1.00 90.95 207 LEU E N 1
ATOM 24002 C CA . LEU E 1 207 ? 126.365 157.468 134.472 1.00 92.80 207 LEU E CA 1
ATOM 24003 C C . LEU E 1 207 ? 127.214 156.885 133.352 1.00 92.29 207 LEU E C 1
ATOM 24004 O O . LEU E 1 207 ? 127.094 157.291 132.194 1.00 87.67 207 LEU E O 1
ATOM 24020 N N . SER E 1 208 ? 128.088 155.941 133.688 1.00 91.36 208 SER E N 1
ATOM 24021 C CA . SER E 1 208 ? 128.806 155.163 132.693 1.00 88.29 208 SER E CA 1
ATOM 24022 C C . SER E 1 208 ? 128.041 153.917 132.285 1.00 88.98 208 SER E C 1
ATOM 24023 O O . SER E 1 208 ? 128.501 153.184 131.406 1.00 84.76 208 SER E O 1
ATOM 24031 N N . VAL E 1 209 ? 126.893 153.653 132.918 1.00 95.94 209 VAL E N 1
ATOM 24032 C CA . VAL E 1 209 ? 126.000 152.597 132.467 1.00 93.78 209 VAL E CA 1
ATOM 24033 C C . VAL E 1 209 ? 124.955 153.129 131.504 1.00 92.75 209 VAL E C 1
ATOM 24034 O O . VAL E 1 209 ? 124.150 152.351 130.976 1.00 97.12 209 VAL E O 1
ATOM 24047 N N . LEU E 1 210 ? 124.940 154.438 131.259 1.00 91.39 210 LEU E N 1
ATOM 24048 C CA . LEU E 1 210 ? 124.064 155.002 130.242 1.00 93.28 210 LEU E CA 1
ATOM 24049 C C . LEU E 1 210 ? 124.647 154.751 128.859 1.00 97.12 210 LEU E C 1
ATOM 24050 O O . LEU E 1 210 ? 123.973 154.206 127.979 1.00 97.77 210 LEU E O 1
ATOM 24066 N N . LEU E 1 211 ? 125.901 155.148 128.658 1.00 101.24 211 LEU E N 1
ATOM 24067 C CA . LEU E 1 211 ? 126.549 155.005 127.358 1.00 98.05 211 LEU E CA 1
ATOM 24068 C C . LEU E 1 211 ? 126.440 153.591 126.811 1.00 98.53 211 LEU E C 1
ATOM 24069 O O . LEU E 1 211 ? 125.994 153.432 125.664 1.00 101.60 211 LEU E O 1
ATOM 24085 N N . PRO E 1 212 ? 126.803 152.541 127.549 1.00 98.80 212 PRO E N 1
ATOM 24086 C CA . PRO E 1 212 ? 126.722 151.194 126.965 1.00 99.25 212 PRO E CA 1
ATOM 24087 C C . PRO E 1 212 ? 125.340 150.884 126.437 1.00 100.47 212 PRO E C 1
ATOM 24088 O O . PRO E 1 212 ? 125.205 150.239 125.392 1.00 102.90 212 PRO E O 1
ATOM 24099 N N . LEU E 1 213 ? 124.301 151.333 127.137 1.00 106.15 213 LEU E N 1
ATOM 24100 C CA . LEU E 1 213 ? 122.940 151.145 126.651 1.00 107.95 213 LEU E CA 1
ATOM 24101 C C . LEU E 1 213 ? 122.720 151.948 125.378 1.00 109.76 213 LEU E C 1
ATOM 24102 O O . LEU E 1 213 ? 122.448 151.386 124.310 1.00 111.57 213 LEU E O 1
ATOM 24118 N N . PHE E 1 214 ? 122.852 153.271 125.474 1.00 115.83 214 PHE E N 1
ATOM 24119 C CA . PHE E 1 214 ? 122.578 154.149 124.342 1.00 116.40 214 PHE E CA 1
ATOM 24120 C C . PHE E 1 214 ? 123.222 153.624 123.065 1.00 115.89 214 PHE E C 1
ATOM 24121 O O . PHE E 1 214 ? 122.531 153.284 122.098 1.00 114.93 214 PHE E O 1
ATOM 24138 N N . ILE E 1 215 ? 124.554 153.530 123.053 1.00 114.59 215 ILE E N 1
ATOM 24139 C CA . ILE E 1 215 ? 125.255 153.009 121.881 1.00 112.23 215 ILE E CA 1
ATOM 24140 C C . ILE E 1 215 ? 124.604 151.712 121.424 1.00 111.97 215 ILE E C 1
ATOM 24141 O O . ILE E 1 215 ? 124.172 151.577 120.273 1.00 116.38 215 ILE E O 1
ATOM 24157 N N . PHE E 1 216 ? 124.500 150.747 122.337 1.00 108.94 216 PHE E N 1
ATOM 24158 C CA . PHE E 1 216 ? 123.894 149.469 121.992 1.00 108.50 216 PHE E CA 1
ATOM 24159 C C . PHE E 1 216 ? 122.538 149.683 121.343 1.00 110.79 216 PHE E C 1
ATOM 24160 O O . PHE E 1 216 ? 122.260 149.154 120.261 1.00 115.51 216 PHE E O 1
ATOM 24177 N N . PHE E 1 217 ? 121.688 150.486 121.984 1.00 125.02 217 PHE E N 1
ATOM 24178 C CA . PHE E 1 217 ? 120.398 150.820 121.397 1.00 127.78 217 PHE E CA 1
ATOM 24179 C C . PHE E 1 217 ? 120.564 151.182 119.929 1.00 129.36 217 PHE E C 1
ATOM 24180 O O . PHE E 1 217 ? 119.995 150.533 119.044 1.00 130.78 217 PHE E O 1
ATOM 24197 N N . ILE E 1 218 ? 121.381 152.201 119.653 1.00 124.17 218 ILE E N 1
ATOM 24198 C CA . ILE E 1 218 ? 121.613 152.610 118.271 1.00 123.29 218 ILE E CA 1
ATOM 24199 C C . ILE E 1 218 ? 122.001 151.400 117.437 1.00 122.59 218 ILE E C 1
ATOM 24200 O O . ILE E 1 218 ? 121.359 151.082 116.428 1.00 122.27 218 ILE E O 1
ATOM 24216 N N . LEU E 1 219 ? 123.034 150.679 117.876 1.00 120.94 219 LEU E N 1
ATOM 24217 C CA . LEU E 1 219 ? 123.486 149.513 117.130 1.00 120.44 219 LEU E CA 1
ATOM 24218 C C . LEU E 1 219 ? 122.313 148.598 116.836 1.00 121.68 219 LEU E C 1
ATOM 24219 O O . LEU E 1 219 ? 122.112 148.160 115.698 1.00 122.67 219 LEU E O 1
ATOM 24235 N N . ASN E 1 220 ? 121.502 148.331 117.856 1.00 127.14 220 ASN E N 1
ATOM 24236 C CA . ASN E 1 220 ? 120.400 147.398 117.688 1.00 126.85 220 ASN E CA 1
ATOM 24237 C C . ASN E 1 220 ? 119.378 147.933 116.696 1.00 128.01 220 ASN E C 1
ATOM 24238 O O . ASN E 1 220 ? 118.843 147.178 115.877 1.00 128.86 220 ASN E O 1
ATOM 24249 N N . ILE E 1 221 ? 119.091 149.236 116.755 1.00 141.74 221 ILE E N 1
ATOM 24250 C CA . ILE E 1 221 ? 118.196 149.844 115.773 1.00 145.14 221 ILE E CA 1
ATOM 24251 C C . ILE E 1 221 ? 118.884 150.061 114.439 1.00 144.77 221 ILE E C 1
ATOM 24252 O O . ILE E 1 221 ? 118.209 150.323 113.436 1.00 143.38 221 ILE E O 1
ATOM 24268 N N . MET E 1 222 ? 120.208 149.946 114.396 1.00 142.34 222 MET E N 1
ATOM 24269 C CA . MET E 1 222 ? 120.961 150.080 113.161 1.00 143.38 222 MET E CA 1
ATOM 24270 C C . MET E 1 222 ? 121.140 148.749 112.449 1.00 142.52 222 MET E C 1
ATOM 24271 O O . MET E 1 222 ? 121.869 148.688 111.458 1.00 143.73 222 MET E O 1
ATOM 24285 N N . ILE E 1 223 ? 120.507 147.683 112.938 1.00 139.33 223 ILE E N 1
ATOM 24286 C CA . ILE E 1 223 ? 120.550 146.415 112.222 1.00 139.29 223 ILE E CA 1
ATOM 24287 C C . ILE E 1 223 ? 119.630 146.454 111.007 1.00 141.79 223 ILE E C 1
ATOM 24288 O O . ILE E 1 223 ? 119.856 145.731 110.030 1.00 142.52 223 ILE E O 1
ATOM 24304 N N . GLY E 1 224 ? 118.588 147.279 111.043 1.00 153.59 224 GLY E N 1
ATOM 24305 C CA . GLY E 1 224 ? 117.638 147.342 109.949 1.00 154.34 224 GLY E CA 1
ATOM 24306 C C . GLY E 1 224 ? 118.085 148.224 108.800 1.00 155.37 224 GLY E C 1
ATOM 24307 O O . GLY E 1 224 ? 118.113 147.784 107.647 1.00 155.75 224 GLY E O 1
ATOM 24311 N N . TYR E 1 225 ? 118.436 149.472 109.101 1.00 157.90 225 TYR E N 1
ATOM 24312 C CA . TYR E 1 225 ? 118.855 150.442 108.088 1.00 156.85 225 TYR E CA 1
ATOM 24313 C C . TYR E 1 225 ? 120.330 150.211 107.786 1.00 157.44 225 TYR E C 1
ATOM 24314 O O . TYR E 1 225 ? 121.214 150.808 108.399 1.00 157.40 225 TYR E O 1
ATOM 24332 N N . LEU E 1 226 ? 120.596 149.330 106.824 1.00 154.37 226 LEU E N 1
ATOM 24333 C CA . LEU E 1 226 ? 121.950 148.902 106.496 1.00 153.49 226 LEU E CA 1
ATOM 24334 C C . LEU E 1 226 ? 122.033 148.563 105.013 1.00 153.93 226 LEU E C 1
ATOM 24335 O O . LEU E 1 226 ? 121.008 148.592 104.319 1.00 152.57 226 LEU E O 1
ATOM 24351 N N . PRO E 1 227 ? 123.220 148.239 104.478 1.00 160.18 227 PRO E N 1
ATOM 24352 C CA . PRO E 1 227 ? 123.263 147.700 103.114 1.00 158.90 227 PRO E CA 1
ATOM 24353 C C . PRO E 1 227 ? 122.677 146.300 103.071 1.00 157.82 227 PRO E C 1
ATOM 24354 O O . PRO E 1 227 ? 123.409 145.309 102.975 1.00 157.77 227 PRO E O 1
ATOM 24365 N N . ILE E 1 228 ? 121.347 146.214 103.149 1.00 155.84 228 ILE E N 1
ATOM 24366 C CA . ILE E 1 228 ? 120.681 144.915 103.204 1.00 157.21 228 ILE E CA 1
ATOM 24367 C C . ILE E 1 228 ? 121.101 144.056 102.023 1.00 158.29 228 ILE E C 1
ATOM 24368 O O . ILE E 1 228 ? 121.080 142.822 102.101 1.00 156.32 228 ILE E O 1
ATOM 24384 N N . GLU E 1 229 ? 121.493 144.689 100.915 1.00 157.90 229 GLU E N 1
ATOM 24385 C CA . GLU E 1 229 ? 122.062 143.946 99.798 1.00 157.64 229 GLU E CA 1
ATOM 24386 C C . GLU E 1 229 ? 123.236 143.093 100.258 1.00 157.48 229 GLU E C 1
ATOM 24387 O O . GLU E 1 229 ? 123.442 141.980 99.760 1.00 156.16 229 GLU E O 1
ATOM 24399 N N . SER E 1 230 ? 124.015 143.598 101.211 1.00 155.19 230 SER E N 1
ATOM 24400 C CA . SER E 1 230 ? 125.156 142.866 101.741 1.00 154.00 230 SER E CA 1
ATOM 24401 C C . SER E 1 230 ? 124.681 141.863 102.785 1.00 153.56 230 SER E C 1
ATOM 24402 O O . SER E 1 230 ? 124.089 142.248 103.799 1.00 151.66 230 SER E O 1
ATOM 24410 N N . GLY E 1 231 ? 124.937 140.580 102.537 1.00 149.38 231 GLY E N 1
ATOM 24411 C CA . GLY E 1 231 ? 124.609 139.561 103.515 1.00 147.12 231 GLY E CA 1
ATOM 24412 C C . GLY E 1 231 ? 125.429 139.634 104.783 1.00 147.09 231 GLY E C 1
ATOM 24413 O O . GLY E 1 231 ? 125.076 138.973 105.765 1.00 148.34 231 GLY E O 1
ATOM 24417 N N . GLU E 1 232 ? 126.513 140.414 104.786 1.00 141.95 232 GLU E N 1
ATOM 24418 C CA . GLU E 1 232 ? 127.313 140.571 105.994 1.00 141.39 232 GLU E CA 1
ATOM 24419 C C . GLU E 1 232 ? 126.505 141.162 107.138 1.00 141.79 232 GLU E C 1
ATOM 24420 O O . GLU E 1 232 ? 126.883 140.985 108.301 1.00 138.38 232 GLU E O 1
ATOM 24432 N N . LYS E 1 233 ? 125.413 141.864 106.831 1.00 146.45 233 LYS E N 1
ATOM 24433 C CA . LYS E 1 233 ? 124.512 142.396 107.845 1.00 145.84 233 LYS E CA 1
ATOM 24434 C C . LYS E 1 233 ? 124.294 141.384 108.959 1.00 145.52 233 LYS E C 1
ATOM 24435 O O . LYS E 1 233 ? 124.342 141.730 110.144 1.00 145.10 233 LYS E O 1
ATOM 24454 N N . VAL E 1 234 ? 124.067 140.124 108.587 1.00 141.92 234 VAL E N 1
ATOM 24455 C CA . VAL E 1 234 ? 123.799 139.104 109.592 1.00 140.48 234 VAL E CA 1
ATOM 24456 C C . VAL E 1 234 ? 125.043 138.843 110.432 1.00 140.52 234 VAL E C 1
ATOM 24457 O O . VAL E 1 234 ? 124.950 138.624 111.644 1.00 141.52 234 VAL E O 1
ATOM 24470 N N . THR E 1 235 ? 126.227 138.872 109.813 1.00 134.78 235 THR E N 1
ATOM 24471 C CA . THR E 1 235 ? 127.458 138.689 110.578 1.00 135.49 235 THR E CA 1
ATOM 24472 C C . THR E 1 235 ? 127.657 139.823 111.576 1.00 135.53 235 THR E C 1
ATOM 24473 O O . THR E 1 235 ? 128.043 139.592 112.730 1.00 134.34 235 THR E O 1
ATOM 24484 N N . PHE E 1 236 ? 127.405 141.058 111.146 1.00 132.33 236 PHE E N 1
ATOM 24485 C CA . PHE E 1 236 ? 127.495 142.187 112.062 1.00 131.59 236 PHE E CA 1
ATOM 24486 C C . PHE E 1 236 ? 126.483 142.050 113.189 1.00 131.73 236 PHE E C 1
ATOM 24487 O O . PHE E 1 236 ? 126.768 142.400 114.342 1.00 131.35 236 PHE E O 1
ATOM 24504 N N . ALA E 1 237 ? 125.296 141.530 112.875 1.00 127.96 237 ALA E N 1
ATOM 24505 C CA . ALA E 1 237 ? 124.300 141.307 113.913 1.00 126.05 237 ALA E CA 1
ATOM 24506 C C . ALA E 1 237 ? 124.776 140.266 114.917 1.00 127.64 237 ALA E C 1
ATOM 24507 O O . ALA E 1 237 ? 124.582 140.428 116.124 1.00 129.05 237 ALA E O 1
ATOM 24514 N N . THR E 1 238 ? 125.402 139.187 114.444 1.00 126.16 238 THR E N 1
ATOM 24515 C CA . THR E 1 238 ? 125.954 138.209 115.379 1.00 126.78 238 THR E CA 1
ATOM 24516 C C . THR E 1 238 ? 127.051 138.816 116.242 1.00 127.76 238 THR E C 1
ATOM 24517 O O . THR E 1 238 ? 127.148 138.512 117.435 1.00 129.67 238 THR E O 1
ATOM 24528 N N . THR E 1 239 ? 127.900 139.663 115.659 1.00 125.92 239 THR E N 1
ATOM 24529 C CA . THR E 1 239 ? 128.943 140.302 116.457 1.00 127.36 239 THR E CA 1
ATOM 24530 C C . THR E 1 239 ? 128.339 141.173 117.552 1.00 125.78 239 THR E C 1
ATOM 24531 O O . THR E 1 239 ? 128.728 141.084 118.727 1.00 124.17 239 THR E O 1
ATOM 24542 N N . VAL E 1 240 ? 127.360 142.003 117.189 1.00 121.71 240 VAL E N 1
ATOM 24543 C CA . VAL E 1 240 ? 126.735 142.873 118.179 1.00 122.26 240 VAL E CA 1
ATOM 24544 C C . VAL E 1 240 ? 126.016 142.039 119.226 1.00 121.30 240 VAL E C 1
ATOM 24545 O O . VAL E 1 240 ? 125.991 142.386 120.409 1.00 122.95 240 VAL E O 1
ATOM 24558 N N . PHE E 1 241 ? 125.422 140.924 118.810 1.00 118.53 241 PHE E N 1
ATOM 24559 C CA . PHE E 1 241 ? 124.698 140.086 119.752 1.00 117.50 241 PHE E CA 1
ATOM 24560 C C . PHE E 1 241 ? 125.633 139.387 120.729 1.00 116.50 241 PHE E C 1
ATOM 24561 O O . PHE E 1 241 ? 125.301 139.228 121.909 1.00 119.03 241 PHE E O 1
ATOM 24578 N N . LEU E 1 242 ? 126.794 138.943 120.261 1.00 107.28 242 LEU E N 1
ATOM 24579 C CA . LEU E 1 242 ? 127.760 138.363 121.181 1.00 107.02 242 LEU E CA 1
ATOM 24580 C C . LEU E 1 242 ? 128.238 139.420 122.167 1.00 108.08 242 LEU E C 1
ATOM 24581 O O . LEU E 1 242 ? 128.374 139.151 123.369 1.00 105.97 242 LEU E O 1
ATOM 24597 N N . SER E 1 243 ? 128.489 140.634 121.674 1.00 107.90 243 SER E N 1
ATOM 24598 C CA . SER E 1 243 ? 128.802 141.733 122.579 1.00 108.78 243 SER E CA 1
ATOM 24599 C C . SER E 1 243 ? 127.689 141.923 123.603 1.00 109.71 243 SER E C 1
ATOM 24600 O O . SER E 1 243 ? 127.954 142.184 124.780 1.00 107.84 243 SER E O 1
ATOM 24608 N N . ASN E 1 244 ? 126.435 141.804 123.166 1.00 111.03 244 ASN E N 1
ATOM 24609 C CA . ASN E 1 244 ? 125.301 141.974 124.070 1.00 107.61 244 ASN E CA 1
ATOM 24610 C C . ASN E 1 244 ? 125.281 140.907 125.152 1.00 106.97 244 ASN E C 1
ATOM 24611 O O . ASN E 1 244 ? 125.036 141.206 126.325 1.00 109.39 244 ASN E O 1
ATOM 24622 N N . VAL E 1 245 ? 125.532 139.656 124.779 1.00 100.74 245 VAL E N 1
ATOM 24623 C CA . VAL E 1 245 ? 125.584 138.589 125.774 1.00 100.14 245 VAL E CA 1
ATOM 24624 C C . VAL E 1 245 ? 126.688 138.867 126.785 1.00 101.86 245 VAL E C 1
ATOM 24625 O O . VAL E 1 245 ? 126.498 138.724 128.000 1.00 104.08 245 VAL E O 1
ATOM 24638 N N . ILE E 1 246 ? 127.864 139.260 126.296 1.00 97.00 246 ILE E N 1
ATOM 24639 C CA . ILE E 1 246 ? 128.980 139.513 127.202 1.00 99.18 246 ILE E CA 1
ATOM 24640 C C . ILE E 1 246 ? 128.654 140.669 128.140 1.00 100.19 246 ILE E C 1
ATOM 24641 O O . ILE E 1 246 ? 128.952 140.620 129.341 1.00 101.50 246 ILE E O 1
ATOM 24657 N N . TYR E 1 247 ? 128.039 141.728 127.614 1.00 95.47 247 TYR E N 1
ATOM 24658 C CA . TYR E 1 247 ? 127.694 142.859 128.464 1.00 94.07 247 TYR E CA 1
ATOM 24659 C C . TYR E 1 247 ? 126.629 142.488 129.484 1.00 98.07 247 TYR E C 1
ATOM 24660 O O . TYR E 1 247 ? 126.645 142.991 130.609 1.00 99.74 247 TYR E O 1
ATOM 24678 N N . ILE E 1 248 ? 125.681 141.630 129.109 1.00 103.59 248 ILE E N 1
ATOM 24679 C CA . ILE E 1 248 ? 124.682 141.181 130.072 1.00 101.61 248 ILE E CA 1
ATOM 24680 C C . ILE E 1 248 ? 125.349 140.402 131.192 1.00 100.22 248 ILE E C 1
ATOM 24681 O O . ILE E 1 248 ? 125.039 140.590 132.376 1.00 98.97 248 ILE E O 1
ATOM 24697 N N . ASP E 1 249 ? 126.273 139.512 130.837 1.00 102.22 249 ASP E N 1
ATOM 24698 C CA . ASP E 1 249 ? 127.000 138.775 131.861 1.00 103.93 249 ASP E CA 1
ATOM 24699 C C . ASP E 1 249 ? 127.747 139.725 132.784 1.00 106.30 249 ASP E C 1
ATOM 24700 O O . ASP E 1 249 ? 127.749 139.544 134.006 1.00 108.42 249 ASP E O 1
ATOM 24709 N N . ASN E 1 250 ? 128.387 140.748 132.217 1.00 94.00 250 ASN E N 1
ATOM 24710 C CA . ASN E 1 250 ? 129.101 141.717 133.041 1.00 92.34 250 ASN E CA 1
ATOM 24711 C C . ASN E 1 250 ? 128.147 142.468 133.964 1.00 94.71 250 ASN E C 1
ATOM 24712 O O . ASN E 1 250 ? 128.405 142.609 135.164 1.00 96.23 250 ASN E O 1
ATOM 24723 N N . LEU E 1 251 ? 127.028 142.945 133.421 1.00 95.38 251 LEU E N 1
ATOM 24724 C CA . LEU E 1 251 ? 126.107 143.761 134.201 1.00 93.31 251 LEU E CA 1
ATOM 24725 C C . LEU E 1 251 ? 125.465 142.971 135.327 1.00 94.33 251 LEU E C 1
ATOM 24726 O O . LEU E 1 251 ? 125.185 143.530 136.391 1.00 93.82 251 LEU E O 1
ATOM 24742 N N . SER E 1 252 ? 125.223 141.678 135.120 1.00 101.68 252 SER E N 1
ATOM 24743 C CA . SER E 1 252 ? 124.600 140.886 136.170 1.00 100.99 252 SER E CA 1
ATOM 24744 C C . SER E 1 252 ? 125.449 140.832 137.431 1.00 99.37 252 SER E C 1
ATOM 24745 O O . SER E 1 252 ? 124.935 140.473 138.494 1.00 101.59 252 SER E O 1
ATOM 24753 N N . LYS E 1 253 ? 126.731 141.173 137.341 1.00 92.43 253 LYS E N 1
ATOM 24754 C CA . LYS E 1 253 ? 127.623 141.136 138.491 1.00 96.69 253 LYS E CA 1
ATOM 24755 C C . LYS E 1 253 ? 127.638 142.435 139.286 1.00 96.18 253 LYS E C 1
ATOM 24756 O O . LYS E 1 253 ? 128.359 142.519 140.284 1.00 95.86 253 LYS E O 1
ATOM 24775 N N . GLN E 1 254 ? 126.865 143.444 138.881 1.00 90.70 254 GLN E N 1
ATOM 24776 C CA . GLN E 1 254 ? 126.857 144.726 139.570 1.00 89.39 254 GLN E CA 1
ATOM 24777 C C . GLN E 1 254 ? 125.555 145.038 140.287 1.00 87.56 254 GLN E C 1
ATOM 24778 O O . GLN E 1 254 ? 125.555 145.887 141.182 1.00 91.62 254 GLN E O 1
ATOM 24792 N N . LEU E 1 255 ? 124.458 144.386 139.929 1.00 86.96 255 LEU E N 1
ATOM 24793 C CA . LEU E 1 255 ? 123.174 144.740 140.503 1.00 90.56 255 LEU E CA 1
ATOM 24794 C C . LEU E 1 255 ? 123.122 144.348 141.979 1.00 90.50 255 LEU E C 1
ATOM 24795 O O . LEU E 1 255 ? 123.814 143.422 142.408 1.00 91.25 255 LEU E O 1
ATOM 24811 N N . PRO E 1 256 ? 122.313 145.041 142.779 1.00 81.09 256 PRO E N 1
ATOM 24812 C CA . PRO E 1 256 ? 122.100 144.600 144.161 1.00 81.61 256 PRO E CA 1
ATOM 24813 C C . PRO E 1 256 ? 121.537 143.188 144.211 1.00 83.09 256 PRO E C 1
ATOM 24814 O O . PRO E 1 256 ? 120.715 142.797 143.382 1.00 81.91 256 PRO E O 1
ATOM 24825 N N . LYS E 1 257 ? 121.983 142.426 145.211 1.00 79.68 257 LYS E N 1
ATOM 24826 C CA . LYS E 1 257 ? 121.704 140.994 145.234 1.00 81.50 257 LYS E CA 1
ATOM 24827 C C . LYS E 1 257 ? 120.207 140.716 145.278 1.00 82.30 257 LYS E C 1
ATOM 24828 O O . LYS E 1 257 ? 119.680 139.964 144.451 1.00 78.07 257 LYS E O 1
ATOM 24847 N N . GLU E 1 258 ? 119.503 141.313 146.234 1.00 91.96 258 GLU E N 1
ATOM 24848 C CA . GLU E 1 258 ? 118.088 141.032 146.460 1.00 91.35 258 GLU E CA 1
ATOM 24849 C C . GLU E 1 258 ? 117.304 142.334 146.350 1.00 93.06 258 GLU E C 1
ATOM 24850 O O . GLU E 1 258 ? 117.017 142.996 147.348 1.00 93.76 258 GLU E O 1
ATOM 24862 N N . SER E 1 259 ? 116.932 142.686 145.128 1.00 88.18 259 SER E N 1
ATOM 24863 C CA . SER E 1 259 ? 116.122 143.866 144.890 1.00 86.37 259 SER E CA 1
ATOM 24864 C C . SER E 1 259 ? 114.647 143.501 144.924 1.00 86.41 259 SER E C 1
ATOM 24865 O O . SER E 1 259 ? 114.254 142.383 144.581 1.00 85.51 259 SER E O 1
ATOM 24873 N N . SER E 1 260 ? 113.827 144.460 145.351 1.00 92.31 260 SER E N 1
ATOM 24874 C CA . SER E 1 260 ? 112.387 144.235 145.364 1.00 93.26 260 SER E CA 1
ATOM 24875 C C . SER E 1 260 ? 111.819 144.220 143.951 1.00 92.81 260 SER E C 1
ATOM 24876 O O . SER E 1 260 ? 111.011 143.349 143.613 1.00 93.48 260 SER E O 1
ATOM 24884 N N . GLU E 1 261 ? 112.230 145.165 143.115 1.00 100.05 261 GLU E N 1
ATOM 24885 C CA . GLU E 1 261 ? 111.818 145.213 141.721 1.00 100.87 261 GLU E CA 1
ATOM 24886 C C . GLU E 1 261 ? 112.932 144.692 140.823 1.00 101.01 261 GLU E C 1
ATOM 24887 O O . GLU E 1 261 ? 114.040 144.391 141.271 1.00 102.87 261 GLU E O 1
ATOM 24899 N N . ILE E 1 262 ? 112.620 144.585 139.537 1.00 102.60 262 ILE E N 1
ATOM 24900 C CA . ILE E 1 262 ? 113.579 144.143 138.531 1.00 103.31 262 ILE E CA 1
ATOM 24901 C C . ILE E 1 262 ? 114.246 145.387 137.950 1.00 102.40 262 ILE E C 1
ATOM 24902 O O . ILE E 1 262 ? 113.539 146.262 137.428 1.00 105.67 262 ILE E O 1
ATOM 24918 N N . PRO E 1 263 ? 115.569 145.514 138.023 1.00 89.49 263 PRO E N 1
ATOM 24919 C CA . PRO E 1 263 ? 116.216 146.729 137.516 1.00 91.07 263 PRO E CA 1
ATOM 24920 C C . PRO E 1 263 ? 115.837 147.008 136.071 1.00 97.68 263 PRO E C 1
ATOM 24921 O O . PRO E 1 263 ? 115.939 146.142 135.202 1.00 103.07 263 PRO E O 1
ATOM 24932 N N . LEU E 1 264 ? 115.394 148.239 135.818 1.00 112.01 264 LEU E N 1
ATOM 24933 C CA . LEU E 1 264 ? 114.884 148.580 134.496 1.00 110.54 264 LEU E CA 1
ATOM 24934 C C . LEU E 1 264 ? 115.976 148.493 133.439 1.00 110.45 264 LEU E C 1
ATOM 24935 O O . LEU E 1 264 ? 115.724 148.052 132.313 1.00 113.90 264 LEU E O 1
ATOM 24951 N N . ILE E 1 265 ? 117.190 148.930 133.772 1.00 97.34 265 ILE E N 1
ATOM 24952 C CA . ILE E 1 265 ? 118.277 148.915 132.797 1.00 98.01 265 ILE E CA 1
ATOM 24953 C C . ILE E 1 265 ? 118.575 147.485 132.370 1.00 100.10 265 ILE E C 1
ATOM 24954 O O . ILE E 1 265 ? 118.756 147.193 131.179 1.00 105.66 265 ILE E O 1
ATOM 24970 N N . PHE E 1 266 ? 118.658 146.577 133.341 1.00 97.16 266 PHE E N 1
ATOM 24971 C CA . PHE E 1 266 ? 118.918 145.181 133.020 1.00 95.45 266 PHE E CA 1
ATOM 24972 C C . PHE E 1 266 ? 117.846 144.645 132.086 1.00 98.94 266 PHE E C 1
ATOM 24973 O O . PHE E 1 266 ? 118.146 143.938 131.114 1.00 104.28 266 PHE E O 1
ATOM 24990 N N . LEU E 1 267 ? 116.587 144.979 132.365 1.00 111.13 267 LEU E N 1
ATOM 24991 C CA . LEU E 1 267 ? 115.502 144.606 131.471 1.00 113.76 267 LEU E CA 1
ATOM 24992 C C . LEU E 1 267 ? 115.777 145.126 130.068 1.00 114.40 267 LEU E C 1
ATOM 24993 O O . LEU E 1 267 ? 116.046 144.351 129.147 1.00 114.90 267 LEU E O 1
ATOM 25009 N N . CYS E 1 268 ? 115.812 146.451 129.912 1.00 116.29 268 CYS E N 1
ATOM 25010 C CA . CYS E 1 268 ? 116.108 147.051 128.616 1.00 114.10 268 CYS E CA 1
ATOM 25011 C C . CYS E 1 268 ? 117.167 146.262 127.862 1.00 114.61 268 CYS E C 1
ATOM 25012 O O . CYS E 1 268 ? 116.955 145.858 126.716 1.00 119.22 268 CYS E O 1
ATOM 25020 N N . HIS E 1 269 ? 118.309 146.006 128.498 1.00 107.72 269 HIS E N 1
ATOM 25021 C CA . HIS E 1 269 ? 119.405 145.365 127.776 1.00 107.03 269 HIS E CA 1
ATOM 25022 C C . HIS E 1 269 ? 119.038 143.947 127.352 1.00 110.16 269 HIS E C 1
ATOM 25023 O O . HIS E 1 269 ? 119.213 143.573 126.185 1.00 111.72 269 HIS E O 1
ATOM 25037 N N . ILE E 1 270 ? 118.527 143.138 128.283 1.00 113.46 270 ILE E N 1
ATOM 25038 C CA . ILE E 1 270 ? 118.269 141.739 127.954 1.00 110.48 270 ILE E CA 1
ATOM 25039 C C . ILE E 1 270 ? 117.174 141.631 126.900 1.00 111.22 270 ILE E C 1
ATOM 25040 O O . ILE E 1 270 ? 117.246 140.791 125.996 1.00 113.07 270 ILE E O 1
ATOM 25056 N N . PHE E 1 271 ? 116.134 142.456 127.011 1.00 125.61 271 PHE E N 1
ATOM 25057 C CA . PHE E 1 271 ? 115.070 142.444 126.015 1.00 128.58 271 PHE E CA 1
ATOM 25058 C C . PHE E 1 271 ? 115.580 142.898 124.651 1.00 129.11 271 PHE E C 1
ATOM 25059 O O . PHE E 1 271 ? 115.254 142.292 123.621 1.00 129.82 271 PHE E O 1
ATOM 25076 N N . LEU E 1 272 ? 116.353 143.989 124.612 1.00 123.37 272 LEU E N 1
ATOM 25077 C CA . LEU E 1 272 ? 116.946 144.409 123.348 1.00 121.30 272 LEU E CA 1
ATOM 25078 C C . LEU E 1 272 ? 117.673 143.248 122.711 1.00 120.51 272 LEU E C 1
ATOM 25079 O O . LEU E 1 272 ? 117.488 142.955 121.522 1.00 124.45 272 LEU E O 1
ATOM 25095 N N . ALA E 1 273 ? 118.503 142.562 123.492 1.00 121.72 273 ALA E N 1
ATOM 25096 C CA . ALA E 1 273 ? 119.211 141.420 122.939 1.00 125.31 273 ALA E CA 1
ATOM 25097 C C . ALA E 1 273 ? 118.224 140.406 122.386 1.00 126.11 273 ALA E C 1
ATOM 25098 O O . ALA E 1 273 ? 118.085 140.259 121.171 1.00 129.35 273 ALA E O 1
ATOM 25105 N N . PHE E 1 274 ? 117.388 139.846 123.253 1.00 129.04 274 PHE E N 1
ATOM 25106 C CA . PHE E 1 274 ? 116.545 138.742 122.818 1.00 127.72 274 PHE E CA 1
ATOM 25107 C C . PHE E 1 274 ? 115.776 139.097 121.549 1.00 128.96 274 PHE E C 1
ATOM 25108 O O . PHE E 1 274 ? 115.709 138.291 120.613 1.00 129.38 274 PHE E O 1
ATOM 25125 N N . LEU E 1 275 ? 115.240 140.317 121.462 1.00 132.79 275 LEU E N 1
ATOM 25126 C CA . LEU E 1 275 ? 114.499 140.676 120.255 1.00 133.03 275 LEU E CA 1
ATOM 25127 C C . LEU E 1 275 ? 115.392 140.844 119.026 1.00 132.60 275 LEU E C 1
ATOM 25128 O O . LEU E 1 275 ? 115.012 140.429 117.926 1.00 132.77 275 LEU E O 1
ATOM 25144 N N . SER E 1 276 ? 116.582 141.432 119.172 1.00 131.12 276 SER E N 1
ATOM 25145 C CA . SER E 1 276 ? 117.468 141.547 118.014 1.00 130.23 276 SER E CA 1
ATOM 25146 C C . SER E 1 276 ? 117.932 140.180 117.532 1.00 130.44 276 SER E C 1
ATOM 25147 O O . SER E 1 276 ? 118.024 139.928 116.324 1.00 131.09 276 SER E O 1
ATOM 25155 N N . GLY E 1 277 ? 118.280 139.303 118.470 1.00 130.95 277 GLY E N 1
ATOM 25156 C CA . GLY E 1 277 ? 118.640 137.947 118.103 1.00 130.10 277 GLY E CA 1
ATOM 25157 C C . GLY E 1 277 ? 117.506 137.246 117.385 1.00 130.41 277 GLY E C 1
ATOM 25158 O O . GLY E 1 277 ? 117.727 136.526 116.409 1.00 130.70 277 GLY E O 1
ATOM 25162 N N . LEU E 1 278 ? 116.275 137.447 117.856 1.00 136.35 278 LEU E N 1
ATOM 25163 C CA . LEU E 1 278 ? 115.136 136.860 117.165 1.00 138.16 278 LEU E CA 1
ATOM 25164 C C . LEU E 1 278 ? 114.988 137.449 115.770 1.00 137.85 278 LEU E C 1
ATOM 25165 O O . LEU E 1 278 ? 114.575 136.749 114.843 1.00 137.32 278 LEU E O 1
ATOM 25181 N N . SER E 1 279 ? 115.314 138.731 115.604 1.00 141.55 279 SER E N 1
ATOM 25182 C CA . SER E 1 279 ? 115.260 139.351 114.282 1.00 141.55 279 SER E CA 1
ATOM 25183 C C . SER E 1 279 ? 116.270 138.710 113.337 1.00 140.67 279 SER E C 1
ATOM 25184 O O . SER E 1 279 ? 115.947 138.380 112.189 1.00 140.67 279 SER E O 1
ATOM 25192 N N . ALA E 1 280 ? 117.508 138.542 113.802 1.00 137.98 280 ALA E N 1
ATOM 25193 C CA . ALA E 1 280 ? 118.516 137.885 112.975 1.00 137.65 280 ALA E CA 1
ATOM 25194 C C . ALA E 1 280 ? 118.085 136.465 112.632 1.00 138.94 280 ALA E C 1
ATOM 25195 O O . ALA E 1 280 ? 118.243 136.013 111.487 1.00 138.65 280 ALA E O 1
ATOM 25202 N N . VAL E 1 281 ? 117.546 135.740 113.616 1.00 143.12 281 VAL E N 1
ATOM 25203 C CA . VAL E 1 281 ? 116.997 134.416 113.341 1.00 142.59 281 VAL E CA 1
ATOM 25204 C C . VAL E 1 281 ? 115.989 134.520 112.209 1.00 143.84 281 VAL E C 1
ATOM 25205 O O . VAL E 1 281 ? 116.211 134.009 111.110 1.00 146.82 281 VAL E O 1
ATOM 25218 N N . GLY E 1 282 ? 114.906 135.255 112.443 1.00 143.63 282 GLY E N 1
ATOM 25219 C CA . GLY E 1 282 ? 113.892 135.488 111.437 1.00 142.09 282 GLY E CA 1
ATOM 25220 C C . GLY E 1 282 ? 114.481 135.698 110.059 1.00 143.95 282 GLY E C 1
ATOM 25221 O O . GLY E 1 282 ? 114.042 135.071 109.095 1.00 144.39 282 GLY E O 1
ATOM 25225 N N . THR E 1 283 ? 115.495 136.556 109.954 1.00 148.15 283 THR E N 1
ATOM 25226 C CA . THR E 1 283 ? 116.114 136.802 108.653 1.00 148.50 283 THR E CA 1
ATOM 25227 C C . THR E 1 283 ? 116.696 135.518 108.068 1.00 148.54 283 THR E C 1
ATOM 25228 O O . THR E 1 283 ? 116.396 135.150 106.924 1.00 147.31 283 THR E O 1
ATOM 25239 N N . ILE E 1 284 ? 117.531 134.820 108.841 1.00 149.94 284 ILE E N 1
ATOM 25240 C CA . ILE E 1 284 ? 118.203 133.636 108.305 1.00 149.40 284 ILE E CA 1
ATOM 25241 C C . ILE E 1 284 ? 117.192 132.542 107.974 1.00 149.49 284 ILE E C 1
ATOM 25242 O O . ILE E 1 284 ? 117.271 131.901 106.921 1.00 149.39 284 ILE E O 1
ATOM 25258 N N . ILE E 1 285 ? 116.234 132.306 108.868 1.00 150.68 285 ILE E N 1
ATOM 25259 C CA . ILE E 1 285 ? 115.235 131.266 108.640 1.00 149.21 285 ILE E CA 1
ATOM 25260 C C . ILE E 1 285 ? 114.389 131.598 107.418 1.00 150.39 285 ILE E C 1
ATOM 25261 O O . ILE E 1 285 ? 114.094 130.721 106.597 1.00 150.96 285 ILE E O 1
ATOM 25277 N N . THR E 1 286 ? 113.986 132.863 107.270 1.00 154.00 286 THR E N 1
ATOM 25278 C CA . THR E 1 286 ? 113.208 133.255 106.101 1.00 154.03 286 THR E CA 1
ATOM 25279 C C . THR E 1 286 ? 114.003 133.046 104.821 1.00 154.33 286 THR E C 1
ATOM 25280 O O . THR E 1 286 ? 113.461 132.572 103.816 1.00 153.26 286 THR E O 1
ATOM 25291 N N . SER E 1 287 ? 115.292 133.391 104.836 1.00 156.57 287 SER E N 1
ATOM 25292 C CA . SER E 1 287 ? 116.135 133.075 103.689 1.00 156.31 287 SER E CA 1
ATOM 25293 C C . SER E 1 287 ? 116.158 131.572 103.439 1.00 156.43 287 SER E C 1
ATOM 25294 O O . SER E 1 287 ? 116.179 131.123 102.286 1.00 154.99 287 SER E O 1
ATOM 25302 N N . LYS E 1 288 ? 116.150 130.779 104.513 1.00 154.28 288 LYS E N 1
ATOM 25303 C CA . LYS E 1 288 ? 116.085 129.328 104.368 1.00 152.78 288 LYS E CA 1
ATOM 25304 C C . LYS E 1 288 ? 114.802 128.907 103.663 1.00 152.91 288 LYS E C 1
ATOM 25305 O O . LYS E 1 288 ? 114.805 127.967 102.860 1.00 152.66 288 LYS E O 1
ATOM 25324 N N . ILE E 1 289 ? 113.692 129.589 103.957 1.00 150.46 289 ILE E N 1
ATOM 25325 C CA . ILE E 1 289 ? 112.427 129.255 103.308 1.00 150.09 289 ILE E CA 1
ATOM 25326 C C . ILE E 1 289 ? 112.549 129.390 101.798 1.00 149.42 289 ILE E C 1
ATOM 25327 O O . ILE E 1 289 ? 111.820 128.731 101.046 1.00 150.42 289 ILE E O 1
ATOM 25343 N N . ILE E 1 367 ? 109.534 142.168 107.977 1.00 155.32 367 ILE E N 1
ATOM 25344 C CA . ILE E 1 367 ? 109.924 141.677 109.292 1.00 157.01 367 ILE E CA 1
ATOM 25345 C C . ILE E 1 367 ? 110.938 142.626 109.915 1.00 157.68 367 ILE E C 1
ATOM 25346 O O . ILE E 1 367 ? 110.847 142.962 111.096 1.00 158.53 367 ILE E O 1
ATOM 25361 N N . LEU E 1 368 ? 111.910 143.053 109.107 1.00 159.69 368 LEU E N 1
ATOM 25362 C CA . LEU E 1 368 ? 112.928 143.985 109.580 1.00 160.36 368 LEU E CA 1
ATOM 25363 C C . LEU E 1 368 ? 112.285 145.211 110.218 1.00 160.66 368 LEU E C 1
ATOM 25364 O O . LEU E 1 368 ? 112.491 145.497 111.404 1.00 159.23 368 LEU E O 1
ATOM 25380 N N . TYR E 1 369 ? 111.485 145.940 109.438 1.00 163.35 369 TYR E N 1
ATOM 25381 C CA . TYR E 1 369 ? 110.846 147.145 109.955 1.00 162.61 369 TYR E CA 1
ATOM 25382 C C . TYR E 1 369 ? 109.963 146.825 111.155 1.00 163.70 369 TYR E C 1
ATOM 25383 O O . TYR E 1 369 ? 109.896 147.605 112.110 1.00 165.48 369 TYR E O 1
ATOM 25401 N N . ILE E 1 370 ? 109.279 145.681 111.124 1.00 162.23 370 ILE E N 1
ATOM 25402 C CA . ILE E 1 370 ? 108.414 145.296 112.237 1.00 161.38 370 ILE E CA 1
ATOM 25403 C C . ILE E 1 370 ? 109.232 145.152 113.516 1.00 160.23 370 ILE E C 1
ATOM 25404 O O . ILE E 1 370 ? 108.841 145.635 114.589 1.00 158.09 370 ILE E O 1
ATOM 25420 N N . MET E 1 371 ? 110.381 144.476 113.423 1.00 160.88 371 MET E N 1
ATOM 25421 C CA . MET E 1 371 ? 111.205 144.265 114.607 1.00 160.13 371 MET E CA 1
ATOM 25422 C C . MET E 1 371 ? 111.813 145.575 115.091 1.00 159.92 371 MET E C 1
ATOM 25423 O O . MET E 1 371 ? 111.905 145.807 116.301 1.00 159.05 371 MET E O 1
ATOM 25437 N N . THR E 1 372 ? 112.224 146.449 114.168 1.00 163.77 372 THR E N 1
ATOM 25438 C CA . THR E 1 372 ? 112.687 147.768 114.590 1.00 164.62 372 THR E CA 1
ATOM 25439 C C . THR E 1 372 ? 111.592 148.523 115.332 1.00 163.81 372 THR E C 1
ATOM 25440 O O . THR E 1 372 ? 111.851 149.141 116.371 1.00 163.01 372 THR E O 1
ATOM 25451 N N . PHE E 1 373 ? 110.357 148.472 114.826 1.00 167.18 373 PHE E N 1
ATOM 25452 C CA . PHE E 1 373 ? 109.263 149.179 115.485 1.00 166.25 373 PHE E CA 1
ATOM 25453 C C . PHE E 1 373 ? 109.013 148.628 116.882 1.00 165.80 373 PHE E C 1
ATOM 25454 O O . PHE E 1 373 ? 108.866 149.391 117.842 1.00 165.15 373 PHE E O 1
ATOM 25471 N N . ILE E 1 374 ? 108.951 147.302 117.016 1.00 158.33 374 ILE E N 1
ATOM 25472 C CA . ILE E 1 374 ? 108.702 146.712 118.330 1.00 157.51 374 ILE E CA 1
ATOM 25473 C C . ILE E 1 374 ? 109.834 147.048 119.291 1.00 158.23 374 ILE E C 1
ATOM 25474 O O . ILE E 1 374 ? 109.598 147.395 120.457 1.00 157.47 374 ILE E O 1
ATOM 25490 N N . SER E 1 375 ? 111.080 146.928 118.829 1.00 161.17 375 SER E N 1
ATOM 25491 C CA . SER E 1 375 ? 112.213 147.243 119.687 1.00 161.34 375 SER E CA 1
ATOM 25492 C C . SER E 1 375 ? 112.138 148.688 120.157 1.00 160.53 375 SER E C 1
ATOM 25493 O O . SER E 1 375 ? 112.290 148.971 121.349 1.00 159.41 375 SER E O 1
ATOM 25501 N N . ILE E 1 376 ? 111.887 149.618 119.234 1.00 161.10 376 ILE E N 1
ATOM 25502 C CA . ILE E 1 376 ? 111.806 151.024 119.613 1.00 160.17 376 ILE E CA 1
ATOM 25503 C C . ILE E 1 376 ? 110.679 151.230 120.614 1.00 159.54 376 ILE E C 1
ATOM 25504 O O . ILE E 1 376 ? 110.852 151.891 121.643 1.00 159.72 376 ILE E O 1
ATOM 25520 N N . LEU E 1 377 ? 109.509 150.653 120.336 1.00 158.38 377 LEU E N 1
ATOM 25521 C CA . LEU E 1 377 ? 108.355 150.857 121.204 1.00 158.48 377 LEU E CA 1
ATOM 25522 C C . LEU E 1 377 ? 108.653 150.399 122.623 1.00 158.01 377 LEU E C 1
ATOM 25523 O O . LEU E 1 377 ? 108.498 151.163 123.582 1.00 157.33 377 LEU E O 1
ATOM 25539 N N . CYS E 1 378 ? 109.105 149.155 122.774 1.00 155.58 378 CYS E N 1
ATOM 25540 C CA . CYS E 1 378 ? 109.298 148.612 124.113 1.00 155.00 378 CYS E CA 1
ATOM 25541 C C . CYS E 1 378 ? 110.486 149.263 124.814 1.00 154.06 378 CYS E C 1
ATOM 25542 O O . CYS E 1 378 ? 110.433 149.519 126.024 1.00 152.93 378 CYS E O 1
ATOM 25550 N N . ALA E 1 379 ? 111.569 149.539 124.082 1.00 147.09 379 ALA E N 1
ATOM 25551 C CA . ALA E 1 379 ? 112.711 150.200 124.697 1.00 146.04 379 ALA E CA 1
ATOM 25552 C C . ALA E 1 379 ? 112.333 151.587 125.192 1.00 144.90 379 ALA E C 1
ATOM 25553 O O . ALA E 1 379 ? 112.717 151.985 126.297 1.00 143.61 379 ALA E O 1
ATOM 25560 N N . LEU E 1 380 ? 111.576 152.341 124.393 1.00 149.50 380 LEU E N 1
ATOM 25561 C CA . LEU E 1 380 ? 111.141 153.658 124.834 1.00 149.50 380 LEU E CA 1
ATOM 25562 C C . LEU E 1 380 ? 110.161 153.559 125.993 1.00 148.77 380 LEU E C 1
ATOM 25563 O O . LEU E 1 380 ? 110.177 154.410 126.887 1.00 147.23 380 LEU E O 1
ATOM 25579 N N . VAL E 1 381 ? 109.317 152.526 126.009 1.00 148.50 381 VAL E N 1
ATOM 25580 C CA . VAL E 1 381 ? 108.422 152.324 127.144 1.00 148.30 381 VAL E CA 1
ATOM 25581 C C . VAL E 1 381 ? 109.231 152.119 128.418 1.00 148.02 381 VAL E C 1
ATOM 25582 O O . VAL E 1 381 ? 108.940 152.709 129.464 1.00 147.41 381 VAL E O 1
ATOM 25595 N N . PHE E 1 382 ? 110.262 151.276 128.346 1.00 138.18 382 PHE E N 1
ATOM 25596 C CA . PHE E 1 382 ? 111.094 151.027 129.520 1.00 136.52 382 PHE E CA 1
ATOM 25597 C C . PHE E 1 382 ? 111.847 152.285 129.940 1.00 135.85 382 PHE E C 1
ATOM 25598 O O . PHE E 1 382 ? 111.962 152.578 131.136 1.00 134.14 382 PHE E O 1
ATOM 25615 N N . THR E 1 383 ? 112.380 153.035 128.973 1.00 147.29 383 THR E N 1
ATOM 25616 C CA . THR E 1 383 ? 113.104 154.255 129.314 1.00 146.98 383 THR E CA 1
ATOM 25617 C C . THR E 1 383 ? 112.180 155.267 129.978 1.00 146.88 383 THR E C 1
ATOM 25618 O O . THR E 1 383 ? 112.579 155.951 130.923 1.00 148.43 383 THR E O 1
ATOM 25629 N N . SER E 1 384 ? 110.942 155.383 129.492 1.00 145.47 384 SER E N 1
ATOM 25630 C CA . SER E 1 384 ? 109.975 156.264 130.138 1.00 145.18 384 SER E CA 1
ATOM 25631 C C . SER E 1 384 ? 109.627 155.768 131.536 1.00 144.16 384 SER E C 1
ATOM 25632 O O . SER E 1 384 ? 109.477 156.569 132.467 1.00 142.39 384 SER E O 1
ATOM 25640 N N . LEU E 1 385 ? 109.472 154.453 131.699 1.00 138.30 385 LEU E N 1
ATOM 25641 C CA . LEU E 1 385 ? 109.201 153.900 133.020 1.00 138.58 385 LEU E CA 1
ATOM 25642 C C . LEU E 1 385 ? 110.321 154.237 133.995 1.00 139.24 385 LEU E C 1
ATOM 25643 O O . LEU E 1 385 ? 110.071 154.502 135.176 1.00 138.27 385 LEU E O 1
ATOM 25659 N N . PHE E 1 386 ? 111.564 154.226 133.517 1.00 136.17 386 PHE E N 1
ATOM 25660 C CA . PHE E 1 386 ? 112.685 154.621 134.365 1.00 134.61 386 PHE E CA 1
ATOM 25661 C C . PHE E 1 386 ? 112.658 156.119 134.643 1.00 133.69 386 PHE E C 1
ATOM 25662 O O . PHE E 1 386 ? 112.818 156.552 135.791 1.00 132.13 386 PHE E O 1
ATOM 25679 N N . PHE E 1 387 ? 112.449 156.926 133.602 1.00 139.82 387 PHE E N 1
ATOM 25680 C CA . PHE E 1 387 ? 112.381 158.371 133.778 1.00 137.81 387 PHE E CA 1
ATOM 25681 C C . PHE E 1 387 ? 111.312 158.755 134.790 1.00 138.93 387 PHE E C 1
ATOM 25682 O O . PHE E 1 387 ? 111.449 159.769 135.484 1.00 139.52 387 PHE E O 1
ATOM 25699 N N . GLU E 1 388 ? 110.244 157.962 134.886 1.00 138.58 388 GLU E N 1
ATOM 25700 C CA . GLU E 1 388 ? 109.196 158.227 135.866 1.00 140.14 388 GLU E CA 1
ATOM 25701 C C . GLU E 1 388 ? 109.786 158.381 137.264 1.00 140.51 388 GLU E C 1
ATOM 25702 O O . GLU E 1 388 ? 109.597 159.408 137.924 1.00 135.26 388 GLU E O 1
ATOM 25714 N N . SER E 1 389 ? 110.505 157.360 137.733 1.00 133.25 389 SER E N 1
ATOM 25715 C CA . SER E 1 389 ? 111.090 157.408 139.066 1.00 130.18 389 SER E CA 1
ATOM 25716 C C . SER E 1 389 ? 112.429 158.135 139.096 1.00 130.94 389 SER E C 1
ATOM 25717 O O . SER E 1 389 ? 112.978 158.335 140.184 1.00 127.62 389 SER E O 1
ATOM 25725 N N . PHE E 1 390 ? 112.963 158.513 137.934 1.00 133.20 390 PHE E N 1
ATOM 25726 C CA . PHE E 1 390 ? 114.220 159.247 137.849 1.00 128.96 390 PHE E CA 1
ATOM 25727 C C . PHE E 1 390 ? 114.316 160.299 138.943 1.00 129.64 390 PHE E C 1
ATOM 25728 O O . PHE E 1 390 ? 113.394 161.095 139.140 1.00 127.65 390 PHE E O 1
ATOM 25745 N N . LEU E 1 391 ? 115.437 160.293 139.655 1.00 120.03 391 LEU E N 1
ATOM 25746 C CA . LEU E 1 391 ? 115.689 161.215 140.753 1.00 119.17 391 LEU E CA 1
ATOM 25747 C C . LEU E 1 391 ? 116.695 162.256 140.283 1.00 117.64 391 LEU E C 1
ATOM 25748 O O . LEU E 1 391 ? 117.817 161.908 139.899 1.00 116.58 391 LEU E O 1
ATOM 25764 N N . ASP E 1 392 ? 116.293 163.523 140.319 1.00 114.54 392 ASP E N 1
ATOM 25765 C CA . ASP E 1 392 ? 117.144 164.623 139.870 1.00 116.68 392 ASP E CA 1
ATOM 25766 C C . ASP E 1 392 ? 117.821 164.299 138.541 1.00 114.66 392 ASP E C 1
ATOM 25767 O O . ASP E 1 392 ? 118.582 165.107 138.007 1.00 114.87 392 ASP E O 1
#

Nearest PDB structures (foldseek):
  8eiz-assembly1_D  TM=1.003E+00  e=8.989E-67  Sepioloidea lineolata
  8yx6-assembly1_A  TM=8.303E-01  e=5.760E-20  Homo sapiens
  8wge-assembly1_A  TM=7.096E-01  e=7.202E-18  Oryzias latipes
  8c20-assembly1_D  TM=7.605E-01  e=8.296E-17  Mus musculus
  6hy7-assembly1_A  TM=7.714E-01  e=1.735E-15  Homo sapiens

Secondary structure (DSSP, 8-state):
--BHHHHHHHHHTSSTT--TTS-S-SSTTS-EEEEEEEEEEEE--TTTTTTEEEEEEEEEEEEE-SSS---TTTS--SEEEE-TTTS----EEETT-STT------SPEEEETT-EEEEEEEEEEEEEEEEE-SSSSS-EEEEEEEEEESS--TTTEEEEEEEEEE-SSSTTSSB--EEEEEEEEETTEEEEEEEEEEEB---HHHHTTHHHHHHHHHHHHHHHSS-TTSTTHHHHHHHHHHHHHHHHHHHHTTSPTT-SS--HHHHHHHHHHHHHHHHHHHHHHHHH--HHHHHHHHHHHHHHHHHHHHHH---/---HHHHHHHHHSSSTT--TTS-S-SBTTSPEEEEEEEEEEEE--TTGGGTEEEEEEEEEEEEE-TT----TTTS--SEEEE-TTTS----EEETT-SSS------SPEEEETTSEEEEEEEEEEEEEEEEE-SSSSS-EEEEEEEEEESS--TTTEEEEEEEEEE-S-STTSSEEEEEEEEEEE-SSSEEEEEEEEEEE---HHHHTTHHHHHHHHHHHHTTTSS-TTSTTHHHHHHHHHHHHHHHHHHHHHHS-S-BSS--HHHHHHHHHHHHHHHHHHHHHHHHH--HHHHHHHHHHHHHHHHHHHHHH---/--BHHHHHHHHHTS-TT--TTS-S-S-TTSPEEEEEEEEEEEE--TTTTTTEEEEEEEEEEEEE-TT----TTTS--SEEEE-TTTS----EEETT-STT------SPEEEETTSEEEEEEEEEEEEEEEEE-TTTTS-EEEEEEEEEESS--TTTEEEEEEEEEE-S-TTTTT-EEEEEEEEEE-SSSEEEEEEEEEEPPP-GGGHHHHHHHHHHHHHHHHTSSS-TTSTHHHHHHHHHHHHHHHHHHHHHTTS-TTBSS--HHHHHHHHHHHHHHHHHHHHHHHHH--HHHHHHHHHHHHHHHHHHHHHT---/---HHHHHHHHHSSSTT--TTS-S-S-TTSPEEEEEEEEEEEE--TTTTTTEEEEEEEEEEEEE-TTS---TTTS--SEEEE-TTTS----EEETT-TTS------SPEEEETTSEEEEEEEEEEEEEEEEE-SSSSS-EEEEEEEEEESS--TTTEEEEEEEEEE-S-STTTT-EEEEE--EEE-SSSEEEEEEEEEE----HHHHTTHHHHHHHHHHHHHHHSS-TTSTHHHHHHHHHHHHHHHHHHHHHTTS-SSBSS--HHHHHHHHHHHHHHHHHHHHHHHHH--HHHHHHHHHHHHHHHHHHHHHH---/---HHHHHHHHHSSSTT--TTS-S-SBTTSPEEEEEEEEEEEE--SSGGGTEEEEEEEEEEEEE-TTS---TTTS--SEEEE-TTTS----EEETT-GGG------SPEEEETTSEEEEEEEEEEEEEEEEE-SSSSS-EEEEEEEEEESS--TTTEEEEEEEEEE-S-STTTT-EEEEEEEEEEETTEEEEEEEEEEE----SGGGTTHHHHHHHHHHHHTTTSS-TTSTHHHHHHHHHHHHHHHHHHHHTTTS-SSBSS--HHHHHHHHHHHHHHHHHHHHHHHHH--HHHHHHHHHHHHHHHHHHHHHH---

Radius of gyration: 37.75 Å; Cα contacts (8 Å, |Δi|>4): 3004; chains: 5; bounding box: 72×69×105 Å

Foldseek 3Di:
DDDPVLVVVCVVPQCPPADQVQQQDPDQQAAWEKEKEKEWEEWDCPCVLVFKIWTKMKIKIKGFRQRRAADCVRRVDFKDWAAPVRHHDWDKDKPPCPPPWPFDADGTWMAGNRGIIIGMDMTTGIWGWAWAAQQPPFIKIKTKMKMDTPDDAQSYHEHPYYHYDYNVCYCVAQWDKDKDWGWDADPRHIMIMIMIMITGDVPVVRVVVCVVLVVLVCQLVVLPVDPLVDLCSLVSLVVSLVVLVVVLVVVVVVHRPNHPDDYLVSVSSVLSSVLSVVSNVVSVVVVVVCVVVSVVVNVVVNVVSVVVNVVPDDD/DDDPVLVVVCVVPQCPPPDQVQQQDPDQQAAWEKAKEKEWEEWDCPCVLQFKIKTKMKIKIKGFRNRRADDCVRRVDFKDWAAPVRHHDWDKDKPPCPPPWDDDRDGTWMAGNRGIIIGMDMTIGIWGWAWAQQPPPFIKIKTKMKMDTPPDAASRYEHPWYHYDYPVCHCVPFWDKDKDWTWDHDPGHIIIMIMIIITGDVPVVRVCVCVVVVVLVCLLLVLVPDCVVPVCSLVSLVVSLVVLVVVLVVVCVVGRVDHPDDYLVSVSSVVSSVSSNVVSVVSVVVVVVASVPSVVVNVVVVVVSVVVSVVVDDD/DDDPVLVVVCVVPQCPPADQVQQQDPDQQAAFEKAKEKEWEDWDCPCVLQFKIKTKMKIKIKGFRQRRAADCVRRVDFKDWAAPPRHHDFDKDKPPCPPPWPFDGDGTWMAGNRGIIIDMDMTTGIFGWAWAAQLPVKIKIKTKMKMDTPDDAARRHEHPWYHYDYPVCHCVPQWDKDKDWIWDHDPGHIMIMIMIMIIGDDDPVCVVLVVVLVVLVVLLVCLVPDCLVDLCSLVSLVVSLVVLVVVLVVVVVPHRDNHPDDYLSSVLSVLSSVLSVLVSVVSVVVVVPVSVVVSVVSVVVNVVSVVSNVVPDDD/DDDPVLVVVCVVPQCPPADQVQQQDPDQQAAWEKAKEKEWEEWDCPCVLQFKIWTKMKIKIKGFRQRRAADCVRRVDFKDWAAPVRHHDWDKDKPPCPPPWPFDADGTWMAGNRGMIIGMDMTTGIWGWAWAAQQPPFIKIKTKMKMDTPDDAASYHEHPWYHYDYPVCHCVPFWDKDKDWTWDHDPGHIIIMIMIMITGDDDPVRCVVCVVLVVLVVVLLVLLPDPLVDLVSLVSLVVSLVVLVVVLVVVCVRHSVDHPDDYLSSVSSVVSSVLSNVVSVVSVVVVVVASVVSVVVNVVVVVVSVVVNVVVDDD/DDDPVLVVVCVVPQCPPHDQVQQQDPDQQAAWEKAKEKEFEEWDCPCVLQFKIKIKMKMKIKGFRQRRAADCVRRVDFKDWAAPVRHHDFDKDKPPCPPPWPDDQDGTWMAGNGGMIIGMDMTTGIWGWAWAQQQPPFIKIKTKMKMDTPDDAARYHEHPWYHYDYPVCHCVPQWDKDKDWTWDHDPGHIIIMIMIMITGDDDVVRCPLVVVLVVLLCQLLVLQVDCVVDPCSLVSLVVSLVVLVVVLVVVVVPHRDDHPDDHLSSVLSVVSNVLSVVQSVVVVVVVVVHSVNSSVVNVVVSVVSVVVNVVPDDD

Sequence (1575 aa):
CWTYEEEYYFRSNFLQQYNKDIRPLNDLSKPISVGIHLEIAKMNDFNLAEGRLKIQTYLILQWYDEKIFWNESTYPIPKLMVSSKKIWSPAISVYYTENEMDSKDQFQMEIYKNGSVHQWKSFYFNILCDVNARAFPFDKYTCETMFYFNDYDIQTAIFSSFRCISSTDLSRKAWYVSFSCDTKIGEEGSLGQLSLKLVRKVSLQCLSVLLPLFIFFILNIMIGYLPIESGEKVTFATTVFLSNVIYIDNLSKQLPKESSEIPLIFLCHIFLAFLSGLSAVGTIITSKIILYIMTFISILCALVFTSLFFESFLDCWTYEEEYYFRSNFLQQYNKDIRPLNDLSKPISVGIHLEIAKMNDFNLAEGRLKIQTYLILQWYDEKIFWNESTYPIPKLMVSSKKIWSPAISVYYTENEMDSKDQFQMEIYKNGSVHQWKSFYFNILCDVNARAFPFDKYTCETMFYFNDYDIQTAIFSSFRCISSTDLSRKAWYVSFSCDTKIGEEGSLGQLSLKLVRKVSLQCLSVLLPLFIFFILNIMIGYLPIESGEKVTFATTVFLSNVIYIDNLSKQLPKESSEIPLIFLCHIFLAFLSGLSAVGTIITSKIILYIMTFISILCALVFTSLFFESFLDCWTYEEEYYFRSNFLQQYNKDIRPLNDLSKPISVGIHLEIAKMNDFNLAEGRLKIQTYLILQWYDEKIFWNESTYPIPKLMVSSKKIWSPAISVYYTENEMDSKDQFQMEIYKNGSVHQWKSFYFNILCDVNARAFPFDKYTCETMFYFNDYDIQTAIFSSFRCISSTDLSRKAWYVSFSCDTKIGEEGSLGQLSLKLVRKVSLQCLSVLLPLFIFFILNIMIGYLPIESGEKVTFATTVFLSNVIYIDNLSKQLPKESSEIPLIFLCHIFLAFLSGLSAVGTIITSKIILYIMTFISILCALVFTSLFFESFLDCWTYEEEYYFRSNFLQQYNKDIRPLNDLSKPISVGIHLEIAKMNDFNLAEGRLKIQTYLILQWYDEKIFWNESTYPIPKLMVSSKKIWSPAISVYYTENEMDSKDQFQMEIYKNGSVHQWKSFYFNILCDVNARAFPFDKYTCETMFYFNDYDIQTAIFSSFRCISSTDLSRKAWYVSFSCDTKIGEEGSLGQLSLKLVRKVSLQCLSVLLPLFIFFILNIMIGYLPIESGEKVTFATTVFLSNVIYIDNLSKQLPKESSEIPLIFLCHIFLAFLSGLSAVGTIITSKIILYIMTFISILCALVFTSLFFESFLDCWTYEEEYYFRSNFLQQYNKDIRPLNDLSKPISVGIHLEIAKMNDFNLAEGRLKIQTYLILQWYDEKIFWNESTYPIPKLMVSSKKIWSPAISVYYTENEMDSKDQFQMEIYKNGSVHQWKSFYFNILCDVNARAFPFDKYTCETMFYFNDYDIQTAIFSSFRCISSTDLSRKAWYVSFSCDTKIGEEGSLGQLSLKLVRKVSLQCLSVLLPLFIFFILNIMIGYLPIESGEKVTFATTVFLSNVIYIDNLSKQLPKESSEIPLIFLCHIFLAFLSGLSAVGTIITSKIILYIMTFISILCALVFTSLFFESFLD

Solvent-accessible surface area: 70581 Å² total; per-residue (Å²): 120,35,51,4,108,55,8,61,122,2,35,65,47,27,42,126,134,28,34,85,49,0,19,0,14,76,55,2,25,116,40,4,58,0,11,2,62,1,50,0,0,35,38,57,42,153,45,5,50,77,5,50,0,54,0,3,0,46,1,70,0,54,1,116,1,69,58,6,137,27,81,80,108,84,34,54,0,51,47,7,23,5,23,16,132,105,1,6,36,2,36,9,4,0,65,62,0,4,28,59,13,95,81,65,92,50,12,41,0,37,0,75,61,88,0,10,0,53,8,82,49,14,9,44,1,18,2,46,1,62,5,39,0,117,10,23,8,2,6,90,12,63,2,83,8,38,0,20,6,12,21,28,47,63,104,15,0,50,10,71,31,13,137,18,79,36,17,136,37,11,47,120,60,25,6,117,25,61,76,62,20,73,60,88,128,27,174,107,3,7,15,0,35,0,21,0,117,0,32,66,59,45,45,86,68,14,52,17,18,35,18,13,12,125,15,7,57,53,20,12,74,22,3,32,104,47,99,94,158,32,54,125,26,32,76,51,0,19,69,2,30,23,22,1,8,90,30,2,19,38,0,1,132,87,17,13,104,58,34,77,63,80,9,10,3,15,52,7,0,58,80,10,9,137,15,0,17,80,13,6,72,30,19,84,104,93,89,172,171,179,97,154,106,29,39,104,92,20,78,114,39,11,95,79,25,27,67,60,2,115,138,48,84,57,143,122,32,53,2,106,60,7,62,121,1,40,66,58,29,42,135,132,28,33,90,44,1,17,0,14,77,62,2,33,118,44,4,62,0,11,2,58,1,50,0,1,17,33,39,58,144,53,4,42,58,17,61,0,54,0,1,0,47,2,68,0,52,1,116,2,68,62,6,139,26,80,81,110,80,39,53,0,51,45,8,24,4,25,16,144,97,0,6,38,3,35,8,3,0,67,63,1,4,15,65,24,94,100,70,108,51,13,41,0,39,0,77,62,92,0,11,0,56,9,82,48,14,10,27,1,18,0,56,14,82,14,39,0,74,4,17,3,27,1,49,7,59,1,90,4,32,0,27,5,12,16,29,45,61,111,19,0,52,3,69,35,11,138,19,81,34,26,123,40,13,45,139,57,37,8,102,28,62,67,72,24,62,60,79,140,19,174,118,9,2,18,0,29,0,27,1,101,0,46,58,60,80,42,89,54,26,69,11,37,46,35,8,36,82,17,18,75,41,29,7,50,41,3,19,130,49,93,88,156,28,18,105,36,8,28,61,0,5,73,4,1,19,44,2,6,48,38,3,15,76,2,34,176,95,8,8,87,79,35,98,76,63,11,8,17,1,42,22,0,17,53,12,0,85,22,0,0,52,17,1,23,20,18,9,82,70,61,101,156,125,69,147,102,56,20,104,82,3,88,113,42,37,105,80,54,51,60,76,36,118,142,42,78,104,155,126,34,55,4,112,57,9,60,121,3,36,64,59,30,44,130,132,28,34,90,50,0,17,0,17,75,52,3,28,116,42,4,60,0,10,1,60,1,50,0,1,43,18,36,24,130,49,4,68,38,8,55,0,56,0,3,0,49,1,70,0,58,1,121,1,68,60,6,138,27,79,77,107,85,41,50,0,48,53,9,36,4,25,19,136,103,0,6,36,2,37,8,2,0,72,62,1,4,14,79,14,91,76,55,100,49,13,38,0,32,0,80,70,89,0,12,0,55,9,89,48,13,7,38,2,21,2,55,3,77,8,43,0,81,16,23,17,9,7,111,12,54,1,92,10,44,0,24,5,11,22,26,46,57,110,16,0,50,5,72,33,12,127,21,88,31,28,121,37,6,53,168,32,32,3,117,26,67,68,70,24,60,58,76,136,22,161,117,8,2,18,0,28,0,20,0,114,0,34,84,59,79,50,93,57,25,60,12,11,82,8,1,32,70,0,3,70,41,9,8,57,40,6,40,124,13,26,105,161,28,56,61,28,30,58,6,0,39,22,8,29,15,6,3,5,64,2,3,28,26,0,5,137,69,12,10,127,36,30,82,67,78,1,7,2,8,55,8,0,71,26,11,6,119,20,2,12,50,28,9,86,8,31,86,89,89,85,161,164,144,85,123,87,76,36,127,91,10,69,114,44,9,98,80,47,28,61,56,27,121,143,28,99,83,151,121,31,51,4,110,55,7,59,124,2,39,66,53,28,44,133,135,30,32,90,49,0,19,0,14,77,54,2,28,114,44,4,61,0,10,2,55,1,51,0,1,46,34,45,34,154,36,4,33,52,7,64,0,57,0,5,0,42,1,68,0,51,1,118,1,70,61,5,136,25,82,80,112,82,34,58,0,53,45,7,21,4,26,16,142,106,0,6,36,3,37,8,3,0,76,60,0,3,16,76,16,100,75,67,92,53,12,42,0,37,0,79,61,91,0,10,0,56,7,90,44,14,6,45,1,18,1,50,10,82,6,58,0,85,9,26,4,15,4,94,9,64,1,94,10,32,0,24,7,12,25,28,46,58,111,14,0,50,5,71,31,13,126,17,85,32,21,126,44,10,44,167,82,35,7,110,26,66,66,69,24,66,58,79,138,20,156,112,10,2,18,0,27,0,28,0,112,0,30,58,58,81,36,64,34,27,86,8,18,41,34,6,36,72,14,18,68,32,35,13,80,54,4,22,145,58,71,106,163,35,25,113,21,7,23,41,0,3,86,5,2,14,47,1,12,44,36,6,28,81,0,17,122,83,0,8,89,52,36,80,82,47,5,16,12,2,46,17,0,40,41,10,0,80,20,0,2,56,28,1,19,25,26,13,62,85,58,74,158,136,79,155,104,61,37,103,77,11,91,114,41,22,107,79,50,51,59,49,31,128,136,29,77,73,156,126,33,55,2,104,58,6,63,119,1,36,61,56,26,42,133,132,27,32,89,48,0,18,0,16,76,51,2,37,121,51,3,62,0,9,3,53,0,45,0,0,41,17,45,40,141,41,7,47,60,4,65,0,55,0,4,0,48,2,72,0,55,1,120,1,69,59,8,140,28,77,76,109,81,41,52,0,51,48,10,22,3,25,18,160,100,0,7,32,3,35,10,5,0,68,64,2,4,15,74,14,93,76,65,89,53,12,42,0,38,0,78,65,90,0,12,0,52,3,91,32,14,9,47,1,23,2,59,8,80,4,36,0,81,1,22,18,2,8,71,11,62,2,85,8,27,0,19,5,10,23,23,46,51,135,17,0,51,8,72,38,12,138,14,88,32,22,125,34,8,45,167,61,37,14,116,27,66,76,65,23,64,50,74,140,29,171,107,3,4,12,0,35,0,22,1,116,0,32,71,66,64,44,109,38,24,60,29,18,97,11,2,26,81,0,3,47,41,4,14,20,30,14,2,73,11,30,102,160,34,54,107,23,35,75,8,5,42,40,5,20,61,6,3,15,78,9,6,54,19,2,30,152,59,14,12,138,54,32,93,56,56,8,3,13,4,48,2,0,38,51,4,0,102,23,9,12,78,17,20,30,15,52,18,73,60,89,97,158,112,41,121,94,39,10,98,59,12,58,112,38,2,86,79,39,27,61,63,20,115,138,45,80,49,139